Protein 7XZJ (pdb70)

Structure (mmCIF, N/CA/C/O backbone):
data_7XZJ
#
_entry.id   7XZJ
#
_cell.length_a   1.00
_cell.length_b   1.00
_cell.length_c   1.00
_cell.angle_alpha   90.00
_cell.angle_beta   90.00
_cell.angle_gamma   90.00
#
_symmetry.space_group_name_H-M   'P 1'
#
loop_
_entity.id
_entity.type
_entity.pdbx_description
1 polymer Ctap3
2 polymer Toc39
3 polymer Toc75
4 polymer Toc90
5 polymer Tic214
6 polymer Tic100
7 polymer Toc34
8 polymer 'Unknown peptide'
9 non-polymer 'INOSITOL HEXAKISPHOSPHATE'
#
loop_
_atom_site.group_PDB
_atom_site.id
_atom_site.type_symbol
_atom_site.label_atom_id
_atom_site.label_alt_id
_atom_site.label_comp_id
_atom_site.label_asym_id
_atom_site.label_entity_id
_atom_site.label_seq_id
_atom_site.pdbx_PDB_ins_code
_atom_site.Cartn_x
_atom_site.Cartn_y
_atom_site.Cartn_z
_atom_site.occupancy
_atom_site.B_iso_or_equiv
_atom_site.auth_seq_id
_atom_site.auth_comp_id
_atom_site.auth_asym_id
_atom_site.auth_atom_id
_atom_site.pdbx_PDB_model_num
ATOM 1 N N . ALA A 1 260 ? 233.405 152.974 168.241 1.00 30.00 260 ALA 3 N 1
ATOM 2 C CA . ALA A 1 260 ? 234.591 153.733 167.781 1.00 30.00 260 ALA 3 CA 1
ATOM 3 C C . ALA A 1 260 ? 234.865 154.886 168.752 1.00 30.00 260 ALA 3 C 1
ATOM 4 O O . ALA A 1 260 ? 235.434 154.626 169.828 1.00 30.00 260 ALA 3 O 1
ATOM 6 N N . ARG A 1 261 ? 234.477 156.110 168.381 1.00 30.00 261 ARG 3 N 1
ATOM 7 C CA . ARG A 1 261 ? 234.643 157.278 169.291 1.00 30.00 261 ARG 3 CA 1
ATOM 8 C C . ARG A 1 261 ? 233.815 157.087 170.572 1.00 30.00 261 ARG 3 C 1
ATOM 9 O O . ARG A 1 261 ? 234.358 157.393 171.650 1.00 30.00 261 ARG 3 O 1
ATOM 11 N N . PRO A 1 262 ? 232.547 156.605 170.542 1.00 30.00 262 PRO 3 N 1
ATOM 12 C CA . PRO A 1 262 ? 231.804 156.326 171.779 1.00 30.00 262 PRO 3 CA 1
ATOM 13 C C . PRO A 1 262 ? 232.501 155.240 172.612 1.00 30.00 262 PRO 3 C 1
ATOM 14 O O . PRO A 1 262 ? 232.500 155.354 173.820 1.00 30.00 262 PRO 3 O 1
ATOM 18 N N . VAL A 1 263 ? 233.049 154.213 171.954 1.00 30.00 263 VAL 3 N 1
ATOM 19 C CA . VAL A 1 263 ? 233.777 153.129 172.679 1.00 30.00 263 VAL 3 CA 1
ATOM 20 C C . VAL A 1 263 ? 234.998 153.737 173.377 1.00 30.00 263 VAL 3 C 1
ATOM 21 O O . VAL A 1 263 ? 235.262 153.348 174.528 1.00 30.00 263 VAL 3 O 1
ATOM 23 N N . LEU A 1 264 ? 235.708 154.648 172.703 1.00 30.00 264 LEU 3 N 1
ATOM 24 C CA . LEU A 1 264 ? 236.885 155.326 173.314 1.00 30.00 264 LEU 3 CA 1
ATOM 25 C C . LEU A 1 264 ? 236.401 156.178 174.490 1.00 30.00 264 LEU 3 C 1
ATOM 26 O O . LEU A 1 264 ? 237.110 156.225 175.513 1.00 30.00 264 LEU 3 O 1
ATOM 28 N N . VAL A 1 265 ? 235.241 156.824 174.343 1.00 30.00 265 VAL 3 N 1
ATOM 29 C CA . VAL A 1 265 ? 234.650 157.610 175.468 1.00 30.00 265 VAL 3 CA 1
ATOM 30 C C . VAL A 1 265 ? 234.330 156.633 176.601 1.00 30.00 265 VAL 3 C 1
ATOM 31 O O . VAL A 1 265 ? 234.516 157.011 177.769 1.00 30.00 265 VAL 3 O 1
ATOM 33 N N . GLY A 1 266 ? 233.847 155.433 176.263 1.00 30.00 266 GLY 3 N 1
ATOM 34 C CA . GLY A 1 266 ? 233.562 154.405 177.282 1.00 30.00 266 GLY 3 CA 1
ATOM 35 C C . GLY A 1 266 ? 234.828 153.994 178.012 1.00 30.00 266 GLY 3 C 1
ATOM 36 O O . GLY A 1 266 ? 234.751 153.771 179.233 1.00 30.00 266 GLY 3 O 1
ATOM 37 N N . PHE A 1 267 ? 235.948 153.873 177.293 1.00 242.04 267 PHE 3 N 1
ATOM 38 C CA . PHE A 1 267 ? 237.244 153.554 177.948 1.00 243.61 267 PHE 3 CA 1
ATOM 39 C C . PHE A 1 267 ? 237.619 154.697 178.898 1.00 244.82 267 PHE 3 C 1
ATOM 40 O O . PHE A 1 267 ? 238.112 154.418 180.008 1.00 245.95 267 PHE 3 O 1
ATOM 48 N N . VAL A 1 268 ? 237.395 155.943 178.472 1.00 246.69 268 VAL 3 N 1
ATOM 49 C CA . VAL A 1 268 ? 237.675 157.121 179.348 1.00 246.35 268 VAL 3 CA 1
ATOM 50 C C . VAL A 1 268 ? 236.756 157.050 180.572 1.00 246.00 268 VAL 3 C 1
ATOM 51 O O . VAL A 1 268 ? 237.228 157.361 181.679 1.00 245.85 268 VAL 3 O 1
ATOM 53 N N . LEU A 1 269 ? 235.493 156.660 180.373 1.00 237.24 269 LEU 3 N 1
ATOM 54 C CA . LEU A 1 269 ? 234.532 156.525 181.500 1.00 235.85 269 LEU 3 CA 1
ATOM 55 C C . LEU A 1 269 ? 235.035 155.439 182.454 1.00 236.55 269 LEU 3 C 1
ATOM 56 O O . LEU A 1 269 ? 234.882 155.613 183.674 1.00 234.88 269 LEU 3 O 1
ATOM 58 N N . HIS A 1 270 ? 235.598 154.356 181.909 1.00 244.84 270 HIS 3 N 1
ATOM 59 C CA . HIS A 1 270 ? 236.153 153.265 182.754 1.00 244.51 270 HIS 3 CA 1
ATOM 60 C C . HIS A 1 270 ? 237.299 153.822 183.603 1.00 242.35 270 HIS 3 C 1
ATOM 61 O O . HIS A 1 270 ? 237.401 153.435 184.783 1.00 241.18 270 HIS 3 O 1
ATOM 63 N N . ARG A 1 271 ? 238.129 154.692 183.022 1.00 232.18 271 ARG 3 N 1
ATOM 64 C CA . ARG A 1 271 ? 239.229 155.329 183.792 1.00 230.38 271 ARG 3 CA 1
ATOM 65 C C . ARG A 1 271 ? 238.622 156.176 184.915 1.00 227.34 271 ARG 3 C 1
ATOM 66 O O . ARG A 1 271 ? 239.189 156.177 186.022 1.00 225.43 271 ARG 3 O 1
ATOM 68 N N . VAL A 1 272 ? 237.517 156.873 184.634 1.00 204.42 272 VAL 3 N 1
ATOM 69 C CA . VAL A 1 272 ? 236.833 157.703 185.671 1.00 200.51 272 VAL 3 CA 1
ATOM 70 C C . VAL A 1 272 ? 236.342 156.782 186.794 1.00 197.92 272 VAL 3 C 1
ATOM 71 O O . VAL A 1 272 ? 236.474 157.164 187.968 1.00 196.58 272 VAL 3 O 1
ATOM 75 N N . LEU A 1 273 ? 235.811 155.608 186.441 1.00 192.25 273 LEU 3 N 1
ATOM 76 C CA . LEU A 1 273 ? 235.341 154.637 187.465 1.00 190.84 273 LEU 3 CA 1
ATOM 77 C C . LEU A 1 273 ? 236.534 154.192 188.316 1.00 192.84 273 LEU 3 C 1
ATOM 78 O O . LEU A 1 273 ? 236.362 154.051 189.538 1.00 192.59 273 LEU 3 O 1
ATOM 83 N N . LYS A 1 274 ? 237.690 153.970 187.685 1.00 209.24 274 LYS 3 N 1
ATOM 84 C CA . LYS A 1 274 ? 238.910 153.588 188.443 1.00 210.76 274 LYS 3 CA 1
ATOM 85 C C . LYS A 1 274 ? 239.298 154.746 189.368 1.00 209.09 274 LYS 3 C 1
ATOM 86 O O . LYS A 1 274 ? 239.686 154.473 190.518 1.00 210.04 274 LYS 3 O 1
ATOM 88 N N . THR A 1 275 ? 239.201 155.986 188.878 1.00 191.05 275 THR 3 N 1
ATOM 89 C CA . THR A 1 275 ? 239.515 157.171 189.716 1.00 189.03 275 THR 3 CA 1
ATOM 90 C C . THR A 1 275 ? 238.524 157.215 190.880 1.00 190.31 275 THR 3 C 1
ATOM 91 O O . THR A 1 275 ? 238.970 157.400 192.026 1.00 190.73 275 THR 3 O 1
ATOM 95 N N . LEU A 1 276 ? 237.234 157.037 190.587 1.00 196.62 276 LEU 3 N 1
ATOM 96 C CA . LEU A 1 276 ? 236.199 157.012 191.651 1.00 196.77 276 LEU 3 CA 1
ATOM 97 C C . LEU A 1 276 ? 236.617 155.981 192.699 1.00 198.18 276 LEU 3 C 1
ATOM 98 O O . LEU A 1 276 ? 236.572 156.305 193.902 1.00 198.79 276 LEU 3 O 1
ATOM 103 N N . ASP A 1 277 ? 237.017 154.789 192.248 1.00 212.98 277 ASP 3 N 1
ATOM 104 C CA . ASP A 1 277 ? 237.437 153.752 193.188 1.00 215.76 277 ASP 3 CA 1
ATOM 105 C C . ASP A 1 277 ? 238.622 154.218 194.029 1.00 214.32 277 ASP 3 C 1
ATOM 106 O O . ASP A 1 277 ? 238.672 153.975 195.242 1.00 214.22 277 ASP 3 O 1
ATOM 108 N N . ARG A 1 278 ? 239.587 154.890 193.397 1.00 197.96 278 ARG 3 N 1
ATOM 109 C CA . ARG A 1 278 ? 240.727 155.423 194.138 1.00 195.30 278 ARG 3 CA 1
ATOM 110 C C . ARG A 1 278 ? 240.281 156.469 195.154 1.00 194.42 278 ARG 3 C 1
ATOM 111 O O . ARG A 1 278 ? 240.797 156.517 196.278 1.00 191.40 278 ARG 3 O 1
ATOM 113 N N . SER A 1 279 ? 239.310 157.298 194.763 1.00 197.61 279 SER 3 N 1
ATOM 114 C CA . SER A 1 279 ? 238.776 158.325 195.694 1.00 197.03 279 SER 3 CA 1
ATOM 115 C C . SER A 1 279 ? 238.150 157.631 196.907 1.00 194.07 279 SER 3 C 1
ATOM 116 O O . SER A 1 279 ? 238.396 158.087 198.038 1.00 192.12 279 SER 3 O 1
ATOM 118 N N . ARG A 1 280 ? 237.377 156.567 196.672 1.00 185.49 280 ARG 3 N 1
ATOM 119 C CA . ARG A 1 280 ? 236.731 155.825 197.786 1.00 182.74 280 ARG 3 CA 1
ATOM 120 C C . ARG A 1 280 ? 237.818 155.218 198.678 1.00 178.11 280 ARG 3 C 1
ATOM 121 O O . ARG A 1 280 ? 237.668 155.277 199.912 1.00 175.88 280 ARG 3 O 1
ATOM 123 N N . GLN A 1 281 ? 238.870 154.662 198.069 1.00 158.15 281 GLN 3 N 1
ATOM 124 C CA . GLN A 1 281 ? 239.983 154.057 198.848 1.00 152.99 281 GLN 3 CA 1
ATOM 125 C C . GLN A 1 281 ? 240.686 155.145 199.666 1.00 151.55 281 GLN 3 C 1
ATOM 126 O O . GLN A 1 281 ? 241.012 154.879 200.836 1.00 150.45 281 GLN 3 O 1
ATOM 128 N N . LEU A 1 282 ? 240.910 156.318 199.067 1.00 156.02 282 LEU 3 N 1
ATOM 129 C CA . LEU A 1 282 ? 241.573 157.441 199.782 1.00 157.22 282 LEU 3 CA 1
ATOM 130 C C . LEU A 1 282 ? 240.685 157.884 200.947 1.00 157.79 282 LEU 3 C 1
ATOM 131 O O . LEU A 1 282 ? 241.228 158.174 202.031 1.00 156.48 282 LEU 3 O 1
ATOM 133 N N . GLU A 1 283 ? 239.370 157.934 200.720 1.00 156.20 283 GLU 3 N 1
ATOM 134 C CA . GLU A 1 283 ? 238.422 158.340 201.789 1.00 153.90 283 GLU 3 CA 1
ATOM 135 C C . GLU A 1 283 ? 238.518 157.317 202.923 1.00 149.60 283 GLU 3 C 1
ATOM 136 O O . GLU A 1 283 ? 238.557 157.735 204.090 1.00 146.87 283 GLU 3 O 1
ATOM 142 N N . TYR A 1 284 ? 238.597 156.030 202.579 1.00 144.12 284 TYR 3 N 1
ATOM 143 C CA . TYR A 1 284 ? 238.729 154.967 203.609 1.00 142.00 284 TYR 3 CA 1
ATOM 144 C C . TYR A 1 284 ? 240.049 155.154 204.362 1.00 140.71 284 TYR 3 C 1
ATOM 145 O O . TYR A 1 284 ? 240.065 154.968 205.594 1.00 136.74 284 TYR 3 O 1
ATOM 147 N N . ARG A 1 285 ? 241.115 155.518 203.646 1.00 143.55 285 ARG 3 N 1
ATOM 148 C CA . ARG A 1 285 ? 242.456 155.652 204.277 1.00 141.98 285 ARG 3 CA 1
ATOM 149 C C . ARG A 1 285 ? 242.458 156.755 205.341 1.00 139.86 285 ARG 3 C 1
ATOM 150 O O . ARG A 1 285 ? 243.109 156.547 206.380 1.00 136.22 285 ARG 3 O 1
ATOM 152 N N . LEU A 1 286 ? 241.792 157.888 205.091 1.00 130.04 286 LEU 3 N 1
ATOM 153 C CA . LEU A 1 286 ? 241.886 159.014 206.062 1.00 127.96 286 LEU 3 CA 1
ATOM 154 C C . LEU A 1 286 ? 240.538 159.320 206.724 1.00 121.98 286 LEU 3 C 1
ATOM 155 O O . LEU A 1 286 ? 240.468 159.249 207.965 1.00 117.73 286 LEU 3 O 1
ATOM 157 N N . ALA A 1 287 ? 239.517 159.672 205.938 1.00 107.49 287 ALA 3 N 1
ATOM 158 C CA . ALA A 1 287 ? 238.219 160.077 206.533 1.00 99.48 287 ALA 3 CA 1
ATOM 159 C C . ALA A 1 287 ? 237.580 158.904 207.283 1.00 91.64 287 ALA 3 C 1
ATOM 160 O O . ALA A 1 287 ? 237.063 159.129 208.393 1.00 85.95 287 ALA 3 O 1
ATOM 162 N N . ARG A 1 288 ? 237.625 157.703 206.699 1.00 71.91 288 ARG 3 N 1
ATOM 163 C CA . ARG A 1 288 ? 236.998 156.514 207.334 1.00 60.58 288 ARG 3 CA 1
ATOM 164 C C . ARG A 1 288 ? 237.976 155.896 208.336 1.00 65.46 288 ARG 3 C 1
ATOM 165 O O . ARG A 1 288 ? 237.563 154.972 209.061 1.00 57.40 288 ARG 3 O 1
ATOM 167 N N . MET A 1 289 ? 239.225 156.369 208.360 1.00 30.00 289 MET 3 N 1
ATOM 168 C CA . MET A 1 289 ? 240.175 155.879 209.393 1.00 30.00 289 MET 3 CA 1
ATOM 169 C C . MET A 1 289 ? 239.610 156.294 210.749 1.00 30.00 289 MET 3 C 1
ATOM 170 O O . MET A 1 289 ? 239.723 155.498 211.699 1.00 30.00 289 MET 3 O 1
ATOM 172 N N . GLY A 1 290 ? 239.045 157.503 210.828 1.00 30.00 290 GLY 3 N 1
ATOM 173 C CA . GLY A 1 290 ? 238.406 157.957 212.078 1.00 30.00 290 GLY 3 CA 1
ATOM 174 C C . GLY A 1 290 ? 237.428 156.911 212.604 1.00 30.00 290 GLY 3 C 1
ATOM 175 O O . GLY A 1 290 ? 237.681 156.417 213.721 1.00 30.00 290 GLY 3 O 1
ATOM 176 N N . PRO A 1 291 ? 236.318 156.534 211.911 1.00 30.00 291 PRO 3 N 1
ATOM 177 C CA . PRO A 1 291 ? 235.466 155.460 212.425 1.00 30.00 291 PRO 3 CA 1
ATOM 178 C C . PRO A 1 291 ? 236.025 154.081 212.045 1.00 30.00 291 PRO 3 C 1
ATOM 179 O O . PRO A 1 291 ? 237.226 153.999 211.863 1.00 30.00 291 PRO 3 O 1
ATOM 183 N N . PRO B 2 13 ? 226.957 139.122 186.897 1.00 30.00 13 PRO 4 N 1
ATOM 184 C CA . PRO B 2 13 ? 226.712 140.158 187.901 1.00 30.00 13 PRO 4 CA 1
ATOM 185 C C . PRO B 2 13 ? 227.665 140.001 189.092 1.00 30.00 13 PRO 4 C 1
ATOM 186 O O . PRO B 2 13 ? 228.854 139.882 188.872 1.00 30.00 13 PRO 4 O 1
ATOM 190 N N . ARG B 2 14 ? 227.132 140.044 190.316 1.00 30.00 14 ARG 4 N 1
ATOM 191 C CA . ARG B 2 14 ? 227.988 139.821 191.511 1.00 30.00 14 ARG 4 CA 1
ATOM 192 C C . ARG B 2 14 ? 228.546 138.398 191.434 1.00 30.00 14 ARG 4 C 1
ATOM 193 O O . ARG B 2 14 ? 229.730 138.207 191.773 1.00 30.00 14 ARG 4 O 1
ATOM 201 N N . LEU B 2 15 ? 227.769 137.444 190.915 1.00 30.00 15 LEU 4 N 1
ATOM 202 C CA . LEU B 2 15 ? 228.323 136.078 190.711 1.00 30.00 15 LEU 4 CA 1
ATOM 203 C C . LEU B 2 15 ? 229.509 136.187 189.747 1.00 30.00 15 LEU 4 C 1
ATOM 204 O O . LEU B 2 15 ? 230.570 135.606 190.050 1.00 30.00 15 LEU 4 O 1
ATOM 206 N N . SER B 2 16 ? 229.334 136.908 188.635 1.00 30.00 16 SER 4 N 1
ATOM 207 C CA . SER B 2 16 ? 230.425 137.114 187.643 1.00 30.00 16 SER 4 CA 1
ATOM 208 C C . SER B 2 16 ? 231.579 137.914 188.258 1.00 30.00 16 SER 4 C 1
ATOM 209 O O . SER B 2 16 ? 232.718 137.719 187.815 1.00 30.00 16 SER 4 O 1
ATOM 212 N N . PHE B 2 17 ? 231.275 138.864 189.147 1.00 30.00 17 PHE 4 N 1
ATOM 213 C CA . PHE B 2 17 ? 232.325 139.709 189.775 1.00 30.00 17 PHE 4 CA 1
ATOM 214 C C . PHE B 2 17 ? 233.420 138.818 190.376 1.00 30.00 17 PHE 4 C 1
ATOM 215 O O . PHE B 2 17 ? 234.611 139.131 190.182 1.00 30.00 17 PHE 4 O 1
ATOM 217 N N . LEU B 2 18 ? 233.029 137.748 191.078 1.00 30.00 18 LEU 4 N 1
ATOM 218 C CA . LEU B 2 18 ? 234.025 136.842 191.712 1.00 30.00 18 LEU 4 CA 1
ATOM 219 C C . LEU B 2 18 ? 233.717 135.392 191.323 1.00 30.00 18 LEU 4 C 1
ATOM 220 O O . LEU B 2 18 ? 233.209 134.647 192.183 1.00 30.00 18 LEU 4 O 1
ATOM 222 N N . PRO B 2 19 ? 234.001 134.956 190.075 1.00 30.00 19 PRO 4 N 1
ATOM 223 C CA . PRO B 2 19 ? 233.763 133.577 189.663 1.00 30.00 19 PRO 4 CA 1
ATOM 224 C C . PRO B 2 19 ? 234.977 132.693 189.982 1.00 30.00 19 PRO 4 C 1
ATOM 225 O O . PRO B 2 19 ? 234.865 131.488 189.855 1.00 30.00 19 PRO 4 O 1
ATOM 229 N N . ILE B 2 20 ? 236.095 133.308 190.385 1.00 30.00 20 ILE 4 N 1
ATOM 230 C CA . ILE B 2 20 ? 237.337 132.537 190.678 1.00 30.00 20 ILE 4 CA 1
ATOM 231 C C . ILE B 2 20 ? 237.059 131.634 191.880 1.00 30.00 20 ILE 4 C 1
ATOM 232 O O . ILE B 2 20 ? 236.484 132.127 192.869 1.00 30.00 20 ILE 4 O 1
ATOM 234 N N . GLU B 2 21 ? 237.473 130.368 191.795 1.00 30.00 21 GLU 4 N 1
ATOM 235 C CA . GLU B 2 21 ? 237.278 129.428 192.927 1.00 30.00 21 GLU 4 CA 1
ATOM 236 C C . GLU B 2 21 ? 238.336 129.735 193.988 1.00 30.00 21 GLU 4 C 1
ATOM 237 O O . GLU B 2 21 ? 238.100 129.405 195.166 1.00 30.00 21 GLU 4 O 1
ATOM 239 N N . TRP B 2 22 ? 239.448 130.357 193.582 1.00 127.71 22 TRP 4 N 1
ATOM 240 C CA . TRP B 2 22 ? 240.557 130.606 194.543 1.00 128.77 22 TRP 4 CA 1
ATOM 241 C C . TRP B 2 22 ? 240.293 131.908 195.304 1.00 130.29 22 TRP 4 C 1
ATOM 242 O O . TRP B 2 22 ? 240.477 131.920 196.535 1.00 128.35 22 TRP 4 O 1
ATOM 244 N N . ARG B 2 23 ? 239.880 132.959 194.591 1.00 156.68 23 ARG 4 N 1
ATOM 245 C CA . ARG B 2 23 ? 239.577 134.261 195.242 1.00 157.27 23 ARG 4 CA 1
ATOM 246 C C . ARG B 2 23 ? 238.403 134.071 196.207 1.00 157.40 23 ARG 4 C 1
ATOM 247 O O . ARG B 2 23 ? 238.423 134.690 197.285 1.00 157.26 23 ARG 4 O 1
ATOM 249 N N . SER B 2 24 ? 237.425 133.244 195.822 1.00 155.75 24 SER 4 N 1
ATOM 250 C CA . SER B 2 24 ? 236.262 132.960 196.704 1.00 156.02 24 SER 4 CA 1
ATOM 251 C C . SER B 2 24 ? 236.757 132.279 197.982 1.00 155.75 24 SER 4 C 1
ATOM 252 O O . SER B 2 24 ? 236.254 132.625 199.066 1.00 155.17 24 SER 4 O 1
ATOM 254 N N . ILE B 2 25 ? 237.701 131.343 197.850 1.00 145.33 25 ILE 4 N 1
ATOM 255 C CA . ILE B 2 25 ? 238.285 130.660 199.042 1.00 144.34 25 ILE 4 CA 1
ATOM 256 C C . ILE B 2 25 ? 239.014 131.701 199.896 1.00 144.61 25 ILE 4 C 1
ATOM 257 O O . ILE B 2 25 ? 238.902 131.630 201.132 1.00 143.62 25 ILE 4 O 1
ATOM 259 N N . GLY B 2 26 ? 239.738 132.622 199.254 1.00 159.80 26 GLY 4 N 1
ATOM 260 C CA . GLY B 2 26 ? 240.448 133.683 199.993 1.00 160.59 26 GLY 4 CA 1
ATOM 261 C C . GLY B 2 26 ? 239.469 134.541 200.772 1.00 160.77 26 GLY 4 C 1
ATOM 262 O O . GLY B 2 26 ? 239.810 134.955 201.896 1.00 159.93 26 GLY 4 O 1
ATOM 263 N N . SER B 2 27 ? 238.292 134.796 200.194 1.00 155.45 27 SER 4 N 1
ATOM 264 C CA . SER B 2 27 ? 237.250 135.596 200.885 1.00 153.89 27 SER 4 CA 1
ATOM 265 C C . SER B 2 27 ? 236.699 134.791 202.063 1.00 153.32 27 SER 4 C 1
ATOM 266 O O . SER B 2 27 ? 236.521 135.376 203.144 1.00 153.23 27 SER 4 O 1
ATOM 268 N N . ALA B 2 28 ? 236.456 133.494 201.853 1.00 138.24 28 ALA 4 N 1
ATOM 269 C CA . ALA B 2 28 ? 235.946 132.627 202.939 1.00 136.59 28 ALA 4 CA 1
ATOM 270 C C . ALA B 2 28 ? 236.946 132.641 204.098 1.00 136.71 28 ALA 4 C 1
ATOM 271 O O . ALA B 2 28 ? 236.503 132.726 205.259 1.00 136.31 28 ALA 4 O 1
ATOM 273 N N . PHE B 2 29 ? 238.243 132.571 203.785 1.00 143.51 29 PHE 4 N 1
ATOM 274 C CA . PHE B 2 29 ? 239.294 132.592 204.835 1.00 144.22 29 PHE 4 CA 1
ATOM 275 C C . PHE B 2 29 ? 239.228 133.928 205.578 1.00 144.80 29 PHE 4 C 1
ATOM 276 O O . PHE B 2 29 ? 239.196 133.917 206.821 1.00 144.39 29 PHE 4 O 1
ATOM 278 N N . GLY B 2 30 ? 239.195 135.038 204.835 1.00 138.85 30 GLY 4 N 1
ATOM 279 C CA . GLY B 2 30 ? 239.086 136.368 205.465 1.00 137.92 30 GLY 4 CA 1
ATOM 280 C C . GLY B 2 30 ? 237.926 136.398 206.439 1.00 137.03 30 GLY 4 C 1
ATOM 281 O O . GLY B 2 30 ? 238.027 137.116 207.454 1.00 135.87 30 GLY 4 O 1
ATOM 282 N N . LEU B 2 31 ? 236.866 135.638 206.147 1.00 124.17 31 LEU 4 N 1
ATOM 283 C CA . LEU B 2 31 ? 235.694 135.563 207.059 1.00 122.36 31 LEU 4 CA 1
ATOM 284 C C . LEU B 2 31 ? 236.077 134.746 208.298 1.00 122.65 31 LEU 4 C 1
ATOM 285 O O . LEU B 2 31 ? 236.132 135.352 209.387 1.00 122.53 31 LEU 4 O 1
ATOM 287 N N . GLN B 2 66 ? 223.134 124.538 188.022 1.00 30.00 66 GLN 4 N 1
ATOM 288 C CA . GLN B 2 66 ? 224.124 124.836 186.951 1.00 30.00 66 GLN 4 CA 1
ATOM 289 C C . GLN B 2 66 ? 225.328 125.556 187.566 1.00 30.00 66 GLN 4 C 1
ATOM 290 O O . GLN B 2 66 ? 226.315 125.783 186.839 1.00 30.00 66 GLN 4 O 1
ATOM 292 N N . ALA B 2 67 ? 225.245 125.897 188.856 1.00 30.00 67 ALA 4 N 1
ATOM 293 C CA . ALA B 2 67 ? 226.357 126.597 189.539 1.00 30.00 67 ALA 4 CA 1
ATOM 294 C C . ALA B 2 67 ? 226.934 125.700 190.638 1.00 30.00 67 ALA 4 C 1
ATOM 295 O O . ALA B 2 67 ? 226.149 125.213 191.475 1.00 30.00 67 ALA 4 O 1
ATOM 297 N N . ASP B 2 68 ? 228.254 125.495 190.631 1.00 30.00 68 ASP 4 N 1
ATOM 298 C CA . ASP B 2 68 ? 228.915 124.676 191.681 1.00 30.00 68 ASP 4 CA 1
ATOM 299 C C . ASP B 2 68 ? 229.887 125.572 192.454 1.00 30.00 68 ASP 4 C 1
ATOM 300 O O . ASP B 2 68 ? 230.672 126.287 191.800 1.00 30.00 68 ASP 4 O 1
ATOM 305 N N . VAL B 2 69 ? 229.833 125.533 193.788 1.00 220.00 69 VAL 4 N 1
ATOM 306 C CA . VAL B 2 69 ? 230.702 126.413 194.625 1.00 218.94 69 VAL 4 CA 1
ATOM 307 C C . VAL B 2 69 ? 232.160 125.947 194.526 1.00 218.25 69 VAL 4 C 1
ATOM 308 O O . VAL B 2 69 ? 232.383 124.754 194.233 1.00 217.69 69 VAL 4 O 1
ATOM 312 N N . GLY B 2 70 ? 233.111 126.858 194.755 1.00 204.70 70 GLY 4 N 1
ATOM 313 C CA . GLY B 2 70 ? 234.541 126.501 194.727 1.00 203.49 70 GLY 4 CA 1
ATOM 314 C C . GLY B 2 70 ? 234.922 125.667 195.937 1.00 204.23 70 GLY 4 C 1
ATOM 315 O O . GLY B 2 70 ? 234.470 126.003 197.049 1.00 204.60 70 GLY 4 O 1
ATOM 316 N N . ALA B 2 71 ? 235.696 124.597 195.742 1.00 206.42 71 ALA 4 N 1
ATOM 317 C CA . ALA B 2 71 ? 236.122 123.730 196.866 1.00 206.62 71 ALA 4 CA 1
ATOM 318 C C . ALA B 2 71 ? 237.407 124.299 197.471 1.00 206.66 71 ALA 4 C 1
ATOM 319 O O . ALA B 2 71 ? 238.493 123.821 197.096 1.00 206.21 71 ALA 4 O 1
ATOM 321 N N . SER B 2 72 ? 237.287 125.281 198.370 1.00 206.65 72 SER 4 N 1
ATOM 322 C CA . SER B 2 72 ? 238.501 125.942 198.916 1.00 206.27 72 SER 4 CA 1
ATOM 323 C C . SER B 2 72 ? 238.594 125.808 200.439 1.00 206.43 72 SER 4 C 1
ATOM 324 O O . SER B 2 72 ? 237.594 126.116 201.117 1.00 205.99 72 SER 4 O 1
ATOM 325 N N . LEU B 2 73 ? 239.750 125.371 200.950 1.00 215.05 73 LEU 4 N 1
ATOM 326 C CA . LEU B 2 73 ? 239.966 125.302 202.422 1.00 215.38 73 LEU 4 CA 1
ATOM 327 C C . LEU B 2 73 ? 241.167 126.192 202.755 1.00 215.19 73 LEU 4 C 1
ATOM 328 O O . LEU B 2 73 ? 242.224 125.994 202.131 1.00 215.55 73 LEU 4 O 1
ATOM 330 N N . LYS B 2 74 ? 241.019 127.130 203.696 1.00 191.84 74 LYS 4 N 1
ATOM 331 C CA . LYS B 2 74 ? 242.130 128.084 203.961 1.00 191.02 74 LYS 4 CA 1
ATOM 332 C C . LYS B 2 74 ? 242.206 128.450 205.447 1.00 190.13 74 LYS 4 C 1
ATOM 333 O O . LYS B 2 74 ? 241.173 128.328 206.134 1.00 188.47 74 LYS 4 O 1
ATOM 335 N N . LEU B 2 75 ? 243.384 128.887 205.910 1.00 189.69 75 LEU 4 N 1
ATOM 336 C CA . LEU B 2 75 ? 243.560 129.313 207.326 1.00 189.72 75 LEU 4 CA 1
ATOM 337 C C . LEU B 2 75 ? 244.804 130.202 207.431 1.00 189.29 75 LEU 4 C 1
ATOM 338 O O . LEU B 2 75 ? 245.685 130.061 206.560 1.00 188.46 75 LEU 4 O 1
ATOM 340 N N . ASN B 2 76 ? 244.870 131.070 208.449 1.00 175.22 76 ASN 4 N 1
ATOM 341 C CA . ASN B 2 76 ? 246.033 131.973 208.667 1.00 174.21 76 ASN 4 CA 1
ATOM 342 C C . ASN B 2 76 ? 246.440 132.607 207.332 1.00 175.75 76 ASN 4 C 1
ATOM 343 O O . ASN B 2 76 ? 247.574 132.334 206.894 1.00 173.59 76 ASN 4 O 1
ATOM 345 C CA . ALA B 2 79 ? 245.852 127.638 203.210 1.00 219.16 79 ALA 4 CA 1
ATOM 346 C C . ALA B 2 79 ? 245.220 127.883 201.836 1.00 219.92 79 ALA 4 C 1
ATOM 347 O O . ALA B 2 79 ? 244.741 129.009 201.605 1.00 219.72 79 ALA 4 O 1
ATOM 349 N N . ILE B 2 80 ? 245.243 126.878 200.955 1.00 221.87 80 ILE 4 N 1
ATOM 350 C CA . ILE B 2 80 ? 244.631 127.004 199.597 1.00 221.14 80 ILE 4 CA 1
ATOM 351 C C . ILE B 2 80 ? 243.857 125.719 199.287 1.00 220.84 80 ILE 4 C 1
ATOM 352 O O . ILE B 2 80 ? 244.178 124.676 199.889 1.00 220.87 80 ILE 4 O 1
ATOM 356 N N . GLY B 2 81 ? 242.869 125.799 198.391 1.00 213.37 81 GLY 4 N 1
ATOM 357 C CA . GLY B 2 81 ? 242.070 124.614 198.026 1.00 213.28 81 GLY 4 CA 1
ATOM 358 C C . GLY B 2 81 ? 242.285 124.204 196.580 1.00 213.67 81 GLY 4 C 1
ATOM 359 O O . GLY B 2 81 ? 243.416 124.377 196.083 1.00 213.83 81 GLY 4 O 1
ATOM 360 N N . VAL B 2 82 ? 241.244 123.679 195.927 1.00 206.94 82 VAL 4 N 1
ATOM 361 C CA . VAL B 2 82 ? 241.340 123.212 194.511 1.00 206.33 82 VAL 4 CA 1
ATOM 362 C C . VAL B 2 82 ? 240.344 123.957 193.614 1.00 205.90 82 VAL 4 C 1
ATOM 363 O O . VAL B 2 82 ? 239.287 124.381 194.126 1.00 205.94 82 VAL 4 O 1
ATOM 367 N N . SER B 2 83 ? 240.678 124.114 192.330 1.00 192.22 83 SER 4 N 1
ATOM 368 C CA . SER B 2 83 ? 239.775 124.764 191.343 1.00 191.19 83 SER 4 CA 1
ATOM 369 C C . SER B 2 83 ? 238.566 123.862 191.072 1.00 191.12 83 SER 4 C 1
ATOM 370 O O . SER B 2 83 ? 238.680 122.967 190.212 1.00 192.47 83 SER 4 O 1
ATOM 372 N N . ALA B 2 84 ? 237.452 124.080 191.778 1.00 190.72 84 ALA 4 N 1
ATOM 373 C CA . ALA B 2 84 ? 236.223 123.301 191.496 1.00 191.57 84 ALA 4 CA 1
ATOM 374 C C . ALA B 2 84 ? 235.402 124.048 190.442 1.00 192.37 84 ALA 4 C 1
ATOM 375 O O . ALA B 2 84 ? 234.395 124.680 190.820 1.00 192.97 84 ALA 4 O 1
ATOM 377 N N . SER B 2 85 ? 235.820 123.978 189.174 1.00 194.69 85 SER 4 N 1
ATOM 378 C CA . SER B 2 85 ? 235.122 124.743 188.108 1.00 194.44 85 SER 4 CA 1
ATOM 379 C C . SER B 2 85 ? 233.678 124.254 187.978 1.00 194.64 85 SER 4 C 1
ATOM 380 O O . SER B 2 85 ? 233.469 123.025 187.941 1.00 194.82 85 SER 4 O 1
ATOM 382 N N . ASN B 2 86 ? 232.725 125.187 187.898 1.00 193.43 86 ASN 4 N 1
ATOM 383 C CA . ASN B 2 86 ? 231.292 124.819 187.756 1.00 193.19 86 ASN 4 CA 1
ATOM 384 C C . ASN B 2 86 ? 231.040 124.301 186.339 1.00 194.22 86 ASN 4 C 1
ATOM 385 O O . ASN B 2 86 ? 231.560 124.917 185.388 1.00 193.95 86 ASN 4 O 1
ATOM 387 N N . ILE B 2 87 ? 230.273 123.217 186.204 1.00 203.10 87 ILE 4 N 1
ATOM 388 C CA . ILE B 2 87 ? 229.901 122.718 184.847 1.00 203.21 87 ILE 4 CA 1
ATOM 389 C C . ILE B 2 87 ? 228.373 122.646 184.776 1.00 203.63 87 ILE 4 C 1
ATOM 390 O O . ILE B 2 87 ? 227.767 122.084 185.709 1.00 203.10 87 ILE 4 O 1
ATOM 392 N N . THR B 2 88 ? 227.780 123.201 183.715 1.00 189.85 88 THR 4 N 1
ATOM 393 C CA . THR B 2 88 ? 226.299 123.208 183.574 1.00 188.51 88 THR 4 CA 1
ATOM 394 C C . THR B 2 88 ? 225.862 122.003 182.733 1.00 186.97 88 THR 4 C 1
ATOM 395 O O . THR B 2 88 ? 226.009 120.873 183.241 1.00 185.21 88 THR 4 O 1
ATOM 397 N N . ARG B 2 103 ? 227.310 116.581 180.433 1.00 30.00 103 ARG 4 N 1
ATOM 398 C CA . ARG B 2 103 ? 226.323 115.558 179.994 1.00 30.00 103 ARG 4 CA 1
ATOM 399 C C . ARG B 2 103 ? 225.846 114.768 181.216 1.00 30.00 103 ARG 4 C 1
ATOM 400 O O . ARG B 2 103 ? 225.344 115.400 182.166 1.00 30.00 103 ARG 4 O 1
ATOM 408 N N . SER B 2 104 ? 226.010 113.442 181.190 1.00 30.00 104 SER 4 N 1
ATOM 409 C CA . SER B 2 104 ? 225.583 112.589 182.331 1.00 30.00 104 SER 4 CA 1
ATOM 410 C C . SER B 2 104 ? 226.270 113.071 183.612 1.00 30.00 104 SER 4 C 1
ATOM 411 O O . SER B 2 104 ? 225.617 113.050 184.673 1.00 30.00 104 SER 4 O 1
ATOM 413 N N . SER B 2 105 ? 227.529 113.516 183.506 1.00 140.16 105 SER 4 N 1
ATOM 414 C CA . SER B 2 105 ? 228.288 114.008 184.688 1.00 142.72 105 SER 4 CA 1
ATOM 415 C C . SER B 2 105 ? 228.921 115.371 184.384 1.00 143.43 105 SER 4 C 1
ATOM 416 O O . SER B 2 105 ? 228.598 115.944 183.324 1.00 142.54 105 SER 4 O 1
ATOM 418 N N . LEU B 2 106 ? 229.786 115.867 185.277 1.00 150.33 106 LEU 4 N 1
ATOM 419 C CA . LEU B 2 106 ? 230.431 117.197 185.094 1.00 150.32 106 LEU 4 CA 1
ATOM 420 C C . LEU B 2 106 ? 231.930 117.081 185.400 1.00 151.25 106 LEU 4 C 1
ATOM 421 O O . LEU B 2 106 ? 232.291 116.227 186.233 1.00 149.75 106 LEU 4 O 1
ATOM 423 N N . ILE B 2 107 ? 232.765 117.903 184.750 1.00 163.93 107 ILE 4 N 1
ATOM 424 C CA . ILE B 2 107 ? 234.244 117.812 184.950 1.00 163.91 107 ILE 4 CA 1
ATOM 425 C C . ILE B 2 107 ? 234.806 119.159 185.422 1.00 165.43 107 ILE 4 C 1
ATOM 426 O O . ILE B 2 107 ? 234.578 120.168 184.726 1.00 164.34 107 ILE 4 O 1
ATOM 428 N N . PRO B 2 108 ? 235.526 119.223 186.566 1.00 194.48 108 PRO 4 N 1
ATOM 429 C CA . PRO B 2 108 ? 236.179 120.462 187.024 1.00 195.16 108 PRO 4 CA 1
ATOM 430 C C . PRO B 2 108 ? 237.560 120.692 186.386 1.00 196.16 108 PRO 4 C 1
ATOM 431 O O . PRO B 2 108 ? 238.085 119.768 185.790 1.00 195.70 108 PRO 4 O 1
ATOM 435 N N . SER B 2 109 ? 238.109 121.906 186.512 1.00 216.77 109 SER 4 N 1
ATOM 436 C CA . SER B 2 109 ? 239.474 122.194 185.990 1.00 216.61 109 SER 4 CA 1
ATOM 437 C C . SER B 2 109 ? 240.516 121.914 187.082 1.00 216.31 109 SER 4 C 1
ATOM 438 O O . SER B 2 109 ? 240.108 121.473 188.174 1.00 216.14 109 SER 4 O 1
ATOM 440 N N . LEU B 2 110 ? 241.804 122.156 186.801 1.00 202.61 110 LEU 4 N 1
ATOM 441 C CA . LEU B 2 110 ? 242.861 121.970 187.834 1.00 202.49 110 LEU 4 CA 1
ATOM 442 C C . LEU B 2 110 ? 244.079 122.844 187.522 1.00 202.20 110 LEU 4 C 1
ATOM 443 O O . LEU B 2 110 ? 244.797 122.521 186.556 1.00 201.60 110 LEU 4 O 1
ATOM 445 N N . LYS B 2 111 ? 244.312 123.884 188.330 1.00 191.92 111 LYS 4 N 1
ATOM 446 C CA . LYS B 2 111 ? 245.523 124.734 188.165 1.00 190.77 111 LYS 4 CA 1
ATOM 447 C C . LYS B 2 111 ? 246.453 124.449 189.348 1.00 190.48 111 LYS 4 C 1
ATOM 448 O O . LYS B 2 111 ? 246.059 124.764 190.488 1.00 191.52 111 LYS 4 O 1
ATOM 450 N N . LEU B 2 112 ? 247.636 123.882 189.091 1.00 175.40 112 LEU 4 N 1
ATOM 451 C CA . LEU B 2 112 ? 248.546 123.485 190.201 1.00 175.26 112 LEU 4 CA 1
ATOM 452 C C . LEU B 2 112 ? 248.975 124.720 191.003 1.00 174.86 112 LEU 4 C 1
ATOM 453 O O . LEU B 2 112 ? 249.046 124.615 192.242 1.00 175.07 112 LEU 4 O 1
ATOM 455 N N . THR B 2 113 ? 249.245 125.841 190.327 1.00 181.86 113 THR 4 N 1
ATOM 456 C CA . THR B 2 113 ? 249.722 127.064 191.028 1.00 182.16 113 THR 4 CA 1
ATOM 457 C C . THR B 2 113 ? 248.519 127.841 191.571 1.00 182.41 113 THR 4 C 1
ATOM 458 O O . THR B 2 113 ? 248.194 128.896 190.996 1.00 182.61 113 THR 4 O 1
ATOM 460 N N . ALA B 2 114 ? 247.875 127.326 192.623 1.00 176.56 114 ALA 4 N 1
ATOM 461 C CA . ALA B 2 114 ? 246.733 128.029 193.253 1.00 175.90 114 ALA 4 CA 1
ATOM 462 C C . ALA B 2 114 ? 247.196 128.689 194.554 1.00 177.14 114 ALA 4 C 1
ATOM 463 O O . ALA B 2 114 ? 246.334 129.225 195.277 1.00 177.25 114 ALA 4 O 1
ATOM 465 N N . ALA B 2 115 ? 248.502 128.643 194.835 1.00 180.47 115 ALA 4 N 1
ATOM 466 C CA . ALA B 2 115 ? 249.046 129.204 196.096 1.00 179.89 115 ALA 4 CA 1
ATOM 467 C C . ALA B 2 115 ? 248.852 130.722 196.128 1.00 180.31 115 ALA 4 C 1
ATOM 468 O O . ALA B 2 115 ? 249.459 131.412 195.286 1.00 180.19 115 ALA 4 O 1
ATOM 470 N N . LYS B 2 116 ? 248.036 131.216 197.064 1.00 186.76 116 LYS 4 N 1
ATOM 471 C CA . LYS B 2 116 ? 247.830 132.682 197.203 1.00 187.19 116 LYS 4 CA 1
ATOM 472 C C . LYS B 2 116 ? 248.184 133.119 198.629 1.00 187.64 116 LYS 4 C 1
ATOM 473 O O . LYS B 2 116 ? 247.664 132.499 199.577 1.00 188.07 116 LYS 4 O 1
ATOM 475 N N . GLN B 2 117 ? 249.030 134.146 198.769 1.00 188.86 117 GLN 4 N 1
ATOM 476 C CA . GLN B 2 117 ? 249.436 134.647 200.112 1.00 188.51 117 GLN 4 CA 1
ATOM 477 C C . GLN B 2 117 ? 249.348 136.177 200.134 1.00 188.29 117 GLN 4 C 1
ATOM 478 O O . GLN B 2 117 ? 250.181 136.824 199.469 1.00 188.33 117 GLN 4 O 1
ATOM 480 N N . PHE B 2 118 ? 248.377 136.726 200.872 1.00 171.78 118 PHE 4 N 1
ATOM 481 C CA . PHE B 2 118 ? 248.215 138.201 200.970 1.00 171.53 118 PHE 4 CA 1
ATOM 482 C C . PHE B 2 118 ? 248.088 138.596 202.444 1.00 171.26 118 PHE 4 C 1
ATOM 483 O O . PHE B 2 118 ? 246.972 138.942 202.878 1.00 170.29 118 PHE 4 O 1
ATOM 485 N N . LYS B 2 119 ? 249.197 138.537 203.188 1.00 170.84 119 LYS 4 N 1
ATOM 486 C CA . LYS B 2 119 ? 249.180 138.895 204.632 1.00 170.65 119 LYS 4 CA 1
ATOM 487 C C . LYS B 2 119 ? 248.805 140.372 204.781 1.00 170.11 119 LYS 4 C 1
ATOM 488 O O . LYS B 2 119 ? 248.009 140.690 205.687 1.00 169.09 119 LYS 4 O 1
ATOM 490 N N . ARG B 2 120 ? 249.350 141.233 203.916 1.00 160.05 120 ARG 4 N 1
ATOM 491 C CA . ARG B 2 120 ? 249.034 142.686 203.962 1.00 159.05 120 ARG 4 CA 1
ATOM 492 C C . ARG B 2 120 ? 247.784 142.951 203.118 1.00 158.98 120 ARG 4 C 1
ATOM 493 O O . ARG B 2 120 ? 247.326 144.112 203.103 1.00 159.40 120 ARG 4 O 1
ATOM 495 N N . ASP B 2 121 ? 247.269 141.919 202.440 1.00 134.89 121 ASP 4 N 1
ATOM 496 C CA . ASP B 2 121 ? 246.072 142.071 201.568 1.00 133.34 121 ASP 4 CA 1
ATOM 497 C C . ASP B 2 121 ? 246.328 143.204 200.568 1.00 131.62 121 ASP 4 C 1
ATOM 498 O O . ASP B 2 121 ? 246.831 142.888 199.472 1.00 129.76 121 ASP 4 O 1
ATOM 503 N N . GLN B 2 133 ? 253.176 125.877 184.488 1.00 185.84 133 GLN 4 N 1
ATOM 504 C CA . GLN B 2 133 ? 252.367 126.968 183.959 1.00 186.67 133 GLN 4 CA 1
ATOM 505 C C . GLN B 2 133 ? 253.007 128.321 184.252 1.00 187.78 133 GLN 4 C 1
ATOM 506 O O . GLN B 2 133 ? 254.219 128.416 184.449 1.00 187.32 133 GLN 4 O 1
ATOM 512 N N . LYS B 2 134 ? 252.184 129.370 184.277 1.00 235.60 134 LYS 4 N 1
ATOM 513 C CA . LYS B 2 134 ? 252.672 130.724 184.489 1.00 236.59 134 LYS 4 CA 1
ATOM 514 C C . LYS B 2 134 ? 252.496 131.100 185.949 1.00 237.76 134 LYS 4 C 1
ATOM 515 O O . LYS B 2 134 ? 251.356 131.111 186.441 1.00 237.66 134 LYS 4 O 1
ATOM 516 N N . PRO B 2 135 ? 253.557 131.468 186.723 1.00 267.55 135 PRO 4 N 1
ATOM 517 C CA . PRO B 2 135 ? 253.372 131.927 188.112 1.00 267.74 135 PRO 4 CA 1
ATOM 518 C C . PRO B 2 135 ? 252.465 133.163 188.213 1.00 267.85 135 PRO 4 C 1
ATOM 519 O O . PRO B 2 135 ? 252.384 133.907 187.254 1.00 268.11 135 PRO 4 O 1
ATOM 523 N N . GLU B 2 136 ? 251.828 133.368 189.370 1.00 254.22 136 GLU 4 N 1
ATOM 524 C CA . GLU B 2 136 ? 250.862 134.493 189.497 1.00 253.62 136 GLU 4 CA 1
ATOM 525 C C . GLU B 2 136 ? 251.097 135.275 190.794 1.00 252.66 136 GLU 4 C 1
ATOM 526 O O . GLU B 2 136 ? 251.645 134.687 191.749 1.00 251.62 136 GLU 4 O 1
ATOM 532 N N . LEU B 2 137 ? 250.721 136.559 190.813 1.00 229.47 137 LEU 4 N 1
ATOM 533 C CA . LEU B 2 137 ? 250.838 137.390 192.043 1.00 228.44 137 LEU 4 CA 1
ATOM 534 C C . LEU B 2 137 ? 249.471 138.031 192.298 1.00 228.08 137 LEU 4 C 1
ATOM 535 O O . LEU B 2 137 ? 249.159 139.026 191.615 1.00 228.22 137 LEU 4 O 1
ATOM 536 N N . SER B 2 138 ? 248.679 137.461 193.212 1.00 204.23 138 SER 4 N 1
ATOM 537 C CA . SER B 2 138 ? 247.303 137.970 193.456 1.00 203.84 138 SER 4 CA 1
ATOM 538 C C . SER B 2 138 ? 247.278 138.887 194.682 1.00 203.08 138 SER 4 C 1
ATOM 539 O O . SER B 2 138 ? 247.477 138.377 195.802 1.00 202.18 138 SER 4 O 1
ATOM 542 N N . ALA B 2 139 ? 247.044 140.186 194.473 1.00 184.25 139 ALA 4 N 1
ATOM 543 C CA . ALA B 2 139 ? 246.933 141.136 195.605 1.00 182.68 139 ALA 4 CA 1
ATOM 544 C C . ALA B 2 139 ? 245.537 141.767 195.591 1.00 182.09 139 ALA 4 C 1
ATOM 545 O O . ALA B 2 139 ? 245.121 142.254 194.522 1.00 182.46 139 ALA 4 O 1
ATOM 547 N N . CYS B 2 140 ? 244.846 141.758 196.733 1.00 147.07 140 CYS 4 N 1
ATOM 548 C CA . CYS B 2 140 ? 243.463 142.302 196.789 1.00 146.31 140 CYS 4 CA 1
ATOM 549 C C . CYS B 2 140 ? 243.444 143.566 197.652 1.00 146.34 140 CYS 4 C 1
ATOM 550 O O . CYS B 2 140 ? 243.872 143.492 198.813 1.00 145.58 140 CYS 4 O 1
ATOM 553 N N . TRP B 2 141 ? 242.937 144.673 197.107 1.00 155.01 141 TRP 4 N 1
ATOM 554 C CA . TRP B 2 141 ? 242.833 145.928 197.896 1.00 155.34 141 TRP 4 CA 1
ATOM 555 C C . TRP B 2 141 ? 241.364 146.164 198.255 1.00 154.31 141 TRP 4 C 1
ATOM 556 O O . TRP B 2 141 ? 240.540 146.254 197.330 1.00 154.45 141 TRP 4 O 1
ATOM 558 N N . THR B 2 142 ? 241.045 146.266 199.549 1.00 140.74 142 THR 4 N 1
ATOM 559 C CA . THR B 2 142 ? 239.621 146.404 199.958 1.00 140.65 142 THR 4 CA 1
ATOM 560 C C . THR B 2 142 ? 239.442 147.612 200.883 1.00 140.79 142 THR 4 C 1
ATOM 561 O O . THR B 2 142 ? 239.819 147.502 202.066 1.00 141.00 142 THR 4 O 1
ATOM 565 N N . GLY B 2 143 ? 238.904 148.720 200.362 1.00 146.85 143 GLY 4 N 1
ATOM 566 C CA . GLY B 2 143 ? 238.616 149.894 201.212 1.00 148.34 143 GLY 4 CA 1
ATOM 567 C C . GLY B 2 143 ? 237.160 150.315 201.098 1.00 149.33 143 GLY 4 C 1
ATOM 568 O O . GLY B 2 143 ? 236.696 150.518 199.961 1.00 148.51 143 GLY 4 O 1
ATOM 569 N N . GLU B 2 144 ? 236.463 150.432 202.233 1.00 173.82 144 GLU 4 N 1
ATOM 570 C CA . GLU B 2 144 ? 235.026 150.815 202.229 1.00 173.89 144 GLU 4 CA 1
ATOM 571 C C . GLU B 2 144 ? 234.827 152.036 203.132 1.00 174.19 144 GLU 4 C 1
ATOM 572 O O . GLU B 2 144 ? 235.083 151.919 204.346 1.00 173.90 144 GLU 4 O 1
ATOM 574 N N . ALA B 2 145 ? 234.390 153.160 202.556 1.00 174.76 145 ALA 4 N 1
ATOM 575 C CA . ALA B 2 145 ? 234.153 154.388 203.350 1.00 174.77 145 ALA 4 CA 1
ATOM 576 C C . ALA B 2 145 ? 232.668 154.759 203.293 1.00 175.54 145 ALA 4 C 1
ATOM 577 O O . ALA B 2 145 ? 232.137 154.894 202.175 1.00 176.12 145 ALA 4 O 1
ATOM 579 N N . GLY B 2 146 ? 232.037 154.944 204.456 1.00 170.32 146 GLY 4 N 1
ATOM 580 C CA . GLY B 2 146 ? 230.612 155.324 204.497 1.00 169.05 146 GLY 4 CA 1
ATOM 581 C C . GLY B 2 146 ? 229.739 154.302 203.790 1.00 168.54 146 GLY 4 C 1
ATOM 582 O O . GLY B 2 146 ? 229.871 153.101 204.098 1.00 169.38 146 GLY 4 O 1
ATOM 583 N N . ALA B 2 147 ? 228.881 154.757 202.872 1.00 147.49 147 ALA 4 N 1
ATOM 584 C CA . ALA B 2 147 ? 227.961 153.847 202.150 1.00 146.92 147 ALA 4 CA 1
ATOM 585 C C . ALA B 2 147 ? 228.637 153.310 200.884 1.00 148.62 147 ALA 4 C 1
ATOM 586 O O . ALA B 2 147 ? 227.991 152.521 200.172 1.00 148.14 147 ALA 4 O 1
ATOM 588 N N . ASP B 2 148 ? 229.881 153.723 200.618 1.00 161.32 148 ASP 4 N 1
ATOM 589 C CA . ASP B 2 148 ? 230.589 153.303 199.378 1.00 160.95 148 ASP 4 CA 1
ATOM 590 C C . ASP B 2 148 ? 231.588 152.187 199.702 1.00 159.81 148 ASP 4 C 1
ATOM 591 O O . ASP B 2 148 ? 232.377 152.362 200.645 1.00 161.02 148 ASP 4 O 1
ATOM 593 N N . ARG B 2 149 ? 231.544 151.084 198.949 1.00 145.19 149 ARG 4 N 1
ATOM 594 C CA . ARG B 2 149 ? 232.480 149.948 199.172 1.00 145.14 149 ARG 4 CA 1
ATOM 595 C C . ARG B 2 149 ? 233.301 149.720 197.899 1.00 145.33 149 ARG 4 C 1
ATOM 596 O O . ARG B 2 149 ? 232.693 149.683 196.812 1.00 143.80 149 ARG 4 O 1
ATOM 601 N N . ALA B 2 150 ? 234.625 149.574 198.027 1.00 145.04 150 ALA 4 N 1
ATOM 602 C CA . ALA B 2 150 ? 235.487 149.427 196.830 1.00 144.10 150 ALA 4 CA 1
ATOM 603 C C . ALA B 2 150 ? 236.437 148.233 196.977 1.00 144.69 150 ALA 4 C 1
ATOM 604 O O . ALA B 2 150 ? 237.255 148.246 197.917 1.00 145.16 150 ALA 4 O 1
ATOM 606 N N . THR B 2 151 ? 236.334 147.246 196.081 1.00 154.54 151 THR 4 N 1
ATOM 607 C CA . THR B 2 151 ? 237.226 146.099 196.096 1.00 155.73 151 THR 4 CA 1
ATOM 608 C C . THR B 2 151 ? 238.010 146.066 194.793 1.00 156.14 151 THR 4 C 1
ATOM 609 O O . THR B 2 151 ? 237.463 146.345 193.721 1.00 155.08 151 THR 4 O 1
ATOM 613 N N . LEU B 2 152 ? 239.293 145.726 194.891 1.00 167.33 152 LEU 4 N 1
ATOM 614 C CA . LEU B 2 152 ? 240.164 145.614 193.730 1.00 167.55 152 LEU 4 CA 1
ATOM 615 C C . LEU B 2 152 ? 240.884 144.278 193.786 1.00 167.25 152 LEU 4 C 1
ATOM 616 O O . LEU B 2 152 ? 241.648 144.018 194.722 1.00 166.34 152 LEU 4 O 1
ATOM 621 N N . LEU B 2 153 ? 240.658 143.441 192.770 1.00 169.83 153 LEU 4 N 1
ATOM 622 C CA . LEU B 2 153 ? 241.362 142.133 192.693 1.00 170.02 153 LEU 4 CA 1
ATOM 623 C C . LEU B 2 153 ? 242.381 142.202 191.551 1.00 170.27 153 LEU 4 C 1
ATOM 624 O O . LEU B 2 153 ? 241.952 142.300 190.384 1.00 169.72 153 LEU 4 O 1
ATOM 625 N N . VAL B 2 154 ? 243.675 142.166 191.880 1.00 207.19 154 VAL 4 N 1
ATOM 626 C CA . VAL B 2 154 ? 244.738 142.282 190.838 1.00 209.32 154 VAL 4 CA 1
ATOM 627 C C . VAL B 2 154 ? 245.525 140.969 190.781 1.00 210.59 154 VAL 4 C 1
ATOM 628 O O . VAL B 2 154 ? 246.040 140.542 191.832 1.00 210.25 154 VAL 4 O 1
ATOM 630 N N . ASN B 2 155 ? 245.611 140.368 189.591 1.00 30.00 155 ASN 4 N 1
ATOM 631 C CA . ASN B 2 155 ? 246.476 139.179 189.364 1.00 30.00 155 ASN 4 CA 1
ATOM 632 C C . ASN B 2 155 ? 247.540 139.536 188.323 1.00 30.00 155 ASN 4 C 1
ATOM 633 O O . ASN B 2 155 ? 247.178 140.153 187.302 1.00 30.00 155 ASN 4 O 1
ATOM 638 N N . VAL B 2 156 ? 248.799 139.160 188.565 1.00 254.53 156 VAL 4 N 1
ATOM 639 C CA . VAL B 2 156 ? 249.901 139.542 187.632 1.00 254.85 156 VAL 4 CA 1
ATOM 640 C C . VAL B 2 156 ? 250.727 138.301 187.276 1.00 255.17 156 VAL 4 C 1
ATOM 641 O O . VAL B 2 156 ? 251.348 137.728 188.191 1.00 254.87 156 VAL 4 O 1
ATOM 643 N N . ASP B 2 157 ? 250.738 137.912 185.997 1.00 266.07 157 ASP 4 N 1
ATOM 644 C CA . ASP B 2 157 ? 251.575 136.764 185.554 1.00 266.11 157 ASP 4 CA 1
ATOM 645 C C . ASP B 2 157 ? 252.767 137.330 184.775 1.00 266.54 157 ASP 4 C 1
ATOM 646 O O . ASP B 2 157 ? 252.542 137.913 183.701 1.00 266.38 157 ASP 4 O 1
ATOM 651 N N . PRO B 2 158 ? 254.016 137.193 185.273 1.00 274.12 158 PRO 4 N 1
ATOM 652 C CA . PRO B 2 158 ? 255.183 137.762 184.594 1.00 273.86 158 PRO 4 CA 1
ATOM 653 C C . PRO B 2 158 ? 255.451 137.129 183.221 1.00 273.57 158 PRO 4 C 1
ATOM 654 O O . PRO B 2 158 ? 255.696 137.863 182.282 1.00 273.40 158 PRO 4 O 1
ATOM 658 N N . VAL B 2 159 ? 255.392 135.795 183.140 1.00 260.06 159 VAL 4 N 1
ATOM 659 C CA . VAL B 2 159 ? 255.677 135.087 181.856 1.00 259.46 159 VAL 4 CA 1
ATOM 660 C C . VAL B 2 159 ? 254.599 135.469 180.839 1.00 259.08 159 VAL 4 C 1
ATOM 661 O O . VAL B 2 159 ? 254.957 135.779 179.685 1.00 258.60 159 VAL 4 O 1
ATOM 665 N N . MET B 2 160 ? 253.334 135.468 181.264 1.00 256.40 160 MET 4 N 1
ATOM 666 C CA . MET B 2 160 ? 252.209 135.854 180.370 1.00 256.35 160 MET 4 CA 1
ATOM 667 C C . MET B 2 160 ? 252.323 137.336 180.006 1.00 256.12 160 MET 4 C 1
ATOM 668 O O . MET B 2 160 ? 251.936 137.676 178.869 1.00 255.97 160 MET 4 O 1
ATOM 670 N N . ARG B 2 161 ? 252.780 138.177 180.943 1.00 244.49 161 ARG 4 N 1
ATOM 671 C CA . ARG B 2 161 ? 252.817 139.651 180.724 1.00 244.21 161 ARG 4 CA 1
ATOM 672 C C . ARG B 2 161 ? 251.368 140.127 180.590 1.00 244.64 161 ARG 4 C 1
ATOM 673 O O . ARG B 2 161 ? 251.134 141.132 179.891 1.00 244.51 161 ARG 4 O 1
ATOM 675 N N . SER B 2 162 ? 250.439 139.417 181.239 1.00 253.25 162 SER 4 N 1
ATOM 676 C CA . SER B 2 162 ? 248.997 139.771 181.179 1.00 252.70 162 SER 4 CA 1
ATOM 677 C C . SER B 2 162 ? 248.484 140.006 182.603 1.00 252.59 162 SER 4 C 1
ATOM 678 O O . SER B 2 162 ? 248.778 139.166 183.477 1.00 252.72 162 SER 4 O 1
ATOM 681 N N . VAL B 2 163 ? 247.758 141.105 182.828 1.00 241.51 163 VAL 4 N 1
ATOM 682 C CA . VAL B 2 163 ? 247.285 141.443 184.204 1.00 241.15 163 VAL 4 CA 1
ATOM 683 C C . VAL B 2 163 ? 245.754 141.466 184.224 1.00 240.10 163 VAL 4 C 1
ATOM 684 O O . VAL B 2 163 ? 245.159 142.104 183.335 1.00 239.58 163 VAL 4 O 1
ATOM 686 N N . LYS B 2 164 ? 245.147 140.803 185.215 1.00 215.47 164 LYS 4 N 1
ATOM 687 C CA . LYS B 2 164 ? 243.665 140.792 185.347 1.00 214.77 164 LYS 4 CA 1
ATOM 688 C C . LYS B 2 164 ? 243.267 141.637 186.562 1.00 214.44 164 LYS 4 C 1
ATOM 689 O O . LYS B 2 164 ? 243.516 141.187 187.696 1.00 214.05 164 LYS 4 O 1
ATOM 691 N N . LEU B 2 165 ? 242.676 142.812 186.327 1.00 197.22 165 LEU 4 N 1
ATOM 692 C CA . LEU B 2 165 ? 242.287 143.717 187.442 1.00 196.52 165 LEU 4 CA 1
ATOM 693 C C . LEU B 2 165 ? 240.767 143.912 187.436 1.00 194.84 165 LEU 4 C 1
ATOM 694 O O . LEU B 2 165 ? 240.221 144.226 186.363 1.00 193.86 165 LEU 4 O 1
ATOM 696 N N . ALA B 2 166 ? 240.122 143.738 188.594 1.00 166.79 166 ALA 4 N 1
ATOM 697 C CA . ALA B 2 166 ? 238.653 143.909 188.695 1.00 165.65 166 ALA 4 CA 1
ATOM 698 C C . ALA B 2 166 ? 238.321 144.884 189.829 1.00 165.76 166 ALA 4 C 1
ATOM 699 O O . ALA B 2 166 ? 238.640 144.566 190.988 1.00 166.11 166 ALA 4 O 1
ATOM 701 N N . ALA B 2 167 ? 237.694 146.019 189.505 1.00 147.05 167 ALA 4 N 1
ATOM 702 C CA . ALA B 2 167 ? 237.350 147.022 190.506 1.00 146.17 167 ALA 4 CA 1
ATOM 703 C C . ALA B 2 167 ? 235.840 147.207 190.527 1.00 144.98 167 ALA 4 C 1
ATOM 704 O O . ALA B 2 167 ? 235.232 147.475 189.486 1.00 144.50 167 ALA 4 O 1
ATOM 706 N N . ALA B 2 168 ? 235.244 147.064 191.715 1.00 133.84 168 ALA 4 N 1
ATOM 707 C CA . ALA B 2 168 ? 233.777 147.223 191.858 1.00 134.39 168 ALA 4 CA 1
ATOM 708 C C . ALA B 2 168 ? 233.479 148.405 192.785 1.00 132.76 168 ALA 4 C 1
ATOM 709 O O . ALA B 2 168 ? 234.192 148.555 193.794 1.00 132.93 168 ALA 4 O 1
ATOM 711 N N . VAL B 2 169 ? 232.456 149.200 192.458 1.00 113.68 169 VAL 4 N 1
ATOM 712 C CA . VAL B 2 169 ? 232.049 150.341 193.334 1.00 114.34 169 VAL 4 CA 1
ATOM 713 C C . VAL B 2 169 ? 230.623 150.075 193.827 1.00 113.22 169 VAL 4 C 1
ATOM 714 O O . VAL B 2 169 ? 229.813 149.578 193.030 1.00 111.69 169 VAL 4 O 1
ATOM 716 N N . ARG B 2 170 ? 230.341 150.380 195.096 1.00 117.07 170 ARG 4 N 1
ATOM 717 C CA . ARG B 2 170 ? 228.991 150.130 195.669 1.00 117.52 170 ARG 4 CA 1
ATOM 718 C C . ARG B 2 170 ? 228.507 151.395 196.380 1.00 120.58 170 ARG 4 C 1
ATOM 719 O O . ARG B 2 170 ? 228.508 151.396 197.622 1.00 121.77 170 ARG 4 O 1
ATOM 721 N N . THR B 2 171 ? 228.097 152.417 195.623 1.00 133.99 171 THR 4 N 1
ATOM 722 C CA . THR B 2 171 ? 227.690 153.711 196.236 1.00 134.04 171 THR 4 CA 1
ATOM 723 C C . THR B 2 171 ? 226.291 154.103 195.748 1.00 132.18 171 THR 4 C 1
ATOM 724 O O . THR B 2 171 ? 225.967 153.796 194.586 1.00 131.08 171 THR 4 O 1
ATOM 726 N N . PRO B 2 172 ? 225.457 154.776 196.573 1.00 123.47 172 PRO 4 N 1
ATOM 727 C CA . PRO B 2 172 ? 224.138 155.237 196.131 1.00 123.20 172 PRO 4 CA 1
ATOM 728 C C . PRO B 2 172 ? 224.279 156.238 194.977 1.00 121.67 172 PRO 4 C 1
ATOM 729 O O . PRO B 2 172 ? 223.485 156.175 194.056 1.00 120.77 172 PRO 4 O 1
ATOM 733 N N . GLY B 2 173 ? 225.271 157.129 195.056 1.00 95.76 173 GLY 4 N 1
ATOM 734 C CA . GLY B 2 173 ? 225.515 158.094 193.967 1.00 94.04 173 GLY 4 CA 1
ATOM 735 C C . GLY B 2 173 ? 224.699 159.372 194.141 1.00 92.03 173 GLY 4 C 1
ATOM 736 O O . GLY B 2 173 ? 224.535 159.779 195.307 1.00 93.13 173 GLY 4 O 1
ATOM 737 N N . PRO B 2 174 ? 224.172 160.046 193.082 1.00 77.35 174 PRO 4 N 1
ATOM 738 C CA . PRO B 2 174 ? 223.474 161.323 193.289 1.00 77.74 174 PRO 4 CA 1
ATOM 739 C C . PRO B 2 174 ? 222.118 161.171 193.996 1.00 77.90 174 PRO 4 C 1
ATOM 740 O O . PRO B 2 174 ? 221.437 160.192 193.749 1.00 80.67 174 PRO 4 O 1
ATOM 744 N N . GLU B 2 175 ? 221.759 162.136 194.852 1.00 74.48 175 GLU 4 N 1
ATOM 745 C CA . GLU B 2 175 ? 220.485 162.035 195.615 1.00 74.43 175 GLU 4 CA 1
ATOM 746 C C . GLU B 2 175 ? 219.568 163.226 195.311 1.00 72.58 175 GLU 4 C 1
ATOM 747 O O . GLU B 2 175 ? 220.033 164.376 195.412 1.00 69.92 175 GLU 4 O 1
ATOM 753 N N . TRP B 2 176 ? 218.324 162.953 194.918 1.00 60.27 176 TRP 4 N 1
ATOM 754 C CA . TRP B 2 176 ? 217.322 164.024 194.674 1.00 61.09 176 TRP 4 CA 1
ATOM 755 C C . TRP B 2 176 ? 216.956 164.696 195.999 1.00 59.17 176 TRP 4 C 1
ATOM 756 O O . TRP B 2 176 ? 216.672 165.906 195.978 1.00 59.53 176 TRP 4 O 1
ATOM 767 N N . ARG B 2 177 ? 216.985 163.938 197.100 1.00 65.90 177 ARG 4 N 1
ATOM 768 C CA . ARG B 2 177 ? 216.563 164.467 198.427 1.00 67.95 177 ARG 4 CA 1
ATOM 769 C C . ARG B 2 177 ? 217.415 165.672 198.837 1.00 65.63 177 ARG 4 C 1
ATOM 770 O O . ARG B 2 177 ? 218.620 165.683 198.515 1.00 63.90 177 ARG 4 O 1
ATOM 778 N N . LYS B 2 178 ? 216.810 166.635 199.540 1.00 62.07 178 LYS 4 N 1
ATOM 779 C CA . LYS B 2 178 ? 217.528 167.878 199.931 1.00 59.42 178 LYS 4 CA 1
ATOM 780 C C . LYS B 2 178 ? 217.420 168.071 201.446 1.00 60.59 178 LYS 4 C 1
ATOM 781 O O . LYS B 2 178 ? 216.375 167.706 202.014 1.00 62.66 178 LYS 4 O 1
ATOM 787 N N . VAL B 2 179 ? 218.462 168.624 202.073 1.00 53.10 179 VAL 4 N 1
ATOM 788 C CA . VAL B 2 179 ? 218.421 168.898 203.540 1.00 49.69 179 VAL 4 CA 1
ATOM 789 C C . VAL B 2 179 ? 217.322 169.933 203.799 1.00 49.32 179 VAL 4 C 1
ATOM 790 O O . VAL B 2 179 ? 217.208 170.884 203.001 1.00 53.69 179 VAL 4 O 1
ATOM 794 N N . LEU B 2 180 ? 216.553 169.757 204.876 1.00 49.09 180 LEU 4 N 1
ATOM 795 C CA . LEU B 2 180 ? 215.441 170.691 205.196 1.00 53.10 180 LEU 4 CA 1
ATOM 796 C C . LEU B 2 180 ? 215.687 171.294 206.580 1.00 54.87 180 LEU 4 C 1
ATOM 797 O O . LEU B 2 180 ? 216.321 170.619 207.402 1.00 52.24 180 LEU 4 O 1
ATOM 802 N N . TYR B 2 181 ? 215.231 172.527 206.809 1.00 60.13 181 TYR 4 N 1
ATOM 803 C CA . TYR B 2 181 ? 215.359 173.145 208.154 1.00 59.97 181 TYR 4 CA 1
ATOM 804 C C . TYR B 2 181 ? 213.968 173.277 208.776 1.00 53.67 181 TYR 4 C 1
ATOM 805 O O . TYR B 2 181 ? 213.083 173.872 208.131 1.00 52.04 181 TYR 4 O 1
ATOM 814 N N . ASN B 2 182 ? 213.780 172.739 209.985 1.00 50.66 182 ASN 4 N 1
ATOM 815 C CA . ASN B 2 182 ? 212.479 172.929 210.674 1.00 54.00 182 ASN 4 CA 1
ATOM 816 C C . ASN B 2 182 ? 212.657 174.070 211.675 1.00 57.88 182 ASN 4 C 1
ATOM 817 O O . ASN B 2 182 ? 213.497 173.926 212.582 1.00 63.72 182 ASN 4 O 1
ATOM 822 N N . ASP B 2 183 ? 211.905 175.159 211.506 1.00 65.32 183 ASP 4 N 1
ATOM 823 C CA . ASP B 2 183 ? 212.081 176.346 212.384 1.00 67.24 183 ASP 4 CA 1
ATOM 824 C C . ASP B 2 183 ? 211.726 175.994 213.831 1.00 72.31 183 ASP 4 C 1
ATOM 825 O O . ASP B 2 183 ? 212.480 176.404 214.730 1.00 74.65 183 ASP 4 O 1
ATOM 830 N N . GLU B 2 184 ? 210.633 175.254 214.047 1.00 78.96 184 GLU 4 N 1
ATOM 831 C CA . GLU B 2 184 ? 210.187 174.954 215.434 1.00 79.11 184 GLU 4 CA 1
ATOM 832 C C . GLU B 2 184 ? 211.262 174.125 216.140 1.00 78.17 184 GLU 4 C 1
ATOM 833 O O . GLU B 2 184 ? 211.585 174.442 217.300 1.00 80.19 184 GLU 4 O 1
ATOM 839 N N . THR B 2 185 ? 211.807 173.114 215.460 1.00 67.21 185 THR 4 N 1
ATOM 840 C CA . THR B 2 185 ? 212.893 172.290 216.053 1.00 68.63 185 THR 4 CA 1
ATOM 841 C C . THR B 2 185 ? 214.147 173.157 216.194 1.00 68.90 185 THR 4 C 1
ATOM 842 O O . THR B 2 185 ? 214.942 172.880 217.114 1.00 68.99 185 THR 4 O 1
ATOM 846 N N . ASP B 2 186 ? 214.312 174.153 215.316 1.00 71.20 186 ASP 4 N 1
ATOM 847 C CA . ASP B 2 186 ? 215.517 175.032 215.325 1.00 71.86 186 ASP 4 CA 1
ATOM 848 C C . ASP B 2 186 ? 216.749 174.179 215.007 1.00 73.87 186 ASP 4 C 1
ATOM 849 O O . ASP B 2 186 ? 217.860 174.571 215.415 1.00 72.81 186 ASP 4 O 1
ATOM 854 N N . LEU B 2 187 ? 216.555 173.067 214.290 1.00 71.85 187 LEU 4 N 1
ATOM 855 C CA . LEU B 2 187 ? 217.679 172.170 213.909 1.00 69.21 187 LEU 4 CA 1
ATOM 856 C C . LEU B 2 187 ? 217.454 171.726 212.461 1.00 67.28 187 LEU 4 C 1
ATOM 857 O O . LEU B 2 187 ? 216.287 171.735 212.021 1.00 70.31 187 LEU 4 O 1
ATOM 862 N N . LEU B 2 188 ? 218.524 171.346 211.756 1.00 50.32 188 LEU 4 N 1
ATOM 863 C CA . LEU B 2 188 ? 218.368 170.836 210.369 1.00 47.03 188 LEU 4 CA 1
ATOM 864 C C . LEU B 2 188 ? 217.801 169.418 210.416 1.00 49.66 188 LEU 4 C 1
ATOM 865 O O . LEU B 2 188 ? 218.237 168.641 211.278 1.00 51.02 188 LEU 4 O 1
ATOM 870 N N . GLU B 2 189 ? 216.875 169.090 209.517 1.00 66.87 189 GLU 4 N 1
ATOM 871 C CA . GLU B 2 189 ? 216.385 167.690 209.445 1.00 69.33 189 GLU 4 CA 1
ATOM 872 C C . GLU B 2 189 ? 217.095 167.044 208.257 1.00 71.36 189 GLU 4 C 1
ATOM 873 O O . GLU B 2 189 ? 216.858 167.490 207.119 1.00 78.63 189 GLU 4 O 1
ATOM 879 N N . TYR B 2 190 ? 217.930 166.036 208.512 1.00 70.43 190 TYR 4 N 1
ATOM 880 C CA . TYR B 2 190 ? 218.723 165.438 207.409 1.00 74.81 190 TYR 4 CA 1
ATOM 881 C C . TYR B 2 190 ? 217.915 164.310 206.757 1.00 75.79 190 TYR 4 C 1
ATOM 882 O O . TYR B 2 190 ? 217.173 163.652 207.510 1.00 77.24 190 TYR 4 O 1
ATOM 891 N N . PRO B 2 191 ? 217.965 164.063 205.419 1.00 81.01 191 PRO 4 N 1
ATOM 892 C CA . PRO B 2 191 ? 217.271 162.906 204.849 1.00 80.22 191 PRO 4 CA 1
ATOM 893 C C . PRO B 2 191 ? 218.054 161.660 205.269 1.00 80.75 191 PRO 4 C 1
ATOM 894 O O . PRO B 2 191 ? 218.673 161.049 204.417 1.00 84.81 191 PRO 4 O 1
ATOM 898 N N . ALA B 2 192 ? 218.017 161.318 206.559 1.00 85.62 192 ALA 4 N 1
ATOM 899 C CA . ALA B 2 192 ? 218.798 160.196 207.069 1.00 89.89 192 ALA 4 CA 1
ATOM 900 C C . ALA B 2 192 ? 218.373 158.881 206.431 1.00 89.33 192 ALA 4 C 1
ATOM 901 O O . ALA B 2 192 ? 219.201 157.983 206.240 1.00 84.85 192 ALA 4 O 1
ATOM 903 N N . ASP B 2 193 ? 217.089 158.789 206.072 1.00 103.50 193 ASP 4 N 1
ATOM 904 C CA . ASP B 2 193 ? 216.583 157.571 205.388 1.00 101.50 193 ASP 4 CA 1
ATOM 905 C C . ASP B 2 193 ? 217.581 157.169 204.300 1.00 102.69 193 ASP 4 C 1
ATOM 906 O O . ASP B 2 193 ? 217.990 158.053 203.523 1.00 106.05 193 ASP 4 O 1
ATOM 908 N N . ASP B 2 194 ? 217.959 155.889 204.255 1.00 103.04 194 ASP 4 N 1
ATOM 909 C CA . ASP B 2 194 ? 218.965 155.425 203.265 1.00 104.21 194 ASP 4 CA 1
ATOM 910 C C . ASP B 2 194 ? 218.322 154.423 202.307 1.00 104.77 194 ASP 4 C 1
ATOM 911 O O . ASP B 2 194 ? 217.758 153.425 202.796 1.00 106.03 194 ASP 4 O 1
ATOM 916 N N . GLY B 2 195 ? 218.409 154.676 200.998 1.00 102.98 195 GLY 4 N 1
ATOM 917 C CA . GLY B 2 195 ? 217.901 153.694 200.021 1.00 104.86 195 GLY 4 CA 1
ATOM 918 C C . GLY B 2 195 ? 218.455 152.321 200.342 1.00 105.83 195 GLY 4 C 1
ATOM 919 O O . GLY B 2 195 ? 219.601 152.252 200.832 1.00 105.06 195 GLY 4 O 1
ATOM 920 N N . ALA B 2 196 ? 217.692 151.259 200.078 1.00 111.38 196 ALA 4 N 1
ATOM 921 C CA . ALA B 2 196 ? 218.158 149.940 200.490 1.00 110.35 196 ALA 4 CA 1
ATOM 922 C C . ALA B 2 196 ? 219.352 149.488 199.657 1.00 110.34 196 ALA 4 C 1
ATOM 923 O O . ALA B 2 196 ? 220.320 148.936 200.189 1.00 109.45 196 ALA 4 O 1
ATOM 925 N N . ARG B 2 197 ? 219.257 149.704 198.344 1.00 109.72 197 ARG 4 N 1
ATOM 926 C CA . ARG B 2 197 ? 220.381 149.337 197.448 1.00 109.11 197 ARG 4 CA 1
ATOM 927 C C . ARG B 2 197 ? 221.611 150.131 197.883 1.00 106.51 197 ARG 4 C 1
ATOM 928 O O . ARG B 2 197 ? 222.577 149.496 198.348 1.00 104.98 197 ARG 4 O 1
ATOM 930 N N . HIS B 2 198 ? 221.590 151.453 197.683 1.00 117.92 198 HIS 4 N 1
ATOM 931 C CA . HIS B 2 198 ? 222.770 152.306 198.000 1.00 119.71 198 HIS 4 CA 1
ATOM 932 C C . HIS B 2 198 ? 223.978 151.680 197.301 1.00 118.14 198 HIS 4 C 1
ATOM 933 O O . HIS B 2 198 ? 225.087 151.717 197.865 1.00 117.30 198 HIS 4 O 1
ATOM 940 N N . THR B 2 199 ? 223.762 151.161 196.090 1.00 129.88 199 THR 4 N 1
ATOM 941 C CA . THR B 2 199 ? 224.848 150.446 195.376 1.00 131.41 199 THR 4 CA 1
ATOM 942 C C . THR B 2 199 ? 224.750 150.747 193.882 1.00 132.22 199 THR 4 C 1
ATOM 943 O O . THR B 2 199 ? 223.643 150.624 193.335 1.00 133.67 199 THR 4 O 1
ATOM 947 N N . LEU B 2 200 ? 225.857 151.159 193.271 1.00 144.48 200 LEU 4 N 1
ATOM 948 C CA . LEU B 2 200 ? 225.915 151.431 191.810 1.00 145.97 200 LEU 4 CA 1
ATOM 949 C C . LEU B 2 200 ? 227.057 150.564 191.285 1.00 145.26 200 LEU 4 C 1
ATOM 950 O O . LEU B 2 200 ? 228.133 151.123 190.998 1.00 143.86 200 LEU 4 O 1
ATOM 951 N N . TYR B 2 201 ? 226.820 149.257 191.145 1.00 151.89 201 TYR 4 N 1
ATOM 952 C CA . TYR B 2 201 ? 227.923 148.331 190.780 1.00 151.95 201 TYR 4 CA 1
ATOM 953 C C . TYR B 2 201 ? 228.557 148.720 189.445 1.00 153.50 201 TYR 4 C 1
ATOM 954 O O . TYR B 2 201 ? 227.823 148.947 188.464 1.00 154.06 201 TYR 4 O 1
ATOM 956 N N . VAL B 2 202 ? 229.889 148.779 189.415 1.00 152.97 202 VAL 4 N 1
ATOM 957 C CA . VAL B 2 202 ? 230.608 149.053 188.137 1.00 152.75 202 VAL 4 CA 1
ATOM 958 C C . VAL B 2 202 ? 231.560 147.876 187.921 1.00 151.94 202 VAL 4 C 1
ATOM 959 O O . VAL B 2 202 ? 232.347 147.587 188.838 1.00 151.09 202 VAL 4 O 1
ATOM 961 N N . GLN B 2 203 ? 231.478 147.215 186.765 1.00 171.59 203 GLN 4 N 1
ATOM 962 C CA . GLN B 2 203 ? 232.321 146.016 186.523 1.00 173.88 203 GLN 4 CA 1
ATOM 963 C C . GLN B 2 203 ? 233.230 146.290 185.324 1.00 174.64 203 GLN 4 C 1
ATOM 964 O O . GLN B 2 203 ? 232.711 146.760 184.295 1.00 174.80 203 GLN 4 O 1
ATOM 970 N N . HIS B 2 204 ? 234.531 146.024 185.470 1.00 187.49 204 HIS 4 N 1
ATOM 971 C CA . HIS B 2 204 ? 235.504 146.266 184.372 1.00 187.57 204 HIS 4 CA 1
ATOM 972 C C . HIS B 2 204 ? 236.740 145.391 184.603 1.00 187.79 204 HIS 4 C 1
ATOM 973 O O . HIS B 2 204 ? 237.522 145.711 185.519 1.00 186.93 204 HIS 4 O 1
ATOM 975 N N . GLU B 2 205 ? 236.902 144.331 183.804 1.00 174.20 205 GLU 4 N 1
ATOM 976 C CA . GLU B 2 205 ? 238.099 143.460 183.939 1.00 173.59 205 GLU 4 CA 1
ATOM 977 C C . GLU B 2 205 ? 239.021 143.734 182.750 1.00 174.25 205 GLU 4 C 1
ATOM 978 O O . GLU B 2 205 ? 238.510 144.176 181.709 1.00 174.05 205 GLU 4 O 1
ATOM 980 N N . VAL B 2 206 ? 240.324 143.499 182.913 1.00 195.74 206 VAL 4 N 1
ATOM 981 C CA . VAL B 2 206 ? 241.288 143.685 181.787 1.00 196.71 206 VAL 4 CA 1
ATOM 982 C C . VAL B 2 206 ? 241.907 142.322 181.460 1.00 196.99 206 VAL 4 C 1
ATOM 983 O O . VAL B 2 206 ? 242.366 141.648 182.400 1.00 196.11 206 VAL 4 O 1
ATOM 987 N N . ARG B 2 207 ? 241.899 141.925 180.183 1.00 220.14 207 ARG 4 N 1
ATOM 988 C CA . ARG B 2 207 ? 242.522 140.637 179.771 1.00 220.99 207 ARG 4 CA 1
ATOM 989 C C . ARG B 2 207 ? 244.027 140.690 180.051 1.00 221.51 207 ARG 4 C 1
ATOM 990 O O . ARG B 2 207 ? 244.567 139.683 180.548 1.00 221.93 207 ARG 4 O 1
ATOM 992 N N . GLY B 2 208 ? 244.671 141.822 179.752 1.00 221.75 208 GLY 4 N 1
ATOM 993 C CA . GLY B 2 208 ? 246.110 141.974 180.042 1.00 221.78 208 GLY 4 CA 1
ATOM 994 C C . GLY B 2 208 ? 246.932 142.247 178.795 1.00 221.65 208 GLY 4 C 1
ATOM 995 O O . GLY B 2 208 ? 248.117 142.603 178.946 1.00 220.66 208 GLY 4 O 1
ATOM 996 N N . ARG B 2 209 ? 246.334 142.098 177.608 1.00 219.29 209 ARG 4 N 1
ATOM 997 C CA . ARG B 2 209 ? 247.051 142.403 176.343 1.00 218.90 209 ARG 4 CA 1
ATOM 998 C C . ARG B 2 209 ? 246.899 143.904 176.079 1.00 218.37 209 ARG 4 C 1
ATOM 999 O O . ARG B 2 209 ? 246.331 144.598 176.945 1.00 217.49 209 ARG 4 O 1
ATOM 1001 N N . ASP B 2 210 ? 247.371 144.384 174.926 1.00 215.80 210 ASP 4 N 1
ATOM 1002 C CA . ASP B 2 210 ? 247.330 145.843 174.642 1.00 215.02 210 ASP 4 CA 1
ATOM 1003 C C . ASP B 2 210 ? 245.875 146.326 174.660 1.00 214.98 210 ASP 4 C 1
ATOM 1004 O O . ASP B 2 210 ? 245.634 147.434 175.178 1.00 214.99 210 ASP 4 O 1
ATOM 1006 N N . LEU B 2 211 ? 244.943 145.541 174.111 1.00 201.12 211 LEU 4 N 1
ATOM 1007 C CA . LEU B 2 211 ? 243.538 146.025 174.008 1.00 200.95 211 LEU 4 CA 1
ATOM 1008 C C . LEU B 2 211 ? 242.545 144.900 174.316 1.00 200.58 211 LEU 4 C 1
ATOM 1009 O O . LEU B 2 211 ? 241.673 144.645 173.463 1.00 200.35 211 LEU 4 O 1
ATOM 1011 N N . LEU B 2 212 ? 242.625 144.304 175.510 1.00 184.09 212 LEU 4 N 1
ATOM 1012 C CA . LEU B 2 212 ? 241.631 143.270 175.911 1.00 182.82 212 LEU 4 CA 1
ATOM 1013 C C . LEU B 2 212 ? 240.948 143.717 177.209 1.00 182.98 212 LEU 4 C 1
ATOM 1014 O O . LEU B 2 212 ? 241.644 143.779 178.237 1.00 181.86 212 LEU 4 O 1
ATOM 1015 N N . HIS B 2 213 ? 239.655 144.056 177.152 1.00 187.22 213 HIS 4 N 1
ATOM 1016 C CA . HIS B 2 213 ? 238.907 144.435 178.383 1.00 187.01 213 HIS 4 CA 1
ATOM 1017 C C . HIS B 2 213 ? 237.446 143.978 178.296 1.00 187.01 213 HIS 4 C 1
ATOM 1018 O O . HIS B 2 213 ? 236.903 143.963 177.176 1.00 186.96 213 HIS 4 O 1
ATOM 1020 N N . ALA B 2 214 ? 236.860 143.583 179.430 1.00 181.93 214 ALA 4 N 1
ATOM 1021 C CA . ALA B 2 214 ? 235.451 143.126 179.459 1.00 180.89 214 ALA 4 CA 1
ATOM 1022 C C . ALA B 2 214 ? 234.712 143.879 180.567 1.00 181.16 214 ALA 4 C 1
ATOM 1023 O O . ALA B 2 214 ? 234.933 143.554 181.750 1.00 181.10 214 ALA 4 O 1
ATOM 1025 N N . THR B 2 215 ? 233.867 144.843 180.195 1.00 171.78 215 THR 4 N 1
ATOM 1026 C CA . THR B 2 215 ? 233.161 145.667 181.210 1.00 170.90 215 THR 4 CA 1
ATOM 1027 C C . THR B 2 215 ? 231.691 145.247 181.266 1.00 171.41 215 THR 4 C 1
ATOM 1028 O O . THR B 2 215 ? 231.060 145.191 180.201 1.00 170.44 215 THR 4 O 1
ATOM 1032 N N . ARG B 2 216 ? 231.175 144.943 182.460 1.00 172.84 216 ARG 4 N 1
ATOM 1033 C CA . ARG B 2 216 ? 229.771 144.466 182.588 1.00 171.44 216 ARG 4 CA 1
ATOM 1034 C C . ARG B 2 216 ? 229.059 145.272 183.677 1.00 170.04 216 ARG 4 C 1
ATOM 1035 O O . ARG B 2 216 ? 228.333 144.658 184.483 1.00 169.22 216 ARG 4 O 1
ATOM 1037 N N . LEU B 2 217 ? 229.257 146.593 183.689 1.00 148.66 217 LEU 4 N 1
ATOM 1038 C CA . LEU B 2 217 ? 228.635 147.454 184.730 1.00 148.19 217 LEU 4 CA 1
ATOM 1039 C C . LEU B 2 217 ? 227.111 147.387 184.594 1.00 146.76 217 LEU 4 C 1
ATOM 1040 O O . LEU B 2 217 ? 226.618 147.437 183.450 1.00 145.85 217 LEU 4 O 1
ATOM 1042 N N . GLY B 2 218 ? 226.401 147.293 185.720 1.00 132.14 218 GLY 4 N 1
ATOM 1043 C CA . GLY B 2 218 ? 224.927 147.239 185.694 1.00 130.27 218 GLY 4 CA 1
ATOM 1044 C C . GLY B 2 218 ? 224.329 148.277 186.625 1.00 129.14 218 GLY 4 C 1
ATOM 1045 O O . GLY B 2 218 ? 224.978 148.596 187.639 1.00 128.17 218 GLY 4 O 1
ATOM 1046 N N . CYS B 2 219 ? 223.142 148.793 186.289 1.00 130.13 219 CYS 4 N 1
ATOM 1047 C CA . CYS B 2 219 ? 222.477 149.821 187.131 1.00 131.45 219 CYS 4 CA 1
ATOM 1048 C C . CYS B 2 219 ? 221.936 149.143 188.391 1.00 132.68 219 CYS 4 C 1
ATOM 1049 O O . CYS B 2 219 ? 220.714 148.898 188.456 1.00 130.24 219 CYS 4 O 1
ATOM 1052 N N . ARG B 2 220 ? 222.819 148.852 189.351 1.00 151.68 220 ARG 4 N 1
ATOM 1053 C CA . ARG B 2 220 ? 222.388 148.230 190.631 1.00 151.87 220 ARG 4 CA 1
ATOM 1054 C C . ARG B 2 220 ? 221.440 149.209 191.328 1.00 151.29 220 ARG 4 C 1
ATOM 1055 O O . ARG B 2 220 ? 220.461 148.739 191.940 1.00 151.26 220 ARG 4 O 1
ATOM 1057 N N . LEU B 2 221 ? 221.733 150.512 191.248 1.00 115.92 221 LEU 4 N 1
ATOM 1058 C CA . LEU B 2 221 ? 220.816 151.534 191.816 1.00 111.75 221 LEU 4 CA 1
ATOM 1059 C C . LEU B 2 221 ? 219.393 151.205 191.358 1.00 109.55 221 LEU 4 C 1
ATOM 1060 O O . LEU B 2 221 ? 219.202 151.005 190.142 1.00 109.39 221 LEU 4 O 1
ATOM 1062 N N . ASP B 2 222 ? 218.441 151.150 192.294 1.00 100.30 222 ASP 4 N 1
ATOM 1063 C CA . ASP B 2 222 ? 217.045 150.779 191.951 1.00 100.87 222 ASP 4 CA 1
ATOM 1064 C C . ASP B 2 222 ? 216.574 151.622 190.766 1.00 101.71 222 ASP 4 C 1
ATOM 1065 O O . ASP B 2 222 ? 216.963 152.802 190.685 1.00 103.66 222 ASP 4 O 1
ATOM 1067 N N . LEU B 2 223 ? 215.762 151.032 189.888 1.00 87.49 223 LEU 4 N 1
ATOM 1068 C CA . LEU B 2 223 ? 215.198 151.809 188.757 1.00 86.02 223 LEU 4 CA 1
ATOM 1069 C C . LEU B 2 223 ? 214.366 152.937 189.365 1.00 86.91 223 LEU 4 C 1
ATOM 1070 O O . LEU B 2 223 ? 214.398 154.051 188.818 1.00 86.32 223 LEU 4 O 1
ATOM 1072 N N . GLY B 2 224 ? 213.661 152.651 190.463 1.00 90.50 224 GLY 4 N 1
ATOM 1073 C CA . GLY B 2 224 ? 212.859 153.684 191.142 1.00 89.56 224 GLY 4 CA 1
ATOM 1074 C C . GLY B 2 224 ? 213.729 154.821 191.645 1.00 90.31 224 GLY 4 C 1
ATOM 1075 O O . GLY B 2 224 ? 213.319 155.982 191.486 1.00 93.09 224 GLY 4 O 1
ATOM 1076 N N . ARG B 2 225 ? 214.905 154.504 192.194 1.00 82.64 225 ARG 4 N 1
ATOM 1077 C CA . ARG B 2 225 ? 215.837 155.559 192.676 1.00 77.08 225 ARG 4 CA 1
ATOM 1078 C C . ARG B 2 225 ? 216.250 156.435 191.488 1.00 77.25 225 ARG 4 C 1
ATOM 1079 O O . ARG B 2 225 ? 216.280 157.669 191.647 1.00 83.21 225 ARG 4 O 1
ATOM 1087 N N . LEU B 2 226 ? 216.513 155.822 190.332 1.00 61.68 226 LEU 4 N 1
ATOM 1088 C CA . LEU B 2 226 ? 216.882 156.604 189.125 1.00 63.15 226 LEU 4 CA 1
ATOM 1089 C C . LEU B 2 226 ? 215.675 157.433 188.676 1.00 65.25 226 LEU 4 C 1
ATOM 1090 O O . LEU B 2 226 ? 215.866 158.627 188.382 1.00 68.04 226 LEU 4 O 1
ATOM 1092 N N . VAL B 2 227 ? 214.485 156.829 188.635 1.00 61.46 227 VAL 4 N 1
ATOM 1093 C CA . VAL B 2 227 ? 213.281 157.550 188.128 1.00 58.23 227 VAL 4 CA 1
ATOM 1094 C C . VAL B 2 227 ? 213.057 158.787 189.000 1.00 58.28 227 VAL 4 C 1
ATOM 1095 O O . VAL B 2 227 ? 212.796 159.863 188.437 1.00 58.93 227 VAL 4 O 1
ATOM 1099 N N . ASN B 2 228 ? 213.217 158.648 190.317 1.00 62.63 228 ASN 4 N 1
ATOM 1100 C CA . ASN B 2 228 ? 212.947 159.785 191.232 1.00 63.77 228 ASN 4 CA 1
ATOM 1101 C C . ASN B 2 228 ? 213.908 160.930 190.909 1.00 60.24 228 ASN 4 C 1
ATOM 1102 O O . ASN B 2 228 ? 213.450 162.082 190.881 1.00 67.36 228 ASN 4 O 1
ATOM 1107 N N . TYR B 2 229 ? 215.183 160.620 190.662 1.00 39.51 229 TYR 4 N 1
ATOM 1108 C CA . TYR B 2 229 ? 216.170 161.700 190.413 1.00 37.46 229 TYR 4 CA 1
ATOM 1109 C C . TYR B 2 229 ? 215.774 162.451 189.140 1.00 47.16 229 TYR 4 C 1
ATOM 1110 O O . TYR B 2 229 ? 215.812 163.694 189.142 1.00 53.59 229 TYR 4 O 1
ATOM 1119 N N . VAL B 2 230 ? 215.389 161.713 188.095 1.00 55.88 230 VAL 4 N 1
ATOM 1120 C CA . VAL B 2 230 ? 214.966 162.351 186.813 1.00 56.90 230 VAL 4 CA 1
ATOM 1121 C C . VAL B 2 230 ? 213.687 163.166 187.034 1.00 61.25 230 VAL 4 C 1
ATOM 1122 O O . VAL B 2 230 ? 213.640 164.312 186.564 1.00 60.36 230 VAL 4 O 1
ATOM 1126 N N . VAL B 2 231 ? 212.706 162.613 187.754 1.00 61.89 231 VAL 4 N 1
ATOM 1127 C CA . VAL B 2 231 ? 211.401 163.316 187.947 1.00 59.44 231 VAL 4 CA 1
ATOM 1128 C C . VAL B 2 231 ? 211.651 164.607 188.733 1.00 59.52 231 VAL 4 C 1
ATOM 1129 O O . VAL B 2 231 ? 211.072 165.644 188.362 1.00 58.39 231 VAL 4 O 1
ATOM 1133 N N . ASP B 2 232 ? 212.512 164.547 189.753 1.00 60.26 232 ASP 4 N 1
ATOM 1134 C CA . ASP B 2 232 ? 212.837 165.751 190.562 1.00 56.41 232 ASP 4 CA 1
ATOM 1135 C C . ASP B 2 232 ? 213.508 166.784 189.656 1.00 57.07 232 ASP 4 C 1
ATOM 1136 O O . ASP B 2 232 ? 213.193 167.980 189.790 1.00 65.80 232 ASP 4 O 1
ATOM 1141 N N . PHE B 2 233 ? 214.397 166.330 188.771 1.00 51.95 233 PHE 4 N 1
ATOM 1142 C CA . PHE B 2 233 ? 215.063 167.259 187.825 1.00 51.50 233 PHE 4 CA 1
ATOM 1143 C C . PHE B 2 233 ? 214.003 167.890 186.917 1.00 55.19 233 PHE 4 C 1
ATOM 1144 O O . PHE B 2 233 ? 214.010 169.127 186.777 1.00 56.97 233 PHE 4 O 1
ATOM 1152 N N . VAL B 2 234 ? 213.131 167.072 186.319 1.00 64.19 234 VAL 4 N 1
ATOM 1153 C CA . VAL B 2 234 ? 212.147 167.646 185.407 1.00 64.26 234 VAL 4 CA 1
ATOM 1154 C C . VAL B 2 234 ? 211.273 168.665 186.127 1.00 63.84 234 VAL 4 C 1
ATOM 1155 O O . VAL B 2 234 ? 210.926 169.711 185.566 1.00 68.06 234 VAL 4 O 1
ATOM 1159 N N . ASP B 2 235 ? 210.985 168.423 187.407 1.00 64.70 235 ASP 4 N 1
ATOM 1160 C CA . ASP B 2 235 ? 210.066 169.328 188.150 1.00 62.87 235 ASP 4 CA 1
ATOM 1161 C C . ASP B 2 235 ? 210.721 170.680 188.457 1.00 60.22 235 ASP 4 C 1
ATOM 1162 O O . ASP B 2 235 ? 210.313 171.678 187.835 1.00 63.41 235 ASP 4 O 1
ATOM 1167 N N . TYR B 2 236 ? 211.684 170.723 189.381 1.00 64.47 236 TYR 4 N 1
ATOM 1168 C CA . TYR B 2 236 ? 212.264 172.017 189.840 1.00 73.67 236 TYR 4 CA 1
ATOM 1169 C C . TYR B 2 236 ? 213.015 172.811 188.765 1.00 75.48 236 TYR 4 C 1
ATOM 1170 O O . TYR B 2 236 ? 212.844 174.045 188.738 1.00 76.71 236 TYR 4 O 1
ATOM 1179 N N . ARG B 2 237 ? 213.814 172.160 187.917 1.00 76.53 237 ARG 4 N 1
ATOM 1180 C CA . ARG B 2 237 ? 214.674 172.930 186.974 1.00 79.29 237 ARG 4 CA 1
ATOM 1181 C C . ARG B 2 237 ? 214.024 173.127 185.603 1.00 74.51 237 ARG 4 C 1
ATOM 1182 O O . ARG B 2 237 ? 214.074 174.263 185.094 1.00 78.33 237 ARG 4 O 1
ATOM 1190 N N . ILE B 2 238 ? 213.445 172.076 185.025 1.00 68.67 238 ILE 4 N 1
ATOM 1191 C CA . ILE B 2 238 ? 212.921 172.156 183.623 1.00 72.47 238 ILE 4 CA 1
ATOM 1192 C C . ILE B 2 238 ? 211.573 172.879 183.496 1.00 76.21 238 ILE 4 C 1
ATOM 1193 O O . ILE B 2 238 ? 211.495 173.785 182.651 1.00 79.00 238 ILE 4 O 1
ATOM 1198 N N . GLU B 2 239 ? 210.552 172.490 184.261 1.00 84.04 239 GLU 4 N 1
ATOM 1199 C CA . GLU B 2 239 ? 209.180 173.054 184.098 1.00 85.26 239 GLU 4 CA 1
ATOM 1200 C C . GLU B 2 239 ? 209.215 174.579 183.931 1.00 86.96 239 GLU 4 C 1
ATOM 1201 O O . GLU B 2 239 ? 208.475 175.083 183.064 1.00 88.40 239 GLU 4 O 1
ATOM 1207 N N . GLU B 2 240 ? 210.034 175.286 184.712 1.00 81.61 240 GLU 4 N 1
ATOM 1208 C CA . GLU B 2 240 ? 210.033 176.771 184.638 1.00 77.79 240 GLU 4 CA 1
ATOM 1209 C C . GLU B 2 240 ? 210.469 177.190 183.231 1.00 77.75 240 GLU 4 C 1
ATOM 1210 O O . GLU B 2 240 ? 209.857 178.123 182.679 1.00 79.99 240 GLU 4 O 1
ATOM 1212 N N . ASN B 2 241 ? 211.480 176.518 182.676 1.00 81.37 241 ASN 4 N 1
ATOM 1213 C CA . ASN B 2 241 ? 211.976 176.823 181.306 1.00 82.64 241 ASN 4 CA 1
ATOM 1214 C C . ASN B 2 241 ? 210.903 176.520 180.254 1.00 80.42 241 ASN 4 C 1
ATOM 1215 O O . ASN B 2 241 ? 210.827 177.280 179.271 1.00 80.94 241 ASN 4 O 1
ATOM 1217 N N . ILE B 2 242 ? 210.112 175.458 180.438 1.00 68.37 242 ILE 4 N 1
ATOM 1218 C CA . ILE B 2 242 ? 209.138 175.040 179.382 1.00 69.35 242 ILE 4 CA 1
ATOM 1219 C C . ILE B 2 242 ? 208.178 176.192 179.064 1.00 70.14 242 ILE 4 C 1
ATOM 1220 O O . ILE B 2 242 ? 207.657 176.809 180.013 1.00 67.50 242 ILE 4 O 1
ATOM 1224 N N . PRO B 2 243 ? 207.921 176.499 177.770 1.00 84.48 243 PRO 4 N 1
ATOM 1225 C CA . PRO B 2 243 ? 206.979 177.555 177.376 1.00 84.19 243 PRO 4 CA 1
ATOM 1226 C C . PRO B 2 243 ? 205.511 177.208 177.650 1.00 84.13 243 PRO 4 C 1
ATOM 1227 O O . PRO B 2 243 ? 205.226 176.055 177.906 1.00 84.25 243 PRO 4 O 1
ATOM 1231 N N . SER B 2 244 ? 204.618 178.196 177.547 1.00 91.03 244 SER 4 N 1
ATOM 1232 C CA . SER B 2 244 ? 203.211 177.979 177.863 1.00 92.69 244 SER 4 CA 1
ATOM 1233 C C . SER B 2 244 ? 202.411 177.448 176.681 1.00 92.84 244 SER 4 C 1
ATOM 1234 O O . SER B 2 244 ? 201.415 176.737 176.883 1.00 94.08 244 SER 4 O 1
ATOM 1237 N N . PHE B 2 245 ? 202.815 177.788 175.454 1.00 104.51 245 PHE 4 N 1
ATOM 1238 C CA . PHE B 2 245 ? 202.097 177.309 174.278 1.00 107.14 245 PHE 4 CA 1
ATOM 1239 C C . PHE B 2 245 ? 202.086 175.789 174.214 1.00 108.78 245 PHE 4 C 1
ATOM 1240 O O . PHE B 2 245 ? 201.162 175.197 173.645 1.00 109.22 245 PHE 4 O 1
ATOM 1242 N N . VAL B 2 246 ? 203.101 175.142 174.789 1.00 102.81 246 VAL 4 N 1
ATOM 1243 C CA . VAL B 2 246 ? 203.074 173.689 174.911 1.00 101.18 246 VAL 4 CA 1
ATOM 1244 C C . VAL B 2 246 ? 201.980 173.259 175.879 1.00 100.20 246 VAL 4 C 1
ATOM 1245 O O . VAL B 2 246 ? 201.240 172.305 175.614 1.00 100.21 246 VAL 4 O 1
ATOM 1247 N N . TRP B 2 247 ? 201.850 173.960 177.009 1.00 100.17 247 TRP 4 N 1
ATOM 1248 C CA . TRP B 2 247 ? 200.793 173.645 177.962 1.00 100.77 247 TRP 4 CA 1
ATOM 1249 C C . TRP B 2 247 ? 199.410 173.915 177.392 1.00 98.73 247 TRP 4 C 1
ATOM 1250 O O . TRP B 2 247 ? 198.421 173.386 177.911 1.00 97.49 247 TRP 4 O 1
ATOM 1261 N N . ASN B 2 248 ? 199.319 174.736 176.343 1.00 97.95 248 ASN 4 N 1
ATOM 1262 C CA . ASN B 2 248 ? 198.037 174.964 175.684 1.00 97.90 248 ASN 4 CA 1
ATOM 1263 C C . ASN B 2 248 ? 197.439 173.683 175.114 1.00 97.47 248 ASN 4 C 1
ATOM 1264 O O . ASN B 2 248 ? 196.224 173.627 174.896 1.00 97.87 248 ASN 4 O 1
ATOM 1269 N N . VAL B 2 249 ? 198.258 172.665 174.865 1.00 112.39 249 VAL 4 N 1
ATOM 1270 C CA . VAL B 2 249 ? 197.773 171.409 174.277 1.00 116.52 249 VAL 4 CA 1
ATOM 1271 C C . VAL B 2 249 ? 196.783 170.749 175.231 1.00 117.76 249 VAL 4 C 1
ATOM 1272 O O . VAL B 2 249 ? 197.064 170.646 176.441 1.00 118.75 249 VAL 4 O 1
ATOM 1276 N N . PRO B 2 250 ? 195.621 170.297 174.758 1.00 119.82 250 PRO 4 N 1
ATOM 1277 C CA . PRO B 2 250 ? 194.645 169.683 175.668 1.00 119.42 250 PRO 4 CA 1
ATOM 1278 C C . PRO B 2 250 ? 195.132 168.350 176.218 1.00 120.29 250 PRO 4 C 1
ATOM 1279 O O . PRO B 2 250 ? 195.793 167.574 175.523 1.00 119.43 250 PRO 4 O 1
ATOM 1283 N N . LEU B 2 251 ? 194.817 168.114 177.495 1.00 118.80 251 LEU 4 N 1
ATOM 1284 C CA . LEU B 2 251 ? 195.028 166.845 178.188 1.00 117.69 251 LEU 4 CA 1
ATOM 1285 C C . LEU B 2 251 ? 196.506 166.587 178.465 1.00 115.64 251 LEU 4 C 1
ATOM 1286 O O . LEU B 2 251 ? 196.856 165.628 179.160 1.00 113.56 251 LEU 4 O 1
ATOM 1288 N N . LEU B 2 252 ? 197.381 167.440 177.936 1.00 112.34 252 LEU 4 N 1
ATOM 1289 C CA . LEU B 2 252 ? 198.802 167.335 178.262 1.00 112.31 252 LEU 4 CA 1
ATOM 1290 C C . LEU B 2 252 ? 199.093 167.616 179.731 1.00 110.98 252 LEU 4 C 1
ATOM 1291 O O . LEU B 2 252 ? 199.875 166.861 180.334 1.00 111.49 252 LEU 4 O 1
ATOM 1296 N N . PRO B 2 253 ? 198.547 168.669 180.359 1.00 99.48 253 PRO 4 N 1
ATOM 1297 C CA . PRO B 2 253 ? 198.855 168.890 181.783 1.00 100.72 253 PRO 4 CA 1
ATOM 1298 C C . PRO B 2 253 ? 198.450 167.736 182.686 1.00 102.11 253 PRO 4 C 1
ATOM 1299 O O . PRO B 2 253 ? 199.147 167.461 183.667 1.00 103.45 253 PRO 4 O 1
ATOM 1303 N N . GLN B 2 254 ? 197.341 167.054 182.392 1.00 94.72 254 GLN 4 N 1
ATOM 1304 C CA . GLN B 2 254 ? 196.946 165.914 183.216 1.00 92.07 254 GLN 4 CA 1
ATOM 1305 C C . GLN B 2 254 ? 197.963 164.781 183.115 1.00 92.24 254 GLN 4 C 1
ATOM 1306 O O . GLN B 2 254 ? 198.345 164.180 184.130 1.00 92.22 254 GLN 4 O 1
ATOM 1312 N N . LEU B 2 255 ? 198.423 164.486 181.898 1.00 91.77 255 LEU 4 N 1
ATOM 1313 C CA . LEU B 2 255 ? 199.451 163.465 181.723 1.00 92.36 255 LEU 4 CA 1
ATOM 1314 C C . LEU B 2 255 ? 200.747 163.873 182.409 1.00 90.66 255 LEU 4 C 1
ATOM 1315 O O . LEU B 2 255 ? 201.447 163.030 182.979 1.00 92.50 255 LEU 4 O 1
ATOM 1320 N N . TYR B 2 256 ? 201.093 165.160 182.348 1.00 80.33 256 TYR 4 N 1
ATOM 1321 C CA . TYR B 2 256 ? 202.284 165.637 183.042 1.00 78.68 256 TYR 4 CA 1
ATOM 1322 C C . TYR B 2 256 ? 202.147 165.478 184.551 1.00 79.96 256 TYR 4 C 1
ATOM 1323 O O . TYR B 2 256 ? 203.104 165.096 185.234 1.00 82.58 256 TYR 4 O 1
ATOM 1332 N N . SER B 2 257 ? 200.966 165.782 185.091 1.00 86.53 257 SER 4 N 1
ATOM 1333 C CA . SER B 2 257 ? 200.738 165.613 186.521 1.00 90.29 257 SER 4 CA 1
ATOM 1334 C C . SER B 2 257 ? 200.871 164.152 186.921 1.00 88.66 257 SER 4 C 1
ATOM 1335 O O . SER B 2 257 ? 201.445 163.835 187.970 1.00 89.53 257 SER 4 O 1
ATOM 1338 N N . LEU B 2 258 ? 200.335 163.246 186.101 1.00 80.00 258 LEU 4 N 1
ATOM 1339 C CA . LEU B 2 258 ? 200.515 161.823 186.370 1.00 81.84 258 LEU 4 CA 1
ATOM 1340 C C . LEU B 2 258 ? 201.989 161.438 186.315 1.00 83.03 258 LEU 4 C 1
ATOM 1341 O O . LEU B 2 258 ? 202.476 160.687 187.169 1.00 79.98 258 LEU 4 O 1
ATOM 1346 N N . LEU B 2 259 ? 202.713 161.944 185.314 1.00 89.91 259 LEU 4 N 1
ATOM 1347 C CA . LEU B 2 259 ? 204.131 161.627 185.175 1.00 88.69 259 LEU 4 CA 1
ATOM 1348 C C . LEU B 2 259 ? 204.947 162.189 186.333 1.00 87.01 259 LEU 4 C 1
ATOM 1349 O O . LEU B 2 259 ? 205.831 161.509 186.865 1.00 88.07 259 LEU 4 O 1
ATOM 1354 N N . VAL B 2 260 ? 204.666 163.422 186.740 1.00 74.70 260 VAL 4 N 1
ATOM 1355 C CA . VAL B 2 260 ? 205.467 164.088 187.764 1.00 74.32 260 VAL 4 CA 1
ATOM 1356 C C . VAL B 2 260 ? 204.590 164.400 188.970 1.00 75.56 260 VAL 4 C 1
ATOM 1357 O O . VAL B 2 260 ? 203.899 165.429 188.984 1.00 77.23 260 VAL 4 O 1
ATOM 1361 N N . PRO B 2 261 ? 204.574 163.549 189.992 1.00 80.40 261 PRO 4 N 1
ATOM 1362 C CA . PRO B 2 261 ? 203.815 163.865 191.204 1.00 82.00 261 PRO 4 CA 1
ATOM 1363 C C . PRO B 2 261 ? 204.504 164.943 192.027 1.00 83.87 261 PRO 4 C 1
ATOM 1364 O O . PRO B 2 261 ? 205.707 165.186 191.912 1.00 80.75 261 PRO 4 O 1
ATOM 1368 N N . ALA B 2 262 ? 203.715 165.619 192.868 1.00 91.00 262 ALA 4 N 1
ATOM 1369 C CA . ALA B 2 262 ? 204.278 166.680 193.735 1.00 88.86 262 ALA 4 CA 1
ATOM 1370 C C . ALA B 2 262 ? 205.025 166.026 194.899 1.00 87.58 262 ALA 4 C 1
ATOM 1371 O O . ALA B 2 262 ? 204.506 165.037 195.452 1.00 88.00 262 ALA 4 O 1
ATOM 1373 N N . ASP B 2 263 ? 206.197 166.560 195.249 1.00 95.00 263 ASP 4 N 1
ATOM 1374 C CA . ASP B 2 263 ? 207.009 165.971 196.346 1.00 99.70 263 ASP 4 CA 1
ATOM 1375 C C . ASP B 2 263 ? 206.239 166.087 197.665 1.00 100.23 263 ASP 4 C 1
ATOM 1376 O O . ASP B 2 263 ? 205.645 167.155 197.908 1.00 101.18 263 ASP 4 O 1
ATOM 1381 N N . ASN B 2 264 ? 206.244 165.028 198.478 1.00 101.63 264 ASN 4 N 1
ATOM 1382 C CA . ASN B 2 264 ? 205.601 165.101 199.817 1.00 99.00 264 ASN 4 CA 1
ATOM 1383 C C . ASN B 2 264 ? 206.715 164.982 200.857 1.00 99.02 264 ASN 4 C 1
ATOM 1384 O O . ASN B 2 264 ? 207.449 163.981 200.798 1.00 99.40 264 ASN 4 O 1
ATOM 1386 N N . ASP B 2 265 ? 206.852 165.975 201.742 1.00 106.59 265 ASP 4 N 1
ATOM 1387 C CA . ASP B 2 265 ? 207.969 165.974 202.727 1.00 109.67 265 ASP 4 CA 1
ATOM 1388 C C . ASP B 2 265 ? 209.276 165.830 201.943 1.00 109.55 265 ASP 4 C 1
ATOM 1389 O O . ASP B 2 265 ? 209.440 166.554 200.941 1.00 109.78 265 ASP 4 O 1
ATOM 1394 N N . GLU B 2 266 ? 210.170 164.939 202.378 1.00 78.76 266 GLU 4 N 1
ATOM 1395 C CA . GLU B 2 266 ? 211.403 164.668 201.590 1.00 74.22 266 GLU 4 CA 1
ATOM 1396 C C . GLU B 2 266 ? 211.230 163.302 200.920 1.00 70.97 266 GLU 4 C 1
ATOM 1397 O O . GLU B 2 266 ? 212.191 162.818 200.292 1.00 69.43 266 GLU 4 O 1
ATOM 1403 N N . GLN B 2 267 ? 210.035 162.716 201.035 1.00 82.54 267 GLN 4 N 1
ATOM 1404 C CA . GLN B 2 267 ? 209.782 161.358 200.483 1.00 85.78 267 GLN 4 CA 1
ATOM 1405 C C . GLN B 2 267 ? 209.837 161.378 198.952 1.00 85.87 267 GLN 4 C 1
ATOM 1406 O O . GLN B 2 267 ? 209.704 162.472 198.366 1.00 83.93 267 GLN 4 O 1
ATOM 1412 N N . VAL B 2 268 ? 210.001 160.204 198.336 1.00 81.39 268 VAL 4 N 1
ATOM 1413 C CA . VAL B 2 268 ? 210.074 160.095 196.852 1.00 81.69 268 VAL 4 CA 1
ATOM 1414 C C . VAL B 2 268 ? 208.685 160.322 196.250 1.00 77.05 268 VAL 4 C 1
ATOM 1415 O O . VAL B 2 268 ? 207.683 160.056 196.944 1.00 77.16 268 VAL 4 O 1
ATOM 1419 N N . ARG B 2 269 ? 208.630 160.815 195.010 1.00 77.83 269 ARG 4 N 1
ATOM 1420 C CA . ARG B 2 269 ? 207.328 161.007 194.320 1.00 78.99 269 ARG 4 CA 1
ATOM 1421 C C . ARG B 2 269 ? 206.811 159.638 193.872 1.00 82.06 269 ARG 4 C 1
ATOM 1422 O O . ARG B 2 269 ? 205.586 159.424 193.932 1.00 86.10 269 ARG 4 O 1
ATOM 1430 N N . HIS B 2 270 ? 207.713 158.750 193.445 1.00 73.21 270 HIS 4 N 1
ATOM 1431 C CA . HIS B 2 270 ? 207.327 157.406 193.039 1.00 72.78 270 HIS 4 CA 1
ATOM 1432 C C . HIS B 2 270 ? 207.992 156.387 193.954 1.00 76.53 270 HIS 4 C 1
ATOM 1433 O O . HIS B 2 270 ? 209.216 156.407 194.132 1.00 79.77 270 HIS 4 O 1
ATOM 1440 N N . ARG B 2 271 ? 207.184 155.502 194.533 1.00 98.10 271 ARG 4 N 1
ATOM 1441 C CA . ARG B 2 271 ? 207.679 154.494 195.467 1.00 99.99 271 ARG 4 CA 1
ATOM 1442 C C . ARG B 2 271 ? 207.880 153.163 194.742 1.00 100.21 271 ARG 4 C 1
ATOM 1443 O O . ARG B 2 271 ? 207.140 152.196 194.924 1.00 100.35 271 ARG 4 O 1
ATOM 1445 N N . ILE B 2 272 ? 208.908 153.131 193.899 1.00 98.32 272 ILE 4 N 1
ATOM 1446 C CA . ILE B 2 272 ? 209.292 151.928 193.172 1.00 97.72 272 ILE 4 CA 1
ATOM 1447 C C . ILE B 2 272 ? 210.553 151.359 193.807 1.00 96.53 272 ILE 4 C 1
ATOM 1448 O O . ILE B 2 272 ? 211.565 152.060 193.936 1.00 94.19 272 ILE 4 O 1
ATOM 1450 N N . THR B 2 273 ? 210.493 150.089 194.206 1.00 108.21 273 THR 4 N 1
ATOM 1451 C CA . THR B 2 273 ? 211.606 149.429 194.871 1.00 108.82 273 THR 4 CA 1
ATOM 1452 C C . THR B 2 273 ? 211.673 147.976 194.425 1.00 108.76 273 THR 4 C 1
ATOM 1453 O O . THR B 2 273 ? 210.682 147.392 193.980 1.00 109.03 273 THR 4 O 1
ATOM 1457 N N . GLY B 2 274 ? 212.848 147.359 194.584 1.00 103.86 274 GLY 4 N 1
ATOM 1458 C CA . GLY B 2 274 ? 212.983 145.924 194.263 1.00 102.93 274 GLY 4 CA 1
ATOM 1459 C C . GLY B 2 274 ? 213.247 145.686 192.790 1.00 100.39 274 GLY 4 C 1
ATOM 1460 O O . GLY B 2 274 ? 213.460 144.522 192.412 1.00 101.90 274 GLY 4 O 1
ATOM 1461 N N . TRP B 2 275 ? 213.248 146.752 191.990 1.00 91.43 275 TRP 4 N 1
ATOM 1462 C CA . TRP B 2 275 ? 213.471 146.609 190.528 1.00 92.69 275 TRP 4 CA 1
ATOM 1463 C C . TRP B 2 275 ? 214.899 147.045 190.199 1.00 96.92 275 TRP 4 C 1
ATOM 1464 O O . TRP B 2 275 ? 215.267 148.176 190.564 1.00 98.43 275 TRP 4 O 1
ATOM 1475 N N . GLU B 2 276 ? 215.666 146.177 189.536 1.00 126.88 276 GLU 4 N 1
ATOM 1476 C CA . GLU B 2 276 ? 217.077 146.499 189.201 1.00 127.27 276 GLU 4 CA 1
ATOM 1477 C C . GLU B 2 276 ? 217.288 146.338 187.694 1.00 128.79 276 GLU 4 C 1
ATOM 1478 O O . GLU B 2 276 ? 216.454 145.670 187.052 1.00 129.00 276 GLU 4 O 1
ATOM 1480 N N . LEU B 2 277 ? 218.353 146.935 187.154 1.00 132.12 277 LEU 4 N 1
ATOM 1481 C CA . LEU B 2 277 ? 218.631 146.846 185.696 1.00 132.69 277 LEU 4 CA 1
ATOM 1482 C C . LEU B 2 277 ? 220.088 146.427 185.490 1.00 135.04 277 LEU 4 C 1
ATOM 1483 O O . LEU B 2 277 ? 220.977 147.210 185.845 1.00 134.98 277 LEU 4 O 1
ATOM 1485 N N . ASP B 2 278 ? 220.317 145.236 184.934 1.00 152.13 278 ASP 4 N 1
ATOM 1486 C CA . ASP B 2 278 ? 221.705 144.786 184.648 1.00 152.48 278 ASP 4 CA 1
ATOM 1487 C C . ASP B 2 278 ? 221.902 144.727 183.131 1.00 151.27 278 ASP 4 C 1
ATOM 1488 O O . ASP B 2 278 ? 221.093 144.068 182.456 1.00 150.95 278 ASP 4 O 1
ATOM 1490 N N . VAL B 2 279 ? 222.938 145.396 182.622 1.00 149.83 279 VAL 4 N 1
ATOM 1491 C CA . VAL B 2 279 ? 223.239 145.333 181.161 1.00 150.22 279 VAL 4 CA 1
ATOM 1492 C C . VAL B 2 279 ? 224.622 144.700 180.982 1.00 150.52 279 VAL 4 C 1
ATOM 1493 O O . VAL B 2 279 ? 225.577 145.166 181.634 1.00 150.33 279 VAL 4 O 1
ATOM 1495 N N . SER B 2 280 ? 224.719 143.660 180.149 1.00 150.84 280 SER 4 N 1
ATOM 1496 C CA . SER B 2 280 ? 226.047 143.058 179.870 1.00 150.94 280 SER 4 CA 1
ATOM 1497 C C . SER B 2 280 ? 226.446 143.371 178.427 1.00 151.27 280 SER 4 C 1
ATOM 1498 O O . SER B 2 280 ? 225.774 142.866 177.512 1.00 151.58 280 SER 4 O 1
ATOM 1500 N N . HIS B 2 281 ? 227.526 144.134 178.243 1.00 147.45 281 HIS 4 N 1
ATOM 1501 C CA . HIS B 2 281 ? 228.012 144.475 176.880 1.00 146.23 281 HIS 4 CA 1
ATOM 1502 C C . HIS B 2 281 ? 229.498 144.826 176.952 1.00 145.80 281 HIS 4 C 1
ATOM 1503 O O . HIS B 2 281 ? 229.827 145.897 177.498 1.00 145.50 281 HIS 4 O 1
ATOM 1510 N N . ASP B 2 282 ? 230.352 143.953 176.416 1.00 157.05 282 ASP 4 N 1
ATOM 1511 C CA . ASP B 2 282 ? 231.819 144.191 176.465 1.00 158.17 282 ASP 4 CA 1
ATOM 1512 C C . ASP B 2 282 ? 232.279 144.494 175.037 1.00 157.79 282 ASP 4 C 1
ATOM 1513 O O . ASP B 2 282 ? 231.892 143.735 174.131 1.00 157.62 282 ASP 4 O 1
ATOM 1515 N N . PHE B 2 283 ? 233.057 145.562 174.844 1.00 148.47 283 PHE 4 N 1
ATOM 1516 C CA . PHE B 2 283 ? 233.451 145.965 173.468 1.00 148.55 283 PHE 4 CA 1
ATOM 1517 C C . PHE B 2 283 ? 234.266 144.848 172.808 1.00 149.90 283 PHE 4 C 1
ATOM 1518 O O . PHE B 2 283 ? 234.042 144.570 171.614 1.00 149.90 283 PHE 4 O 1
ATOM 1520 N N . ALA B 2 284 ? 235.189 144.236 173.555 1.00 156.98 284 ALA 4 N 1
ATOM 1521 C CA . ALA B 2 284 ? 235.979 143.110 173.005 1.00 156.09 284 ALA 4 CA 1
ATOM 1522 C C . ALA B 2 284 ? 235.064 141.919 172.697 1.00 155.28 284 ALA 4 C 1
ATOM 1523 O O . ALA B 2 284 ? 235.229 141.316 171.619 1.00 154.17 284 ALA 4 O 1
ATOM 1525 N N . ARG B 2 285 ? 234.137 141.597 173.607 1.00 155.26 285 ARG 4 N 1
ATOM 1526 C CA . ARG B 2 285 ? 233.260 140.408 173.419 1.00 155.06 285 ARG 4 CA 1
ATOM 1527 C C . ARG B 2 285 ? 232.345 140.592 172.203 1.00 156.20 285 ARG 4 C 1
ATOM 1528 O O . ARG B 2 285 ? 232.213 139.629 171.421 1.00 156.12 285 ARG 4 O 1
ATOM 1530 N N . SER B 2 286 ? 231.744 141.776 172.048 1.00 172.14 286 SER 4 N 1
ATOM 1531 C CA . SER B 2 286 ? 230.785 142.004 170.935 1.00 172.89 286 SER 4 CA 1
ATOM 1532 C C . SER B 2 286 ? 230.845 143.460 170.464 1.00 173.15 286 SER 4 C 1
ATOM 1533 O O . SER B 2 286 ? 231.145 144.335 171.296 1.00 173.17 286 SER 4 O 1
ATOM 1535 N N . GLY B 2 287 ? 230.535 143.708 169.189 1.00 161.91 287 GLY 4 N 1
ATOM 1536 C CA . GLY B 2 287 ? 230.498 145.092 168.679 1.00 160.34 287 GLY 4 CA 1
ATOM 1537 C C . GLY B 2 287 ? 229.303 145.840 169.241 1.00 159.78 287 GLY 4 C 1
ATOM 1538 O O . GLY B 2 287 ? 229.513 146.935 169.800 1.00 159.26 287 GLY 4 O 1
ATOM 1539 N N . LEU B 2 288 ? 228.100 145.269 169.108 1.00 155.62 288 LEU 4 N 1
ATOM 1540 C CA . LEU B 2 288 ? 226.862 145.900 169.645 1.00 156.20 288 LEU 4 CA 1
ATOM 1541 C C . LEU B 2 288 ? 225.834 144.827 170.025 1.00 156.89 288 LEU 4 C 1
ATOM 1542 O O . LEU B 2 288 ? 224.790 144.766 169.347 1.00 154.88 288 LEU 4 O 1
ATOM 1547 N N . LEU B 2 289 ? 226.099 144.023 171.060 1.00 179.89 289 LEU 4 N 1
ATOM 1548 C CA . LEU B 2 289 ? 225.075 143.042 171.518 1.00 180.85 289 LEU 4 CA 1
ATOM 1549 C C . LEU B 2 289 ? 224.922 143.096 173.043 1.00 180.91 289 LEU 4 C 1
ATOM 1550 O O . LEU B 2 289 ? 225.379 142.147 173.710 1.00 180.30 289 LEU 4 O 1
ATOM 1552 N N . PRO B 2 290 ? 224.270 144.123 173.658 1.00 175.69 290 PRO 4 N 1
ATOM 1553 C CA . PRO B 2 290 ? 224.039 144.130 175.108 1.00 174.50 290 PRO 4 CA 1
ATOM 1554 C C . PRO B 2 290 ? 222.930 143.159 175.539 1.00 174.36 290 PRO 4 C 1
ATOM 1555 O O . PRO B 2 290 ? 221.940 143.055 174.837 1.00 174.60 290 PRO 4 O 1
ATOM 1559 N N . VAL B 2 291 ? 223.118 142.480 176.674 1.00 161.50 291 VAL 4 N 1
ATOM 1560 C CA . VAL B 2 291 ? 222.062 141.570 177.210 1.00 161.19 291 VAL 4 CA 1
ATOM 1561 C C . VAL B 2 291 ? 221.283 142.348 178.274 1.00 160.88 291 VAL 4 C 1
ATOM 1562 O O . VAL B 2 291 ? 221.900 142.725 179.290 1.00 159.56 291 VAL 4 O 1
ATOM 1566 N N . VAL B 2 292 ? 219.987 142.589 178.048 1.00 168.91 292 VAL 4 N 1
ATOM 1567 C CA . VAL B 2 292 ? 219.214 143.402 178.981 1.00 168.79 292 VAL 4 CA 1
ATOM 1568 C C . VAL B 2 292 ? 218.576 142.481 180.009 1.00 167.76 292 VAL 4 C 1
ATOM 1569 O O . VAL B 2 292 ? 217.848 141.551 179.647 1.00 167.33 292 VAL 4 O 1
ATOM 1571 N N . ALA B 2 293 ? 218.832 142.742 181.291 1.00 146.70 293 ALA 4 N 1
ATOM 1572 C CA . ALA B 2 293 ? 218.367 141.881 182.373 1.00 145.89 293 ALA 4 CA 1
ATOM 1573 C C . ALA B 2 293 ? 217.664 142.731 183.420 1.00 144.33 293 ALA 4 C 1
ATOM 1574 O O . ALA B 2 293 ? 218.311 143.502 184.137 1.00 143.70 293 ALA 4 O 1
ATOM 1576 N N . ILE B 2 294 ? 216.345 142.593 183.506 1.00 123.16 294 ILE 4 N 1
ATOM 1577 C CA . ILE B 2 294 ? 215.573 143.245 184.559 1.00 121.34 294 ILE 4 CA 1
ATOM 1578 C C . ILE B 2 294 ? 215.356 142.250 185.691 1.00 121.78 294 ILE 4 C 1
ATOM 1579 O O . ILE B 2 294 ? 214.985 141.094 185.455 1.00 122.35 294 ILE 4 O 1
ATOM 1583 N N . SER B 2 295 ? 215.606 142.689 186.921 1.00 118.70 295 SER 4 N 1
ATOM 1584 C CA . SER B 2 295 ? 215.515 141.834 188.095 1.00 120.17 295 SER 4 CA 1
ATOM 1585 C C . SER B 2 295 ? 214.480 142.394 189.058 1.00 117.95 295 SER 4 C 1
ATOM 1586 O O . SER B 2 295 ? 214.553 143.566 189.438 1.00 117.44 295 SER 4 O 1
ATOM 1589 N N . LYS B 2 296 ? 213.529 141.555 189.454 1.00 110.19 296 LYS 4 N 1
ATOM 1590 C CA . LYS B 2 296 ? 212.540 141.897 190.467 1.00 108.99 296 LYS 4 CA 1
ATOM 1591 C C . LYS B 2 296 ? 212.833 141.071 191.710 1.00 109.47 296 LYS 4 C 1
ATOM 1592 O O . LYS B 2 296 ? 212.844 139.836 191.650 1.00 113.72 296 LYS 4 O 1
ATOM 1598 N N . THR B 2 297 ? 213.071 141.752 192.828 1.00 109.65 297 THR 4 N 1
ATOM 1599 C CA . THR B 2 297 ? 213.409 141.123 194.103 1.00 112.10 297 THR 4 CA 1
ATOM 1600 C C . THR B 2 297 ? 212.312 141.495 195.096 1.00 111.35 297 THR 4 C 1
ATOM 1601 O O . THR B 2 297 ? 212.392 142.525 195.768 1.00 111.42 297 THR 4 O 1
ATOM 1605 N N . SER B 2 298 ? 211.291 140.648 195.190 1.00 126.42 298 SER 4 N 1
ATOM 1606 C CA . SER B 2 298 ? 210.136 140.897 196.042 1.00 126.59 298 SER 4 CA 1
ATOM 1607 C C . SER B 2 298 ? 210.041 139.806 197.098 1.00 127.90 298 SER 4 C 1
ATOM 1608 O O . SER B 2 298 ? 210.071 138.615 196.771 1.00 129.82 298 SER 4 O 1
ATOM 1611 N N . LYS B 2 299 ? 209.925 140.218 198.362 1.00 132.98 299 LYS 4 N 1
ATOM 1612 C CA . LYS B 2 299 ? 209.797 139.251 199.447 1.00 133.50 299 LYS 4 CA 1
ATOM 1613 C C . LYS B 2 299 ? 208.423 138.591 199.442 1.00 134.43 299 LYS 4 C 1
ATOM 1614 O O . LYS B 2 299 ? 208.291 137.419 199.811 1.00 134.51 299 LYS 4 O 1
ATOM 1616 N N . LYS B 2 300 ? 207.389 139.333 199.037 1.00 141.77 300 LYS 4 N 1
ATOM 1617 C CA . LYS B 2 300 ? 206.028 138.808 199.087 1.00 142.54 300 LYS 4 CA 1
ATOM 1618 C C . LYS B 2 300 ? 205.833 137.622 198.151 1.00 142.57 300 LYS 4 C 1
ATOM 1619 O O . LYS B 2 300 ? 205.077 136.698 198.474 1.00 142.11 300 LYS 4 O 1
ATOM 1620 N N . LEU B 2 301 ? 206.492 137.627 196.995 1.00 151.72 301 LEU 4 N 1
ATOM 1621 C CA . LEU B 2 301 ? 206.307 136.573 195.999 1.00 152.21 301 LEU 4 CA 1
ATOM 1622 C C . LEU B 2 301 ? 206.894 135.271 196.527 1.00 152.23 301 LEU 4 C 1
ATOM 1623 O O . LEU B 2 301 ? 208.113 135.085 196.539 1.00 152.05 301 LEU 4 O 1
ATOM 1625 N N . LEU B 2 302 ? 206.017 134.361 196.957 1.00 148.17 302 LEU 4 N 1
ATOM 1626 C CA . LEU B 2 302 ? 206.407 133.030 197.430 1.00 147.69 302 LEU 4 CA 1
ATOM 1627 C C . LEU B 2 302 ? 207.462 133.111 198.531 1.00 147.74 302 LEU 4 C 1
ATOM 1628 O O . LEU B 2 302 ? 208.400 132.312 198.583 1.00 148.22 302 LEU 4 O 1
ATOM 1630 N N . GLY B 2 303 ? 207.304 134.082 199.425 1.00 150.27 303 GLY 4 N 1
ATOM 1631 C CA . GLY B 2 303 ? 208.274 134.266 200.493 1.00 150.08 303 GLY 4 CA 1
ATOM 1632 C C . GLY B 2 303 ? 209.658 134.629 200.000 1.00 148.99 303 GLY 4 C 1
ATOM 1633 O O . GLY B 2 303 ? 210.655 134.099 200.506 1.00 148.63 303 GLY 4 O 1
ATOM 1634 N N . GLY B 2 304 ? 209.743 135.523 199.023 1.00 142.98 304 GLY 4 N 1
ATOM 1635 C CA . GLY B 2 304 ? 211.008 135.939 198.455 1.00 142.62 304 GLY 4 CA 1
ATOM 1636 C C . GLY B 2 304 ? 211.352 135.178 197.186 1.00 142.28 304 GLY 4 C 1
ATOM 1637 O O . GLY B 2 304 ? 210.743 134.164 196.834 1.00 142.06 304 GLY 4 O 1
ATOM 1638 N N . GLY B 2 305 ? 212.367 135.688 196.495 1.00 138.18 305 GLY 4 N 1
ATOM 1639 C CA . GLY B 2 305 ? 212.798 135.105 195.241 1.00 138.73 305 GLY 4 CA 1
ATOM 1640 C C . GLY B 2 305 ? 213.003 136.140 194.156 1.00 136.83 305 GLY 4 C 1
ATOM 1641 O O . GLY B 2 305 ? 212.155 137.014 193.955 1.00 135.19 305 GLY 4 O 1
ATOM 1642 N N . THR B 2 306 ? 214.125 136.049 193.448 1.00 135.45 306 THR 4 N 1
ATOM 1643 C CA . THR B 2 306 ? 214.479 137.005 192.409 1.00 134.30 306 THR 4 CA 1
ATOM 1644 C C . THR B 2 306 ? 214.044 136.470 191.052 1.00 134.64 306 THR 4 C 1
ATOM 1645 O O . THR B 2 306 ? 214.430 135.363 190.661 1.00 136.83 306 THR 4 O 1
ATOM 1649 N N . LEU B 2 307 ? 213.185 137.233 190.371 1.00 126.43 307 LEU 4 N 1
ATOM 1650 C CA . LEU B 2 307 ? 212.706 136.830 189.024 1.00 125.18 307 LEU 4 CA 1
ATOM 1651 C C . LEU B 2 307 ? 213.419 137.707 187.997 1.00 124.38 307 LEU 4 C 1
ATOM 1652 O O . LEU B 2 307 ? 213.027 138.880 187.850 1.00 125.69 307 LEU 4 O 1
ATOM 1655 N N . THR B 2 308 ? 214.430 137.159 187.324 1.00 137.06 308 THR 4 N 1
ATOM 1656 C CA . THR B 2 308 ? 215.226 137.977 186.375 1.00 137.65 308 THR 4 CA 1
ATOM 1657 C C . THR B 2 308 ? 214.872 137.577 184.943 1.00 138.03 308 THR 4 C 1
ATOM 1658 O O . THR B 2 308 ? 214.922 136.372 184.645 1.00 139.51 308 THR 4 O 1
ATOM 1662 N N . ALA B 2 309 ? 214.525 138.553 184.102 1.00 129.01 309 ALA 4 N 1
ATOM 1663 C CA . ALA B 2 309 ? 214.244 138.258 182.680 1.00 130.44 309 ALA 4 CA 1
ATOM 1664 C C . ALA B 2 309 ? 215.410 138.788 181.844 1.00 130.48 309 ALA 4 C 1
ATOM 1665 O O . ALA B 2 309 ? 215.714 139.989 181.958 1.00 130.84 309 ALA 4 O 1
ATOM 1667 N N . SER B 2 310 ? 216.032 137.924 181.041 1.00 142.07 310 SER 4 N 1
ATOM 1668 C CA . SER B 2 310 ? 217.225 138.338 180.258 1.00 142.10 310 SER 4 CA 1
ATOM 1669 C C . SER B 2 310 ? 216.929 138.230 178.762 1.00 142.78 310 SER 4 C 1
ATOM 1670 O O . SER B 2 310 ? 216.423 137.186 178.340 1.00 142.88 310 SER 4 O 1
ATOM 1673 N N . TYR B 2 311 ? 217.283 139.263 177.993 1.00 160.79 311 TYR 4 N 1
ATOM 1674 C CA . TYR B 2 311 ? 217.096 139.221 176.519 1.00 163.32 311 TYR 4 CA 1
ATOM 1675 C C . TYR B 2 311 ? 218.462 139.351 175.839 1.00 162.83 311 TYR 4 C 1
ATOM 1676 O O . TYR B 2 311 ? 218.999 140.474 175.786 1.00 163.00 311 TYR 4 O 1
ATOM 1678 N N . ASP B 2 312 ? 219.004 138.237 175.336 1.00 163.87 312 ASP 4 N 1
ATOM 1679 C CA . ASP B 2 312 ? 220.296 138.291 174.603 1.00 164.60 312 ASP 4 CA 1
ATOM 1680 C C . ASP B 2 312 ? 219.986 138.471 173.116 1.00 165.81 312 ASP 4 C 1
ATOM 1681 O O . ASP B 2 312 ? 219.411 137.544 172.520 1.00 166.57 312 ASP 4 O 1
ATOM 1686 N N . ALA B 2 313 ? 220.353 139.625 172.552 1.00 178.97 313 ALA 4 N 1
ATOM 1687 C CA . ALA B 2 313 ? 220.090 139.898 171.120 1.00 179.38 313 ALA 4 CA 1
ATOM 1688 C C . ALA B 2 313 ? 220.882 138.923 170.243 1.00 179.50 313 ALA 4 C 1
ATOM 1689 O O . ALA B 2 313 ? 220.308 138.422 169.257 1.00 179.00 313 ALA 4 O 1
ATOM 1691 N N . ALA B 2 314 ? 222.146 138.663 170.592 1.00 164.87 314 ALA 4 N 1
ATOM 1692 C CA . ALA B 2 314 ? 223.006 137.800 169.748 1.00 162.37 314 ALA 4 CA 1
ATOM 1693 C C . ALA B 2 314 ? 222.461 136.369 169.684 1.00 162.90 314 ALA 4 C 1
ATOM 1694 O O . ALA B 2 314 ? 222.446 135.798 168.576 1.00 161.38 314 ALA 4 O 1
ATOM 1696 N N . ALA B 2 315 ? 222.028 135.812 170.819 1.00 171.99 315 ALA 4 N 1
ATOM 1697 C CA . ALA B 2 315 ? 221.580 134.399 170.837 1.00 171.88 315 ALA 4 CA 1
ATOM 1698 C C . ALA B 2 315 ? 220.063 134.295 170.653 1.00 172.86 315 ALA 4 C 1
ATOM 1699 O O . ALA B 2 315 ? 219.570 133.148 170.603 1.00 172.82 315 ALA 4 O 1
ATOM 1701 N N . ARG B 2 316 ? 219.354 135.429 170.582 1.00 174.00 316 ARG 4 N 1
ATOM 1702 C CA . ARG B 2 316 ? 217.867 135.395 170.500 1.00 173.21 316 ARG 4 CA 1
ATOM 1703 C C . ARG B 2 316 ? 217.359 134.550 171.672 1.00 173.21 316 ARG 4 C 1
ATOM 1704 O O . ARG B 2 316 ? 216.461 133.715 171.447 1.00 173.54 316 ARG 4 O 1
ATOM 1706 N N . GLU B 2 317 ? 217.917 134.756 172.870 1.00 172.22 317 GLU 4 N 1
ATOM 1707 C CA . GLU B 2 317 ? 217.564 133.891 174.027 1.00 171.94 317 GLU 4 CA 1
ATOM 1708 C C . GLU B 2 317 ? 216.836 134.684 175.111 1.00 171.37 317 GLU 4 C 1
ATOM 1709 O O . GLU B 2 317 ? 217.332 135.766 175.482 1.00 169.70 317 GLU 4 O 1
ATOM 1715 N N . ALA B 2 318 ? 215.707 134.162 175.600 1.00 182.59 318 ALA 4 N 1
ATOM 1716 C CA . ALA B 2 318 ? 215.020 134.814 176.738 1.00 182.66 318 ALA 4 CA 1
ATOM 1717 C C . ALA B 2 318 ? 215.343 133.994 177.989 1.00 182.23 318 ALA 4 C 1
ATOM 1718 O O . ALA B 2 318 ? 215.026 132.790 178.000 1.00 183.04 318 ALA 4 O 1
ATOM 1720 N N . GLY B 2 319 ? 215.955 134.616 178.998 1.00 30.00 319 GLY 4 N 1
ATOM 1721 C CA . GLY B 2 319 ? 216.385 133.858 180.188 1.00 30.00 319 GLY 4 CA 1
ATOM 1722 C C . GLY B 2 319 ? 215.500 134.120 181.391 1.00 30.00 319 GLY 4 C 1
ATOM 1723 O O . GLY B 2 319 ? 215.984 134.769 182.338 1.00 30.00 319 GLY 4 O 1
ATOM 1724 N N . VAL B 2 320 ? 214.254 133.636 181.363 1.00 165.79 320 VAL 4 N 1
ATOM 1725 C CA . VAL B 2 320 ? 213.374 133.770 182.560 1.00 165.60 320 VAL 4 CA 1
ATOM 1726 C C . VAL B 2 320 ? 214.040 132.981 183.689 1.00 165.82 320 VAL 4 C 1
ATOM 1727 O O . VAL B 2 320 ? 214.451 131.833 183.438 1.00 167.45 320 VAL 4 O 1
ATOM 1729 N N . SER B 2 321 ? 214.179 133.582 184.873 1.00 161.83 321 SER 4 N 1
ATOM 1730 C CA . SER B 2 321 ? 214.891 132.900 185.985 1.00 162.41 321 SER 4 CA 1
ATOM 1731 C C . SER B 2 321 ? 214.121 133.082 187.294 1.00 162.25 321 SER 4 C 1
ATOM 1732 O O . SER B 2 321 ? 213.487 134.138 187.457 1.00 163.86 321 SER 4 O 1
ATOM 1735 N N . LEU B 2 322 ? 214.166 132.082 188.177 1.00 151.28 322 LEU 4 N 1
ATOM 1736 C CA . LEU B 2 322 ? 213.504 132.191 189.504 1.00 149.98 322 LEU 4 CA 1
ATOM 1737 C C . LEU B 2 322 ? 214.516 131.772 190.573 1.00 150.80 322 LEU 4 C 1
ATOM 1738 O O . LEU B 2 322 ? 214.374 130.657 191.111 1.00 154.75 322 LEU 4 O 1
ATOM 1740 N N . SER B 2 323 ? 215.498 132.630 190.864 1.00 153.66 323 SER 4 N 1
ATOM 1741 C CA . SER B 2 323 ? 216.567 132.257 191.825 1.00 156.11 323 SER 4 CA 1
ATOM 1742 C C . SER B 2 323 ? 216.158 132.645 193.248 1.00 155.84 323 SER 4 C 1
ATOM 1743 O O . SER B 2 323 ? 215.961 133.848 193.495 1.00 156.79 323 SER 4 O 1
ATOM 1746 N N . ARG B 2 324 ? 216.047 131.662 194.144 1.00 149.70 324 ARG 4 N 1
ATOM 1747 C CA . ARG B 2 324 ? 215.717 131.955 195.564 1.00 148.89 324 ARG 4 CA 1
ATOM 1748 C C . ARG B 2 324 ? 216.791 131.333 196.461 1.00 149.10 324 ARG 4 C 1
ATOM 1749 O O . ARG B 2 324 ? 217.054 130.127 196.300 1.00 149.95 324 ARG 4 O 1
ATOM 1751 N N . LYS B 2 325 ? 217.376 132.122 197.368 1.00 145.17 325 LYS 4 N 1
ATOM 1752 C CA . LYS B 2 325 ? 218.399 131.600 198.317 1.00 145.81 325 LYS 4 CA 1
ATOM 1753 C C . LYS B 2 325 ? 219.547 130.933 197.548 1.00 148.36 325 LYS 4 C 1
ATOM 1754 O O . LYS B 2 325 ? 220.009 129.868 198.000 1.00 147.80 325 LYS 4 O 1
ATOM 1760 N N . GLY B 2 326 ? 219.987 131.532 196.436 1.00 178.57 326 GLY 4 N 1
ATOM 1761 C CA . GLY B 2 326 ? 221.137 130.990 195.683 1.00 179.02 326 GLY 4 CA 1
ATOM 1762 C C . GLY B 2 326 ? 220.770 129.826 194.777 1.00 179.22 326 GLY 4 C 1
ATOM 1763 O O . GLY B 2 326 ? 221.700 129.163 194.276 1.00 180.14 326 GLY 4 O 1
ATOM 1764 N N . VAL B 2 327 ? 219.474 129.577 194.567 1.00 180.69 327 VAL 4 N 1
ATOM 1765 C CA . VAL B 2 327 ? 219.034 128.496 193.633 1.00 181.20 327 VAL 4 CA 1
ATOM 1766 C C . VAL B 2 327 ? 219.454 128.879 192.210 1.00 181.07 327 VAL 4 C 1
ATOM 1767 O O . VAL B 2 327 ? 219.449 130.082 191.898 1.00 181.97 327 VAL 4 O 1
ATOM 1769 N N . SER B 2 328 ? 219.803 127.890 191.384 1.00 201.57 328 SER 4 N 1
ATOM 1770 C CA . SER B 2 328 ? 220.171 128.175 189.972 1.00 202.24 328 SER 4 CA 1
ATOM 1771 C C . SER B 2 328 ? 219.016 127.765 189.054 1.00 203.46 328 SER 4 C 1
ATOM 1772 O O . SER B 2 328 ? 218.640 126.577 189.074 1.00 206.27 328 SER 4 O 1
ATOM 1775 N N . VAL B 2 329 ? 218.483 128.716 188.280 1.00 192.47 329 VAL 4 N 1
ATOM 1776 C CA . VAL B 2 329 ? 217.354 128.423 187.346 1.00 192.16 329 VAL 4 CA 1
ATOM 1777 C C . VAL B 2 329 ? 217.648 129.102 186.005 1.00 191.28 329 VAL 4 C 1
ATOM 1778 O O . VAL B 2 329 ? 218.307 130.161 186.014 1.00 190.64 329 VAL 4 O 1
ATOM 1780 N N . GLY B 2 330 ? 217.174 128.516 184.903 1.00 210.08 330 GLY 4 N 1
ATOM 1781 C CA . GLY B 2 330 ? 217.415 129.095 183.567 1.00 210.21 330 GLY 4 CA 1
ATOM 1782 C C . GLY B 2 330 ? 216.488 128.504 182.521 1.00 211.33 330 GLY 4 C 1
ATOM 1783 O O . GLY B 2 330 ? 216.840 127.450 181.956 1.00 212.74 330 GLY 4 O 1
ATOM 1784 N N . ALA B 2 331 ? 215.343 129.149 182.279 1.00 201.14 331 ALA 4 N 1
ATOM 1785 C CA . ALA B 2 331 ? 214.399 128.683 181.238 1.00 201.06 331 ALA 4 CA 1
ATOM 1786 C C . ALA B 2 331 ? 214.906 129.161 179.875 1.00 201.23 331 ALA 4 C 1
ATOM 1787 O O . ALA B 2 331 ? 214.208 129.973 179.236 1.00 200.48 331 ALA 4 O 1
ATOM 1789 N N . ARG B 2 332 ? 216.070 128.662 179.439 1.00 217.83 332 ARG 4 N 1
ATOM 1790 C CA . ARG B 2 332 ? 216.689 129.107 178.158 1.00 217.39 332 ARG 4 CA 1
ATOM 1791 C C . ARG B 2 332 ? 215.660 129.073 177.024 1.00 218.03 332 ARG 4 C 1
ATOM 1792 O O . ARG B 2 332 ? 215.074 127.997 176.792 1.00 218.92 332 ARG 4 O 1
ATOM 1800 N N . VAL B 2 333 ? 215.464 130.203 176.339 1.00 218.17 333 VAL 4 N 1
ATOM 1801 C CA . VAL B 2 333 ? 214.520 130.266 175.181 1.00 218.70 333 VAL 4 CA 1
ATOM 1802 C C . VAL B 2 333 ? 215.326 130.581 173.918 1.00 218.67 333 VAL 4 C 1
ATOM 1803 O O . VAL B 2 333 ? 214.767 131.235 173.015 1.00 217.77 333 VAL 4 O 1
ATOM 1805 N N . ALA B 2 334 ? 216.590 130.148 173.862 1.00 229.49 334 ALA 4 N 1
ATOM 1806 C CA . ALA B 2 334 ? 217.465 130.491 172.715 1.00 228.84 334 ALA 4 CA 1
ATOM 1807 C C . ALA B 2 334 ? 216.864 129.972 171.406 1.00 229.29 334 ALA 4 C 1
ATOM 1808 O O . ALA B 2 334 ? 216.366 128.829 171.391 1.00 229.59 334 ALA 4 O 1
ATOM 1810 N N . ARG B 2 335 ? 216.922 130.788 170.349 1.00 223.71 335 ARG 4 N 1
ATOM 1811 C CA . ARG B 2 335 ? 216.371 130.385 169.028 1.00 223.48 335 ARG 4 CA 1
ATOM 1812 C C . ARG B 2 335 ? 217.527 130.218 168.035 1.00 223.88 335 ARG 4 C 1
ATOM 1813 O O . ARG B 2 335 ? 218.501 130.985 168.167 1.00 223.27 335 ARG 4 O 1
ATOM 1818 N N . ASP C 3 149 ? 180.614 208.360 189.561 1.00 182.25 149 ASP 7 N 1
ATOM 1819 C CA . ASP C 3 149 ? 181.804 207.507 189.298 1.00 182.50 149 ASP 7 CA 1
ATOM 1820 C C . ASP C 3 149 ? 181.459 206.049 189.609 1.00 181.99 149 ASP 7 C 1
ATOM 1821 O O . ASP C 3 149 ? 181.255 205.743 190.796 1.00 181.75 149 ASP 7 O 1
ATOM 1826 N N . LEU C 3 150 ? 181.399 205.193 188.583 1.00 173.23 150 LEU 7 N 1
ATOM 1827 C CA . LEU C 3 150 ? 181.085 203.749 188.774 1.00 172.78 150 LEU 7 CA 1
ATOM 1828 C C . LEU C 3 150 ? 182.181 203.078 189.611 1.00 172.08 150 LEU 7 C 1
ATOM 1829 O O . LEU C 3 150 ? 181.843 202.210 190.437 1.00 170.27 150 LEU 7 O 1
ATOM 1830 N N . GLU C 3 151 ? 183.444 203.444 189.381 1.00 152.57 151 GLU 7 N 1
ATOM 1831 C CA . GLU C 3 151 ? 184.576 202.816 190.111 1.00 148.86 151 GLU 7 CA 1
ATOM 1832 C C . GLU C 3 151 ? 184.461 203.109 191.611 1.00 149.17 151 GLU 7 C 1
ATOM 1833 O O . GLU C 3 151 ? 184.678 202.179 192.405 1.00 148.86 151 GLU 7 O 1
ATOM 1835 N N . GLU C 3 152 ? 184.103 204.341 191.980 1.00 173.08 152 GLU 7 N 1
ATOM 1836 C CA . GLU C 3 152 ? 184.015 204.730 193.414 1.00 174.45 152 GLU 7 CA 1
ATOM 1837 C C . GLU C 3 152 ? 182.567 204.595 193.888 1.00 174.62 152 GLU 7 C 1
ATOM 1838 O O . GLU C 3 152 ? 182.279 205.029 195.020 1.00 172.84 152 GLU 7 O 1
ATOM 1840 N N . LYS C 3 153 ? 181.694 204.019 193.058 1.00 169.28 153 LYS 7 N 1
ATOM 1841 C CA . LYS C 3 153 ? 180.249 203.932 193.403 1.00 167.59 153 LYS 7 CA 1
ATOM 1842 C C . LYS C 3 153 ? 180.046 203.063 194.646 1.00 166.70 153 LYS 7 C 1
ATOM 1843 O O . LYS C 3 153 ? 180.812 202.098 194.835 1.00 164.86 153 LYS 7 O 1
ATOM 1845 N N . PRO C 3 154 ? 179.026 203.356 195.483 1.00 163.00 154 PRO 7 N 1
ATOM 1846 C CA . PRO C 3 154 ? 178.728 202.554 196.673 1.00 163.62 154 PRO 7 CA 1
ATOM 1847 C C . PRO C 3 154 ? 178.174 201.181 196.268 1.00 162.21 154 PRO 7 C 1
ATOM 1848 O O . PRO C 3 154 ? 178.027 200.340 197.134 1.00 162.48 154 PRO 7 O 1
ATOM 1852 N N . GLY C 3 155 ? 177.870 200.996 194.980 1.00 137.63 155 GLY 7 N 1
ATOM 1853 C CA . GLY C 3 155 ? 177.340 199.708 194.494 1.00 134.42 155 GLY 7 CA 1
ATOM 1854 C C . GLY C 3 155 ? 178.316 198.586 194.794 1.00 135.87 155 GLY 7 C 1
ATOM 1855 O O . GLY C 3 155 ? 177.848 197.481 195.127 1.00 135.33 155 GLY 7 O 1
ATOM 1856 N N . GLU C 3 156 ? 179.622 198.847 194.683 1.00 133.12 156 GLU 7 N 1
ATOM 1857 C CA . GLU C 3 156 ? 180.621 197.815 195.067 1.00 133.12 156 GLU 7 CA 1
ATOM 1858 C C . GLU C 3 156 ? 180.458 197.505 196.558 1.00 134.11 156 GLU 7 C 1
ATOM 1859 O O . GLU C 3 156 ? 180.414 198.460 197.356 1.00 131.63 156 GLU 7 O 1
ATOM 1865 N N . ARG C 3 157 ? 180.412 196.219 196.918 1.00 113.30 157 ARG 7 N 1
ATOM 1866 C CA . ARG C 3 157 ? 180.269 195.801 198.340 1.00 106.15 157 ARG 7 CA 1
ATOM 1867 C C . ARG C 3 157 ? 181.179 194.591 198.562 1.00 104.89 157 ARG 7 C 1
ATOM 1868 O O . ARG C 3 157 ? 181.148 193.679 197.712 1.00 105.15 157 ARG 7 O 1
ATOM 1876 N N . SER C 3 158 ? 181.953 194.575 199.650 1.00 97.64 158 SER 7 N 1
ATOM 1877 C CA . SER C 3 158 ? 182.937 193.476 199.838 1.00 99.77 158 SER 7 CA 1
ATOM 1878 C C . SER C 3 158 ? 182.991 193.053 201.306 1.00 101.99 158 SER 7 C 1
ATOM 1879 O O . SER C 3 158 ? 182.649 193.879 202.160 1.00 103.93 158 SER 7 O 1
ATOM 1882 N N . GLY C 3 159 ? 183.428 191.821 201.577 1.00 103.74 159 GLY 7 N 1
ATOM 1883 C CA . GLY C 3 159 ? 183.560 191.336 202.966 1.00 103.11 159 GLY 7 CA 1
ATOM 1884 C C . GLY C 3 159 ? 184.898 191.733 203.563 1.00 104.09 159 GLY 7 C 1
ATOM 1885 O O . GLY C 3 159 ? 185.129 191.420 204.747 1.00 101.22 159 GLY 7 O 1
ATOM 1886 N N . THR C 3 160 ? 185.751 192.393 202.775 1.00 103.81 160 THR 7 N 1
ATOM 1887 C CA . THR C 3 160 ? 187.101 192.806 203.240 1.00 99.76 160 THR 7 CA 1
ATOM 1888 C C . THR C 3 160 ? 187.002 194.124 204.011 1.00 104.24 160 THR 7 C 1
ATOM 1889 O O . THR C 3 160 ? 185.871 194.584 204.254 1.00 110.01 160 THR 7 O 1
ATOM 1893 N N . ASN C 3 161 ? 188.150 194.710 204.365 1.00 95.40 161 ASN 7 N 1
ATOM 1894 C CA . ASN C 3 161 ? 188.157 195.994 205.113 1.00 96.88 161 ASN 7 CA 1
ATOM 1895 C C . ASN C 3 161 ? 187.911 197.120 204.108 1.00 96.03 161 ASN 7 C 1
ATOM 1896 O O . ASN C 3 161 ? 188.884 197.777 203.701 1.00 91.75 161 ASN 7 O 1
ATOM 1901 N N . ARG C 3 162 ? 186.644 197.344 203.750 1.00 98.51 162 ARG 7 N 1
ATOM 1902 C CA . ARG C 3 162 ? 186.311 198.346 202.705 1.00 94.75 162 ARG 7 CA 1
ATOM 1903 C C . ARG C 3 162 ? 185.739 199.601 203.366 1.00 96.37 162 ARG 7 C 1
ATOM 1904 O O . ARG C 3 162 ? 184.763 199.471 204.126 1.00 101.28 162 ARG 7 O 1
ATOM 1912 N N . CYS C 3 163 ? 186.320 200.766 203.070 1.00 82.09 163 CYS 7 N 1
ATOM 1913 C CA . CYS C 3 163 ? 185.853 202.047 203.662 1.00 79.87 163 CYS 7 CA 1
ATOM 1914 C C . CYS C 3 163 ? 184.405 202.319 203.254 1.00 79.49 163 CYS 7 C 1
ATOM 1915 O O . CYS C 3 163 ? 184.106 202.215 202.054 1.00 88.13 163 CYS 7 O 1
ATOM 1918 N N . VAL C 3 164 ? 183.548 202.654 204.219 1.00 67.85 164 VAL 7 N 1
ATOM 1919 C CA . VAL C 3 164 ? 182.155 202.968 203.930 1.00 68.58 164 VAL 7 CA 1
ATOM 1920 C C . VAL C 3 164 ? 181.918 204.472 203.846 1.00 75.93 164 VAL 7 C 1
ATOM 1921 O O . VAL C 3 164 ? 181.192 204.937 202.967 1.00 85.16 164 VAL 7 O 1
ATOM 1925 N N . GLU C 3 165 ? 182.529 205.246 204.740 1.00 81.32 165 GLU 7 N 1
ATOM 1926 C CA . GLU C 3 165 ? 182.321 206.687 204.759 1.00 82.54 165 GLU 7 CA 1
ATOM 1927 C C . GLU C 3 165 ? 183.568 207.362 205.307 1.00 79.72 165 GLU 7 C 1
ATOM 1928 O O . GLU C 3 165 ? 184.373 206.747 206.011 1.00 87.80 165 GLU 7 O 1
ATOM 1934 N N . ILE C 3 166 ? 183.716 208.641 204.970 1.00 64.59 166 ILE 7 N 1
ATOM 1935 C CA . ILE C 3 166 ? 184.839 209.460 205.412 1.00 70.83 166 ILE 7 CA 1
ATOM 1936 C C . ILE C 3 166 ? 184.289 210.693 206.114 1.00 75.84 166 ILE 7 C 1
ATOM 1937 O O . ILE C 3 166 ? 183.383 211.354 205.595 1.00 81.01 166 ILE 7 O 1
ATOM 1942 N N . VAL C 3 167 ? 184.819 210.983 207.306 1.00 83.63 167 VAL 7 N 1
ATOM 1943 C CA . VAL C 3 167 ? 184.359 212.166 208.090 1.00 81.96 167 VAL 7 CA 1
ATOM 1944 C C . VAL C 3 167 ? 185.570 213.067 208.339 1.00 82.97 167 VAL 7 C 1
ATOM 1945 O O . VAL C 3 167 ? 186.574 212.561 208.866 1.00 83.58 167 VAL 7 O 1
ATOM 1949 N N . ILE C 3 168 ? 185.478 214.348 207.971 1.00 78.11 168 ILE 7 N 1
ATOM 1950 C CA . ILE C 3 168 ? 186.590 215.302 208.258 1.00 83.52 168 ILE 7 CA 1
ATOM 1951 C C . ILE C 3 168 ? 186.137 216.220 209.396 1.00 87.08 168 ILE 7 C 1
ATOM 1952 O O . ILE C 3 168 ? 185.048 216.813 209.274 1.00 89.09 168 ILE 7 O 1
ATOM 1957 N N . GLU C 3 169 ? 186.930 216.310 210.468 1.00 108.00 169 GLU 7 N 1
ATOM 1958 C CA . GLU C 3 169 ? 186.546 217.126 211.650 1.00 109.79 169 GLU 7 CA 1
ATOM 1959 C C . GLU C 3 169 ? 187.705 218.055 212.012 1.00 111.36 169 GLU 7 C 1
ATOM 1960 O O . GLU C 3 169 ? 188.859 217.680 211.752 1.00 111.19 169 GLU 7 O 1
ATOM 1966 N N . GLY C 3 170 ? 187.404 219.233 212.564 1.00 115.13 170 GLY 7 N 1
ATOM 1967 C CA . GLY C 3 170 ? 188.470 220.149 213.011 1.00 114.75 170 GLY 7 CA 1
ATOM 1968 C C . GLY C 3 170 ? 189.109 220.889 211.852 1.00 114.33 170 GLY 7 C 1
ATOM 1969 O O . GLY C 3 170 ? 190.140 221.550 212.074 1.00 116.50 170 GLY 7 O 1
ATOM 1970 N N . TRP C 3 171 ? 188.519 220.787 210.658 1.00 109.71 171 TRP 7 N 1
ATOM 1971 C CA . TRP C 3 171 ? 189.106 221.444 209.462 1.00 112.26 171 TRP 7 CA 1
ATOM 1972 C C . TRP C 3 171 ? 189.024 222.960 209.646 1.00 115.88 171 TRP 7 C 1
ATOM 1973 O O . TRP C 3 171 ? 187.925 223.450 209.966 1.00 118.53 171 TRP 7 O 1
ATOM 1984 N N . PRO C 3 172 ? 190.115 223.731 209.441 1.00 127.35 172 PRO 7 N 1
ATOM 1985 C CA . PRO C 3 172 ? 190.031 225.189 209.522 1.00 129.15 172 PRO 7 CA 1
ATOM 1986 C C . PRO C 3 172 ? 189.217 225.695 208.324 1.00 129.98 172 PRO 7 C 1
ATOM 1987 O O . PRO C 3 172 ? 189.543 225.329 207.211 1.00 127.41 172 PRO 7 O 1
ATOM 1991 N N . ASP C 3 173 ? 188.186 226.509 208.576 1.00 158.54 173 ASP 7 N 1
ATOM 1992 C CA . ASP C 3 173 ? 187.318 227.031 207.484 1.00 158.52 173 ASP 7 CA 1
ATOM 1993 C C . ASP C 3 173 ? 187.635 228.510 207.238 1.00 157.53 173 ASP 7 C 1
ATOM 1994 O O . ASP C 3 173 ? 187.476 228.961 206.087 1.00 155.53 173 ASP 7 O 1
ATOM 1999 N N . VAL C 3 174 ? 188.068 229.230 208.278 1.00 171.17 174 VAL 7 N 1
ATOM 2000 C CA . VAL C 3 174 ? 188.440 230.672 208.146 1.00 172.33 174 VAL 7 CA 1
ATOM 2001 C C . VAL C 3 174 ? 189.636 230.785 207.198 1.00 173.58 174 VAL 7 C 1
ATOM 2002 O O . VAL C 3 174 ? 189.697 231.777 206.445 1.00 175.00 174 VAL 7 O 1
ATOM 2003 N N . GLY C 3 175 ? 190.548 229.810 207.237 1.00 167.43 175 GLY 7 N 1
ATOM 2004 C CA . GLY C 3 175 ? 191.776 229.856 206.417 1.00 166.81 175 GLY 7 CA 1
ATOM 2005 C C . GLY C 3 175 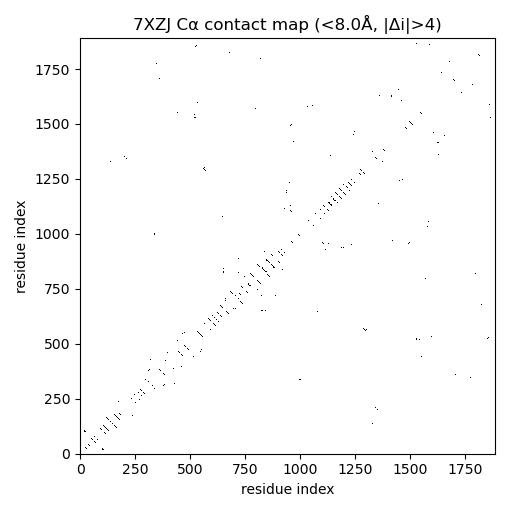? 191.517 229.640 204.937 1.00 167.12 175 GLY 7 C 1
ATOM 2006 O O . GLY C 3 175 ? 190.387 229.248 204.585 1.00 165.43 175 GLY 7 O 1
ATOM 2007 N N . ASN C 3 176 ? 192.533 229.866 204.098 1.00 161.44 176 ASN 7 N 1
ATOM 2008 C CA . ASN C 3 176 ? 192.374 229.766 202.621 1.00 159.54 176 ASN 7 CA 1
ATOM 2009 C C . ASN C 3 176 ? 192.547 228.305 202.187 1.00 159.91 176 ASN 7 C 1
ATOM 2010 O O . ASN C 3 176 ? 192.653 228.061 200.969 1.00 158.18 176 ASN 7 O 1
ATOM 2015 N N . LEU C 3 177 ? 192.580 227.376 203.147 1.00 156.26 177 LEU 7 N 1
ATOM 2016 C CA . LEU C 3 177 ? 192.755 225.931 202.840 1.00 154.57 177 LEU 7 CA 1
ATOM 2017 C C . LEU C 3 177 ? 191.618 225.471 201.924 1.00 152.67 177 LEU 7 C 1
ATOM 2018 O O . LEU C 3 177 ? 190.485 225.967 202.082 1.00 153.13 177 LEU 7 O 1
ATOM 2023 N N . PRO C 3 178 ? 191.871 224.526 200.992 1.00 122.92 178 PRO 7 N 1
ATOM 2024 C CA . PRO C 3 178 ? 190.838 224.039 200.077 1.00 122.23 178 PRO 7 CA 1
ATOM 2025 C C . PRO C 3 178 ? 189.677 223.428 200.871 1.00 122.48 178 PRO 7 C 1
ATOM 2026 O O . PRO C 3 178 ? 189.937 222.828 201.893 1.00 123.46 178 PRO 7 O 1
ATOM 2030 N N . THR C 3 179 ? 188.439 223.605 200.397 1.00 121.81 179 THR 7 N 1
ATOM 2031 C CA . THR C 3 179 ? 187.245 223.114 201.141 1.00 121.36 179 THR 7 CA 1
ATOM 2032 C C . THR C 3 179 ? 187.428 221.657 201.578 1.00 124.28 179 THR 7 C 1
ATOM 2033 O O . THR C 3 179 ? 188.118 220.904 200.869 1.00 128.05 179 THR 7 O 1
ATOM 2037 N N . ALA C 3 180 ? 186.800 221.273 202.690 1.00 118.49 180 ALA 7 N 1
ATOM 2038 C CA . ALA C 3 180 ? 186.936 219.900 203.227 1.00 119.77 180 ALA 7 CA 1
ATOM 2039 C C . ALA C 3 180 ? 186.525 218.875 202.165 1.00 120.89 180 ALA 7 C 1
ATOM 2040 O O . ALA C 3 180 ? 187.162 217.811 202.101 1.00 118.58 180 ALA 7 O 1
ATOM 2042 N N . ASP C 3 181 ? 185.491 219.176 201.375 1.00 128.47 181 ASP 7 N 1
ATOM 2043 C CA . ASP C 3 181 ? 185.069 218.255 200.287 1.00 127.68 181 ASP 7 CA 1
ATOM 2044 C C . ASP C 3 181 ? 186.210 218.106 199.275 1.00 126.77 181 ASP 7 C 1
ATOM 2045 O O . ASP C 3 181 ? 186.439 216.974 198.814 1.00 126.62 181 ASP 7 O 1
ATOM 2050 N N . GLU C 3 182 ? 186.896 219.203 198.947 1.00 132.37 182 GLU 7 N 1
ATOM 2051 C CA . GLU C 3 182 ? 188.061 219.137 198.023 1.00 132.66 182 GLU 7 CA 1
ATOM 2052 C C . GLU C 3 182 ? 189.166 218.287 198.658 1.00 133.49 182 GLU 7 C 1
ATOM 2053 O O . GLU C 3 182 ? 189.812 217.518 197.925 1.00 135.46 182 GLU 7 O 1
ATOM 2059 N N . LEU C 3 183 ? 189.381 218.438 199.967 1.00 114.60 183 LEU 7 N 1
ATOM 2060 C CA . LEU C 3 183 ? 190.413 217.636 200.674 1.00 112.92 183 LEU 7 CA 1
ATOM 2061 C C . LEU C 3 183 ? 190.033 216.154 200.588 1.00 115.19 183 LEU 7 C 1
ATOM 2062 O O . LEU C 3 183 ? 190.931 215.330 200.342 1.00 116.96 183 LEU 7 O 1
ATOM 2067 N N . LYS C 3 184 ? 188.748 215.839 200.767 1.00 110.60 184 LYS 7 N 1
ATOM 2068 C CA . LYS C 3 184 ? 188.286 214.429 200.692 1.00 109.06 184 LYS 7 CA 1
ATOM 2069 C C . LYS C 3 184 ? 188.704 213.860 199.336 1.00 107.72 184 LYS 7 C 1
ATOM 2070 O O . LYS C 3 184 ? 189.158 212.702 199.294 1.00 108.27 184 LYS 7 O 1
ATOM 2076 N N . ASP C 3 185 ? 188.567 214.657 198.276 1.00 120.46 185 ASP 7 N 1
ATOM 2077 C CA . ASP C 3 185 ? 188.929 214.191 196.941 1.00 123.08 185 ASP 7 CA 1
ATOM 2078 C C . ASP C 3 185 ? 190.408 213.833 196.864 1.00 121.75 185 ASP 7 C 1
ATOM 2079 O O . ASP C 3 185 ? 190.786 212.870 196.186 1.00 123.17 185 ASP 7 O 1
ATOM 2084 N N . LEU C 3 186 ? 191.255 214.585 197.570 1.00 109.08 186 LEU 7 N 1
ATOM 2085 C CA . LEU C 3 186 ? 192.726 214.357 197.476 1.00 109.12 186 LEU 7 CA 1
ATOM 2086 C C . LEU C 3 186 ? 193.132 213.087 198.233 1.00 111.91 186 LEU 7 C 1
ATOM 2087 O O . LEU C 3 186 ? 194.192 212.524 197.897 1.00 113.05 186 LEU 7 O 1
ATOM 2092 N N . LEU C 3 187 ? 192.329 212.646 199.203 1.00 104.24 187 LEU 7 N 1
ATOM 2093 C CA . LEU C 3 187 ? 192.686 211.492 200.025 1.00 99.66 187 LEU 7 CA 1
ATOM 2094 C C . LEU C 3 187 ? 192.844 210.222 199.197 1.00 106.99 187 LEU 7 C 1
ATOM 2095 O O . LEU C 3 187 ? 192.054 209.952 198.289 1.00 111.69 187 LEU 7 O 1
ATOM 2100 N N . THR C 3 188 ? 193.872 209.439 199.541 1.00 96.63 188 THR 7 N 1
ATOM 2101 C CA . THR C 3 188 ? 194.095 208.142 198.853 1.00 95.61 188 THR 7 CA 1
ATOM 2102 C C . THR C 3 188 ? 192.907 207.230 199.149 1.00 91.67 188 THR 7 C 1
ATOM 2103 O O . THR C 3 188 ? 192.388 206.606 198.208 1.00 93.90 188 THR 7 O 1
ATOM 2107 N N . VAL C 3 189 ? 192.495 207.172 200.416 1.00 80.09 189 VAL 7 N 1
ATOM 2108 C CA . VAL C 3 189 ? 191.361 206.336 200.781 1.00 75.81 189 VAL 7 CA 1
ATOM 2109 C C . VAL C 3 189 ? 190.119 206.809 200.043 1.00 72.75 189 VAL 7 C 1
ATOM 2110 O O . VAL C 3 189 ? 189.847 208.013 199.945 1.00 75.92 189 VAL 7 O 1
ATOM 2114 N N . GLN C 3 190 ? 189.348 205.860 199.509 1.00 90.76 190 GLN 7 N 1
ATOM 2115 C CA . GLN C 3 190 ? 188.082 206.229 198.822 1.00 94.00 190 GLN 7 CA 1
ATOM 2116 C C . GLN C 3 190 ? 186.939 205.344 199.321 1.00 98.17 190 GLN 7 C 1
ATOM 2117 O O . GLN C 3 190 ? 187.206 204.191 199.700 1.00 99.65 190 GLN 7 O 1
ATOM 2123 N N . GLU C 3 191 ? 185.717 205.878 199.321 1.00 103.79 191 GLU 7 N 1
ATOM 2124 C CA . GLU C 3 191 ? 184.536 205.085 199.747 1.00 108.80 191 GLU 7 CA 1
ATOM 2125 C C . GLU C 3 191 ? 184.327 203.947 198.747 1.00 107.76 191 GLU 7 C 1
ATOM 2126 O O . GLU C 3 191 ? 184.519 204.183 197.540 1.00 111.54 191 GLU 7 O 1
ATOM 2132 N N . GLY C 3 192 ? 183.933 202.767 199.232 1.00 93.06 192 GLY 7 N 1
ATOM 2133 C CA . GLY C 3 192 ? 183.705 201.610 198.347 1.00 95.00 192 GLY 7 CA 1
ATOM 2134 C C . GLY C 3 192 ? 185.016 200.989 197.906 1.00 94.83 192 GLY 7 C 1
ATOM 2135 O O . GLY C 3 192 ? 185.000 200.198 196.946 1.00 97.18 192 GLY 7 O 1
ATOM 2136 N N . HIS C 3 193 ? 186.113 201.335 198.584 1.00 91.45 193 HIS 7 N 1
ATOM 2137 C CA . HIS C 3 193 ? 187.448 200.792 198.220 1.00 91.36 193 HIS 7 CA 1
ATOM 2138 C C . HIS C 3 193 ? 188.163 200.272 199.467 1.00 90.71 193 HIS 7 C 1
ATOM 2139 O O . HIS C 3 193 ? 187.938 200.838 200.550 1.00 98.42 193 HIS 7 O 1
ATOM 2146 N N . ILE C 3 194 ? 189.000 199.244 199.313 1.00 71.63 194 ILE 7 N 1
ATOM 2147 C CA . ILE C 3 194 ? 189.667 198.629 200.498 1.00 76.13 194 ILE 7 CA 1
ATOM 2148 C C . ILE C 3 194 ? 190.924 199.422 200.850 1.00 75.87 194 ILE 7 C 1
ATOM 2149 O O . ILE C 3 194 ? 191.400 200.169 199.986 1.00 75.39 194 ILE 7 O 1
ATOM 2154 N N . PHE C 3 195 ? 191.374 199.258 202.094 1.00 66.87 195 PHE 7 N 1
ATOM 2155 C CA . PHE C 3 195 ? 192.541 200.027 202.573 1.00 66.85 195 PHE 7 CA 1
ATOM 2156 C C . PHE C 3 195 ? 193.351 199.185 203.551 1.00 69.15 195 PHE 7 C 1
ATOM 2157 O O . PHE C 3 195 ? 192.872 198.113 203.964 1.00 70.09 195 PHE 7 O 1
ATOM 2165 N N . GLU C 3 196 ? 194.543 199.657 203.894 1.00 78.42 196 GLU 7 N 1
ATOM 2166 C CA . GLU C 3 196 ? 195.417 199.000 204.849 1.00 78.04 196 GLU 7 CA 1
ATOM 2167 C C . GLU C 3 196 ? 195.998 200.061 205.770 1.00 78.44 196 GLU 7 C 1
ATOM 2168 O O . GLU C 3 196 ? 195.796 201.262 205.574 1.00 81.14 196 GLU 7 O 1
ATOM 2174 N N . LYS C 3 197 ? 196.716 199.605 206.798 1.00 91.23 197 LYS 7 N 1
ATOM 2175 C CA . LYS C 3 197 ? 197.367 200.533 207.717 1.00 97.14 197 LYS 7 CA 1
ATOM 2176 C C . LYS C 3 197 ? 198.316 201.472 206.985 1.00 99.59 197 LYS 7 C 1
ATOM 2177 O O . LYS C 3 197 ? 198.464 202.639 207.371 1.00 100.97 197 LYS 7 O 1
ATOM 2183 N N . GLN C 3 198 ? 198.957 200.984 205.921 1.00 90.18 198 GLN 7 N 1
ATOM 2184 C CA . GLN C 3 198 ? 199.900 201.807 205.173 1.00 90.44 198 GLN 7 CA 1
ATOM 2185 C C . GLN C 3 198 ? 199.210 203.015 204.556 1.00 91.20 198 GLN 7 C 1
ATOM 2186 O O . GLN C 3 198 ? 199.783 204.111 204.513 1.00 98.46 198 GLN 7 O 1
ATOM 2192 N N . ASP C 3 199 ? 197.984 202.808 204.079 1.00 89.03 199 ASP 7 N 1
ATOM 2193 C CA . ASP C 3 199 ? 197.226 203.920 203.451 1.00 90.90 199 ASP 7 CA 1
ATOM 2194 C C . ASP C 3 199 ? 197.113 205.063 204.460 1.00 87.47 199 ASP 7 C 1
ATOM 2195 O O . ASP C 3 199 ? 197.534 206.185 204.135 1.00 88.75 199 ASP 7 O 1
ATOM 2200 N N . LEU C 3 200 ? 196.519 204.770 205.620 1.00 78.05 200 LEU 7 N 1
ATOM 2201 C CA . LEU C 3 200 ? 196.305 205.804 206.663 1.00 74.58 200 LEU 7 CA 1
ATOM 2202 C C . LEU C 3 200 ? 197.648 206.446 207.011 1.00 72.66 200 LEU 7 C 1
ATOM 2203 O O . LEU C 3 200 ? 197.689 207.683 207.140 1.00 84.28 200 LEU 7 O 1
ATOM 2208 N N . LEU C 3 201 ? 198.701 205.638 207.154 1.00 73.97 201 LEU 7 N 1
ATOM 2209 C CA . LEU C 3 201 ? 199.995 206.218 207.583 1.00 82.09 201 LEU 7 CA 1
ATOM 2210 C C . LEU C 3 201 ? 200.454 207.226 206.525 1.00 82.30 201 LEU 7 C 1
ATOM 2211 O O . LEU C 3 201 ? 200.910 208.319 206.909 1.00 85.97 201 LEU 7 O 1
ATOM 2216 N N . ASP C 3 202 ? 200.329 206.874 205.243 1.00 97.90 202 ASP 7 N 1
ATOM 2217 C CA . ASP C 3 202 ? 200.804 207.777 204.161 1.00 100.07 202 ASP 7 CA 1
ATOM 2218 C C . ASP C 3 202 ? 199.960 209.053 204.138 1.00 101.96 202 ASP 7 C 1
ATOM 2219 O O . ASP C 3 202 ? 200.536 210.132 203.943 1.00 105.68 202 ASP 7 O 1
ATOM 2224 N N . ASP C 3 203 ? 198.649 208.924 204.340 1.00 97.76 203 ASP 7 N 1
ATOM 2225 C CA . ASP C 3 203 ? 197.761 210.111 204.277 1.00 95.76 203 ASP 7 CA 1
ATOM 2226 C C . ASP C 3 203 ? 198.196 211.084 205.368 1.00 90.11 203 ASP 7 C 1
ATOM 2227 O O . ASP C 3 203 ? 198.290 212.281 205.080 1.00 86.76 203 ASP 7 O 1
ATOM 2232 N N . ARG C 3 204 ? 198.503 210.572 206.558 1.00 99.43 204 ARG 7 N 1
ATOM 2233 C CA . ARG C 3 204 ? 198.860 211.480 207.671 1.00 99.63 204 ARG 7 CA 1
ATOM 2234 C C . ARG C 3 204 ? 200.114 212.259 207.281 1.00 102.18 204 ARG 7 C 1
ATOM 2235 O O . ARG C 3 204 ? 200.125 213.481 207.489 1.00 108.83 204 ARG 7 O 1
ATOM 2243 N N . ARG C 3 205 ? 201.106 211.591 206.693 1.00 101.17 205 ARG 7 N 1
ATOM 2244 C CA . ARG C 3 205 ? 202.385 212.283 206.377 1.00 100.08 205 ARG 7 CA 1
ATOM 2245 C C . ARG C 3 205 ? 202.158 213.241 205.204 1.00 99.56 205 ARG 7 C 1
ATOM 2246 O O . ARG C 3 205 ? 202.806 214.302 205.174 1.00 103.66 205 ARG 7 O 1
ATOM 2254 N N . LYS C 3 206 ? 201.255 212.881 204.289 1.00 92.57 206 LYS 7 N 1
ATOM 2255 C CA . LYS C 3 206 ? 200.959 213.762 203.130 1.00 93.64 206 LYS 7 CA 1
ATOM 2256 C C . LYS C 3 206 ? 200.273 215.043 203.606 1.00 95.75 206 LYS 7 C 1
ATOM 2257 O O . LYS C 3 206 ? 200.901 216.111 203.503 1.00 96.35 206 LYS 7 O 1
ATOM 2263 N N . LEU C 3 207 ? 199.043 214.922 204.113 1.00 93.23 207 LEU 7 N 1
ATOM 2264 C CA . LEU C 3 207 ? 198.265 216.109 204.554 1.00 90.50 207 LEU 7 CA 1
ATOM 2265 C C . LEU C 3 207 ? 199.157 217.025 205.393 1.00 86.58 207 LEU 7 C 1
ATOM 2266 O O . LEU C 3 207 ? 199.040 218.256 205.242 1.00 89.86 207 LEU 7 O 1
ATOM 2271 N N . GLU C 3 208 ? 200.017 216.450 206.233 1.00 100.55 208 GLU 7 N 1
ATOM 2272 C CA . GLU C 3 208 ? 200.841 217.290 207.139 1.00 102.84 208 GLU 7 CA 1
ATOM 2273 C C . GLU C 3 208 ? 201.671 218.274 206.312 1.00 105.42 208 GLU 7 C 1
ATOM 2274 O O . GLU C 3 208 ? 201.497 219.490 206.504 1.00 110.98 208 GLU 7 O 1
ATOM 2276 N N . ILE C 3 209 ? 202.517 217.770 205.412 1.00 97.72 209 ILE 7 N 1
ATOM 2277 C CA . ILE C 3 209 ? 203.425 218.670 204.639 1.00 96.55 209 ILE 7 CA 1
ATOM 2278 C C . ILE C 3 209 ? 202.579 219.587 203.752 1.00 93.75 209 ILE 7 C 1
ATOM 2279 O O . ILE C 3 209 ? 202.912 220.781 203.650 1.00 94.10 209 ILE 7 O 1
ATOM 2284 N N . GLN C 3 210 ? 201.538 219.035 203.125 1.00 97.02 210 GLN 7 N 1
ATOM 2285 C CA . GLN C 3 210 ? 200.665 219.835 202.226 1.00 97.56 210 GLN 7 CA 1
ATOM 2286 C C . GLN C 3 210 ? 200.308 221.147 202.927 1.00 97.76 210 GLN 7 C 1
ATOM 2287 O O . GLN C 3 210 ? 200.371 222.204 202.273 1.00 99.44 210 GLN 7 O 1
ATOM 2293 N N . TYR C 3 211 ? 199.961 221.076 204.213 1.00 98.64 211 TYR 7 N 1
ATOM 2294 C CA . TYR C 3 211 ? 199.561 222.296 204.958 1.00 97.31 211 TYR 7 CA 1
ATOM 2295 C C . TYR C 3 211 ? 200.661 222.659 205.959 1.00 99.81 211 TYR 7 C 1
ATOM 2296 O O . TYR C 3 211 ? 201.449 223.562 205.622 1.00 101.19 211 TYR 7 O 1
ATOM 2305 N N . GLU C 3 212 ? 200.726 221.966 207.103 1.00 118.93 212 GLU 7 N 1
ATOM 2306 C CA . GLU C 3 212 ? 201.780 222.199 208.133 1.00 120.55 212 GLU 7 CA 1
ATOM 2307 C C . GLU C 3 212 ? 201.553 223.538 208.841 1.00 124.05 212 GLU 7 C 1
ATOM 2308 O O . GLU C 3 212 ? 201.542 223.548 210.086 1.00 123.18 212 GLU 7 O 1
ATOM 2314 N N . ASP C 3 213 ? 201.379 224.619 208.080 1.00 144.81 213 ASP 7 N 1
ATOM 2315 C CA . ASP C 3 213 ? 201.241 225.965 208.695 1.00 146.31 213 ASP 7 CA 1
ATOM 2316 C C . ASP C 3 213 ? 199.923 226.044 209.468 1.00 144.11 213 ASP 7 C 1
ATOM 2317 O O . ASP C 3 213 ? 199.976 226.202 210.702 1.00 145.21 213 ASP 7 O 1
ATOM 2322 N N . TYR C 3 214 ? 198.786 225.951 208.773 1.00 124.70 214 TYR 7 N 1
ATOM 2323 C CA . TYR C 3 214 ? 197.460 226.130 209.418 1.00 121.67 214 TYR 7 CA 1
ATOM 2324 C C . TYR C 3 214 ? 197.148 224.980 210.372 1.00 120.13 214 TYR 7 C 1
ATOM 2325 O O . TYR C 3 214 ? 196.522 225.242 211.409 1.00 118.10 214 TYR 7 O 1
ATOM 2334 N N . ILE C 3 215 ? 197.559 223.756 210.034 1.00 100.53 215 ILE 7 N 1
ATOM 2335 C CA . ILE C 3 215 ? 197.166 222.587 210.877 1.00 100.44 215 ILE 7 CA 1
ATOM 2336 C C . ILE C 3 215 ? 198.354 222.143 211.731 1.00 101.59 215 ILE 7 C 1
ATOM 2337 O O . ILE C 3 215 ? 199.412 221.829 211.157 1.00 99.39 215 ILE 7 O 1
ATOM 2342 N N . ALA C 3 216 ? 198.168 222.106 213.052 1.00 111.58 216 ALA 7 N 1
ATOM 2343 C CA . ALA C 3 216 ? 199.238 221.663 213.972 1.00 110.54 216 ALA 7 CA 1
ATOM 2344 C C . ALA C 3 216 ? 199.351 220.142 213.925 1.00 110.50 216 ALA 7 C 1
ATOM 2345 O O . ALA C 3 216 ? 200.495 219.648 213.891 1.00 110.20 216 ALA 7 O 1
ATOM 2347 N N . GLU C 3 217 ? 198.217 219.426 213.930 1.00 119.13 217 GLU 7 N 1
ATOM 2348 C CA . GLU C 3 217 ? 198.348 217.945 214.009 1.00 117.39 217 GLU 7 CA 1
ATOM 2349 C C . GLU C 3 217 ? 197.165 217.250 213.332 1.00 113.85 217 GLU 7 C 1
ATOM 2350 O O . GLU C 3 217 ? 196.060 217.823 213.342 1.00 112.57 217 GLU 7 O 1
ATOM 2352 N N . VAL C 3 218 ? 197.398 216.057 212.777 1.00 93.27 218 VAL 7 N 1
ATOM 2353 C CA . VAL C 3 218 ? 196.343 215.279 212.136 1.00 98.37 218 VAL 7 CA 1
ATOM 2354 C C . VAL C 3 218 ? 196.224 213.949 212.865 1.00 97.13 218 VAL 7 C 1
ATOM 2355 O O . VAL C 3 218 ? 197.233 213.280 213.114 1.00 92.29 218 VAL 7 O 1
ATOM 2359 N N . GLU C 3 219 ? 194.999 213.573 213.217 1.00 99.05 219 GLU 7 N 1
ATOM 2360 C CA . GLU C 3 219 ? 194.711 212.293 213.846 1.00 94.47 219 GLU 7 CA 1
ATOM 2361 C C . GLU C 3 219 ? 193.757 211.514 212.953 1.00 92.58 219 GLU 7 C 1
ATOM 2362 O O . GLU C 3 219 ? 192.680 212.009 212.609 1.00 91.34 219 GLU 7 O 1
ATOM 2368 N N . ILE C 3 220 ? 194.146 210.300 212.586 1.00 74.24 220 ILE 7 N 1
ATOM 2369 C CA . ILE C 3 220 ? 193.329 209.431 211.752 1.00 75.31 220 ILE 7 CA 1
ATOM 2370 C C . ILE C 3 220 ? 192.895 208.238 212.588 1.00 70.43 220 ILE 7 C 1
ATOM 2371 O O . ILE C 3 220 ? 193.737 207.551 213.178 1.00 73.17 220 ILE 7 O 1
ATOM 2376 N N . ARG C 3 221 ? 191.584 207.978 212.634 1.00 67.02 221 ARG 7 N 1
ATOM 2377 C CA . ARG C 3 221 ? 191.073 206.786 213.367 1.00 67.60 221 ARG 7 CA 1
ATOM 2378 C C . ARG C 3 221 ? 190.149 205.987 212.441 1.00 68.70 221 ARG 7 C 1
ATOM 2379 O O . ARG C 3 221 ? 189.631 206.582 211.478 1.00 81.99 221 ARG 7 O 1
ATOM 2387 N N . THR C 3 222 ? 189.968 204.690 212.713 1.00 55.06 222 THR 7 N 1
ATOM 2388 C CA . THR C 3 222 ? 189.137 203.824 211.831 1.00 52.78 222 THR 7 CA 1
ATOM 2389 C C . THR C 3 222 ? 188.133 203.023 212.665 1.00 55.68 222 THR 7 C 1
ATOM 2390 O O . THR C 3 222 ? 188.362 201.813 212.857 1.00 66.59 222 THR 7 O 1
ATOM 2394 N N . GLU C 3 223 ? 187.060 203.671 213.126 1.00 72.62 223 GLU 7 N 1
ATOM 2395 C CA . GLU C 3 223 ? 186.023 202.979 213.937 1.00 85.54 223 GLU 7 CA 1
ATOM 2396 C C . GLU C 3 223 ? 185.313 201.929 213.076 1.00 87.18 223 GLU 7 C 1
ATOM 2397 O O . GLU C 3 223 ? 185.137 202.179 211.871 1.00 84.54 223 GLU 7 O 1
ATOM 2399 N N . TYR C 3 224 ? 184.932 200.798 213.676 1.00 92.50 224 TYR 7 N 1
ATOM 2400 C CA . TYR C 3 224 ? 184.219 199.725 212.934 1.00 88.43 224 TYR 7 CA 1
ATOM 2401 C C . TYR C 3 224 ? 182.718 200.013 212.928 1.00 91.02 224 TYR 7 C 1
ATOM 2402 O O . TYR C 3 224 ? 182.126 200.068 214.022 1.00 93.11 224 TYR 7 O 1
ATOM 2411 N N . VAL C 3 225 ? 182.125 200.190 211.744 1.00 80.44 225 VAL 7 N 1
ATOM 2412 C CA . VAL C 3 225 ? 180.683 200.390 211.656 1.00 76.85 225 VAL 7 CA 1
ATOM 2413 C C . VAL C 3 225 ? 179.963 199.252 212.367 1.00 80.50 225 VAL 7 C 1
ATOM 2414 O O . VAL C 3 225 ? 179.107 199.473 213.231 1.00 81.13 225 VAL 7 O 1
ATOM 2418 N N . ASP C 3 226 ? 180.324 198.018 212.028 1.00 107.96 226 ASP 7 N 1
ATOM 2419 C CA . ASP C 3 226 ? 179.888 196.830 212.742 1.00 112.96 226 ASP 7 CA 1
ATOM 2420 C C . ASP C 3 226 ? 181.079 195.893 212.854 1.00 112.81 226 ASP 7 C 1
ATOM 2421 O O . ASP C 3 226 ? 181.971 195.903 212.002 1.00 109.17 226 ASP 7 O 1
ATOM 2426 N N . GLY C 3 227 ? 181.097 195.089 213.916 1.00 110.60 227 GLY 7 N 1
ATOM 2427 C CA . GLY C 3 227 ? 182.204 194.166 214.098 1.00 109.96 227 GLY 7 CA 1
ATOM 2428 C C . GLY C 3 227 ? 182.257 193.091 213.029 1.00 110.93 227 GLY 7 C 1
ATOM 2429 O O . GLY C 3 227 ? 183.328 192.776 212.500 1.00 110.11 227 GLY 7 O 1
ATOM 2430 N N . LYS C 3 228 ? 181.099 192.519 212.691 1.00 109.30 228 LYS 7 N 1
ATOM 2431 C CA . LYS C 3 228 ? 181.069 191.376 211.786 1.00 111.45 228 LYS 7 CA 1
ATOM 2432 C C . LYS C 3 228 ? 181.402 191.760 210.349 1.00 112.20 228 LYS 7 C 1
ATOM 2433 O O . LYS C 3 228 ? 182.021 190.970 209.630 1.00 107.87 228 LYS 7 O 1
ATOM 2439 N N . SER C 3 229 ? 181.001 192.954 209.911 1.00 101.03 229 SER 7 N 1
ATOM 2440 C CA . SER C 3 229 ? 181.131 193.305 208.501 1.00 101.20 229 SER 7 CA 1
ATOM 2441 C C . SER C 3 229 ? 182.587 193.495 208.095 1.00 102.49 229 SER 7 C 1
ATOM 2442 O O . SER C 3 229 ? 182.969 193.168 206.964 1.00 101.87 229 SER 7 O 1
ATOM 2445 N N . ASN C 3 230 ? 183.397 194.044 209.009 1.00 91.41 230 ASN 7 N 1
ATOM 2446 C CA . ASN C 3 230 ? 184.805 194.415 208.684 1.00 85.38 230 ASN 7 CA 1
ATOM 2447 C C . ASN C 3 230 ? 184.763 195.741 207.917 1.00 90.28 230 ASN 7 C 1
ATOM 2448 O O . ASN C 3 230 ? 185.841 196.323 207.704 1.00 92.37 230 ASN 7 O 1
ATOM 2453 N N . HIS C 3 231 ? 183.566 196.197 207.523 1.00 85.42 231 HIS 7 N 1
ATOM 2454 C CA . HIS C 3 231 ? 183.440 197.537 206.890 1.00 83.01 231 HIS 7 CA 1
ATOM 2455 C C . HIS C 3 231 ? 183.803 198.585 207.944 1.00 81.59 231 HIS 7 C 1
ATOM 2456 O O . HIS C 3 231 ? 183.372 198.417 209.099 1.00 80.49 231 HIS 7 O 1
ATOM 2463 N N . GLN C 3 232 ? 184.584 199.609 207.585 1.00 70.82 232 GLN 7 N 1
ATOM 2464 C CA . GLN C 3 232 ? 185.048 200.593 208.603 1.00 75.66 232 GLN 7 CA 1
ATOM 2465 C C . GLN C 3 232 ? 184.784 202.023 208.125 1.00 81.74 232 GLN 7 C 1
ATOM 2466 O O . GLN C 3 232 ? 184.488 202.197 206.929 1.00 82.14 232 GLN 7 O 1
ATOM 2472 N N . ARG C 3 233 ? 184.881 203.002 209.030 1.00 83.56 233 ARG 7 N 1
ATOM 2473 C CA . ARG C 3 233 ? 184.705 204.431 208.653 1.00 77.74 233 ARG 7 CA 1
ATOM 2474 C C . ARG C 3 233 ? 185.983 205.193 209.016 1.00 69.89 233 ARG 7 C 1
ATOM 2475 O O . ARG C 3 233 ? 186.488 204.995 210.135 1.00 81.09 233 ARG 7 O 1
ATOM 2483 N N . VAL C 3 234 ? 186.497 206.015 208.098 1.00 52.69 234 VAL 7 N 1
ATOM 2484 C CA . VAL C 3 234 ? 187.788 206.717 208.359 1.00 60.39 234 VAL 7 CA 1
ATOM 2485 C C . VAL C 3 234 ? 187.507 208.153 208.812 1.00 71.93 234 VAL 7 C 1
ATOM 2486 O O . VAL C 3 234 ? 186.921 208.913 208.021 1.00 84.81 234 VAL 7 O 1
ATOM 2490 N N . VAL C 3 235 ? 187.914 208.506 210.034 1.00 78.88 235 VAL 7 N 1
ATOM 2491 C CA . VAL C 3 235 ? 187.685 209.835 210.584 1.00 76.50 235 VAL 7 CA 1
ATOM 2492 C C . VAL C 3 235 ? 189.025 210.551 210.662 1.00 78.14 235 VAL 7 C 1
ATOM 2493 O O . VAL C 3 235 ? 189.964 210.062 211.307 1.00 84.77 235 VAL 7 O 1
ATOM 2497 N N . TYR C 3 236 ? 189.114 211.694 209.988 1.00 76.01 236 TYR 7 N 1
ATOM 2498 C CA . TYR C 3 236 ? 190.269 212.579 210.057 1.00 80.72 236 TYR 7 CA 1
ATOM 2499 C C . TYR C 3 236 ? 189.911 213.776 210.928 1.00 87.73 236 TYR 7 C 1
ATOM 2500 O O . TYR C 3 236 ? 188.966 214.511 210.619 1.00 90.35 236 TYR 7 O 1
ATOM 2509 N N . LYS C 3 237 ? 190.633 213.928 212.040 1.00 99.22 237 LYS 7 N 1
ATOM 2510 C CA . LYS C 3 237 ? 190.400 215.080 212.947 1.00 97.56 237 LYS 7 CA 1
ATOM 2511 C C . LYS C 3 237 ? 191.639 215.969 212.876 1.00 100.75 237 LYS 7 C 1
ATOM 2512 O O . LYS C 3 237 ? 192.745 215.444 213.087 1.00 107.58 237 LYS 7 O 1
ATOM 2518 N N . PHE C 3 238 ? 191.463 217.260 212.594 1.00 97.87 238 PHE 7 N 1
ATOM 2519 C CA . PHE C 3 238 ? 192.638 218.147 212.398 1.00 99.71 238 PHE 7 CA 1
ATOM 2520 C C . PHE C 3 238 ? 192.746 219.126 213.568 1.00 103.76 238 PHE 7 C 1
ATOM 2521 O O . PHE C 3 238 ? 191.720 219.714 213.948 1.00 103.34 238 PHE 7 O 1
ATOM 2529 N N . THR C 3 239 ? 193.933 219.297 214.150 1.00 117.62 239 THR 7 N 1
ATOM 2530 C CA . THR C 3 239 ? 194.063 220.324 215.220 1.00 117.85 239 THR 7 CA 1
ATOM 2531 C C . THR C 3 239 ? 194.703 221.577 214.618 1.00 116.69 239 THR 7 C 1
ATOM 2532 O O . THR C 3 239 ? 195.920 221.563 214.401 1.00 118.45 239 THR 7 O 1
ATOM 2536 N N . PRO C 3 240 ? 193.939 222.646 214.304 1.00 113.47 240 PRO 7 N 1
ATOM 2537 C CA . PRO C 3 240 ? 194.518 223.821 213.659 1.00 114.66 240 PRO 7 CA 1
ATOM 2538 C C . PRO C 3 240 ? 195.503 224.518 214.607 1.00 111.61 240 PRO 7 C 1
ATOM 2539 O O . PRO C 3 240 ? 195.197 224.641 215.779 1.00 113.68 240 PRO 7 O 1
ATOM 2543 N N . HIS C 3 241 ? 196.671 224.913 214.092 1.00 100.27 241 HIS 7 N 1
ATOM 2544 C CA . HIS C 3 241 ? 197.672 225.622 214.933 1.00 100.51 241 HIS 7 CA 1
ATOM 2545 C C . HIS C 3 241 ? 197.161 227.031 215.230 1.00 103.20 241 HIS 7 C 1
ATOM 2546 O O . HIS C 3 241 ? 197.183 227.867 214.312 1.00 106.47 241 HIS 7 O 1
ATOM 2553 N N . GLN C 3 242 ? 196.704 227.265 216.461 1.00 118.20 242 GLN 7 N 1
ATOM 2554 C CA . GLN C 3 242 ? 196.178 228.598 216.851 1.00 119.59 242 GLN 7 CA 1
ATOM 2555 C C . GLN C 3 242 ? 197.014 229.118 218.026 1.00 121.22 242 GLN 7 C 1
ATOM 2556 O O . GLN C 3 242 ? 197.204 228.354 218.991 1.00 121.11 242 GLN 7 O 1
ATOM 2562 N N . PHE C 3 243 ? 197.510 230.357 217.941 1.00 137.14 243 PHE 7 N 1
ATOM 2563 C CA . PHE C 3 243 ? 198.419 230.878 218.997 1.00 135.71 243 PHE 7 CA 1
ATOM 2564 C C . PHE C 3 243 ? 198.031 232.312 219.371 1.00 135.96 243 PHE 7 C 1
ATOM 2565 O O . PHE C 3 243 ? 198.388 233.211 218.580 1.00 137.53 243 PHE 7 O 1
ATOM 2573 N N . ARG C 3 244 ? 197.277 232.500 220.464 1.00 130.18 244 ARG 7 N 1
ATOM 2574 C CA . ARG C 3 244 ? 196.883 233.847 220.979 1.00 133.34 244 ARG 7 CA 1
ATOM 2575 C C . ARG C 3 244 ? 195.627 234.345 220.254 1.00 131.86 244 ARG 7 C 1
ATOM 2576 O O . ARG C 3 244 ? 195.411 233.927 219.103 1.00 132.27 244 ARG 7 O 1
ATOM 2578 N N . GLY C 3 245 ? 194.875 235.261 220.871 1.00 124.03 245 GLY 7 N 1
ATOM 2579 C CA . GLY C 3 245 ? 193.611 235.728 220.267 1.00 123.41 245 GLY 7 CA 1
ATOM 2580 C C . GLY C 3 245 ? 193.665 237.194 219.879 1.00 124.42 245 GLY 7 C 1
ATOM 2581 O O . GLY C 3 245 ? 194.060 238.015 220.728 1.00 125.22 245 GLY 7 O 1
ATOM 2582 N N . ILE C 3 246 ? 193.292 237.501 218.635 1.00 129.76 246 ILE 7 N 1
ATOM 2583 C CA . ILE C 3 246 ? 193.234 238.922 218.189 1.00 128.07 246 ILE 7 CA 1
ATOM 2584 C C . ILE C 3 246 ? 191.761 239.308 218.018 1.00 131.27 246 ILE 7 C 1
ATOM 2585 O O . ILE C 3 246 ? 191.002 238.508 217.436 1.00 135.02 246 ILE 7 O 1
ATOM 2590 N N . ASN C 3 247 ? 191.364 240.462 218.555 1.00 133.36 247 ASN 7 N 1
ATOM 2591 C CA . ASN C 3 247 ? 189.971 240.953 218.371 1.00 132.02 247 ASN 7 CA 1
ATOM 2592 C C . ASN C 3 247 ? 189.916 242.050 217.302 1.00 132.89 247 ASN 7 C 1
ATOM 2593 O O . ASN C 3 247 ? 188.794 242.402 216.892 1.00 130.81 247 ASN 7 O 1
ATOM 2598 N N . ALA C 3 248 ? 191.071 242.565 216.863 1.00 137.40 248 ALA 7 N 1
ATOM 2599 C CA . ALA C 3 248 ? 191.067 243.698 215.904 1.00 136.43 248 ALA 7 CA 1
ATOM 2600 C C . ALA C 3 248 ? 192.182 243.545 214.863 1.00 136.16 248 ALA 7 C 1
ATOM 2601 O O . ALA C 3 248 ? 193.180 242.872 215.173 1.00 136.43 248 ALA 7 O 1
ATOM 2603 N N . ILE C 3 249 ? 192.000 244.130 213.673 1.00 142.90 249 ILE 7 N 1
ATOM 2604 C CA . ILE C 3 249 ? 193.052 244.098 212.610 1.00 143.71 249 ILE 7 CA 1
ATOM 2605 C C . ILE C 3 249 ? 193.322 245.543 212.167 1.00 144.91 249 ILE 7 C 1
ATOM 2606 O O . ILE C 3 249 ? 192.339 246.271 211.931 1.00 146.09 249 ILE 7 O 1
ATOM 2610 N N . ASP C 3 250 ? 194.596 245.939 212.060 1.00 138.11 250 ASP 7 N 1
ATOM 2611 C CA . ASP C 3 250 ? 194.947 247.310 211.595 1.00 138.19 250 ASP 7 CA 1
ATOM 2612 C C . ASP C 3 250 ? 196.146 247.253 210.639 1.00 137.50 250 ASP 7 C 1
ATOM 2613 O O . ASP C 3 250 ? 197.001 246.370 210.820 1.00 137.00 250 ASP 7 O 1
ATOM 2618 N N . ILE C 3 251 ? 196.197 248.160 209.656 1.00 131.69 251 ILE 7 N 1
ATOM 2619 C CA . ILE C 3 251 ? 197.304 248.168 208.650 1.00 128.27 251 ILE 7 CA 1
ATOM 2620 C C . ILE C 3 251 ? 197.984 249.541 208.698 1.00 126.54 251 ILE 7 C 1
ATOM 2621 O O . ILE C 3 251 ? 197.261 250.543 208.855 1.00 127.76 251 ILE 7 O 1
ATOM 2626 N N . LYS C 3 252 ? 199.315 249.586 208.583 1.00 124.59 252 LYS 7 N 1
ATOM 2627 C CA . LYS C 3 252 ? 200.049 250.875 208.696 1.00 127.56 252 LYS 7 CA 1
ATOM 2628 C C . LYS C 3 252 ? 201.175 250.931 207.656 1.00 129.67 252 LYS 7 C 1
ATOM 2629 O O . LYS C 3 252 ? 201.728 249.861 207.340 1.00 131.06 252 LYS 7 O 1
ATOM 2635 N N . GLY C 3 253 ? 201.494 252.125 207.140 1.00 131.24 253 GLY 7 N 1
ATOM 2636 C CA . GLY C 3 253 ? 202.565 252.278 206.181 1.00 130.96 253 GLY 7 CA 1
ATOM 2637 C C . GLY C 3 253 ? 202.173 252.085 204.732 1.00 131.94 253 GLY 7 C 1
ATOM 2638 O O . GLY C 3 253 ? 203.006 252.318 203.849 1.00 133.74 253 GLY 7 O 1
ATOM 2639 N N . ALA C 3 254 ? 200.941 251.663 204.456 1.00 142.20 254 ALA 7 N 1
ATOM 2640 C CA . ALA C 3 254 ? 200.474 251.494 203.080 1.00 141.26 254 ALA 7 CA 1
ATOM 2641 C C . ALA C 3 254 ? 199.959 252.837 202.560 1.00 142.59 254 ALA 7 C 1
ATOM 2642 O O . ALA C 3 254 ? 198.758 253.093 202.460 1.00 143.10 254 ALA 7 O 1
ATOM 2644 N N . ALA C 3 255 ? 200.915 253.716 202.246 1.00 136.27 255 ALA 7 N 1
ATOM 2645 C CA . ALA C 3 255 ? 200.576 255.058 201.783 1.00 135.53 255 ALA 7 CA 1
ATOM 2646 C C . ALA C 3 255 ? 199.787 255.020 200.478 1.00 134.38 255 ALA 7 C 1
ATOM 2647 O O . ALA C 3 255 ? 198.752 255.685 200.347 1.00 133.63 255 ALA 7 O 1
ATOM 2649 N N . LEU C 3 256 ? 200.256 254.240 199.500 1.00 122.85 256 LEU 7 N 1
ATOM 2650 C CA . LEU C 3 256 ? 199.627 254.242 198.182 1.00 122.70 256 LEU 7 CA 1
ATOM 2651 C C . LEU C 3 256 ? 198.280 253.534 198.161 1.00 122.66 256 LEU 7 C 1
ATOM 2652 O O . LEU C 3 256 ? 197.487 253.770 197.242 1.00 123.55 256 LEU 7 O 1
ATOM 2657 N N . MET C 3 257 ? 198.007 252.675 199.132 1.00 126.88 257 MET 7 N 1
ATOM 2658 C CA . MET C 3 257 ? 196.716 252.007 199.177 1.00 126.30 257 MET 7 CA 1
ATOM 2659 C C . MET C 3 257 ? 195.624 253.008 199.537 1.00 128.04 257 MET 7 C 1
ATOM 2660 O O . MET C 3 257 ? 195.815 253.825 200.449 1.00 128.20 257 MET 7 O 1
ATOM 2665 N N . PRO C 3 258 ? 194.490 252.996 198.840 1.00 140.08 258 PRO 7 N 1
ATOM 2666 C CA . PRO C 3 258 ? 193.404 253.915 199.187 1.00 141.27 258 PRO 7 CA 1
ATOM 2667 C C . PRO C 3 258 ? 192.808 253.583 200.545 1.00 145.40 258 PRO 7 C 1
ATOM 2668 O O . PRO C 3 258 ? 192.766 252.424 200.966 1.00 148.13 258 PRO 7 O 1
ATOM 2672 N N . ALA C 3 259 ? 192.347 254.631 201.236 1.00 159.69 259 ALA 7 N 1
ATOM 2673 C CA . ALA C 3 259 ? 191.781 254.459 202.572 1.00 159.33 259 ALA 7 CA 1
ATOM 2674 C C . ALA C 3 259 ? 190.560 253.549 202.550 1.00 158.46 259 ALA 7 C 1
ATOM 2675 O O . ALA C 3 259 ? 190.320 252.797 203.502 1.00 159.12 259 ALA 7 O 1
ATOM 2677 N N . SER C 3 260 ? 189.771 253.608 201.475 1.00 159.39 260 SER 7 N 1
ATOM 2678 C CA . SER C 3 260 ? 188.546 252.816 201.408 1.00 160.42 260 SER 7 CA 1
ATOM 2679 C C . SER C 3 260 ? 188.843 251.321 201.406 1.00 159.92 260 SER 7 C 1
ATOM 2680 O O . SER C 3 260 ? 188.133 250.538 202.050 1.00 158.97 260 SER 7 O 1
ATOM 2683 N N . GLU C 3 261 ? 189.881 250.905 200.677 1.00 154.25 261 GLU 7 N 1
ATOM 2684 C CA . GLU C 3 261 ? 190.172 249.481 200.542 1.00 153.41 261 GLU 7 CA 1
ATOM 2685 C C . GLU C 3 261 ? 190.544 248.855 201.881 1.00 151.27 261 GLU 7 C 1
ATOM 2686 O O . GLU C 3 261 ? 190.161 247.716 202.169 1.00 150.24 261 GLU 7 O 1
ATOM 2688 N N . VAL C 3 262 ? 191.294 249.584 202.709 1.00 161.57 262 VAL 7 N 1
ATOM 2689 C CA . VAL C 3 262 ? 191.744 249.037 203.987 1.00 163.81 262 VAL 7 CA 1
ATOM 2690 C C . VAL C 3 262 ? 190.556 248.727 204.888 1.00 166.46 262 VAL 7 C 1
ATOM 2691 O O . VAL C 3 262 ? 190.551 247.725 205.613 1.00 168.95 262 VAL 7 O 1
ATOM 2695 N N . GLU C 3 263 ? 189.532 249.582 204.857 1.00 179.17 263 GLU 7 N 1
ATOM 2696 C CA . GLU C 3 263 ? 188.408 249.444 205.779 1.00 180.53 263 GLU 7 CA 1
ATOM 2697 C C . GLU C 3 263 ? 187.685 248.114 205.595 1.00 181.39 263 GLU 7 C 1
ATOM 2698 O O . GLU C 3 263 ? 187.237 247.505 206.573 1.00 180.09 263 GLU 7 O 1
ATOM 2700 N N . ARG C 3 264 ? 187.626 247.639 204.349 1.00 181.96 264 ARG 7 N 1
ATOM 2701 C CA . ARG C 3 264 ? 186.879 246.388 204.050 1.00 180.35 264 ARG 7 CA 1
ATOM 2702 C C . ARG C 3 264 ? 187.649 245.157 204.537 1.00 181.04 264 ARG 7 C 1
ATOM 2703 O O . ARG C 3 264 ? 187.008 244.107 204.690 1.00 180.75 264 ARG 7 O 1
ATOM 2705 N N . ILE C 3 265 ? 188.958 245.281 204.781 1.00 178.86 265 ILE 7 N 1
ATOM 2706 C CA . ILE C 3 265 ? 189.789 244.096 205.167 1.00 177.95 265 ILE 7 CA 1
ATOM 2707 C C . ILE C 3 265 ? 189.275 243.506 206.486 1.00 178.74 265 ILE 7 C 1
ATOM 2708 O O . ILE C 3 265 ? 188.999 242.291 206.517 1.00 178.75 265 ILE 7 O 1
ATOM 2713 N N . CYS C 3 266 ? 189.161 244.329 207.533 1.00 176.09 266 CYS 7 N 1
ATOM 2714 C CA . CYS C 3 266 ? 188.713 243.830 208.862 1.00 174.38 266 CYS 7 CA 1
ATOM 2715 C C . CYS C 3 266 ? 187.283 243.290 208.747 1.00 174.91 266 CYS 7 C 1
ATOM 2716 O O . CYS C 3 266 ? 186.995 242.238 209.355 1.00 173.79 266 CYS 7 O 1
ATOM 2719 N N . ASN C 3 267 ? 186.429 243.981 207.986 1.00 186.47 267 ASN 7 N 1
ATOM 2720 C CA . ASN C 3 267 ? 185.028 243.523 207.782 1.00 186.37 267 ASN 7 CA 1
ATOM 2721 C C . ASN C 3 267 ? 185.048 242.164 207.075 1.00 186.08 267 ASN 7 C 1
ATOM 2722 O O . ASN C 3 267 ? 184.226 241.306 207.438 1.00 185.08 267 ASN 7 O 1
ATOM 2724 N N . GLU C 3 268 ? 185.954 241.985 206.109 1.00 180.55 268 GLU 7 N 1
ATOM 2725 C CA . GLU C 3 268 ? 186.057 240.704 205.358 1.00 180.09 268 GLU 7 CA 1
ATOM 2726 C C . GLU C 3 268 ? 186.424 239.572 206.323 1.00 181.81 268 GLU 7 C 1
ATOM 2727 O O . GLU C 3 268 ? 185.923 238.451 206.123 1.00 180.53 268 GLU 7 O 1
ATOM 2729 N N . CYS C 3 269 ? 187.300 239.846 207.295 1.00 187.77 269 CYS 7 N 1
ATOM 2730 C CA . CYS C 3 269 ? 187.733 238.795 208.255 1.00 185.97 269 CYS 7 CA 1
ATOM 2731 C C . CYS C 3 269 ? 186.530 238.304 209.071 1.00 185.90 269 CYS 7 C 1
ATOM 2732 O O . CYS C 3 269 ? 186.426 237.075 209.252 1.00 184.83 269 CYS 7 O 1
ATOM 2735 N N . LEU C 3 270 ? 185.680 239.217 209.564 1.00 194.74 270 LEU 7 N 1
ATOM 2736 C CA . LEU C 3 270 ? 184.437 238.838 210.307 1.00 194.65 270 LEU 7 CA 1
ATOM 2737 C C . LEU C 3 270 ? 184.682 237.709 211.321 1.00 195.60 270 LEU 7 C 1
ATOM 2738 O O . LEU C 3 270 ? 183.990 236.679 211.217 1.00 195.10 270 LEU 7 O 1
ATOM 2740 N N . PRO C 3 271 ? 185.593 237.834 212.314 1.00 194.03 271 PRO 7 N 1
ATOM 2741 C CA . PRO C 3 271 ? 185.894 236.704 213.205 1.00 192.20 271 PRO 7 CA 1
ATOM 2742 C C . PRO C 3 271 ? 184.628 236.210 213.922 1.00 192.14 271 PRO 7 C 1
ATOM 2743 O O . PRO C 3 271 ? 183.897 237.029 214.451 1.00 192.55 271 PRO 7 O 1
ATOM 2747 N N . LYS C 3 272 ? 184.404 234.892 213.924 1.00 176.65 272 LYS 7 N 1
ATOM 2748 C CA . LYS C 3 272 ? 183.166 234.317 214.520 1.00 175.36 272 LYS 7 CA 1
ATOM 2749 C C . LYS C 3 272 ? 183.109 234.560 216.033 1.00 173.44 272 LYS 7 C 1
ATOM 2750 O O . LYS C 3 272 ? 182.013 234.889 216.528 1.00 171.87 272 LYS 7 O 1
ATOM 2756 N N . GLN C 3 273 ? 184.234 234.410 216.737 1.00 157.42 273 GLN 7 N 1
ATOM 2757 C CA . GLN C 3 273 ? 184.218 234.535 218.219 1.00 155.76 273 GLN 7 CA 1
ATOM 2758 C C . GLN C 3 273 ? 185.468 235.298 218.687 1.00 155.05 273 GLN 7 C 1
ATOM 2759 O O . GLN C 3 273 ? 186.568 234.879 218.275 1.00 156.41 273 GLN 7 O 1
ATOM 2765 N N . PRO C 3 274 ? 185.397 236.385 219.505 1.00 146.32 274 PRO 7 N 1
ATOM 2766 C CA . PRO C 3 274 ? 186.633 237.022 219.965 1.00 147.85 274 PRO 7 CA 1
ATOM 2767 C C . PRO C 3 274 ? 187.168 236.235 221.167 1.00 148.88 274 PRO 7 C 1
ATOM 2768 O O . PRO C 3 274 ? 187.265 236.807 222.239 1.00 147.80 274 PRO 7 O 1
ATOM 2772 N N . TYR C 3 275 ? 187.488 234.952 220.969 1.00 161.99 275 TYR 7 N 1
ATOM 2773 C CA . TYR C 3 275 ? 188.045 234.112 222.064 1.00 161.40 275 TYR 7 CA 1
ATOM 2774 C C . TYR C 3 275 ? 188.983 233.051 221.481 1.00 161.03 275 TYR 7 C 1
ATOM 2775 O O . TYR C 3 275 ? 189.312 233.156 220.281 1.00 159.70 275 TYR 7 O 1
ATOM 2784 N N . MET C 3 276 ? 189.411 232.082 222.298 1.00 170.64 276 MET 7 N 1
ATOM 2785 C CA . MET C 3 276 ? 190.339 231.010 221.838 1.00 168.87 276 MET 7 CA 1
ATOM 2786 C C . MET C 3 276 ? 191.578 231.634 221.185 1.00 170.72 276 MET 7 C 1
ATOM 2787 O O . MET C 3 276 ? 192.118 232.605 221.754 1.00 172.22 276 MET 7 O 1
ATOM 2789 N N . VAL C 3 277 ? 191.997 231.127 220.021 1.00 163.85 277 VAL 7 N 1
ATOM 2790 C CA . VAL C 3 277 ? 193.254 231.634 219.391 1.00 164.95 277 VAL 7 CA 1
ATOM 2791 C C . VAL C 3 277 ? 193.095 231.692 217.867 1.00 163.18 277 VAL 7 C 1
ATOM 2792 O O . VAL C 3 277 ? 192.412 230.809 217.315 1.00 162.39 277 VAL 7 O 1
ATOM 2794 N N . ASP C 3 278 ? 193.716 232.680 217.207 1.00 153.43 278 ASP 7 N 1
ATOM 2795 C CA . ASP C 3 278 ? 193.532 232.861 215.739 1.00 152.77 278 ASP 7 CA 1
ATOM 2796 C C . ASP C 3 278 ? 194.878 233.097 215.043 1.00 153.01 278 ASP 7 C 1
ATOM 2797 O O . ASP C 3 278 ? 195.451 234.186 215.244 1.00 152.48 278 ASP 7 O 1
ATOM 2802 N N . ILE C 3 279 ? 195.364 232.127 214.258 1.00 143.55 279 ILE 7 N 1
ATOM 2803 C CA . ILE C 3 279 ? 196.621 232.329 213.471 1.00 142.02 279 ILE 7 CA 1
ATOM 2804 C C . ILE C 3 279 ? 196.288 232.341 211.971 1.00 142.84 279 ILE 7 C 1
ATOM 2805 O O . ILE C 3 279 ? 197.017 233.015 211.210 1.00 144.17 279 ILE 7 O 1
ATOM 2809 N N . ALA C 3 280 ? 195.188 231.693 211.571 1.00 139.27 280 ALA 7 N 1
ATOM 2810 C CA . ALA C 3 280 ? 194.807 231.594 210.139 1.00 139.69 280 ALA 7 CA 1
ATOM 2811 C C . ALA C 3 280 ? 194.500 232.974 209.548 1.00 139.89 280 ALA 7 C 1
ATOM 2812 O O . ALA C 3 280 ? 194.858 233.201 208.375 1.00 141.67 280 ALA 7 O 1
ATOM 2814 N N . VAL C 3 281 ? 193.866 233.858 210.323 1.00 131.94 281 VAL 7 N 1
ATOM 2815 C CA . VAL C 3 281 ? 193.446 235.195 209.802 1.00 131.72 281 VAL 7 CA 1
ATOM 2816 C C . VAL C 3 281 ? 194.672 235.989 209.339 1.00 134.95 281 VAL 7 C 1
ATOM 2817 O O . VAL C 3 281 ? 194.539 236.733 208.351 1.00 136.82 281 VAL 7 O 1
ATOM 2821 N N . MET C 3 282 ? 195.810 235.853 210.024 1.00 142.98 282 MET 7 N 1
ATOM 2822 C CA . MET C 3 282 ? 197.005 236.671 209.683 1.00 142.12 282 MET 7 CA 1
ATOM 2823 C C . MET C 3 282 ? 197.416 236.393 208.232 1.00 142.98 282 MET 7 C 1
ATOM 2824 O O . MET C 3 282 ? 197.705 237.365 207.507 1.00 145.74 282 MET 7 O 1
ATOM 2829 N N . ASP C 3 283 ? 197.405 235.123 207.819 1.00 139.97 283 ASP 7 N 1
ATOM 2830 C CA . ASP C 3 283 ? 197.773 234.756 206.425 1.00 139.02 283 ASP 7 CA 1
ATOM 2831 C C . ASP C 3 283 ? 196.768 235.363 205.439 1.00 140.13 283 ASP 7 C 1
ATOM 2832 O O . ASP C 3 283 ? 197.205 235.831 204.372 1.00 143.02 283 ASP 7 O 1
ATOM 2837 N N . LYS C 3 284 ? 195.476 235.348 205.782 1.00 131.96 284 LYS 7 N 1
ATOM 2838 C CA . LYS C 3 284 ? 194.426 235.883 204.874 1.00 130.92 284 LYS 7 CA 1
ATOM 2839 C C . LYS C 3 284 ? 194.656 237.381 204.647 1.00 130.83 284 LYS 7 C 1
ATOM 2840 O O . LYS C 3 284 ? 194.542 237.827 203.487 1.00 131.21 284 LYS 7 O 1
ATOM 2846 N N . VAL C 3 285 ? 194.990 238.120 205.709 1.00 125.14 285 VAL 7 N 1
ATOM 2847 C CA . VAL C 3 285 ? 195.256 239.584 205.582 1.00 124.17 285 VAL 7 CA 1
ATOM 2848 C C . VAL C 3 285 ? 196.500 239.767 204.708 1.00 127.53 285 VAL 7 C 1
ATOM 2849 O O . VAL C 3 285 ? 196.432 240.560 203.748 1.00 133.02 285 VAL 7 O 1
ATOM 2853 N N . ARG C 3 286 ? 197.580 239.049 205.026 1.00 122.66 286 ARG 7 N 1
ATOM 2854 C CA . ARG C 3 286 ? 198.849 239.161 204.260 1.00 118.43 286 ARG 7 CA 1
ATOM 2855 C C . ARG C 3 286 ? 198.553 238.992 202.766 1.00 119.05 286 ARG 7 C 1
ATOM 2856 O O . ARG C 3 286 ? 199.069 239.796 201.975 1.00 121.51 286 ARG 7 O 1
ATOM 2864 N N . ASN C 3 287 ? 197.750 237.991 202.398 1.00 121.28 287 ASN 7 N 1
ATOM 2865 C CA . ASN C 3 287 ? 197.484 237.702 200.962 1.00 121.29 287 ASN 7 CA 1
ATOM 2866 C C . ASN C 3 287 ? 196.748 238.861 200.279 1.00 121.78 287 ASN 7 C 1
ATOM 2867 O O . ASN C 3 287 ? 197.141 239.202 199.152 1.00 126.25 287 ASN 7 O 1
ATOM 2872 N N . ARG C 3 288 ? 195.746 239.456 200.933 1.00 108.07 288 ARG 7 N 1
ATOM 2873 C CA . ARG C 3 288 ? 194.913 240.502 200.273 1.00 104.42 288 ARG 7 CA 1
ATOM 2874 C C . ARG C 3 288 ? 195.768 241.689 199.815 1.00 106.71 288 ARG 7 C 1
ATOM 2875 O O . ARG C 3 288 ? 195.764 241.979 198.606 1.00 110.86 288 ARG 7 O 1
ATOM 2883 N N . ILE C 3 289 ? 196.438 242.369 200.746 1.00 104.07 289 ILE 7 N 1
ATOM 2884 C CA . ILE C 3 289 ? 197.267 243.572 200.424 1.00 105.07 289 ILE 7 CA 1
ATOM 2885 C C . ILE C 3 289 ? 198.270 243.239 199.314 1.00 108.88 289 ILE 7 C 1
ATOM 2886 O O . ILE C 3 289 ? 198.363 244.023 198.332 1.00 115.61 289 ILE 7 O 1
ATOM 2890 N N . GLU C 3 290 ? 199.006 242.138 199.471 1.00 112.61 290 GLU 7 N 1
ATOM 2891 C CA . GLU C 3 290 ? 200.044 241.779 198.472 1.00 109.27 290 GLU 7 CA 1
ATOM 2892 C C . GLU C 3 290 ? 199.364 241.580 197.116 1.00 106.61 290 GLU 7 C 1
ATOM 2893 O O . GLU C 3 290 ? 199.889 242.095 196.113 1.00 112.19 290 GLU 7 O 1
ATOM 2899 N N . GLN C 3 291 ? 198.219 240.899 197.104 1.00 95.66 291 GLN 7 N 1
ATOM 2900 C CA . GLN C 3 291 ? 197.484 240.665 195.836 1.00 96.34 291 GLN 7 CA 1
ATOM 2901 C C . GLN C 3 291 ? 197.195 242.010 195.166 1.00 94.08 291 GLN 7 C 1
ATOM 2902 O O . GLN C 3 291 ? 197.515 242.147 193.977 1.00 98.87 291 GLN 7 O 1
ATOM 2908 N N . TRP C 3 292 ? 196.620 242.959 195.908 1.00 85.47 292 TRP 7 N 1
ATOM 2909 C CA . TRP C 3 292 ? 196.290 244.297 195.347 1.00 89.11 292 TRP 7 CA 1
ATOM 2910 C C . TRP C 3 292 ? 197.557 244.937 194.774 1.00 91.46 292 TRP 7 C 1
ATOM 2911 O O . TRP C 3 292 ? 197.532 245.387 193.599 1.00 100.53 292 TRP 7 O 1
ATOM 2922 N N . TYR C 3 293 ? 198.628 244.966 195.568 1.00 89.16 293 TYR 7 N 1
ATOM 2923 C CA . TYR C 3 293 ? 199.858 245.644 195.090 1.00 89.11 293 TYR 7 CA 1
ATOM 2924 C C . TYR C 3 293 ? 200.290 245.006 193.766 1.00 95.17 293 TYR 7 C 1
ATOM 2925 O O . TYR C 3 293 ? 200.596 245.750 192.827 1.00 98.37 293 TYR 7 O 1
ATOM 2934 N N . GLN C 3 294 ? 200.288 243.674 193.691 1.00 96.26 294 GLN 7 N 1
ATOM 2935 C CA . GLN C 3 294 ? 200.752 242.966 192.468 1.00 93.52 294 GLN 7 CA 1
ATOM 2936 C C . GLN C 3 294 ? 199.845 243.310 191.284 1.00 97.12 294 GLN 7 C 1
ATOM 2937 O O . GLN C 3 294 ? 200.380 243.623 190.207 1.00 98.59 294 GLN 7 O 1
ATOM 2943 N N . SER C 3 295 ? 198.527 243.246 191.478 1.00 95.62 295 SER 7 N 1
ATOM 2944 C CA . SER C 3 295 ? 197.563 243.567 190.394 1.00 91.45 295 SER 7 CA 1
ATOM 2945 C C . SER C 3 295 ? 197.829 244.983 189.881 1.00 93.78 295 SER 7 C 1
ATOM 2946 O O . SER C 3 295 ? 197.721 245.195 188.660 1.00 93.96 295 SER 7 O 1
ATOM 2949 N N . ARG C 3 296 ? 198.164 245.916 190.776 1.00 90.31 296 ARG 7 N 1
ATOM 2950 C CA . ARG C 3 296 ? 198.532 247.274 190.289 1.00 85.21 296 ARG 7 CA 1
ATOM 2951 C C . ARG C 3 296 ? 199.824 247.165 189.474 1.00 87.61 296 ARG 7 C 1
ATOM 2952 O O . ARG C 3 296 ? 200.024 248.010 188.580 1.00 91.32 296 ARG 7 O 1
ATOM 2960 N N . GLY C 3 297 ? 200.657 246.161 189.761 1.00 91.19 297 GLY 7 N 1
ATOM 2961 C CA . GLY C 3 297 ? 201.881 245.940 189.024 1.00 95.39 297 GLY 7 CA 1
ATOM 2962 C C . GLY C 3 297 ? 203.165 246.244 189.761 1.00 99.22 297 GLY 7 C 1
ATOM 2963 O O . GLY C 3 297 ? 204.236 246.181 189.148 1.00 104.72 297 GLY 7 O 1
ATOM 2964 N N . LEU C 3 298 ? 203.103 246.573 191.048 1.00 92.02 298 LEU 7 N 1
ATOM 2965 C CA . LEU C 3 298 ? 204.312 246.817 191.823 1.00 88.44 298 LEU 7 CA 1
ATOM 2966 C C . LEU C 3 298 ? 204.700 245.546 192.562 1.00 91.93 298 LEU 7 C 1
ATOM 2967 O O . LEU C 3 298 ? 203.960 245.115 193.457 1.00 99.57 298 LEU 7 O 1
ATOM 2972 N N . PRO C 3 299 ? 205.831 244.864 192.232 1.00 95.01 299 PRO 7 N 1
ATOM 2973 C CA . PRO C 3 299 ? 206.166 243.599 192.884 1.00 99.36 299 PRO 7 CA 1
ATOM 2974 C C . PRO C 3 299 ? 207.146 243.746 194.057 1.00 100.93 299 PRO 7 C 1
ATOM 2975 O O . PRO C 3 299 ? 207.404 242.757 194.712 1.00 101.89 299 PRO 7 O 1
ATOM 2979 N N . PHE C 3 300 ? 207.657 244.955 194.300 1.00 115.56 300 PHE 7 N 1
ATOM 2980 C CA . PHE C 3 300 ? 208.678 245.152 195.363 1.00 117.00 300 PHE 7 CA 1
ATOM 2981 C C . PHE C 3 300 ? 208.028 245.670 196.649 1.00 116.28 300 PHE 7 C 1
ATOM 2982 O O . PHE C 3 300 ? 208.766 246.026 197.586 1.00 115.63 300 PHE 7 O 1
ATOM 2990 N N . CYS C 3 301 ? 206.694 245.719 196.685 1.00 122.01 301 CYS 7 N 1
ATOM 2991 C CA . CYS C 3 301 ? 205.983 246.173 197.909 1.00 124.05 301 CYS 7 CA 1
ATOM 2992 C C . CYS C 3 301 ? 205.406 244.957 198.637 1.00 123.49 301 CYS 7 C 1
ATOM 2993 O O . CYS C 3 301 ? 204.634 244.209 198.008 1.00 120.92 301 CYS 7 O 1
ATOM 2996 N N . TYR C 3 302 ? 205.760 244.777 199.913 1.00 130.54 302 TYR 7 N 1
ATOM 2997 C CA . TYR C 3 302 ? 205.327 243.573 200.672 1.00 130.90 302 TYR 7 CA 1
ATOM 2998 C C . TYR C 3 302 ? 205.115 243.953 202.140 1.00 130.74 302 TYR 7 C 1
ATOM 2999 O O . TYR C 3 302 ? 205.570 245.040 202.540 1.00 129.66 302 TYR 7 O 1
ATOM 3008 N N . VAL C 3 303 ? 204.454 243.087 202.917 1.00 125.21 303 VAL 7 N 1
ATOM 3009 C CA . VAL C 3 303 ? 204.298 243.372 204.374 1.00 123.52 303 VAL 7 CA 1
ATOM 3010 C C . VAL C 3 303 ? 205.646 243.094 205.040 1.00 128.11 303 VAL 7 C 1
ATOM 3011 O O . VAL C 3 303 ? 206.088 241.928 205.014 1.00 126.98 303 VAL 7 O 1
ATOM 3015 N N . GLY C 3 304 ? 206.264 244.126 205.620 1.00 141.67 304 GLY 7 N 1
ATOM 3016 C CA . GLY C 3 304 ? 207.582 243.964 206.262 1.00 141.56 304 GLY 7 CA 1
ATOM 3017 C C . GLY C 3 304 ? 207.522 243.037 207.460 1.00 141.46 304 GLY 7 C 1
ATOM 3018 O O . GLY C 3 304 ? 208.416 242.174 207.570 1.00 141.78 304 GLY 7 O 1
ATOM 3019 N N . PHE C 3 305 ? 206.491 243.181 208.301 1.00 137.38 305 PHE 7 N 1
ATOM 3020 C CA . PHE C 3 305 ? 206.381 242.361 209.535 1.00 137.06 305 PHE 7 CA 1
ATOM 3021 C C . PHE C 3 305 ? 205.053 242.636 210.241 1.00 138.30 305 PHE 7 C 1
ATOM 3022 O O . PHE C 3 305 ? 204.484 243.727 210.042 1.00 136.74 305 PHE 7 O 1
ATOM 3030 N N . PHE C 3 306 ? 204.576 241.675 211.035 1.00 125.62 306 PHE 7 N 1
ATOM 3031 C CA . PHE C 3 306 ? 203.368 241.873 211.820 1.00 124.00 306 PHE 7 CA 1
ATOM 3032 C C . PHE C 3 306 ? 203.751 242.237 213.247 1.00 126.30 306 PHE 7 C 1
ATOM 3033 O O . PHE C 3 306 ? 204.783 241.797 213.761 1.00 125.70 306 PHE 7 O 1
ATOM 3041 N N . ASP C 3 307 ? 202.911 243.046 213.886 1.00 140.41 307 ASP 7 N 1
ATOM 3042 C CA . ASP C 3 307 ? 203.213 243.543 215.219 1.00 141.69 307 ASP 7 CA 1
ATOM 3043 C C . ASP C 3 307 ? 201.909 243.742 215.980 1.00 141.24 307 ASP 7 C 1
ATOM 3044 O O . ASP C 3 307 ? 200.816 243.504 215.458 1.00 137.88 307 ASP 7 O 1
ATOM 3049 N N . GLY C 3 308 ? 202.017 244.202 217.233 1.00 141.30 308 GLY 7 N 1
ATOM 3050 C CA . GLY C 3 308 ? 200.815 244.488 218.044 1.00 139.95 308 GLY 7 CA 1
ATOM 3051 C C . GLY C 3 308 ? 200.088 243.226 218.469 1.00 138.13 308 GLY 7 C 1
ATOM 3052 O O . GLY C 3 308 ? 199.015 243.348 219.086 1.00 137.17 308 GLY 7 O 1
ATOM 3053 N N . MET C 3 309 ? 200.670 242.056 218.199 1.00 128.61 309 MET 7 N 1
ATOM 3054 C CA . MET C 3 309 ? 199.991 240.769 218.508 1.00 129.18 309 MET 7 CA 1
ATOM 3055 C C . MET C 3 309 ? 199.739 240.668 220.017 1.00 129.86 309 MET 7 C 1
ATOM 3056 O O . MET C 3 309 ? 198.666 240.163 220.398 1.00 132.13 309 MET 7 O 1
ATOM 3061 N N . ASP C 3 310 ? 200.687 241.130 220.837 1.00 126.30 310 ASP 7 N 1
ATOM 3062 C CA . ASP C 3 310 ? 200.541 241.070 222.317 1.00 128.45 310 ASP 7 CA 1
ATOM 3063 C C . ASP C 3 310 ? 199.335 241.914 222.741 1.00 127.02 310 ASP 7 C 1
ATOM 3064 O O . ASP C 3 310 ? 198.585 241.463 223.628 1.00 129.83 310 ASP 7 O 1
ATOM 3069 N N . ASP C 3 311 ? 199.145 243.079 222.114 1.00 119.45 311 ASP 7 N 1
ATOM 3070 C CA . ASP C 3 311 ? 198.028 243.991 222.483 1.00 120.16 311 ASP 7 CA 1
ATOM 3071 C C . ASP C 3 311 ? 196.701 243.407 221.983 1.00 121.24 311 ASP 7 C 1
ATOM 3072 O O . ASP C 3 311 ? 195.644 243.989 222.293 1.00 124.25 311 ASP 7 O 1
ATOM 3077 N N . GLY C 3 312 ? 196.756 242.294 221.247 1.00 123.44 312 GLY 7 N 1
ATOM 3078 C CA . GLY C 3 312 ? 195.530 241.673 220.708 1.00 125.40 312 GLY 7 CA 1
ATOM 3079 C C . GLY C 3 312 ? 195.042 242.352 219.438 1.00 125.32 312 GLY 7 C 1
ATOM 3080 O O . GLY C 3 312 ? 193.900 242.076 219.030 1.00 125.26 312 GLY 7 O 1
ATOM 3081 N N . ILE C 3 313 ? 195.867 243.214 218.838 1.00 121.09 313 ILE 7 N 1
ATOM 3082 C CA . ILE C 3 313 ? 195.491 243.890 217.560 1.00 118.10 313 ILE 7 CA 1
ATOM 3083 C C . ILE C 3 313 ? 196.449 243.427 216.454 1.00 120.20 313 ILE 7 C 1
ATOM 3084 O O . ILE C 3 313 ? 197.663 243.398 216.695 1.00 120.92 313 ILE 7 O 1
ATOM 3088 N N . LEU C 3 314 ? 195.922 243.052 215.286 1.00 125.68 314 LEU 7 N 1
ATOM 3089 C CA . LEU C 3 314 ? 196.793 242.527 214.199 1.00 126.73 314 LEU 7 CA 1
ATOM 3090 C C . LEU C 3 314 ? 197.411 243.697 213.428 1.00 128.81 314 LEU 7 C 1
ATOM 3091 O O . LEU C 3 314 ? 197.011 243.906 212.269 1.00 129.78 314 LEU 7 O 1
ATOM 3096 N N . ARG C 3 315 ? 198.355 244.416 214.046 1.00 129.14 315 ARG 7 N 1
ATOM 3097 C CA . ARG C 3 315 ? 199.022 245.564 213.376 1.00 128.02 315 ARG 7 CA 1
ATOM 3098 C C . ARG C 3 315 ? 199.987 245.018 212.321 1.00 128.25 315 ARG 7 C 1
ATOM 3099 O O . ARG C 3 315 ? 200.566 243.942 212.554 1.00 128.39 315 ARG 7 O 1
ATOM 3107 N N . ALA C 3 316 ? 200.137 245.728 211.200 1.00 128.44 316 ALA 7 N 1
ATOM 3108 C CA . ALA C 3 316 ? 201.030 245.260 210.118 1.00 128.05 316 ALA 7 CA 1
ATOM 3109 C C . ALA C 3 316 ? 201.759 246.463 209.526 1.00 125.35 316 ALA 7 C 1
ATOM 3110 O O . ALA C 3 316 ? 201.131 247.527 209.396 1.00 125.01 316 ALA 7 O 1
ATOM 3112 N N . ASN C 3 317 ? 203.036 246.297 209.191 1.00 132.00 317 ASN 7 N 1
ATOM 3113 C CA . ASN C 3 317 ? 203.771 247.401 208.528 1.00 138.47 317 ASN 7 CA 1
ATOM 3114 C C . ASN C 3 317 ? 203.992 247.001 207.070 1.00 138.24 317 ASN 7 C 1
ATOM 3115 O O . ASN C 3 317 ? 204.586 245.936 206.837 1.00 137.31 317 ASN 7 O 1
ATOM 3120 N N . VAL C 3 318 ? 203.533 247.834 206.134 1.00 129.25 318 VAL 7 N 1
ATOM 3121 C CA . VAL C 3 318 ? 203.694 247.528 204.684 1.00 126.19 318 VAL 7 CA 1
ATOM 3122 C C . VAL C 3 318 ? 204.885 248.340 204.177 1.00 123.56 318 VAL 7 C 1
ATOM 3123 O O . VAL C 3 318 ? 204.892 249.568 204.382 1.00 120.61 318 VAL 7 O 1
ATOM 3127 N N . THR C 3 319 ? 205.855 247.674 203.553 1.00 129.15 319 THR 7 N 1
ATOM 3128 C CA . THR C 3 319 ? 207.078 248.387 203.110 1.00 129.69 319 THR 7 CA 1
ATOM 3129 C C . THR C 3 319 ? 206.965 248.688 201.616 1.00 133.57 319 THR 7 C 1
ATOM 3130 O O . THR C 3 319 ? 206.764 247.734 200.842 1.00 136.68 319 THR 7 O 1
ATOM 3134 N N . GLU C 3 320 ? 207.083 249.963 201.236 1.00 130.22 320 GLU 7 N 1
ATOM 3135 C CA . GLU C 3 320 ? 207.068 250.326 199.795 1.00 128.60 320 GLU 7 CA 1
ATOM 3136 C C . GLU C 3 320 ? 208.497 250.691 199.393 1.00 124.54 320 GLU 7 C 1
ATOM 3137 O O . GLU C 3 320 ? 209.016 251.696 199.914 1.00 126.96 320 GLU 7 O 1
ATOM 3143 N N . ALA C 3 321 ? 209.105 249.906 198.503 1.00 106.57 321 ALA 7 N 1
ATOM 3144 C CA . ALA C 3 321 ? 210.511 250.143 198.106 1.00 111.34 321 ALA 7 CA 1
ATOM 3145 C C . ALA C 3 321 ? 210.597 251.210 197.010 1.00 114.09 321 ALA 7 C 1
ATOM 3146 O O . ALA C 3 321 ? 209.618 251.356 196.255 1.00 112.00 321 ALA 7 O 1
ATOM 3148 N N . LYS C 3 322 ? 211.729 251.916 196.921 1.00 117.69 322 LYS 7 N 1
ATOM 3149 C CA . LYS C 3 322 ? 211.922 252.961 195.878 1.00 112.90 322 LYS 7 CA 1
ATOM 3150 C C . LYS C 3 322 ? 213.252 252.725 195.151 1.00 111.22 322 LYS 7 C 1
ATOM 3151 O O . LYS C 3 322 ? 214.168 252.166 195.781 1.00 111.56 322 LYS 7 O 1
ATOM 3157 N N . ILE C 3 323 ? 213.359 253.157 193.890 1.00 112.86 323 ILE 7 N 1
ATOM 3158 C CA . ILE C 3 323 ? 214.589 252.916 193.073 1.00 114.31 323 ILE 7 CA 1
ATOM 3159 C C . ILE C 3 323 ? 215.742 253.804 193.553 1.00 112.76 323 ILE 7 C 1
ATOM 3160 O O . ILE C 3 323 ? 215.469 254.959 193.924 1.00 111.90 323 ILE 7 O 1
ATOM 3165 N N . ASP C 3 324 ? 216.971 253.279 193.566 1.00 115.68 324 ASP 7 N 1
ATOM 3166 C CA . ASP C 3 324 ? 218.161 254.110 193.896 1.00 116.31 324 ASP 7 CA 1
ATOM 3167 C C . ASP C 3 324 ? 219.412 253.456 193.297 1.00 122.87 324 ASP 7 C 1
ATOM 3168 O O . ASP C 3 324 ? 219.344 252.252 192.991 1.00 121.82 324 ASP 7 O 1
ATOM 3173 N N . ASN C 3 325 ? 220.495 254.216 193.107 1.00 133.84 325 ASN 7 N 1
ATOM 3174 C CA . ASN C 3 325 ? 221.785 253.627 192.650 1.00 130.67 325 ASN 7 CA 1
ATOM 3175 C C . ASN C 3 325 ? 221.635 252.796 191.371 1.00 130.20 325 ASN 7 C 1
ATOM 3176 O O . ASN C 3 325 ? 222.138 251.658 191.366 1.00 129.14 325 ASN 7 O 1
ATOM 3181 N N . VAL C 3 326 ? 220.969 253.321 190.339 1.00 118.41 326 VAL 7 N 1
ATOM 3182 C CA . VAL C 3 326 ? 220.899 252.587 189.037 1.00 119.17 326 VAL 7 CA 1
ATOM 3183 C C . VAL C 3 326 ? 222.323 252.485 188.475 1.00 119.92 326 VAL 7 C 1
ATOM 3184 O O . VAL C 3 326 ? 223.057 253.486 188.569 1.00 121.40 326 VAL 7 O 1
ATOM 3188 N N . SER C 3 327 ? 222.701 251.332 187.910 1.00 50.00 327 SER 7 N 1
ATOM 3189 C CA . SER C 3 327 ? 224.093 251.135 187.420 1.00 50.00 327 SER 7 CA 1
ATOM 3190 C C . SER C 3 327 ? 224.092 250.363 186.096 1.00 50.00 327 SER 7 C 1
ATOM 3191 O O . SER C 3 327 ? 223.042 249.784 185.762 1.00 50.00 327 SER 7 O 1
ATOM 3194 N N . VAL C 3 328 ? 225.222 250.370 185.378 1.00 128.93 328 VAL 7 N 1
ATOM 3195 C CA . VAL C 3 328 ? 225.299 249.700 184.045 1.00 127.24 328 VAL 7 CA 1
ATOM 3196 C C . VAL C 3 328 ? 226.686 249.073 183.857 1.00 126.51 328 VAL 7 C 1
ATOM 3197 O O . VAL C 3 328 ? 227.666 249.656 184.360 1.00 129.00 328 VAL 7 O 1
ATOM 3199 N N . ARG C 3 329 ? 226.758 247.935 183.159 1.00 136.30 329 ARG 7 N 1
ATOM 3200 C CA . ARG C 3 329 ? 228.050 247.243 182.899 1.00 139.11 329 ARG 7 CA 1
ATOM 3201 C C . ARG C 3 329 ? 228.063 246.764 181.444 1.00 140.66 329 ARG 7 C 1
ATOM 3202 O O . ARG C 3 329 ? 226.971 246.598 180.873 1.00 140.21 329 ARG 7 O 1
ATOM 3204 N N . PHE C 3 330 ? 229.250 246.563 180.865 1.00 50.00 330 PHE 7 N 1
ATOM 3205 C CA . PHE C 3 330 ? 229.347 246.051 179.473 1.00 50.00 330 PHE 7 CA 1
ATOM 3206 C C . PHE C 3 330 ? 230.051 244.690 179.474 1.00 50.00 330 PHE 7 C 1
ATOM 3207 O O . PHE C 3 330 ? 231.121 244.572 180.097 1.00 50.00 330 PHE 7 O 1
ATOM 3209 N N . VAL C 3 331 ? 229.460 243.697 178.802 1.00 124.19 331 VAL 7 N 1
ATOM 3210 C CA . VAL C 3 331 ? 230.042 242.322 178.784 1.00 120.53 331 VAL 7 CA 1
ATOM 3211 C C . VAL C 3 331 ? 230.251 241.874 177.335 1.00 121.86 331 VAL 7 C 1
ATOM 3212 O O . VAL C 3 331 ? 229.332 242.077 176.523 1.00 122.74 331 VAL 7 O 1
ATOM 3214 N N . ARG C 3 332 ? 231.413 241.291 177.025 1.00 119.55 332 ARG 7 N 1
ATOM 3215 C CA . ARG C 3 332 ? 231.658 240.751 175.661 1.00 118.42 332 ARG 7 CA 1
ATOM 3216 C C . ARG C 3 332 ? 231.629 239.221 175.738 1.00 117.18 332 ARG 7 C 1
ATOM 3217 O O . ARG C 3 332 ? 232.483 238.649 176.436 1.00 116.49 332 ARG 7 O 1
ATOM 3225 N N . PRO C 3 333 ? 230.701 238.538 175.034 1.00 97.89 333 PRO 7 N 1
ATOM 3226 C CA . PRO C 3 333 ? 230.615 237.081 175.065 1.00 94.72 333 PRO 7 CA 1
ATOM 3227 C C . PRO C 3 333 ? 231.664 236.449 174.140 1.00 93.80 333 PRO 7 C 1
ATOM 3228 O O . PRO C 3 333 ? 231.574 236.653 172.945 1.00 96.77 333 PRO 7 O 1
ATOM 3232 N N . LYS C 3 334 ? 232.618 235.701 174.704 1.00 104.47 334 LYS 7 N 1
ATOM 3233 C CA . LYS C 3 334 ? 233.697 235.103 173.873 1.00 107.63 334 LYS 7 CA 1
ATOM 3234 C C . LYS C 3 334 ? 233.104 233.932 173.088 1.00 105.64 334 LYS 7 C 1
ATOM 3235 O O . LYS C 3 334 ? 232.093 233.375 173.551 1.00 111.95 334 LYS 7 O 1
ATOM 3241 N N . LEU C 3 335 ? 233.704 233.579 171.949 1.00 90.88 335 LEU 7 N 1
ATOM 3242 C CA . LEU C 3 335 ? 233.144 232.522 171.116 1.00 95.57 335 LEU 7 CA 1
ATOM 3243 C C . LEU C 3 335 ? 234.103 231.338 171.067 1.00 99.60 335 LEU 7 C 1
ATOM 3244 O O . LEU C 3 335 ? 235.259 231.483 170.652 1.00 103.03 335 LEU 7 O 1
ATOM 3249 N N . THR C 3 336 ? 233.617 230.172 171.487 1.00 115.52 336 THR 7 N 1
ATOM 3250 C CA . THR C 3 336 ? 234.366 228.922 171.477 1.00 114.58 336 THR 7 CA 1
ATOM 3251 C C . THR C 3 336 ? 233.374 227.787 171.676 1.00 113.69 336 THR 7 C 1
ATOM 3252 O O . THR C 3 336 ? 232.404 227.939 172.420 1.00 113.03 336 THR 7 O 1
ATOM 3256 N N . GLY C 3 337 ? 233.616 226.662 171.008 1.00 114.41 337 GLY 7 N 1
ATOM 3257 C CA . GLY C 3 337 ? 232.722 225.526 171.110 1.00 116.70 337 GLY 7 CA 1
ATOM 3258 C C . GLY C 3 337 ? 232.965 224.678 172.342 1.00 121.31 337 GLY 7 C 1
ATOM 3259 O O . GLY C 3 337 ? 233.499 223.569 172.245 1.00 123.03 337 GLY 7 O 1
ATOM 3260 N N . ASP C 3 338 ? 232.583 225.189 173.513 1.00 124.37 338 ASP 7 N 1
ATOM 3261 C CA . ASP C 3 338 ? 232.788 224.484 174.768 1.00 122.47 338 ASP 7 CA 1
ATOM 3262 C C . ASP C 3 338 ? 231.501 224.185 175.522 1.00 121.74 338 ASP 7 C 1
ATOM 3263 O O . ASP C 3 338 ? 231.570 223.664 176.642 1.00 124.72 338 ASP 7 O 1
ATOM 3268 N N . SER C 3 339 ? 230.338 224.505 174.953 1.00 108.03 339 SER 7 N 1
ATOM 3269 C CA . SER C 3 339 ? 229.050 224.369 175.636 1.00 108.51 339 SER 7 CA 1
ATOM 3270 C C . SER C 3 339 ? 229.017 225.193 176.922 1.00 108.76 339 SER 7 C 1
ATOM 3271 O O . SER C 3 339 ? 228.265 224.893 177.851 1.00 108.00 339 SER 7 O 1
ATOM 3274 N N . GLU C 3 340 ? 229.835 226.239 176.971 1.00 132.53 340 GLU 7 N 1
ATOM 3275 C CA . GLU C 3 340 ? 229.915 227.167 178.089 1.00 132.66 340 GLU 7 CA 1
ATOM 3276 C C . GLU C 3 340 ? 230.656 228.399 177.594 1.00 134.17 340 GLU 7 C 1
ATOM 3277 O O . GLU C 3 340 ? 231.399 228.337 176.610 1.00 135.07 340 GLU 7 O 1
ATOM 3283 N N . LEU C 3 341 ? 230.455 229.516 178.285 1.00 122.27 341 LEU 7 N 1
ATOM 3284 C CA . LEU C 3 341 ? 230.930 230.801 177.799 1.00 121.56 341 LEU 7 CA 1
ATOM 3285 C C . LEU C 3 341 ? 231.690 231.545 178.887 1.00 119.64 341 LEU 7 C 1
ATOM 3286 O O . LEU C 3 341 ? 231.434 231.375 180.082 1.00 122.08 341 LEU 7 O 1
ATOM 3291 N N . GLU C 3 342 ? 232.634 232.381 178.450 1.00 118.48 342 GLU 7 N 1
ATOM 3292 C CA . GLU C 3 342 ? 233.377 233.249 179.396 1.00 121.09 342 GLU 7 CA 1
ATOM 3293 C C . GLU C 3 342 ? 233.137 234.677 178.906 1.00 122.84 342 GLU 7 C 1
ATOM 3294 O O . GLU C 3 342 ? 233.210 234.890 177.684 1.00 126.62 342 GLU 7 O 1
ATOM 3300 N N . TYR C 3 343 ? 232.812 235.609 179.803 1.00 105.50 343 TYR 7 N 1
ATOM 3301 C CA . TYR C 3 343 ? 232.448 236.974 179.344 1.00 105.29 343 TYR 7 CA 1
ATOM 3302 C C . TYR C 3 343 ? 233.534 237.980 179.722 1.00 107.84 343 TYR 7 C 1
ATOM 3303 O O . TYR C 3 343 ? 233.777 238.160 180.928 1.00 110.21 343 TYR 7 O 1
ATOM 3312 N N . SER C 3 344 ? 234.171 238.607 178.729 1.00 111.53 344 SER 7 N 1
ATOM 3313 C CA . SER C 3 344 ? 235.137 239.689 179.049 1.00 110.81 344 SER 7 CA 1
ATOM 3314 C C . SER C 3 344 ? 234.330 240.862 179.605 1.00 113.38 344 SER 7 C 1
ATOM 3315 O O . SER C 3 344 ? 233.250 241.131 179.055 1.00 115.65 344 SER 7 O 1
ATOM 3318 N N . VAL C 3 345 ? 234.801 241.515 180.670 1.00 135.99 345 VAL 7 N 1
ATOM 3319 C CA . VAL C 3 345 ? 233.971 242.583 181.306 1.00 136.87 345 VAL 7 CA 1
ATOM 3320 C C . VAL C 3 345 ? 234.637 243.948 181.122 1.00 139.63 345 VAL 7 C 1
ATOM 3321 O O . VAL C 3 345 ? 235.834 244.067 181.446 1.00 139.33 345 VAL 7 O 1
ATOM 3323 N N . TYR C 3 346 ? 233.884 244.935 180.626 1.00 152.20 346 TYR 7 N 1
ATOM 3324 C CA . TYR C 3 346 ? 234.429 246.311 180.494 1.00 152.19 346 TYR 7 CA 1
ATOM 3325 C C . TYR C 3 346 ? 233.418 247.293 181.089 1.00 152.72 346 TYR 7 C 1
ATOM 3326 O O . TYR C 3 346 ? 232.869 248.117 180.332 1.00 150.92 346 TYR 7 O 1
ATOM 3335 N N . ASP C 3 347 ? 233.153 247.182 182.394 1.00 30.00 347 ASP 7 N 1
ATOM 3336 C CA . ASP C 3 347 ? 232.179 248.085 183.066 1.00 30.00 347 ASP 7 CA 1
ATOM 3337 C C . ASP C 3 347 ? 232.757 249.503 183.098 1.00 30.00 347 ASP 7 C 1
ATOM 3338 O O . ASP C 3 347 ? 231.987 250.457 182.873 1.00 30.00 347 ASP 7 O 1
ATOM 3340 N N . GLU C 3 348 ? 234.061 249.627 183.361 1.00 30.00 348 GLU 7 N 1
ATOM 3341 C CA . GLU C 3 348 ? 234.727 250.957 183.421 1.00 30.00 348 GLU 7 CA 1
ATOM 3342 C C . GLU C 3 348 ? 234.649 251.629 182.047 1.00 30.00 348 GLU 7 C 1
ATOM 3343 O O . GLU C 3 348 ? 234.446 252.858 182.006 1.00 30.00 348 GLU 7 O 1
ATOM 3345 N N . GLY C 3 349 ? 234.815 250.849 180.973 1.00 30.00 349 GLY 7 N 1
ATOM 3346 C CA . GLY C 3 349 ? 234.811 251.410 179.607 1.00 30.00 349 GLY 7 CA 1
ATOM 3347 C C . GLY C 3 349 ? 233.466 252.005 179.234 1.00 30.00 349 GLY 7 C 1
ATOM 3348 O O . GLY C 3 349 ? 232.448 251.548 179.794 1.00 30.00 349 GLY 7 O 1
ATOM 3349 N N . LYS C 3 350 ? 233.464 252.988 178.326 1.00 30.00 350 LYS 7 N 1
ATOM 3350 C CA . LYS C 3 350 ? 232.202 253.630 177.866 1.00 30.00 350 LYS 7 CA 1
ATOM 3351 C C . LYS C 3 350 ? 231.430 254.175 179.073 1.00 30.00 350 LYS 7 C 1
ATOM 3352 O O . LYS C 3 350 ? 230.204 253.976 179.122 1.00 30.00 350 LYS 7 O 1
ATOM 3354 N N . VAL C 3 351 ? 232.128 254.817 180.016 1.00 30.00 351 VAL 7 N 1
ATOM 3355 C CA . VAL C 3 351 ? 231.456 255.418 181.208 1.00 30.00 351 VAL 7 CA 1
ATOM 3356 C C . VAL C 3 351 ? 230.500 256.516 180.732 1.00 30.00 351 VAL 7 C 1
ATOM 3357 O O . VAL C 3 351 ? 229.387 256.608 181.284 1.00 30.00 351 VAL 7 O 1
ATOM 3359 N N . VAL C 3 352 ? 230.924 257.321 179.752 1.00 30.00 352 VAL 7 N 1
ATOM 3360 C CA . VAL C 3 352 ? 230.039 258.382 179.186 1.00 30.00 352 VAL 7 CA 1
ATOM 3361 C C . VAL C 3 352 ? 228.832 257.716 178.516 1.00 30.00 352 VAL 7 C 1
ATOM 3362 O O . VAL C 3 352 ? 227.711 258.231 178.680 1.00 30.00 352 VAL 7 O 1
ATOM 3366 N N . LYS C 3 353 ? 229.057 256.610 177.799 1.00 130.92 353 LYS 7 N 1
ATOM 3367 C CA . LYS C 3 353 ? 227.945 255.870 177.145 1.00 129.71 353 LYS 7 CA 1
ATOM 3368 C C . LYS C 3 353 ? 227.004 255.330 178.227 1.00 129.28 353 LYS 7 C 1
ATOM 3369 O O . LYS C 3 353 ? 225.784 255.352 178.006 1.00 128.97 353 LYS 7 O 1
ATOM 3375 N N . ALA C 3 354 ? 227.558 254.860 179.348 1.00 127.20 354 ALA 7 N 1
ATOM 3376 C CA . ALA C 3 354 ? 226.728 254.340 180.459 1.00 126.29 354 ALA 7 CA 1
ATOM 3377 C C . ALA C 3 354 ? 225.843 255.467 180.999 1.00 123.78 354 ALA 7 C 1
ATOM 3378 O O . ALA C 3 354 ? 224.673 255.193 181.313 1.00 121.81 354 ALA 7 O 1
ATOM 3380 N N . ASP C 3 355 ? 226.383 256.685 181.102 1.00 128.57 355 ASP 7 N 1
ATOM 3381 C CA . ASP C 3 355 ? 225.568 257.845 181.551 1.00 130.61 355 ASP 7 CA 1
ATOM 3382 C C . ASP C 3 355 ? 224.444 258.081 180.537 1.00 129.26 355 ASP 7 C 1
ATOM 3383 O O . ASP C 3 355 ? 223.312 258.368 180.971 1.00 127.61 355 ASP 7 O 1
ATOM 3385 N N . LYS C 3 356 ? 224.747 257.964 179.241 1.00 132.06 356 LYS 7 N 1
ATOM 3386 C CA . LYS C 3 356 ? 223.708 258.117 178.187 1.00 132.95 356 LYS 7 CA 1
ATOM 3387 C C . LYS C 3 356 ? 222.663 257.006 178.344 1.00 132.67 356 LYS 7 C 1
ATOM 3388 O O . LYS C 3 356 ? 221.470 257.292 178.147 1.00 131.24 356 LYS 7 O 1
ATOM 3391 N N . ILE C 3 357 ? 223.104 255.785 178.659 1.00 120.63 357 ILE 7 N 1
ATOM 3392 C CA . ILE C 3 357 ? 222.154 254.654 178.884 1.00 120.19 357 ILE 7 CA 1
ATOM 3393 C C . ILE C 3 357 ? 221.197 255.049 180.013 1.00 120.72 357 ILE 7 C 1
ATOM 3394 O O . ILE C 3 357 ? 219.979 254.865 179.842 1.00 120.97 357 ILE 7 O 1
ATOM 3398 N N . ILE C 3 358 ? 221.730 255.596 181.110 1.00 116.25 358 ILE 7 N 1
ATOM 3399 C CA . ILE C 3 358 ? 220.879 256.012 182.264 1.00 115.19 358 ILE 7 CA 1
ATOM 3400 C C . ILE C 3 358 ? 219.884 257.074 181.779 1.00 112.58 358 ILE 7 C 1
ATOM 3401 O O . ILE C 3 358 ? 218.716 257.042 182.205 1.00 111.51 358 ILE 7 O 1
ATOM 3406 N N . GLU C 3 359 ? 220.336 257.985 180.917 1.00 122.97 359 GLU 7 N 1
ATOM 3407 C CA . GLU C 3 359 ? 219.440 259.047 180.391 1.00 124.86 359 GLU 7 CA 1
ATOM 3408 C C . GLU C 3 359 ? 218.309 258.406 179.581 1.00 124.77 359 GLU 7 C 1
ATOM 3409 O O . GLU C 3 359 ? 217.161 258.867 179.715 1.00 125.57 359 GLU 7 O 1
ATOM 3411 N N . ALA C 3 360 ? 218.619 257.378 178.787 1.00 111.23 360 ALA 7 N 1
ATOM 3412 C CA . ALA C 3 360 ? 217.597 256.768 177.903 1.00 111.56 360 ALA 7 CA 1
ATOM 3413 C C . ALA C 3 360 ? 216.739 255.764 178.678 1.00 110.42 360 ALA 7 C 1
ATOM 3414 O O . ALA C 3 360 ? 215.633 255.452 178.205 1.00 112.64 360 ALA 7 O 1
ATOM 3416 N N . SER C 3 361 ? 217.238 255.266 179.811 1.00 105.96 361 SER 7 N 1
ATOM 3417 C CA . SER C 3 361 ? 216.448 254.341 180.617 1.00 107.14 361 SER 7 CA 1
ATOM 3418 C C . SER C 3 361 ? 215.227 255.025 181.215 1.00 109.33 361 SER 7 C 1
ATOM 3419 O O . SER C 3 361 ? 214.149 254.425 181.292 1.00 110.52 361 SER 7 O 1
ATOM 3422 N N . GLY C 3 362 ? 215.372 256.276 181.637 1.00 107.52 362 GLY 7 N 1
ATOM 3423 C CA . GLY C 3 362 ? 214.307 256.957 182.351 1.00 107.14 362 GLY 7 CA 1
ATOM 3424 C C . GLY C 3 362 ? 214.047 256.402 183.736 1.00 110.92 362 GLY 7 C 1
ATOM 3425 O O . GLY C 3 362 ? 212.884 256.271 184.139 1.00 107.79 362 GLY 7 O 1
ATOM 3426 N N . PHE C 3 363 ? 215.118 256.061 184.461 1.00 112.99 363 PHE 7 N 1
ATOM 3427 C CA . PHE C 3 363 ? 214.967 255.557 185.853 1.00 110.30 363 PHE 7 CA 1
ATOM 3428 C C . PHE C 3 363 ? 215.315 256.678 186.836 1.00 108.26 363 PHE 7 C 1
ATOM 3429 O O . PHE C 3 363 ? 216.468 257.150 186.820 1.00 108.60 363 PHE 7 O 1
ATOM 3437 N N . GLN C 3 364 ? 214.347 257.095 187.659 1.00 117.44 364 GLN 7 N 1
ATOM 3438 C CA . GLN C 3 364 ? 214.580 258.238 188.584 1.00 117.06 364 GLN 7 CA 1
ATOM 3439 C C . GLN C 3 364 ? 214.585 257.752 190.035 1.00 121.57 364 GLN 7 C 1
ATOM 3440 O O . GLN C 3 364 ? 213.719 256.929 190.386 1.00 124.39 364 GLN 7 O 1
ATOM 3446 N N . ARG C 3 365 ? 215.526 258.254 190.838 1.00 128.77 365 ARG 7 N 1
ATOM 3447 C CA . ARG C 3 365 ? 215.607 257.864 192.270 1.00 130.10 365 ARG 7 CA 1
ATOM 3448 C C . ARG C 3 365 ? 214.377 258.403 193.005 1.00 126.94 365 ARG 7 C 1
ATOM 3449 O O . ARG C 3 365 ? 213.937 259.521 192.677 1.00 124.63 365 ARG 7 O 1
ATOM 3457 N N . GLY C 3 366 ? 213.847 257.635 193.960 1.00 115.72 366 GLY 7 N 1
ATOM 3458 C CA . GLY C 3 366 ? 212.695 258.100 194.752 1.00 117.82 366 GLY 7 CA 1
ATOM 3459 C C . GLY C 3 366 ? 211.387 257.804 194.047 1.00 117.38 366 GLY 7 C 1
ATOM 3460 O O . GLY C 3 366 ? 210.341 258.287 194.520 1.00 121.02 366 GLY 7 O 1
ATOM 3461 N N . HIS C 3 367 ? 211.440 257.039 192.955 1.00 110.15 367 HIS 7 N 1
ATOM 3462 C CA . HIS C 3 367 ? 210.202 256.653 192.227 1.00 111.51 367 HIS 7 CA 1
ATOM 3463 C C . HIS C 3 367 ? 209.960 255.154 192.421 1.00 112.88 367 HIS 7 C 1
ATOM 3464 O O . HIS C 3 367 ? 210.924 254.385 192.286 1.00 114.79 367 HIS 7 O 1
ATOM 3471 N N . HIS C 3 368 ? 208.729 254.767 192.764 1.00 103.78 368 HIS 7 N 1
ATOM 3472 C CA . HIS C 3 368 ? 208.429 253.336 193.038 1.00 105.07 368 HIS 7 CA 1
ATOM 3473 C C . HIS C 3 368 ? 208.635 252.508 191.766 1.00 104.77 368 HIS 7 C 1
ATOM 3474 O O . HIS C 3 368 ? 208.185 252.951 190.698 1.00 106.43 368 HIS 7 O 1
ATOM 3481 N N . TYR C 3 369 ? 209.272 251.341 191.887 1.00 99.36 369 TYR 7 N 1
ATOM 3482 C CA . TYR C 3 369 ? 209.580 250.515 190.690 1.00 99.41 369 TYR 7 CA 1
ATOM 3483 C C . TYR C 3 369 ? 208.300 249.949 190.073 1.00 100.15 369 TYR 7 C 1
ATOM 3484 O O . TYR C 3 369 ? 207.388 249.562 190.825 1.00 102.40 369 TYR 7 O 1
ATOM 3493 N N . HIS C 3 370 ? 208.251 249.889 188.742 1.00 90.84 370 HIS 7 N 1
ATOM 3494 C CA . HIS C 3 370 ? 207.090 249.288 188.038 1.00 89.11 370 HIS 7 CA 1
ATOM 3495 C C . HIS C 3 370 ? 207.656 248.479 186.867 1.00 99.72 370 HIS 7 C 1
ATOM 3496 O O . HIS C 3 370 ? 208.650 248.933 186.277 1.00 106.56 370 HIS 7 O 1
ATOM 3503 N N . VAL C 3 371 ? 207.082 247.312 186.574 1.00 97.34 371 VAL 7 N 1
ATOM 3504 C CA . VAL C 3 371 ? 207.597 246.438 185.492 1.00 92.31 371 VAL 7 CA 1
ATOM 3505 C C . VAL C 3 371 ? 207.384 247.145 184.157 1.00 93.92 371 VAL 7 C 1
ATOM 3506 O O . VAL C 3 371 ? 208.334 247.319 183.416 1.00 93.20 371 VAL 7 O 1
ATOM 3510 N N . GLU C 3 372 ? 206.161 247.616 183.902 1.00 93.59 372 GLU 7 N 1
ATOM 3511 C CA . GLU C 3 372 ? 205.848 248.325 182.635 1.00 91.12 372 GLU 7 CA 1
ATOM 3512 C C . GLU C 3 372 ? 206.933 249.370 182.366 1.00 93.25 372 GLU 7 C 1
ATOM 3513 O O . GLU C 3 372 ? 207.238 249.601 181.187 1.00 101.52 372 GLU 7 O 1
ATOM 3519 N N . ASP C 3 373 ? 207.506 249.954 183.422 1.00 94.76 373 ASP 7 N 1
ATOM 3520 C CA . ASP C 3 373 ? 208.607 250.941 183.256 1.00 94.90 373 ASP 7 CA 1
ATOM 3521 C C . ASP C 3 373 ? 209.804 250.246 182.603 1.00 95.02 373 ASP 7 C 1
ATOM 3522 O O . ASP C 3 373 ? 210.477 250.896 181.787 1.00 101.96 373 ASP 7 O 1
ATOM 3527 N N . GLY C 3 374 ? 210.127 249.028 183.045 1.00 94.43 374 GLY 7 N 1
ATOM 3528 C CA . GLY C 3 374 ? 211.274 248.280 182.495 1.00 100.58 374 GLY 7 CA 1
ATOM 3529 C C . GLY C 3 374 ? 211.028 247.862 181.058 1.00 102.14 374 GLY 7 C 1
ATOM 3530 O O . GLY C 3 374 ? 211.997 247.850 180.283 1.00 104.95 374 GLY 7 O 1
ATOM 3531 N N . TYR C 3 375 ? 209.784 247.514 180.714 1.00 92.43 375 TYR 7 N 1
ATOM 3532 C CA . TYR C 3 375 ? 209.463 247.187 179.300 1.00 88.49 375 TYR 7 CA 1
ATOM 3533 C C . TYR C 3 375 ? 209.681 248.437 178.444 1.00 85.46 375 TYR 7 C 1
ATOM 3534 O O . TYR C 3 375 ? 210.243 248.311 177.344 1.00 92.38 375 TYR 7 O 1
ATOM 3543 N N . ASP C 3 376 ? 209.265 249.603 178.947 1.00 79.72 376 ASP 7 N 1
ATOM 3544 C CA . ASP C 3 376 ? 209.493 250.876 178.213 1.00 83.44 376 ASP 7 CA 1
ATOM 3545 C C . ASP C 3 376 ? 210.997 251.146 178.178 1.00 85.79 376 ASP 7 C 1
ATOM 3546 O O . ASP C 3 376 ? 211.496 251.577 177.122 1.00 90.06 376 ASP 7 O 1
ATOM 3551 N N . ALA C 3 377 ? 211.682 250.906 179.299 1.00 81.18 377 ALA 7 N 1
ATOM 3552 C CA . ALA C 3 377 ? 213.139 251.151 179.372 1.00 79.29 377 ALA 7 CA 1
ATOM 3553 C C . ALA C 3 377 ? 213.848 250.257 178.353 1.00 83.16 377 ALA 7 C 1
ATOM 3554 O O . ALA C 3 377 ? 214.794 250.737 177.710 1.00 89.97 377 ALA 7 O 1
ATOM 3556 N N . MET C 3 378 ? 213.401 249.006 178.219 1.00 92.66 378 MET 7 N 1
ATOM 3557 C CA . MET C 3 378 ? 214.010 248.066 177.241 1.00 94.02 378 MET 7 CA 1
ATOM 3558 C C . MET C 3 378 ? 213.797 248.604 175.824 1.00 96.19 378 MET 7 C 1
ATOM 3559 O O . MET C 3 378 ? 214.767 248.604 175.050 1.00 97.81 378 MET 7 O 1
ATOM 3564 N N . ASN C 3 379 ? 212.593 249.093 175.517 1.00 84.29 379 ASN 7 N 1
ATOM 3565 C CA . ASN C 3 379 ? 212.303 249.541 174.131 1.00 73.54 379 ASN 7 CA 1
ATOM 3566 C C . ASN C 3 379 ? 213.218 250.714 173.770 1.00 75.91 379 ASN 7 C 1
ATOM 3567 O O . ASN C 3 379 ? 213.782 250.696 172.662 1.00 84.39 379 ASN 7 O 1
ATOM 3572 N N . SER C 3 380 ? 213.366 251.684 174.675 1.00 78.53 380 SER 7 N 1
ATOM 3573 C CA . SER C 3 380 ? 214.195 252.882 174.382 1.00 78.91 380 SER 7 CA 1
ATOM 3574 C C . SER C 3 380 ? 215.670 252.499 174.224 1.00 81.05 380 SER 7 C 1
ATOM 3575 O O . SER C 3 380 ? 216.308 253.006 173.286 1.00 83.20 380 SER 7 O 1
ATOM 3578 N N . ILE C 3 381 ? 216.195 251.663 175.124 1.00 82.21 381 ILE 7 N 1
ATOM 3579 C CA . ILE C 3 381 ? 217.640 251.288 175.084 1.00 77.68 381 ILE 7 CA 1
ATOM 3580 C C . ILE C 3 381 ? 217.902 250.471 173.817 1.00 80.76 381 ILE 7 C 1
ATOM 3581 O O . ILE C 3 381 ? 218.915 250.738 173.144 1.00 78.78 381 ILE 7 O 1
ATOM 3586 N N . PHE C 3 382 ? 217.001 249.543 173.488 1.00 103.60 382 PHE 7 N 1
ATOM 3587 C CA . PHE C 3 382 ? 217.197 248.653 172.312 1.00 103.60 382 PHE 7 CA 1
ATOM 3588 C C . PHE C 3 382 ? 217.238 249.473 171.019 1.00 105.86 382 PHE 7 C 1
ATOM 3589 O O . PHE C 3 382 ? 217.979 249.073 170.111 1.00 105.89 382 PHE 7 O 1
ATOM 3597 N N . ALA C 3 383 ? 216.426 250.531 170.922 1.00 102.56 383 ALA 7 N 1
ATOM 3598 C CA . ALA C 3 383 ? 216.359 251.362 169.695 1.00 96.96 383 ALA 7 CA 1
ATOM 3599 C C . ALA C 3 383 ? 217.760 251.676 169.148 1.00 98.56 383 ALA 7 C 1
ATOM 3600 O O . ALA C 3 383 ? 217.869 251.881 167.930 1.00 98.81 383 ALA 7 O 1
ATOM 3602 N N . CYS C 3 384 ? 218.786 251.731 170.002 1.00 100.12 384 CYS 7 N 1
ATOM 3603 C CA . CYS C 3 384 ? 220.172 251.935 169.505 1.00 95.99 384 CYS 7 CA 1
ATOM 3604 C C . CYS C 3 384 ? 220.504 250.912 168.409 1.00 97.87 384 CYS 7 C 1
ATOM 3605 O O . CYS C 3 384 ? 221.323 251.259 167.538 1.00 99.01 384 CYS 7 O 1
ATOM 3608 N N . GLY C 3 385 ? 219.917 249.711 168.450 1.00 96.19 385 GLY 7 N 1
ATOM 3609 C CA . GLY C 3 385 ? 220.099 248.711 167.374 1.00 95.34 385 GLY 7 CA 1
ATOM 3610 C C . GLY C 3 385 ? 221.485 248.091 167.309 1.00 92.46 385 GLY 7 C 1
ATOM 3611 O O . GLY C 3 385 ? 221.667 247.169 166.497 1.00 88.49 385 GLY 7 O 1
ATOM 3612 N N . LEU C 3 386 ? 222.436 248.572 168.112 1.00 101.10 386 LEU 7 N 1
ATOM 3613 C CA . LEU C 3 386 ? 223.831 248.064 168.008 1.00 101.75 386 LEU 7 CA 1
ATOM 3614 C C . LEU C 3 386 ? 224.127 247.035 169.106 1.00 103.89 386 LEU 7 C 1
ATOM 3615 O O . LEU C 3 386 ? 225.296 246.618 169.209 1.00 103.33 386 LEU 7 O 1
ATOM 3620 N N . LEU C 3 387 ? 223.126 246.675 169.918 1.00 108.56 387 LEU 7 N 1
ATOM 3621 C CA . LEU C 3 387 ? 223.378 245.771 171.075 1.00 106.27 387 LEU 7 CA 1
ATOM 3622 C C . LEU C 3 387 ? 222.764 244.389 170.840 1.00 108.95 387 LEU 7 C 1
ATOM 3623 O O . LEU C 3 387 ? 221.559 244.324 170.534 1.00 110.24 387 LEU 7 O 1
ATOM 3628 N N . GLU C 3 388 ? 223.570 243.333 170.981 1.00 123.23 388 GLU 7 N 1
ATOM 3629 C CA . GLU C 3 388 ? 223.074 241.940 170.819 1.00 123.31 388 GLU 7 CA 1
ATOM 3630 C C . GLU C 3 388 ? 222.044 241.613 171.907 1.00 124.97 388 GLU 7 C 1
ATOM 3631 O O . GLU C 3 388 ? 221.025 240.980 171.567 1.00 126.19 388 GLU 7 O 1
ATOM 3637 N N . ASP C 3 389 ? 222.290 242.032 173.156 1.00 121.83 389 ASP 7 N 1
ATOM 3638 C CA . ASP C 3 389 ? 221.369 241.666 174.269 1.00 123.27 389 ASP 7 CA 1
ATOM 3639 C C . ASP C 3 389 ? 221.529 242.624 175.455 1.00 122.58 389 ASP 7 C 1
ATOM 3640 O O . ASP C 3 389 ? 222.684 242.911 175.820 1.00 118.87 389 ASP 7 O 1
ATOM 3645 N N . ILE C 3 390 ? 220.415 243.092 176.032 1.00 112.38 390 ILE 7 N 1
ATOM 3646 C CA . ILE C 3 390 ? 220.444 243.960 177.203 1.00 107.29 390 ILE 7 CA 1
ATOM 3647 C C . ILE C 3 390 ? 219.633 243.301 178.310 1.00 109.88 390 ILE 7 C 1
ATOM 3648 O O . ILE C 3 390 ? 218.488 242.894 178.085 1.00 107.26 390 ILE 7 O 1
ATOM 3652 N N . ASN C 3 391 ? 220.227 243.190 179.498 1.00 118.17 391 ASN 7 N 1
ATOM 3653 C CA . ASN C 3 391 ? 219.569 242.605 180.660 1.00 116.95 391 ASN 7 CA 1
ATOM 3654 C C . ASN C 3 391 ? 219.497 243.645 181.768 1.00 118.04 391 ASN 7 C 1
ATOM 3655 O O . ASN C 3 391 ? 220.524 244.209 182.161 1.00 119.05 391 ASN 7 O 1
ATOM 3657 N N . ILE C 3 392 ? 218.290 243.892 182.271 1.00 112.44 392 ILE 7 N 1
ATOM 3658 C CA . ILE C 3 392 ? 218.051 244.835 183.357 1.00 111.06 392 ILE 7 CA 1
ATOM 3659 C C . ILE C 3 392 ? 217.408 244.082 184.513 1.00 116.61 392 ILE 7 C 1
ATOM 3660 O O . ILE C 3 392 ? 216.407 243.381 184.324 1.00 116.96 392 ILE 7 O 1
ATOM 3664 N N . GLU C 3 393 ? 217.978 244.230 185.707 1.00 134.19 393 GLU 7 N 1
ATOM 3665 C CA . GLU C 3 393 ? 217.503 243.485 186.865 1.00 132.44 393 GLU 7 CA 1
ATOM 3666 C C . GLU C 3 393 ? 217.478 244.359 188.113 1.00 131.02 393 GLU 7 C 1
ATOM 3667 O O . GLU C 3 393 ? 218.517 244.896 188.519 1.00 131.32 393 GLU 7 O 1
ATOM 3669 N N . PRO C 3 394 ? 216.306 244.571 188.713 1.00 123.43 394 PRO 7 N 1
ATOM 3670 C CA . PRO C 3 394 ? 216.247 245.241 190.020 1.00 125.88 394 PRO 7 CA 1
ATOM 3671 C C . PRO C 3 394 ? 216.487 244.247 191.150 1.00 126.83 394 PRO 7 C 1
ATOM 3672 O O . PRO C 3 394 ? 215.866 243.182 191.199 1.00 127.08 394 PRO 7 O 1
ATOM 3676 N N . GLU C 3 395 ? 217.393 244.598 192.059 1.00 142.44 395 GLU 7 N 1
ATOM 3677 C CA . GLU C 3 395 ? 217.703 243.789 193.230 1.00 141.60 395 GLU 7 CA 1
ATOM 3678 C C . GLU C 3 395 ? 217.433 244.603 194.487 1.00 141.92 395 GLU 7 C 1
ATOM 3679 O O . GLU C 3 395 ? 217.888 245.747 194.598 1.00 141.24 395 GLU 7 O 1
ATOM 3681 N N . GLN C 3 396 ? 216.684 244.019 195.419 1.00 142.57 396 GLN 7 N 1
ATOM 3682 C CA . GLN C 3 396 ? 216.427 244.673 196.694 1.00 141.55 396 GLN 7 CA 1
ATOM 3683 C C . GLN C 3 396 ? 217.711 244.748 197.508 1.00 141.13 396 GLN 7 C 1
ATOM 3684 O O . GLN C 3 396 ? 218.471 243.778 197.578 1.00 143.47 396 GLN 7 O 1
ATOM 3686 N N . ASP C 3 397 ? 217.960 245.907 198.107 1.00 144.26 397 ASP 7 N 1
ATOM 3687 C CA . ASP C 3 397 ? 219.154 246.071 198.920 1.00 147.16 397 ASP 7 CA 1
ATOM 3688 C C . ASP C 3 397 ? 219.097 245.134 200.123 1.00 150.86 397 ASP 7 C 1
ATOM 3689 O O . ASP C 3 397 ? 218.067 245.058 200.804 1.00 150.40 397 ASP 7 O 1
ATOM 3694 N N . PRO C 3 398 ? 220.172 244.395 200.405 1.00 150.11 398 PRO 7 N 1
ATOM 3695 C CA . PRO C 3 398 ? 220.122 243.442 201.526 1.00 147.88 398 PRO 7 CA 1
ATOM 3696 C C . PRO C 3 398 ? 219.892 244.099 202.875 1.00 147.67 398 PRO 7 C 1
ATOM 3697 O O . PRO C 3 398 ? 219.199 243.530 203.727 1.00 147.80 398 PRO 7 O 1
ATOM 3701 N N . SER C 3 399 ? 220.453 245.286 203.094 1.00 147.69 399 SER 7 N 1
ATOM 3702 C CA . SER C 3 399 ? 220.330 245.958 204.381 1.00 146.54 399 SER 7 CA 1
ATOM 3703 C C . SER C 3 399 ? 219.065 246.802 204.479 1.00 146.93 399 SER 7 C 1
ATOM 3704 O O . SER C 3 399 ? 218.404 246.806 205.524 1.00 148.23 399 SER 7 O 1
ATOM 3707 N N . ASP C 3 400 ? 218.714 247.516 203.415 1.00 156.35 400 ASP 7 N 1
ATOM 3708 C CA . ASP C 3 400 ? 217.575 248.425 203.421 1.00 156.75 400 ASP 7 CA 1
ATOM 3709 C C . ASP C 3 400 ? 216.413 247.775 202.683 1.00 156.10 400 ASP 7 C 1
ATOM 3710 O O . ASP C 3 400 ? 216.557 247.366 201.526 1.00 157.33 400 ASP 7 O 1
ATOM 3715 N N . VAL C 3 401 ? 215.263 247.668 203.352 1.00 147.29 401 VAL 7 N 1
ATOM 3716 C CA . VAL C 3 401 ? 214.082 246.995 202.734 1.00 147.80 401 VAL 7 CA 1
ATOM 3717 C C . VAL C 3 401 ? 213.422 247.949 201.736 1.00 150.05 401 VAL 7 C 1
ATOM 3718 O O . VAL C 3 401 ? 212.615 247.470 200.917 1.00 152.39 401 VAL 7 O 1
ATOM 3720 N N . ASN C 3 402 ? 213.737 249.245 201.809 1.00 140.09 402 ASN 7 N 1
ATOM 3721 C CA . ASN C 3 402 ? 213.063 250.241 200.932 1.00 139.98 402 ASN 7 CA 1
ATOM 3722 C C . ASN C 3 402 ? 214.003 250.744 199.828 1.00 137.38 402 ASN 7 C 1
ATOM 3723 O O . ASN C 3 402 ? 213.665 251.761 199.194 1.00 138.59 402 ASN 7 O 1
ATOM 3728 N N . LYS C 3 403 ? 215.137 250.074 199.612 1.00 125.23 403 LYS 7 N 1
ATOM 3729 C CA . LYS C 3 403 ? 216.051 250.484 198.514 1.00 124.74 403 LYS 7 CA 1
ATOM 3730 C C . LYS C 3 403 ? 216.121 249.407 197.427 1.00 128.98 403 LYS 7 C 1
ATOM 3731 O O . LYS C 3 403 ? 216.331 248.234 197.784 1.00 129.56 403 LYS 7 O 1
ATOM 3734 N N . ILE C 3 404 ? 215.937 249.790 196.158 1.00 122.86 404 ILE 7 N 1
ATOM 3735 C CA . ILE C 3 404 ? 216.075 248.835 195.019 1.00 120.34 404 ILE 7 CA 1
ATOM 3736 C C . ILE C 3 404 ? 217.229 249.325 194.145 1.00 117.34 404 ILE 7 C 1
ATOM 3737 O O . ILE C 3 404 ? 217.170 250.480 193.698 1.00 111.82 404 ILE 7 O 1
ATOM 3742 N N . ASN C 3 405 ? 218.211 248.462 193.883 1.00 126.42 405 ASN 7 N 1
ATOM 3743 C CA . ASN C 3 405 ? 219.344 248.842 193.001 1.00 128.53 405 ASN 7 CA 1
ATOM 3744 C C . ASN C 3 405 ? 219.123 248.175 191.643 1.00 129.22 405 ASN 7 C 1
ATOM 3745 O O . ASN C 3 405 ? 218.970 246.941 191.616 1.00 130.44 405 ASN 7 O 1
ATOM 3750 N N . VAL C 3 406 ? 219.114 248.960 190.564 1.00 116.45 406 VAL 7 N 1
ATOM 3751 C CA . VAL C 3 406 ? 218.821 248.386 189.220 1.00 112.90 406 VAL 7 CA 1
ATOM 3752 C C . VAL C 3 406 ? 220.148 248.172 188.491 1.00 113.94 406 VAL 7 C 1
ATOM 3753 O O . VAL C 3 406 ? 220.916 249.143 188.369 1.00 114.63 406 VAL 7 O 1
ATOM 3757 N N . LYS C 3 407 ? 220.403 246.942 188.039 1.00 127.69 407 LYS 7 N 1
ATOM 3758 C CA . LYS C 3 407 ? 221.687 246.625 187.362 1.00 130.46 407 LYS 7 CA 1
ATOM 3759 C C . LYS C 3 407 ? 221.424 246.370 185.876 1.00 131.14 407 LYS 7 C 1
ATOM 3760 O O . LYS C 3 407 ? 220.498 245.596 185.569 1.00 129.61 407 LYS 7 O 1
ATOM 3762 N N . ILE C 3 408 ? 222.208 246.999 184.995 1.00 114.91 408 ILE 7 N 1
ATOM 3763 C CA . ILE C 3 408 ? 222.040 246.830 183.556 1.00 109.27 408 ILE 7 CA 1
ATOM 3764 C C . ILE C 3 408 ? 223.336 246.290 182.967 1.00 110.27 408 ILE 7 C 1
ATOM 3765 O O . ILE C 3 408 ? 224.422 246.786 183.286 1.00 113.59 408 ILE 7 O 1
ATOM 3770 N N . ARG C 3 409 ? 223.221 245.262 182.118 1.00 114.77 409 ARG 7 N 1
ATOM 3771 C CA . ARG C 3 409 ? 224.409 244.697 181.424 1.00 115.38 409 ARG 7 CA 1
ATOM 3772 C C . ARG C 3 409 ? 224.097 244.628 179.927 1.00 117.43 409 ARG 7 C 1
ATOM 3773 O O . ARG C 3 409 ? 223.109 243.958 179.569 1.00 117.16 409 ARG 7 O 1
ATOM 3781 N N . CYS C 3 410 ? 224.904 245.286 179.089 1.00 112.82 410 CYS 7 N 1
ATOM 3782 C CA . CYS C 3 410 ? 224.617 245.333 177.628 1.00 109.90 410 CYS 7 CA 1
ATOM 3783 C C . CYS C 3 410 ? 225.745 244.659 176.841 1.00 110.52 410 CYS 7 C 1
ATOM 3784 O O . CYS C 3 410 ? 226.922 244.932 177.144 1.00 112.22 410 CYS 7 O 1
ATOM 3787 N N . GLU C 3 411 ? 225.393 243.797 175.883 1.00 112.29 411 GLU 7 N 1
ATOM 3788 C CA . GLU C 3 411 ? 226.414 243.131 175.030 1.00 112.46 411 GLU 7 CA 1
ATOM 3789 C C . GLU C 3 411 ? 226.296 243.678 173.606 1.00 114.95 411 GLU 7 C 1
ATOM 3790 O O . GLU C 3 411 ? 225.169 243.721 173.100 1.00 117.56 411 GLU 7 O 1
ATOM 3792 N N . GLU C 3 412 ? 227.415 244.080 172.996 1.00 121.77 412 GLU 7 N 1
ATOM 3793 C CA . GLU C 3 412 ? 227.410 244.599 171.599 1.00 122.02 412 GLU 7 CA 1
ATOM 3794 C C . GLU C 3 412 ? 227.456 243.435 170.601 1.00 124.91 412 GLU 7 C 1
ATOM 3795 O O . GLU C 3 412 ? 227.848 242.324 171.009 1.00 126.33 412 GLU 7 O 1
ATOM 3801 N N . VAL C 3 413 ? 227.066 243.681 169.346 1.00 117.81 413 VAL 7 N 1
ATOM 3802 C CA . VAL C 3 413 ? 227.111 242.626 168.287 1.00 119.07 413 VAL 7 CA 1
ATOM 3803 C C . VAL C 3 413 ? 228.555 242.485 167.790 1.00 118.69 413 VAL 7 C 1
ATOM 3804 O O . VAL C 3 413 ? 229.371 243.371 168.114 1.00 120.09 413 VAL 7 O 1
ATOM 3808 N N . GLN C 3 414 ? 228.870 241.404 167.071 1.00 108.80 414 GLN 7 N 1
ATOM 3809 C CA . GLN C 3 414 ? 230.233 241.231 166.495 1.00 108.02 414 GLN 7 CA 1
ATOM 3810 C C . GLN C 3 414 ? 230.093 241.034 164.983 1.00 108.98 414 GLN 7 C 1
ATOM 3811 O O . GLN C 3 414 ? 229.772 239.907 164.563 1.00 110.14 414 GLN 7 O 1
ATOM 3817 N N . PRO C 3 415 ? 230.318 242.071 164.148 1.00 99.72 415 PRO 7 N 1
ATOM 3818 C CA . PRO C 3 415 ? 230.083 241.971 162.697 1.00 98.14 415 PRO 7 CA 1
ATOM 3819 C C . PRO C 3 415 ? 230.928 240.984 161.879 1.00 101.99 415 PRO 7 C 1
ATOM 3820 O O . PRO C 3 415 ? 230.365 240.354 161.005 1.00 106.32 415 PRO 7 O 1
ATOM 3824 N N . LYS C 3 416 ? 232.230 240.877 162.158 1.00 87.76 416 LYS 7 N 1
ATOM 3825 C CA . LYS C 3 416 ? 233.139 240.029 161.336 1.00 83.73 416 LYS 7 CA 1
ATOM 3826 C C . LYS C 3 416 ? 232.553 238.627 161.131 1.00 86.23 416 LYS 7 C 1
ATOM 3827 O O . LYS C 3 416 ? 231.993 238.090 162.103 1.00 91.90 416 LYS 7 O 1
ATOM 3833 N N . SER C 3 417 ? 232.700 238.054 159.926 1.00 81.62 417 SER 7 N 1
ATOM 3834 C CA . SER C 3 417 ? 232.217 236.674 159.638 1.00 85.97 417 SER 7 CA 1
ATOM 3835 C C . SER C 3 417 ? 232.736 236.184 158.281 1.00 86.09 417 SER 7 C 1
ATOM 3836 O O . SER C 3 417 ? 232.289 236.729 157.257 1.00 90.82 417 SER 7 O 1
ATOM 3839 N N . MET C 3 418 ? 233.639 235.197 158.274 1.00 79.54 418 MET 7 N 1
ATOM 3840 C CA . MET C 3 418 ? 234.135 234.618 156.995 1.00 72.50 418 MET 7 CA 1
ATOM 3841 C C . MET C 3 418 ? 234.006 233.095 157.027 1.00 70.67 418 MET 7 C 1
ATOM 3842 O O . MET C 3 418 ? 234.422 232.497 158.032 1.00 82.06 418 MET 7 O 1
ATOM 3847 N N . GLU C 3 419 ? 233.456 232.494 155.970 1.00 85.25 419 GLU 7 N 1
ATOM 3848 C CA . GLU C 3 419 ? 233.397 231.010 155.891 1.00 94.39 419 GLU 7 CA 1
ATOM 3849 C C . GLU C 3 419 ? 234.159 230.562 154.642 1.00 96.67 419 GLU 7 C 1
ATOM 3850 O O . GLU C 3 419 ? 233.856 231.084 153.555 1.00 105.11 419 GLU 7 O 1
ATOM 3856 N N . LEU C 3 420 ? 235.106 229.632 154.794 1.00 82.49 420 LEU 7 N 1
ATOM 3857 C CA . LEU C 3 420 ? 235.922 229.157 153.647 1.00 79.67 420 LEU 7 CA 1
ATOM 3858 C C . LEU C 3 420 ? 235.688 227.657 153.450 1.00 84.13 420 LEU 7 C 1
ATOM 3859 O O . LEU C 3 420 ? 235.847 226.910 154.428 1.00 94.70 420 LEU 7 O 1
ATOM 3864 N N . ASP C 3 421 ? 235.331 227.234 152.234 1.00 95.65 421 ASP 7 N 1
ATOM 3865 C CA . ASP C 3 421 ? 235.186 225.781 151.945 1.00 99.84 421 ASP 7 CA 1
ATOM 3866 C C . ASP C 3 421 ? 236.278 225.381 150.948 1.00 96.47 421 ASP 7 C 1
ATOM 3867 O O . ASP C 3 421 ? 236.617 226.221 150.100 1.00 103.02 421 ASP 7 O 1
ATOM 3872 N N . LEU C 3 422 ? 236.826 224.167 151.070 1.00 88.09 422 LEU 7 N 1
ATOM 3873 C CA . LEU C 3 422 ? 237.931 223.709 150.181 1.00 92.84 422 LEU 7 CA 1
ATOM 3874 C C . LEU C 3 422 ? 237.623 222.288 149.698 1.00 95.98 422 LEU 7 C 1
ATOM 3875 O O . LEU C 3 422 ? 236.904 221.571 150.420 1.00 96.18 422 LEU 7 O 1
ATOM 3880 N N . ASP C 3 423 ? 238.141 221.900 148.527 1.00 113.12 423 ASP 7 N 1
ATOM 3881 C CA . ASP C 3 423 ? 237.943 220.515 148.016 1.00 114.80 423 ASP 7 CA 1
ATOM 3882 C C . ASP C 3 423 ? 239.247 220.012 147.384 1.00 116.36 423 ASP 7 C 1
ATOM 3883 O O . ASP C 3 423 ? 240.034 220.850 146.924 1.00 117.87 423 ASP 7 O 1
ATOM 3888 N N . TRP C 3 424 ? 239.476 218.696 147.383 1.00 110.67 424 TRP 7 N 1
ATOM 3889 C CA . TRP C 3 424 ? 240.682 218.125 146.724 1.00 107.17 424 TRP 7 CA 1
ATOM 3890 C C . TRP C 3 424 ? 240.338 216.785 146.069 1.00 107.99 424 TRP 7 C 1
ATOM 3891 O O . TRP C 3 424 ? 239.378 216.138 146.528 1.00 112.53 424 TRP 7 O 1
ATOM 3902 N N . SER C 3 425 ? 241.092 216.394 145.038 1.00 109.44 425 SER 7 N 1
ATOM 3903 C CA . SER C 3 425 ? 240.884 215.078 144.378 1.00 113.42 425 SER 7 CA 1
ATOM 3904 C C . SER C 3 425 ? 242.256 214.503 144.021 1.00 114.09 425 SER 7 C 1
ATOM 3905 O O . SER C 3 425 ? 242.709 214.735 142.883 1.00 115.52 425 SER 7 O 1
ATOM 3908 N N . PHE C 3 426 ? 242.890 213.787 144.953 1.00 116.06 426 PHE 7 N 1
ATOM 3909 C CA . PHE C 3 426 ? 244.271 213.297 144.712 1.00 114.77 426 PHE 7 CA 1
ATOM 3910 C C . PHE C 3 426 ? 244.243 211.886 144.127 1.00 116.95 426 PHE 7 C 1
ATOM 3911 O O . PHE C 3 426 ? 243.536 211.024 144.679 1.00 116.82 426 PHE 7 O 1
ATOM 3919 N N . GLN C 3 427 ? 245.010 211.660 143.054 1.00 128.63 427 GLN 7 N 1
ATOM 3920 C CA . GLN C 3 427 ? 245.094 210.317 142.416 1.00 130.24 427 GLN 7 CA 1
ATOM 3921 C C . GLN C 3 427 ? 246.560 209.875 142.422 1.00 130.34 427 GLN 7 C 1
ATOM 3922 O O . GLN C 3 427 ? 247.383 210.578 141.805 1.00 129.34 427 GLN 7 O 1
ATOM 3928 N N . LEU C 3 428 ? 246.875 208.764 143.095 1.00 132.61 428 LEU 7 N 1
ATOM 3929 C CA . LEU C 3 428 ? 248.290 208.316 143.200 1.00 132.29 428 LEU 7 CA 1
ATOM 3930 C C . LEU C 3 428 ? 248.452 206.939 142.555 1.00 134.84 428 LEU 7 C 1
ATOM 3931 O O . LEU C 3 428 ? 247.767 206.005 143.000 1.00 133.92 428 LEU 7 O 1
ATOM 3933 N N . LYS C 3 429 ? 249.372 206.801 141.595 1.00 143.03 429 LYS 7 N 1
ATOM 3934 C CA . LYS C 3 429 ? 249.636 205.459 141.010 1.00 142.28 429 LYS 7 CA 1
ATOM 3935 C C . LYS C 3 429 ? 250.165 204.559 142.128 1.00 138.49 429 LYS 7 C 1
ATOM 3936 O O . LYS C 3 429 ? 249.727 203.394 142.203 1.00 136.55 429 LYS 7 O 1
ATOM 3938 N N . ASN C 3 430 ? 251.063 205.086 142.966 1.00 30.00 430 ASN 7 N 1
ATOM 3939 C CA . ASN C 3 430 ? 251.572 204.318 144.133 1.00 30.00 430 ASN 7 CA 1
ATOM 3940 C C . ASN C 3 430 ? 251.712 205.291 145.308 1.00 30.00 430 ASN 7 C 1
ATOM 3941 O O . ASN C 3 430 ? 252.045 206.465 145.053 1.00 30.00 430 ASN 7 O 1
ATOM 3946 N N . GLY C 3 431 ? 251.469 204.829 146.539 1.00 30.00 431 GLY 7 N 1
ATOM 3947 C CA . GLY C 3 431 ? 251.674 205.698 147.713 1.00 30.00 431 GLY 7 CA 1
ATOM 3948 C C . GLY C 3 431 ? 250.835 206.961 147.632 1.00 30.00 431 GLY 7 C 1
ATOM 3949 O O . GLY C 3 431 ? 249.604 206.840 147.484 1.00 30.00 431 GLY 7 O 1
ATOM 3950 N N . ILE C 3 432 ? 251.477 208.128 147.732 1.00 30.00 432 ILE 7 N 1
ATOM 3951 C CA . ILE C 3 432 ? 250.758 209.433 147.636 1.00 30.00 432 ILE 7 CA 1
ATOM 3952 C C . ILE C 3 432 ? 251.215 210.124 146.347 1.00 30.00 432 ILE 7 C 1
ATOM 3953 O O . ILE C 3 432 ? 252.328 209.809 145.881 1.00 30.00 432 ILE 7 O 1
ATOM 3955 N N . PRO C 3 433 ? 250.425 211.041 145.744 1.00 30.00 433 PRO 7 N 1
ATOM 3956 C CA . PRO C 3 433 ? 250.873 211.771 144.556 1.00 30.00 433 PRO 7 CA 1
ATOM 3957 C C . PRO C 3 433 ? 252.035 212.707 144.921 1.00 30.00 433 PRO 7 C 1
ATOM 3958 O O . PRO C 3 433 ? 252.054 213.214 146.030 1.00 30.00 433 PRO 7 O 1
ATOM 3962 N N . SER C 3 434 ? 252.969 212.911 143.987 1.00 30.00 434 SER 7 N 1
ATOM 3963 C CA . SER C 3 434 ? 254.140 213.782 144.266 1.00 30.00 434 SER 7 CA 1
ATOM 3964 C C . SER C 3 434 ? 253.633 215.191 144.579 1.00 30.00 434 SER 7 C 1
ATOM 3965 O O . SER C 3 434 ? 252.705 215.649 143.883 1.00 30.00 434 SER 7 O 1
ATOM 3968 N N . ILE C 3 435 ? 254.221 215.852 145.581 1.00 171.73 435 ILE 7 N 1
ATOM 3969 C CA . ILE C 3 435 ? 253.687 217.185 145.990 1.00 172.59 435 ILE 7 CA 1
ATOM 3970 C C . ILE C 3 435 ? 253.831 218.139 144.803 1.00 171.95 435 ILE 7 C 1
ATOM 3971 O O . ILE C 3 435 ? 254.949 218.240 144.261 1.00 170.49 435 ILE 7 O 1
ATOM 3973 N N . ASN C 3 436 ? 252.744 218.825 144.440 1.00 164.64 436 ASN 7 N 1
ATOM 3974 C CA . ASN C 3 436 ? 252.769 219.778 143.300 1.00 163.42 436 ASN 7 CA 1
ATOM 3975 C C . ASN C 3 436 ? 251.856 220.958 143.635 1.00 162.34 436 ASN 7 C 1
ATOM 3976 O O . ASN C 3 436 ? 250.862 220.741 144.353 1.00 161.24 436 ASN 7 O 1
ATOM 3981 N N . ARG C 3 437 ? 252.173 222.151 143.127 1.00 152.77 437 ARG 7 N 1
ATOM 3982 C CA . ARG C 3 437 ? 251.275 223.317 143.334 1.00 151.56 437 ARG 7 CA 1
ATOM 3983 C C . ARG C 3 437 ? 249.940 223.028 142.642 1.00 153.19 437 ARG 7 C 1
ATOM 3984 O O . ARG C 3 437 ? 248.890 223.379 143.214 1.00 149.96 437 ARG 7 O 1
ATOM 3992 N N . GLN C 3 438 ? 249.991 222.413 141.456 1.00 161.36 438 GLN 7 N 1
ATOM 3993 C CA . GLN C 3 438 ? 248.751 222.096 140.699 1.00 160.43 438 GLN 7 CA 1
ATOM 3994 C C . GLN C 3 438 ? 247.884 221.125 141.511 1.00 159.96 438 GLN 7 C 1
ATOM 3995 O O . GLN C 3 438 ? 246.651 221.304 141.509 1.00 159.65 438 GLN 7 O 1
ATOM 4001 N N . SER C 3 439 ? 248.500 220.140 142.176 1.00 149.69 439 SER 7 N 1
ATOM 4002 C CA . SER C 3 439 ? 247.702 219.131 142.920 1.00 148.06 439 SER 7 CA 1
ATOM 4003 C C . SER C 3 439 ? 247.161 219.755 144.209 1.00 147.39 439 SER 7 C 1
ATOM 4004 O O . SER C 3 439 ? 246.188 219.210 144.757 1.00 146.79 439 SER 7 O 1
ATOM 4006 N N . LEU C 3 440 ? 247.725 220.888 144.637 1.00 136.24 440 LEU 7 N 1
ATOM 4007 C CA . LEU C 3 440 ? 247.331 221.493 145.940 1.00 135.27 440 LEU 7 CA 1
ATOM 4008 C C . LEU C 3 440 ? 246.249 222.566 145.761 1.00 134.52 440 LEU 7 C 1
ATOM 4009 O O . LEU C 3 440 ? 245.972 223.266 146.753 1.00 133.48 440 LEU 7 O 1
ATOM 4011 N N . ILE C 3 441 ? 245.671 222.708 144.563 1.00 116.93 441 ILE 7 N 1
ATOM 4012 C CA . ILE C 3 441 ? 244.691 223.814 144.332 1.00 114.39 441 ILE 7 CA 1
ATOM 4013 C C . ILE C 3 441 ? 243.322 223.418 144.899 1.00 112.96 441 ILE 7 C 1
ATOM 4014 O O . ILE C 3 441 ? 242.743 222.425 144.418 1.00 113.69 441 ILE 7 O 1
ATOM 4016 N N . PRO C 3 442 ? 242.792 224.151 145.904 1.00 108.43 442 PRO 7 N 1
ATOM 4017 C CA . PRO C 3 442 ? 241.478 223.861 146.510 1.00 109.96 442 PRO 7 CA 1
ATOM 4018 C C . PRO C 3 442 ? 240.216 224.013 145.645 1.00 111.35 442 PRO 7 C 1
ATOM 4019 O O . PRO C 3 442 ? 239.324 223.204 145.788 1.00 112.26 442 PRO 7 O 1
ATOM 4023 N N . GLY C 3 443 ? 240.141 225.040 144.796 1.00 111.86 443 GLY 7 N 1
ATOM 4024 C CA . GLY C 3 443 ? 238.892 225.267 144.038 1.00 112.32 443 GLY 7 CA 1
ATOM 4025 C C . GLY C 3 443 ? 237.689 225.423 144.957 1.00 111.50 443 GLY 7 C 1
ATOM 4026 O O . GLY C 3 443 ? 236.675 224.743 144.707 1.00 113.54 443 GLY 7 O 1
ATOM 4027 N N . GLY C 3 444 ? 237.786 226.279 145.982 1.00 98.34 444 GLY 7 N 1
ATOM 4028 C CA . GLY C 3 444 ? 236.700 226.419 146.975 1.00 98.30 444 GLY 7 CA 1
ATOM 4029 C C . GLY C 3 444 ? 236.151 227.833 147.084 1.00 99.03 444 GLY 7 C 1
ATOM 4030 O O . GLY C 3 444 ? 236.838 228.765 146.626 1.00 104.09 444 GLY 7 O 1
ATOM 4031 N N . SER C 3 445 ? 234.949 227.993 147.654 1.00 97.58 445 SER 7 N 1
ATOM 4032 C CA . SER C 3 445 ? 234.284 229.325 147.739 1.00 98.54 445 SER 7 CA 1
ATOM 4033 C C . SER C 3 445 ? 234.709 230.116 148.983 1.00 96.40 445 SER 7 C 1
ATOM 4034 O O . SER C 3 445 ? 235.254 229.494 149.915 1.00 104.62 445 SER 7 O 1
ATOM 4037 N N . VAL C 3 446 ? 234.445 231.432 149.001 1.00 72.99 446 VAL 7 N 1
ATOM 4038 C CA . VAL C 3 446 ? 234.774 232.301 150.169 1.00 69.64 446 VAL 7 CA 1
ATOM 4039 C C . VAL C 3 446 ? 233.556 233.199 150.392 1.00 71.50 446 VAL 7 C 1
ATOM 4040 O O . VAL C 3 446 ? 233.031 233.729 149.396 1.00 83.43 446 VAL 7 O 1
ATOM 4044 N N . GLU C 3 447 ? 233.085 233.331 151.633 1.00 74.71 447 GLU 7 N 1
ATOM 4045 C CA . GLU C 3 447 ? 231.841 234.113 151.859 1.00 77.66 447 GLU 7 CA 1
ATOM 4046 C C . GLU C 3 447 ? 232.086 235.193 152.916 1.00 75.57 447 GLU 7 C 1
ATOM 4047 O O . GLU C 3 447 ? 231.546 235.060 154.029 1.00 76.02 447 GLU 7 O 1
ATOM 4053 N N . VAL C 3 448 ? 232.863 236.223 152.575 1.00 70.60 448 VAL 7 N 1
ATOM 4054 C CA . VAL C 3 448 ? 233.094 237.314 153.516 1.00 73.20 448 VAL 7 CA 1
ATOM 4055 C C . VAL C 3 448 ? 231.830 238.148 153.687 1.00 72.35 448 VAL 7 C 1
ATOM 4056 O O . VAL C 3 448 ? 231.223 238.616 152.714 1.00 79.64 448 VAL 7 O 1
ATOM 4060 N N . SER C 3 449 ? 231.482 238.413 154.955 1.00 73.98 449 SER 7 N 1
ATOM 4061 C CA . SER C 3 449 ? 230.270 239.221 155.272 1.00 78.17 449 SER 7 CA 1
ATOM 4062 C C . SER C 3 449 ? 230.518 240.126 156.489 1.00 79.49 449 SER 7 C 1
ATOM 4063 O O . SER C 3 449 ? 231.221 239.679 157.413 1.00 83.13 449 SER 7 O 1
ATOM 4066 N N . HIS C 3 450 ? 229.966 241.347 156.488 1.00 79.52 450 HIS 7 N 1
ATOM 4067 C CA . HIS C 3 450 ? 230.098 242.286 157.640 1.00 76.53 450 HIS 7 CA 1
ATOM 4068 C C . HIS C 3 450 ? 228.706 242.805 158.018 1.00 79.56 450 HIS 7 C 1
ATOM 4069 O O . HIS C 3 450 ? 227.945 243.132 157.092 1.00 88.36 450 HIS 7 O 1
ATOM 4076 N N . GLU C 3 451 ? 228.375 242.874 159.312 1.00 82.36 451 GLU 7 N 1
ATOM 4077 C CA . GLU C 3 451 ? 226.989 243.257 159.713 1.00 86.28 451 GLU 7 CA 1
ATOM 4078 C C . GLU C 3 451 ? 226.868 244.709 160.206 1.00 90.23 451 GLU 7 C 1
ATOM 4079 O O . GLU C 3 451 ? 225.730 245.117 160.499 1.00 92.85 451 GLU 7 O 1
ATOM 4085 N N . ASN C 3 452 ? 227.969 245.457 160.312 1.00 96.92 452 ASN 7 N 1
ATOM 4086 C CA . ASN C 3 452 ? 227.875 246.893 160.702 1.00 97.31 452 ASN 7 CA 1
ATOM 4087 C C . ASN C 3 452 ? 228.763 247.716 159.769 1.00 103.62 452 ASN 7 C 1
ATOM 4088 O O . ASN C 3 452 ? 229.784 248.244 160.247 1.00 109.54 452 ASN 7 O 1
ATOM 4093 N N . LEU C 3 453 ? 228.385 247.837 158.496 1.00 106.57 453 LEU 7 N 1
ATOM 4094 C CA . LEU C 3 453 ? 229.275 248.514 157.516 1.00 108.00 453 LEU 7 CA 1
ATOM 4095 C C . LEU C 3 453 ? 229.488 249.998 157.841 1.00 106.49 453 LEU 7 C 1
ATOM 4096 O O . LEU C 3 453 ? 230.653 250.434 157.791 1.00 106.28 453 LEU 7 O 1
ATOM 4101 N N . PHE C 3 454 ? 228.428 250.747 158.165 1.00 113.87 454 PHE 7 N 1
ATOM 4102 C CA . PHE C 3 454 ? 228.600 252.215 158.358 1.00 116.36 454 PHE 7 CA 1
ATOM 4103 C C . PHE C 3 454 ? 228.132 252.689 159.741 1.00 119.59 454 PHE 7 C 1
ATOM 4104 O O . PHE C 3 454 ? 228.032 253.914 159.938 1.00 122.07 454 PHE 7 O 1
ATOM 4112 N N . GLY C 3 455 ? 227.850 251.765 160.662 1.00 116.03 455 GLY 7 N 1
ATOM 4113 C CA . GLY C 3 455 ? 227.409 252.141 162.020 1.00 114.87 455 GLY 7 CA 1
ATOM 4114 C C . GLY C 3 455 ? 225.911 252.381 162.104 1.00 111.74 455 GLY 7 C 1
ATOM 4115 O O . GLY C 3 455 ? 225.442 252.756 163.193 1.00 113.40 455 GLY 7 O 1
ATOM 4116 N N . ASN C 3 456 ? 225.181 252.178 161.004 1.00 107.83 456 ASN 7 N 1
ATOM 4117 C CA . ASN C 3 456 ? 223.699 252.305 161.026 1.00 105.87 456 ASN 7 CA 1
ATOM 4118 C C . ASN C 3 456 ? 223.103 250.904 160.867 1.00 114.15 456 ASN 7 C 1
ATOM 4119 O O . ASN C 3 456 ? 221.938 250.814 160.430 1.00 117.65 456 ASN 7 O 1
ATOM 4124 N N . SER C 3 457 ? 223.892 249.862 161.154 1.00 112.98 457 SER 7 N 1
ATOM 4125 C CA . SER C 3 457 ? 223.430 248.451 161.038 1.00 111.92 457 SER 7 CA 1
ATOM 4126 C C . SER C 3 457 ? 223.314 248.012 159.574 1.00 103.98 457 SER 7 C 1
ATOM 4127 O O . SER C 3 457 ? 222.548 247.069 159.307 1.00 101.52 457 SER 7 O 1
ATOM 4129 N N . GLU C 3 458 ? 224.040 248.668 158.664 1.00 94.38 458 GLU 7 N 1
ATOM 4130 C CA . GLU C 3 458 ? 224.047 248.228 157.244 1.00 99.31 458 GLU 7 CA 1
ATOM 4131 C C . GLU C 3 458 ? 224.681 246.839 157.159 1.00 100.55 458 GLU 7 C 1
ATOM 4132 O O . GLU C 3 458 ? 225.714 246.628 157.817 1.00 104.17 458 GLU 7 O 1
ATOM 4138 N N . SER C 3 459 ? 224.104 245.946 156.351 1.00 92.53 459 SER 7 N 1
ATOM 4139 C CA . SER C 3 459 ? 224.624 244.559 156.231 1.00 90.20 459 SER 7 CA 1
ATOM 4140 C C . SER C 3 459 ? 225.091 244.298 154.796 1.00 91.56 459 SER 7 C 1
ATOM 4141 O O . SER C 3 459 ? 224.332 244.624 153.868 1.00 98.92 459 SER 7 O 1
ATOM 4144 N N . ALA C 3 460 ? 226.287 243.727 154.629 1.00 75.18 460 ALA 7 N 1
ATOM 4145 C CA . ALA C 3 460 ? 226.822 243.422 153.282 1.00 78.53 460 ALA 7 CA 1
ATOM 4146 C C . ALA C 3 460 ? 227.378 241.996 153.249 1.00 81.93 460 ALA 7 C 1
ATOM 4147 O O . ALA C 3 460 ? 227.930 241.561 154.273 1.00 89.75 460 ALA 7 O 1
ATOM 4149 N N . THR C 3 461 ? 227.248 241.306 152.112 1.00 81.27 461 THR 7 N 1
ATOM 4150 C CA . THR C 3 461 ? 227.731 239.905 151.983 1.00 81.20 461 THR 7 CA 1
ATOM 4151 C C . THR C 3 461 ? 228.348 239.716 150.595 1.00 78.55 461 THR 7 C 1
ATOM 4152 O O . THR C 3 461 ? 227.672 240.059 149.610 1.00 85.74 461 THR 7 O 1
ATOM 4156 N N . LEU C 3 462 ? 229.572 239.186 150.522 1.00 63.64 462 LEU 7 N 1
ATOM 4157 C CA . LEU C 3 462 ? 230.205 238.916 149.203 1.00 67.17 462 LEU 7 CA 1
ATOM 4158 C C . LEU C 3 462 ? 230.493 237.418 149.094 1.00 69.58 462 LEU 7 C 1
ATOM 4159 O O . LEU C 3 462 ? 231.170 236.884 149.992 1.00 79.33 462 LEU 7 O 1
ATOM 4164 N N . SER C 3 463 ? 230.004 236.776 148.033 1.00 80.76 463 SER 7 N 1
ATOM 4165 C CA . SER C 3 463 ? 230.214 235.349 147.832 1.00 83.11 463 SER 7 CA 1
ATOM 4166 C C . SER C 3 463 ? 230.950 235.121 146.520 1.00 84.16 463 SER 7 C 1
ATOM 4167 O O . SER C 3 463 ? 230.521 235.610 145.470 1.00 95.13 463 SER 7 O 1
ATOM 4170 N N . LEU C 3 464 ? 232.057 234.374 146.568 1.00 89.52 464 LEU 7 N 1
ATOM 4171 C CA . LEU C 3 464 ? 232.873 234.145 145.344 1.00 92.32 464 LEU 7 CA 1
ATOM 4172 C C . LEU C 3 464 ? 233.218 232.657 145.234 1.00 95.28 464 LEU 7 C 1
ATOM 4173 O O . LEU C 3 464 ? 234.015 232.183 146.061 1.00 104.22 464 LEU 7 O 1
ATOM 4178 N N . SER C 3 465 ? 232.651 231.962 144.243 1.00 103.24 465 SER 7 N 1
ATOM 4179 C CA . SER C 3 465 ? 232.883 230.501 144.091 1.00 106.20 465 SER 7 CA 1
ATOM 4180 C C . SER C 3 465 ? 233.677 230.213 142.813 1.00 106.38 465 SER 7 C 1
ATOM 4181 O O . SER C 3 465 ? 233.137 230.464 141.719 1.00 111.08 465 SER 7 O 1
ATOM 4184 N N . ALA C 3 466 ? 234.901 229.697 142.949 1.00 111.44 466 ALA 7 N 1
ATOM 4185 C CA . ALA C 3 466 ? 235.695 229.314 141.758 1.00 109.17 466 ALA 7 CA 1
ATOM 4186 C C . ALA C 3 466 ? 235.780 227.788 141.701 1.00 109.63 466 ALA 7 C 1
ATOM 4187 O O . ALA C 3 466 ? 236.261 227.192 142.680 1.00 114.39 466 ALA 7 O 1
ATOM 4189 N N . SER C 3 467 ? 235.328 227.185 140.598 1.00 116.88 467 SER 7 N 1
ATOM 4190 C CA . SER C 3 467 ? 235.313 225.702 140.493 1.00 123.07 467 SER 7 CA 1
ATOM 4191 C C . SER C 3 467 ? 236.744 225.158 140.544 1.00 121.30 467 SER 7 C 1
ATOM 4192 O O . SER C 3 467 ? 236.967 224.148 141.239 1.00 123.21 467 SER 7 O 1
ATOM 4195 N N . ASP C 3 468 ? 237.678 225.826 139.862 1.00 125.71 468 ASP 7 N 1
ATOM 4196 C CA . ASP C 3 468 ? 239.092 225.366 139.836 1.00 126.50 468 ASP 7 CA 1
ATOM 4197 C C . ASP C 3 468 ? 240.024 226.556 140.076 1.00 129.33 468 ASP 7 C 1
ATOM 4198 O O . ASP C 3 468 ? 239.929 227.535 139.315 1.00 132.80 468 ASP 7 O 1
ATOM 4203 N N . TRP C 3 469 ? 240.883 226.475 141.096 1.00 128.50 469 TRP 7 N 1
ATOM 4204 C CA . TRP C 3 469 ? 241.883 227.550 141.340 1.00 131.35 469 TRP 7 CA 1
ATOM 4205 C C . TRP C 3 469 ? 243.031 227.401 140.336 1.00 132.79 469 TRP 7 C 1
ATOM 4206 O O . TRP C 3 469 ? 243.090 226.329 139.699 1.00 131.14 469 TRP 7 O 1
ATOM 4217 N N . ARG C 3 470 ? 243.872 228.431 140.176 1.00 153.26 470 ARG 7 N 1
ATOM 4218 C CA . ARG C 3 470 ? 244.955 228.418 139.147 1.00 153.96 470 ARG 7 CA 1
ATOM 4219 C C . ARG C 3 470 ? 244.289 228.558 137.775 1.00 154.59 470 ARG 7 C 1
ATOM 4220 O O . ARG C 3 470 ? 245.021 228.590 136.766 1.00 154.30 470 ARG 7 O 1
ATOM 4222 N N . ASN C 3 471 ? 242.956 228.647 137.752 1.00 156.70 471 ASN 7 N 1
ATOM 4223 C CA . ASN C 3 471 ? 242.188 228.841 136.494 1.00 157.82 471 ASN 7 CA 1
ATOM 4224 C C . ASN C 3 471 ? 240.841 229.442 136.930 1.00 157.65 471 ASN 7 C 1
ATOM 4225 O O . ASN C 3 471 ? 239.806 228.895 136.500 1.00 157.76 471 ASN 7 O 1
ATOM 4230 N N . PRO C 3 472 ? 240.766 230.519 137.762 1.00 153.62 472 PRO 7 N 1
ATOM 4231 C CA . PRO C 3 472 ? 239.465 230.990 138.266 1.00 153.22 472 PRO 7 CA 1
ATOM 4232 C C . PRO C 3 472 ? 238.526 231.458 137.172 1.00 152.08 472 PRO 7 C 1
ATOM 4233 O O . PRO C 3 472 ? 237.303 231.353 137.329 1.00 149.06 472 PRO 7 O 1
ATOM 4237 N N . SER C 3 473 ? 239.066 231.979 136.070 1.00 154.26 473 SER 7 N 1
ATOM 4238 C CA . SER C 3 473 ? 238.266 232.483 134.959 1.00 153.59 473 SER 7 CA 1
ATOM 4239 C C . SER C 3 473 ? 237.252 231.443 134.500 1.00 153.23 473 SER 7 C 1
ATOM 4240 O O . SER C 3 473 ? 236.151 231.790 134.060 1.00 152.03 473 SER 7 O 1
ATOM 4243 N N . ALA C 3 474 ? 237.617 230.168 134.594 1.00 159.17 474 ALA 7 N 1
ATOM 4244 C CA . ALA C 3 474 ? 236.688 229.096 134.267 1.00 160.44 474 ALA 7 CA 1
ATOM 4245 C C . ALA C 3 474 ? 235.599 229.006 135.330 1.00 161.67 474 ALA 7 C 1
ATOM 4246 O O . ALA C 3 474 ? 235.876 228.675 136.488 1.00 160.79 474 ALA 7 O 1
ATOM 4248 N N . ASP C 3 475 ? 234.361 229.296 134.928 1.00 158.17 475 ASP 7 N 1
ATOM 4249 C CA . ASP C 3 475 ? 233.178 229.107 135.773 1.00 158.08 475 ASP 7 CA 1
ATOM 4250 C C . ASP C 3 475 ? 233.284 229.854 137.103 1.00 156.87 475 ASP 7 C 1
ATOM 4251 O O . ASP C 3 475 ? 232.910 229.342 138.159 1.00 157.84 475 ASP 7 O 1
ATOM 4256 N N . LEU C 3 476 ? 233.794 231.081 137.053 1.00 121.55 476 LEU 7 N 1
ATOM 4257 C CA . LEU C 3 476 ? 233.806 231.929 138.238 1.00 118.85 476 LEU 7 CA 1
ATOM 4258 C C . LEU C 3 476 ? 232.395 232.419 138.542 1.00 116.89 476 LEU 7 C 1
ATOM 4259 O O . LEU C 3 476 ? 231.675 232.858 137.640 1.00 117.48 476 LEU 7 O 1
ATOM 4264 N N . GLY C 3 477 ? 231.996 232.349 139.811 1.00 118.02 477 GLY 7 N 1
ATOM 4265 C CA . GLY C 3 477 ? 230.684 232.819 140.212 1.00 119.51 477 GLY 7 CA 1
ATOM 4266 C C . GLY C 3 477 ? 230.743 233.853 141.318 1.00 119.74 477 GLY 7 C 1
ATOM 4267 O O . GLY C 3 477 ? 231.332 233.604 142.373 1.00 121.59 477 GLY 7 O 1
ATOM 4268 N N . PHE C 3 478 ? 230.142 235.019 141.096 1.00 104.09 478 PHE 7 N 1
ATOM 4269 C CA . PHE C 3 478 ? 230.210 236.136 142.029 1.00 101.62 478 PHE 7 CA 1
ATOM 4270 C C . PHE C 3 478 ? 228.805 236.601 142.384 1.00 101.88 478 PHE 7 C 1
ATOM 4271 O O . PHE C 3 478 ? 227.964 236.779 141.498 1.00 105.10 478 PHE 7 O 1
ATOM 4279 N N . SER C 3 479 ? 228.550 236.789 143.677 1.00 90.30 479 SER 7 N 1
ATOM 4280 C CA . SER C 3 479 ? 227.278 237.308 144.161 1.00 91.10 479 SER 7 CA 1
ATOM 4281 C C . SER C 3 479 ? 227.532 238.341 145.251 1.00 90.96 479 SER 7 C 1
ATOM 4282 O O . SER C 3 479 ? 228.460 238.192 146.051 1.00 94.90 479 SER 7 O 1
ATOM 4285 N N . VAL C 3 480 ? 226.722 239.398 145.273 1.00 79.21 480 VAL 7 N 1
ATOM 4286 C CA . VAL C 3 480 ? 226.848 240.452 146.273 1.00 76.88 480 VAL 7 CA 1
ATOM 4287 C C . VAL C 3 480 ? 225.462 240.864 146.752 1.00 79.55 480 VAL 7 C 1
ATOM 4288 O O . VAL C 3 480 ? 224.501 240.888 145.972 1.00 82.89 480 VAL 7 O 1
ATOM 4292 N N . ALA C 3 481 ? 225.337 241.150 148.053 1.00 83.73 481 ALA 7 N 1
ATOM 4293 C CA . ALA C 3 481 ? 224.028 241.551 148.623 1.00 85.96 481 ALA 7 CA 1
ATOM 4294 C C . ALA C 3 481 ? 224.223 242.629 149.693 1.00 89.80 481 ALA 7 C 1
ATOM 4295 O O . ALA C 3 481 ? 224.998 242.388 150.634 1.00 95.56 481 ALA 7 O 1
ATOM 4297 N N . TYR C 3 482 ? 223.545 243.770 149.547 1.00 83.12 482 TYR 7 N 1
ATOM 4298 C CA . TYR C 3 482 ? 223.647 244.874 150.536 1.00 81.20 482 TYR 7 CA 1
ATOM 4299 C C . TYR C 3 482 ? 222.240 245.314 150.946 1.00 77.80 482 TYR 7 C 1
ATOM 4300 O O . TYR C 3 482 ? 221.357 245.376 150.073 1.00 78.46 482 TYR 7 O 1
ATOM 4309 N N . SER C 3 483 ? 222.046 245.612 152.232 1.00 86.90 483 SER 7 N 1
ATOM 4310 C CA . SER C 3 483 ? 220.726 246.094 152.714 1.00 92.44 483 SER 7 CA 1
ATOM 4311 C C . SER C 3 483 ? 220.926 247.131 153.824 1.00 95.69 483 SER 7 C 1
ATOM 4312 O O . SER C 3 483 ? 221.951 247.051 154.527 1.00 96.04 483 SER 7 O 1
ATOM 4315 N N . GLU C 3 484 ? 219.980 248.066 153.963 1.00 99.43 484 GLU 7 N 1
ATOM 4316 C CA . GLU C 3 484 ? 220.074 249.107 155.017 1.00 99.46 484 GLU 7 CA 1
ATOM 4317 C C . GLU C 3 484 ? 218.716 249.191 155.711 1.00 98.28 484 GLU 7 C 1
ATOM 4318 O O . GLU C 3 484 ? 217.759 249.666 155.076 1.00 95.99 484 GLU 7 O 1
ATOM 4324 N N . PRO C 3 485 ? 218.588 248.738 156.974 1.00 93.42 485 PRO 7 N 1
ATOM 4325 C CA . PRO C 3 485 ? 217.290 248.699 157.650 1.00 93.04 485 PRO 7 CA 1
ATOM 4326 C C . PRO C 3 485 ? 216.719 250.066 158.049 1.00 97.44 485 PRO 7 C 1
ATOM 4327 O O . PRO C 3 485 ? 215.521 250.236 157.955 1.00 101.81 485 PRO 7 O 1
ATOM 4331 N N . PHE C 3 486 ? 217.567 250.993 158.496 1.00 96.97 486 PHE 7 N 1
ATOM 4332 C CA . PHE C 3 486 ? 217.060 252.295 159.005 1.00 97.31 486 PHE 7 CA 1
ATOM 4333 C C . PHE C 3 486 ? 217.490 253.433 158.079 1.00 98.46 486 PHE 7 C 1
ATOM 4334 O O . PHE C 3 486 ? 217.985 254.459 158.579 1.00 96.46 486 PHE 7 O 1
ATOM 4342 N N . TYR C 3 487 ? 217.310 253.256 156.772 1.00 103.56 487 TYR 7 N 1
ATOM 4343 C CA . TYR C 3 487 ? 217.686 254.282 155.807 1.00 100.66 487 TYR 7 CA 1
ATOM 4344 C C . TYR C 3 487 ? 216.769 255.494 155.896 1.00 97.26 487 TYR 7 C 1
ATOM 4345 O O . TYR C 3 487 ? 217.239 256.638 155.893 1.00 96.36 487 TYR 7 O 1
ATOM 4354 N N . LYS C 3 488 ? 215.468 255.263 155.986 1.00 91.91 488 LYS 7 N 1
ATOM 4355 C CA . LYS C 3 488 ? 214.456 256.302 156.055 1.00 90.05 488 LYS 7 CA 1
ATOM 4356 C C . LYS C 3 488 ? 213.398 255.855 157.045 1.00 90.57 488 LYS 7 C 1
ATOM 4357 O O . LYS C 3 488 ? 213.313 254.663 157.373 1.00 93.94 488 LYS 7 O 1
ATOM 4363 N N . PRO C 3 489 ? 212.587 256.799 157.585 1.00 81.94 489 PRO 7 N 1
ATOM 4364 C CA . PRO C 3 489 ? 211.596 256.452 158.615 1.00 77.93 489 PRO 7 CA 1
ATOM 4365 C C . PRO C 3 489 ? 210.839 255.151 158.388 1.00 80.29 489 PRO 7 C 1
ATOM 4366 O O . PRO C 3 489 ? 210.793 254.294 159.276 1.00 84.93 489 PRO 7 O 1
ATOM 4370 N N . HIS C 3 490 ? 210.245 254.980 157.210 1.00 84.53 490 HIS 7 N 1
ATOM 4371 C CA . HIS C 3 490 ? 209.501 253.765 156.902 1.00 87.29 490 HIS 7 CA 1
ATOM 4372 C C . HIS C 3 490 ? 210.050 253.033 155.685 1.00 92.67 490 HIS 7 C 1
ATOM 4373 O O . HIS C 3 490 ? 209.408 252.095 155.199 1.00 92.70 490 HIS 7 O 1
ATOM 4380 N N . THR C 3 491 ? 211.218 253.425 155.189 1.00 100.16 491 THR 7 N 1
ATOM 4381 C CA . THR C 3 491 ? 211.766 252.888 153.953 1.00 99.55 491 THR 7 CA 1
ATOM 4382 C C . THR C 3 491 ? 213.020 252.075 154.243 1.00 96.86 491 THR 7 C 1
ATOM 4383 O O . THR C 3 491 ? 213.904 252.525 154.981 1.00 95.54 491 THR 7 O 1
ATOM 4387 N N . THR C 3 492 ? 213.087 250.881 153.662 1.00 90.84 492 THR 7 N 1
ATOM 4388 C CA . THR C 3 492 ? 214.267 250.030 153.706 1.00 96.06 492 THR 7 CA 1
ATOM 4389 C C . THR C 3 492 ? 214.893 249.990 152.319 1.00 98.98 492 THR 7 C 1
ATOM 4390 O O . THR C 3 492 ? 214.177 249.857 151.318 1.00 95.49 492 THR 7 O 1
ATOM 4394 N N . ARG C 3 493 ? 216.220 250.106 152.261 1.00 94.87 493 ARG 7 N 1
ATOM 4395 C CA . ARG C 3 493 ? 216.937 250.185 150.994 1.00 86.48 493 ARG 7 CA 1
ATOM 4396 C C . ARG C 3 493 ? 217.713 248.895 150.761 1.00 91.95 493 ARG 7 C 1
ATOM 4397 O O . ARG C 3 493 ? 218.254 248.315 151.702 1.00 97.75 493 ARG 7 O 1
ATOM 4405 N N . ASN C 3 494 ? 217.750 248.425 149.513 1.00 81.79 494 ASN 7 N 1
ATOM 4406 C CA . ASN C 3 494 ? 218.411 247.165 149.208 1.00 82.27 494 ASN 7 CA 1
ATOM 4407 C C . ASN C 3 494 ? 219.083 247.237 147.845 1.00 80.85 494 ASN 7 C 1
ATOM 4408 O O . ASN C 3 494 ? 218.653 247.984 146.963 1.00 84.08 494 ASN 7 O 1
ATOM 4413 N N . ALA C 3 495 ? 220.140 246.437 147.682 1.00 73.00 495 ALA 7 N 1
ATOM 4414 C CA . ALA C 3 495 ? 220.866 246.341 146.415 1.00 74.15 495 ALA 7 CA 1
ATOM 4415 C C . ALA C 3 495 ? 221.500 244.952 146.357 1.00 79.30 495 ALA 7 C 1
ATOM 4416 O O . ALA C 3 495 ? 222.430 244.660 147.117 1.00 85.15 495 ALA 7 O 1
ATOM 4418 N N . GLN C 3 496 ? 220.978 244.096 145.477 1.00 88.05 496 GLN 7 N 1
ATOM 4419 C CA . GLN C 3 496 ? 221.429 242.712 145.383 1.00 83.67 496 GLN 7 CA 1
ATOM 4420 C C . GLN C 3 496 ? 221.666 242.307 143.934 1.00 85.26 496 GLN 7 C 1
ATOM 4421 O O . GLN C 3 496 ? 220.912 242.699 143.037 1.00 90.47 496 GLN 7 O 1
ATOM 4427 N N . LEU C 3 497 ? 222.688 241.466 143.714 1.00 76.99 497 LEU 7 N 1
ATOM 4428 C CA . LEU C 3 497 ? 222.979 240.911 142.361 1.00 78.67 497 LEU 7 CA 1
ATOM 4429 C C . LEU C 3 497 ? 222.659 239.413 142.412 1.00 75.45 497 LEU 7 C 1
ATOM 4430 O O . LEU C 3 497 ? 223.302 238.713 143.216 1.00 82.19 497 LEU 7 O 1
ATOM 4435 N N . PHE C 3 498 ? 221.704 238.937 141.609 1.00 64.92 498 PHE 7 N 1
ATOM 4436 C CA . PHE C 3 498 ? 221.279 237.517 141.721 1.00 61.33 498 PHE 7 CA 1
ATOM 4437 C C . PHE C 3 498 ? 220.931 236.924 140.352 1.00 72.01 498 PHE 7 C 1
ATOM 4438 O O . PHE C 3 498 ? 220.670 237.698 139.415 1.00 85.32 498 PHE 7 O 1
ATOM 4446 N N . ASN C 3 499 ? 220.876 235.590 140.261 1.00 74.06 499 ASN 7 N 1
ATOM 4447 C CA . ASN C 3 499 ? 220.540 234.896 138.987 1.00 78.37 499 ASN 7 CA 1
ATOM 4448 C C . ASN C 3 499 ? 219.288 234.037 139.195 1.00 77.81 499 ASN 7 C 1
ATOM 4449 O O . ASN C 3 499 ? 219.296 233.205 140.118 1.00 78.28 499 ASN 7 O 1
ATOM 4454 N N . THR C 3 500 ? 218.258 234.232 138.363 1.00 86.16 500 THR 7 N 1
ATOM 4455 C CA . THR C 3 500 ? 216.994 233.456 138.488 1.00 84.17 500 THR 7 CA 1
ATOM 4456 C C . THR C 3 500 ? 216.627 232.839 137.134 1.00 87.35 500 THR 7 C 1
ATOM 4457 O O . THR C 3 500 ? 216.644 233.578 136.133 1.00 96.46 500 THR 7 O 1
ATOM 4461 N N . ARG C 3 501 ? 216.294 231.543 137.110 1.00 89.28 501 ARG 7 N 1
ATOM 4462 C CA . ARG C 3 501 ? 215.875 230.874 135.847 1.00 90.62 501 ARG 7 CA 1
ATOM 4463 C C . ARG C 3 501 ? 214.447 230.339 135.999 1.00 92.06 501 ARG 7 C 1
ATOM 4464 O O . ARG C 3 501 ? 214.195 229.618 136.983 1.00 92.65 501 ARG 7 O 1
ATOM 4472 N N . LYS C 3 502 ? 213.558 230.677 135.060 1.00 78.64 502 LYS 7 N 1
ATOM 4473 C CA . LYS C 3 502 ? 212.138 230.237 135.129 1.00 76.01 502 LYS 7 CA 1
ATOM 4474 C C . LYS C 3 502 ? 211.663 229.854 133.725 1.00 76.81 502 LYS 7 C 1
ATOM 4475 O O . LYS C 3 502 ? 212.315 230.276 132.756 1.00 81.43 502 LYS 7 O 1
ATOM 4481 N N . THR C 3 503 ? 210.563 229.101 133.626 1.00 85.04 503 THR 7 N 1
ATOM 4482 C CA . THR C 3 503 ? 210.000 228.712 132.304 1.00 86.98 503 THR 7 CA 1
ATOM 4483 C C . THR C 3 503 ? 209.227 229.892 131.708 1.00 89.47 503 THR 7 C 1
ATOM 4484 O O . THR C 3 503 ? 208.994 230.867 132.438 1.00 99.47 503 THR 7 O 1
ATOM 4488 N N . SER C 3 504 ? 208.843 229.800 130.430 1.00 95.72 504 SER 7 N 1
ATOM 4489 C CA . SER C 3 504 ? 208.125 230.913 129.753 1.00 98.16 504 SER 7 CA 1
ATOM 4490 C C . SER C 3 504 ? 206.682 230.503 129.443 1.00 101.37 504 SER 7 C 1
ATOM 4491 O O . SER C 3 504 ? 206.499 229.569 128.640 1.00 102.36 504 SER 7 O 1
ATOM 4494 N N . THR C 3 505 ? 205.700 231.181 130.044 1.00 97.68 505 THR 7 N 1
ATOM 4495 C CA . THR C 3 505 ? 204.272 230.883 129.750 1.00 98.55 505 THR 7 CA 1
ATOM 4496 C C . THR C 3 505 ? 203.911 231.476 128.384 1.00 98.48 505 THR 7 C 1
ATOM 4497 O O . THR C 3 505 ? 202.851 231.104 127.845 1.00 99.18 505 THR 7 O 1
ATOM 4499 N N . ILE C 3 506 ? 204.766 232.355 127.851 1.00 93.48 506 ILE 7 N 1
ATOM 4500 C CA . ILE C 3 506 ? 204.495 233.012 126.537 1.00 94.25 506 ILE 7 CA 1
ATOM 4501 C C . ILE C 3 506 ? 204.444 231.933 125.451 1.00 97.44 506 ILE 7 C 1
ATOM 4502 O O . ILE C 3 506 ? 203.534 231.994 124.600 1.00 95.31 506 ILE 7 O 1
ATOM 4507 N N . PHE C 3 507 ? 205.367 230.967 125.498 1.00 90.84 507 PHE 7 N 1
ATOM 4508 C CA . PHE C 3 507 ? 205.335 229.845 124.524 1.00 82.67 507 PHE 7 CA 1
ATOM 4509 C C . PHE C 3 507 ? 204.762 228.616 125.232 1.00 84.29 507 PHE 7 C 1
ATOM 4510 O O . PHE C 3 507 ? 205.456 228.044 126.094 1.00 84.28 507 PHE 7 O 1
ATOM 4518 N N . THR C 3 508 ? 203.542 228.219 124.866 1.00 94.18 508 THR 7 N 1
ATOM 4519 C CA . THR C 3 508 ? 202.876 227.070 125.532 1.00 90.74 508 THR 7 CA 1
ATOM 4520 C C . THR C 3 508 ? 202.071 226.317 124.471 1.00 85.23 508 THR 7 C 1
ATOM 4521 O O . THR C 3 508 ? 201.725 226.947 123.452 1.00 89.05 508 THR 7 O 1
ATOM 4525 N N . PRO C 3 509 ? 201.785 225.005 124.619 1.00 80.51 509 PRO 7 N 1
ATOM 4526 C CA . PRO C 3 509 ? 200.943 224.322 123.643 1.00 86.04 509 PRO 7 CA 1
ATOM 4527 C C . PRO C 3 509 ? 199.527 224.910 123.657 1.00 86.99 509 PRO 7 C 1
ATOM 4528 O O . PRO C 3 509 ? 198.952 225.025 124.722 1.00 90.61 509 PRO 7 O 1
ATOM 4532 N N . GLY C 3 510 ? 198.998 225.247 122.481 1.00 111.85 510 GLY 7 N 1
ATOM 4533 C CA . GLY C 3 510 ? 197.616 225.753 122.381 1.00 116.60 510 GLY 7 CA 1
ATOM 4534 C C . GLY C 3 510 ? 196.869 224.875 121.405 1.00 112.95 510 GLY 7 C 1
ATOM 4535 O O . GLY C 3 510 ? 196.642 223.698 121.743 1.00 114.37 510 GLY 7 O 1
ATOM 4536 N N . GLY C 3 511 ? 196.500 225.407 120.237 1.00 113.97 511 GLY 7 N 1
ATOM 4537 C CA . GLY C 3 511 ? 195.916 224.511 119.221 1.00 115.86 511 GLY 7 CA 1
ATOM 4538 C C . GLY C 3 511 ? 196.918 223.435 118.848 1.00 121.40 511 GLY 7 C 1
ATOM 4539 O O . GLY C 3 511 ? 196.496 222.278 118.658 1.00 121.77 511 GLY 7 O 1
ATOM 4540 N N . GLU C 3 512 ? 198.200 223.801 118.747 1.00 149.81 512 GLU 7 N 1
ATOM 4541 C CA . GLU C 3 512 ? 199.269 222.812 118.442 1.00 151.63 512 GLU 7 CA 1
ATOM 4542 C C . GLU C 3 512 ? 199.364 221.814 119.599 1.00 152.34 512 GLU 7 C 1
ATOM 4543 O O . GLU C 3 512 ? 199.224 222.246 120.760 1.00 152.39 512 GLU 7 O 1
ATOM 4549 N N . SER C 3 513 ? 199.603 220.535 119.295 1.00 146.17 513 SER 7 N 1
ATOM 4550 C CA . SER C 3 513 ? 199.629 219.485 120.348 1.00 144.06 513 SER 7 CA 1
ATOM 4551 C C . SER C 3 513 ? 200.788 219.706 121.327 1.00 140.78 513 SER 7 C 1
ATOM 4552 O O . SER C 3 513 ? 200.523 219.726 122.545 1.00 140.83 513 SER 7 O 1
ATOM 4555 N N . GLU C 3 514 ? 202.019 219.848 120.824 1.00 140.72 514 GLU 7 N 1
ATOM 4556 C CA . GLU C 3 514 ? 203.197 219.970 121.727 1.00 143.52 514 GLU 7 CA 1
ATOM 4557 C C . GLU C 3 514 ? 204.172 221.037 121.219 1.00 143.20 514 GLU 7 C 1
ATOM 4558 O O . GLU C 3 514 ? 204.297 221.182 119.985 1.00 142.36 514 GLU 7 O 1
ATOM 4564 N N . VAL C 3 515 ? 204.794 221.774 122.150 1.00 124.53 515 VAL 7 N 1
ATOM 4565 C CA . VAL C 3 515 ? 205.805 222.810 121.778 1.00 121.96 515 VAL 7 CA 1
ATOM 4566 C C . VAL C 3 515 ? 207.010 222.707 122.736 1.00 125.62 515 VAL 7 C 1
ATOM 4567 O O . VAL C 3 515 ? 206.772 222.475 123.940 1.00 126.43 515 VAL 7 O 1
ATOM 4571 N N . PRO C 3 516 ? 208.292 222.786 122.284 1.00 129.68 516 PRO 7 N 1
ATOM 4572 C CA . PRO C 3 516 ? 209.425 222.817 123.217 1.00 127.81 516 PRO 7 CA 1
ATOM 4573 C C . PRO C 3 516 ? 209.375 224.091 124.075 1.00 127.83 516 PRO 7 C 1
ATOM 4574 O O . PRO C 3 516 ? 209.073 225.142 123.541 1.00 129.72 516 PRO 7 O 1
ATOM 4578 N N . PRO C 3 517 ? 209.691 224.071 125.401 1.00 122.25 517 PRO 7 N 1
ATOM 4579 C CA . PRO C 3 517 ? 209.601 225.285 126.215 1.00 123.61 517 PRO 7 CA 1
ATOM 4580 C C . PRO C 3 517 ? 210.882 226.133 126.195 1.00 126.77 517 PRO 7 C 1
ATOM 4581 O O . PRO C 3 517 ? 211.887 225.666 125.687 1.00 128.16 517 PRO 7 O 1
ATOM 4585 N N . VAL C 3 518 ? 210.815 227.356 126.733 1.00 104.38 518 VAL 7 N 1
ATOM 4586 C CA . VAL C 3 518 ? 212.009 228.254 126.795 1.00 95.22 518 VAL 7 CA 1
ATOM 4587 C C . VAL C 3 518 ? 212.242 228.645 128.259 1.00 97.49 518 VAL 7 C 1
ATOM 4588 O O . VAL C 3 518 ? 211.255 228.960 128.944 1.00 101.90 518 VAL 7 O 1
ATOM 4592 N N . PHE C 3 519 ? 213.495 228.598 128.722 1.00 106.28 519 PHE 7 N 1
ATOM 4593 C CA . PHE C 3 519 ? 213.821 228.988 130.119 1.00 108.76 519 PHE 7 CA 1
ATOM 4594 C C . PHE C 3 519 ? 214.517 230.354 130.116 1.00 108.24 519 PHE 7 C 1
ATOM 4595 O O . PHE C 3 519 ? 215.644 230.447 129.597 1.00 111.65 519 PHE 7 O 1
ATOM 4603 N N . VAL C 3 520 ? 213.865 231.375 130.682 1.00 77.34 520 VAL 7 N 1
ATOM 4604 C CA . VAL C 3 520 ? 214.457 232.742 130.716 1.00 70.87 520 VAL 7 CA 1
ATOM 4605 C C . VAL C 3 520 ? 215.385 232.813 131.928 1.00 70.61 520 VAL 7 C 1
ATOM 4606 O O . VAL C 3 520 ? 214.892 232.667 133.062 1.00 78.49 520 VAL 7 O 1
ATOM 4610 N N . ASP C 3 521 ? 216.685 233.007 131.692 1.00 81.01 521 ASP 7 N 1
ATOM 4611 C CA . ASP C 3 521 ? 217.669 233.121 132.802 1.00 86.44 521 ASP 7 CA 1
ATOM 4612 C C . ASP C 3 521 ? 218.116 234.581 132.899 1.00 93.40 521 ASP 7 C 1
ATOM 4613 O O . ASP C 3 521 ? 218.702 235.077 131.919 1.00 96.98 521 ASP 7 O 1
ATOM 4618 N N . ARG C 3 522 ? 217.858 235.237 134.034 1.00 78.99 522 ARG 7 N 1
ATOM 4619 C CA . ARG C 3 522 ? 218.176 236.681 134.165 1.00 67.79 522 ARG 7 CA 1
ATOM 4620 C C . ARG C 3 522 ? 219.252 236.853 135.237 1.00 62.84 522 ARG 7 C 1
ATOM 4621 O O . ARG C 3 522 ? 218.963 236.552 136.407 1.00 63.31 522 ARG 7 O 1
ATOM 4629 N N . PHE C 3 523 ? 220.452 237.286 134.845 1.00 61.55 523 PHE 7 N 1
ATOM 4630 C CA . PHE C 3 523 ? 221.506 237.570 135.850 1.00 64.50 523 PHE 7 CA 1
ATOM 4631 C C . PHE C 3 523 ? 221.559 239.089 135.967 1.00 71.80 523 PHE 7 C 1
ATOM 4632 O O . PHE C 3 523 ? 222.021 239.735 135.008 1.00 77.48 523 PHE 7 O 1
ATOM 4640 N N . GLY C 3 524 ? 221.093 239.644 137.088 1.00 68.66 524 GLY 7 N 1
ATOM 4641 C CA . GLY C 3 524 ? 221.009 241.112 137.128 1.00 64.91 524 GLY 7 CA 1
ATOM 4642 C C . GLY C 3 524 ? 221.100 241.744 138.497 1.00 68.55 524 GLY 7 C 1
ATOM 4643 O O . GLY C 3 524 ? 220.843 241.042 139.492 1.00 77.26 524 GLY 7 O 1
ATOM 4644 N N . LEU C 3 525 ? 221.448 243.029 138.537 1.00 74.80 525 LEU 7 N 1
ATOM 4645 C CA . LEU C 3 525 ? 221.566 243.810 139.758 1.00 72.53 525 LEU 7 CA 1
ATOM 4646 C C . LEU C 3 525 ? 220.305 244.641 139.946 1.00 73.37 525 LEU 7 C 1
ATOM 4647 O O . LEU C 3 525 ? 219.921 245.408 139.054 1.00 82.95 525 LEU 7 O 1
ATOM 4652 N N . LYS C 3 526 ? 219.667 244.486 141.101 1.00 64.12 526 LYS 7 N 1
ATOM 4653 C CA . LYS C 3 526 ? 218.436 245.190 141.430 1.00 69.05 526 LYS 7 CA 1
ATOM 4654 C C . LYS C 3 526 ? 218.671 246.036 142.672 1.00 70.07 526 LYS 7 C 1
ATOM 4655 O O . LYS C 3 526 ? 219.114 245.516 143.704 1.00 84.18 526 LYS 7 O 1
ATOM 4661 N N . GLY C 3 527 ? 218.389 247.333 142.570 1.00 64.96 527 GLY 7 N 1
ATOM 4662 C CA . GLY C 3 527 ? 218.414 248.194 143.734 1.00 71.17 527 GLY 7 CA 1
ATOM 4663 C C . GLY C 3 527 ? 217.049 248.804 143.965 1.00 72.87 527 GLY 7 C 1
ATOM 4664 O O . GLY C 3 527 ? 216.508 249.470 143.080 1.00 77.63 527 GLY 7 O 1
ATOM 4665 N N . TRP C 3 528 ? 216.474 248.594 145.144 1.00 74.75 528 TRP 7 N 1
ATOM 4666 C CA . TRP C 3 528 ? 215.103 249.030 145.350 1.00 80.79 528 TRP 7 CA 1
ATOM 4667 C C . TRP C 3 528 ? 214.890 249.489 146.783 1.00 88.63 528 TRP 7 C 1
ATOM 4668 O O . TRP C 3 528 ? 215.579 249.063 147.712 1.00 93.96 528 TRP 7 O 1
ATOM 4679 N N . THR C 3 529 ? 213.902 250.360 146.942 1.00 97.38 529 THR 7 N 1
ATOM 4680 C CA . THR C 3 529 ? 213.463 250.845 148.241 1.00 94.28 529 THR 7 CA 1
ATOM 4681 C C . THR C 3 529 ? 212.012 250.447 148.460 1.00 95.08 529 THR 7 C 1
ATOM 4682 O O . THR C 3 529 ? 211.173 250.589 147.560 1.00 94.76 529 THR 7 O 1
ATOM 4686 N N . SER C 3 530 ? 211.723 249.944 149.659 1.00 96.43 530 SER 7 N 1
ATOM 4687 C CA . SER C 3 530 ? 210.384 249.493 150.015 1.00 95.15 530 SER 7 CA 1
ATOM 4688 C C . SER C 3 530 ? 209.895 250.259 151.234 1.00 98.14 530 SER 7 C 1
ATOM 4689 O O . SER C 3 530 ? 210.643 250.458 152.195 1.00 96.74 530 SER 7 O 1
ATOM 4692 N N . GLN C 3 531 ? 208.633 250.673 151.194 1.00 102.96 531 GLN 7 N 1
ATOM 4693 C CA . GLN C 3 531 ? 208.054 251.506 152.237 1.00 98.43 531 GLN 7 CA 1
ATOM 4694 C C . GLN C 3 531 ? 206.679 250.975 152.606 1.00 103.10 531 GLN 7 C 1
ATOM 4695 O O . GLN C 3 531 ? 205.836 250.759 151.727 1.00 102.84 531 GLN 7 O 1
ATOM 4701 N N . ILE C 3 532 ? 206.462 250.759 153.900 1.00 107.03 532 ILE 7 N 1
ATOM 4702 C CA . ILE C 3 532 ? 205.175 250.339 154.438 1.00 104.87 532 ILE 7 CA 1
ATOM 4703 C C . ILE C 3 532 ? 204.654 251.460 155.325 1.00 106.94 532 ILE 7 C 1
ATOM 4704 O O . ILE C 3 532 ? 205.294 251.822 156.320 1.00 104.84 532 ILE 7 O 1
ATOM 4709 N N . THR C 3 533 ? 203.498 252.009 154.966 1.00 119.76 533 THR 7 N 1
ATOM 4710 C CA . THR C 3 533 ? 202.885 253.101 155.704 1.00 117.49 533 THR 7 CA 1
ATOM 4711 C C . THR C 3 533 ? 201.453 252.730 156.057 1.00 115.57 533 THR 7 C 1
ATOM 4712 O O . THR C 3 533 ? 200.824 251.902 155.394 1.00 113.71 533 THR 7 O 1
ATOM 4716 N N . GLY C 3 534 ? 200.941 253.364 157.109 1.00 108.33 534 GLY 7 N 1
ATOM 4717 C CA . GLY C 3 534 ? 199.612 253.022 157.590 1.00 108.12 534 GLY 7 CA 1
ATOM 4718 C C . GLY C 3 534 ? 199.557 251.559 157.970 1.00 108.00 534 GLY 7 C 1
ATOM 4719 O O . GLY C 3 534 ? 200.402 251.051 158.714 1.00 105.51 534 GLY 7 O 1
ATOM 4720 N N . GLN C 3 535 ? 198.552 250.860 157.453 1.00 115.85 535 GLN 7 N 1
ATOM 4721 C CA . GLN C 3 535 ? 198.444 249.418 157.606 1.00 117.92 535 GLN 7 CA 1
ATOM 4722 C C . GLN C 3 535 ? 198.298 248.775 156.235 1.00 119.94 535 GLN 7 C 1
ATOM 4723 O O . GLN C 3 535 ? 197.359 249.087 155.496 1.00 121.36 535 GLN 7 O 1
ATOM 4729 N N . ASP C 3 536 ? 199.226 247.876 155.906 1.00 127.55 536 ASP 7 N 1
ATOM 4730 C CA . ASP C 3 536 ? 199.178 247.104 154.664 1.00 128.53 536 ASP 7 CA 1
ATOM 4731 C C . ASP C 3 536 ? 199.153 247.999 153.424 1.00 128.45 536 ASP 7 C 1
ATOM 4732 O O . ASP C 3 536 ? 198.415 247.746 152.470 1.00 124.85 536 ASP 7 O 1
ATOM 4734 N N . ASN C 3 537 ? 199.958 249.056 153.431 1.00 109.30 537 ASN 7 N 1
ATOM 4735 C CA . ASN C 3 537 ? 200.178 249.877 152.248 1.00 106.08 537 ASN 7 CA 1
ATOM 4736 C C . ASN C 3 537 ? 201.638 249.766 151.839 1.00 103.12 537 ASN 7 C 1
ATOM 4737 O O . ASN C 3 537 ? 202.533 249.938 152.671 1.00 97.74 537 ASN 7 O 1
ATOM 4742 N N . LYS C 3 538 ? 201.875 249.490 150.560 1.00 83.10 538 LYS 7 N 1
ATOM 4743 C CA . LYS C 3 538 ? 203.213 249.178 150.082 1.00 77.39 538 LYS 7 CA 1
ATOM 4744 C C . LYS C 3 538 ? 203.588 250.074 148.915 1.00 80.19 538 LYS 7 C 1
ATOM 4745 O O . LYS C 3 538 ? 202.802 250.241 147.976 1.00 76.88 538 LYS 7 O 1
ATOM 4751 N N . VAL C 3 539 ? 204.797 250.632 148.977 1.00 92.81 539 VAL 7 N 1
ATOM 4752 C CA . VAL C 3 539 ? 205.373 251.429 147.898 1.00 91.54 539 VAL 7 CA 1
ATOM 4753 C C . VAL C 3 539 ? 206.774 250.899 147.617 1.00 93.27 539 VAL 7 C 1
ATOM 4754 O O . VAL C 3 539 ? 207.637 250.924 148.502 1.00 90.16 539 VAL 7 O 1
ATOM 4758 N N . GLU C 3 540 ? 207.004 250.431 146.391 1.00 104.31 540 GLU 7 N 1
ATOM 4759 C CA . GLU C 3 540 ? 208.276 249.830 146.007 1.00 100.87 540 GLU 7 CA 1
ATOM 4760 C C . GLU C 3 540 ? 208.816 250.505 144.755 1.00 103.57 540 GLU 7 C 1
ATOM 4761 O O . GLU C 3 540 ? 208.158 250.492 143.707 1.00 99.46 540 GLU 7 O 1
ATOM 4763 N N . HIS C 3 541 ? 210.017 251.082 144.875 1.00 104.37 541 HIS 7 N 1
ATOM 4764 C CA . HIS C 3 541 ? 210.740 251.728 143.776 1.00 100.25 541 HIS 7 CA 1
ATOM 4765 C C . HIS C 3 541 ? 211.986 250.900 143.467 1.00 101.71 541 HIS 7 C 1
ATOM 4766 O O . HIS C 3 541 ? 212.920 250.859 144.271 1.00 102.49 541 HIS 7 O 1
ATOM 4773 N N . ALA C 3 542 ? 212.003 250.236 142.312 1.00 94.27 542 ALA 7 N 1
ATOM 4774 C CA . ALA C 3 542 ? 213.107 249.375 141.911 1.00 89.57 542 ALA 7 CA 1
ATOM 4775 C C . ALA C 3 542 ? 213.765 249.905 140.645 1.00 92.69 542 ALA 7 C 1
ATOM 4776 O O . ALA C 3 542 ? 213.075 250.327 139.714 1.00 98.54 542 ALA 7 O 1
ATOM 4778 N N . LEU C 3 543 ? 215.096 249.876 140.613 1.00 88.25 543 LEU 7 N 1
ATOM 4779 C CA . LEU C 3 543 ? 215.881 250.161 139.416 1.00 85.35 543 LEU 7 CA 1
ATOM 4780 C C . LEU C 3 543 ? 216.784 248.956 139.180 1.00 87.28 543 LEU 7 C 1
ATOM 4781 O O . LEU C 3 543 ? 217.612 248.618 140.036 1.00 97.48 543 LEU 7 O 1
ATOM 4786 N N . MET C 3 544 ? 216.609 248.286 138.042 1.00 64.69 544 MET 7 N 1
ATOM 4787 C CA . MET C 3 544 ? 217.279 247.019 137.789 1.00 65.65 544 MET 7 CA 1
ATOM 4788 C C . MET C 3 544 ? 217.970 247.006 136.432 1.00 73.35 544 MET 7 C 1
ATOM 4789 O O . MET C 3 544 ? 217.413 247.466 135.428 1.00 79.93 544 MET 7 O 1
ATOM 4794 N N . LEU C 3 545 ? 219.183 246.456 136.411 1.00 73.35 545 LEU 7 N 1
ATOM 4795 C CA . LEU C 3 545 ? 219.926 246.195 135.183 1.00 72.56 545 LEU 7 CA 1
ATOM 4796 C C . LEU C 3 545 ? 220.123 244.690 135.060 1.00 68.08 545 LEU 7 C 1
ATOM 4797 O O . LEU C 3 545 ? 220.745 244.075 135.931 1.00 83.92 545 LEU 7 O 1
ATOM 4802 N N . GLN C 3 546 ? 219.551 244.079 134.020 1.00 66.63 546 GLN 7 N 1
ATOM 4803 C CA . GLN C 3 546 ? 219.610 242.595 133.952 1.00 72.07 546 GLN 7 CA 1
ATOM 4804 C C . GLN C 3 546 ? 219.908 242.098 132.538 1.00 83.60 546 GLN 7 C 1
ATOM 4805 O O . GLN C 3 546 ? 219.439 242.732 131.574 1.00 94.48 546 GLN 7 O 1
ATOM 4811 N N . LEU C 3 547 ? 220.658 240.998 132.432 1.00 84.44 547 LEU 7 N 1
ATOM 4812 C CA . LEU C 3 547 ? 220.897 240.378 131.105 1.00 74.77 547 LEU 7 CA 1
ATOM 4813 C C . LEU C 3 547 ? 219.965 239.172 130.999 1.00 76.77 547 LEU 7 C 1
ATOM 4814 O O . LEU C 3 547 ? 220.097 238.252 131.827 1.00 81.52 547 LEU 7 O 1
ATOM 4819 N N . VAL C 3 548 ? 218.998 239.232 130.082 1.00 76.51 548 VAL 7 N 1
ATOM 4820 C CA . VAL C 3 548 ? 218.012 238.124 129.927 1.00 78.28 548 VAL 7 CA 1
ATOM 4821 C C . VAL C 3 548 ? 218.474 237.178 128.818 1.00 82.19 548 VAL 7 C 1
ATOM 4822 O O . VAL C 3 548 ? 218.565 237.618 127.655 1.00 91.45 548 VAL 7 O 1
ATOM 4826 N N . SER C 3 549 ? 218.820 235.944 129.185 1.00 88.31 549 SER 7 N 1
ATOM 4827 C CA . SER C 3 549 ? 219.242 234.937 128.180 1.00 90.05 549 SER 7 CA 1
ATOM 4828 C C . SER C 3 549 ? 218.118 233.913 128.020 1.00 93.84 549 SER 7 C 1
ATOM 4829 O O . SER C 3 549 ? 217.490 233.568 129.035 1.00 97.77 549 SER 7 O 1
ATOM 4832 N N . THR C 3 550 ? 217.888 233.430 126.798 1.00 99.85 550 THR 7 N 1
ATOM 4833 C CA . THR C 3 550 ? 216.861 232.376 126.582 1.00 99.35 550 THR 7 CA 1
ATOM 4834 C C . THR C 3 550 ? 217.561 231.027 126.399 1.00 104.34 550 THR 7 C 1
ATOM 4835 O O . THR C 3 550 ? 218.423 230.934 125.510 1.00 108.93 550 THR 7 O 1
ATOM 4839 N N . LEU C 3 551 ? 217.213 230.033 127.220 1.00 116.24 551 LEU 7 N 1
ATOM 4840 C CA . LEU C 3 551 ? 217.872 228.701 127.151 1.00 118.09 551 LEU 7 CA 1
ATOM 4841 C C . LEU C 3 551 ? 216.825 227.622 126.860 1.00 120.13 551 LEU 7 C 1
ATOM 4842 O O . LEU C 3 551 ? 215.775 227.638 127.521 1.00 118.13 551 LEU 7 O 1
ATOM 4847 N N . ASP C 3 552 ? 217.097 226.727 125.908 1.00 145.71 552 ASP 7 N 1
ATOM 4848 C CA . ASP C 3 552 ? 216.170 225.592 125.647 1.00 146.92 552 ASP 7 CA 1
ATOM 4849 C C . ASP C 3 552 ? 216.815 224.318 126.198 1.00 148.87 552 ASP 7 C 1
ATOM 4850 O O . ASP C 3 552 ? 217.746 223.817 125.540 1.00 146.88 552 ASP 7 O 1
ATOM 4852 N N . GLU C 3 553 ? 216.342 223.819 127.347 1.00 148.90 553 GLU 7 N 1
ATOM 4853 C CA . GLU C 3 553 ? 216.971 222.636 127.997 1.00 147.55 553 GLU 7 CA 1
ATOM 4854 C C . GLU C 3 553 ? 218.495 222.805 128.038 1.00 146.27 553 GLU 7 C 1
ATOM 4855 O O . GLU C 3 553 ? 218.966 223.731 128.727 1.00 146.46 553 GLU 7 O 1
ATOM 4861 N N . ASN C 3 554 ? 219.231 221.942 127.330 1.00 157.97 554 ASN 7 N 1
ATOM 4862 C CA . ASN C 3 554 ? 220.718 221.990 127.313 1.00 160.28 554 ASN 7 CA 1
ATOM 4863 C C . ASN C 3 554 ? 221.208 223.125 126.409 1.00 162.00 554 ASN 7 C 1
ATOM 4864 O O . ASN C 3 554 ? 222.224 223.753 126.768 1.00 162.41 554 ASN 7 O 1
ATOM 4866 N N . GLY C 3 555 ? 220.528 223.359 125.279 1.00 153.24 555 GLY 7 N 1
ATOM 4867 C CA . GLY C 3 555 ? 220.932 224.407 124.318 1.00 151.55 555 GLY 7 CA 1
ATOM 4868 C C . GLY C 3 555 ? 221.238 225.729 124.998 1.00 150.70 555 GLY 7 C 1
ATOM 4869 O O . GLY C 3 555 ? 220.384 226.206 125.772 1.00 149.09 555 GLY 7 O 1
ATOM 4870 N N . GLN C 3 556 ? 222.408 226.309 124.710 1.00 148.51 556 GLN 7 N 1
ATOM 4871 C CA . GLN C 3 556 ? 222.826 227.568 125.383 1.00 148.74 556 GLN 7 CA 1
ATOM 4872 C C . GLN C 3 556 ? 221.860 228.709 125.042 1.00 146.87 556 GLN 7 C 1
ATOM 4873 O O . GLN C 3 556 ? 221.515 229.468 125.963 1.00 143.75 556 GLN 7 O 1
ATOM 4875 N N . VAL C 3 557 ? 221.473 228.854 123.770 1.00 121.13 557 VAL 7 N 1
ATOM 4876 C CA . VAL C 3 557 ? 220.613 230.011 123.374 1.00 117.70 557 VAL 7 CA 1
ATOM 4877 C C . VAL C 3 557 ? 219.611 229.589 122.298 1.00 118.71 557 VAL 7 C 1
ATOM 4878 O O . VAL C 3 557 ? 219.963 228.729 121.468 1.00 121.51 557 VAL 7 O 1
ATOM 4882 N N . VAL C 3 558 ? 218.407 230.167 122.322 1.00 101.34 558 VAL 7 N 1
ATOM 4883 C CA . VAL C 3 558 ? 217.412 229.895 121.242 1.00 99.02 558 VAL 7 CA 1
ATOM 4884 C C . VAL C 3 558 ? 217.142 231.220 120.526 1.00 98.04 558 VAL 7 C 1
ATOM 4885 O O . VAL C 3 558 ? 216.803 232.196 121.215 1.00 102.19 558 VAL 7 O 1
ATOM 4889 N N . ALA C 3 559 ? 217.312 231.254 119.203 1.00 101.49 559 ALA 7 N 1
ATOM 4890 C CA . ALA C 3 559 ? 217.016 232.480 118.426 1.00 105.66 559 ALA 7 CA 1
ATOM 4891 C C . ALA C 3 559 ? 215.520 232.796 118.503 1.00 106.69 559 ALA 7 C 1
ATOM 4892 O O . ALA C 3 559 ? 215.179 233.988 118.635 1.00 107.59 559 ALA 7 O 1
ATOM 4894 N N . LYS C 3 560 ? 214.666 231.768 118.425 1.00 95.57 560 LYS 7 N 1
ATOM 4895 C CA . LYS C 3 560 ? 213.196 231.992 118.410 1.00 91.33 560 LYS 7 CA 1
ATOM 4896 C C . LYS C 3 560 ? 212.464 230.728 118.872 1.00 91.13 560 LYS 7 C 1
ATOM 4897 O O . LYS C 3 560 ? 213.149 229.728 119.158 1.00 94.81 560 LYS 7 O 1
ATOM 4899 N N . GLY C 3 561 ? 211.129 230.777 118.937 1.00 102.22 561 GLY 7 N 1
ATOM 4900 C CA . GLY C 3 561 ? 210.319 229.605 119.329 1.00 107.75 561 GLY 7 CA 1
ATOM 4901 C C . GLY C 3 561 ? 209.876 228.786 118.128 1.00 110.17 561 GLY 7 C 1
ATOM 4902 O O . GLY C 3 561 ? 209.794 229.363 117.024 1.00 110.93 561 GLY 7 O 1
ATOM 4903 N N . THR C 3 562 ? 209.588 227.496 118.332 1.00 128.03 562 THR 7 N 1
ATOM 4904 C CA . THR C 3 562 ? 209.179 226.590 117.226 1.00 129.14 562 THR 7 CA 1
ATOM 4905 C C . THR C 3 562 ? 208.144 225.576 117.716 1.00 127.90 562 THR 7 C 1
ATOM 4906 O O . THR C 3 562 ? 208.101 225.322 118.933 1.00 124.90 562 THR 7 O 1
ATOM 4910 N N . LYS C 3 563 ? 207.328 225.046 116.802 1.00 143.75 563 LYS 7 N 1
ATOM 4911 C CA . LYS C 3 563 ? 206.334 224.000 117.160 1.00 143.34 563 LYS 7 CA 1
ATOM 4912 C C . LYS C 3 563 ? 206.679 222.743 116.356 1.00 146.93 563 LYS 7 C 1
ATOM 4913 O O . LYS C 3 563 ? 206.937 222.877 115.147 1.00 151.33 563 LYS 7 O 1
ATOM 4919 N N . VAL C 3 564 ? 206.710 221.572 116.997 1.00 173.78 564 VAL 7 N 1
ATOM 4920 C CA . VAL C 3 564 ? 207.142 220.347 116.260 1.00 175.10 564 VAL 7 CA 1
ATOM 4921 C C . VAL C 3 564 ? 206.156 220.118 115.111 1.00 175.46 564 VAL 7 C 1
ATOM 4922 O O . VAL C 3 564 ? 206.628 219.825 113.992 1.00 174.06 564 VAL 7 O 1
ATOM 4926 N N . GLN C 3 565 ? 204.850 220.252 115.372 1.00 30.00 565 GLN 7 N 1
ATOM 4927 C CA . GLN C 3 565 ? 203.831 220.153 114.290 1.00 30.00 565 GLN 7 CA 1
ATOM 4928 C C . GLN C 3 565 ? 204.018 218.846 113.515 1.00 30.00 565 GLN 7 C 1
ATOM 4929 O O . GLN C 3 565 ? 204.099 217.781 114.160 1.00 30.00 565 GLN 7 O 1
ATOM 4931 N N . ARG C 3 566 ? 204.077 218.932 112.183 1.00 30.00 566 ARG 7 N 1
ATOM 4932 C CA . ARG C 3 566 ? 204.316 217.731 111.339 1.00 30.00 566 ARG 7 CA 1
ATOM 4933 C C . ARG C 3 566 ? 205.767 217.787 110.858 1.00 30.00 566 ARG 7 C 1
ATOM 4934 O O . ARG C 3 566 ? 206.190 218.869 110.406 1.00 30.00 566 ARG 7 O 1
ATOM 4936 N N . GLY C 3 567 ? 206.504 216.678 110.964 1.00 30.00 567 GLY 7 N 1
ATOM 4937 C CA . GLY C 3 567 ? 207.938 216.708 110.617 1.00 30.00 567 GLY 7 CA 1
ATOM 4938 C C . GLY C 3 567 ? 208.750 217.233 111.788 1.00 30.00 567 GLY 7 C 1
ATOM 4939 O O . GLY C 3 567 ? 208.202 217.265 112.908 1.00 30.00 567 GLY 7 O 1
ATOM 4940 N N . TYR C 3 568 ? 210.006 217.624 111.556 1.00 30.00 568 TYR 7 N 1
ATOM 4941 C CA . TYR C 3 568 ? 210.865 218.049 112.692 1.00 30.00 568 TYR 7 CA 1
ATOM 4942 C C . TYR C 3 568 ? 210.825 219.571 112.850 1.00 30.00 568 TYR 7 C 1
ATOM 4943 O O . TYR C 3 568 ? 211.385 220.262 111.975 1.00 30.00 568 TYR 7 O 1
ATOM 4945 N N . TYR C 3 569 ? 210.166 220.068 113.903 1.00 30.00 569 TYR 7 N 1
ATOM 4946 C CA . TYR C 3 569 ? 210.145 221.526 114.210 1.00 30.00 569 TYR 7 CA 1
ATOM 4947 C C . TYR C 3 569 ? 209.397 222.330 113.140 1.00 30.00 569 TYR 7 C 1
ATOM 4948 O O . TYR C 3 569 ? 208.594 221.737 112.392 1.00 30.00 569 TYR 7 O 1
ATOM 4957 N N . ALA C 3 570 ? 209.650 223.643 113.084 1.00 30.00 570 ALA 7 N 1
ATOM 4958 C CA . ALA C 3 570 ? 208.966 224.531 112.113 1.00 30.00 570 ALA 7 CA 1
ATOM 4959 C C . ALA C 3 570 ? 209.830 225.774 111.878 1.00 30.00 570 ALA 7 C 1
ATOM 4960 O O . ALA C 3 570 ? 210.784 225.980 112.654 1.00 30.00 570 ALA 7 O 1
ATOM 4962 N N . ASP C 3 571 ? 209.511 226.565 110.847 1.00 30.00 571 ASP 7 N 1
ATOM 4963 C CA . ASP C 3 571 ? 210.301 227.783 110.516 1.00 30.00 571 ASP 7 CA 1
ATOM 4964 C C . ASP C 3 571 ? 210.212 228.817 111.647 1.00 30.00 571 ASP 7 C 1
ATOM 4965 O O . ASP C 3 571 ? 209.282 228.710 112.473 1.00 30.00 571 ASP 7 O 1
ATOM 4967 N N . ASN C 3 572 ? 211.129 229.792 111.664 1.00 30.00 572 ASN 7 N 1
ATOM 4968 C CA . ASN C 3 572 ? 211.155 230.845 112.718 1.00 30.00 572 ASN 7 CA 1
ATOM 4969 C C . ASN C 3 572 ? 209.756 231.435 112.929 1.00 30.00 572 ASN 7 C 1
ATOM 4970 O O . ASN C 3 572 ? 209.155 231.885 111.932 1.00 30.00 572 ASN 7 O 1
ATOM 4975 N N . GLY C 3 573 ? 209.270 231.458 114.176 1.00 30.00 573 GLY 7 N 1
ATOM 4976 C CA . GLY C 3 573 ? 207.971 232.093 114.468 1.00 30.00 573 GLY 7 CA 1
ATOM 4977 C C . GLY C 3 573 ? 208.123 233.323 115.341 1.00 30.00 573 GLY 7 C 1
ATOM 4978 O O . GLY C 3 573 ? 208.665 234.335 114.857 1.00 30.00 573 GLY 7 O 1
ATOM 4979 N N . PRO C 3 574 ? 207.668 233.293 116.609 1.00 95.70 574 PRO 7 N 1
ATOM 4980 C CA . PRO C 3 574 ? 207.850 234.428 117.497 1.00 90.49 574 PRO 7 CA 1
ATOM 4981 C C . PRO C 3 574 ? 209.342 234.634 117.770 1.00 91.41 574 PRO 7 C 1
ATOM 4982 O O . PRO C 3 574 ? 210.010 233.667 118.073 1.00 91.82 574 PRO 7 O 1
ATOM 4986 N N . PRO C 3 575 ? 209.928 235.856 117.639 1.00 81.12 575 PRO 7 N 1
ATOM 4987 C CA . PRO C 3 575 ? 211.325 236.082 118.035 1.00 85.19 575 PRO 7 CA 1
ATOM 4988 C C . PRO C 3 575 ? 211.350 236.190 119.565 1.00 80.78 575 PRO 7 C 1
ATOM 4989 O O . PRO C 3 575 ? 210.755 237.114 120.085 1.00 84.70 575 PRO 7 O 1
ATOM 4993 N N . THR C 3 576 ? 212.032 235.265 120.248 1.00 85.19 576 THR 7 N 1
ATOM 4994 C CA . THR C 3 576 ? 212.012 235.244 121.739 1.00 89.50 576 THR 7 CA 1
ATOM 4995 C C . THR C 3 576 ? 212.634 236.520 122.327 1.00 96.48 576 THR 7 C 1
ATOM 4996 O O . THR C 3 576 ? 212.111 236.997 123.352 1.00 100.19 576 THR 7 O 1
ATOM 5000 N N . THR C 3 577 ? 213.709 237.043 121.727 1.00 105.88 577 THR 7 N 1
ATOM 5001 C CA . THR C 3 577 ? 214.310 238.320 122.201 1.00 103.71 577 THR 7 CA 1
ATOM 5002 C C . THR C 3 577 ? 214.333 239.335 121.056 1.00 107.89 577 THR 7 C 1
ATOM 5003 O O . THR C 3 577 ? 214.398 238.900 119.890 1.00 110.41 577 THR 7 O 1
ATOM 5007 N N . ASN C 3 578 ? 214.286 240.631 121.381 1.00 121.66 578 ASN 7 N 1
ATOM 5008 C CA . ASN C 3 578 ? 214.359 241.690 120.337 1.00 124.05 578 ASN 7 CA 1
ATOM 5009 C C . ASN C 3 578 ? 215.744 241.690 119.679 1.00 122.87 578 ASN 7 C 1
ATOM 5010 O O . ASN C 3 578 ? 215.810 241.886 118.452 1.00 120.64 578 ASN 7 O 1
ATOM 5015 N N . SER C 3 579 ? 216.802 241.490 120.468 1.00 126.36 579 SER 7 N 1
ATOM 5016 C CA . SER C 3 579 ? 218.186 241.513 119.927 1.00 129.41 579 SER 7 CA 1
ATOM 5017 C C . SER C 3 579 ? 218.352 240.447 118.838 1.00 130.87 579 SER 7 C 1
ATOM 5018 O O . SER C 3 579 ? 219.268 240.599 118.008 1.00 128.01 579 SER 7 O 1
ATOM 5021 N N . GLY C 3 580 ? 217.503 239.414 118.844 1.00 122.92 580 GLY 7 N 1
ATOM 5022 C CA . GLY C 3 580 ? 217.599 238.367 117.849 1.00 116.98 580 GLY 7 CA 1
ATOM 5023 C C . GLY C 3 580 ? 218.768 237.425 118.019 1.00 114.52 580 GLY 7 C 1
ATOM 5024 O O . GLY C 3 580 ? 218.880 236.462 117.251 1.00 113.37 580 GLY 7 O 1
ATOM 5025 N N . ASN C 3 581 ? 219.600 237.677 119.034 1.00 114.91 581 ASN 7 N 1
ATOM 5026 C CA . ASN C 3 581 ? 220.774 236.807 119.309 1.00 114.99 581 ASN 7 CA 1
ATOM 5027 C C . ASN C 3 581 ? 220.402 235.806 120.407 1.00 116.21 581 ASN 7 C 1
ATOM 5028 O O . ASN C 3 581 ? 221.265 234.983 120.768 1.00 119.42 581 ASN 7 O 1
ATOM 5033 N N . GLY C 3 582 ? 219.171 235.887 120.922 1.00 102.96 582 GLY 7 N 1
ATOM 5034 C CA . GLY C 3 582 ? 218.728 234.982 122.001 1.00 101.61 582 GLY 7 CA 1
ATOM 5035 C C . GLY C 3 582 ? 219.053 235.546 123.373 1.00 101.35 582 GLY 7 C 1
ATOM 5036 O O . GLY C 3 582 ? 218.636 234.931 124.372 1.00 101.76 582 GLY 7 O 1
ATOM 5037 N N . ARG C 3 583 ? 219.770 236.673 123.424 1.00 103.58 583 ARG 7 N 1
ATOM 5038 C CA . ARG C 3 583 ? 220.164 237.296 124.718 1.00 103.26 583 ARG 7 CA 1
ATOM 5039 C C . ARG C 3 583 ? 219.854 238.793 124.639 1.00 107.19 583 ARG 7 C 1
ATOM 5040 O O . ARG C 3 583 ? 219.687 239.286 123.508 1.00 106.53 583 ARG 7 O 1
ATOM 5048 N N . ASP C 3 584 ? 219.786 239.482 125.784 1.00 110.71 584 ASP 7 N 1
ATOM 5049 C CA . ASP C 3 584 ? 219.417 240.924 125.777 1.00 103.66 584 ASP 7 CA 1
ATOM 5050 C C . ASP C 3 584 ? 219.855 241.601 127.080 1.00 102.62 584 ASP 7 C 1
ATOM 5051 O O . ASP C 3 584 ? 219.586 241.032 128.147 1.00 100.94 584 ASP 7 O 1
ATOM 5056 N N . LEU C 3 585 ? 220.495 242.771 126.992 1.00 95.11 585 LEU 7 N 1
ATOM 5057 C CA . LEU C 3 585 ? 220.899 243.535 128.167 1.00 94.62 585 LEU 7 CA 1
ATOM 5058 C C . LEU C 3 585 ? 219.990 244.750 128.283 1.00 96.27 585 LEU 7 C 1
ATOM 5059 O O . LEU C 3 585 ? 219.911 245.558 127.351 1.00 99.70 585 LEU 7 O 1
ATOM 5064 N N . SER C 3 586 ? 219.308 244.884 129.421 1.00 87.10 586 SER 7 N 1
ATOM 5065 C CA . SER C 3 586 ? 218.305 245.924 129.599 1.00 85.64 586 SER 7 CA 1
ATOM 5066 C C . SER C 3 586 ? 218.495 246.635 130.932 1.00 87.50 586 SER 7 C 1
ATOM 5067 O O . SER C 3 586 ? 218.898 246.022 131.926 1.00 88.39 586 SER 7 O 1
ATOM 5070 N N . LEU C 3 587 ? 218.218 247.936 130.937 1.00 84.42 587 LEU 7 N 1
ATOM 5071 C CA . LEU C 3 587 ? 218.164 248.752 132.142 1.00 81.55 587 LEU 7 CA 1
ATOM 5072 C C . LEU C 3 587 ? 216.757 249.323 132.264 1.00 81.58 587 LEU 7 C 1
ATOM 5073 O O . LEU C 3 587 ? 216.231 249.879 131.295 1.00 90.52 587 LEU 7 O 1
ATOM 5078 N N . SER C 3 588 ? 216.141 249.184 133.438 1.00 69.62 588 SER 7 N 1
ATOM 5079 C CA . SER C 3 588 ? 214.740 249.561 133.566 1.00 78.69 588 SER 7 CA 1
ATOM 5080 C C . SER C 3 588 ? 214.415 249.940 135.004 1.00 84.85 588 SER 7 C 1
ATOM 5081 O O . SER C 3 588 ? 215.211 249.739 135.926 1.00 86.19 588 SER 7 O 1
ATOM 5084 N N . TYR C 3 589 ? 213.219 250.507 135.172 1.00 94.31 589 TYR 7 N 1
ATOM 5085 C CA . TYR C 3 589 ? 212.672 250.918 136.456 1.00 88.73 589 TYR 7 CA 1
ATOM 5086 C C . TYR C 3 589 ? 211.283 250.317 136.616 1.00 92.42 589 TYR 7 C 1
ATOM 5087 O O . TYR C 3 589 ? 210.518 250.234 135.651 1.00 89.68 589 TYR 7 O 1
ATOM 5096 N N . GLN C 3 590 ? 210.967 249.875 137.831 1.00 100.20 590 GLN 7 N 1
ATOM 5097 C CA . GLN C 3 590 ? 209.672 249.290 138.140 1.00 97.16 590 GLN 7 CA 1
ATOM 5098 C C . GLN C 3 590 ? 209.120 249.892 139.424 1.00 98.16 590 GLN 7 C 1
ATOM 5099 O O . GLN C 3 590 ? 209.863 250.178 140.368 1.00 97.15 590 GLN 7 O 1
ATOM 5105 N N . GLY C 3 591 ? 207.818 250.097 139.447 1.00 96.08 591 GLY 7 N 1
ATOM 5106 C CA . GLY C 3 591 ? 207.153 250.644 140.615 1.00 99.24 591 GLY 7 CA 1
ATOM 5107 C C . GLY C 3 591 ? 205.918 249.840 140.947 1.00 103.50 591 GLY 7 C 1
ATOM 5108 O O . GLY C 3 591 ? 205.130 249.487 140.063 1.00 96.32 591 GLY 7 O 1
ATOM 5109 N N . PHE C 3 592 ? 205.757 249.554 142.236 1.00 98.83 592 PHE 7 N 1
ATOM 5110 C CA . PHE C 3 592 ? 204.636 248.765 142.731 1.00 91.90 592 PHE 7 CA 1
ATOM 5111 C C . PHE C 3 592 ? 203.956 249.533 143.849 1.00 94.07 592 PHE 7 C 1
ATOM 5112 O O . PHE C 3 592 ? 204.614 249.944 144.810 1.00 94.02 592 PHE 7 O 1
ATOM 5120 N N . PHE C 3 593 ? 202.646 249.735 143.720 1.00 94.98 593 PHE 7 N 1
ATOM 5121 C CA . PHE C 3 593 ? 201.855 250.440 144.721 1.00 89.52 593 PHE 7 CA 1
ATOM 5122 C C . PHE C 3 593 ? 200.665 249.576 145.107 1.00 90.35 593 PHE 7 C 1
ATOM 5123 O O . PHE C 3 593 ? 199.859 249.206 144.248 1.00 86.05 593 PHE 7 O 1
ATOM 5131 N N . ALA C 3 594 ? 200.552 249.259 146.394 1.00 93.65 594 ALA 7 N 1
ATOM 5132 C CA . ALA C 3 594 ? 199.493 248.389 146.897 1.00 90.95 594 ALA 7 CA 1
ATOM 5133 C C . ALA C 3 594 ? 198.764 249.092 148.032 1.00 94.97 594 ALA 7 C 1
ATOM 5134 O O . ALA C 3 594 ? 199.381 249.445 149.043 1.00 94.37 594 ALA 7 O 1
ATOM 5136 N N . LEU C 3 595 ? 197.461 249.302 147.859 1.00 106.49 595 LEU 7 N 1
ATOM 5137 C CA . LEU C 3 595 ? 196.598 249.826 148.911 1.00 104.18 595 LEU 7 CA 1
ATOM 5138 C C . LEU C 3 595 ? 195.690 248.701 149.388 1.00 110.87 595 LEU 7 C 1
ATOM 5139 O O . LEU C 3 595 ? 194.913 248.154 148.599 1.00 108.65 595 LEU 7 O 1
ATOM 5144 N N . ASP C 3 596 ? 195.780 248.356 150.668 1.00 130.02 596 ASP 7 N 1
ATOM 5145 C CA . ASP C 3 596 ? 195.011 247.248 151.217 1.00 128.23 596 ASP 7 CA 1
ATOM 5146 C C . ASP C 3 596 ? 194.179 247.727 152.396 1.00 126.39 596 ASP 7 C 1
ATOM 5147 O O . ASP C 3 596 ? 194.711 248.321 153.339 1.00 124.31 596 ASP 7 O 1
ATOM 5152 N N . ASN C 3 597 ? 192.876 247.466 152.336 1.00 111.46 597 ASN 7 N 1
ATOM 5153 C CA . ASN C 3 597 ? 191.937 247.726 153.418 1.00 108.67 597 ASN 7 CA 1
ATOM 5154 C C . ASN C 3 597 ? 190.973 246.551 153.499 1.00 107.88 597 ASN 7 C 1
ATOM 5155 O O . ASN C 3 597 ? 189.771 246.686 153.271 1.00 105.16 597 ASN 7 O 1
ATOM 5160 N N . VAL C 3 598 ? 191.529 245.353 153.655 1.00 98.18 598 VAL 7 N 1
ATOM 5161 C CA . VAL C 3 598 ? 190.761 244.121 153.781 1.00 94.09 598 VAL 7 CA 1
ATOM 5162 C C . VAL C 3 598 ? 191.009 243.537 155.163 1.00 100.73 598 VAL 7 C 1
ATOM 5163 O O . VAL C 3 598 ? 192.161 243.428 155.602 1.00 105.71 598 VAL 7 O 1
ATOM 5167 N N . ARG C 3 599 ? 189.933 243.168 155.849 1.00 89.90 599 ARG 7 N 1
ATOM 5168 C CA . ARG C 3 599 ? 190.007 242.542 157.160 1.00 88.04 599 ARG 7 CA 1
ATOM 5169 C C . ARG C 3 599 ? 189.268 241.211 157.151 1.00 87.63 599 ARG 7 C 1
ATOM 5170 O O . ARG C 3 599 ? 188.230 241.066 156.494 1.00 86.27 599 ARG 7 O 1
ATOM 5178 N N . PHE C 3 600 ? 189.832 240.233 157.860 1.00 81.27 600 PHE 7 N 1
ATOM 5179 C CA . PHE C 3 600 ? 189.195 238.935 158.059 1.00 79.78 600 PHE 7 CA 1
ATOM 5180 C C . PHE C 3 600 ? 188.220 239.028 159.226 1.00 91.16 600 PHE 7 C 1
ATOM 5181 O O . PHE C 3 600 ? 188.637 239.064 160.387 1.00 88.83 600 PHE 7 O 1
ATOM 5189 N N . ILE C 3 601 ? 186.922 239.064 158.911 1.00 97.73 601 ILE 7 N 1
ATOM 5190 C CA . ILE C 3 601 ? 185.878 239.086 159.978 1.00 92.54 601 ILE 7 CA 1
ATOM 5191 C C . ILE C 3 601 ? 185.360 237.656 160.145 1.00 94.18 601 ILE 7 C 1
ATOM 5192 O O . ILE C 3 601 ? 184.638 237.188 159.240 1.00 88.14 601 ILE 7 O 1
ATOM 5196 N N . ASN C 3 602 ? 185.738 236.988 161.239 1.00 109.07 602 ASN 7 N 1
ATOM 5197 C CA . ASN C 3 602 ? 185.298 235.589 161.501 1.00 108.20 602 ASN 7 CA 1
ATOM 5198 C C . ASN C 3 602 ? 185.741 234.665 160.362 1.00 105.57 602 ASN 7 C 1
ATOM 5199 O O . ASN C 3 602 ? 184.964 233.758 160.013 1.00 108.12 602 ASN 7 O 1
ATOM 5204 N N . GLY C 3 603 ? 186.937 234.885 159.806 1.00 97.89 603 GLY 7 N 1
ATOM 5205 C CA . GLY C 3 603 ? 187.473 233.975 158.772 1.00 100.68 603 GLY 7 CA 1
ATOM 5206 C C . GLY C 3 603 ? 186.968 234.279 157.371 1.00 99.58 603 GLY 7 C 1
ATOM 5207 O O . GLY C 3 603 ? 187.197 233.440 156.478 1.00 102.40 603 GLY 7 O 1
ATOM 5208 N N . ASN C 3 604 ? 186.312 235.425 157.169 1.00 94.03 604 ASN 7 N 1
ATOM 5209 C CA . ASN C 3 604 ? 185.868 235.805 155.832 1.00 95.57 604 ASN 7 CA 1
ATOM 5210 C C . ASN C 3 604 ? 186.372 237.204 155.504 1.00 95.56 604 ASN 7 C 1
ATOM 5211 O O . ASN C 3 604 ? 186.245 238.118 156.321 1.00 95.78 604 ASN 7 O 1
ATOM 5216 N N . GLN C 3 605 ? 186.956 237.362 154.320 1.00 91.11 605 GLN 7 N 1
ATOM 5217 C CA . GLN C 3 605 ? 187.511 238.647 153.918 1.00 89.27 605 GLN 7 CA 1
ATOM 5218 C C . GLN C 3 605 ? 186.413 239.663 153.626 1.00 91.85 605 GLN 7 C 1
ATOM 5219 O O . GLN C 3 605 ? 185.358 239.326 153.081 1.00 96.02 605 GLN 7 O 1
ATOM 5225 N N . LEU C 3 606 ? 186.660 240.915 154.011 1.00 87.57 606 LEU 7 N 1
ATOM 5226 C CA . LEU C 3 606 ? 185.795 242.025 153.632 1.00 88.48 606 LEU 7 CA 1
ATOM 5227 C C . LEU C 3 606 ? 186.642 243.283 153.509 1.00 92.05 606 LEU 7 C 1
ATOM 5228 O O . LEU C 3 606 ? 187.469 243.555 154.384 1.00 82.69 606 LEU 7 O 1
ATOM 5233 N N . GLY C 3 607 ? 186.446 244.045 152.435 1.00 103.91 607 GLY 7 N 1
ATOM 5234 C CA . GLY C 3 607 ? 187.196 245.270 152.269 1.00 98.34 607 GLY 7 CA 1
ATOM 5235 C C . GLY C 3 607 ? 187.539 245.514 150.814 1.00 100.22 607 GLY 7 C 1
ATOM 5236 O O . GLY C 3 607 ? 186.878 245.011 149.909 1.00 95.40 607 GLY 7 O 1
ATOM 5237 N N . GLU C 3 608 ? 188.577 246.324 150.601 1.00 113.08 608 GLU 7 N 1
ATOM 5238 C CA . GLU C 3 608 ? 188.996 246.724 149.259 1.00 108.93 608 GLU 7 CA 1
ATOM 5239 C C . GLU C 3 608 ? 190.509 246.624 149.106 1.00 107.88 608 GLU 7 C 1
ATOM 5240 O O . GLU C 3 608 ? 191.255 247.112 149.960 1.00 107.36 608 GLU 7 O 1
ATOM 5246 N N . ARG C 3 609 ? 190.966 246.044 147.997 1.00 112.08 609 ARG 7 N 1
ATOM 5247 C CA . ARG C 3 609 ? 192.388 246.013 147.680 1.00 110.30 609 ARG 7 CA 1
ATOM 5248 C C . ARG C 3 609 ? 192.622 246.538 146.269 1.00 111.11 609 ARG 7 C 1
ATOM 5249 O O . ARG C 3 609 ? 191.889 246.188 145.335 1.00 109.34 609 ARG 7 O 1
ATOM 5257 N N . MET C 3 610 ? 193.640 247.389 146.128 1.00 100.51 610 MET 7 N 1
ATOM 5258 C CA . MET C 3 610 ? 194.034 247.984 144.857 1.00 100.02 610 MET 7 CA 1
ATOM 5259 C C . MET C 3 610 ? 195.519 247.740 144.625 1.00 100.39 610 MET 7 C 1
ATOM 5260 O O . MET C 3 610 ? 196.336 247.951 145.529 1.00 96.54 610 MET 7 O 1
ATOM 5265 N N . LEU C 3 611 ? 195.865 247.308 143.413 1.00 97.17 611 LEU 7 N 1
ATOM 5266 C CA . LEU C 3 611 ? 197.241 247.015 143.036 1.00 94.09 611 LEU 7 CA 1
ATOM 5267 C C . LEU C 3 611 ? 197.571 247.754 141.748 1.00 98.61 611 LEU 7 C 1
ATOM 5268 O O . LEU C 3 611 ? 196.763 247.757 140.814 1.00 98.61 611 LEU 7 O 1
ATOM 5273 N N . PHE C 3 612 ? 198.749 248.379 141.694 1.00 93.96 612 PHE 7 N 1
ATOM 5274 C CA . PHE C 3 612 ? 199.176 249.140 140.524 1.00 89.06 612 PHE 7 CA 1
ATOM 5275 C C . PHE C 3 612 ? 200.641 248.841 140.240 1.00 94.72 612 PHE 7 C 1
ATOM 5276 O O . PHE C 3 612 ? 201.504 249.088 141.091 1.00 94.50 612 PHE 7 O 1
ATOM 5284 N N . GLN C 3 613 ? 200.919 248.309 139.050 1.00 95.37 613 GLN 7 N 1
ATOM 5285 C CA . GLN C 3 613 ? 202.266 247.946 138.631 1.00 91.35 613 GLN 7 CA 1
ATOM 5286 C C . GLN C 3 613 ? 202.629 248.719 137.372 1.00 91.62 613 GLN 7 C 1
ATOM 5287 O O . GLN C 3 613 ? 201.867 248.716 136.399 1.00 88.49 613 GLN 7 O 1
ATOM 5293 N N . VAL C 3 614 ? 203.788 249.384 137.389 1.00 96.93 614 VAL 7 N 1
ATOM 5294 C CA . VAL C 3 614 ? 204.244 250.163 136.237 1.00 97.66 614 VAL 7 CA 1
ATOM 5295 C C . VAL C 3 614 ? 205.729 249.910 136.016 1.00 101.32 614 VAL 7 C 1
ATOM 5296 O O . VAL C 3 614 ? 206.533 250.103 136.931 1.00 99.45 614 VAL 7 O 1
ATOM 5300 N N . ASP C 3 615 ? 206.107 249.531 134.796 1.00 101.88 615 ASP 7 N 1
ATOM 5301 C CA . ASP C 3 615 ? 207.509 249.296 134.468 1.00 98.81 615 ASP 7 CA 1
ATOM 5302 C C . ASP C 3 615 ? 207.879 250.044 133.197 1.00 95.92 615 ASP 7 C 1
ATOM 5303 O O . ASP C 3 615 ? 207.176 249.949 132.186 1.00 85.30 615 ASP 7 O 1
ATOM 5308 N N . GLN C 3 616 ? 208.986 250.782 133.251 1.00 102.24 616 GLN 7 N 1
ATOM 5309 C CA . GLN C 3 616 ? 209.497 251.532 132.112 1.00 98.18 616 GLN 7 CA 1
ATOM 5310 C C . GLN C 3 616 ? 210.938 251.123 131.841 1.00 100.11 616 GLN 7 C 1
ATOM 5311 O O . GLN C 3 616 ? 211.782 251.165 132.742 1.00 101.72 616 GLN 7 O 1
ATOM 5317 N N . GLY C 3 617 ? 211.220 250.735 130.601 1.00 100.25 617 GLY 7 N 1
ATOM 5318 C CA . GLY C 3 617 ? 212.577 250.401 130.225 1.00 97.49 617 GLY 7 CA 1
ATOM 5319 C C . GLY C 3 617 ? 213.337 251.583 129.666 1.00 97.61 617 GLY 7 C 1
ATOM 5320 O O . GLY C 3 617 ? 213.207 251.908 128.483 1.00 99.45 617 GLY 7 O 1
ATOM 5321 N N . LEU C 3 618 ? 214.143 252.232 130.505 1.00 89.33 618 LEU 7 N 1
ATOM 5322 C CA . LEU C 3 618 ? 214.952 253.374 130.080 1.00 88.42 618 LEU 7 CA 1
ATOM 5323 C C . LEU C 3 618 ? 216.232 252.857 129.424 1.00 94.54 618 LEU 7 C 1
ATOM 5324 O O . LEU C 3 618 ? 217.326 252.885 129.990 1.00 99.24 618 LEU 7 O 1
ATOM 5326 N N . ASN C 3 619 ? 216.077 252.372 128.195 1.00 115.10 619 ASN 7 N 1
ATOM 5327 C CA . ASN C 3 619 ? 217.183 251.748 127.480 1.00 111.86 619 ASN 7 CA 1
ATOM 5328 C C . ASN C 3 619 ? 217.676 252.668 126.374 1.00 115.32 619 ASN 7 C 1
ATOM 5329 O O . ASN C 3 619 ? 216.900 253.006 125.467 1.00 112.60 619 ASN 7 O 1
ATOM 5334 N N . PRO C 3 620 ? 218.935 253.096 126.408 1.00 132.10 620 PRO 7 N 1
ATOM 5335 C CA . PRO C 3 620 ? 219.438 253.996 125.366 1.00 131.59 620 PRO 7 CA 1
ATOM 5336 C C . PRO C 3 620 ? 219.503 253.308 124.014 1.00 133.37 620 PRO 7 C 1
ATOM 5337 O O . PRO C 3 620 ? 219.641 252.087 123.913 1.00 133.65 620 PRO 7 O 1
ATOM 5341 N N . SER C 3 621 ? 219.389 254.116 122.966 1.00 152.99 621 SER 7 N 1
ATOM 5342 C CA . SER C 3 621 ? 219.481 253.625 121.597 1.00 155.19 621 SER 7 CA 1
ATOM 5343 C C . SER C 3 621 ? 220.868 253.064 121.303 1.00 154.62 621 SER 7 C 1
ATOM 5344 O O . SER C 3 621 ? 221.614 253.618 120.495 1.00 152.08 621 SER 7 O 1
ATOM 5347 N N . LYS C 3 629 ? 221.351 252.465 118.123 1.00 30.00 629 LYS 7 N 1
ATOM 5348 C CA . LYS C 3 629 ? 222.622 252.186 117.402 1.00 30.00 629 LYS 7 CA 1
ATOM 5349 C C . LYS C 3 629 ? 223.779 252.152 118.405 1.00 30.00 629 LYS 7 C 1
ATOM 5350 O O . LYS C 3 629 ? 223.960 253.151 119.128 1.00 30.00 629 LYS 7 O 1
ATOM 5352 N N . LEU C 3 630 ? 224.528 251.046 118.441 1.00 30.00 630 LEU 7 N 1
ATOM 5353 C CA . LEU C 3 630 ? 225.698 250.934 119.354 1.00 30.00 630 LEU 7 CA 1
ATOM 5354 C C . LEU C 3 630 ? 225.245 251.222 120.789 1.00 30.00 630 LEU 7 C 1
ATOM 5355 O O . LEU C 3 630 ? 225.994 251.903 121.516 1.00 30.00 630 LEU 7 O 1
ATOM 5360 N N . GLY C 3 631 ? 224.065 250.724 121.173 1.00 128.96 631 GLY 7 N 1
ATOM 5361 C CA . GLY C 3 631 ? 223.545 250.941 122.537 1.00 129.25 631 GLY 7 CA 1
ATOM 5362 C C . GLY C 3 631 ? 222.846 249.701 123.066 1.00 129.75 631 GLY 7 C 1
ATOM 5363 O O . GLY C 3 631 ? 222.597 248.781 122.262 1.00 130.25 631 GLY 7 O 1
ATOM 5364 N N . LEU C 3 632 ? 222.545 249.670 124.367 1.00 120.43 632 LEU 7 N 1
ATOM 5365 C CA . LEU C 3 632 ? 221.813 248.519 124.960 1.00 121.77 632 LEU 7 CA 1
ATOM 5366 C C . LEU C 3 632 ? 220.644 248.146 124.044 1.00 121.21 632 LEU 7 C 1
ATOM 5367 O O . LEU C 3 632 ? 220.059 249.061 123.433 1.00 120.28 632 LEU 7 O 1
ATOM 5372 N N . SER C 3 633 ? 220.315 246.855 123.960 1.00 110.94 633 SER 7 N 1
ATOM 5373 C CA . SER C 3 633 ? 219.246 246.404 123.081 1.00 109.59 633 SER 7 CA 1
ATOM 5374 C C . SER C 3 633 ? 217.924 246.194 123.806 1.00 109.20 633 SER 7 C 1
ATOM 5375 O O . SER C 3 633 ? 217.009 245.591 123.236 1.00 110.45 633 SER 7 O 1
ATOM 5378 N N . GLY C 3 634 ? 217.804 246.663 125.048 1.00 115.35 634 GLY 7 N 1
ATOM 5379 C CA . GLY C 3 634 ? 216.579 246.430 125.800 1.00 119.00 634 GLY 7 CA 1
ATOM 5380 C C . GLY C 3 634 ? 215.358 247.075 125.173 1.00 120.01 634 GLY 7 C 1
ATOM 5381 O O . GLY C 3 634 ? 214.279 246.479 125.135 1.00 115.64 634 GLY 7 O 1
ATOM 5382 N N . GLY C 3 635 ? 215.507 248.294 124.680 1.00 121.11 635 GLY 7 N 1
ATOM 5383 C CA . GLY C 3 635 ? 214.384 248.981 124.058 1.00 115.77 635 GLY 7 CA 1
ATOM 5384 C C . GLY C 3 635 ? 213.594 249.815 125.046 1.00 117.33 635 GLY 7 C 1
ATOM 5385 O O . GLY C 3 635 ? 213.577 249.563 126.250 1.00 116.27 635 GLY 7 O 1
ATOM 5386 N N . ILE C 3 636 ? 212.926 250.835 124.519 1.00 106.55 636 ILE 7 N 1
ATOM 5387 C CA . ILE C 3 636 ? 212.123 251.741 125.331 1.00 104.77 636 ILE 7 CA 1
ATOM 5388 C C . ILE C 3 636 ? 210.670 251.290 125.271 1.00 104.26 636 ILE 7 C 1
ATOM 5389 O O . ILE C 3 636 ? 210.061 251.267 124.196 1.00 105.96 636 ILE 7 O 1
ATOM 5394 N N . TYR C 3 637 ? 210.116 250.931 126.426 1.00 90.97 637 TYR 7 N 1
ATOM 5395 C CA . TYR C 3 637 ? 208.748 250.445 126.508 1.00 85.40 637 TYR 7 CA 1
ATOM 5396 C C . TYR C 3 637 ? 208.187 250.785 127.879 1.00 94.50 637 TYR 7 C 1
ATOM 5397 O O . TYR C 3 637 ? 208.930 250.908 128.855 1.00 96.76 637 TYR 7 O 1
ATOM 5406 N N . ASN C 3 638 ? 206.870 250.941 127.945 1.00 93.06 638 ASN 7 N 1
ATOM 5407 C CA . ASN C 3 638 ? 206.167 251.173 129.198 1.00 89.09 638 ASN 7 CA 1
ATOM 5408 C C . ASN C 3 638 ? 205.015 250.184 129.292 1.00 92.52 638 ASN 7 C 1
ATOM 5409 O O . ASN C 3 638 ? 204.151 250.152 128.409 1.00 93.94 638 ASN 7 O 1
ATOM 5414 N N . ARG C 3 639 ? 205.007 249.378 130.354 1.00 87.78 639 ARG 7 N 1
ATOM 5415 C CA . ARG C 3 639 ? 203.943 248.417 130.616 1.00 84.23 639 ARG 7 CA 1
ATOM 5416 C C . ARG C 3 639 ? 203.278 248.764 131.940 1.00 89.59 639 ARG 7 C 1
ATOM 5417 O O . ARG C 3 639 ? 203.963 248.954 132.951 1.00 89.50 639 ARG 7 O 1
ATOM 5425 N N . ALA C 3 640 ? 201.949 248.833 131.944 1.00 92.58 640 ALA 7 N 1
ATOM 5426 C CA . ALA C 3 640 ? 201.225 249.232 133.142 1.00 87.85 640 ALA 7 CA 1
ATOM 5427 C C . ALA C 3 640 ? 199.991 248.364 133.319 1.00 92.00 640 ALA 7 C 1
ATOM 5428 O O . ALA C 3 640 ? 199.211 248.187 132.378 1.00 93.47 640 ALA 7 O 1
ATOM 5430 N N . THR C 3 641 ? 199.810 247.840 134.531 1.00 91.59 641 THR 7 N 1
ATOM 5431 C CA . THR C 3 641 ? 198.644 247.032 134.854 1.00 92.59 641 THR 7 CA 1
ATOM 5432 C C . THR C 3 641 ? 198.066 247.480 136.190 1.00 93.10 641 THR 7 C 1
ATOM 5433 O O . THR C 3 641 ? 198.786 247.940 137.082 1.00 88.01 641 THR 7 O 1
ATOM 5437 N N . ALA C 3 642 ? 196.746 247.364 136.304 1.00 86.83 642 ALA 7 N 1
ATOM 5438 C CA . ALA C 3 642 ? 196.028 247.783 137.497 1.00 81.42 642 ALA 7 CA 1
ATOM 5439 C C . ALA C 3 642 ? 194.955 246.761 137.823 1.00 87.29 642 ALA 7 C 1
ATOM 5440 O O . ALA C 3 642 ? 194.294 246.232 136.924 1.00 88.52 642 ALA 7 O 1
ATOM 5442 N N . SER C 3 643 ? 194.785 246.490 139.115 1.00 88.36 643 SER 7 N 1
ATOM 5443 C CA . SER C 3 643 ? 193.812 245.515 139.584 1.00 82.94 643 SER 7 CA 1
ATOM 5444 C C . SER C 3 643 ? 193.053 246.074 140.775 1.00 83.06 643 SER 7 C 1
ATOM 5445 O O . SER C 3 643 ? 193.630 246.754 141.629 1.00 84.58 643 SER 7 O 1
ATOM 5448 N N . TYR C 3 644 ? 191.758 245.772 140.828 1.00 86.93 644 TYR 7 N 1
ATOM 5449 C CA . TYR C 3 644 ? 190.873 246.247 141.884 1.00 88.29 644 TYR 7 CA 1
ATOM 5450 C C . TYR C 3 644 ? 189.960 245.110 142.310 1.00 88.62 644 TYR 7 C 1
ATOM 5451 O O . TYR C 3 644 ? 189.274 244.516 141.470 1.00 89.92 644 TYR 7 O 1
ATOM 5460 N N . THR C 3 645 ? 189.948 244.808 143.610 1.00 91.97 645 THR 7 N 1
ATOM 5461 C CA . THR C 3 645 ? 189.094 243.758 144.150 1.00 89.84 645 THR 7 CA 1
ATOM 5462 C C . THR C 3 645 ? 188.334 244.273 145.364 1.00 92.50 645 THR 7 C 1
ATOM 5463 O O . THR C 3 645 ? 188.908 244.941 146.232 1.00 95.12 645 THR 7 O 1
ATOM 5467 N N . LYS C 3 646 ? 187.038 243.978 145.405 1.00 96.56 646 LYS 7 N 1
ATOM 5468 C CA . LYS C 3 646 ? 186.159 244.401 146.489 1.00 96.98 646 LYS 7 CA 1
ATOM 5469 C C . LYS C 3 646 ? 185.426 243.190 147.048 1.00 97.04 646 LYS 7 C 1
ATOM 5470 O O . LYS C 3 646 ? 184.749 242.472 146.303 1.00 98.48 646 LYS 7 O 1
ATOM 5472 N N . PHE C 3 647 ? 185.568 242.963 148.355 1.00 84.39 647 PHE 7 N 1
ATOM 5473 C CA . PHE C 3 647 ? 184.803 241.957 149.079 1.00 79.82 647 PHE 7 CA 1
ATOM 5474 C C . PHE C 3 647 ? 183.733 242.677 149.888 1.00 80.38 647 PHE 7 C 1
ATOM 5475 O O . PHE C 3 647 ? 184.063 243.429 150.813 1.00 80.89 647 PHE 7 O 1
ATOM 5483 N N . LEU C 3 648 ? 182.464 242.420 149.570 1.00 87.93 648 LEU 7 N 1
ATOM 5484 C CA . LEU C 3 648 ? 181.369 243.131 150.214 1.00 90.02 648 LEU 7 CA 1
ATOM 5485 C C . LEU C 3 648 ? 180.291 242.147 150.643 1.00 93.18 648 LEU 7 C 1
ATOM 5486 O O . LEU C 3 648 ? 180.153 241.060 150.081 1.00 97.15 648 LEU 7 O 1
ATOM 5491 N N . GLU C 3 649 ? 179.544 242.517 151.687 1.00 115.81 649 GLU 7 N 1
ATOM 5492 C CA . GLU C 3 649 ? 178.488 241.613 152.215 1.00 117.84 649 GLU 7 CA 1
ATOM 5493 C C . GLU C 3 649 ? 177.472 241.331 151.107 1.00 119.84 649 GLU 7 C 1
ATOM 5494 O O . GLU C 3 649 ? 177.090 242.282 150.400 1.00 119.44 649 GLU 7 O 1
ATOM 5496 N N . ALA C 3 650 ? 177.050 240.073 150.974 1.00 128.87 650 ALA 7 N 1
ATOM 5497 C CA . ALA C 3 650 ? 176.046 239.715 149.948 1.00 130.45 650 ALA 7 CA 1
ATOM 5498 C C . ALA C 3 650 ? 174.854 240.667 150.068 1.00 132.30 650 ALA 7 C 1
ATOM 5499 O O . ALA C 3 650 ? 174.169 240.632 151.108 1.00 133.60 650 ALA 7 O 1
ATOM 5501 N N . PRO C 3 651 ? 174.580 241.539 149.071 1.00 141.08 651 PRO 7 N 1
ATOM 5502 C CA . PRO C 3 651 ? 173.491 242.507 149.178 1.00 141.03 651 PRO 7 CA 1
ATOM 5503 C C . PRO C 3 651 ? 172.136 241.790 149.162 1.00 145.40 651 PRO 7 C 1
ATOM 5504 O O . PRO C 3 651 ? 171.234 242.239 149.844 1.00 145.89 651 PRO 7 O 1
ATOM 5508 N N . PHE C 3 652 ? 172.032 240.700 148.398 1.00 30.00 652 PHE 7 N 1
ATOM 5509 C CA . PHE C 3 652 ? 170.743 239.971 148.274 1.00 30.00 652 PHE 7 CA 1
ATOM 5510 C C . PHE C 3 652 ? 170.279 239.521 149.661 1.00 30.00 652 PHE 7 C 1
ATOM 5511 O O . PHE C 3 652 ? 169.090 239.705 149.985 1.00 30.00 652 PHE 7 O 1
ATOM 5519 N N . LEU C 3 653 ? 171.192 238.946 150.449 1.00 30.00 653 LEU 7 N 1
ATOM 5520 C CA . LEU C 3 653 ? 170.834 238.423 151.795 1.00 30.00 653 LEU 7 CA 1
ATOM 5521 C C . LEU C 3 653 ? 170.822 239.575 152.806 1.00 30.00 653 LEU 7 C 1
ATOM 5522 O O . LEU C 3 653 ? 171.341 240.657 152.470 1.00 30.00 653 LEU 7 O 1
ATOM 5524 N N . PRO C 3 654 ? 170.273 239.446 154.047 1.00 30.00 654 PRO 7 N 1
ATOM 5525 C CA . PRO C 3 654 ? 170.352 240.539 155.032 1.00 30.00 654 PRO 7 CA 1
ATOM 5526 C C . PRO C 3 654 ? 171.792 240.853 155.466 1.00 30.00 654 PRO 7 C 1
ATOM 5527 O O . PRO C 3 654 ? 172.692 240.119 155.096 1.00 30.00 654 PRO 7 O 1
ATOM 5531 N N . LYS C 3 655 ? 171.975 241.911 156.262 1.00 30.00 655 LYS 7 N 1
ATOM 5532 C CA . LYS C 3 655 ? 173.346 242.325 156.664 1.00 30.00 655 LYS 7 CA 1
ATOM 5533 C C . LYS C 3 655 ? 174.008 241.198 157.462 1.00 30.00 655 LYS 7 C 1
ATOM 5534 O O . LYS C 3 655 ? 175.207 240.948 157.220 1.00 30.00 655 LYS 7 O 1
ATOM 5536 N N . LEU C 3 656 ? 173.269 240.565 158.380 1.00 30.00 656 LEU 7 N 1
ATOM 5537 C CA . LEU C 3 656 ? 173.809 239.409 159.150 1.00 30.00 656 LEU 7 CA 1
ATOM 5538 C C . LEU C 3 656 ? 175.119 239.821 159.826 1.00 30.00 656 LEU 7 C 1
ATOM 5539 O O . LEU C 3 656 ? 175.098 240.839 160.551 1.00 30.00 656 LEU 7 O 1
ATOM 5541 N N . THR C 3 657 ? 176.185 239.030 159.646 1.00 30.00 657 THR 7 N 1
ATOM 5542 C CA . THR C 3 657 ? 177.530 239.370 160.194 1.00 30.00 657 THR 7 CA 1
ATOM 5543 C C . THR C 3 657 ? 177.538 239.231 161.719 1.00 30.00 657 THR 7 C 1
ATOM 5544 O O . THR C 3 657 ? 176.656 238.535 162.252 1.00 30.00 657 THR 7 O 1
ATOM 5546 N N . THR C 3 658 ? 178.512 239.858 162.383 1.00 30.00 658 THR 7 N 1
ATOM 5547 C CA . THR C 3 658 ? 178.622 239.774 163.864 1.00 30.00 658 THR 7 CA 1
ATOM 5548 C C . THR C 3 658 ? 178.087 241.060 164.503 1.00 30.00 658 THR 7 C 1
ATOM 5549 O O . THR C 3 658 ? 178.308 241.244 165.711 1.00 30.00 658 THR 7 O 1
ATOM 5551 N N . GLU C 3 659 ? 177.434 241.928 163.724 1.00 30.00 659 GLU 7 N 1
ATOM 5552 C CA . GLU C 3 659 ? 176.979 243.230 164.283 1.00 30.00 659 GLU 7 CA 1
ATOM 5553 C C . GLU C 3 659 ? 175.987 242.963 165.419 1.00 30.00 659 GLU 7 C 1
ATOM 5554 O O . GLU C 3 659 ? 176.119 243.610 166.476 1.00 30.00 659 GLU 7 O 1
ATOM 5556 N N . GLN C 3 660 ? 175.042 242.042 165.214 1.00 30.00 660 GLN 7 N 1
ATOM 5557 C CA . GLN C 3 660 ? 174.103 241.659 166.302 1.00 30.00 660 GLN 7 CA 1
ATOM 5558 C C . GLN C 3 660 ? 174.453 240.241 166.761 1.00 30.00 660 GLN 7 C 1
ATOM 5559 O O . GLN C 3 660 ? 173.821 239.757 167.720 1.00 30.00 660 GLN 7 O 1
ATOM 5565 N N . LEU C 3 661 ? 175.428 239.609 166.101 1.00 169.07 661 LEU 7 N 1
ATOM 5566 C CA . LEU C 3 661 ? 175.788 238.201 166.420 1.00 167.74 661 LEU 7 CA 1
ATOM 5567 C C . LEU C 3 661 ? 177.216 238.127 166.970 1.00 166.50 661 LEU 7 C 1
ATOM 5568 O O . LEU C 3 661 ? 177.847 237.075 166.796 1.00 163.24 661 LEU 7 O 1
ATOM 5573 N N . TRP C 3 662 ? 177.721 239.221 167.548 1.00 138.43 662 TRP 7 N 1
ATOM 5574 C CA . TRP C 3 662 ? 179.087 239.232 168.140 1.00 135.10 662 TRP 7 CA 1
ATOM 5575 C C . TRP C 3 662 ? 179.312 237.954 168.955 1.00 135.75 662 TRP 7 C 1
ATOM 5576 O O . TRP C 3 662 ? 180.385 237.347 168.807 1.00 134.60 662 TRP 7 O 1
ATOM 5587 N N . LYS C 3 663 ? 178.339 237.569 169.785 1.00 141.55 663 LYS 7 N 1
ATOM 5588 C CA . LYS C 3 663 ? 178.492 236.370 170.653 1.00 142.84 663 LYS 7 CA 1
ATOM 5589 C C . LYS C 3 663 ? 178.472 235.109 169.783 1.00 139.87 663 LYS 7 C 1
ATOM 5590 O O . LYS C 3 663 ? 179.302 234.212 170.028 1.00 138.85 663 LYS 7 O 1
ATOM 5592 N N . GLU C 3 664 ? 177.558 235.038 168.810 1.00 50.00 664 GLU 7 N 1
ATOM 5593 C CA . GLU C 3 664 ? 177.431 233.827 167.963 1.00 50.00 664 GLU 7 CA 1
ATOM 5594 C C . GLU C 3 664 ? 178.650 233.694 167.044 1.00 50.00 664 GLU 7 C 1
ATOM 5595 O O . GLU C 3 664 ? 178.898 232.568 166.568 1.00 50.00 664 GLU 7 O 1
ATOM 5597 N N . ARG C 3 665 ? 179.360 234.799 166.786 1.00 130.83 665 ARG 7 N 1
ATOM 5598 C CA . ARG C 3 665 ? 180.581 234.781 165.930 1.00 132.92 665 ARG 7 CA 1
ATOM 5599 C C . ARG C 3 665 ? 180.259 234.198 164.549 1.00 133.10 665 ARG 7 C 1
ATOM 5600 O O . ARG C 3 665 ? 181.105 233.457 164.016 1.00 133.18 665 ARG 7 O 1
ATOM 5605 N N . LYS C 3 666 ? 179.089 234.527 163.993 1.00 119.09 666 LYS 7 N 1
ATOM 5606 C CA . LYS C 3 666 ? 178.714 234.048 162.635 1.00 116.88 666 LYS 7 CA 1
ATOM 5607 C C . LYS C 3 666 ? 179.566 234.773 161.586 1.00 114.92 666 LYS 7 C 1
ATOM 5608 O O . LYS C 3 666 ? 179.880 235.959 161.801 1.00 118.50 666 LYS 7 O 1
ATOM 5614 N N . ALA C 3 667 ? 179.901 234.090 160.487 1.00 102.37 667 ALA 7 N 1
ATOM 5615 C CA . ALA C 3 667 ? 180.725 234.703 159.418 1.00 102.96 667 ALA 7 CA 1
ATOM 5616 C C . ALA C 3 667 ? 179.808 235.238 158.315 1.00 103.19 667 ALA 7 C 1
ATOM 5617 O O . ALA C 3 667 ? 178.905 234.497 157.886 1.00 105.95 667 ALA 7 O 1
ATOM 5619 N N . PRO C 3 668 ? 179.985 236.493 157.850 1.00 96.72 668 PRO 7 N 1
ATOM 5620 C CA . PRO C 3 668 ? 179.084 237.079 156.852 1.00 98.07 668 PRO 7 CA 1
ATOM 5621 C C . PRO C 3 668 ? 179.216 236.469 155.449 1.00 101.61 668 PRO 7 C 1
ATOM 5622 O O . PRO C 3 668 ? 180.329 236.179 155.045 1.00 103.18 668 PRO 7 O 1
ATOM 5626 N N . ASN C 3 669 ? 178.092 236.284 154.746 1.00 104.39 669 ASN 7 N 1
ATOM 5627 C CA . ASN C 3 669 ? 178.160 235.796 153.341 1.00 103.47 669 ASN 7 CA 1
ATOM 5628 C C . ASN C 3 669 ? 178.808 236.905 152.511 1.00 103.01 669 ASN 7 C 1
ATOM 5629 O O . ASN C 3 669 ? 178.453 238.078 152.736 1.00 105.84 669 ASN 7 O 1
ATOM 5634 N N . THR C 3 670 ? 179.715 236.562 151.591 1.00 92.13 670 THR 7 N 1
ATOM 5635 C CA . THR C 3 670 ? 180.455 237.628 150.865 1.00 89.26 670 THR 7 CA 1
ATOM 5636 C C . THR C 3 670 ? 180.464 237.480 149.346 1.00 90.51 670 THR 7 C 1
ATOM 5637 O O . THR C 3 670 ? 180.519 236.336 148.869 1.00 98.69 670 THR 7 O 1
ATOM 5641 N N . VAL C 3 671 ? 180.404 238.600 148.626 1.00 78.08 671 VAL 7 N 1
ATOM 5642 C CA . VAL C 3 671 ? 180.538 238.644 147.178 1.00 78.19 671 VAL 7 CA 1
ATOM 5643 C C . VAL C 3 671 ? 181.833 239.374 146.856 1.00 75.56 671 VAL 7 C 1
ATOM 5644 O O . VAL C 3 671 ? 182.090 240.467 147.382 1.00 83.04 671 VAL 7 O 1
ATOM 5648 N N . VAL C 3 672 ? 182.653 238.757 146.012 1.00 66.92 672 VAL 7 N 1
ATOM 5649 C CA . VAL C 3 672 ? 183.948 239.283 145.610 1.00 71.82 672 VAL 7 CA 1
ATOM 5650 C C . VAL C 3 672 ? 183.848 239.687 144.148 1.00 78.15 672 VAL 7 C 1
ATOM 5651 O O . VAL C 3 672 ? 183.466 238.873 143.295 1.00 92.41 672 VAL 7 O 1
ATOM 5655 N N . LEU C 3 673 ? 184.170 240.946 143.866 1.00 74.83 673 LEU 7 N 1
ATOM 5656 C CA . LEU C 3 673 ? 184.286 241.449 142.506 1.00 72.34 673 LEU 7 CA 1
ATOM 5657 C C . LEU C 3 673 ? 185.745 241.775 142.225 1.00 69.95 673 LEU 7 C 1
ATOM 5658 O O . LEU C 3 673 ? 186.440 242.326 143.085 1.00 66.71 673 LEU 7 O 1
ATOM 5663 N N . HIS C 3 674 ? 186.214 241.429 141.027 1.00 66.44 674 HIS 7 N 1
ATOM 5664 C CA . HIS C 3 674 ? 187.614 241.629 140.687 1.00 67.19 674 HIS 7 CA 1
ATOM 5665 C C . HIS C 3 674 ? 187.728 242.076 139.239 1.00 70.08 674 HIS 7 C 1
ATOM 5666 O O . HIS C 3 674 ? 187.067 241.520 138.356 1.00 77.87 674 HIS 7 O 1
ATOM 5673 N N . ALA C 3 675 ? 188.584 243.070 139.004 1.00 72.40 675 ALA 7 N 1
ATOM 5674 C CA . ALA C 3 675 ? 188.868 243.545 137.658 1.00 65.45 675 ALA 7 CA 1
ATOM 5675 C C . ALA C 3 675 ? 190.358 243.818 137.524 1.00 70.61 675 ALA 7 C 1
ATOM 5676 O O . ALA C 3 675 ? 191.019 244.221 138.483 1.00 71.71 675 ALA 7 O 1
ATOM 5678 N N . LYS C 3 676 ? 190.882 243.589 136.321 1.00 76.51 676 LYS 7 N 1
ATOM 5679 C CA . LYS C 3 676 ? 192.284 243.867 136.042 1.00 73.95 676 LYS 7 CA 1
ATOM 5680 C C . LYS C 3 676 ? 192.431 244.303 134.591 1.00 72.26 676 LYS 7 C 1
ATOM 5681 O O . LYS C 3 676 ? 191.729 243.801 133.710 1.00 76.01 676 LYS 7 O 1
ATOM 5687 N N . ALA C 3 677 ? 193.350 245.236 134.349 1.00 60.64 677 ALA 7 N 1
ATOM 5688 C CA . ALA C 3 677 ? 193.585 245.738 133.003 1.00 64.11 677 ALA 7 CA 1
ATOM 5689 C C . ALA C 3 677 ? 195.070 246.006 132.815 1.00 74.32 677 ALA 7 C 1
ATOM 5690 O O . ALA C 3 677 ? 195.746 246.467 133.738 1.00 76.68 677 ALA 7 O 1
ATOM 5692 N N . GLY C 3 678 ? 195.571 245.722 131.615 1.00 80.03 678 GLY 7 N 1
ATOM 5693 C CA . GLY C 3 678 ? 196.983 245.930 131.345 1.00 71.38 678 GLY 7 CA 1
ATOM 5694 C C . GLY C 3 678 ? 197.293 246.382 129.933 1.00 72.60 678 GLY 7 C 1
ATOM 5695 O O . GLY C 3 678 ? 196.867 245.739 128.968 1.00 73.42 678 GLY 7 O 1
ATOM 5696 N N . ASN C 3 679 ? 198.036 247.481 129.801 1.00 89.83 679 ASN 7 N 1
ATOM 5697 C CA . ASN C 3 679 ? 198.402 248.046 128.506 1.00 90.14 679 ASN 7 CA 1
ATOM 5698 C C . ASN C 3 679 ? 199.907 248.274 128.430 1.00 90.62 679 ASN 7 C 1
ATOM 5699 O O . ASN C 3 679 ? 200.527 248.718 129.403 1.00 87.47 679 ASN 7 O 1
ATOM 5704 N N . ALA C 3 680 ? 200.485 247.975 127.269 1.00 91.71 680 ALA 7 N 1
ATOM 5705 C CA . ALA C 3 680 ? 201.905 248.161 127.014 1.00 88.57 680 ALA 7 CA 1
ATOM 5706 C C . ALA C 3 680 ? 202.097 248.932 125.718 1.00 91.02 680 ALA 7 C 1
ATOM 5707 O O . ALA C 3 680 ? 201.463 248.617 124.706 1.00 91.21 680 ALA 7 O 1
ATOM 5709 N N . LEU C 3 681 ? 202.963 249.940 125.753 1.00 93.01 681 LEU 7 N 1
ATOM 5710 C CA . LEU C 3 681 ? 203.333 250.697 124.564 1.00 89.84 681 LEU 7 CA 1
ATOM 5711 C C . LEU C 3 681 ? 204.846 250.817 124.495 1.00 91.21 681 LEU 7 C 1
ATOM 5712 O O . LEU C 3 681 ? 205.477 251.266 125.454 1.00 83.56 681 LEU 7 O 1
ATOM 5717 N N . GLY C 3 682 ? 205.424 250.430 123.364 1.00 102.59 682 GLY 7 N 1
ATOM 5718 C CA . GLY C 3 682 ? 206.843 250.585 123.145 1.00 102.72 682 GLY 7 CA 1
ATOM 5719 C C . GLY C 3 682 ? 207.462 249.311 122.630 1.00 100.87 682 GLY 7 C 1
ATOM 5720 O O . GLY C 3 682 ? 206.778 248.407 122.139 1.00 95.51 682 GLY 7 O 1
ATOM 5721 N N . ASP C 3 683 ? 208.787 249.235 122.743 1.00 123.35 683 ASP 7 N 1
ATOM 5722 C CA . ASP C 3 683 ? 209.545 248.076 122.274 1.00 124.56 683 ASP 7 CA 1
ATOM 5723 C C . ASP C 3 683 ? 209.489 246.971 123.331 1.00 126.67 683 ASP 7 C 1
ATOM 5724 O O . ASP C 3 683 ? 210.473 246.637 123.993 1.00 129.79 683 ASP 7 O 1
ATOM 5729 N N . VAL C 3 684 ? 208.301 246.396 123.480 1.00 104.06 684 VAL 7 N 1
ATOM 5730 C CA . VAL C 3 684 ? 208.088 245.329 124.452 1.00 98.77 684 VAL 7 CA 1
ATOM 5731 C C . VAL C 3 684 ? 208.595 244.016 123.866 1.00 105.86 684 VAL 7 C 1
ATOM 5732 O O . VAL C 3 684 ? 208.188 243.611 122.772 1.00 110.64 684 VAL 7 O 1
ATOM 5736 N N . ALA C 3 685 ? 209.482 243.334 124.599 1.00 99.15 685 ALA 7 N 1
ATOM 5737 C CA . ALA C 3 685 ? 210.069 242.067 124.099 1.00 95.01 685 ALA 7 CA 1
ATOM 5738 C C . ALA C 3 685 ? 209.147 240.882 124.413 1.00 93.34 685 ALA 7 C 1
ATOM 5739 O O . ALA C 3 685 ? 208.238 241.050 125.246 1.00 97.03 685 ALA 7 O 1
ATOM 5741 N N . ALA C 3 686 ? 209.393 239.724 123.792 1.00 73.01 686 ALA 7 N 1
ATOM 5742 C CA . ALA C 3 686 ? 208.507 238.547 123.968 1.00 68.07 686 ALA 7 CA 1
ATOM 5743 C C . ALA C 3 686 ? 208.496 238.062 125.422 1.00 73.66 686 ALA 7 C 1
ATOM 5744 O O . ALA C 3 686 ? 207.426 237.639 125.886 1.00 80.72 686 ALA 7 O 1
ATOM 5746 N N . TYR C 3 687 ? 209.642 238.111 126.108 1.00 68.37 687 TYR 7 N 1
ATOM 5747 C CA . TYR C 3 687 ? 209.724 237.581 127.496 1.00 67.02 687 TYR 7 CA 1
ATOM 5748 C C . TYR C 3 687 ? 208.868 238.432 128.441 1.00 65.69 687 TYR 7 C 1
ATOM 5749 O O . TYR C 3 687 ? 208.493 237.929 129.518 1.00 69.13 687 TYR 7 O 1
ATOM 5758 N N . ASP C 3 688 ? 208.570 239.676 128.054 1.00 75.89 688 ASP 7 N 1
ATOM 5759 C CA . ASP C 3 688 ? 207.712 240.564 128.885 1.00 73.88 688 ASP 7 CA 1
ATOM 5760 C C . ASP C 3 688 ? 206.292 240.660 128.313 1.00 73.18 688 ASP 7 C 1
ATOM 5761 O O . ASP C 3 688 ? 205.528 241.502 128.819 1.00 78.36 688 ASP 7 O 1
ATOM 5766 N N . TYR C 3 689 ? 205.940 239.845 127.312 1.00 79.45 689 TYR 7 N 1
ATOM 5767 C CA . TYR C 3 689 ? 204.535 239.858 126.820 1.00 79.73 689 TYR 7 CA 1
ATOM 5768 C C . TYR C 3 689 ? 203.616 239.366 127.939 1.00 77.41 689 TYR 7 C 1
ATOM 5769 O O . TYR C 3 689 ? 203.997 238.420 128.656 1.00 79.02 689 TYR 7 O 1
ATOM 5778 N N . PHE C 3 690 ? 202.440 239.977 128.073 1.00 66.91 690 PHE 7 N 1
ATOM 5779 C CA . PHE C 3 690 ? 201.464 239.498 129.083 1.00 75.53 690 PHE 7 CA 1
ATOM 5780 C C . PHE C 3 690 ? 200.913 238.146 128.620 1.00 74.58 690 PHE 7 C 1
ATOM 5781 O O . PHE C 3 690 ? 200.512 238.039 127.446 1.00 73.66 690 PHE 7 O 1
ATOM 5789 N N . SER C 3 691 ? 200.900 237.150 129.513 1.00 78.66 691 SER 7 N 1
ATOM 5790 C CA . SER C 3 691 ? 200.374 235.806 129.156 1.00 79.90 691 SER 7 CA 1
ATOM 5791 C C . SER C 3 691 ? 198.986 235.625 129.778 1.00 76.85 691 SER 7 C 1
ATOM 5792 O O . SER C 3 691 ? 198.851 235.849 130.996 1.00 76.38 691 SER 7 O 1
ATOM 5795 N N . LEU C 3 692 ? 197.993 235.227 128.981 1.00 72.00 692 LEU 7 N 1
ATOM 5796 C CA . LEU C 3 692 ? 196.614 235.040 129.507 1.00 69.62 692 LEU 7 CA 1
ATOM 5797 C C . LEU C 3 692 ? 196.357 233.555 129.783 1.00 70.48 692 LEU 7 C 1
ATOM 5798 O O . LEU C 3 692 ? 196.763 232.726 128.949 1.00 75.97 692 LEU 7 O 1
ATOM 5803 N N . GLY C 3 693 ? 195.686 233.241 130.896 1.00 79.40 693 GLY 7 N 1
ATOM 5804 C CA . GLY C 3 693 ? 195.384 231.842 131.264 1.00 80.51 693 GLY 7 CA 1
ATOM 5805 C C . GLY C 3 693 ? 196.288 231.331 132.373 1.00 85.92 693 GLY 7 C 1
ATOM 5806 O O . GLY C 3 693 ? 197.428 231.825 132.477 1.00 92.66 693 GLY 7 O 1
ATOM 5807 N N . GLY C 3 694 ? 195.803 230.373 133.170 1.00 94.21 694 GLY 7 N 1
ATOM 5808 C CA . GLY C 3 694 ? 196.590 229.811 134.286 1.00 93.73 694 GLY 7 CA 1
ATOM 5809 C C . GLY C 3 694 ? 195.689 229.453 135.454 1.00 97.98 694 GLY 7 C 1
ATOM 5810 O O . GLY C 3 694 ? 194.466 229.628 135.318 1.00 98.05 694 GLY 7 O 1
ATOM 5811 N N . PRO C 3 695 ? 196.207 228.945 136.594 1.00 105.80 695 PRO 7 N 1
ATOM 5812 C CA . PRO C 3 695 ? 195.366 228.713 137.772 1.00 105.40 695 PRO 7 CA 1
ATOM 5813 C C . PRO C 3 695 ? 194.843 230.083 138.216 1.00 109.34 695 PRO 7 C 1
ATOM 5814 O O . PRO C 3 695 ? 193.674 230.180 138.543 1.00 108.23 695 PRO 7 O 1
ATOM 5818 N N . TYR C 3 696 ? 195.709 231.101 138.208 1.00 104.55 696 TYR 7 N 1
ATOM 5819 C CA . TYR C 3 696 ? 195.278 232.489 138.522 1.00 99.22 696 TYR 7 CA 1
ATOM 5820 C C . TYR C 3 696 ? 194.706 233.098 137.239 1.00 102.44 696 TYR 7 C 1
ATOM 5821 O O . TYR C 3 696 ? 194.784 232.412 136.202 1.00 100.47 696 TYR 7 O 1
ATOM 5830 N N . SER C 3 697 ? 194.141 234.307 137.300 1.00 108.07 697 SER 7 N 1
ATOM 5831 C CA . SER C 3 697 ? 193.449 234.874 136.110 1.00 104.11 697 SER 7 CA 1
ATOM 5832 C C . SER C 3 697 ? 192.280 233.945 135.768 1.00 101.52 697 SER 7 C 1
ATOM 5833 O O . SER C 3 697 ? 191.503 233.638 136.690 1.00 104.61 697 SER 7 O 1
ATOM 5836 N N . VAL C 3 698 ? 192.148 233.498 134.517 1.00 87.55 698 VAL 7 N 1
ATOM 5837 C CA . VAL C 3 698 ? 190.948 232.667 134.203 1.00 88.32 698 VAL 7 CA 1
ATOM 5838 C C . VAL C 3 698 ? 191.259 231.198 134.519 1.00 89.31 698 VAL 7 C 1
ATOM 5839 O O . VAL C 3 698 ? 192.197 230.646 133.912 1.00 94.88 698 VAL 7 O 1
ATOM 5843 N N . ARG C 3 699 ? 190.504 230.597 135.446 1.00 103.01 699 ARG 7 N 1
ATOM 5844 C CA . ARG C 3 699 ? 190.749 229.191 135.875 1.00 103.22 699 ARG 7 CA 1
ATOM 5845 C C . ARG C 3 699 ? 190.224 228.211 134.821 1.00 105.03 699 ARG 7 C 1
ATOM 5846 O O . ARG C 3 699 ? 189.409 228.630 133.984 1.00 104.01 699 ARG 7 O 1
ATOM 5848 N N . GLY C 3 700 ? 190.691 226.959 134.859 1.00 95.85 700 GLY 7 N 1
ATOM 5849 C CA . GLY C 3 700 ? 190.241 225.940 133.890 1.00 95.89 700 GLY 7 CA 1
ATOM 5850 C C . GLY C 3 700 ? 191.181 225.871 132.705 1.00 93.20 700 GLY 7 C 1
ATOM 5851 O O . GLY C 3 700 ? 191.099 224.889 131.946 1.00 93.86 700 GLY 7 O 1
ATOM 5852 N N . TYR C 3 701 ? 192.044 226.878 132.553 1.00 83.40 701 TYR 7 N 1
ATOM 5853 C CA . TYR C 3 701 ? 193.006 226.906 131.463 1.00 85.23 701 TYR 7 CA 1
ATOM 5854 C C . TYR C 3 701 ? 194.414 226.818 132.029 1.00 89.24 701 TYR 7 C 1
ATOM 5855 O O . TYR C 3 701 ? 194.706 227.387 133.086 1.00 95.25 701 TYR 7 O 1
ATOM 5864 N N . SER C 3 702 ? 195.283 226.102 131.325 1.00 80.49 702 SER 7 N 1
ATOM 5865 C CA . SER C 3 702 ? 196.677 226.036 131.724 1.00 79.78 702 SER 7 CA 1
ATOM 5866 C C . SER C 3 702 ? 197.366 227.368 131.441 1.00 85.98 702 SER 7 C 1
ATOM 5867 O O . SER C 3 702 ? 196.796 228.280 130.835 1.00 91.55 702 SER 7 O 1
ATOM 5870 N N . HIS C 3 703 ? 198.619 227.486 131.899 1.00 88.87 703 HIS 7 N 1
ATOM 5871 C CA . HIS C 3 703 ? 199.382 228.756 131.741 1.00 88.20 703 HIS 7 CA 1
ATOM 5872 C C . HIS C 3 703 ? 199.546 229.130 130.267 1.00 87.80 703 HIS 7 C 1
ATOM 5873 O O . HIS C 3 703 ? 200.140 228.327 129.530 1.00 90.74 703 HIS 7 O 1
ATOM 5880 N N . GLY C 3 704 ? 199.048 230.301 129.860 1.00 79.59 704 GLY 7 N 1
ATOM 5881 C CA . GLY C 3 704 ? 199.265 230.778 128.480 1.00 76.45 704 GLY 7 CA 1
ATOM 5882 C C . GLY C 3 704 ? 198.308 230.151 127.484 1.00 74.75 704 GLY 7 C 1
ATOM 5883 O O . GLY C 3 704 ? 198.444 230.443 126.284 1.00 77.88 704 GLY 7 O 1
ATOM 5884 N N . GLU C 3 705 ? 197.366 229.333 127.957 1.00 84.46 705 GLU 7 N 1
ATOM 5885 C CA . GLU C 3 705 ? 196.454 228.620 127.027 1.00 83.54 705 GLU 7 CA 1
ATOM 5886 C C . GLU C 3 705 ? 195.575 229.644 126.304 1.00 85.12 705 GLU 7 C 1
ATOM 5887 O O . GLU C 3 705 ? 195.414 229.512 125.074 1.00 81.78 705 GLU 7 O 1
ATOM 5893 N N . ILE C 3 706 ? 195.044 230.630 127.034 1.00 88.67 706 ILE 7 N 1
ATOM 5894 C CA . ILE C 3 706 ? 194.104 231.612 126.409 1.00 85.68 706 ILE 7 CA 1
ATOM 5895 C C . ILE C 3 706 ? 194.861 232.337 125.300 1.00 82.00 706 ILE 7 C 1
ATOM 5896 O O . ILE C 3 706 ? 194.291 232.507 124.207 1.00 79.24 706 ILE 7 O 1
ATOM 5901 N N . GLY C 3 707 ? 196.108 232.742 125.556 1.00 84.18 707 GLY 7 N 1
ATOM 5902 C CA . GLY C 3 707 ? 196.915 233.376 124.495 1.00 79.76 707 GLY 7 CA 1
ATOM 5903 C C . GLY C 3 707 ? 197.713 234.560 125.005 1.00 74.26 707 GLY 7 C 1
ATOM 5904 O O . GLY C 3 707 ? 197.855 234.688 126.231 1.00 78.35 707 GLY 7 O 1
ATOM 5905 N N . ALA C 3 708 ? 198.225 235.390 124.091 1.00 73.05 708 ALA 7 N 1
ATOM 5906 C CA . ALA C 3 708 ? 199.040 236.563 124.484 1.00 81.11 708 ALA 7 CA 1
ATOM 5907 C C . ALA C 3 708 ? 198.355 237.844 123.999 1.00 89.47 708 ALA 7 C 1
ATOM 5908 O O . ALA C 3 708 ? 197.961 237.889 122.817 1.00 85.95 708 ALA 7 O 1
ATOM 5910 N N . ALA C 3 709 ? 198.262 238.858 124.869 1.00 98.57 709 ALA 7 N 1
ATOM 5911 C CA . ALA C 3 709 ? 197.582 240.126 124.508 1.00 90.99 709 ALA 7 CA 1
ATOM 5912 C C . ALA C 3 709 ? 198.398 241.335 124.978 1.00 91.94 709 ALA 7 C 1
ATOM 5913 O O . ALA C 3 709 ? 198.692 241.406 126.186 1.00 97.97 709 ALA 7 O 1
ATOM 5915 N N . ARG C 3 710 ? 198.742 242.249 124.063 1.00 82.79 710 ARG 7 N 1
ATOM 5916 C CA . ARG C 3 710 ? 199.463 243.495 124.446 1.00 85.89 710 ARG 7 CA 1
ATOM 5917 C C . ARG C 3 710 ? 198.560 244.316 125.370 1.00 86.35 710 ARG 7 C 1
ATOM 5918 O O . ARG C 3 710 ? 199.070 244.852 126.372 1.00 81.93 710 ARG 7 O 1
ATOM 5926 N N . ARG C 3 711 ? 197.269 244.404 125.041 1.00 101.16 711 ARG 7 N 1
ATOM 5927 C CA . ARG C 3 711 ? 196.298 245.111 125.916 1.00 97.17 711 ARG 7 CA 1
ATOM 5928 C C . ARG C 3 711 ? 195.313 244.054 126.415 1.00 94.94 711 ARG 7 C 1
ATOM 5929 O O . ARG C 3 711 ? 194.649 243.447 125.566 1.00 97.64 711 ARG 7 O 1
ATOM 5937 N N . PHE C 3 712 ? 195.233 243.825 127.728 1.00 71.95 712 PHE 7 N 1
ATOM 5938 C CA . PHE C 3 712 ? 194.369 242.715 128.206 1.00 68.66 712 PHE 7 CA 1
ATOM 5939 C C . PHE C 3 712 ? 193.339 243.209 129.218 1.00 61.29 712 PHE 7 C 1
ATOM 5940 O O . PHE C 3 712 ? 193.588 244.235 129.877 1.00 71.65 712 PHE 7 O 1
ATOM 5948 N N . LEU C 3 713 ? 192.224 242.484 129.363 1.00 64.55 713 LEU 7 N 1
ATOM 5949 C CA . LEU C 3 713 ? 191.192 242.851 130.371 1.00 71.34 713 LEU 7 CA 1
ATOM 5950 C C . LEU C 3 713 ? 190.689 241.577 131.058 1.00 79.04 713 LEU 7 C 1
ATOM 5951 O O . LEU C 3 713 ? 190.285 240.646 130.339 1.00 94.72 713 LEU 7 O 1
ATOM 5956 N N . GLU C 3 714 ? 190.725 241.541 132.393 1.00 78.58 714 GLU 7 N 1
ATOM 5957 C CA . GLU C 3 714 ? 190.260 240.350 133.154 1.00 76.48 714 GLU 7 CA 1
ATOM 5958 C C . GLU C 3 714 ? 189.104 240.752 134.075 1.00 77.45 714 GLU 7 C 1
ATOM 5959 O O . GLU C 3 714 ? 189.257 241.750 134.801 1.00 76.50 714 GLU 7 O 1
ATOM 5965 N N . LEU C 3 715 ? 187.996 240.004 134.044 1.00 61.46 715 LEU 7 N 1
ATOM 5966 C CA . LEU C 3 715 ? 186.826 240.293 134.918 1.00 56.49 715 LEU 7 CA 1
ATOM 5967 C C . LEU C 3 715 ? 186.470 239.014 135.686 1.00 59.16 715 LEU 7 C 1
ATOM 5968 O O . LEU C 3 715 ? 186.550 237.935 135.076 1.00 75.68 715 LEU 7 O 1
ATOM 5973 N N . ALA C 3 716 ? 186.089 239.128 136.963 1.00 64.66 716 ALA 7 N 1
ATOM 5974 C CA . ALA C 3 716 ? 185.778 237.942 137.747 1.00 71.04 716 ALA 7 CA 1
ATOM 5975 C C . ALA C 3 716 ? 184.785 238.294 138.842 1.00 69.98 716 ALA 7 C 1
ATOM 5976 O O . ALA C 3 716 ? 184.875 239.364 139.452 1.00 74.20 716 ALA 7 O 1
ATOM 5978 N N . THR C 3 717 ? 183.844 237.386 139.087 1.00 69.85 717 THR 7 N 1
ATOM 5979 C CA . THR C 3 717 ? 182.912 237.516 140.195 1.00 71.40 717 THR 7 CA 1
ATOM 5980 C C . THR C 3 717 ? 182.841 236.190 140.936 1.00 70.82 717 THR 7 C 1
ATOM 5981 O O . THR C 3 717 ? 183.036 235.120 140.354 1.00 85.83 717 THR 7 O 1
ATOM 5985 N N . GLU C 3 718 ? 182.554 236.266 142.234 1.00 78.08 718 GLU 7 N 1
ATOM 5986 C CA . GLU C 3 718 ? 182.568 235.054 143.049 1.00 80.57 718 GLU 7 CA 1
ATOM 5987 C C . GLU C 3 718 ? 181.670 235.241 144.259 1.00 83.29 718 GLU 7 C 1
ATOM 5988 O O . GLU C 3 718 ? 181.816 236.221 144.992 1.00 88.69 718 GLU 7 O 1
ATOM 5994 N N . VAL C 3 719 ? 180.741 234.313 144.466 1.00 71.65 719 VAL 7 N 1
ATOM 5995 C CA . VAL C 3 719 ? 179.887 234.322 145.650 1.00 70.10 719 VAL 7 CA 1
ATOM 5996 C C . VAL C 3 719 ? 180.418 233.276 146.627 1.00 70.71 719 VAL 7 C 1
ATOM 5997 O O . VAL C 3 719 ? 180.492 232.088 146.299 1.00 86.34 719 VAL 7 O 1
ATOM 6001 N N . ARG C 3 720 ? 180.824 233.714 147.816 1.00 70.96 720 ARG 7 N 1
ATOM 6002 C CA . ARG C 3 720 ? 181.375 232.836 148.836 1.00 75.22 720 ARG 7 CA 1
ATOM 6003 C C . ARG C 3 720 ? 180.418 232.758 150.018 1.00 81.36 720 ARG 7 C 1
ATOM 6004 O O . ARG C 3 720 ? 180.067 233.789 150.610 1.00 93.91 720 ARG 7 O 1
ATOM 6012 N N . VAL C 3 721 ? 179.985 231.538 150.350 1.00 80.79 721 VAL 7 N 1
ATOM 6013 C CA . VAL C 3 721 ? 179.095 231.335 151.531 1.00 82.98 721 VAL 7 CA 1
ATOM 6014 C C . VAL C 3 721 ? 179.854 230.454 152.528 1.00 83.70 721 VAL 7 C 1
ATOM 6015 O O . VAL C 3 721 ? 180.056 229.262 152.227 1.00 88.22 721 VAL 7 O 1
ATOM 6019 N N . PRO C 3 722 ? 180.297 230.986 153.688 1.00 91.29 722 PRO 7 N 1
ATOM 6020 C CA . PRO C 3 722 ? 180.974 230.167 154.690 1.00 92.60 722 PRO 7 CA 1
ATOM 6021 C C . PRO C 3 722 ? 180.014 229.092 155.219 1.00 96.99 722 PRO 7 C 1
ATOM 6022 O O . PRO C 3 722 ? 178.865 229.404 155.464 1.00 99.19 722 PRO 7 O 1
ATOM 6026 N N . LEU C 3 723 ? 180.502 227.858 155.361 1.00 116.01 723 LEU 7 N 1
ATOM 6027 C CA . LEU C 3 723 ? 179.650 226.749 155.866 1.00 115.78 723 LEU 7 CA 1
ATOM 6028 C C . LEU C 3 723 ? 179.836 226.610 157.381 1.00 118.30 723 LEU 7 C 1
ATOM 6029 O O . LEU C 3 723 ? 179.150 225.763 157.978 1.00 122.08 723 LEU 7 O 1
ATOM 6034 N N . LYS C 3 724 ? 180.723 227.416 157.973 1.00 113.78 724 LYS 7 N 1
ATOM 6035 C CA . LYS C 3 724 ? 181.006 227.320 159.432 1.00 110.61 724 LYS 7 CA 1
ATOM 6036 C C . LYS C 3 724 ? 179.728 227.647 160.213 1.00 109.89 724 LYS 7 C 1
ATOM 6037 O O . LYS C 3 724 ? 179.510 227.023 161.267 1.00 110.61 724 LYS 7 O 1
ATOM 6043 N N . ASN C 3 725 ? 178.928 228.598 159.720 1.00 111.31 725 ASN 7 N 1
ATOM 6044 C CA . ASN C 3 725 ? 177.639 228.942 160.375 1.00 114.38 725 ASN 7 CA 1
ATOM 6045 C C . ASN C 3 725 ? 176.731 227.706 160.352 1.00 114.01 725 ASN 7 C 1
ATOM 6046 O O . ASN C 3 725 ? 176.028 227.476 161.354 1.00 110.58 725 ASN 7 O 1
ATOM 6051 N N . TYR C 3 726 ? 176.752 226.945 159.254 1.00 137.19 726 TYR 7 N 1
ATOM 6052 C CA . TYR C 3 726 ? 175.942 225.701 159.145 1.00 140.38 726 TYR 7 CA 1
ATOM 6053 C C . TYR C 3 726 ? 176.546 224.605 160.033 1.00 140.31 726 TYR 7 C 1
ATOM 6054 O O . TYR C 3 726 ? 175.865 223.587 160.262 1.00 140.37 726 TYR 7 O 1
ATOM 6063 N N . GLY C 3 727 ? 177.780 224.803 160.510 1.00 131.65 727 GLY 7 N 1
ATOM 6064 C CA . GLY C 3 727 ? 178.441 223.810 161.379 1.00 130.84 727 GLY 7 CA 1
ATOM 6065 C C . GLY C 3 727 ? 179.313 222.835 160.606 1.00 131.00 727 GLY 7 C 1
ATOM 6066 O O . GLY C 3 727 ? 179.810 221.876 161.227 1.00 131.08 727 GLY 7 O 1
ATOM 6067 N N . LEU C 3 728 ? 179.500 223.065 159.304 1.00 132.90 728 LEU 7 N 1
ATOM 6068 C CA . LEU C 3 728 ? 180.395 222.198 158.491 1.00 133.55 728 LEU 7 CA 1
ATOM 6069 C C . LEU C 3 728 ? 181.658 222.988 158.129 1.00 134.42 728 LEU 7 C 1
ATOM 6070 O O . LEU C 3 728 ? 181.525 224.098 157.598 1.00 134.36 728 LEU 7 O 1
ATOM 6075 N N . PRO C 3 729 ? 182.879 222.478 158.395 1.00 140.07 729 PRO 7 N 1
ATOM 6076 C CA . PRO C 3 729 ? 184.101 223.245 158.129 1.00 141.22 729 PRO 7 CA 1
ATOM 6077 C C . PRO C 3 729 ? 184.335 223.496 156.631 1.00 141.19 729 PRO 7 C 1
ATOM 6078 O O . PRO C 3 729 ? 184.181 222.566 155.859 1.00 141.78 729 PRO 7 O 1
ATOM 6082 N N . GLY C 3 730 ? 184.688 224.732 156.254 1.00 131.58 730 GLY 7 N 1
ATOM 6083 C CA . GLY C 3 730 ? 185.000 225.036 154.843 1.00 130.85 730 GLY 7 CA 1
ATOM 6084 C C . GLY C 3 730 ? 184.139 226.157 154.285 1.00 129.42 730 GLY 7 C 1
ATOM 6085 O O . GLY C 3 730 ? 183.204 226.585 154.989 1.00 129.13 730 GLY 7 O 1
ATOM 6086 N N . THR C 3 731 ? 184.446 226.621 153.068 1.00 105.12 731 THR 7 N 1
ATOM 6087 C CA . THR C 3 731 ? 183.674 227.722 152.429 1.00 101.86 731 THR 7 CA 1
ATOM 6088 C C . THR C 3 731 ? 183.287 227.313 151.005 1.00 99.70 731 THR 7 C 1
ATOM 6089 O O . THR C 3 731 ? 184.190 226.914 150.248 1.00 98.10 731 THR 7 O 1
ATOM 6093 N N . ALA C 3 732 ? 182.002 227.417 150.657 1.00 81.02 732 ALA 7 N 1
ATOM 6094 C CA . ALA C 3 732 ? 181.527 227.033 149.332 1.00 81.58 732 ALA 7 CA 1
ATOM 6095 C C . ALA C 3 732 ? 181.486 228.285 148.464 1.00 82.41 732 ALA 7 C 1
ATOM 6096 O O . ALA C 3 732 ? 180.746 229.228 148.761 1.00 94.15 732 ALA 7 O 1
ATOM 6098 N N . TYR C 3 733 ? 182.287 228.308 147.401 1.00 69.26 733 TYR 7 N 1
ATOM 6099 C CA . TYR C 3 733 ? 182.362 229.468 146.526 1.00 71.38 733 TYR 7 CA 1
ATOM 6100 C C . TYR C 3 733 ? 182.012 229.087 145.096 1.00 72.16 733 TYR 7 C 1
ATOM 6101 O O . TYR C 3 733 ? 182.505 228.086 144.569 1.00 79.25 733 TYR 7 O 1
ATOM 6110 N N . GLY C 3 734 ? 181.168 229.901 144.473 1.00 67.81 734 GLY 7 N 1
ATOM 6111 C CA . GLY C 3 734 ? 180.881 229.761 143.059 1.00 69.66 734 GLY 7 CA 1
ATOM 6112 C C . GLY C 3 734 ? 181.382 230.958 142.277 1.00 69.61 734 GLY 7 C 1
ATOM 6113 O O . GLY C 3 734 ? 180.983 232.092 142.561 1.00 75.05 734 GLY 7 O 1
ATOM 6114 N N . PHE C 3 735 ? 182.260 230.737 141.299 1.00 69.70 735 PHE 7 N 1
ATOM 6115 C CA . PHE C 3 735 ? 182.900 231.840 140.597 1.00 72.78 735 PHE 7 CA 1
ATOM 6116 C C . PHE C 3 735 ? 182.674 231.754 139.093 1.00 68.57 735 PHE 7 C 1
ATOM 6117 O O . PHE C 3 735 ? 182.589 230.663 138.516 1.00 72.57 735 PHE 7 O 1
ATOM 6125 N N . VAL C 3 736 ? 182.595 232.924 138.445 1.00 68.51 736 VAL 7 N 1
ATOM 6126 C CA . VAL C 3 736 ? 182.478 232.983 136.956 1.00 67.66 736 VAL 7 CA 1
ATOM 6127 C C . VAL C 3 736 ? 183.556 233.964 136.485 1.00 63.56 736 VAL 7 C 1
ATOM 6128 O O . VAL C 3 736 ? 183.436 235.157 136.820 1.00 76.09 736 VAL 7 O 1
ATOM 6132 N N . GLU C 3 737 ? 184.570 233.493 135.753 1.00 68.34 737 GLU 7 N 1
ATOM 6133 C CA . GLU C 3 737 ? 185.706 234.379 135.373 1.00 70.19 737 GLU 7 CA 1
ATOM 6134 C C . GLU C 3 737 ? 185.771 234.556 133.852 1.00 77.87 737 GLU 7 C 1
ATOM 6135 O O . GLU C 3 737 ? 185.592 233.554 133.138 1.00 93.24 737 GLU 7 O 1
ATOM 6141 N N . TYR C 3 738 ? 186.013 235.786 133.386 1.00 62.03 738 TYR 7 N 1
ATOM 6142 C CA . TYR C 3 738 ? 186.098 236.071 131.929 1.00 63.23 738 TYR 7 CA 1
ATOM 6143 C C . TYR C 3 738 ? 187.406 236.811 131.629 1.00 65.28 738 TYR 7 C 1
ATOM 6144 O O . TYR C 3 738 ? 187.866 237.573 132.496 1.00 74.70 738 TYR 7 O 1
ATOM 6153 N N . ALA C 3 739 ? 187.983 236.596 130.443 1.00 52.87 739 ALA 7 N 1
ATOM 6154 C CA . ALA C 3 739 ? 189.198 237.290 130.049 1.00 51.61 739 ALA 7 CA 1
ATOM 6155 C C . ALA C 3 739 ? 189.162 237.552 128.552 1.00 53.54 739 ALA 7 C 1
ATOM 6156 O O . ALA C 3 739 ? 188.657 236.736 127.776 1.00 74.99 739 ALA 7 O 1
ATOM 6158 N N . THR C 3 740 ? 189.674 238.713 128.130 1.00 63.59 740 THR 7 N 1
ATOM 6159 C CA . THR C 3 740 ? 189.587 239.078 126.688 1.00 69.09 740 THR 7 CA 1
ATOM 6160 C C . THR C 3 740 ? 190.916 239.659 126.195 1.00 71.41 740 THR 7 C 1
ATOM 6161 O O . THR C 3 740 ? 191.695 240.151 127.034 1.00 73.01 740 THR 7 O 1
ATOM 6165 N N . ASP C 3 741 ? 191.156 239.596 124.882 1.00 88.94 741 ASP 7 N 1
ATOM 6166 C CA . ASP C 3 741 ? 192.427 240.098 124.295 1.00 89.95 741 ASP 7 CA 1
ATOM 6167 C C . ASP C 3 741 ? 192.313 241.585 123.950 1.00 93.74 741 ASP 7 C 1
ATOM 6168 O O . ASP C 3 741 ? 193.329 242.152 123.522 1.00 93.12 741 ASP 7 O 1
ATOM 6173 N N . LEU C 3 742 ? 191.119 242.171 124.077 1.00 92.71 742 LEU 7 N 1
ATOM 6174 C CA . LEU C 3 742 ? 190.919 243.597 123.698 1.00 92.04 742 LEU 7 CA 1
ATOM 6175 C C . LEU C 3 742 ? 191.411 243.821 122.263 1.00 91.83 742 LEU 7 C 1
ATOM 6176 O O . LEU C 3 742 ? 192.148 244.800 122.049 1.00 94.50 742 LEU 7 O 1
ATOM 6181 N N . GLY C 3 743 ? 191.022 242.949 121.327 1.00 104.12 743 GLY 7 N 1
ATOM 6182 C CA . GLY C 3 743 ? 191.455 243.084 119.922 1.00 105.90 743 GLY 7 CA 1
ATOM 6183 C C . GLY C 3 743 ? 192.967 243.103 119.774 1.00 107.22 743 GLY 7 C 1
ATOM 6184 O O . GLY C 3 743 ? 193.479 244.000 119.078 1.00 109.76 743 GLY 7 O 1
ATOM 6185 N N . SER C 3 744 ? 193.661 242.150 120.404 1.00 97.53 744 SER 7 N 1
ATOM 6186 C CA . SER C 3 744 ? 195.147 242.091 120.346 1.00 95.80 744 SER 7 CA 1
ATOM 6187 C C . SER C 3 744 ? 195.600 241.158 119.221 1.00 98.04 744 SER 7 C 1
ATOM 6188 O O . SER C 3 744 ? 196.770 240.754 119.239 1.00 100.74 744 SER 7 O 1
ATOM 6191 N N . GLY C 3 745 ? 194.733 240.880 118.242 1.00 96.52 745 GLY 7 N 1
ATOM 6192 C CA . GLY C 3 745 ? 195.174 240.091 117.073 1.00 99.16 745 GLY 7 CA 1
ATOM 6193 C C . GLY C 3 745 ? 196.339 240.796 116.401 1.00 96.08 745 GLY 7 C 1
ATOM 6194 O O . GLY C 3 745 ? 196.294 242.043 116.340 1.00 90.97 745 GLY 7 O 1
ATOM 6195 N N . ARG C 3 746 ? 197.340 240.052 115.913 1.00 106.71 746 ARG 7 N 1
ATOM 6196 C CA . ARG C 3 746 ? 198.564 240.689 115.348 1.00 104.48 746 ARG 7 CA 1
ATOM 6197 C C . ARG C 3 746 ? 199.171 241.597 116.422 1.00 103.57 746 ARG 7 C 1
ATOM 6198 O O . ARG C 3 746 ? 199.572 242.726 116.080 1.00 105.03 746 ARG 7 O 1
ATOM 6200 N N . GLU C 3 747 ? 199.233 241.117 117.668 1.00 104.53 747 GLU 7 N 1
ATOM 6201 C CA . GLU C 3 747 ? 199.741 241.937 118.801 1.00 104.98 747 GLU 7 CA 1
ATOM 6202 C C . GLU C 3 747 ? 201.195 242.333 118.557 1.00 103.04 747 GLU 7 C 1
ATOM 6203 O O . GLU C 3 747 ? 201.530 243.515 118.787 1.00 105.33 747 GLU 7 O 1
ATOM 6209 N N . LEU C 3 748 ? 202.012 241.401 118.067 1.00 91.69 748 LEU 7 N 1
ATOM 6210 C CA . LEU C 3 748 ? 203.462 241.687 117.933 1.00 90.72 748 LEU 7 CA 1
ATOM 6211 C C . LEU C 3 748 ? 204.059 240.807 116.835 1.00 99.07 748 LEU 7 C 1
ATOM 6212 O O . LEU C 3 748 ? 203.323 239.954 116.302 1.00 101.01 748 LEU 7 O 1
ATOM 6214 N N . ASN C 3 749 ? 205.336 241.019 116.509 1.00 103.87 749 ASN 7 N 1
ATOM 6215 C CA . ASN C 3 749 ? 205.976 240.266 115.398 1.00 101.72 749 ASN 7 CA 1
ATOM 6216 C C . ASN C 3 749 ? 205.912 238.762 115.676 1.00 98.19 749 ASN 7 C 1
ATOM 6217 O O . ASN C 3 749 ? 206.148 238.357 116.831 1.00 100.32 749 ASN 7 O 1
ATOM 6222 N N . GLY C 3 750 ? 205.576 237.972 114.652 1.00 94.67 750 GLY 7 N 1
ATOM 6223 C CA . GLY C 3 750 ? 205.486 236.506 114.799 1.00 98.23 750 GLY 7 CA 1
ATOM 6224 C C . GLY C 3 750 ? 204.098 236.071 115.229 1.00 99.42 750 GLY 7 C 1
ATOM 6225 O O . GLY C 3 750 ? 203.838 234.853 115.192 1.00 95.42 750 GLY 7 O 1
ATOM 6226 N N . ASN C 3 751 ? 203.239 237.020 115.623 1.00 102.20 751 ASN 7 N 1
ATOM 6227 C CA . ASN C 3 751 ? 201.831 236.696 115.987 1.00 99.18 751 ASN 7 CA 1
ATOM 6228 C C . ASN C 3 751 ? 201.796 235.489 116.932 1.00 96.56 751 ASN 7 C 1
ATOM 6229 O O . ASN C 3 751 ? 201.140 234.499 116.566 1.00 101.75 751 ASN 7 O 1
ATOM 6234 N N . PRO C 3 752 ? 202.452 235.484 118.126 1.00 85.21 752 PRO 7 N 1
ATOM 6235 C CA . PRO C 3 752 ? 202.514 234.274 118.966 1.00 91.39 752 PRO 7 CA 1
ATOM 6236 C C . PRO C 3 752 ? 201.167 233.552 119.104 1.00 91.73 752 PRO 7 C 1
ATOM 6237 O O . PRO C 3 752 ? 201.149 232.339 119.023 1.00 95.98 752 PRO 7 O 1
ATOM 6241 N N . THR C 3 753 ? 200.084 234.306 119.305 1.00 96.49 753 THR 7 N 1
ATOM 6242 C CA . THR C 3 753 ? 198.755 233.678 119.520 1.00 95.69 753 THR 7 CA 1
ATOM 6243 C C . THR C 3 753 ? 198.351 232.886 118.271 1.00 93.99 753 THR 7 C 1
ATOM 6244 O O . THR C 3 753 ? 197.899 231.741 118.431 1.00 101.19 753 THR 7 O 1
ATOM 6248 N N . GLU C 3 754 ? 198.526 233.466 117.080 1.00 107.60 754 GLU 7 N 1
ATOM 6249 C CA . GLU C 3 754 ? 198.208 232.758 115.808 1.00 115.17 754 GLU 7 CA 1
ATOM 6250 C C . GLU C 3 754 ? 199.163 231.577 115.596 1.00 117.83 754 GLU 7 C 1
ATOM 6251 O O . GLU C 3 754 ? 198.692 230.518 115.137 1.00 116.18 754 GLU 7 O 1
ATOM 6257 N N . TYR C 3 755 ? 200.447 231.745 115.927 1.00 113.60 755 TYR 7 N 1
ATOM 6258 C CA . TYR C 3 755 ? 201.454 230.682 115.660 1.00 108.41 755 TYR 7 CA 1
ATOM 6259 C C . TYR C 3 755 ? 201.085 229.411 116.430 1.00 107.10 755 TYR 7 C 1
ATOM 6260 O O . TYR C 3 755 ? 201.206 228.311 115.860 1.00 112.71 755 TYR 7 O 1
ATOM 6269 N N . TYR C 3 756 ? 200.639 229.561 117.680 1.00 95.18 756 TYR 7 N 1
ATOM 6270 C CA . TYR C 3 756 ? 200.256 228.386 118.508 1.00 97.13 756 TYR 7 CA 1
ATOM 6271 C C . TYR C 3 756 ? 198.741 228.167 118.428 1.00 96.92 756 TYR 7 C 1
ATOM 6272 O O . TYR C 3 756 ? 198.242 227.306 119.175 1.00 96.26 756 TYR 7 O 1
ATOM 6281 N N . ARG C 3 757 ? 198.041 228.931 117.581 1.00 110.39 757 ARG 7 N 1
ATOM 6282 C CA . ARG C 3 757 ? 196.579 228.744 117.354 1.00 109.88 757 ARG 7 CA 1
ATOM 6283 C C . ARG C 3 757 ? 195.803 228.901 118.669 1.00 112.07 757 ARG 7 C 1
ATOM 6284 O O . ARG C 3 757 ? 194.801 228.183 118.851 1.00 113.77 757 ARG 7 O 1
ATOM 6292 N N . LYS C 3 758 ? 196.235 229.855 119.496 1.00 94.80 758 LYS 7 N 1
ATOM 6293 C CA . LYS C 3 758 ? 195.563 230.107 120.793 1.00 89.96 758 LYS 7 CA 1
ATOM 6294 C C . LYS C 3 758 ? 194.275 230.923 120.557 1.00 93.28 758 LYS 7 C 1
ATOM 6295 O O . LYS C 3 758 ? 194.289 231.767 119.640 1.00 96.79 758 LYS 7 O 1
ATOM 6301 N N . PRO C 3 759 ? 193.158 230.709 121.304 1.00 102.06 759 PRO 7 N 1
ATOM 6302 C CA . PRO C 3 759 ? 191.900 231.431 121.052 1.00 102.13 759 PRO 7 CA 1
ATOM 6303 C C . PRO C 3 759 ? 191.947 232.959 121.229 1.00 103.38 759 PRO 7 C 1
ATOM 6304 O O . PRO C 3 759 ? 191.364 233.646 120.412 1.00 104.79 759 PRO 7 O 1
ATOM 6308 N N . GLY C 3 760 ? 192.620 233.450 122.275 1.00 98.32 760 GLY 7 N 1
ATOM 6309 C CA . GLY C 3 760 ? 192.691 234.902 122.541 1.00 96.98 760 GLY 7 CA 1
ATOM 6310 C C . GLY C 3 760 ? 191.640 235.358 123.541 1.00 96.00 760 GLY 7 C 1
ATOM 6311 O O . GLY C 3 760 ? 191.896 236.356 124.241 1.00 97.99 760 GLY 7 O 1
ATOM 6312 N N . ARG C 3 761 ? 190.506 234.653 123.623 1.00 93.15 761 ARG 7 N 1
ATOM 6313 C CA . ARG C 3 761 ? 189.390 235.052 124.527 1.00 92.85 761 ARG 7 CA 1
ATOM 6314 C C . ARG C 3 761 ? 189.030 233.865 125.421 1.00 92.22 761 ARG 7 C 1
ATOM 6315 O O . ARG C 3 761 ? 189.364 232.731 125.033 1.00 93.87 761 ARG 7 O 1
ATOM 6323 N N . GLY C 3 762 ? 188.394 234.109 126.574 1.00 91.54 762 GLY 7 N 1
ATOM 6324 C CA . GLY C 3 762 ? 188.119 232.992 127.500 1.00 91.01 762 GLY 7 CA 1
ATOM 6325 C C . GLY C 3 762 ? 186.968 233.217 128.462 1.00 89.17 762 GLY 7 C 1
ATOM 6326 O O . GLY C 3 762 ? 186.709 234.384 128.803 1.00 97.54 762 GLY 7 O 1
ATOM 6327 N N . MET C 3 763 ? 186.307 232.137 128.891 1.00 73.74 763 MET 7 N 1
ATOM 6328 C CA . MET C 3 763 ? 185.225 232.205 129.863 1.00 80.58 763 MET 7 CA 1
ATOM 6329 C C . MET C 3 763 ? 185.177 230.884 130.611 1.00 80.26 763 MET 7 C 1
ATOM 6330 O O . MET C 3 763 ? 185.232 229.822 129.987 1.00 87.50 763 MET 7 O 1
ATOM 6335 N N . SER C 3 764 ? 185.089 230.947 131.938 1.00 70.19 764 SER 7 N 1
ATOM 6336 C CA . SER C 3 764 ? 185.039 229.737 132.749 1.00 71.88 764 SER 7 CA 1
ATOM 6337 C C . SER C 3 764 ? 184.111 229.951 133.932 1.00 70.08 764 SER 7 C 1
ATOM 6338 O O . SER C 3 764 ? 183.960 231.073 134.427 1.00 83.86 764 SER 7 O 1
ATOM 6341 N N . TYR C 3 765 ? 183.475 228.868 134.375 1.00 63.82 765 TYR 7 N 1
ATOM 6342 C CA . TYR C 3 765 ? 182.708 228.920 135.615 1.00 67.69 765 TYR 7 CA 1
ATOM 6343 C C . TYR C 3 765 ? 183.015 227.696 136.463 1.00 68.89 765 TYR 7 C 1
ATOM 6344 O O . TYR C 3 765 ? 183.155 226.587 135.937 1.00 84.06 765 TYR 7 O 1
ATOM 6353 N N . GLY C 3 766 ? 183.143 227.902 137.767 1.00 57.05 766 GLY 7 N 1
ATOM 6354 C CA . GLY C 3 766 ? 183.588 226.845 138.656 1.00 63.44 766 GLY 7 CA 1
ATOM 6355 C C . GLY C 3 766 ? 182.894 226.887 140.001 1.00 69.32 766 GLY 7 C 1
ATOM 6356 O O . GLY C 3 766 ? 182.443 227.938 140.467 1.00 82.51 766 GLY 7 O 1
ATOM 6357 N N . LEU C 3 767 ? 182.809 225.710 140.619 1.00 66.68 767 LEU 7 N 1
ATOM 6358 C CA . LEU C 3 767 ? 182.291 225.540 141.972 1.00 69.41 767 LEU 7 CA 1
ATOM 6359 C C . LEU C 3 767 ? 183.373 224.908 142.835 1.00 70.22 767 LEU 7 C 1
ATOM 6360 O O . LEU C 3 767 ? 183.919 223.864 142.473 1.00 76.03 767 LEU 7 O 1
ATOM 6365 N N . GLY C 3 768 ? 183.675 225.518 143.979 1.00 77.91 768 GLY 7 N 1
ATOM 6366 C CA . GLY C 3 768 ? 184.811 225.091 144.768 1.00 84.34 768 GLY 7 CA 1
ATOM 6367 C C . GLY C 3 768 ? 184.539 225.138 146.257 1.00 88.28 768 GLY 7 C 1
ATOM 6368 O O . GLY C 3 768 ? 183.643 225.838 146.735 1.00 91.85 768 GLY 7 O 1
ATOM 6369 N N . LEU C 3 769 ? 185.349 224.374 146.986 1.00 95.39 769 LEU 7 N 1
ATOM 6370 C CA . LEU C 3 769 ? 185.312 224.317 148.439 1.00 92.36 769 LEU 7 CA 1
ATOM 6371 C C . LEU C 3 769 ? 186.690 224.644 149.000 1.00 92.58 769 LEU 7 C 1
ATOM 6372 O O . LEU C 3 769 ? 187.702 224.093 148.546 1.00 98.93 769 LEU 7 O 1
ATOM 6374 N N . LYS C 3 770 ? 186.719 225.543 149.979 1.00 96.79 770 LYS 7 N 1
ATOM 6375 C CA . LYS C 3 770 ? 187.929 225.852 150.722 1.00 100.39 770 LYS 7 CA 1
ATOM 6376 C C . LYS C 3 770 ? 188.193 224.774 151.768 1.00 102.78 770 LYS 7 C 1
ATOM 6377 O O . LYS C 3 770 ? 187.320 223.970 152.106 1.00 105.27 770 LYS 7 O 1
ATOM 6379 N N . ALA C 3 771 ? 189.419 224.760 152.276 1.00 116.74 771 ALA 7 N 1
ATOM 6380 C CA . ALA C 3 771 ? 189.851 223.742 153.227 1.00 115.46 771 ALA 7 CA 1
ATOM 6381 C C . ALA C 3 771 ? 190.725 224.418 154.278 1.00 115.10 771 ALA 7 C 1
ATOM 6382 O O . ALA C 3 771 ? 190.770 225.648 154.383 1.00 117.85 771 ALA 7 O 1
ATOM 6384 N N . LEU C 3 772 ? 191.417 223.609 155.077 1.00 112.88 772 LEU 7 N 1
ATOM 6385 C CA . LEU C 3 772 ? 192.293 224.142 156.111 1.00 115.72 772 LEU 7 CA 1
ATOM 6386 C C . LEU C 3 772 ? 193.392 224.999 155.495 1.00 116.77 772 LEU 7 C 1
ATOM 6387 O O . LEU C 3 772 ? 193.941 224.674 154.439 1.00 114.98 772 LEU 7 O 1
ATOM 6389 N N . GLY C 3 773 ? 193.716 226.098 156.168 1.00 127.60 773 GLY 7 N 1
ATOM 6390 C CA . GLY C 3 773 ? 194.673 227.039 155.610 1.00 129.55 773 GLY 7 CA 1
ATOM 6391 C C . GLY C 3 773 ? 194.152 227.653 154.324 1.00 129.07 773 GLY 7 C 1
ATOM 6392 O O . GLY C 3 773 ? 193.010 228.116 154.248 1.00 127.90 773 GLY 7 O 1
ATOM 6393 N N . ALA C 3 774 ? 195.000 227.668 153.293 1.00 125.07 774 ALA 7 N 1
ATOM 6394 C CA . ALA C 3 774 ? 194.607 228.309 152.017 1.00 124.45 774 ALA 7 CA 1
ATOM 6395 C C . ALA C 3 774 ? 194.299 227.241 150.965 1.00 126.06 774 ALA 7 C 1
ATOM 6396 O O . ALA C 3 774 ? 194.030 227.613 149.809 1.00 129.79 774 ALA 7 O 1
ATOM 6398 N N . CYS C 3 775 ? 194.332 225.966 151.355 1.00 115.43 775 CYS 7 N 1
ATOM 6399 C CA . CYS C 3 775 ? 194.099 224.872 150.379 1.00 115.53 775 CYS 7 CA 1
ATOM 6400 C C . CYS C 3 775 ? 192.674 224.993 149.832 1.00 115.21 775 CYS 7 C 1
ATOM 6401 O O . CYS C 3 775 ? 191.759 225.268 150.629 1.00 114.83 775 CYS 7 O 1
ATOM 6404 N N . ARG C 3 776 ? 192.504 224.791 148.523 1.00 102.11 776 ARG 7 N 1
ATOM 6405 C CA . ARG C 3 776 ? 191.159 224.905 147.900 1.00 102.66 776 ARG 7 CA 1
ATOM 6406 C C . ARG C 3 776 ? 191.015 223.867 146.784 1.00 104.13 776 ARG 7 C 1
ATOM 6407 O O . ARG C 3 776 ? 192.007 223.623 146.071 1.00 105.01 776 ARG 7 O 1
ATOM 6415 N N . PHE C 3 777 ? 189.833 223.262 146.664 1.00 99.97 777 PHE 7 N 1
ATOM 6416 C CA . PHE C 3 777 ? 189.578 222.264 145.635 1.00 97.62 777 PHE 7 CA 1
ATOM 6417 C C . PHE C 3 777 ? 188.309 222.639 144.889 1.00 96.86 777 PHE 7 C 1
ATOM 6418 O O . PHE C 3 777 ? 187.268 222.862 145.510 1.00 96.89 777 PHE 7 O 1
ATOM 6426 N N . GLU C 3 778 ? 188.381 222.675 143.561 1.00 97.48 778 GLU 7 N 1
ATOM 6427 C CA . GLU C 3 778 ? 187.280 223.191 142.763 1.00 94.53 778 GLU 7 CA 1
ATOM 6428 C C . GLU C 3 778 ? 187.061 222.310 141.544 1.00 90.84 778 GLU 7 C 1
ATOM 6429 O O . GLU C 3 778 ? 187.900 221.487 141.184 1.00 97.17 778 GLU 7 O 1
ATOM 6431 N N . TYR C 3 779 ? 185.888 222.465 140.942 1.00 79.43 779 TYR 7 N 1
ATOM 6432 C CA . TYR C 3 779 ? 185.564 221.884 139.648 1.00 82.44 779 TYR 7 CA 1
ATOM 6433 C C . TYR C 3 779 ? 185.249 223.031 138.700 1.00 91.41 779 TYR 7 C 1
ATOM 6434 O O . TYR C 3 779 ? 184.313 223.802 138.947 1.00 101.86 779 TYR 7 O 1
ATOM 6443 N N . ALA C 3 780 ? 186.040 223.156 137.635 1.00 85.82 780 ALA 7 N 1
ATOM 6444 C CA . ALA C 3 780 ? 185.940 224.274 136.704 1.00 81.68 780 ALA 7 CA 1
ATOM 6445 C C . ALA C 3 780 ? 185.597 223.778 135.308 1.00 79.05 780 ALA 7 C 1
ATOM 6446 O O . ALA C 3 780 ? 186.157 222.783 134.841 1.00 86.57 780 ALA 7 O 1
ATOM 6448 N N . ARG C 3 781 ? 184.696 224.491 134.633 1.00 89.28 781 ARG 7 N 1
ATOM 6449 C CA . ARG C 3 781 ? 184.239 224.124 133.297 1.00 94.77 781 ARG 7 CA 1
ATOM 6450 C C . ARG C 3 781 ? 184.488 225.292 132.355 1.00 102.57 781 ARG 7 C 1
ATOM 6451 O O . ARG C 3 781 ? 184.072 226.429 132.635 1.00 111.90 781 ARG 7 O 1
ATOM 6459 N N . ASP C 3 782 ? 185.213 225.007 131.272 1.00 111.93 782 ASP 7 N 1
ATOM 6460 C CA . ASP C 3 782 ? 185.453 225.988 130.222 1.00 108.45 782 ASP 7 CA 1
ATOM 6461 C C . ASP C 3 782 ? 184.258 226.079 129.282 1.00 106.65 782 ASP 7 C 1
ATOM 6462 O O . ASP C 3 782 ? 183.644 225.068 128.929 1.00 111.51 782 ASP 7 O 1
ATOM 6467 N N . CYS C 3 783 ? 183.924 227.306 128.879 1.00 103.34 783 CYS 7 N 1
ATOM 6468 C CA . CYS C 3 783 ? 182.814 227.499 127.951 1.00 107.59 783 CYS 7 CA 1
ATOM 6469 C C . CYS C 3 783 ? 183.191 227.070 126.535 1.00 106.99 783 CYS 7 C 1
ATOM 6470 O O . CYS C 3 783 ? 182.432 226.354 125.870 1.00 106.68 783 CYS 7 O 1
ATOM 6473 N N . ASN C 3 784 ? 184.361 227.501 126.057 1.00 117.52 784 ASN 7 N 1
ATOM 6474 C CA . ASN C 3 784 ? 184.763 227.190 124.687 1.00 119.18 784 ASN 7 CA 1
ATOM 6475 C C . ASN C 3 784 ? 185.041 225.703 124.510 1.00 119.83 784 ASN 7 C 1
ATOM 6476 O O . ASN C 3 784 ? 184.668 225.110 123.491 1.00 115.34 784 ASN 7 O 1
ATOM 6481 N N . ALA C 3 785 ? 185.698 225.084 125.489 1.00 123.88 785 ALA 7 N 1
ATOM 6482 C CA . ALA C 3 785 ? 186.037 223.671 125.374 1.00 120.19 785 ALA 7 CA 1
ATOM 6483 C C . ALA C 3 785 ? 184.821 222.783 125.597 1.00 118.76 785 ALA 7 C 1
ATOM 6484 O O . ALA C 3 785 ? 184.719 221.703 125.004 1.00 116.99 785 ALA 7 O 1
ATOM 6486 N N . GLY C 3 786 ? 183.893 223.219 126.442 1.00 124.89 786 GLY 7 N 1
ATOM 6487 C CA . GLY C 3 786 ? 182.758 222.395 126.800 1.00 126.22 786 GLY 7 CA 1
ATOM 6488 C C . GLY C 3 786 ? 183.065 221.314 127.806 1.00 125.23 786 GLY 7 C 1
ATOM 6489 O O . GLY C 3 786 ? 182.224 220.436 128.023 1.00 123.84 786 GLY 7 O 1
ATOM 6490 N N . THR C 3 787 ? 184.239 221.349 128.429 1.00 119.69 787 THR 7 N 1
ATOM 6491 C CA . THR C 3 787 ? 184.678 220.310 129.344 1.00 117.14 787 THR 7 CA 1
ATOM 6492 C C . THR C 3 787 ? 184.971 220.894 130.721 1.00 117.35 787 THR 7 C 1
ATOM 6493 O O . THR C 3 787 ? 185.272 222.084 130.872 1.00 123.62 787 THR 7 O 1
ATOM 6497 N N . GLY C 3 788 ? 184.886 220.028 131.723 1.00 98.80 788 GLY 7 N 1
ATOM 6498 C CA . GLY C 3 788 ? 185.160 220.418 133.090 1.00 100.47 788 GLY 7 CA 1
ATOM 6499 C C . GLY C 3 788 ? 186.132 219.459 133.744 1.00 98.57 788 GLY 7 C 1
ATOM 6500 O O . GLY C 3 788 ? 186.203 218.280 133.403 1.00 100.86 788 GLY 7 O 1
ATOM 6501 N N . THR C 3 789 ? 186.959 219.983 134.656 1.00 92.69 789 THR 7 N 1
ATOM 6502 C CA . THR C 3 789 ? 188.004 219.144 135.302 1.00 91.40 789 THR 7 CA 1
ATOM 6503 C C . THR C 3 789 ? 188.167 219.535 136.771 1.00 94.18 789 THR 7 C 1
ATOM 6504 O O . THR C 3 789 ? 188.214 220.745 137.050 1.00 103.16 789 THR 7 O 1
ATOM 6508 N N . PHE C 3 790 ? 188.253 218.552 137.669 1.00 91.99 790 PHE 7 N 1
ATOM 6509 C CA . PHE C 3 790 ? 188.515 218.859 139.099 1.00 92.93 790 PHE 7 CA 1
ATOM 6510 C C . PHE C 3 790 ? 189.941 219.397 139.220 1.00 96.39 790 PHE 7 C 1
ATOM 6511 O O . PHE C 3 790 ? 190.838 218.839 138.569 1.00 97.59 790 PHE 7 O 1
ATOM 6519 N N . LEU C 3 791 ? 190.138 220.444 140.024 1.00 92.94 791 LEU 7 N 1
ATOM 6520 C CA . LEU C 3 791 ? 191.484 221.055 140.188 1.00 88.99 791 LEU 7 CA 1
ATOM 6521 C C . LEU C 3 791 ? 191.755 221.280 141.678 1.00 89.63 791 LEU 7 C 1
ATOM 6522 O O . LEU C 3 791 ? 190.798 221.591 142.405 1.00 97.17 791 LEU 7 O 1
ATOM 6527 N N . VAL C 3 792 ? 193.010 221.130 142.110 1.00 93.53 792 VAL 7 N 1
ATOM 6528 C CA . VAL C 3 792 ? 193.373 221.398 143.534 1.00 96.81 792 VAL 7 CA 1
ATOM 6529 C C . VAL C 3 792 ? 194.468 222.467 143.548 1.00 99.43 792 VAL 7 C 1
ATOM 6530 O O . VAL C 3 792 ? 195.307 222.460 142.624 1.00 99.39 792 VAL 7 O 1
ATOM 6534 N N . ASN C 3 793 ? 194.460 223.369 144.534 1.00 107.16 793 ASN 7 N 1
ATOM 6535 C CA . ASN C 3 793 ? 195.454 224.476 144.531 1.00 106.91 793 ASN 7 CA 1
ATOM 6536 C C . ASN C 3 793 ? 195.656 225.009 145.952 1.00 106.51 793 ASN 7 C 1
ATOM 6537 O O . ASN C 3 793 ? 194.707 224.931 146.751 1.00 107.86 793 ASN 7 O 1
ATOM 6542 N N . PHE C 3 794 ? 196.848 225.533 146.245 1.00 96.12 794 PHE 7 N 1
ATOM 6543 C CA . PHE C 3 794 ? 197.101 226.142 147.574 1.00 98.40 794 PHE 7 CA 1
ATOM 6544 C C . PHE C 3 794 ? 197.236 227.653 147.390 1.00 104.31 794 PHE 7 C 1
ATOM 6545 O O . PHE C 3 794 ? 198.052 228.079 146.553 1.00 108.00 794 PHE 7 O 1
ATOM 6553 N N . GLY C 3 795 ? 196.461 228.434 148.145 1.00 113.42 795 GLY 7 N 1
ATOM 6554 C CA . GLY C 3 795 ? 196.574 229.902 148.067 1.00 112.63 795 GLY 7 CA 1
ATOM 6555 C C . GLY C 3 795 ? 195.225 230.585 147.955 1.00 111.14 795 GLY 7 C 1
ATOM 6556 O O . GLY C 3 795 ? 194.209 229.872 147.864 1.00 109.51 795 GLY 7 O 1
ATOM 6557 N N . GLU C 3 796 ? 195.210 231.921 147.970 1.00 96.45 796 GLU 7 N 1
ATOM 6558 C CA . GLU C 3 796 ? 193.941 232.684 147.835 1.00 91.11 796 GLU 7 CA 1
ATOM 6559 C C . GLU C 3 796 ? 193.809 233.178 146.391 1.00 98.38 796 GLU 7 C 1
ATOM 6560 O O . GLU C 3 796 ? 194.747 233.831 145.903 1.00 98.86 796 GLU 7 O 1
ATOM 6566 N N . ARG C 3 797 ? 192.680 232.880 145.742 1.00 103.59 797 ARG 7 N 1
ATOM 6567 C CA . ARG C 3 797 ? 192.467 233.301 144.331 1.00 103.20 797 ARG 7 CA 1
ATOM 6568 C C . ARG C 3 797 ? 192.481 234.832 144.268 1.00 98.85 797 ARG 7 C 1
ATOM 6569 O O . ARG C 3 797 ? 193.111 235.380 143.342 1.00 100.47 797 ARG 7 O 1
ATOM 6577 N N . PHE C 3 798 ? 191.842 235.492 145.238 1.00 94.38 798 PHE 7 N 1
ATOM 6578 C CA . PHE C 3 798 ? 191.804 236.978 145.266 1.00 98.05 798 PHE 7 CA 1
ATOM 6579 C C . PHE C 3 798 ? 192.471 237.482 146.551 1.00 100.50 798 PHE 7 C 1
ATOM 6580 O O . PHE C 3 798 ? 193.210 238.481 146.452 1.00 100.01 798 PHE 7 O 1
ATOM 6588 N N . ARG D 4 529 ? 211.180 199.561 133.966 1.00 50.00 529 ARG 9 N 1
ATOM 6589 C CA . ARG D 4 529 ? 210.273 198.906 134.938 1.00 50.00 529 ARG 9 CA 1
ATOM 6590 C C . ARG D 4 529 ? 210.722 199.240 136.364 1.00 50.00 529 ARG 9 C 1
ATOM 6591 O O . ARG D 4 529 ? 210.786 200.440 136.698 1.00 50.00 529 ARG 9 O 1
ATOM 6593 N N . LEU D 4 530 ? 211.021 198.216 137.169 1.00 133.47 530 LEU 9 N 1
ATOM 6594 C CA . LEU D 4 530 ? 211.497 198.442 138.559 1.00 134.76 530 LEU 9 CA 1
ATOM 6595 C C . LEU D 4 530 ? 212.850 199.161 138.519 1.00 134.98 530 LEU 9 C 1
ATOM 6596 O O . LEU D 4 530 ? 213.670 198.836 137.637 1.00 133.71 530 LEU 9 O 1
ATOM 6601 N N . PRO D 4 531 ? 213.110 200.124 139.430 1.00 125.10 531 PRO 9 N 1
ATOM 6602 C CA . PRO D 4 531 ? 214.383 200.854 139.466 1.00 123.76 531 PRO 9 CA 1
ATOM 6603 C C . PRO D 4 531 ? 215.644 199.970 139.561 1.00 126.71 531 PRO 9 C 1
ATOM 6604 O O . PRO D 4 531 ? 215.500 198.844 140.004 1.00 122.78 531 PRO 9 O 1
ATOM 6608 N N . PRO D 4 532 ? 216.873 200.420 139.181 1.00 133.36 532 PRO 9 N 1
ATOM 6609 C CA . PRO D 4 532 ? 218.064 199.585 139.368 1.00 130.51 532 PRO 9 CA 1
ATOM 6610 C C . PRO D 4 532 ? 218.177 198.954 140.763 1.00 128.60 532 PRO 9 C 1
ATOM 6611 O O . PRO D 4 532 ? 217.880 199.625 141.730 1.00 129.34 532 PRO 9 O 1
ATOM 6615 N N . MET D 4 533 ? 218.591 197.686 140.823 1.00 125.26 533 MET 9 N 1
ATOM 6616 C CA . MET D 4 533 ? 218.709 196.975 142.123 1.00 127.75 533 MET 9 CA 1
ATOM 6617 C C . MET D 4 533 ? 219.574 197.801 143.079 1.00 127.71 533 MET 9 C 1
ATOM 6618 O O . MET D 4 533 ? 219.430 197.622 144.300 1.00 129.15 533 MET 9 O 1
ATOM 6622 N N . THR D 4 534 ? 220.426 198.674 142.537 1.00 118.58 534 THR 9 N 1
ATOM 6623 C CA . THR D 4 534 ? 221.318 199.506 143.386 1.00 117.90 534 THR 9 CA 1
ATOM 6624 C C . THR D 4 534 ? 220.457 200.410 144.270 1.00 115.90 534 THR 9 C 1
ATOM 6625 O O . THR D 4 534 ? 220.810 200.584 145.450 1.00 119.17 534 THR 9 O 1
ATOM 6629 N N . PHE D 4 535 ? 219.374 200.960 143.717 1.00 111.29 535 PHE 9 N 1
ATOM 6630 C CA . PHE D 4 535 ? 218.447 201.800 144.517 1.00 112.81 535 PHE 9 CA 1
ATOM 6631 C C . PHE D 4 535 ? 217.896 200.972 145.678 1.00 118.37 535 PHE 9 C 1
ATOM 6632 O O . PHE D 4 535 ? 217.921 201.467 146.821 1.00 121.49 535 PHE 9 O 1
ATOM 6640 N N . PHE D 4 536 ? 217.432 199.751 145.399 1.00 112.81 536 PHE 9 N 1
ATOM 6641 C CA . PHE D 4 536 ? 216.788 198.928 146.455 1.00 109.68 536 PHE 9 CA 1
ATOM 6642 C C . PHE D 4 536 ? 217.817 198.574 147.532 1.00 107.46 536 PHE 9 C 1
ATOM 6643 O O . PHE D 4 536 ? 217.489 198.684 148.723 1.00 105.89 536 PHE 9 O 1
ATOM 6651 N N . VAL D 4 537 ? 219.015 198.150 147.118 1.00 103.67 537 VAL 9 N 1
ATOM 6652 C CA . VAL D 4 537 ? 220.091 197.776 148.082 1.00 99.80 537 VAL 9 CA 1
ATOM 6653 C C . VAL D 4 537 ? 220.377 198.976 148.987 1.00 102.45 537 VAL 9 C 1
ATOM 6654 O O . VAL D 4 537 ? 220.396 198.792 150.218 1.00 105.91 537 VAL 9 O 1
ATOM 6658 N N . GLU D 4 538 ? 220.573 200.158 148.400 1.00 113.67 538 GLU 9 N 1
ATOM 6659 C CA . GLU D 4 538 ? 220.937 201.351 149.208 1.00 110.89 538 GLU 9 CA 1
ATOM 6660 C C . GLU D 4 538 ? 219.800 201.663 150.186 1.00 114.84 538 GLU 9 C 1
ATOM 6661 O O . GLU D 4 538 ? 220.099 201.955 151.358 1.00 119.49 538 GLU 9 O 1
ATOM 6663 N N . GLN D 4 539 ? 218.551 201.572 149.725 1.00 119.16 539 GLN 9 N 1
ATOM 6664 C CA . GLN D 4 539 ? 217.380 201.884 150.586 1.00 121.00 539 GLN 9 CA 1
ATOM 6665 C C . GLN D 4 539 ? 217.341 200.901 151.759 1.00 119.36 539 GLN 9 C 1
ATOM 6666 O O . GLN D 4 539 ? 217.031 201.338 152.882 1.00 118.87 539 GLN 9 O 1
ATOM 6672 N N . MET D 4 540 ? 217.651 199.627 151.509 1.00 111.35 540 MET 9 N 1
ATOM 6673 C CA . MET D 4 540 ? 217.571 198.592 152.575 1.00 112.41 540 MET 9 CA 1
ATOM 6674 C C . MET D 4 540 ? 218.631 198.864 153.646 1.00 108.24 540 MET 9 C 1
ATOM 6675 O O . MET D 4 540 ? 218.269 198.886 154.836 1.00 100.05 540 MET 9 O 1
ATOM 6680 N N . SER D 4 541 ? 219.894 199.026 153.248 1.00 109.84 541 SER 9 N 1
ATOM 6681 C CA . SER D 4 541 ? 220.989 199.193 154.239 1.00 104.13 541 SER 9 CA 1
ATOM 6682 C C . SER D 4 541 ? 221.144 200.663 154.637 1.00 105.38 541 SER 9 C 1
ATOM 6683 O O . SER D 4 541 ? 222.272 201.171 154.550 1.00 108.21 541 SER 9 O 1
ATOM 6686 N N . GLU D 4 542 ? 220.057 201.315 155.056 1.00 107.41 542 GLU 9 N 1
ATOM 6687 C CA . GLU D 4 542 ? 220.150 202.723 155.527 1.00 108.89 542 GLU 9 CA 1
ATOM 6688 C C . GLU D 4 542 ? 221.021 202.797 156.784 1.00 112.29 542 GLU 9 C 1
ATOM 6689 O O . GLU D 4 542 ? 221.857 203.715 156.864 1.00 113.80 542 GLU 9 O 1
ATOM 6695 N N . GLY D 4 543 ? 220.826 201.876 157.731 1.00 111.44 543 GLY 9 N 1
ATOM 6696 C CA . GLY D 4 543 ? 221.593 201.900 158.993 1.00 108.61 543 GLY 9 CA 1
ATOM 6697 C C . GLY D 4 543 ? 220.811 201.269 160.127 1.00 107.23 543 GLY 9 C 1
ATOM 6698 O O . GLY D 4 543 ? 219.767 200.652 159.844 1.00 106.28 543 GLY 9 O 1
ATOM 6699 N N . VAL D 4 544 ? 221.296 201.403 161.365 1.00 98.78 544 VAL 9 N 1
ATOM 6700 C CA . VAL D 4 544 ? 220.514 200.888 162.528 1.00 98.97 544 VAL 9 CA 1
ATOM 6701 C C . VAL D 4 544 ? 219.221 201.703 162.604 1.00 101.43 544 VAL 9 C 1
ATOM 6702 O O . VAL D 4 544 ? 219.303 202.943 162.525 1.00 99.63 544 VAL 9 O 1
ATOM 6706 N N . LEU D 4 545 ? 218.078 201.033 162.764 1.00 105.35 545 LEU 9 N 1
ATOM 6707 C CA . LEU D 4 545 ? 216.773 201.742 162.764 1.00 105.15 545 LEU 9 CA 1
ATOM 6708 C C . LEU D 4 545 ? 216.084 201.533 164.113 1.00 104.62 545 LEU 9 C 1
ATOM 6709 O O . LEU D 4 545 ? 215.984 200.369 164.547 1.00 106.20 545 LEU 9 O 1
ATOM 6714 N N . LYS D 4 546 ? 215.623 202.616 164.742 1.00 101.96 546 LYS 9 N 1
ATOM 6715 C CA . LYS D 4 546 ? 214.867 202.488 166.015 1.00 103.79 546 LYS 9 CA 1
ATOM 6716 C C . LYS D 4 546 ? 213.401 202.813 165.724 1.00 103.52 546 LYS 9 C 1
ATOM 6717 O O . LYS D 4 546 ? 213.133 203.922 165.227 1.00 108.37 546 LYS 9 O 1
ATOM 6723 N N . PRO D 4 547 ? 212.443 201.907 166.015 1.00 88.83 547 PRO 9 N 1
ATOM 6724 C CA . PRO D 4 547 ? 211.037 202.138 165.670 1.00 88.98 547 PRO 9 CA 1
ATOM 6725 C C . PRO D 4 547 ? 210.339 203.152 166.589 1.00 92.82 547 PRO 9 C 1
ATOM 6726 O O . PRO D 4 547 ? 210.901 203.500 167.612 1.00 93.63 547 PRO 9 O 1
ATOM 6730 N N . GLU D 4 548 ? 209.139 203.596 166.203 1.00 116.54 548 GLU 9 N 1
ATOM 6731 C CA . GLU D 4 548 ? 208.367 204.572 167.024 1.00 117.77 548 GLU 9 CA 1
ATOM 6732 C C . GLU D 4 548 ? 207.647 203.849 168.170 1.00 118.57 548 GLU 9 C 1
ATOM 6733 O O . GLU D 4 548 ? 207.273 202.675 167.982 1.00 119.85 548 GLU 9 O 1
ATOM 6739 N N . GLY D 4 549 ? 207.452 204.528 169.308 1.00 117.66 549 GLY 9 N 1
ATOM 6740 C CA . GLY D 4 549 ? 206.781 203.915 170.474 1.00 118.74 549 GLY 9 CA 1
ATOM 6741 C C . GLY D 4 549 ? 205.462 204.594 170.810 1.00 115.75 549 GLY 9 C 1
ATOM 6742 O O . GLY D 4 549 ? 204.940 205.313 169.938 1.00 115.99 549 GLY 9 O 1
ATOM 6743 N N . TRP D 4 550 ? 204.944 204.388 172.028 1.00 98.52 550 TRP 9 N 1
ATOM 6744 C CA . TRP D 4 550 ? 203.667 204.963 172.424 1.00 96.54 550 TRP 9 CA 1
ATOM 6745 C C . TRP D 4 550 ? 203.815 206.443 172.777 1.00 100.97 550 TRP 9 C 1
ATOM 6746 O O . TRP D 4 550 ? 204.918 206.984 172.884 1.00 105.04 550 TRP 9 O 1
ATOM 6757 N N . ALA D 4 551 ? 202.671 207.108 172.976 1.00 111.06 551 ALA 9 N 1
ATOM 6758 C CA . ALA D 4 551 ? 202.689 208.527 173.408 1.00 109.78 551 ALA 9 CA 1
ATOM 6759 C C . ALA D 4 551 ? 201.874 208.630 174.700 1.00 110.08 551 ALA 9 C 1
ATOM 6760 O O . ALA D 4 551 ? 200.838 207.944 174.787 1.00 113.25 551 ALA 9 O 1
ATOM 6762 N N . THR D 4 552 ? 202.308 209.455 175.657 1.00 116.34 552 THR 9 N 1
ATOM 6763 C CA . THR D 4 552 ? 201.622 209.505 176.978 1.00 115.50 552 THR 9 CA 1
ATOM 6764 C C . THR D 4 552 ? 200.857 210.822 177.136 1.00 118.10 552 THR 9 C 1
ATOM 6765 O O . THR D 4 552 ? 201.425 211.877 176.795 1.00 120.81 552 THR 9 O 1
ATOM 6769 N N . MET D 4 553 ? 199.605 210.759 177.603 1.00 124.74 553 MET 9 N 1
ATOM 6770 C CA . MET D 4 553 ? 198.784 211.986 177.791 1.00 125.97 553 MET 9 CA 1
ATOM 6771 C C . MET D 4 553 ? 199.500 212.897 178.790 1.00 127.38 553 MET 9 C 1
ATOM 6772 O O . MET D 4 553 ? 199.424 214.126 178.581 1.00 127.69 553 MET 9 O 1
ATOM 6777 N N . GLU D 4 554 ? 200.078 212.328 179.858 1.00 138.61 554 GLU 9 N 1
ATOM 6778 C CA . GLU D 4 554 ? 200.895 213.080 180.859 1.00 140.38 554 GLU 9 CA 1
ATOM 6779 C C . GLU D 4 554 ? 200.006 213.627 181.985 1.00 141.13 554 GLU 9 C 1
ATOM 6780 O O . GLU D 4 554 ? 200.545 213.906 183.075 1.00 141.29 554 GLU 9 O 1
ATOM 6786 N N . THR D 4 555 ? 198.691 213.721 181.766 1.00 135.56 555 THR 9 N 1
ATOM 6787 C CA . THR D 4 555 ? 197.792 214.137 182.878 1.00 134.52 555 THR 9 CA 1
ATOM 6788 C C . THR D 4 555 ? 197.755 212.989 183.892 1.00 133.52 555 THR 9 C 1
ATOM 6789 O O . THR D 4 555 ? 197.799 213.272 185.104 1.00 134.46 555 THR 9 O 1
ATOM 6793 N N . VAL D 4 556 ? 197.681 211.745 183.406 1.00 128.92 556 VAL 9 N 1
ATOM 6794 C CA . VAL D 4 556 ? 197.577 210.571 184.320 1.00 130.14 556 VAL 9 CA 1
ATOM 6795 C C . VAL D 4 556 ? 198.966 209.996 184.656 1.00 130.40 556 VAL 9 C 1
ATOM 6796 O O . VAL D 4 556 ? 199.054 209.135 185.552 1.00 130.79 556 VAL 9 O 1
ATOM 6798 N N . ALA D 4 557 ? 200.010 210.470 183.967 1.00 138.15 557 ALA 9 N 1
ATOM 6799 C CA . ALA D 4 557 ? 201.368 209.925 184.197 1.00 137.25 557 ALA 9 CA 1
ATOM 6800 C C . ALA D 4 557 ? 201.818 210.108 185.647 1.00 137.01 557 ALA 9 C 1
ATOM 6801 O O . ALA D 4 557 ? 202.377 209.151 186.216 1.00 137.20 557 ALA 9 O 1
ATOM 6803 N N . GLY D 4 558 ? 201.584 211.293 186.216 1.00 141.80 558 GLY 9 N 1
ATOM 6804 C CA . GLY D 4 558 ? 201.905 211.531 187.637 1.00 141.73 558 GLY 9 CA 1
ATOM 6805 C C . GLY D 4 558 ? 200.638 211.640 188.460 1.00 143.74 558 GLY 9 C 1
ATOM 6806 O O . GLY D 4 558 ? 200.743 212.076 189.625 1.00 145.26 558 GLY 9 O 1
ATOM 6807 N N . LEU D 4 559 ? 199.487 211.296 187.870 1.00 141.82 559 LEU 9 N 1
ATOM 6808 C CA . LEU D 4 559 ? 198.176 211.442 188.561 1.00 141.05 559 LEU 9 CA 1
ATOM 6809 C C . LEU D 4 559 ? 198.004 212.908 188.969 1.00 141.30 559 LEU 9 C 1
ATOM 6810 O O . LEU D 4 559 ? 197.460 213.157 190.062 1.00 142.11 559 LEU 9 O 1
ATOM 6812 N N . GLY D 4 560 ? 198.452 213.834 188.114 1.00 152.14 560 GLY 9 N 1
ATOM 6813 C CA . GLY D 4 560 ? 198.354 215.274 188.419 1.00 151.28 560 GLY 9 CA 1
ATOM 6814 C C . GLY D 4 560 ? 199.563 215.773 189.193 1.00 152.90 560 GLY 9 C 1
ATOM 6815 O O . GLY D 4 560 ? 199.355 216.433 190.231 1.00 153.29 560 GLY 9 O 1
ATOM 6816 N N . GLU D 4 561 ? 200.778 215.482 188.711 1.00 174.57 561 GLU 9 N 1
ATOM 6817 C CA . GLU D 4 561 ? 202.005 215.998 189.375 1.00 175.63 561 GLU 9 CA 1
ATOM 6818 C C . GLU D 4 561 ? 203.112 216.160 188.328 1.00 173.88 561 GLU 9 C 1
ATOM 6819 O O . GLU D 4 561 ? 202.990 215.550 187.249 1.00 174.66 561 GLU 9 O 1
ATOM 6821 N N . GLU D 4 562 ? 204.153 216.940 188.644 1.00 166.28 562 GLU 9 N 1
ATOM 6822 C CA . GLU D 4 562 ? 205.280 217.174 187.698 1.00 167.94 562 GLU 9 CA 1
ATOM 6823 C C . GLU D 4 562 ? 205.983 215.846 187.402 1.00 165.98 562 GLU 9 C 1
ATOM 6824 O O . GLU D 4 562 ? 206.260 215.103 188.363 1.00 166.08 562 GLU 9 O 1
ATOM 6826 N N . VAL D 4 563 ? 206.274 215.571 186.126 1.00 144.96 563 VAL 9 N 1
ATOM 6827 C CA . VAL D 4 563 ? 206.888 214.264 185.742 1.00 142.86 563 VAL 9 CA 1
ATOM 6828 C C . VAL D 4 563 ? 208.079 214.506 184.811 1.00 144.96 563 VAL 9 C 1
ATOM 6829 O O . VAL D 4 563 ? 208.098 215.556 184.139 1.00 148.33 563 VAL 9 O 1
ATOM 6833 N N . THR D 4 564 ? 209.040 213.578 184.788 1.00 142.56 564 THR 9 N 1
ATOM 6834 C CA . THR D 4 564 ? 210.197 213.686 183.858 1.00 142.86 564 THR 9 CA 1
ATOM 6835 C C . THR D 4 564 ? 209.936 212.753 182.670 1.00 144.90 564 THR 9 C 1
ATOM 6836 O O . THR D 4 564 ? 208.938 212.006 182.731 1.00 145.14 564 THR 9 O 1
ATOM 6840 N N . GLU D 4 565 ? 210.781 212.790 181.634 1.00 150.09 565 GLU 9 N 1
ATOM 6841 C CA . GLU D 4 565 ? 210.501 211.966 180.429 1.00 149.60 565 GLU 9 CA 1
ATOM 6842 C C . GLU D 4 565 ? 211.332 210.683 180.460 1.00 150.43 565 GLU 9 C 1
ATOM 6843 O O . GLU D 4 565 ? 212.564 210.782 180.308 1.00 151.28 565 GLU 9 O 1
ATOM 6845 N N . ASP D 4 566 ? 210.681 209.529 180.638 1.00 122.36 566 ASP 9 N 1
ATOM 6846 C CA . ASP D 4 566 ? 211.401 208.229 180.574 1.00 118.11 566 ASP 9 CA 1
ATOM 6847 C C . ASP D 4 566 ? 210.616 207.282 179.662 1.00 116.03 566 ASP 9 C 1
ATOM 6848 O O . ASP D 4 566 ? 209.399 207.133 179.877 1.00 118.86 566 ASP 9 O 1
ATOM 6853 N N . GLU D 4 567 ? 211.293 206.667 178.690 1.00 117.94 567 GLU 9 N 1
ATOM 6854 C CA . GLU D 4 567 ? 210.617 205.730 177.755 1.00 122.16 567 GLU 9 CA 1
ATOM 6855 C C . GLU D 4 567 ? 210.091 204.526 178.540 1.00 121.67 567 GLU 9 C 1
ATOM 6856 O O . GLU D 4 567 ? 208.961 204.087 178.259 1.00 121.34 567 GLU 9 O 1
ATOM 6862 N N . GLY D 4 568 ? 210.881 204.028 179.495 1.00 106.24 568 GLY 9 N 1
ATOM 6863 C CA . GLY D 4 568 ? 210.474 202.847 180.280 1.00 107.89 568 GLY 9 CA 1
ATOM 6864 C C . GLY D 4 568 ? 209.232 203.124 181.102 1.00 103.92 568 GLY 9 C 1
ATOM 6865 O O . GLY D 4 568 ? 208.331 202.267 181.101 1.00 104.88 568 GLY 9 O 1
ATOM 6866 N N . ALA D 4 569 ? 209.176 204.279 181.768 1.00 95.79 569 ALA 9 N 1
ATOM 6867 C CA . ALA D 4 569 ? 208.035 204.576 182.659 1.00 95.01 569 ALA 9 CA 1
ATOM 6868 C C . ALA D 4 569 ? 206.765 204.664 181.813 1.00 102.47 569 ALA 9 C 1
ATOM 6869 O O . ALA D 4 569 ? 205.750 204.071 182.210 1.00 106.20 569 ALA 9 O 1
ATOM 6871 N N . GLU D 4 570 ? 206.838 205.360 180.679 1.00 109.71 570 GLU 9 N 1
ATOM 6872 C CA . GLU D 4 570 ? 205.655 205.537 179.802 1.00 107.94 570 GLU 9 CA 1
ATOM 6873 C C . GLU D 4 570 ? 205.147 204.162 179.366 1.00 107.69 570 GLU 9 C 1
ATOM 6874 O O . GLU D 4 570 ? 203.967 203.855 179.620 1.00 110.90 570 GLU 9 O 1
ATOM 6876 N N . SER D 4 571 ? 206.025 203.363 178.754 1.00 87.92 571 SER 9 N 1
ATOM 6877 C CA . SER D 4 571 ? 205.644 202.006 178.285 1.00 91.78 571 SER 9 CA 1
ATOM 6878 C C . SER D 4 571 ? 205.042 201.212 179.446 1.00 96.75 571 SER 9 C 1
ATOM 6879 O O . SER D 4 571 ? 203.965 200.610 179.256 1.00 97.87 571 SER 9 O 1
ATOM 6882 N N . PHE D 4 572 ? 205.698 201.239 180.609 1.00 85.55 572 PHE 9 N 1
ATOM 6883 C CA . PHE D 4 572 ? 205.217 200.433 181.759 1.00 80.48 572 PHE 9 CA 1
ATOM 6884 C C . PHE D 4 572 ? 203.813 200.904 182.120 1.00 70.68 572 PHE 9 C 1
ATOM 6885 O O . PHE D 4 572 ? 202.944 200.053 182.319 1.00 76.72 572 PHE 9 O 1
ATOM 6893 N N . ASN D 4 573 ? 203.597 202.218 182.142 1.00 71.57 573 ASN 9 N 1
ATOM 6894 C CA . ASN D 4 573 ? 202.278 202.742 182.575 1.00 79.41 573 ASN 9 CA 1
ATOM 6895 C C . ASN D 4 573 ? 201.203 202.237 181.613 1.00 79.90 573 ASN 9 C 1
ATOM 6896 O O . ASN D 4 573 ? 200.139 201.831 182.100 1.00 87.86 573 ASN 9 O 1
ATOM 6901 N N . HIS D 4 574 ? 201.473 202.237 180.304 1.00 77.95 574 HIS 9 N 1
ATOM 6902 C CA . HIS D 4 574 ? 200.398 201.836 179.362 1.00 79.42 574 HIS 9 CA 1
ATOM 6903 C C . HIS D 4 574 ? 200.011 200.385 179.648 1.00 86.97 574 HIS 9 C 1
ATOM 6904 O O . HIS D 4 574 ? 198.804 200.108 179.801 1.00 97.39 574 HIS 9 O 1
ATOM 6911 N N . VAL D 4 575 ? 201.012 199.510 179.769 1.00 78.12 575 VAL 9 N 1
ATOM 6912 C CA . VAL D 4 575 ? 200.740 198.066 180.028 1.00 79.38 575 VAL 9 CA 1
ATOM 6913 C C . VAL D 4 575 ? 200.161 197.886 181.434 1.00 79.91 575 VAL 9 C 1
ATOM 6914 O O . VAL D 4 575 ? 199.190 197.127 181.570 1.00 75.21 575 VAL 9 O 1
ATOM 6918 N N . TYR D 4 576 ? 200.749 198.547 182.436 1.00 80.60 576 TYR 9 N 1
ATOM 6919 C CA . TYR D 4 576 ? 200.297 198.399 183.846 1.00 74.35 576 TYR 9 CA 1
ATOM 6920 C C . TYR D 4 576 ? 198.810 198.736 183.952 1.00 72.58 576 TYR 9 C 1
ATOM 6921 O O . TYR D 4 576 ? 198.052 197.904 184.467 1.00 84.73 576 TYR 9 O 1
ATOM 6930 N N . TYR D 4 577 ? 198.412 199.918 183.480 1.00 63.60 577 TYR 9 N 1
ATOM 6931 C CA . TYR D 4 577 ? 196.996 200.349 183.620 1.00 68.31 577 TYR 9 CA 1
ATOM 6932 C C . TYR D 4 577 ? 196.083 199.390 182.852 1.00 76.12 577 TYR 9 C 1
ATOM 6933 O O . TYR D 4 577 ? 194.990 199.081 183.357 1.00 86.59 577 TYR 9 O 1
ATOM 6942 N N . ARG D 4 578 ? 196.515 198.944 181.670 1.00 84.30 578 ARG 9 N 1
ATOM 6943 C CA . ARG D 4 578 ? 195.713 197.962 180.894 1.00 89.22 578 ARG 9 CA 1
ATOM 6944 C C . ARG D 4 578 ? 195.616 196.656 181.691 1.00 91.31 578 ARG 9 C 1
ATOM 6945 O O . ARG D 4 578 ? 194.519 196.068 181.719 1.00 90.02 578 ARG 9 O 1
ATOM 6953 N N . GLN D 4 579 ? 196.718 196.229 182.315 1.00 88.69 579 GLN 9 N 1
ATOM 6954 C CA . GLN D 4 579 ? 196.723 194.978 183.117 1.00 86.38 579 GLN 9 CA 1
ATOM 6955 C C . GLN D 4 579 ? 195.814 195.152 184.335 1.00 85.89 579 GLN 9 C 1
ATOM 6956 O O . GLN D 4 579 ? 195.024 194.237 184.617 1.00 89.18 579 GLN 9 O 1
ATOM 6962 N N . MET D 4 580 ? 195.914 196.298 185.011 1.00 85.50 580 MET 9 N 1
ATOM 6963 C CA . MET D 4 580 ? 195.092 196.533 186.223 1.00 86.93 580 MET 9 CA 1
ATOM 6964 C C . MET D 4 580 ? 193.628 196.544 185.797 1.00 84.55 580 MET 9 C 1
ATOM 6965 O O . MET D 4 580 ? 192.810 195.966 186.520 1.00 92.44 580 MET 9 O 1
ATOM 6970 N N . TYR D 4 581 ? 193.326 197.171 184.660 1.00 83.42 581 TYR 9 N 1
ATOM 6971 C CA . TYR D 4 581 ? 191.933 197.138 184.156 1.00 86.04 581 TYR 9 CA 1
ATOM 6972 C C . TYR D 4 581 ? 191.543 195.677 183.951 1.00 87.31 581 TYR 9 C 1
ATOM 6973 O O . TYR D 4 581 ? 190.485 195.266 184.452 1.00 93.94 581 TYR 9 O 1
ATOM 6982 N N . GLU D 4 582 ? 192.382 194.925 183.235 1.00 91.40 582 GLU 9 N 1
ATOM 6983 C CA . GLU D 4 582 ? 192.049 193.530 182.957 1.00 98.83 582 GLU 9 CA 1
ATOM 6984 C C . GLU D 4 58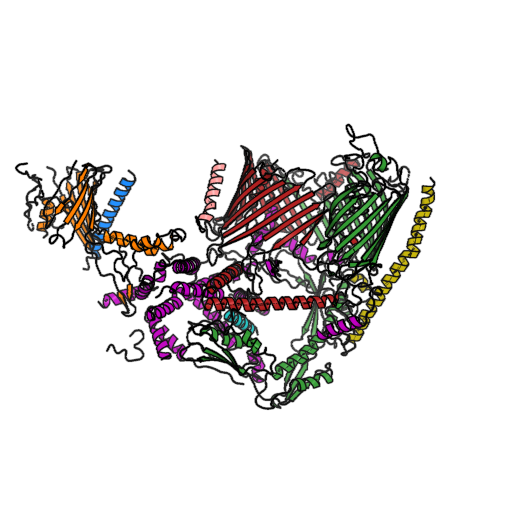2 ? 191.763 192.764 184.242 1.00 103.00 582 GLU 9 C 1
ATOM 6985 O O . GLU D 4 582 ? 190.795 191.998 184.317 1.00 100.13 582 GLU 9 O 1
ATOM 6987 N N . LEU D 4 583 ? 192.595 192.961 185.266 1.00 92.36 583 LEU 9 N 1
ATOM 6988 C CA . LEU D 4 583 ? 192.366 192.307 186.551 1.00 86.14 583 LEU 9 CA 1
ATOM 6989 C C . LEU D 4 583 ? 191.116 192.846 187.236 1.00 81.08 583 LEU 9 C 1
ATOM 6990 O O . LEU D 4 583 ? 190.351 192.080 187.832 1.00 83.87 583 LEU 9 O 1
ATOM 6995 N N . ALA D 4 584 ? 190.891 194.160 187.163 1.00 88.31 584 ALA 9 N 1
ATOM 6996 C CA . ALA D 4 584 ? 189.738 194.767 187.811 1.00 93.85 584 ALA 9 CA 1
ATOM 6997 C C . ALA D 4 584 ? 188.428 194.360 187.158 1.00 95.91 584 ALA 9 C 1
ATOM 6998 O O . ALA D 4 584 ? 187.368 194.540 187.766 1.00 101.24 584 ALA 9 O 1
ATOM 7000 N N . VAL D 4 585 ? 188.473 193.838 185.930 1.00 95.32 585 VAL 9 N 1
ATOM 7001 C CA . VAL D 4 585 ? 187.278 193.224 185.361 1.00 98.82 585 VAL 9 CA 1
ATOM 7002 C C . VAL D 4 585 ? 186.796 192.094 186.261 1.00 101.84 585 VAL 9 C 1
ATOM 7003 O O . VAL D 4 585 ? 185.595 191.958 186.526 1.00 101.28 585 VAL 9 O 1
ATOM 7007 N N . ALA D 4 586 ? 187.723 191.276 186.751 1.00 99.21 586 ALA 9 N 1
ATOM 7008 C CA . ALA D 4 586 ? 187.428 190.339 187.820 1.00 97.07 586 ALA 9 CA 1
ATOM 7009 C C . ALA D 4 586 ? 187.428 191.065 189.164 1.00 102.62 586 ALA 9 C 1
ATOM 7010 O O . ALA D 4 586 ? 187.899 192.197 189.291 1.00 104.56 586 ALA 9 O 1
ATOM 7012 N N . GLY D 4 587 ? 186.889 190.399 190.181 1.00 113.44 587 GLY 9 N 1
ATOM 7013 C CA . GLY D 4 587 ? 186.710 191.029 191.475 1.00 115.14 587 GLY 9 CA 1
ATOM 7014 C C . GLY D 4 587 ? 187.958 191.107 192.331 1.00 113.13 587 GLY 9 C 1
ATOM 7015 O O . GLY D 4 587 ? 188.008 190.518 193.415 1.00 109.62 587 GLY 9 O 1
ATOM 7016 N N . ASP D 4 588 ? 188.973 191.831 191.863 1.00 102.55 588 ASP 9 N 1
ATOM 7017 C CA . ASP D 4 588 ? 190.186 192.044 192.640 1.00 97.85 588 ASP 9 CA 1
ATOM 7018 C C . ASP D 4 588 ? 190.169 193.447 193.221 1.00 93.64 588 ASP 9 C 1
ATOM 7019 O O . ASP D 4 588 ? 190.177 194.422 192.455 1.00 94.32 588 ASP 9 O 1
ATOM 7024 N N . PRO D 4 589 ? 190.087 193.615 194.562 1.00 80.12 589 PRO 9 N 1
ATOM 7025 C CA . PRO D 4 589 ? 189.947 194.947 195.154 1.00 80.05 589 PRO 9 CA 1
ATOM 7026 C C . PRO D 4 589 ? 191.108 195.888 194.813 1.00 79.24 589 PRO 9 C 1
ATOM 7027 O O . PRO D 4 589 ? 190.851 196.932 194.255 1.00 89.77 589 PRO 9 O 1
ATOM 7031 N N . TRP D 4 590 ? 192.338 195.507 195.159 1.00 65.69 590 TRP 9 N 1
ATOM 7032 C CA . TRP D 4 590 ? 193.475 196.439 194.938 1.00 70.05 590 TRP 9 CA 1
ATOM 7033 C C . TRP D 4 590 ? 193.470 196.907 193.480 1.00 72.85 590 TRP 9 C 1
ATOM 7034 O O . TRP D 4 590 ? 193.669 198.114 193.247 1.00 74.24 590 TRP 9 O 1
ATOM 7045 N N . ALA D 4 591 ? 193.222 195.991 192.542 1.00 77.10 591 ALA 9 N 1
ATOM 7046 C CA . ALA D 4 591 ? 193.162 196.366 191.112 1.00 79.45 591 ALA 9 CA 1
ATOM 7047 C C . ALA D 4 591 ? 192.039 197.382 190.907 1.00 81.09 591 ALA 9 C 1
ATOM 7048 O O . ALA D 4 591 ? 192.299 198.443 190.312 1.00 89.34 591 ALA 9 O 1
ATOM 7050 N N . GLN D 4 592 ? 190.843 197.069 191.406 1.00 71.17 592 GLN 9 N 1
ATOM 7051 C CA . GLN D 4 592 ? 189.686 197.978 191.218 1.00 68.44 592 GLN 9 CA 1
ATOM 7052 C C . GLN D 4 592 ? 190.064 199.364 191.741 1.00 74.79 592 GLN 9 C 1
ATOM 7053 O O . GLN D 4 592 ? 189.804 200.353 191.031 1.00 88.64 592 GLN 9 O 1
ATOM 7059 N N . ARG D 4 593 ? 190.720 199.430 192.901 1.00 79.26 593 ARG 9 N 1
ATOM 7060 C CA . ARG D 4 593 ? 191.064 200.745 193.504 1.00 82.31 593 ARG 9 CA 1
ATOM 7061 C C . ARG D 4 593 ? 192.083 201.482 192.628 1.00 85.79 593 ARG 9 C 1
ATOM 7062 O O . ARG D 4 593 ? 191.899 202.692 192.412 1.00 95.51 593 ARG 9 O 1
ATOM 7070 N N . GLU D 4 594 ? 193.118 200.789 192.149 1.00 81.63 594 GLU 9 N 1
ATOM 7071 C CA . GLU D 4 594 ? 194.183 201.465 191.361 1.00 83.94 594 GLU 9 CA 1
ATOM 7072 C C . GLU D 4 594 ? 193.572 202.042 190.081 1.00 85.15 594 GLU 9 C 1
ATOM 7073 O O . GLU D 4 594 ? 193.933 203.175 189.715 1.00 86.12 594 GLU 9 O 1
ATOM 7079 N N . TYR D 4 595 ? 192.678 201.290 189.437 1.00 87.10 595 TYR 9 N 1
ATOM 7080 C CA . TYR D 4 595 ? 192.019 201.755 188.190 1.00 81.74 595 TYR 9 CA 1
ATOM 7081 C C . TYR D 4 595 ? 191.146 202.971 188.509 1.00 85.37 595 TYR 9 C 1
ATOM 7082 O O . TYR D 4 595 ? 191.119 203.911 187.697 1.00 92.61 595 TYR 9 O 1
ATOM 7091 N N . ALA D 4 596 ? 190.464 202.952 189.657 1.00 78.10 596 ALA 9 N 1
ATOM 7092 C CA . ALA D 4 596 ? 189.572 204.069 190.045 1.00 74.14 596 ALA 9 CA 1
ATOM 7093 C C . ALA D 4 596 ? 190.377 205.361 190.188 1.00 79.90 596 ALA 9 C 1
ATOM 7094 O O . ALA D 4 596 ? 189.881 206.415 189.757 1.00 93.17 596 ALA 9 O 1
ATOM 7096 N N . ALA D 4 597 ? 191.563 205.278 190.796 1.00 81.01 597 ALA 9 N 1
ATOM 7097 C CA . ALA D 4 597 ? 192.411 206.476 190.992 1.00 83.91 597 ALA 9 CA 1
ATOM 7098 C C . ALA D 4 597 ? 192.791 207.048 189.623 1.00 85.73 597 ALA 9 C 1
ATOM 7099 O O . ALA D 4 597 ? 192.768 208.285 189.469 1.00 92.05 597 ALA 9 O 1
ATOM 7101 N N . MET D 4 598 ? 193.111 206.171 188.668 1.00 80.04 598 MET 9 N 1
ATOM 7102 C CA . MET D 4 598 ? 193.494 206.627 187.306 1.00 80.33 598 MET 9 CA 1
ATOM 7103 C C . MET D 4 598 ? 192.305 207.362 186.681 1.00 78.83 598 MET 9 C 1
ATOM 7104 O O . MET D 4 598 ? 192.523 208.432 186.089 1.00 84.81 598 MET 9 O 1
ATOM 7109 N N . LEU D 4 599 ? 191.094 206.823 186.843 1.00 74.78 599 LEU 9 N 1
ATOM 7110 C CA . LEU D 4 599 ? 189.896 207.450 186.227 1.00 71.37 599 LEU 9 CA 1
ATOM 7111 C C . LEU D 4 599 ? 189.690 208.843 186.826 1.00 74.50 599 LEU 9 C 1
ATOM 7112 O O . LEU D 4 599 ? 189.380 209.767 186.058 1.00 88.59 599 LEU 9 O 1
ATOM 7117 N N . ARG D 4 600 ? 189.864 208.985 188.143 1.00 87.29 600 ARG 9 N 1
ATOM 7118 C CA . ARG D 4 600 ? 189.627 210.293 188.807 1.00 87.88 600 ARG 9 CA 1
ATOM 7119 C C . ARG D 4 600 ? 190.617 211.326 188.259 1.00 93.41 600 ARG 9 C 1
ATOM 7120 O O . ARG D 4 600 ? 190.175 212.439 187.917 1.00 100.60 600 ARG 9 O 1
ATOM 7128 N N . ALA D 4 601 ? 191.895 210.953 188.143 1.00 92.75 601 ALA 9 N 1
ATOM 7129 C CA . ALA D 4 601 ? 192.921 211.874 187.601 1.00 88.16 601 ALA 9 CA 1
ATOM 7130 C C . ALA D 4 601 ? 192.614 212.185 186.133 1.00 86.68 601 ALA 9 C 1
ATOM 7131 O O . ALA D 4 601 ? 192.780 213.349 185.729 1.00 88.12 601 ALA 9 O 1
ATOM 7133 N N . TYR D 4 602 ? 192.190 211.173 185.371 1.00 97.08 602 TYR 9 N 1
ATOM 7134 C CA . TYR D 4 602 ? 191.882 211.362 183.929 1.00 94.79 602 TYR 9 CA 1
ATOM 7135 C C . TYR D 4 602 ? 190.719 212.347 183.785 1.00 94.83 602 TYR 9 C 1
ATOM 7136 O O . TYR D 4 602 ? 190.800 213.237 182.923 1.00 106.21 602 TYR 9 O 1
ATOM 7145 N N . ASP D 4 603 ? 189.690 212.210 184.625 1.00 95.07 603 ASP 9 N 1
ATOM 7146 C CA . ASP D 4 603 ? 188.496 213.091 184.521 1.00 92.20 603 ASP 9 CA 1
ATOM 7147 C C . ASP D 4 603 ? 188.891 214.512 184.931 1.00 93.87 603 ASP 9 C 1
ATOM 7148 O O . ASP D 4 603 ? 188.469 215.461 184.245 1.00 103.59 603 ASP 9 O 1
ATOM 7153 N N . LYS D 4 604 ? 189.673 214.642 186.006 1.00 103.06 604 LYS 9 N 1
ATOM 7154 C CA . LYS D 4 604 ? 190.103 215.978 186.492 1.00 106.34 604 LYS 9 CA 1
ATOM 7155 C C . LYS D 4 604 ? 190.909 216.676 185.396 1.00 106.31 604 LYS 9 C 1
ATOM 7156 O O . LYS D 4 604 ? 190.550 217.809 185.028 1.00 110.85 604 LYS 9 O 1
ATOM 7162 N N . GLY D 4 605 ? 191.949 216.013 184.889 1.00 112.74 605 GLY 9 N 1
ATOM 7163 C CA . GLY D 4 605 ? 192.792 216.601 183.833 1.00 113.86 605 GLY 9 CA 1
ATOM 7164 C C . GLY D 4 605 ? 191.949 217.048 182.657 1.00 116.38 605 GLY 9 C 1
ATOM 7165 O O . GLY D 4 605 ? 192.117 218.199 182.213 1.00 119.44 605 GLY 9 O 1
ATOM 7166 N N . CYS D 4 606 ? 191.084 216.171 182.142 1.00 117.28 606 CYS 9 N 1
ATOM 7167 C CA . CYS D 4 606 ? 190.289 216.508 180.930 1.00 113.90 606 CYS 9 CA 1
ATOM 7168 C C . CYS D 4 606 ? 189.472 217.779 181.177 1.00 115.96 606 CYS 9 C 1
ATOM 7169 O O . CYS D 4 606 ? 189.498 218.681 180.310 1.00 123.74 606 CYS 9 O 1
ATOM 7172 N N . GLU D 4 607 ? 188.772 217.845 182.311 1.00 121.72 607 GLU 9 N 1
ATOM 7173 C CA . GLU D 4 607 ? 187.917 219.022 182.612 1.00 122.72 607 GLU 9 CA 1
ATOM 7174 C C . GLU D 4 607 ? 188.789 220.281 182.663 1.00 125.03 607 GLU 9 C 1
ATOM 7175 O O . GLU D 4 607 ? 188.342 221.327 182.159 1.00 127.47 607 GLU 9 O 1
ATOM 7181 N N . SER D 4 608 ? 189.992 220.177 183.236 1.00 130.51 608 SER 9 N 1
ATOM 7182 C CA . SER D 4 608 ? 190.894 221.354 183.349 1.00 128.65 608 SER 9 CA 1
ATOM 7183 C C . SER D 4 608 ? 191.285 221.841 181.950 1.00 131.47 608 SER 9 C 1
ATOM 7184 O O . SER D 4 608 ? 191.289 223.067 181.737 1.00 135.59 608 SER 9 O 1
ATOM 7187 N N . TYR D 4 609 ? 191.600 220.917 181.037 1.00 147.53 609 TYR 9 N 1
ATOM 7188 C CA . TYR D 4 609 ? 191.942 221.299 179.641 1.00 146.82 609 TYR 9 CA 1
ATOM 7189 C C . TYR D 4 609 ? 190.726 221.954 178.982 1.00 145.82 609 TYR 9 C 1
ATOM 7190 O O . TYR D 4 609 ? 190.903 222.953 178.262 1.00 148.55 609 TYR 9 O 1
ATOM 7199 N N . ARG D 4 610 ? 189.533 221.402 179.221 1.00 133.66 610 ARG 9 N 1
ATOM 7200 C CA . ARG D 4 610 ? 188.288 221.957 178.626 1.00 130.94 610 ARG 9 CA 1
ATOM 7201 C C . ARG D 4 610 ? 188.118 223.404 179.094 1.00 131.45 610 ARG 9 C 1
ATOM 7202 O O . ARG D 4 610 ? 187.840 224.270 178.242 1.00 138.05 610 ARG 9 O 1
ATOM 7210 N N . ALA D 4 611 ? 188.290 223.650 180.396 1.00 131.18 611 ALA 9 N 1
ATOM 7211 C CA . ALA D 4 611 ? 188.122 225.014 180.948 1.00 132.17 611 ALA 9 CA 1
ATOM 7212 C C . ALA D 4 611 ? 189.177 225.945 180.347 1.00 132.74 611 ALA 9 C 1
ATOM 7213 O O . ALA D 4 611 ? 188.819 227.072 179.981 1.00 133.91 611 ALA 9 O 1
ATOM 7215 N N . SER D 4 612 ? 190.426 225.485 180.256 1.00 140.76 612 SER 9 N 1
ATOM 7216 C CA . SER D 4 612 ? 191.520 226.330 179.713 1.00 139.76 612 SER 9 CA 1
ATOM 7217 C C . SER D 4 612 ? 191.191 226.727 178.272 1.00 139.20 612 SER 9 C 1
ATOM 7218 O O . SER D 4 612 ? 191.347 227.912 177.936 1.00 139.46 612 SER 9 O 1
ATOM 7221 N N . TYR D 4 613 ? 190.744 225.767 177.462 1.00 147.61 613 TYR 9 N 1
ATOM 7222 C CA . TYR D 4 613 ? 190.380 226.063 176.053 1.00 144.78 613 TYR 9 CA 1
ATOM 7223 C C . TYR D 4 613 ? 189.247 227.090 176.033 1.00 145.84 613 TYR 9 C 1
ATOM 7224 O O . TYR D 4 613 ? 189.336 228.065 175.268 1.00 151.35 613 TYR 9 O 1
ATOM 7233 N N . GLU D 4 614 ? 188.222 226.881 176.863 1.00 146.76 614 GLU 9 N 1
ATOM 7234 C CA . GLU D 4 614 ? 187.058 227.805 176.891 1.00 147.24 614 GLU 9 CA 1
ATOM 7235 C C . GLU D 4 614 ? 187.546 229.215 177.231 1.00 149.25 614 GLU 9 C 1
ATOM 7236 O O . GLU D 4 614 ? 187.031 230.178 176.632 1.00 152.36 614 GLU 9 O 1
ATOM 7242 N N . GLU D 4 615 ? 188.504 229.325 178.154 1.00 154.81 615 GLU 9 N 1
ATOM 7243 C CA . GLU D 4 615 ? 189.022 230.654 178.573 1.00 156.05 615 GLU 9 CA 1
ATOM 7244 C C . GLU D 4 615 ? 189.872 231.243 177.446 1.00 154.55 615 GLU 9 C 1
ATOM 7245 O O . GLU D 4 615 ? 189.519 232.332 176.942 1.00 152.19 615 GLU 9 O 1
ATOM 7251 N N . ALA D 4 616 ? 190.957 230.556 177.078 1.00 149.53 616 ALA 9 N 1
ATOM 7252 C CA . ALA D 4 616 ? 191.833 231.077 176.035 1.00 147.57 616 ALA 9 CA 1
ATOM 7253 C C . ALA D 4 616 ? 191.030 231.594 174.852 1.00 147.53 616 ALA 9 C 1
ATOM 7254 O O . ALA D 4 616 ? 191.370 232.630 174.268 1.00 147.92 616 ALA 9 O 1
ATOM 7256 N N . ASP D 4 617 ? 189.925 230.919 174.524 1.00 149.92 617 ASP 9 N 1
ATOM 7257 C CA . ASP D 4 617 ? 189.048 231.381 173.412 1.00 148.63 617 ASP 9 CA 1
ATOM 7258 C C . ASP D 4 617 ? 188.599 232.826 173.669 1.00 145.93 617 ASP 9 C 1
ATOM 7259 O O . ASP D 4 617 ? 188.816 233.676 172.780 1.00 148.75 617 ASP 9 O 1
ATOM 7264 N N . VAL D 4 618 ? 188.008 233.095 174.837 1.00 132.33 618 VAL 9 N 1
ATOM 7265 C CA . VAL D 4 618 ? 187.479 234.456 175.159 1.00 129.52 618 VAL 9 CA 1
ATOM 7266 C C . VAL D 4 618 ? 188.627 235.473 175.174 1.00 130.57 618 VAL 9 C 1
ATOM 7267 O O . VAL D 4 618 ? 188.439 236.580 174.634 1.00 130.26 618 VAL 9 O 1
ATOM 7271 N N . ASP D 4 619 ? 189.777 235.107 175.748 1.00 133.28 619 ASP 9 N 1
ATOM 7272 C CA . ASP D 4 619 ? 190.911 236.062 175.862 1.00 132.08 619 ASP 9 CA 1
ATOM 7273 C C . ASP D 4 619 ? 191.373 236.462 174.458 1.00 129.42 619 ASP 9 C 1
ATOM 7274 O O . ASP D 4 619 ? 191.642 237.660 174.244 1.00 125.23 619 ASP 9 O 1
ATOM 7279 N N . ALA D 4 620 ? 191.442 235.497 173.536 1.00 125.71 620 ALA 9 N 1
ATOM 7280 C CA . ALA D 4 620 ? 191.859 235.785 172.144 1.00 120.85 620 ALA 9 CA 1
ATOM 7281 C C . ALA D 4 620 ? 190.848 236.732 171.492 1.00 120.45 620 ALA 9 C 1
ATOM 7282 O O . ALA D 4 620 ? 191.280 237.638 170.753 1.00 124.93 620 ALA 9 O 1
ATOM 7284 N N . ASN D 4 621 ? 189.555 236.537 171.770 1.00 111.35 621 ASN 9 N 1
ATOM 7285 C CA . ASN D 4 621 ? 188.501 237.422 171.205 1.00 110.21 621 ASN 9 CA 1
ATOM 7286 C C . ASN D 4 621 ? 188.808 238.870 171.599 1.00 109.95 621 ASN 9 C 1
ATOM 7287 O O . ASN D 4 621 ? 188.780 239.736 170.715 1.00 110.50 621 ASN 9 O 1
ATOM 7292 N N . VAL D 4 622 ? 189.078 239.115 172.882 1.00 113.23 622 VAL 9 N 1
ATOM 7293 C CA . VAL D 4 622 ? 189.377 240.496 173.366 1.00 110.07 622 VAL 9 CA 1
ATOM 7294 C C . VAL D 4 622 ? 190.668 241.007 172.716 1.00 109.36 622 VAL 9 C 1
ATOM 7295 O O . VAL D 4 622 ? 190.684 242.171 172.290 1.00 111.62 622 VAL 9 O 1
ATOM 7299 N N . GLU D 4 623 ? 191.702 240.168 172.621 1.00 115.05 623 GLU 9 N 1
ATOM 7300 C CA . GLU D 4 623 ? 193.019 240.638 172.106 1.00 116.47 623 GLU 9 CA 1
ATOM 7301 C C . GLU D 4 623 ? 192.934 241.080 170.640 1.00 116.07 623 GLU 9 C 1
ATOM 7302 O O . GLU D 4 623 ? 193.536 242.122 170.316 1.00 114.55 623 GLU 9 O 1
ATOM 7308 N N . TYR D 4 624 ? 192.215 240.342 169.790 1.00 111.30 624 TYR 9 N 1
ATOM 7309 C CA . TYR D 4 624 ? 192.222 240.665 168.337 1.00 106.54 624 TYR 9 CA 1
ATOM 7310 C C . TYR D 4 624 ? 190.888 241.263 167.878 1.00 106.93 624 TYR 9 C 1
ATOM 7311 O O . TYR D 4 624 ? 190.804 241.656 166.698 1.00 105.19 624 TYR 9 O 1
ATOM 7320 N N . GLY D 4 625 ? 189.883 241.322 168.755 1.00 108.86 625 GLY 9 N 1
ATOM 7321 C CA . GLY D 4 625 ? 188.559 241.801 168.314 1.00 106.20 625 GLY 9 CA 1
ATOM 7322 C C . GLY D 4 625 ? 187.823 240.713 167.551 1.00 107.93 625 GLY 9 C 1
ATOM 7323 O O . GLY D 4 625 ? 188.196 239.534 167.701 1.00 111.69 625 GLY 9 O 1
ATOM 7324 N N . VAL D 4 626 ? 186.816 241.088 166.758 1.00 107.79 626 VAL 9 N 1
ATOM 7325 C CA . VAL D 4 626 ? 186.064 240.091 165.937 1.00 111.71 626 VAL 9 CA 1
ATOM 7326 C C . VAL D 4 626 ? 186.952 239.649 164.765 1.00 115.49 626 VAL 9 C 1
ATOM 7327 O O . VAL D 4 626 ? 186.731 238.538 164.241 1.00 117.56 626 VAL 9 O 1
ATOM 7331 N N . GLU D 4 627 ? 187.934 240.476 164.388 1.00 119.75 627 GLU 9 N 1
ATOM 7332 C CA . GLU D 4 627 ? 188.844 240.136 163.263 1.00 116.33 627 GLU 9 CA 1
ATOM 7333 C C . GLU D 4 627 ? 189.710 238.930 163.642 1.00 119.29 627 GLU 9 C 1
ATOM 7334 O O . GLU D 4 627 ? 190.261 238.926 164.760 1.00 119.51 627 GLU 9 O 1
ATOM 7337 N N . SER D 4 628 ? 189.829 237.955 162.735 1.00 118.03 628 SER 9 N 1
ATOM 7338 C CA . SER D 4 628 ? 190.651 236.741 162.987 1.00 118.01 628 SER 9 CA 1
ATOM 7339 C C . SER D 4 628 ? 192.139 237.051 162.800 1.00 115.89 628 SER 9 C 1
ATOM 7340 O O . SER D 4 628 ? 192.455 237.950 161.997 1.00 115.23 628 SER 9 O 1
ATOM 7343 N N . TYR D 4 629 ? 193.016 236.323 163.500 1.00 115.61 629 TYR 9 N 1
ATOM 7344 C CA . TYR D 4 629 ? 194.481 236.507 163.326 1.00 115.15 629 TYR 9 CA 1
ATOM 7345 C C . TYR D 4 629 ? 194.884 236.064 161.915 1.00 119.21 629 TYR 9 C 1
ATOM 7346 O O . TYR D 4 629 ? 194.326 235.067 161.418 1.00 121.99 629 TYR 9 O 1
ATOM 7355 N N . VAL D 4 630 ? 195.834 236.775 161.298 1.00 115.61 630 VAL 9 N 1
ATOM 7356 C CA . VAL D 4 630 ? 196.294 236.431 159.919 1.00 114.89 630 VAL 9 CA 1
ATOM 7357 C C . VAL D 4 630 ? 197.726 235.894 159.998 1.00 116.36 630 VAL 9 C 1
ATOM 7358 O O . VAL D 4 630 ? 198.531 236.459 160.762 1.00 115.88 630 VAL 9 O 1
ATOM 7362 N N . VAL D 4 631 ? 198.021 234.820 159.261 1.00 119.92 631 VAL 9 N 1
ATOM 7363 C CA . VAL D 4 631 ? 199.370 234.185 159.348 1.00 117.73 631 VAL 9 CA 1
ATOM 7364 C C . VAL D 4 631 ? 200.363 234.937 158.460 1.00 119.66 631 VAL 9 C 1
ATOM 7365 O O . VAL D 4 631 ? 199.921 235.793 157.666 1.00 121.95 631 VAL 9 O 1
ATOM 7369 N N . ASP D 4 632 ? 201.655 234.627 158.595 1.00 128.16 632 ASP 9 N 1
ATOM 7370 C CA . ASP D 4 632 ? 202.684 235.246 157.773 1.00 130.26 632 ASP 9 CA 1
ATOM 7371 C C . ASP D 4 632 ? 202.760 234.590 156.395 1.00 130.01 632 ASP 9 C 1
ATOM 7372 O O . ASP D 4 632 ? 202.439 233.408 156.241 1.00 131.15 632 ASP 9 O 1
ATOM 7377 N N . PRO D 4 633 ? 203.190 235.342 155.374 1.00 129.36 633 PRO 9 N 1
ATOM 7378 C CA . PRO D 4 633 ? 203.354 234.755 154.035 1.00 129.69 633 PRO 9 CA 1
ATOM 7379 C C . PRO D 4 633 ? 204.551 233.819 153.934 1.00 129.50 633 PRO 9 C 1
ATOM 7380 O O . PRO D 4 633 ? 205.224 233.542 154.932 1.00 129.95 633 PRO 9 O 1
ATOM 7384 N N . ILE D 4 634 ? 204.820 233.326 152.727 1.00 128.21 634 ILE 9 N 1
ATOM 7385 C CA . ILE D 4 634 ? 205.900 232.381 152.469 1.00 127.64 634 ILE 9 CA 1
ATOM 7386 C C . ILE D 4 634 ? 206.992 233.092 151.685 1.00 131.39 634 ILE 9 C 1
ATOM 7387 O O . ILE D 4 634 ? 206.722 233.704 150.645 1.00 134.39 634 ILE 9 O 1
ATOM 7392 N N . ASP D 4 635 ? 208.222 233.010 152.179 1.00 138.63 635 ASP 9 N 1
ATOM 7393 C CA . ASP D 4 635 ? 209.350 233.635 151.506 1.00 140.27 635 ASP 9 CA 1
ATOM 7394 C C . ASP D 4 635 ? 209.816 232.784 150.331 1.00 138.95 635 ASP 9 C 1
ATOM 7395 O O . ASP D 4 635 ? 209.860 231.554 150.414 1.00 139.50 635 ASP 9 O 1
ATOM 7400 N N . PHE D 4 636 ? 210.172 233.450 149.229 1.00 130.94 636 PHE 9 N 1
ATOM 7401 C CA . PHE D 4 636 ? 210.615 232.767 148.021 1.00 132.07 636 PHE 9 CA 1
ATOM 7402 C C . PHE D 4 636 ? 211.968 233.232 147.502 1.00 132.19 636 PHE 9 C 1
ATOM 7403 O O . PHE D 4 636 ? 212.413 232.739 146.459 1.00 131.59 636 PHE 9 O 1
ATOM 7411 N N . GLY D 4 637 ? 212.636 234.157 148.184 1.00 131.80 637 GLY 9 N 1
ATOM 7412 C CA . GLY D 4 637 ? 213.933 234.623 147.754 1.00 131.72 637 GLY 9 CA 1
ATOM 7413 C C . GLY D 4 637 ? 213.853 235.759 146.755 1.00 132.17 637 GLY 9 C 1
ATOM 7414 O O . GLY D 4 637 ? 212.771 236.152 146.310 1.00 134.26 637 GLY 9 O 1
ATOM 7415 N N . PRO D 4 638 ? 215.009 236.310 146.385 1.00 128.24 638 PRO 9 N 1
ATOM 7416 C CA . PRO D 4 638 ? 215.020 237.490 145.509 1.00 128.24 638 PRO 9 CA 1
ATOM 7417 C C . PRO D 4 638 ? 214.498 237.162 144.117 1.00 128.34 638 PRO 9 C 1
ATOM 7418 O O . PRO D 4 638 ? 214.829 236.124 143.540 1.00 128.66 638 PRO 9 O 1
ATOM 7422 N N . SER D 4 639 ? 213.671 238.058 143.584 1.00 119.29 639 SER 9 N 1
ATOM 7423 C CA . SER D 4 639 ? 213.202 237.978 142.209 1.00 116.33 639 SER 9 CA 1
ATOM 7424 C C . SER D 4 639 ? 213.201 239.374 1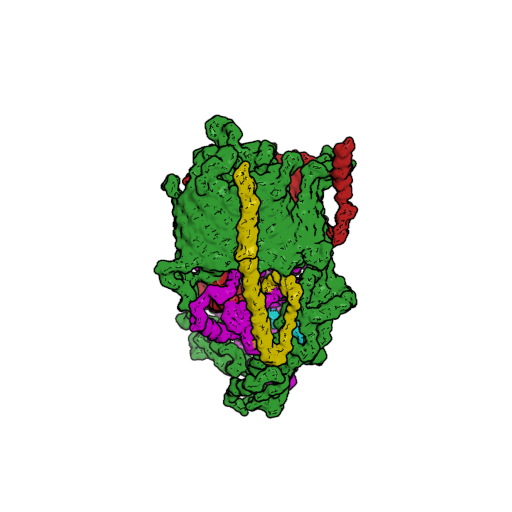41.605 1.00 116.07 639 SER 9 C 1
ATOM 7425 O O . SER D 4 639 ? 213.044 240.372 142.313 1.00 119.84 639 SER 9 O 1
ATOM 7428 N N . PHE D 4 640 ? 213.383 239.444 140.284 1.00 106.13 640 PHE 9 N 1
ATOM 7429 C CA . PHE D 4 640 ? 213.345 240.758 139.591 1.00 107.98 640 PHE 9 CA 1
ATOM 7430 C C . PHE D 4 640 ? 211.922 241.306 139.679 1.00 109.23 640 PHE 9 C 1
ATOM 7431 O O . PHE D 4 640 ? 211.750 242.536 139.663 1.00 111.30 640 PHE 9 O 1
ATOM 7439 N N . ASP D 4 641 ? 210.935 240.415 139.784 1.00 115.42 641 ASP 9 N 1
ATOM 7440 C CA . ASP D 4 641 ? 209.537 240.878 139.981 1.00 117.54 641 ASP 9 CA 1
ATOM 7441 C C . ASP D 4 641 ? 209.458 241.534 141.362 1.00 120.39 641 ASP 9 C 1
ATOM 7442 O O . ASP D 4 641 ? 210.160 241.058 142.273 1.00 118.69 641 ASP 9 O 1
ATOM 7447 N N . PRO D 4 642 ? 208.656 242.602 141.564 1.00 127.25 642 PRO 9 N 1
ATOM 7448 C CA . PRO D 4 642 ? 208.615 243.316 142.846 1.00 124.66 642 PRO 9 CA 1
ATOM 7449 C C . PRO D 4 642 ? 208.519 242.389 144.063 1.00 124.44 642 PRO 9 C 1
ATOM 7450 O O . PRO D 4 642 ? 207.778 241.424 144.005 1.00 126.49 642 PRO 9 O 1
ATOM 7454 N N . GLU D 4 643 ? 209.247 242.709 145.135 1.00 125.86 643 GLU 9 N 1
ATOM 7455 C CA . GLU D 4 643 ? 209.185 241.905 146.348 1.00 126.62 643 GLU 9 CA 1
ATOM 7456 C C . GLU D 4 643 ? 207.759 241.850 146.880 1.00 127.57 643 GLU 9 C 1
ATOM 7457 O O . GLU D 4 643 ? 207.001 242.819 146.788 1.00 127.85 643 GLU 9 O 1
ATOM 7463 N N . ASP D 4 644 ? 207.395 240.683 147.422 1.00 124.29 644 ASP 9 N 1
ATOM 7464 C CA . ASP D 4 644 ? 206.062 240.419 147.985 1.00 122.50 644 ASP 9 CA 1
ATOM 7465 C C . ASP D 4 644 ? 204.948 240.944 147.082 1.00 122.02 644 ASP 9 C 1
ATOM 7466 O O . ASP D 4 644 ? 203.941 241.482 147.545 1.00 121.32 644 ASP 9 O 1
ATOM 7471 N N . MET D 4 645 ? 205.131 240.773 145.771 1.00 118.54 645 MET 9 N 1
ATOM 7472 C CA . MET D 4 645 ? 204.107 241.194 144.822 1.00 119.31 645 MET 9 CA 1
ATOM 7473 C C . MET D 4 645 ? 202.822 240.394 145.005 1.00 119.23 645 MET 9 C 1
ATOM 7474 O O . MET D 4 645 ? 201.720 240.950 144.933 1.00 119.30 645 MET 9 O 1
ATOM 7479 N N . TYR D 4 646 ? 202.943 239.089 145.250 1.00 118.29 646 TYR 9 N 1
ATOM 7480 C CA . TYR D 4 646 ? 201.790 238.212 145.416 1.00 120.60 646 TYR 9 CA 1
ATOM 7481 C C . TYR D 4 646 ? 201.579 237.798 146.868 1.00 118.49 646 TYR 9 C 1
ATOM 7482 O O . TYR D 4 646 ? 200.905 236.798 147.129 1.00 122.16 646 TYR 9 O 1
ATOM 7491 N N . SER D 4 647 ? 202.140 238.549 147.818 1.00 99.01 647 SER 9 N 1
ATOM 7492 C CA . SER D 4 647 ? 202.071 238.169 149.225 1.00 99.74 647 SER 9 CA 1
ATOM 7493 C C . SER D 4 647 ? 200.648 238.076 149.756 1.00 101.18 647 SER 9 C 1
ATOM 7494 O O . SER D 4 647 ? 200.424 237.427 150.784 1.00 106.22 647 SER 9 O 1
ATOM 7497 N N . HIS D 4 648 ? 199.683 238.721 149.098 1.00 99.33 648 HIS 9 N 1
ATOM 7498 C CA . HIS D 4 648 ? 198.319 238.714 149.616 1.00 100.79 648 HIS 9 CA 1
ATOM 7499 C C . HIS D 4 648 ? 197.696 237.324 149.570 1.00 106.55 648 HIS 9 C 1
ATOM 7500 O O . HIS D 4 648 ? 196.894 236.979 150.443 1.00 104.64 648 HIS 9 O 1
ATOM 7507 N N . ARG D 4 649 ? 198.044 236.516 148.569 1.00 109.32 649 ARG 9 N 1
ATOM 7508 C CA . ARG D 4 649 ? 197.464 235.182 148.451 1.00 103.84 649 ARG 9 CA 1
ATOM 7509 C C . ARG D 4 649 ? 198.071 234.180 149.424 1.00 108.00 649 ARG 9 C 1
ATOM 7510 O O . ARG D 4 649 ? 197.459 233.137 149.677 1.00 109.33 649 ARG 9 O 1
ATOM 7518 N N . HIS D 4 650 ? 199.253 234.461 149.970 1.00 118.77 650 HIS 9 N 1
ATOM 7519 C CA . HIS D 4 650 ? 199.906 233.558 150.910 1.00 116.98 650 HIS 9 CA 1
ATOM 7520 C C . HIS D 4 650 ? 199.626 233.903 152.367 1.00 117.38 650 HIS 9 C 1
ATOM 7521 O O . HIS D 4 650 ? 200.162 233.239 153.259 1.00 122.65 650 HIS 9 O 1
ATOM 7528 N N . ALA D 4 651 ? 198.811 234.920 152.628 1.00 112.85 651 ALA 9 N 1
ATOM 7529 C CA . ALA D 4 651 ? 198.404 235.283 153.977 1.00 115.01 651 ALA 9 CA 1
ATOM 7530 C C . ALA D 4 651 ? 196.930 234.953 154.150 1.00 118.64 651 ALA 9 C 1
ATOM 7531 O O . ALA D 4 651 ? 196.091 235.413 153.367 1.00 122.10 651 ALA 9 O 1
ATOM 7533 N N . TYR D 4 652 ? 196.617 234.166 155.176 1.00 126.25 652 TYR 9 N 1
ATOM 7534 C CA . TYR D 4 652 ? 195.264 233.670 155.371 1.00 125.69 652 TYR 9 CA 1
ATOM 7535 C C . TYR D 4 652 ? 194.977 233.560 156.861 1.00 125.40 652 TYR 9 C 1
ATOM 7536 O O . TYR D 4 652 ? 195.889 233.549 157.692 1.00 125.51 652 TYR 9 O 1
ATOM 7545 N N . ALA D 4 653 ? 193.689 233.488 157.191 1.00 137.68 653 ALA 9 N 1
ATOM 7546 C CA . ALA D 4 653 ? 193.288 233.307 158.578 1.00 138.71 653 ALA 9 CA 1
ATOM 7547 C C . ALA D 4 653 ? 193.747 231.947 159.086 1.00 139.47 653 ALA 9 C 1
ATOM 7548 O O . ALA D 4 653 ? 193.658 230.939 158.379 1.00 140.21 653 ALA 9 O 1
ATOM 7550 N N . GLU D 4 654 ? 194.237 231.922 160.323 1.00 158.70 654 GLU 9 N 1
ATOM 7551 C CA . GLU D 4 654 ? 194.728 230.681 160.907 1.00 160.05 654 GLU 9 CA 1
ATOM 7552 C C . GLU D 4 654 ? 193.568 229.732 161.179 1.00 161.11 654 GLU 9 C 1
ATOM 7553 O O . GLU D 4 654 ? 192.527 230.139 161.703 1.00 161.40 654 GLU 9 O 1
ATOM 7559 N N . ALA D 4 655 ? 193.746 228.465 160.811 1.00 172.33 655 ALA 9 N 1
ATOM 7560 C CA . ALA D 4 655 ? 192.726 227.459 161.050 1.00 172.74 655 ALA 9 CA 1
ATOM 7561 C C . ALA D 4 655 ? 192.666 227.108 162.535 1.00 174.11 655 ALA 9 C 1
ATOM 7562 O O . ALA D 4 655 ? 193.545 227.466 163.324 1.00 174.50 655 ALA 9 O 1
ATOM 7564 N N . ALA D 4 656 ? 191.607 226.393 162.916 1.00 180.21 656 ALA 9 N 1
ATOM 7565 C CA . ALA D 4 656 ? 191.405 226.042 164.316 1.00 178.97 656 ALA 9 CA 1
ATOM 7566 C C . ALA D 4 656 ? 192.164 224.776 164.692 1.00 178.63 656 ALA 9 C 1
ATOM 7567 O O . ALA D 4 656 ? 191.579 223.844 165.255 1.00 178.20 656 ALA 9 O 1
ATOM 7569 N N . ASP D 4 657 ? 193.462 224.754 164.402 1.00 187.90 657 ASP 9 N 1
ATOM 7570 C CA . ASP D 4 657 ? 194.384 223.694 164.812 1.00 188.92 657 ASP 9 CA 1
ATOM 7571 C C . ASP D 4 657 ? 193.788 222.303 164.595 1.00 189.73 657 ASP 9 C 1
ATOM 7572 O O . ASP D 4 657 ? 193.623 221.510 165.522 1.00 190.54 657 ASP 9 O 1
ATOM 7577 N N . ALA D 4 658 ? 193.460 222.019 163.337 1.00 162.14 658 ALA 9 N 1
ATOM 7578 C CA . ALA D 4 658 ? 192.937 220.708 162.986 1.00 158.75 658 ALA 9 CA 1
ATOM 7579 C C . ALA D 4 658 ? 194.041 219.657 163.099 1.00 159.18 658 ALA 9 C 1
ATOM 7580 O O . ALA D 4 658 ? 195.209 219.960 163.361 1.00 160.06 658 ALA 9 O 1
ATOM 7582 N N . GLY D 4 659 ? 193.657 218.396 162.905 1.00 139.56 659 GLY 9 N 1
ATOM 7583 C CA . GLY D 4 659 ? 194.619 217.314 163.033 1.00 138.37 659 GLY 9 CA 1
ATOM 7584 C C . GLY D 4 659 ? 195.689 217.333 161.957 1.00 138.74 659 GLY 9 C 1
ATOM 7585 O O . GLY D 4 659 ? 196.867 217.102 162.239 1.00 138.51 659 GLY 9 O 1
ATOM 7586 N N . VAL D 4 660 ? 195.298 217.608 160.715 1.00 110.64 660 VAL 9 N 1
ATOM 7587 C CA . VAL D 4 660 ? 196.214 217.528 159.583 1.00 105.21 660 VAL 9 CA 1
ATOM 7588 C C . VAL D 4 660 ? 197.096 218.769 159.528 1.00 102.92 660 VAL 9 C 1
ATOM 7589 O O . VAL D 4 660 ? 196.726 219.849 160.000 1.00 104.07 660 VAL 9 O 1
ATOM 7593 N N . THR D 4 661 ? 198.290 218.600 158.953 1.00 106.90 661 THR 9 N 1
ATOM 7594 C CA . THR D 4 661 ? 199.226 219.742 158.780 1.00 108.71 661 THR 9 CA 1
ATOM 7595 C C . THR D 4 661 ? 199.462 219.909 157.277 1.00 107.35 661 THR 9 C 1
ATOM 7596 O O . THR D 4 661 ? 199.804 218.903 156.631 1.00 114.91 661 THR 9 O 1
ATOM 7600 N N . VAL D 4 662 ? 199.287 221.119 156.741 1.00 94.51 662 VAL 9 N 1
ATOM 7601 C CA . VAL D 4 662 ? 199.400 221.304 155.264 1.00 99.29 662 VAL 9 CA 1
ATOM 7602 C C . VAL D 4 662 ? 200.701 222.039 154.929 1.00 99.87 662 VAL 9 C 1
ATOM 7603 O O . VAL D 4 662 ? 200.957 223.098 155.528 1.00 104.81 662 VAL 9 O 1
ATOM 7607 N N . ILE D 4 663 ? 201.506 221.469 154.030 1.00 94.82 663 ILE 9 N 1
ATOM 7608 C CA . ILE D 4 663 ? 202.780 222.119 153.602 1.00 96.88 663 ILE 9 CA 1
ATOM 7609 C C . ILE D 4 663 ? 202.712 222.333 152.087 1.00 100.70 663 ILE 9 C 1
ATOM 7610 O O . ILE D 4 663 ? 202.413 221.363 151.374 1.00 105.53 663 ILE 9 O 1
ATOM 7615 N N . PRO D 4 664 ? 202.969 223.549 151.560 1.00 99.20 664 PRO 9 N 1
ATOM 7616 C CA . PRO D 4 664 ? 202.986 223.772 150.111 1.00 96.38 664 PRO 9 CA 1
ATOM 7617 C C . PRO D 4 664 ? 204.153 223.078 149.391 1.00 99.27 664 PRO 9 C 1
ATOM 7618 O O . PRO D 4 664 ? 205.219 222.981 149.969 1.00 99.50 664 PRO 9 O 1
ATOM 7622 N N . SER D 4 665 ? 203.926 222.616 148.156 1.00 117.41 665 SER 9 N 1
ATOM 7623 C CA . SER D 4 665 ? 204.998 221.960 147.358 1.00 117.62 665 SER 9 CA 1
ATOM 7624 C C . SER D 4 665 ? 205.405 222.869 146.194 1.00 119.51 665 SER 9 C 1
ATOM 7625 O O . SER D 4 665 ? 204.501 223.381 145.511 1.00 124.83 665 SER 9 O 1
ATOM 7628 N N . GLN D 4 666 ? 206.711 223.057 145.973 1.00 125.88 666 GLN 9 N 1
ATOM 7629 C CA . GLN D 4 666 ? 207.167 223.988 144.905 1.00 126.83 666 GLN 9 CA 1
ATOM 7630 C C . GLN D 4 666 ? 208.015 223.249 143.867 1.00 127.14 666 GLN 9 C 1
ATOM 7631 O O . GLN D 4 666 ? 208.297 222.055 144.084 1.00 125.53 666 GLN 9 O 1
ATOM 7637 N N . ASP D 4 667 ? 208.397 223.933 142.783 1.00 144.08 667 ASP 9 N 1
ATOM 7638 C CA . ASP D 4 667 ? 209.197 223.336 141.724 1.00 144.24 667 ASP 9 CA 1
ATOM 7639 C C . ASP D 4 667 ? 210.502 224.105 141.577 1.00 144.00 667 ASP 9 C 1
ATOM 7640 O O . ASP D 4 667 ? 210.615 225.264 141.987 1.00 145.03 667 ASP 9 O 1
ATOM 7645 N N . TYR D 4 668 ? 211.499 223.440 140.989 1.00 148.12 668 TYR 9 N 1
ATOM 7646 C CA . TYR D 4 668 ? 212.777 224.105 140.752 1.00 148.92 668 TYR 9 CA 1
ATOM 7647 C C . TYR D 4 668 ? 212.623 225.257 139.766 1.00 148.73 668 TYR 9 C 1
ATOM 7648 O O . TYR D 4 668 ? 213.199 226.333 139.963 1.00 148.76 668 TYR 9 O 1
ATOM 7657 N N . TYR D 4 669 ? 211.829 225.038 138.712 1.00 144.04 669 TYR 9 N 1
ATOM 7658 C CA . TYR D 4 669 ? 211.629 226.085 137.674 1.00 142.72 669 TYR 9 CA 1
ATOM 7659 C C . TYR D 4 669 ? 210.161 226.523 137.648 1.00 143.33 669 TYR 9 C 1
ATOM 7660 O O . TYR D 4 669 ? 209.325 225.782 137.097 1.00 142.34 669 TYR 9 O 1
ATOM 7669 N N . GLY D 4 670 ? 209.861 227.686 138.232 1.00 124.07 670 GLY 9 N 1
ATOM 7670 C CA . GLY D 4 670 ? 208.480 228.207 138.280 1.00 122.09 670 GLY 9 CA 1
ATOM 7671 C C . GLY D 4 670 ? 208.072 228.910 136.998 1.00 125.04 670 GLY 9 C 1
ATOM 7672 O O . GLY D 4 670 ? 208.936 229.089 136.124 1.00 126.37 670 GLY 9 O 1
ATOM 7673 N N . PRO D 4 671 ? 206.789 229.303 136.830 1.00 116.73 671 PRO 9 N 1
ATOM 7674 C CA . PRO D 4 671 ? 206.353 230.066 135.654 1.00 116.46 671 PRO 9 CA 1
ATOM 7675 C C . PRO D 4 671 ? 207.011 231.454 135.652 1.00 117.70 671 PRO 9 C 1
ATOM 7676 O O . PRO D 4 671 ? 207.385 231.913 136.714 1.00 119.87 671 PRO 9 O 1
ATOM 7680 N N . GLU D 4 672 ? 207.141 232.088 134.482 1.00 122.13 672 GLU 9 N 1
ATOM 7681 C CA . GLU D 4 672 ? 207.874 233.382 134.391 1.00 124.05 672 GLU 9 CA 1
ATOM 7682 C C . GLU D 4 672 ? 207.206 234.451 135.264 1.00 129.85 672 GLU 9 C 1
ATOM 7683 O O . GLU D 4 672 ? 207.946 235.189 135.944 1.00 130.92 672 GLU 9 O 1
ATOM 7686 N N . HIS D 4 673 ? 205.870 234.532 135.259 1.00 128.59 673 HIS 9 N 1
ATOM 7687 C CA . HIS D 4 673 ? 205.181 235.602 136.031 1.00 124.80 673 HIS 9 CA 1
ATOM 7688 C C . HIS D 4 673 ? 204.052 235.005 136.875 1.00 124.59 673 HIS 9 C 1
ATOM 7689 O O . HIS D 4 673 ? 202.900 235.448 136.703 1.00 123.96 673 HIS 9 O 1
ATOM 7696 N N . ASP D 4 674 ? 204.377 234.059 137.760 1.00 134.32 674 ASP 9 N 1
ATOM 7697 C CA . ASP D 4 674 ? 203.367 233.453 138.669 1.00 133.58 674 ASP 9 CA 1
ATOM 7698 C C . ASP D 4 674 ? 204.105 232.784 139.834 1.00 131.65 674 ASP 9 C 1
ATOM 7699 O O . ASP D 4 674 ? 205.335 232.622 139.733 1.00 133.18 674 ASP 9 O 1
ATOM 7704 N N . ASP D 4 675 ? 203.383 232.421 140.896 1.00 129.37 675 ASP 9 N 1
ATOM 7705 C CA . ASP D 4 675 ? 204.005 231.726 142.055 1.00 131.32 675 ASP 9 CA 1
ATOM 7706 C C . ASP D 4 675 ? 204.327 230.262 141.683 1.00 131.36 675 ASP 9 C 1
ATOM 7707 O O . ASP D 4 675 ? 203.537 229.685 140.910 1.00 133.25 675 ASP 9 O 1
ATOM 7712 N N . PRO D 4 676 ? 205.427 229.618 142.162 1.00 126.88 676 PRO 9 N 1
ATOM 7713 C CA . PRO D 4 676 ? 205.754 228.245 141.769 1.00 129.42 676 PRO 9 CA 1
ATOM 7714 C C . PRO D 4 676 ? 205.145 227.183 142.694 1.00 130.24 676 PRO 9 C 1
ATOM 7715 O O . PRO D 4 676 ? 205.692 226.099 142.761 1.00 129.43 676 PRO 9 O 1
ATOM 7719 N N . LEU D 4 677 ? 204.053 227.517 143.388 1.00 127.27 677 LEU 9 N 1
ATOM 7720 C CA . LEU D 4 677 ? 203.451 226.569 144.364 1.00 125.33 677 LEU 9 CA 1
ATOM 7721 C C . LEU D 4 677 ? 202.386 225.716 143.674 1.00 126.38 677 LEU 9 C 1
ATOM 7722 O O . LEU D 4 677 ? 201.309 226.259 143.365 1.00 126.97 677 LEU 9 O 1
ATOM 7727 N N . ASN D 4 678 ? 202.676 224.432 143.449 1.00 128.24 678 ASN 9 N 1
ATOM 7728 C CA . ASN D 4 678 ? 201.660 223.519 142.862 1.00 126.47 678 ASN 9 CA 1
ATOM 7729 C C . ASN D 4 678 ? 201.369 222.381 143.845 1.00 129.08 678 ASN 9 C 1
ATOM 7730 O O . ASN D 4 678 ? 202.325 221.708 144.272 1.00 130.65 678 ASN 9 O 1
ATOM 7735 N N . GLY D 4 679 ? 200.102 222.192 144.219 1.00 104.61 679 GLY 9 N 1
ATOM 7736 C CA . GLY D 4 679 ? 199.740 221.052 145.083 1.00 102.54 679 GLY 9 CA 1
ATOM 7737 C C . GLY D 4 679 ? 200.047 221.295 146.550 1.00 97.94 679 GLY 9 C 1
ATOM 7738 O O . GLY D 4 679 ? 200.632 222.348 146.871 1.00 99.49 679 GLY 9 O 1
ATOM 7739 N N . ILE D 4 680 ? 199.684 220.339 147.412 1.00 85.72 680 ILE 9 N 1
ATOM 7740 C CA . ILE D 4 680 ? 199.930 220.474 148.878 1.00 88.09 680 ILE 9 CA 1
ATOM 7741 C C . ILE D 4 680 ? 200.374 219.119 149.432 1.00 88.69 680 ILE 9 C 1
ATOM 7742 O O . ILE D 4 680 ? 200.047 218.097 148.804 1.00 99.25 680 ILE 9 O 1
ATOM 7746 N N . VAL D 4 681 ? 201.090 219.115 150.558 1.00 75.01 681 VAL 9 N 1
ATOM 7747 C CA . VAL D 4 681 ? 201.475 217.834 151.217 1.00 79.42 681 VAL 9 CA 1
ATOM 7748 C C . VAL D 4 681 ? 200.715 217.767 152.544 1.00 82.68 681 VAL 9 C 1
ATOM 7749 O O . VAL D 4 681 ? 200.837 218.722 153.328 1.00 90.04 681 VAL 9 O 1
ATOM 7753 N N . PHE D 4 682 ? 199.972 216.684 152.790 1.00 79.09 682 PHE 9 N 1
ATOM 7754 C CA . PHE D 4 682 ? 199.140 216.579 154.018 1.00 70.47 682 PHE 9 CA 1
ATOM 7755 C C . PHE D 4 682 ? 199.734 215.506 154.936 1.00 78.97 682 PHE 9 C 1
ATOM 7756 O O . PHE D 4 682 ? 200.015 214.403 154.444 1.00 92.20 682 PHE 9 O 1
ATOM 7764 N N . GLN D 4 683 ? 199.917 215.822 156.223 1.00 87.64 683 GLN 9 N 1
ATOM 7765 C CA . GLN D 4 683 ? 200.488 214.844 157.188 1.00 88.67 683 GLN 9 CA 1
ATOM 7766 C C . GLN D 4 683 ? 199.531 214.643 158.365 1.00 91.93 683 GLN 9 C 1
ATOM 7767 O O . GLN D 4 683 ? 199.133 215.653 158.970 1.00 100.46 683 GLN 9 O 1
ATOM 7773 N N . TYR D 4 684 ? 199.190 213.389 158.681 1.00 94.76 684 TYR 9 N 1
ATOM 7774 C CA . TYR D 4 684 ? 198.294 213.084 159.789 1.00 93.47 684 TYR 9 CA 1
ATOM 7775 C C . TYR D 4 684 ? 198.950 212.052 160.696 1.00 96.16 684 TYR 9 C 1
ATOM 7776 O O . TYR D 4 684 ? 199.471 211.040 160.217 1.00 103.69 684 TYR 9 O 1
ATOM 7785 N N . GLU D 4 685 ? 198.941 212.311 162.000 1.00 101.28 685 GLU 9 N 1
ATOM 7786 C CA . GLU D 4 685 ? 199.524 211.400 162.974 1.00 104.14 685 GLU 9 CA 1
ATOM 7787 C C . GLU D 4 685 ? 198.542 211.184 164.117 1.00 108.85 685 GLU 9 C 1
ATOM 7788 O O . GLU D 4 685 ? 197.828 212.106 164.519 1.00 114.90 685 GLU 9 O 1
ATOM 7794 N N . ALA D 4 686 ? 198.513 209.963 164.646 1.00 94.05 686 ALA 9 N 1
ATOM 7795 C CA . ALA D 4 686 ? 197.537 209.620 165.675 1.00 89.79 686 ALA 9 CA 1
ATOM 7796 C C . ALA D 4 686 ? 197.944 208.321 166.368 1.00 93.03 686 ALA 9 C 1
ATOM 7797 O O . ALA D 4 686 ? 198.976 207.713 166.055 1.00 100.39 686 ALA 9 O 1
ATOM 7799 N N . GLN D 4 687 ? 197.105 207.890 167.313 1.00 86.44 687 GLN 9 N 1
ATOM 7800 C CA . GLN D 4 687 ? 197.333 206.662 168.075 1.00 86.77 687 GLN 9 CA 1
ATOM 7801 C C . GLN D 4 687 ? 195.980 206.062 168.436 1.00 88.54 687 GLN 9 C 1
ATOM 7802 O O . GLN D 4 687 ? 195.539 206.111 169.591 1.00 94.73 687 GLN 9 O 1
ATOM 7808 N N . PRO D 4 688 ? 195.288 205.484 167.457 1.00 91.87 688 PRO 9 N 1
ATOM 7809 C CA . PRO D 4 688 ? 193.923 205.008 167.696 1.00 94.56 688 PRO 9 CA 1
ATOM 7810 C C . PRO D 4 688 ? 193.892 203.763 168.567 1.00 96.16 688 PRO 9 C 1
ATOM 7811 O O . PRO D 4 688 ? 194.917 203.139 168.856 1.00 97.31 688 PRO 9 O 1
ATOM 7815 N N . PHE D 4 689 ? 192.675 203.426 169.004 1.00 112.23 689 PHE 9 N 1
ATOM 7816 C CA . PHE D 4 689 ? 192.385 202.214 169.772 1.00 114.39 689 PHE 9 CA 1
ATOM 7817 C C . PHE D 4 689 ? 192.997 202.245 171.171 1.00 115.82 689 PHE 9 C 1
ATOM 7818 O O . PHE D 4 689 ? 193.324 201.200 171.733 1.00 114.82 689 PHE 9 O 1
ATOM 7826 N N . SER D 4 690 ? 193.152 203.434 171.745 1.00 106.20 690 SER 9 N 1
ATOM 7827 C CA . SER D 4 690 ? 193.604 203.589 173.120 1.00 104.49 690 SER 9 CA 1
ATOM 7828 C C . SER D 4 690 ? 192.398 203.833 174.017 1.00 106.98 690 SER 9 C 1
ATOM 7829 O O . SER D 4 690 ? 191.594 204.732 173.748 1.00 109.12 690 SER 9 O 1
ATOM 7832 N N . ARG D 4 691 ? 192.273 203.031 175.074 1.00 112.31 691 ARG 9 N 1
ATOM 7833 C CA . ARG D 4 691 ? 191.104 203.085 175.943 1.00 108.97 691 ARG 9 CA 1
ATOM 7834 C C . ARG D 4 691 ? 190.961 204.427 176.649 1.00 109.67 691 ARG 9 C 1
ATOM 7835 O O . ARG D 4 691 ? 189.996 205.160 176.411 1.00 114.07 691 ARG 9 O 1
ATOM 7843 N N . HIS D 4 692 ? 191.915 204.758 177.519 1.00 100.16 692 HIS 9 N 1
ATOM 7844 C CA . HIS D 4 692 ? 191.895 206.007 178.280 1.00 103.13 692 HIS 9 CA 1
ATOM 7845 C C . HIS D 4 692 ? 193.241 206.713 178.132 1.00 100.17 692 HIS 9 C 1
ATOM 7846 O O . HIS D 4 692 ? 193.845 207.172 179.100 1.00 97.64 692 HIS 9 O 1
ATOM 7853 N N . GLY D 4 693 ? 193.710 206.817 176.887 1.00 90.25 693 GLY 9 N 1
ATOM 7854 C CA . GLY D 4 693 ? 195.033 207.427 176.651 1.00 90.37 693 GLY 9 CA 1
ATOM 7855 C C . GLY D 4 693 ? 196.131 206.424 176.941 1.00 89.66 693 GLY 9 C 1
ATOM 7856 O O . GLY D 4 693 ? 197.313 206.818 176.923 1.00 89.49 693 GLY 9 O 1
ATOM 7857 N N . TRP D 4 694 ? 195.749 205.172 177.207 1.00 90.49 694 TRP 9 N 1
ATOM 7858 C CA . TRP D 4 694 ? 196.748 204.103 177.465 1.00 91.28 694 TRP 9 CA 1
ATOM 7859 C C . TRP D 4 694 ? 196.640 203.041 176.369 1.00 92.86 694 TRP 9 C 1
ATOM 7860 O O . TRP D 4 694 ? 195.513 202.582 176.106 1.00 100.25 694 TRP 9 O 1
ATOM 7871 N N . GLY D 4 695 ? 197.768 202.682 175.750 1.00 93.71 695 GLY 9 N 1
ATOM 7872 C CA . GLY D 4 695 ? 197.768 201.651 174.696 1.00 93.08 695 GLY 9 CA 1
ATOM 7873 C C . GLY D 4 695 ? 197.557 202.245 173.317 1.00 94.72 695 GLY 9 C 1
ATOM 7874 O O . GLY D 4 695 ? 198.062 203.356 173.077 1.00 100.71 695 GLY 9 O 1
ATOM 7875 N N . GLY D 4 696 ? 196.834 201.538 172.442 1.00 97.89 696 GLY 9 N 1
ATOM 7876 C CA . GLY D 4 696 ? 196.610 201.994 171.086 1.00 102.64 696 GLY 9 CA 1
ATOM 7877 C C . GLY D 4 696 ? 197.747 201.613 170.159 1.00 101.79 696 GLY 9 C 1
ATOM 7878 O O . GLY D 4 696 ? 198.723 200.959 170.537 1.00 101.16 696 GLY 9 O 1
ATOM 7879 N N . VAL D 4 697 ? 197.615 202.041 168.908 1.00 95.73 697 VAL 9 N 1
ATOM 7880 C CA . VAL D 4 697 ? 198.605 201.722 167.883 1.00 93.94 697 VAL 9 CA 1
ATOM 7881 C C . VAL D 4 697 ? 199.159 203.008 167.279 1.00 91.35 697 VAL 9 C 1
ATOM 7882 O O . VAL D 4 697 ? 198.407 203.781 166.673 1.00 92.14 697 VAL 9 O 1
ATOM 7886 N N . PRO D 4 698 ? 200.448 203.296 167.453 1.00 89.16 698 PRO 9 N 1
ATOM 7887 C CA . PRO D 4 698 ? 201.041 204.465 166.790 1.00 90.19 698 PRO 9 CA 1
ATOM 7888 C C . PRO D 4 698 ? 200.859 204.390 165.280 1.00 92.80 698 PRO 9 C 1
ATOM 7889 O O . PRO D 4 698 ? 201.167 203.372 164.646 1.00 99.39 698 PRO 9 O 1
ATOM 7893 N N . PHE D 4 699 ? 200.361 205.483 164.699 1.00 82.48 699 PHE 9 N 1
ATOM 7894 C CA . PHE D 4 699 ? 199.943 205.516 163.308 1.00 75.52 699 PHE 9 CA 1
ATOM 7895 C C . PHE D 4 699 ? 200.502 206.767 162.644 1.00 84.75 699 PHE 9 C 1
ATOM 7896 O O . PHE D 4 699 ? 200.822 207.756 163.308 1.00 95.91 699 PHE 9 O 1
ATOM 7904 N N . ASP D 4 700 ? 200.628 206.720 161.314 1.00 94.62 700 ASP 9 N 1
ATOM 7905 C CA . ASP D 4 700 ? 201.114 207.882 160.572 1.00 94.01 700 ASP 9 CA 1
ATOM 7906 C C . ASP D 4 700 ? 200.812 207.778 159.081 1.00 90.37 700 ASP 9 C 1
ATOM 7907 O O . ASP D 4 700 ? 201.143 206.772 158.448 1.00 96.22 700 ASP 9 O 1
ATOM 7912 N N . LEU D 4 701 ? 200.192 208.811 158.508 1.00 72.54 701 LEU 9 N 1
ATOM 7913 C CA . LEU D 4 701 ? 199.839 208.844 157.092 1.00 72.32 701 LEU 9 CA 1
ATOM 7914 C C . LEU D 4 701 ? 200.324 210.148 156.476 1.00 77.75 701 LEU 9 C 1
ATOM 7915 O O . LEU D 4 701 ? 200.186 211.213 157.084 1.00 89.75 701 LEU 9 O 1
ATOM 7920 N N . THR D 4 702 ? 200.919 210.076 155.280 1.00 76.29 702 THR 9 N 1
ATOM 7921 C CA . THR D 4 702 ? 201.429 211.294 154.589 1.00 77.14 702 THR 9 CA 1
ATOM 7922 C C . THR D 4 702 ? 201.115 211.207 153.092 1.00 82.22 702 THR 9 C 1
ATOM 7923 O O . THR D 4 702 ? 201.667 210.308 152.437 1.00 96.28 702 THR 9 O 1
ATOM 7927 N N . VAL D 4 703 ? 200.270 212.104 152.575 1.00 61.99 703 VAL 9 N 1
ATOM 7928 C CA . VAL D 4 703 ? 199.852 212.045 151.141 1.00 64.49 703 VAL 9 CA 1
ATOM 7929 C C . VAL D 4 703 ? 200.205 213.363 150.444 1.00 70.64 703 VAL 9 C 1
ATOM 7930 O O . VAL D 4 703 ? 199.907 214.420 151.022 1.00 80.95 703 VAL 9 O 1
ATOM 7934 N N . CYS D 4 704 ? 200.821 213.304 149.258 1.00 74.29 704 CYS 9 N 1
ATOM 7935 C CA . CYS D 4 704 ? 201.102 214.537 148.473 1.00 72.79 704 CYS 9 CA 1
ATOM 7936 C C . CYS D 4 704 ? 200.270 214.500 147.189 1.00 79.04 704 CYS 9 C 1
ATOM 7937 O O . CYS D 4 704 ? 200.410 213.526 146.430 1.00 87.57 704 CYS 9 O 1
ATOM 7940 N N . CYS D 4 705 ? 199.446 215.524 146.956 1.00 85.16 705 CYS 9 N 1
ATOM 7941 C CA . CYS D 4 705 ? 198.571 215.553 145.755 1.00 89.50 705 CYS 9 CA 1
ATOM 7942 C C . CYS D 4 705 ? 198.868 216.807 144.931 1.00 92.34 705 CYS 9 C 1
ATOM 7943 O O . CYS D 4 705 ? 198.876 217.902 145.519 1.00 97.50 705 CYS 9 O 1
ATOM 7946 N N . GLU D 4 706 ? 199.091 216.648 143.623 1.00 93.61 706 GLU 9 N 1
ATOM 7947 C CA . GLU D 4 706 ? 199.349 217.810 142.733 1.00 93.79 706 GLU 9 CA 1
ATOM 7948 C C . GLU D 4 706 ? 198.463 217.689 141.491 1.00 93.78 706 GLU 9 C 1
ATOM 7949 O O . GLU D 4 706 ? 199.016 217.472 140.398 1.00 102.29 706 GLU 9 O 1
ATOM 7955 N N . LYS D 4 707 ? 197.145 217.829 141.656 1.00 95.86 707 LYS 9 N 1
ATOM 7956 C CA . LYS D 4 707 ? 196.231 217.776 140.485 1.00 100.13 707 LYS 9 CA 1
ATOM 7957 C C . LYS D 4 707 ? 196.418 219.041 139.647 1.00 101.39 707 LYS 9 C 1
ATOM 7958 O O . LYS D 4 707 ? 196.561 220.125 140.244 1.00 105.74 707 LYS 9 O 1
ATOM 7964 N N . ASP D 4 708 ? 196.409 218.901 138.321 1.00 118.50 708 ASP 9 N 1
ATOM 7965 C CA . ASP D 4 708 ? 196.622 220.041 137.392 1.00 119.44 708 ASP 9 CA 1
ATOM 7966 C C . ASP D 4 708 ? 195.892 219.659 136.105 1.00 120.74 708 ASP 9 C 1
ATOM 7967 O O . ASP D 4 708 ? 195.385 218.523 136.046 1.00 120.37 708 ASP 9 O 1
ATOM 7972 N N . LYS D 4 709 ? 195.817 220.558 135.125 1.00 120.91 709 LYS 9 N 1
ATOM 7973 C CA . LYS D 4 709 ? 195.044 220.243 133.898 1.00 118.58 709 LYS 9 CA 1
ATOM 7974 C C . LYS D 4 709 ? 195.662 218.999 133.247 1.00 120.92 709 LYS 9 C 1
ATOM 7975 O O . LYS D 4 709 ? 194.891 218.151 132.758 1.00 120.99 709 LYS 9 O 1
ATOM 7981 N N . THR D 4 710 ? 196.996 218.898 133.240 1.00 118.98 710 THR 9 N 1
ATOM 7982 C CA . THR D 4 710 ? 197.672 217.754 132.567 1.00 115.97 710 THR 9 CA 1
ATOM 7983 C C . THR D 4 710 ? 198.425 216.832 133.541 1.00 113.84 710 THR 9 C 1
ATOM 7984 O O . THR D 4 710 ? 199.066 215.891 133.040 1.00 118.55 710 THR 9 O 1
ATOM 7988 N N . SER D 4 711 ? 198.372 217.064 134.859 1.00 120.11 711 SER 9 N 1
ATOM 7989 C CA . SER D 4 711 ? 199.204 216.231 135.775 1.00 122.88 711 SER 9 CA 1
ATOM 7990 C C . SER D 4 711 ? 198.419 215.700 136.982 1.00 126.78 711 SER 9 C 1
ATOM 7991 O O . SER D 4 711 ? 197.590 216.454 137.514 1.00 132.14 711 SER 9 O 1
ATOM 7994 N N . LEU D 4 712 ? 198.670 214.448 137.392 1.00 99.95 712 LEU 9 N 1
ATOM 7995 C CA . LEU D 4 712 ? 198.023 213.874 138.607 1.00 92.68 712 LEU 9 CA 1
ATOM 7996 C C . LEU D 4 712 ? 199.075 213.142 139.452 1.00 93.26 712 LEU 9 C 1
ATOM 7997 O O . LEU D 4 712 ? 199.158 211.906 139.339 1.00 99.96 712 LEU 9 O 1
ATOM 8002 N N . CYS D 4 713 ? 199.883 213.891 140.210 1.00 84.03 713 CYS 9 N 1
ATOM 8003 C CA . CYS D 4 713 ? 200.985 213.276 140.999 1.00 86.22 713 CYS 9 CA 1
ATOM 8004 C C . CYS D 4 713 ? 200.496 212.949 142.409 1.00 87.98 713 CYS 9 C 1
ATOM 8005 O O . CYS D 4 713 ? 200.529 213.852 143.267 1.00 91.14 713 CYS 9 O 1
ATOM 8008 N N . LEU D 4 714 ? 200.067 211.706 142.637 1.00 77.37 714 LEU 9 N 1
ATOM 8009 C CA . LEU D 4 714 ? 199.664 211.296 144.006 1.00 75.64 714 LEU 9 CA 1
ATOM 8010 C C . LEU D 4 714 ? 200.756 210.387 144.573 1.00 79.92 714 LEU 9 C 1
ATOM 8011 O O . LEU D 4 714 ? 200.970 209.303 144.009 1.00 92.81 714 LEU 9 O 1
ATOM 8016 N N . GLN D 4 715 ? 201.423 210.817 145.645 1.00 74.75 715 GLN 9 N 1
ATOM 8017 C CA . GLN D 4 715 ? 202.449 209.964 146.299 1.00 75.82 715 GLN 9 CA 1
ATOM 8018 C C . GLN D 4 715 ? 202.054 209.790 147.765 1.00 78.45 715 GLN 9 C 1
ATOM 8019 O O . GLN D 4 715 ? 201.79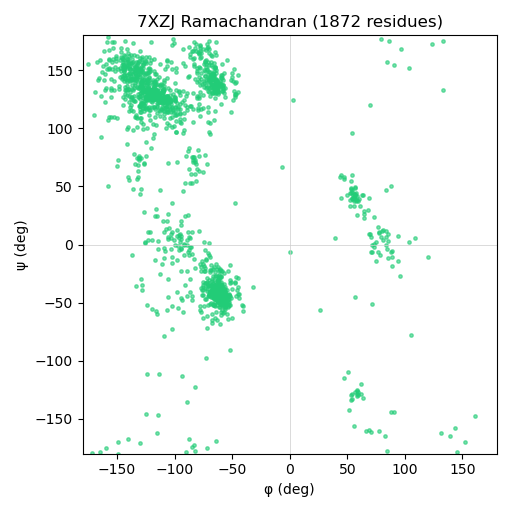9 210.811 148.424 1.00 96.17 715 GLN 9 O 1
ATOM 8025 N N . GLY D 4 716 ? 202.009 208.549 148.253 1.00 71.25 716 GLY 9 N 1
ATOM 8026 C CA . GLY D 4 716 ? 201.542 208.317 149.632 1.00 76.03 716 GLY 9 CA 1
ATOM 8027 C C . GLY D 4 716 ? 202.473 207.428 150.428 1.00 85.78 716 GLY 9 C 1
ATOM 8028 O O . GLY D 4 716 ? 203.237 206.673 149.800 1.00 97.13 716 GLY 9 O 1
ATOM 8029 N N . GLU D 4 717 ? 202.412 207.515 151.759 1.00 86.58 717 GLU 9 N 1
ATOM 8030 C CA . GLU D 4 717 ? 203.237 206.694 152.639 1.00 82.09 717 GLU 9 CA 1
ATOM 8031 C C . GLU D 4 717 ? 202.562 206.543 153.998 1.00 84.51 717 GLU 9 C 1
ATOM 8032 O O . GLU D 4 717 ? 202.131 207.533 154.596 1.00 103.70 717 GLU 9 O 1
ATOM 8038 N N . THR D 4 718 ? 202.500 205.310 154.500 1.00 85.23 718 THR 9 N 1
ATOM 8039 C CA . THR D 4 718 ? 201.834 205.009 155.760 1.00 88.83 718 THR 9 CA 1
ATOM 8040 C C . THR D 4 718 ? 202.731 204.149 156.644 1.00 91.25 718 THR 9 C 1
ATOM 8041 O O . THR D 4 718 ? 203.479 203.298 156.155 1.00 98.31 718 THR 9 O 1
ATOM 8045 N N . HIS D 4 719 ? 202.620 204.361 157.957 1.00 89.81 719 HIS 9 N 1
ATOM 8046 C CA . HIS D 4 719 ? 203.387 203.625 158.956 1.00 84.55 719 HIS 9 CA 1
ATOM 8047 C C . HIS D 4 719 ? 202.479 203.235 160.115 1.00 93.68 719 HIS 9 C 1
ATOM 8048 O O . HIS D 4 719 ? 201.710 204.066 160.610 1.00 106.32 719 HIS 9 O 1
ATOM 8055 N N . VAL D 4 720 ? 202.574 201.974 160.542 1.00 81.47 720 VAL 9 N 1
ATOM 8056 C CA . VAL D 4 720 ? 201.866 201.462 161.712 1.00 79.41 720 VAL 9 CA 1
ATOM 8057 C C . VAL D 4 720 ? 202.871 200.758 162.615 1.00 76.64 720 VAL 9 C 1
ATOM 8058 O O . VAL D 4 720 ? 203.759 200.044 162.133 1.00 86.15 720 VAL 9 O 1
ATOM 8062 N N . SER D 4 721 ? 202.732 200.957 163.927 1.00 87.08 721 SER 9 N 1
ATOM 8063 C CA . SER D 4 721 ? 203.633 200.351 164.903 1.00 91.03 721 SER 9 CA 1
ATOM 8064 C C . SER D 4 721 ? 202.848 199.453 165.850 1.00 98.93 721 SER 9 C 1
ATOM 8065 O O . SER D 4 721 ? 201.838 199.879 166.420 1.00 104.97 721 SER 9 O 1
ATOM 8068 N N . LEU D 4 722 ? 203.314 198.214 166.013 1.00 104.49 722 LEU 9 N 1
ATOM 8069 C CA . LEU D 4 722 ? 202.741 197.247 166.941 1.00 104.28 722 LEU 9 CA 1
ATOM 8070 C C . LEU D 4 722 ? 203.775 196.925 168.012 1.00 106.17 722 LEU 9 C 1
ATOM 8071 O O . LEU D 4 722 ? 204.904 196.539 167.693 1.00 105.58 722 LEU 9 O 1
ATOM 8076 N N . VAL D 4 723 ? 203.394 197.077 169.274 1.00 106.95 723 VAL 9 N 1
ATOM 8077 C CA . VAL D 4 723 ? 204.274 196.769 170.396 1.00 107.10 723 VAL 9 CA 1
ATOM 8078 C C . VAL D 4 723 ? 203.799 195.467 171.027 1.00 107.00 723 VAL 9 C 1
ATOM 8079 O O . VAL D 4 723 ? 202.642 195.361 171.452 1.00 102.91 723 VAL 9 O 1
ATOM 8083 N N . HIS D 4 724 ? 204.684 194.471 171.092 1.00 113.37 724 HIS 9 N 1
ATOM 8084 C CA . HIS D 4 724 ? 204.290 193.169 171.612 1.00 113.19 724 HIS 9 CA 1
ATOM 8085 C C . HIS D 4 724 ? 204.569 193.030 173.105 1.00 113.76 724 HIS 9 C 1
ATOM 8086 O O . HIS D 4 724 ? 203.701 192.584 173.861 1.00 114.02 724 HIS 9 O 1
ATOM 8093 N N . SER D 4 725 ? 205.771 193.396 173.543 1.00 108.02 725 SER 9 N 1
ATOM 8094 C CA . SER D 4 725 ? 206.143 193.265 174.943 1.00 107.92 725 SER 9 CA 1
ATOM 8095 C C . SER D 4 725 ? 207.042 194.426 175.342 1.00 106.30 725 SER 9 C 1
ATOM 8096 O O . SER D 4 725 ? 207.670 195.072 174.500 1.00 103.51 725 SER 9 O 1
ATOM 8099 N N . VAL D 4 726 ? 207.106 194.674 176.643 1.00 107.13 726 VAL 9 N 1
ATOM 8100 C CA . VAL D 4 726 ? 207.826 195.825 177.182 1.00 107.37 726 VAL 9 CA 1
ATOM 8101 C C . VAL D 4 726 ? 208.839 195.314 178.196 1.00 110.38 726 VAL 9 C 1
ATOM 8102 O O . VAL D 4 726 ? 208.692 194.207 178.741 1.00 114.78 726 VAL 9 O 1
ATOM 8106 N N . PRO D 4 727 ? 209.887 196.091 178.468 1.00 102.67 727 PRO 9 N 1
ATOM 8107 C CA . PRO D 4 727 ? 210.982 195.620 179.342 1.00 101.80 727 PRO 9 CA 1
ATOM 8108 C C . PRO D 4 727 ? 210.517 195.164 180.718 1.00 102.56 727 PRO 9 C 1
ATOM 8109 O O . PRO D 4 727 ? 211.046 194.167 181.233 1.00 107.60 727 PRO 9 O 1
ATOM 8113 N N . PRO D 4 728 ? 209.585 195.824 181.461 1.00 94.99 728 PRO 9 N 1
ATOM 8114 C CA . PRO D 4 728 ? 209.194 195.302 182.784 1.00 91.94 728 PRO 9 CA 1
ATOM 8115 C C . PRO D 4 728 ? 208.434 193.969 182.729 1.00 93.95 728 PRO 9 C 1
ATOM 8116 O O . PRO D 4 728 ? 208.673 193.135 183.580 1.00 97.90 728 PRO 9 O 1
ATOM 8120 N N . PHE D 4 729 ? 207.543 193.806 181.750 1.00 86.18 729 PHE 9 N 1
ATOM 8121 C CA . PHE D 4 729 ? 206.718 192.573 181.662 1.00 85.60 729 PHE 9 CA 1
ATOM 8122 C C . PHE D 4 729 ? 207.409 191.534 180.773 1.00 87.75 729 PHE 9 C 1
ATOM 8123 O O . PHE D 4 729 ? 206.844 190.439 180.601 1.00 89.14 729 PHE 9 O 1
ATOM 8131 N N . GLY D 4 730 ? 208.580 191.866 180.220 1.00 104.60 730 GLY 9 N 1
ATOM 8132 C CA . GLY D 4 730 ? 209.331 190.888 179.406 1.00 104.18 730 GLY 9 CA 1
ATOM 8133 C C . GLY D 4 730 ? 210.375 191.530 178.496 1.00 100.96 730 GLY 9 C 1
ATOM 8134 O O . GLY D 4 730 ? 210.985 192.510 178.935 1.00 104.88 730 GLY 9 O 1
ATOM 8135 N N . PRO D 4 731 ? 210.695 191.006 177.282 1.00 104.54 731 PRO 9 N 1
ATOM 8136 C CA . PRO D 4 731 ? 211.612 191.701 176.374 1.00 109.26 731 PRO 9 CA 1
ATOM 8137 C C . PRO D 4 731 ? 210.902 192.847 175.671 1.00 112.72 731 PRO 9 C 1
ATOM 8138 O O . PRO D 4 731 ? 209.675 192.951 175.680 1.00 114.51 731 PRO 9 O 1
ATOM 8142 N N . ARG D 4 732 ? 211.687 193.718 175.030 1.00 115.71 732 ARG 9 N 1
ATOM 8143 C CA . ARG D 4 732 ? 211.087 194.841 174.259 1.00 111.02 732 ARG 9 CA 1
ATOM 8144 C C . ARG D 4 732 ? 211.042 194.452 172.778 1.00 108.99 732 ARG 9 C 1
ATOM 8145 O O . ARG D 4 732 ? 212.071 194.612 172.094 1.00 106.46 732 ARG 9 O 1
ATOM 8153 N N . HIS D 4 733 ? 209.894 193.953 172.312 1.00 102.37 733 HIS 9 N 1
ATOM 8154 C CA . HIS D 4 733 ? 209.757 193.544 170.889 1.00 104.79 733 HIS 9 CA 1
ATOM 8155 C C . HIS D 4 733 ? 208.789 194.491 170.176 1.00 109.60 733 HIS 9 C 1
ATOM 8156 O O . HIS D 4 733 ? 207.651 194.643 170.661 1.00 112.17 733 HIS 9 O 1
ATOM 8163 N N . ILE D 4 734 ? 209.228 195.098 169.068 1.00 104.97 734 ILE 9 N 1
ATOM 8164 C CA . ILE D 4 734 ? 208.375 196.074 168.325 1.00 101.06 734 ILE 9 CA 1
ATOM 8165 C C . ILE D 4 734 ? 208.364 195.696 166.840 1.00 102.85 734 ILE 9 C 1
ATOM 8166 O O . ILE D 4 734 ? 209.392 195.185 166.361 1.00 106.71 734 ILE 9 O 1
ATOM 8171 N N . THR D 4 735 ? 207.248 195.936 166.145 1.00 107.06 735 THR 9 N 1
ATOM 8172 C CA . THR D 4 735 ? 207.112 195.615 164.731 1.00 109.05 735 THR 9 CA 1
ATOM 8173 C C . THR D 4 735 ? 206.574 196.834 163.998 1.00 109.87 735 THR 9 C 1
ATOM 8174 O O . THR D 4 735 ? 205.641 197.489 164.473 1.00 113.98 735 THR 9 O 1
ATOM 8178 N N . GLN D 4 736 ? 207.169 197.143 162.849 1.00 94.08 736 GLN 9 N 1
ATOM 8179 C CA . GLN D 4 736 ? 206.776 198.292 162.042 1.00 87.77 736 GLN 9 CA 1
ATOM 8180 C C . GLN D 4 736 ? 206.333 197.822 160.664 1.00 88.77 736 GLN 9 C 1
ATOM 8181 O O . GLN D 4 736 ? 207.058 197.075 159.995 1.00 99.05 736 GLN 9 O 1
ATOM 8187 N N . VAL D 4 737 ? 205.141 198.252 160.250 1.00 80.84 737 VAL 9 N 1
ATOM 8188 C CA . VAL D 4 737 ? 204.607 197.986 158.918 1.00 82.06 737 VAL 9 CA 1
ATOM 8189 C C . VAL D 4 737 ? 204.563 199.301 158.153 1.00 88.43 737 VAL 9 C 1
ATOM 8190 O O . VAL D 4 737 ? 203.960 200.277 158.617 1.00 100.78 737 VAL 9 O 1
ATOM 8194 N N . THR D 4 738 ? 205.188 199.329 156.977 1.00 90.03 738 THR 9 N 1
ATOM 8195 C CA . THR D 4 738 ? 205.273 200.525 156.148 1.00 88.15 738 THR 9 CA 1
ATOM 8196 C C . THR D 4 738 ? 204.733 200.223 154.759 1.00 87.13 738 THR 9 C 1
ATOM 8197 O O . THR D 4 738 ? 205.066 199.187 154.172 1.00 97.24 738 THR 9 O 1
ATOM 8201 N N . GLY D 4 739 ? 203.889 201.118 154.231 1.00 73.88 739 GLY 9 N 1
ATOM 8202 C CA . GLY D 4 739 ? 203.322 200.933 152.880 1.00 77.80 739 GLY 9 CA 1
ATOM 8203 C C . GLY D 4 739 ? 203.348 202.224 152.078 1.00 83.82 739 GLY 9 C 1
ATOM 8204 O O . GLY D 4 739 ? 202.644 203.172 152.474 1.00 98.47 739 GLY 9 O 1
ATOM 8205 N N . SER D 4 740 ? 204.122 202.263 150.989 1.00 79.56 740 SER 9 N 1
ATOM 8206 C CA . SER D 4 740 ? 204.260 203.506 150.185 1.00 78.44 740 SER 9 CA 1
ATOM 8207 C C . SER D 4 740 ? 203.794 203.275 148.744 1.00 82.09 740 SER 9 C 1
ATOM 8208 O O . SER D 4 740 ? 204.239 202.284 148.136 1.00 96.90 740 SER 9 O 1
ATOM 8211 N N . TRP D 4 741 ? 202.937 204.157 148.221 1.00 67.63 741 TRP 9 N 1
ATOM 8212 C CA . TRP D 4 741 ? 202.476 204.047 146.810 1.00 73.49 741 TRP 9 CA 1
ATOM 8213 C C . TRP D 4 741 ? 202.804 205.343 146.058 1.00 78.62 741 TRP 9 C 1
ATOM 8214 O O . TRP D 4 741 ? 202.509 206.424 146.594 1.00 94.88 741 TRP 9 O 1
ATOM 8225 N N . GLU D 4 742 ? 203.421 205.239 144.876 1.00 81.86 742 GLU 9 N 1
ATOM 8226 C CA . GLU D 4 742 ? 203.728 206.444 144.058 1.00 84.95 742 GLU 9 CA 1
ATOM 8227 C C . GLU D 4 742 ? 203.034 206.329 142.698 1.00 84.27 742 GLU 9 C 1
ATOM 8228 O O . GLU D 4 742 ? 203.281 205.324 142.008 1.00 94.34 742 GLU 9 O 1
ATOM 8234 N N . VAL D 4 743 ? 202.204 207.310 142.327 1.00 79.10 743 VAL 9 N 1
ATOM 8235 C CA . VAL D 4 743 ? 201.589 207.296 140.965 1.00 83.44 743 VAL 9 CA 1
ATOM 8236 C C . VAL D 4 743 ? 201.751 208.638 140.242 1.00 89.44 743 VAL 9 C 1
ATOM 8237 O O . VAL D 4 743 ? 201.369 209.670 140.827 1.00 102.36 743 VAL 9 O 1
ATOM 8241 N N . LEU D 4 744 ? 202.314 208.630 139.030 1.00 86.90 744 LEU 9 N 1
ATOM 8242 C CA . LEU D 4 744 ? 202.378 209.869 138.210 1.00 89.13 744 LEU 9 CA 1
ATOM 8243 C C . LEU D 4 744 ? 201.682 209.538 136.891 1.00 97.76 744 LEU 9 C 1
ATOM 8244 O O . LEU D 4 744 ? 202.217 208.691 136.168 1.00 106.75 744 LEU 9 O 1
ATOM 8249 N N . ARG D 4 745 ? 200.576 210.211 136.564 1.00 111.08 745 ARG 9 N 1
ATOM 8250 C CA . ARG D 4 745 ? 199.782 209.824 135.361 1.00 113.51 745 ARG 9 CA 1
ATOM 8251 C C . ARG D 4 745 ? 200.454 210.250 134.042 1.00 113.00 745 ARG 9 C 1
ATOM 8252 O O . ARG D 4 745 ? 200.615 209.355 133.187 1.00 114.39 745 ARG 9 O 1
ATOM 8260 N N . PRO D 4 746 ? 200.864 211.524 133.789 1.00 102.97 746 PRO 9 N 1
ATOM 8261 C CA . PRO D 4 746 ? 201.398 211.891 132.465 1.00 104.75 746 PRO 9 CA 1
ATOM 8262 C C . PRO D 4 746 ? 202.633 211.110 132.047 1.00 108.81 746 PRO 9 C 1
ATOM 8263 O O . PRO D 4 746 ? 202.931 211.062 130.847 1.00 103.56 746 PRO 9 O 1
ATOM 8267 N N . ASN D 4 747 ? 203.384 210.552 132.999 1.00 123.57 747 ASN 9 N 1
ATOM 8268 C CA . ASN D 4 747 ? 204.662 209.886 132.626 1.00 118.55 747 ASN 9 CA 1
ATOM 8269 C C . ASN D 4 747 ? 204.491 208.365 132.609 1.00 116.98 747 ASN 9 C 1
ATOM 8270 O O . ASN D 4 747 ? 204.836 207.751 131.583 1.00 116.25 747 ASN 9 O 1
ATOM 8275 N N . ILE D 4 748 ? 203.984 207.781 133.698 1.00 118.10 748 ILE 9 N 1
ATOM 8276 C CA . ILE D 4 748 ? 203.869 206.295 133.790 1.00 115.11 748 ILE 9 CA 1
ATOM 8277 C C . ILE D 4 748 ? 202.388 205.911 133.896 1.00 114.96 748 ILE 9 C 1
ATOM 8278 O O . ILE D 4 748 ? 201.676 206.523 134.707 1.00 116.47 748 ILE 9 O 1
ATOM 8283 N N . LYS D 4 749 ? 201.936 204.953 133.081 1.00 120.95 749 LYS 9 N 1
ATOM 8284 C CA . LYS D 4 749 ? 200.526 204.482 133.154 1.00 123.42 749 LYS 9 CA 1
ATOM 8285 C C . LYS D 4 749 ? 200.439 203.352 134.184 1.00 127.22 749 LYS 9 C 1
ATOM 8286 O O . LYS D 4 749 ? 199.507 202.531 134.081 1.00 127.31 749 LYS 9 O 1
ATOM 8288 N N . ASP D 4 750 ? 201.365 203.329 135.147 1.00 131.18 750 ASP 9 N 1
ATOM 8289 C CA . ASP D 4 750 ? 201.389 202.250 136.170 1.00 127.97 750 ASP 9 CA 1
ATOM 8290 C C . ASP D 4 750 ? 201.622 202.869 137.552 1.00 125.82 750 ASP 9 C 1
ATOM 8291 O O . ASP D 4 750 ? 202.057 204.036 137.609 1.00 129.75 750 ASP 9 O 1
ATOM 8293 N N . VAL D 4 751 ? 201.341 202.113 138.617 1.00 87.87 751 VAL 9 N 1
ATOM 8294 C CA . VAL D 4 751 ? 201.555 202.612 140.008 1.00 85.49 751 VAL 9 CA 1
ATOM 8295 C C . VAL D 4 751 ? 202.624 201.735 140.663 1.00 87.47 751 VAL 9 C 1
ATOM 8296 O O . VAL D 4 751 ? 202.523 200.502 140.542 1.00 98.76 751 VAL 9 O 1
ATOM 8300 N N . MET D 4 752 ? 203.611 202.343 141.323 1.00 85.87 752 MET 9 N 1
ATOM 8301 C CA . MET D 4 752 ? 204.623 201.535 142.050 1.00 88.28 752 MET 9 CA 1
ATOM 8302 C C . MET D 4 752 ? 204.139 201.331 143.486 1.00 91.84 752 MET 9 C 1
ATOM 8303 O O . MET D 4 752 ? 203.943 202.339 144.189 1.00 102.77 752 MET 9 O 1
ATOM 8308 N N . TYR D 4 753 ? 203.956 200.073 143.897 1.00 82.61 753 TYR 9 N 1
ATOM 8309 C CA . TYR D 4 753 ? 203.517 199.765 145.282 1.00 78.62 753 TYR 9 CA 1
ATOM 8310 C C . TYR D 4 753 ? 204.700 199.145 146.029 1.00 82.41 753 TYR 9 C 1
ATOM 8311 O O . TYR D 4 753 ? 205.423 198.337 145.420 1.00 92.48 753 TYR 9 O 1
ATOM 8320 N N . GLN D 4 754 ? 204.891 199.512 147.298 1.00 82.65 754 GLN 9 N 1
ATOM 8321 C CA . GLN D 4 754 ? 205.978 198.942 148.078 1.00 80.98 754 GLN 9 CA 1
ATOM 8322 C C . GLN D 4 754 ? 205.511 198.707 149.506 1.00 88.18 754 GLN 9 C 1
ATOM 8323 O O . GLN D 4 754 ? 204.789 199.533 150.072 1.00 103.82 754 GLN 9 O 1
ATOM 8329 N N . LEU D 4 755 ? 205.927 197.579 150.082 1.00 88.43 755 LEU 9 N 1
ATOM 8330 C CA . LEU D 4 755 ? 205.625 197.236 151.463 1.00 89.82 755 LEU 9 CA 1
ATOM 8331 C C . LEU D 4 755 ? 206.908 196.838 152.179 1.00 87.54 755 LEU 9 C 1
ATOM 8332 O O . LEU D 4 755 ? 207.857 196.344 151.563 1.00 95.82 755 LEU 9 O 1
ATOM 8337 N N . GLU D 4 756 ? 206.928 197.056 153.490 1.00 92.69 756 GLU 9 N 1
ATOM 8338 C CA . GLU D 4 756 ? 208.069 196.661 154.300 1.00 98.47 756 GLU 9 CA 1
ATOM 8339 C C . GLU D 4 756 ? 207.582 196.294 155.692 1.00 101.85 756 GLU 9 C 1
ATOM 8340 O O . GLU D 4 756 ? 206.740 196.989 156.266 1.00 112.97 756 GLU 9 O 1
ATOM 8346 N N . VAL D 4 757 ? 208.105 195.193 156.225 1.00 89.74 757 VAL 9 N 1
ATOM 8347 C CA . VAL D 4 757 ? 207.742 194.711 157.552 1.00 89.91 757 VAL 9 CA 1
ATOM 8348 C C . VAL D 4 757 ? 209.026 194.442 158.320 1.00 92.07 757 VAL 9 C 1
ATOM 8349 O O . VAL D 4 757 ? 209.842 193.616 157.895 1.00 94.23 757 VAL 9 O 1
ATOM 8353 N N . ASP D 4 758 ? 209.206 195.125 159.448 1.00 107.02 758 ASP 9 N 1
ATOM 8354 C CA . ASP D 4 758 ? 210.412 194.971 160.249 1.00 106.41 758 ASP 9 CA 1
ATOM 8355 C C . ASP D 4 758 ? 210.052 194.594 161.677 1.00 108.76 758 ASP 9 C 1
ATOM 8356 O O . ASP D 4 758 ? 209.020 195.014 162.205 1.00 111.29 758 ASP 9 O 1
ATOM 8361 N N . THR D 4 759 ? 210.926 193.803 162.302 1.00 116.02 759 THR 9 N 1
ATOM 8362 C CA . THR D 4 759 ? 210.768 193.383 163.690 1.00 114.78 759 THR 9 CA 1
ATOM 8363 C C . THR D 4 759 ? 212.076 193.625 164.426 1.00 112.77 759 THR 9 C 1
ATOM 8364 O O . THR D 4 759 ? 213.138 193.163 163.989 1.00 111.60 759 THR 9 O 1
ATOM 8368 N N . PHE D 4 760 ? 212.000 194.344 165.550 1.00 104.31 760 PHE 9 N 1
ATOM 8369 C CA . PHE D 4 760 ? 213.227 194.681 166.319 1.00 104.63 760 PHE 9 CA 1
ATOM 8370 C C . PHE D 4 760 ? 213.084 194.203 167.767 1.00 105.15 760 PHE 9 C 1
ATOM 8371 O O . PHE D 4 760 ? 212.104 194.596 168.429 1.00 102.83 760 PHE 9 O 1
ATOM 8379 N N . LYS D 4 761 ? 214.028 193.383 168.238 1.00 121.29 761 LYS 9 N 1
ATOM 8380 C CA . LYS D 4 761 ? 214.010 192.926 169.654 1.00 121.13 761 LYS 9 CA 1
ATOM 8381 C C . LYS D 4 761 ? 215.308 193.372 170.331 1.00 121.85 761 LYS 9 C 1
ATOM 8382 O O . LYS D 4 761 ? 216.387 193.112 169.766 1.00 122.85 761 LYS 9 O 1
ATOM 8388 N N . ASP D 4 762 ? 215.204 194.011 171.499 1.00 139.88 762 ASP 9 N 1
ATOM 8389 C CA . ASP D 4 762 ? 216.412 194.531 172.193 1.00 142.17 762 ASP 9 CA 1
ATOM 8390 C C . ASP D 4 762 ? 217.127 193.382 172.908 1.00 144.10 762 ASP 9 C 1
ATOM 8391 O O . ASP D 4 762 ? 216.492 192.741 173.767 1.00 146.16 762 ASP 9 O 1
ATOM 8396 N N . GLY D 4 763 ? 218.394 193.134 172.564 1.00 145.92 763 GLY 9 N 1
ATOM 8397 C CA . GLY D 4 763 ? 219.168 192.115 173.245 1.00 147.28 763 GLY 9 CA 1
ATOM 8398 C C . GLY D 4 763 ? 218.969 190.698 172.748 1.00 148.41 763 GLY 9 C 1
ATOM 8399 O O . GLY D 4 763 ? 218.775 189.781 173.550 1.00 150.49 763 GLY 9 O 1
ATOM 8400 N N . LEU D 4 764 ? 218.999 190.505 171.427 1.00 136.96 764 LEU 9 N 1
ATOM 8401 C CA . LEU D 4 764 ? 218.867 189.159 170.874 1.00 137.44 764 LEU 9 CA 1
ATOM 8402 C C . LEU D 4 764 ? 220.054 188.279 171.247 1.00 138.74 764 LEU 9 C 1
ATOM 8403 O O . LEU D 4 764 ? 219.875 187.129 171.664 1.00 137.48 764 LEU 9 O 1
ATOM 8408 N N . LEU D 4 765 ? 221.273 188.800 171.113 1.00 141.59 765 LEU 9 N 1
ATOM 8409 C CA . LEU D 4 765 ? 222.483 188.029 171.380 1.00 140.65 765 LEU 9 CA 1
ATOM 8410 C C . LEU D 4 765 ? 223.382 188.753 172.374 1.00 140.24 765 LEU 9 C 1
ATOM 8411 O O . LEU D 4 765 ? 224.603 188.578 172.363 1.00 138.07 765 LEU 9 O 1
ATOM 8413 N N . GLY D 4 766 ? 222.787 189.563 173.240 1.00 147.17 766 GLY 9 N 1
ATOM 8414 C CA . GLY D 4 766 ? 223.529 190.325 174.229 1.00 144.51 766 GLY 9 CA 1
ATOM 8415 C C . GLY D 4 766 ? 222.567 190.986 175.189 1.00 144.47 766 GLY 9 C 1
ATOM 8416 O O . GLY D 4 766 ? 221.347 190.826 175.092 1.00 145.39 766 GLY 9 O 1
ATOM 8417 N N . LYS D 4 767 ? 223.139 191.730 176.138 1.00 151.30 767 LYS 9 N 1
ATOM 8418 C CA . LYS D 4 767 ? 222.304 192.484 177.068 1.00 154.44 767 LYS 9 CA 1
ATOM 8419 C C . LYS D 4 767 ? 221.526 193.581 176.350 1.00 155.56 767 LYS 9 C 1
ATOM 8420 O O . LYS D 4 767 ? 220.318 193.739 176.567 1.00 155.57 767 LYS 9 O 1
ATOM 8426 N N . SER D 4 768 ? 222.197 194.345 175.486 1.00 149.49 768 SER 9 N 1
ATOM 8427 C CA . SER D 4 768 ? 221.586 195.476 174.792 1.00 149.60 768 SER 9 CA 1
ATOM 8428 C C . SER D 4 768 ? 221.988 195.467 173.313 1.00 149.27 768 SER 9 C 1
ATOM 8429 O O . SER D 4 768 ? 222.420 196.467 172.747 1.00 150.22 768 SER 9 O 1
ATOM 8432 N N . ASP D 4 769 ? 221.865 194.303 172.671 1.00 137.76 769 ASP 9 N 1
ATOM 8433 C CA . ASP D 4 769 ? 222.353 194.157 171.302 1.00 137.31 769 ASP 9 CA 1
ATOM 8434 C C . ASP D 4 769 ? 221.588 195.040 170.321 1.00 137.00 769 ASP 9 C 1
ATOM 8435 O O . ASP D 4 769 ? 222.174 195.553 169.361 1.00 137.85 769 ASP 9 O 1
ATOM 8440 N N . HIS D 4 770 ? 220.280 195.208 170.526 1.00 128.01 770 HIS 9 N 1
ATOM 8441 C CA . HIS D 4 770 ? 219.433 196.014 169.639 1.00 124.29 770 HIS 9 CA 1
ATOM 8442 C C . HIS D 4 770 ? 219.406 195.468 168.213 1.00 124.68 770 HIS 9 C 1
ATOM 8443 O O . HIS D 4 770 ? 219.301 196.229 167.250 1.00 127.10 770 HIS 9 O 1
ATOM 8450 N N . ALA D 4 771 ? 219.493 194.152 168.063 1.00 103.11 771 ALA 9 N 1
ATOM 8451 C CA . ALA D 4 771 ? 219.490 193.538 166.744 1.00 99.56 771 ALA 9 CA 1
ATOM 8452 C C . ALA D 4 771 ? 218.079 193.506 166.170 1.00 98.35 771 ALA 9 C 1
ATOM 8453 O O . ALA D 4 771 ? 217.098 193.392 166.910 1.00 96.39 771 ALA 9 O 1
ATOM 8455 N N . GLY D 4 772 ? 217.977 193.618 164.846 1.00 97.67 772 GLY 9 N 1
ATOM 8456 C CA . GLY D 4 772 ? 216.674 193.635 164.201 1.00 95.43 772 GLY 9 CA 1
ATOM 8457 C C . GLY D 4 772 ? 216.710 193.003 162.827 1.00 98.68 772 GLY 9 C 1
ATOM 8458 O O . GLY D 4 772 ? 217.767 192.897 162.198 1.00 100.75 772 GLY 9 O 1
ATOM 8459 N N . CYS D 4 773 ? 215.536 192.574 162.366 1.00 104.94 773 CYS 9 N 1
ATOM 8460 C CA . CYS D 4 773 ? 215.390 191.969 161.049 1.00 103.24 773 CYS 9 CA 1
ATOM 8461 C C . CYS D 4 773 ? 214.266 192.657 160.281 1.00 104.59 773 CYS 9 C 1
ATOM 8462 O O . CYS D 4 773 ? 213.407 193.326 160.861 1.00 107.55 773 CYS 9 O 1
ATOM 8465 N N . GLY D 4 774 ? 214.267 192.491 158.959 1.00 92.01 774 GLY 9 N 1
ATOM 8466 C CA . GLY D 4 774 ? 213.256 193.136 158.143 1.00 92.08 774 GLY 9 CA 1
ATOM 8467 C C . GLY D 4 774 ? 213.145 192.526 156.768 1.00 95.51 774 GLY 9 C 1
ATOM 8468 O O . GLY D 4 774 ? 214.112 191.977 156.233 1.00 99.75 774 GLY 9 O 1
ATOM 8469 N N . LEU D 4 775 ? 211.953 192.654 156.180 1.00 91.46 775 LEU 9 N 1
ATOM 8470 C CA . LEU D 4 775 ? 211.624 192.151 154.854 1.00 91.20 775 LEU 9 CA 1
ATOM 8471 C C . LEU D 4 775 ? 211.001 193.272 154.034 1.00 90.43 775 LEU 9 C 1
ATOM 8472 O O . LEU D 4 775 ? 210.251 194.095 154.570 1.00 95.21 775 LEU 9 O 1
ATOM 8477 N N . MET D 4 776 ? 211.309 193.304 152.734 1.00 94.97 776 MET 9 N 1
ATOM 8478 C CA . MET D 4 776 ? 210.828 194.343 151.831 1.00 93.66 776 MET 9 CA 1
ATOM 8479 C C . MET D 4 776 ? 210.313 193.718 150.543 1.00 92.86 776 MET 9 C 1
ATOM 8480 O O . MET D 4 776 ? 210.932 192.798 149.998 1.00 96.24 776 MET 9 O 1
ATOM 8485 N N . LEU D 4 777 ? 209.170 194.216 150.057 1.00 81.83 777 LEU 9 N 1
ATOM 8486 C CA . LEU D 4 777 ? 208.571 193.690 148.800 1.00 81.62 777 LEU 9 CA 1
ATOM 8487 C C . LEU D 4 777 ? 208.057 194.867 147.963 1.00 89.68 777 LEU 9 C 1
ATOM 8488 O O . LEU D 4 777 ? 207.129 195.553 148.428 1.00 103.38 777 LEU 9 O 1
ATOM 8493 N N . ALA D 4 778 ? 208.636 195.087 146.779 1.00 83.80 778 ALA 9 N 1
ATOM 8494 C CA . ALA D 4 778 ? 208.188 196.186 145.890 1.00 81.43 778 ALA 9 CA 1
ATOM 8495 C C . ALA D 4 778 ? 207.702 195.611 144.556 1.00 85.94 778 ALA 9 C 1
ATOM 8496 O O . ALA D 4 778 ? 208.450 194.830 143.945 1.00 90.75 778 ALA 9 O 1
ATOM 8498 N N . ARG D 4 779 ? 206.498 195.993 144.124 1.00 99.84 779 ARG 9 N 1
ATOM 8499 C CA . ARG D 4 779 ? 205.947 195.500 142.834 1.00 96.33 779 ARG 9 CA 1
ATOM 8500 C C . ARG D 4 779 ? 205.517 196.689 141.969 1.00 98.26 779 ARG 9 C 1
ATOM 8501 O O . ARG D 4 779 ? 204.776 197.547 142.483 1.00 109.90 779 ARG 9 O 1
ATOM 8509 N N . LEU D 4 780 ? 205.956 196.734 140.707 1.00 96.52 780 LEU 9 N 1
ATOM 8510 C CA . LEU D 4 780 ? 205.493 197.806 139.785 1.00 100.51 780 LEU 9 CA 1
ATOM 8511 C C . LEU D 4 780 ? 204.209 197.318 139.105 1.00 98.74 780 LEU 9 C 1
ATOM 8512 O O . LEU D 4 780 ? 204.290 196.848 137.955 1.00 103.16 780 LEU 9 O 1
ATOM 8517 N N . GLY D 4 781 ? 203.071 197.419 139.795 1.00 101.44 781 GLY 9 N 1
ATOM 8518 C CA . GLY D 4 781 ? 201.793 196.945 139.233 1.00 102.51 781 GLY 9 CA 1
ATOM 8519 C C . GLY D 4 781 ? 201.337 197.817 138.079 1.00 107.76 781 GLY 9 C 1
ATOM 8520 O O . GLY D 4 781 ? 201.637 199.023 138.104 1.00 109.41 781 GLY 9 O 1
ATOM 8521 N N . GLU D 4 782 ? 200.636 197.231 137.103 1.00 130.52 782 GLU 9 N 1
ATOM 8522 C CA . GLU D 4 782 ? 200.118 198.005 135.941 1.00 129.66 782 GLU 9 CA 1
ATOM 8523 C C . GLU D 4 782 ? 199.340 199.227 136.445 1.00 130.30 782 GLU 9 C 1
ATOM 8524 O O . GLU D 4 782 ? 198.494 199.037 137.339 1.00 131.66 782 GLU 9 O 1
ATOM 8530 N N . GLY D 4 784 ? 193.749 200.211 137.816 1.00 156.15 784 GLY 9 N 1
ATOM 8531 C CA . GLY D 4 784 ? 195.125 199.678 137.794 1.00 156.55 784 GLY 9 CA 1
ATOM 8532 C C . GLY D 4 784 ? 195.187 198.271 138.362 1.00 159.83 784 GLY 9 C 1
ATOM 8533 O O . GLY D 4 784 ? 194.343 197.945 139.219 1.00 158.87 784 GLY 9 O 1
ATOM 8534 N N . ASP D 4 785 ? 196.148 197.467 137.899 1.00 30.00 785 ASP 9 N 1
ATOM 8535 C CA . ASP D 4 785 ? 196.293 196.071 138.391 1.00 30.00 785 ASP 9 CA 1
ATOM 8536 C C . ASP D 4 785 ? 197.452 196.009 139.387 1.00 30.00 785 ASP 9 C 1
ATOM 8537 O O . ASP D 4 785 ? 198.614 195.970 138.939 1.00 30.00 785 ASP 9 O 1
ATOM 8539 N N . PRO D 4 786 ? 197.191 195.996 140.712 1.00 30.00 786 PRO 9 N 1
ATOM 8540 C CA . PRO D 4 786 ? 198.255 195.870 141.702 1.00 30.00 786 PRO 9 CA 1
ATOM 8541 C C . PRO D 4 786 ? 198.689 194.404 141.802 1.00 30.00 786 PRO 9 C 1
ATOM 8542 O O . PRO D 4 786 ? 199.410 194.076 142.722 1.00 30.00 786 PRO 9 O 1
ATOM 8546 N N . ARG D 4 787 ? 198.234 193.570 140.861 1.00 30.00 787 ARG 9 N 1
ATOM 8547 C CA . ARG D 4 787 ? 198.569 192.122 140.895 1.00 30.00 787 ARG 9 CA 1
ATOM 8548 C C . ARG D 4 787 ? 199.679 191.829 139.881 1.00 30.00 787 ARG 9 C 1
ATOM 8549 O O . ARG D 4 787 ? 200.827 191.609 140.312 1.00 30.00 787 ARG 9 O 1
ATOM 8557 N N . LYS D 4 788 ? 199.360 191.852 138.583 1.00 118.49 788 LYS 9 N 1
ATOM 8558 C CA . LYS D 4 788 ? 200.358 191.497 137.534 1.00 119.32 788 LYS 9 CA 1
ATOM 8559 C C . LYS D 4 788 ? 201.445 192.574 137.423 1.00 120.00 788 LYS 9 C 1
ATOM 8560 O O . LYS D 4 788 ? 201.208 193.583 136.735 1.00 118.83 788 LYS 9 O 1
ATOM 8566 N N . GLY D 4 789 ? 202.589 192.369 138.082 1.00 117.73 789 GLY 9 N 1
ATOM 8567 C CA . GLY D 4 789 ? 203.712 193.321 137.959 1.00 118.61 789 GLY 9 CA 1
ATOM 8568 C C . GLY D 4 789 ? 205.043 192.669 138.287 1.00 118.24 789 GLY 9 C 1
ATOM 8569 O O . GLY D 4 789 ? 205.033 191.639 138.989 1.00 113.10 789 GLY 9 O 1
ATOM 8570 N N . PRO D 4 790 ? 206.194 193.216 137.834 1.00 113.31 790 PRO 9 N 1
ATOM 8571 C CA . PRO D 4 790 ? 207.504 192.678 138.218 1.00 112.50 790 PRO 9 CA 1
ATOM 8572 C C . PRO D 4 790 ? 207.669 192.839 139.735 1.00 110.76 790 PRO 9 C 1
ATOM 8573 O O . PRO D 4 790 ? 207.239 193.851 140.255 1.00 113.55 790 PRO 9 O 1
ATOM 8577 N N . THR D 4 791 ? 208.277 191.858 140.408 1.00 106.40 791 THR 9 N 1
ATOM 8578 C CA . THR D 4 791 ? 208.340 191.925 141.894 1.00 105.58 791 THR 9 CA 1
ATOM 8579 C C . THR D 4 791 ? 209.777 191.831 142.412 1.00 105.44 791 THR 9 C 1
ATOM 8580 O O . THR D 4 791 ? 210.462 190.852 142.062 1.00 108.84 791 THR 9 O 1
ATOM 8584 N N . ALA D 4 792 ? 210.211 192.810 143.212 1.00 100.30 792 ALA 9 N 1
ATOM 8585 C CA . ALA D 4 792 ? 211.528 192.778 143.839 1.00 102.89 792 ALA 9 CA 1
ATOM 8586 C C . ALA D 4 792 ? 211.354 192.478 145.322 1.00 106.89 792 ALA 9 C 1
ATOM 8587 O O . ALA D 4 792 ? 210.572 193.150 146.006 1.00 109.30 792 ALA 9 O 1
ATOM 8589 N N . VAL D 4 793 ? 212.076 191.471 145.814 1.00 106.06 793 VAL 9 N 1
ATOM 8590 C CA . VAL D 4 793 ? 211.962 191.016 147.195 1.00 103.79 793 VAL 9 CA 1
ATOM 8591 C C . VAL D 4 793 ? 213.342 191.050 147.836 1.00 102.85 793 VAL 9 C 1
ATOM 8592 O O . VAL D 4 793 ? 214.314 190.558 147.251 1.00 101.86 793 VAL 9 O 1
ATOM 8596 N N . GLY D 4 794 ? 213.427 191.617 149.040 1.00 101.15 794 GLY 9 N 1
ATOM 8597 C CA . GLY D 4 794 ? 214.697 191.732 149.727 1.00 101.32 794 GLY 9 CA 1
ATOM 8598 C C . GLY D 4 794 ? 214.549 191.523 151.221 1.00 101.17 794 GLY 9 C 1
ATOM 8599 O O . GLY D 4 794 ? 213.456 191.618 151.783 1.00 104.50 794 GLY 9 O 1
ATOM 8600 N N . VAL D 4 795 ? 215.684 191.237 151.859 1.00 95.85 795 VAL 9 N 1
ATOM 8601 C CA . VAL D 4 795 ? 215.751 191.018 153.299 1.00 91.15 795 VAL 9 CA 1
ATOM 8602 C C . VAL D 4 795 ? 216.938 191.781 153.870 1.00 92.96 795 VAL 9 C 1
ATOM 8603 O O . VAL D 4 795 ? 217.967 191.959 153.210 1.00 97.88 795 VAL 9 O 1
ATOM 8607 N N . ARG D 4 796 ? 216.786 192.237 155.114 1.00 87.94 796 ARG 9 N 1
ATOM 8608 C CA . ARG D 4 796 ? 217.810 193.025 155.784 1.00 88.37 796 ARG 9 CA 1
ATOM 8609 C C . ARG D 4 796 ? 217.923 192.613 157.245 1.00 90.04 796 ARG 9 C 1
ATOM 8610 O O . ARG D 4 796 ? 216.963 192.135 157.856 1.00 93.30 796 ARG 9 O 1
ATOM 8618 N N . LEU D 4 797 ? 219.110 192.835 157.808 1.00 81.46 797 LEU 9 N 1
ATOM 8619 C CA . LEU D 4 797 ? 219.341 192.633 159.231 1.00 77.28 797 LEU 9 CA 1
ATOM 8620 C C . LEU D 4 797 ? 220.298 193.699 159.748 1.00 80.14 797 LEU 9 C 1
ATOM 8621 O O . LEU D 4 797 ? 221.141 194.215 159.008 1.00 88.93 797 LEU 9 O 1
ATOM 8626 N N . GLN D 4 798 ? 220.145 194.035 161.027 1.00 78.97 798 GLN 9 N 1
ATOM 8627 C CA . GLN D 4 798 ? 220.956 195.051 161.680 1.00 82.00 798 GLN 9 CA 1
ATOM 8628 C C . GLN D 4 798 ? 221.402 194.541 163.042 1.00 87.96 798 GLN 9 C 1
ATOM 8629 O O . GLN D 4 798 ? 220.700 193.760 163.695 1.00 98.51 798 GLN 9 O 1
ATOM 8635 N N . ASP D 4 799 ? 222.567 195.017 163.481 1.00 96.94 799 ASP 9 N 1
ATOM 8636 C CA . ASP D 4 799 ? 223.120 194.555 164.746 1.00 96.80 799 ASP 9 CA 1
ATOM 8637 C C . ASP D 4 799 ? 224.167 195.541 165.245 1.00 99.59 799 ASP 9 C 1
ATOM 8638 O O . ASP D 4 799 ? 224.947 196.085 164.457 1.00 111.90 799 ASP 9 O 1
ATOM 8640 N N . THR D 4 800 ? 224.180 195.755 166.557 1.00 94.92 800 THR 9 N 1
ATOM 8641 C CA . THR D 4 800 ? 225.185 196.563 167.232 1.00 102.26 800 THR 9 CA 1
ATOM 8642 C C . THR D 4 800 ? 225.964 195.678 168.194 1.00 101.97 800 THR 9 C 1
ATOM 8643 O O . THR D 4 800 ? 225.415 194.737 168.771 1.00 108.33 800 THR 9 O 1
ATOM 8647 N N . LEU D 4 801 ? 227.249 195.985 168.369 1.00 97.07 801 LEU 9 N 1
ATOM 8648 C CA . LEU D 4 801 ? 228.125 195.111 169.148 1.00 94.02 801 LEU 9 CA 1
ATOM 8649 C C . LEU D 4 801 ? 229.353 195.879 169.609 1.00 95.28 801 LEU 9 C 1
ATOM 8650 O O . LEU D 4 801 ? 230.074 196.448 168.785 1.00 100.49 801 LEU 9 O 1
ATOM 8655 N N . ARG D 4 802 ? 229.579 195.920 170.917 1.00 94.08 802 ARG 9 N 1
ATOM 8656 C CA . ARG D 4 802 ? 230.835 196.436 171.448 1.00 94.05 802 ARG 9 CA 1
ATOM 8657 C C . ARG D 4 802 ? 231.812 195.286 171.657 1.00 92.64 802 ARG 9 C 1
ATOM 8658 O O . ARG D 4 802 ? 231.506 194.329 172.375 1.00 96.48 802 ARG 9 O 1
ATOM 8666 N N . VAL D 4 803 ? 232.980 195.373 171.028 1.00 94.40 803 VAL 9 N 1
ATOM 8667 C CA . VAL D 4 803 ? 234.049 194.397 171.185 1.00 96.35 803 VAL 9 CA 1
ATOM 8668 C C . VAL D 4 803 ? 235.300 195.167 171.578 1.00 97.06 803 VAL 9 C 1
ATOM 8669 O O . VAL D 4 803 ? 235.812 195.975 170.792 1.00 100.81 803 VAL 9 O 1
ATOM 8673 N N . GLY D 4 804 ? 235.794 194.921 172.787 1.00 88.60 804 GLY 9 N 1
ATOM 8674 C CA . GLY D 4 804 ? 236.950 195.625 173.284 1.00 90.44 804 GLY 9 CA 1
ATOM 8675 C C . GLY D 4 804 ? 236.725 197.122 173.307 1.00 92.81 804 GLY 9 C 1
ATOM 8676 O O . GLY D 4 804 ? 235.715 197.618 173.816 1.00 90.50 804 GLY 9 O 1
ATOM 8677 N N . PRO D 4 805 ? 237.672 197.874 172.749 1.00 100.61 805 PRO 9 N 1
ATOM 8678 C CA . PRO D 4 805 ? 237.517 199.328 172.628 1.00 100.58 805 PRO 9 CA 1
ATOM 8679 C C . PRO D 4 805 ? 236.774 199.786 171.382 1.00 101.62 805 PRO 9 C 1
ATOM 8680 O O . PRO D 4 805 ? 236.696 200.997 171.147 1.00 100.82 805 PRO 9 O 1
ATOM 8684 N N . PHE D 4 806 ? 236.238 198.868 170.584 1.00 107.27 806 PHE 9 N 1
ATOM 8685 C CA . PHE D 4 806 ? 235.598 199.201 169.319 1.00 105.87 806 PHE 9 CA 1
ATOM 8686 C C . PHE D 4 806 ? 234.100 198.957 169.405 1.00 105.79 806 PHE 9 C 1
ATOM 8687 O O . PHE D 4 806 ? 233.662 197.835 169.678 1.00 107.99 806 PHE 9 O 1
ATOM 8695 N N . LYS D 4 807 ? 233.320 199.998 169.144 1.00 97.33 807 LYS 9 N 1
ATOM 8696 C CA . LYS D 4 807 ? 231.872 199.877 169.042 1.00 94.39 807 LYS 9 CA 1
ATOM 8697 C C . LYS D 4 807 ? 231.495 199.789 167.570 1.00 94.32 807 LYS 9 C 1
ATOM 8698 O O . LYS D 4 807 ? 231.977 200.582 166.757 1.00 97.12 807 LYS 9 O 1
ATOM 8704 N N . LEU D 4 808 ? 230.641 198.829 167.225 1.00 98.71 808 LEU 9 N 1
ATOM 8705 C CA . LEU D 4 808 ? 230.315 198.552 165.836 1.00 97.54 808 LEU 9 CA 1
ATOM 8706 C C . LEU D 4 808 ? 228.808 198.570 165.651 1.00 97.79 808 LEU 9 C 1
ATOM 8707 O O . 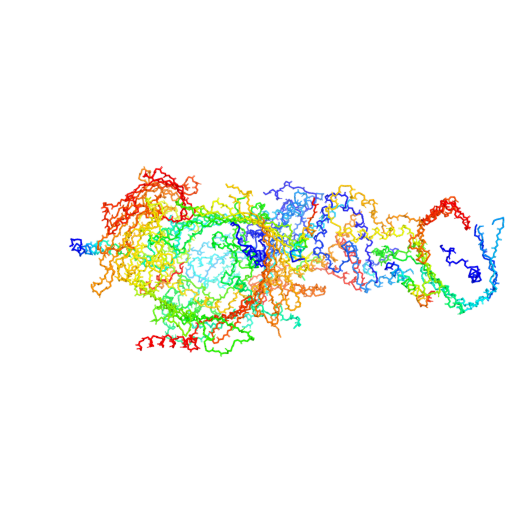LEU D 4 808 ? 228.068 198.031 166.477 1.00 107.78 808 LEU 9 O 1
ATOM 8712 N N . GLU D 4 809 ? 228.358 199.194 164.565 1.00 88.64 809 GLU 9 N 1
ATOM 8713 C CA . GLU D 4 809 ? 226.946 199.185 164.179 1.00 90.59 809 GLU 9 CA 1
ATOM 8714 C C . GLU D 4 809 ? 226.891 198.794 162.706 1.00 91.42 809 GLU 9 C 1
ATOM 8715 O O . GLU D 4 809 ? 227.297 199.576 161.842 1.00 100.84 809 GLU 9 O 1
ATOM 8717 N N . ALA D 4 810 ? 226.418 197.583 162.417 1.00 80.11 810 ALA 9 N 1
ATOM 8718 C CA . ALA D 4 810 ? 226.460 197.039 161.068 1.00 81.26 810 ALA 9 CA 1
ATOM 8719 C C . ALA D 4 810 ? 225.069 196.644 160.589 1.00 83.46 810 ALA 9 C 1
ATOM 8720 O O . ALA D 4 810 ? 224.279 196.061 161.340 1.00 91.29 810 ALA 9 O 1
ATOM 8722 N N . CYS D 4 811 ? 224.779 196.949 159.321 1.00 79.60 811 CYS 9 N 1
ATOM 8723 C CA . CYS D 4 811 ? 223.472 196.567 158.725 1.00 81.45 811 CYS 9 CA 1
ATOM 8724 C C . CYS D 4 811 ? 223.719 195.988 157.329 1.00 87.84 811 CYS 9 C 1
ATOM 8725 O O . CYS D 4 811 ? 224.345 196.684 156.508 1.00 92.28 811 CYS 9 O 1
ATOM 8728 N N . ALA D 4 812 ? 223.255 194.761 157.080 1.00 88.95 812 ALA 9 N 1
ATOM 8729 C CA . ALA D 4 812 ? 223.479 194.108 155.769 1.00 86.14 812 ALA 9 CA 1
ATOM 8730 C C . ALA D 4 812 ? 222.132 193.847 155.093 1.00 89.55 812 ALA 9 C 1
ATOM 8731 O O . ALA D 4 812 ? 221.111 193.827 155.806 1.00 95.40 812 ALA 9 O 1
ATOM 8733 N N . SER D 4 813 ? 222.135 193.653 153.772 1.00 91.27 813 SER 9 N 1
ATOM 8734 C CA . SER D 4 813 ? 220.853 193.470 153.044 1.00 94.29 813 SER 9 CA 1
ATOM 8735 C C . SER D 4 813 ? 221.081 192.809 151.684 1.00 96.47 813 SER 9 C 1
ATOM 8736 O O . SER D 4 813 ? 222.134 193.068 151.070 1.00 99.81 813 SER 9 O 1
ATOM 8739 N N . LYS D 4 814 ? 220.125 191.992 151.236 1.00 105.59 814 LYS 9 N 1
ATOM 8740 C CA . LYS D 4 814 ? 220.212 191.356 149.927 1.00 105.24 814 LYS 9 CA 1
ATOM 8741 C C . LYS D 4 814 ? 218.835 191.362 149.283 1.00 104.16 814 LYS 9 C 1
ATOM 8742 O O . LYS D 4 814 ? 217.846 191.015 149.935 1.00 104.50 814 LYS 9 O 1
ATOM 8748 N N . VAL D 4 815 ? 218.776 191.743 148.009 1.00 104.52 815 VAL 9 N 1
ATOM 8749 C CA . VAL D 4 815 ? 217.516 191.838 147.281 1.00 103.05 815 VAL 9 CA 1
ATOM 8750 C C . VAL D 4 815 ? 217.661 191.170 145.922 1.00 106.05 815 VAL 9 C 1
ATOM 8751 O O . VAL D 4 815 ? 218.707 191.271 145.271 1.00 109.65 815 VAL 9 O 1
ATOM 8755 N N . ALA D 4 816 ? 216.611 190.473 145.500 1.00 111.41 816 ALA 9 N 1
ATOM 8756 C CA . ALA D 4 816 ? 216.549 189.850 144.188 1.00 113.61 816 ALA 9 CA 1
ATOM 8757 C C . ALA D 4 816 ? 215.294 190.315 143.464 1.00 113.91 816 ALA 9 C 1
ATOM 8758 O O . ALA D 4 816 ? 214.222 190.440 144.070 1.00 112.61 816 ALA 9 O 1
ATOM 8760 N N . VAL D 4 817 ? 215.434 190.572 142.164 1.00 133.23 817 VAL 9 N 1
ATOM 8761 C CA . VAL D 4 817 ? 214.321 191.009 141.326 1.00 133.23 817 VAL 9 CA 1
ATOM 8762 C C . VAL D 4 817 ? 213.878 189.851 140.444 1.00 135.34 817 VAL 9 C 1
ATOM 8763 O O . VAL D 4 817 ? 214.707 189.145 139.857 1.00 135.31 817 VAL 9 O 1
ATOM 8767 N N . GLN D 4 818 ? 212.568 189.644 140.363 1.00 145.46 818 GLN 9 N 1
ATOM 8768 C CA . GLN D 4 818 ? 212.008 188.588 139.529 1.00 146.48 818 GLN 9 CA 1
ATOM 8769 C C . GLN D 4 818 ? 210.681 189.028 138.918 1.00 145.53 818 GLN 9 C 1
ATOM 8770 O O . GLN D 4 818 ? 210.499 188.977 137.702 1.00 141.90 818 GLN 9 O 1
ATOM 8772 N N . LYS D 4 824 ? 217.265 186.829 136.700 1.00 160.16 824 LYS 9 N 1
ATOM 8773 C CA . LYS D 4 824 ? 216.830 187.676 137.844 1.00 162.76 824 LYS 9 CA 1
ATOM 8774 C C . LYS D 4 824 ? 218.060 188.340 138.475 1.00 160.98 824 LYS 9 C 1
ATOM 8775 O O . LYS D 4 824 ? 219.059 187.632 138.705 1.00 158.63 824 LYS 9 O 1
ATOM 8781 N N . GLU D 4 825 ? 218.017 189.655 138.704 1.00 139.68 825 GLU 9 N 1
ATOM 8782 C CA . GLU D 4 825 ? 219.209 190.379 139.228 1.00 137.05 825 GLU 9 CA 1
ATOM 8783 C C . GLU D 4 825 ? 219.349 190.131 140.732 1.00 137.30 825 GLU 9 C 1
ATOM 8784 O O . GLU D 4 825 ? 218.324 190.177 141.433 1.00 138.30 825 GLU 9 O 1
ATOM 8785 N N . GLU D 4 826 ? 220.575 189.882 141.202 1.00 128.64 826 GLU 9 N 1
ATOM 8786 C CA . GLU D 4 826 ? 220.819 189.662 142.652 1.00 127.30 826 GLU 9 CA 1
ATOM 8787 C C . GLU D 4 826 ? 221.778 190.741 143.162 1.00 128.54 826 GLU 9 C 1
ATOM 8788 O O . GLU D 4 826 ? 222.827 190.943 142.522 1.00 130.84 826 GLU 9 O 1
ATOM 8790 N N . GLY D 4 827 ? 221.429 191.403 144.269 1.00 113.07 827 GLY 9 N 1
ATOM 8791 C CA . GLY D 4 827 ? 222.269 192.495 144.798 1.00 111.14 827 GLY 9 CA 1
ATOM 8792 C C . GLY D 4 827 ? 222.583 192.312 146.270 1.00 110.04 827 GLY 9 C 1
ATOM 8793 O O . GLY D 4 827 ? 221.690 191.860 147.005 1.00 109.84 827 GLY 9 O 1
ATOM 8794 N N . TRP D 4 828 ? 223.807 192.649 146.683 1.00 117.55 828 TRP 9 N 1
ATOM 8795 C CA . TRP D 4 828 ? 224.214 192.539 148.109 1.00 117.35 828 TRP 9 CA 1
ATOM 8796 C C . TRP D 4 828 ? 224.734 193.899 148.581 1.00 120.19 828 TRP 9 C 1
ATOM 8797 O O . TRP D 4 828 ? 225.441 194.557 147.798 1.00 121.97 828 TRP 9 O 1
ATOM 8808 N N . GLY D 4 829 ? 224.393 194.301 149.808 1.00 95.33 829 GLY 9 N 1
ATOM 8809 C CA . GLY D 4 829 ? 224.843 195.603 150.335 1.00 91.70 829 GLY 9 CA 1
ATOM 8810 C C . GLY D 4 829 ? 224.880 195.634 151.850 1.00 95.46 829 GLY 9 C 1
ATOM 8811 O O . GLY D 4 829 ? 223.908 195.175 152.465 1.00 99.56 829 GLY 9 O 1
ATOM 8812 N N . ALA D 4 830 ? 225.955 196.172 152.430 1.00 95.79 830 ALA 9 N 1
ATOM 8813 C CA . ALA D 4 830 ? 226.097 196.269 153.898 1.00 95.41 830 ALA 9 CA 1
ATOM 8814 C C . ALA D 4 830 ? 226.814 197.571 154.261 1.00 93.85 830 ALA 9 C 1
ATOM 8815 O O . ALA D 4 830 ? 227.623 198.041 153.440 1.00 98.57 830 ALA 9 O 1
ATOM 8817 N N . ARG D 4 831 ? 226.534 198.123 155.445 1.00 85.55 831 ARG 9 N 1
ATOM 8818 C CA . ARG D 4 831 ? 227.233 199.345 155.925 1.00 87.37 831 ARG 9 CA 1
ATOM 8819 C C . ARG D 4 831 ? 227.776 199.044 157.323 1.00 90.61 831 ARG 9 C 1
ATOM 8820 O O . ARG D 4 831 ? 227.205 198.161 157.986 1.00 98.09 831 ARG 9 O 1
ATOM 8828 N N . ALA D 4 832 ? 228.826 199.746 157.753 1.00 85.50 832 ALA 9 N 1
ATOM 8829 C CA . ALA D 4 832 ? 229.441 199.427 159.060 1.00 86.15 832 ALA 9 CA 1
ATOM 8830 C C . ALA D 4 832 ? 230.061 200.676 159.688 1.00 88.59 832 ALA 9 C 1
ATOM 8831 O O . ALA D 4 832 ? 231.101 201.131 159.179 1.00 97.60 832 ALA 9 O 1
ATOM 8833 N N . PHE D 4 833 ? 229.458 201.199 160.760 1.00 87.26 833 PHE 9 N 1
ATOM 8834 C CA . PHE D 4 833 ? 230.059 202.332 161.450 1.00 83.24 833 PHE 9 CA 1
ATOM 8835 C C . PHE D 4 833 ? 230.883 201.815 162.620 1.00 88.72 833 PHE 9 C 1
ATOM 8836 O O . PHE D 4 833 ? 230.383 201.024 163.432 1.00 98.14 833 PHE 9 O 1
ATOM 8844 N N . VAL D 4 834 ? 232.140 202.254 162.706 1.00 82.86 834 VAL 9 N 1
ATOM 8845 C CA . VAL D 4 834 ? 233.069 201.781 163.728 1.00 87.91 834 VAL 9 CA 1
ATOM 8846 C C . VAL D 4 834 ? 233.568 202.971 164.537 1.00 86.95 834 VAL 9 C 1
ATOM 8847 O O . VAL D 4 834 ? 234.003 203.976 163.966 1.00 88.01 834 VAL 9 O 1
ATOM 8851 N N . GLY D 4 835 ? 233.517 202.849 165.860 1.00 102.80 835 GLY 9 N 1
ATOM 8852 C CA . GLY D 4 835 ? 234.018 203.876 166.750 1.00 103.55 835 GLY 9 CA 1
ATOM 8853 C C . GLY D 4 835 ? 235.085 203.332 167.681 1.00 106.02 835 GLY 9 C 1
ATOM 8854 O O . GLY D 4 835 ? 234.979 202.213 168.184 1.00 108.60 835 GLY 9 O 1
ATOM 8855 N N . TYR D 4 836 ? 236.102 204.155 167.931 1.00 112.69 836 TYR 9 N 1
ATOM 8856 C CA . TYR D 4 836 ? 237.264 203.790 168.732 1.00 114.32 836 TYR 9 CA 1
ATOM 8857 C C . TYR D 4 836 ? 237.278 204.623 170.006 1.00 116.88 836 TYR 9 C 1
ATOM 8858 O O . TYR D 4 836 ? 237.182 205.852 169.948 1.00 118.66 836 TYR 9 O 1
ATOM 8867 N N . ASP D 4 837 ? 237.404 203.953 171.155 1.00 118.65 837 ASP 9 N 1
ATOM 8868 C CA . ASP D 4 837 ? 237.324 204.656 172.433 1.00 118.19 837 ASP 9 CA 1
ATOM 8869 C C . ASP D 4 837 ? 238.490 205.617 172.629 1.00 116.41 837 ASP 9 C 1
ATOM 8870 O O . ASP D 4 837 ? 238.306 206.727 173.142 1.00 119.83 837 ASP 9 O 1
ATOM 8875 N N . TRP D 4 838 ? 239.701 205.206 172.247 1.00 109.25 838 TRP 9 N 1
ATOM 8876 C CA . TRP D 4 838 ? 240.874 206.037 172.508 1.00 111.30 838 TRP 9 CA 1
ATOM 8877 C C . TRP D 4 838 ? 240.827 207.337 171.716 1.00 113.26 838 TRP 9 C 1
ATOM 8878 O O . TRP D 4 838 ? 241.283 208.382 172.196 1.00 114.60 838 TRP 9 O 1
ATOM 8889 N N . LEU D 4 839 ? 240.280 207.298 170.502 1.00 117.95 839 LEU 9 N 1
ATOM 8890 C CA . LEU D 4 839 ? 240.140 208.478 169.650 1.00 117.96 839 LEU 9 CA 1
ATOM 8891 C C . LEU D 4 839 ? 238.663 208.678 169.346 1.00 113.47 839 LEU 9 C 1
ATOM 8892 O O . LEU D 4 839 ? 238.169 208.245 168.294 1.00 114.06 839 LEU 9 O 1
ATOM 8897 N N . PRO D 4 840 ? 237.917 209.323 170.246 1.00 106.57 840 PRO 9 N 1
ATOM 8898 C CA . PRO D 4 840 ? 236.486 209.548 169.980 1.00 107.12 840 PRO 9 CA 1
ATOM 8899 C C . PRO D 4 840 ? 236.222 210.426 168.770 1.00 110.12 840 PRO 9 C 1
ATOM 8900 O O . PRO D 4 840 ? 235.220 210.231 168.073 1.00 110.99 840 PRO 9 O 1
ATOM 8904 N N . GLY D 4 841 ? 237.102 211.394 168.506 1.00 110.19 841 GLY 9 N 1
ATOM 8905 C CA . GLY D 4 841 ? 236.857 212.344 167.431 1.00 106.53 841 GLY 9 CA 1
ATOM 8906 C C . GLY D 4 841 ? 236.849 211.709 166.053 1.00 105.38 841 GLY 9 C 1
ATOM 8907 O O . GLY D 4 841 ? 236.088 212.122 165.175 1.00 108.13 841 GLY 9 O 1
ATOM 8908 N N . LEU D 4 842 ? 237.710 210.720 165.834 1.00 101.58 842 LEU 9 N 1
ATOM 8909 C CA . LEU D 4 842 ? 237.782 210.076 164.530 1.00 99.43 842 LEU 9 CA 1
ATOM 8910 C C . LEU D 4 842 ? 236.493 209.319 164.231 1.00 100.08 842 LEU 9 C 1
ATOM 8911 O O . LEU D 4 842 ? 235.961 208.602 165.082 1.00 105.60 842 LEU 9 O 1
ATOM 8916 N N . GLY D 4 843 ? 235.986 209.485 163.013 1.00 92.20 843 GLY 9 N 1
ATOM 8917 C CA . GLY D 4 843 ? 234.781 208.786 162.608 1.00 92.85 843 GLY 9 CA 1
ATOM 8918 C C . GLY D 4 843 ? 235.006 207.939 161.376 1.00 91.48 843 GLY 9 C 1
ATOM 8919 O O . GLY D 4 843 ? 235.531 208.439 160.377 1.00 101.65 843 GLY 9 O 1
ATOM 8920 N N . MET D 4 844 ? 234.591 206.671 161.427 1.00 87.16 844 MET 9 N 1
ATOM 8921 C CA . MET D 4 844 ? 234.931 205.671 160.416 1.00 89.67 844 MET 9 CA 1
ATOM 8922 C C . MET D 4 844 ? 233.665 204.978 159.928 1.00 89.27 844 MET 9 C 1
ATOM 8923 O O . MET D 4 844 ? 232.979 204.302 160.709 1.00 93.54 844 MET 9 O 1
ATOM 8928 N N . ALA D 4 845 ? 233.364 205.134 158.638 1.00 84.49 845 ALA 9 N 1
ATOM 8929 C CA . ALA D 4 845 ? 232.249 204.460 157.990 1.00 90.41 845 ALA 9 CA 1
ATOM 8930 C C . ALA D 4 845 ? 232.754 203.660 156.797 1.00 93.60 845 ALA 9 C 1
ATOM 8931 O O . ALA D 4 845 ? 233.617 204.127 156.046 1.00 103.29 845 ALA 9 O 1
ATOM 8933 N N . PHE D 4 846 ? 232.221 202.451 156.628 1.00 89.08 846 PHE 9 N 1
ATOM 8934 C CA . PHE D 4 846 ? 232.599 201.575 155.529 1.00 86.06 846 PHE 9 CA 1
ATOM 8935 C C . PHE D 4 846 ? 231.345 201.080 154.825 1.00 89.10 846 PHE 9 C 1
ATOM 8936 O O . PHE D 4 846 ? 230.357 200.724 155.478 1.00 95.87 846 PHE 9 O 1
ATOM 8944 N N . ASP D 4 847 ? 231.381 201.017 153.491 1.00 95.41 847 ASP 9 N 1
ATOM 8945 C CA . ASP D 4 847 ? 230.182 200.585 152.721 1.00 99.33 847 ASP 9 CA 1
ATOM 8946 C C . ASP D 4 847 ? 230.609 199.721 151.532 1.00 104.09 847 ASP 9 C 1
ATOM 8947 O O . ASP D 4 847 ? 231.507 200.154 150.798 1.00 108.66 847 ASP 9 O 1
ATOM 8949 N N . PHE D 4 848 ? 229.952 198.574 151.325 1.00 113.01 848 PHE 9 N 1
ATOM 8950 C CA . PHE D 4 848 ? 230.310 197.656 150.210 1.00 113.95 848 PHE 9 CA 1
ATOM 8951 C C . PHE D 4 848 ? 229.056 197.240 149.436 1.00 114.67 848 PHE 9 C 1
ATOM 8952 O O . PHE D 4 848 ? 228.050 196.894 150.082 1.00 117.50 848 PHE 9 O 1
ATOM 8960 N N . ILE D 4 849 ? 229.115 197.275 148.100 1.00 115.48 849 ILE 9 N 1
ATOM 8961 C CA . ILE D 4 849 ? 227.967 196.815 147.261 1.00 114.63 849 ILE 9 CA 1
ATOM 8962 C C . ILE D 4 849 ? 228.462 195.775 146.247 1.00 116.40 849 ILE 9 C 1
ATOM 8963 O O . ILE D 4 849 ? 229.501 196.022 145.609 1.00 118.10 849 ILE 9 O 1
ATOM 8967 N N . GLN D 4 850 ? 227.763 194.643 146.129 1.00 129.98 850 GLN 9 N 1
ATOM 8968 C CA . GLN D 4 850 ? 228.126 193.611 145.120 1.00 131.27 850 GLN 9 CA 1
ATOM 8969 C C . GLN D 4 850 ? 226.893 193.318 144.257 1.00 131.56 850 GLN 9 C 1
ATOM 8970 O O . GLN D 4 850 ? 225.813 193.106 144.834 1.00 133.07 850 GLN 9 O 1
ATOM 8976 N N . GLU D 4 851 ? 227.050 193.324 142.931 1.00 148.99 851 GLU 9 N 1
ATOM 8977 C CA . GLU D 4 851 ? 225.903 193.077 142.017 1.00 150.21 851 GLU 9 CA 1
ATOM 8978 C C . GLU D 4 851 ? 226.265 191.980 141.011 1.00 152.73 851 GLU 9 C 1
ATOM 8979 O O . GLU D 4 851 ? 227.393 192.011 140.488 1.00 152.45 851 GLU 9 O 1
ATOM 8985 N N . ARG D 4 852 ? 225.344 191.044 140.761 1.00 156.68 852 ARG 9 N 1
ATOM 8986 C CA . ARG D 4 852 ? 225.585 189.969 139.761 1.00 155.63 852 ARG 9 CA 1
ATOM 8987 C C . ARG D 4 852 ? 224.381 189.888 138.816 1.00 153.86 852 ARG 9 C 1
ATOM 8988 O O . ARG D 4 852 ? 223.282 189.589 139.324 1.00 153.82 852 ARG 9 O 1
ATOM 8996 N N . ARG D 4 860 ? 230.825 188.806 140.587 1.00 30.00 860 ARG 9 N 1
ATOM 8997 C CA . ARG D 4 860 ? 230.881 189.445 139.246 1.00 30.00 860 ARG 9 CA 1
ATOM 8998 C C . ARG D 4 860 ? 231.324 190.903 139.404 1.00 30.00 860 ARG 9 C 1
ATOM 8999 O O . ARG D 4 860 ? 232.507 191.192 139.141 1.00 30.00 860 ARG 9 O 1
ATOM 9007 N N . LEU D 4 861 ? 230.407 191.780 139.823 1.00 30.00 861 LEU 9 N 1
ATOM 9008 C CA . LEU D 4 861 ? 230.736 193.220 139.997 1.00 30.00 861 LEU 9 CA 1
ATOM 9009 C C . LEU D 4 861 ? 230.706 193.547 141.491 1.00 30.00 861 LEU 9 C 1
ATOM 9010 O O . LEU D 4 861 ? 229.703 193.210 142.142 1.00 30.00 861 LEU 9 O 1
ATOM 9015 N N . ARG D 4 862 ? 231.767 194.172 142.007 1.00 151.78 862 ARG 9 N 1
ATOM 9016 C CA . ARG D 4 862 ? 231.843 194.487 143.457 1.00 152.13 862 ARG 9 CA 1
ATOM 9017 C C . ARG D 4 862 ? 232.548 195.834 143.651 1.00 152.40 862 ARG 9 C 1
ATOM 9018 O O . ARG D 4 862 ? 233.361 196.202 142.781 1.00 152.38 862 ARG 9 O 1
ATOM 9026 N N . GLY D 4 863 ? 232.240 196.538 144.743 1.00 128.94 863 GLY 9 N 1
ATOM 9027 C CA . GLY D 4 863 ? 232.838 197.862 145.002 1.00 124.82 863 GLY 9 CA 1
ATOM 9028 C C . GLY D 4 863 ? 232.598 198.311 146.430 1.00 124.18 863 GLY 9 C 1
ATOM 9029 O O . GLY D 4 863 ? 231.494 198.063 146.940 1.00 126.07 863 GLY 9 O 1
ATOM 9030 N N . TYR D 4 864 ? 233.590 198.951 147.052 1.00 120.96 864 TYR 9 N 1
ATOM 9031 C CA . TYR D 4 864 ? 233.469 199.405 148.426 1.00 119.84 864 TYR 9 CA 1
ATOM 9032 C C . TYR D 4 864 ? 234.113 200.776 148.578 1.00 119.68 864 TYR 9 C 1
ATOM 9033 O O . TYR D 4 864 ? 234.963 201.182 147.782 1.00 122.20 864 TYR 9 O 1
ATOM 9042 N N . GLY D 4 865 ? 233.690 201.483 149.615 1.00 104.77 865 GLY 9 N 1
ATOM 9043 C CA . GLY D 4 865 ? 234.205 202.811 149.891 1.00 105.12 865 GLY 9 CA 1
ATOM 9044 C C . GLY D 4 865 ? 234.382 203.028 151.378 1.00 105.86 865 GLY 9 C 1
ATOM 9045 O O . GLY D 4 865 ? 233.679 202.436 152.207 1.00 107.60 865 GLY 9 O 1
ATOM 9046 N N . ALA D 4 866 ? 235.340 203.894 151.711 1.00 101.12 866 ALA 9 N 1
ATOM 9047 C CA . ALA D 4 866 ? 235.673 204.190 153.099 1.00 100.34 866 ALA 9 CA 1
ATOM 9048 C C . ALA D 4 866 ? 235.640 205.692 153.333 1.00 100.73 866 ALA 9 C 1
ATOM 9049 O O . ALA D 4 866 ? 236.237 206.455 152.568 1.00 111.81 866 ALA 9 O 1
ATOM 9051 N N . ASN D 4 867 ? 234.952 206.121 154.390 1.00 79.77 867 ASN 9 N 1
ATOM 9052 C CA . ASN D 4 867 ? 234.852 207.533 154.732 1.00 78.65 867 ASN 9 CA 1
ATOM 9053 C C . ASN D 4 867 ? 235.345 207.761 156.154 1.00 81.75 867 ASN 9 C 1
ATOM 9054 O O . ASN D 4 867 ? 234.944 207.045 157.079 1.00 91.77 867 ASN 9 O 1
ATOM 9059 N N . PHE D 4 868 ? 236.208 208.759 156.326 1.00 73.30 868 PHE 9 N 1
ATOM 9060 C CA . PHE D 4 868 ? 236.736 209.141 157.626 1.00 81.22 868 PHE 9 CA 1
ATOM 9061 C C . PHE D 4 868 ? 236.496 210.627 157.849 1.00 87.72 868 PHE 9 C 1
ATOM 9062 O O . PHE D 4 868 ? 236.589 211.428 156.915 1.00 97.83 868 PHE 9 O 1
ATOM 9070 N N . THR D 4 869 ? 236.175 210.990 159.088 1.00 100.56 869 THR 9 N 1
ATOM 9071 C CA . THR D 4 869 ? 235.843 212.369 159.425 1.00 100.38 869 THR 9 CA 1
ATOM 9072 C C . THR D 4 869 ? 236.533 212.778 160.716 1.00 98.81 869 THR 9 C 1
ATOM 9073 O O . THR D 4 869 ? 236.650 211.976 161.647 1.00 104.82 869 THR 9 O 1
ATOM 9077 N N . TYR D 4 870 ? 236.992 214.030 160.763 1.00 72.96 870 TYR 9 N 1
ATOM 9078 C CA . TYR D 4 870 ? 237.625 214.589 161.949 1.00 76.52 870 TYR 9 CA 1
ATOM 9079 C C . TYR D 4 870 ? 237.285 216.070 162.043 1.00 78.82 870 TYR 9 C 1
ATOM 9080 O O . TYR D 4 870 ? 237.067 216.732 161.028 1.00 89.48 870 TYR 9 O 1
ATOM 9089 N N . ASP D 4 871 ? 237.211 216.584 163.271 1.00 80.52 871 ASP 9 N 1
ATOM 9090 C CA . ASP D 4 871 ? 236.904 217.989 163.510 1.00 78.81 871 ASP 9 CA 1
ATOM 9091 C C . ASP D 4 871 ? 237.850 218.557 164.559 1.00 76.12 871 ASP 9 C 1
ATOM 9092 O O . ASP D 4 871 ? 238.287 217.846 165.468 1.00 83.82 871 ASP 9 O 1
ATOM 9097 N N . TRP D 4 872 ? 238.156 219.848 164.437 1.00 69.27 872 TRP 9 N 1
ATOM 9098 C CA . TRP D 4 872 ? 239.003 220.516 165.422 1.00 74.08 872 TRP 9 CA 1
ATOM 9099 C C . TRP D 4 872 ? 238.782 222.022 165.336 1.00 76.26 872 TRP 9 C 1
ATOM 9100 O O . TRP D 4 872 ? 237.915 222.505 164.604 1.00 87.95 872 TRP 9 O 1
ATOM 9111 N N . GLU D 4 873 ? 239.566 222.765 166.116 1.00 94.74 873 GLU 9 N 1
ATOM 9112 C CA . GLU D 4 873 ? 239.501 224.219 166.145 1.00 95.66 873 GLU 9 CA 1
ATOM 9113 C C . GLU D 4 873 ? 240.908 224.796 166.130 1.00 96.54 873 GLU 9 C 1
ATOM 9114 O O . GLU D 4 873 ? 241.814 224.258 166.773 1.00 99.87 873 GLU 9 O 1
ATOM 9116 N N . ALA D 4 874 ? 241.084 225.896 165.400 1.00 87.81 874 ALA 9 N 1
ATOM 9117 C CA . ALA D 4 874 ? 242.378 226.558 165.315 1.00 86.90 874 ALA 9 CA 1
ATOM 9118 C C . ALA D 4 874 ? 242.184 227.969 164.785 1.00 86.80 874 ALA 9 C 1
ATOM 9119 O O . ALA D 4 874 ? 241.269 228.230 164.000 1.00 89.08 874 ALA 9 O 1
ATOM 9121 N N . LEU D 4 875 ? 243.056 228.875 165.234 1.00 77.68 875 LEU 9 N 1
ATOM 9122 C CA . LEU D 4 875 ? 243.065 230.267 164.775 1.00 79.41 875 LEU 9 CA 1
ATOM 9123 C C . LEU D 4 875 ? 241.694 230.916 164.938 1.00 82.65 875 LEU 9 C 1
ATOM 9124 O O . LEU D 4 875 ? 241.247 231.696 164.096 1.00 78.60 875 LEU 9 O 1
ATOM 9129 N N . GLY D 4 876 ? 241.027 230.600 166.042 1.00 81.89 876 GLY 9 N 1
ATOM 9130 C CA . GLY D 4 876 ? 239.693 231.108 166.291 1.00 81.91 876 GLY 9 CA 1
ATOM 9131 C C . GLY D 4 876 ? 238.715 230.753 165.191 1.00 77.00 876 GLY 9 C 1
ATOM 9132 O O . GLY D 4 876 ? 237.926 231.593 164.750 1.00 75.44 876 GLY 9 O 1
ATOM 9133 N N . ALA D 4 877 ? 238.763 229.503 164.739 1.00 60.72 877 ALA 9 N 1
ATOM 9134 C CA . ALA D 4 877 ? 237.908 229.045 163.655 1.00 57.55 877 ALA 9 CA 1
ATOM 9135 C C . ALA D 4 877 ? 237.734 227.539 163.767 1.00 62.91 877 ALA 9 C 1
ATOM 9136 O O . ALA D 4 877 ? 238.675 226.825 164.119 1.00 78.24 877 ALA 9 O 1
ATOM 9138 N N . ALA D 4 878 ? 236.528 227.067 163.465 1.00 71.95 878 ALA 9 N 1
ATOM 9139 C CA . ALA D 4 878 ? 236.213 225.647 163.519 1.00 74.11 878 ALA 9 CA 1
ATOM 9140 C C . ALA D 4 878 ? 236.486 225.002 162.166 1.00 77.88 878 ALA 9 C 1
ATOM 9141 O O . ALA D 4 878 ? 235.998 225.482 161.136 1.00 90.93 878 ALA 9 O 1
ATOM 9143 N N . PHE D 4 879 ? 237.267 223.922 162.174 1.00 62.46 879 PHE 9 N 1
ATOM 9144 C CA . PHE D 4 879 ? 237.639 223.186 160.977 1.00 59.33 879 PHE 9 CA 1
ATOM 9145 C C . PHE D 4 879 ? 237.081 221.769 161.025 1.00 61.42 879 PHE 9 C 1
ATOM 9146 O O . PHE D 4 879 ? 236.990 221.152 162.091 1.00 76.88 879 PHE 9 O 1
ATOM 9154 N N . GLY D 4 880 ? 236.730 221.256 159.848 1.00 67.92 880 GLY 9 N 1
ATOM 9155 C CA . GLY D 4 880 ? 236.289 219.885 159.686 1.00 75.45 880 GLY 9 CA 1
ATOM 9156 C C . GLY D 4 880 ? 236.853 219.258 158.426 1.00 77.93 880 GLY 9 C 1
ATOM 9157 O O . GLY D 4 880 ? 236.656 219.784 157.327 1.00 85.31 880 GLY 9 O 1
ATOM 9158 N N . MET D 4 881 ? 237.576 218.142 158.584 1.00 88.47 881 MET 9 N 1
ATOM 9159 C CA . MET D 4 881 ? 238.234 217.481 157.423 1.00 86.35 881 MET 9 CA 1
ATOM 9160 C C . MET D 4 881 ? 237.581 216.123 157.151 1.00 91.41 881 MET 9 C 1
ATOM 9161 O O . MET D 4 881 ? 237.543 215.296 158.077 1.00 100.32 881 MET 9 O 1
ATOM 9166 N N . GLU D 4 882 ? 237.099 215.906 155.924 1.00 95.60 882 GLU 9 N 1
ATOM 9167 C CA . GLU D 4 882 ? 236.483 214.606 155.548 1.00 98.45 882 GLU 9 CA 1
ATOM 9168 C C . GLU D 4 882 ? 237.325 213.954 154.448 1.00 95.31 882 GLU 9 C 1
ATOM 9169 O O . GLU D 4 882 ? 237.588 214.628 153.437 1.00 105.02 882 GLU 9 O 1
ATOM 9175 N N . VAL D 4 883 ? 237.727 212.694 154.640 1.00 78.26 883 VAL 9 N 1
ATOM 9176 C CA . VAL D 4 883 ? 238.567 211.976 153.637 1.00 81.10 883 VAL 9 CA 1
ATOM 9177 C C . VAL D 4 883 ? 237.783 210.770 153.120 1.00 83.74 883 VAL 9 C 1
ATOM 9178 O O . VAL D 4 883 ? 237.457 209.891 153.936 1.00 88.84 883 VAL 9 O 1
ATOM 9182 N N . ASP D 4 884 ? 237.491 210.738 151.819 1.00 95.55 884 ASP 9 N 1
ATOM 9183 C CA . ASP D 4 884 ? 236.752 209.634 151.226 1.00 98.33 884 ASP 9 CA 1
ATOM 9184 C C . ASP D 4 884 ? 237.649 208.906 150.239 1.00 101.56 884 ASP 9 C 1
ATOM 9185 O O . ASP D 4 884 ? 238.320 209.541 149.419 1.00 106.18 884 ASP 9 O 1
ATOM 9190 N N . TYR D 4 885 ? 237.669 207.579 150.323 1.00 102.28 885 TYR 9 N 1
ATOM 9191 C CA . TYR D 4 885 ? 238.452 206.748 149.419 1.00 101.53 885 TYR 9 CA 1
ATOM 9192 C C . TYR D 4 885 ? 237.528 205.776 148.705 1.00 101.45 885 TYR 9 C 1
ATOM 9193 O O . TYR D 4 885 ? 236.761 205.049 149.354 1.00 102.91 885 TYR 9 O 1
ATOM 9202 N N . VAL D 4 886 ? 237.604 205.768 147.377 1.00 106.03 886 VAL 9 N 1
ATOM 9203 C CA . VAL D 4 886 ? 236.896 204.806 146.542 1.00 108.17 886 VAL 9 CA 1
ATOM 9204 C C . VAL D 4 886 ? 237.938 203.931 145.858 1.00 109.54 886 VAL 9 C 1
ATOM 9205 O O . VAL D 4 886 ? 238.746 204.420 145.056 1.00 110.53 886 VAL 9 O 1
ATOM 9209 N N . ALA D 4 887 ? 237.920 202.637 146.184 1.00 121.38 887 ALA 9 N 1
ATOM 9210 C CA . ALA D 4 887 ? 238.892 201.707 145.621 1.00 124.07 887 ALA 9 CA 1
ATOM 9211 C C . ALA D 4 887 ? 238.600 201.392 144.160 1.00 125.38 887 ALA 9 C 1
ATOM 9212 O O . ALA D 4 887 ? 239.533 201.173 143.377 1.00 125.57 887 ALA 9 O 1
ATOM 9214 N N . ALA D 4 888 ? 237.321 201.357 143.777 1.00 133.97 888 ALA 9 N 1
ATOM 9215 C CA . ALA D 4 888 ? 236.959 200.982 142.413 1.00 134.14 888 ALA 9 CA 1
ATOM 9216 C C . ALA D 4 888 ? 237.541 201.943 141.387 1.00 132.96 888 ALA 9 C 1
ATOM 9217 O O . ALA D 4 888 ? 237.864 201.532 140.267 1.00 131.24 888 ALA 9 O 1
ATOM 9219 N N . SER D 4 889 ? 237.738 203.203 141.792 1.00 136.93 889 SER 9 N 1
ATOM 9220 C CA . SER D 4 889 ? 238.260 204.234 140.856 1.00 136.44 889 SER 9 CA 1
ATOM 9221 C C . SER D 4 889 ? 239.645 204.713 141.302 1.00 136.85 889 SER 9 C 1
ATOM 9222 O O . SER D 4 889 ? 240.230 205.546 140.583 1.00 132.33 889 SER 9 O 1
ATOM 9225 N N . GLU D 4 890 ? 240.129 204.228 142.449 1.00 137.98 890 GLU 9 N 1
ATOM 9226 C CA . GLU D 4 890 ? 241.459 204.643 142.976 1.00 136.22 890 GLU 9 CA 1
ATOM 9227 C C . GLU D 4 890 ? 241.508 206.174 143.074 1.00 137.98 890 GLU 9 C 1
ATOM 9228 O O . GLU D 4 890 ? 242.511 206.767 142.638 1.00 135.73 890 GLU 9 O 1
ATOM 9234 N N . SER D 4 891 ? 240.443 206.788 143.597 1.00 126.92 891 SER 9 N 1
ATOM 9235 C CA . SER D 4 891 ? 240.399 208.266 143.739 1.00 123.38 891 SER 9 CA 1
ATOM 9236 C C . SER D 4 891 ? 240.285 208.639 145.220 1.00 121.66 891 SER 9 C 1
ATOM 9237 O O . SER D 4 891 ? 239.480 207.997 145.922 1.00 123.85 891 SER 9 O 1
ATOM 9240 N N . VAL D 4 892 ? 241.054 209.634 145.673 1.00 99.35 892 V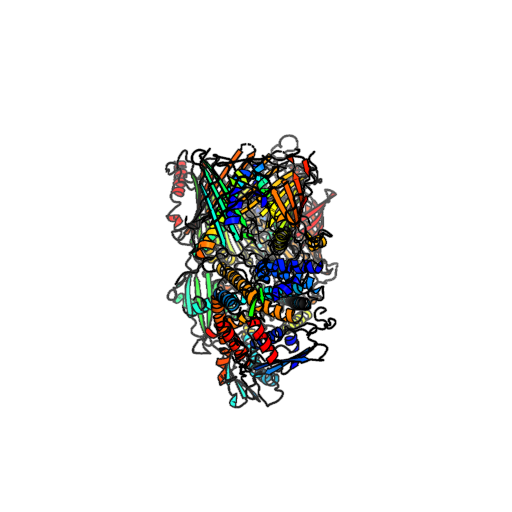AL 9 N 1
ATOM 9241 C CA . VAL D 4 892 ? 240.916 210.096 147.085 1.00 99.02 892 VAL 9 CA 1
ATOM 9242 C C . VAL D 4 892 ? 240.362 211.519 147.093 1.00 100.58 892 VAL 9 C 1
ATOM 9243 O O . VAL D 4 892 ? 240.927 212.370 146.387 1.00 105.29 892 VAL 9 O 1
ATOM 9247 N N . PHE D 4 893 ? 239.305 211.763 147.868 1.00 99.85 893 PHE 9 N 1
ATOM 9248 C CA . PHE D 4 893 ? 238.770 213.111 147.982 1.00 103.12 893 PHE 9 CA 1
ATOM 9249 C C . PHE D 4 893 ? 239.008 213.626 149.393 1.00 102.65 893 PHE 9 C 1
ATOM 9250 O O . PHE D 4 893 ? 238.802 212.899 150.370 1.00 110.80 893 PHE 9 O 1
ATOM 9258 N N . VAL D 4 894 ? 239.443 214.878 149.495 1.00 81.06 894 VAL 9 N 1
ATOM 9259 C CA . VAL D 4 894 ? 239.653 215.541 150.777 1.00 83.37 894 VAL 9 CA 1
ATOM 9260 C C . VAL D 4 894 ? 238.866 216.842 150.762 1.00 86.83 894 VAL 9 C 1
ATOM 9261 O O . VAL D 4 894 ? 239.045 217.667 149.858 1.00 94.28 894 VAL 9 O 1
ATOM 9265 N N . SER D 4 895 ? 238.007 217.047 151.765 1.00 93.79 895 SER 9 N 1
ATOM 9266 C CA . SER D 4 895 ? 237.190 218.288 151.840 1.00 94.78 895 SER 9 CA 1
ATOM 9267 C C . SER D 4 895 ? 237.339 218.940 153.219 1.00 92.46 895 SER 9 C 1
ATOM 9268 O O . SER D 4 895 ? 237.022 218.272 154.217 1.00 97.27 895 SER 9 O 1
ATOM 9271 N N . VAL D 4 896 ? 237.789 220.199 153.266 1.00 72.26 896 VAL 9 N 1
ATOM 9272 C CA . VAL D 4 896 ? 237.944 220.924 154.563 1.00 74.94 896 VAL 9 CA 1
ATOM 9273 C C . VAL D 4 896 ? 236.992 222.123 154.592 1.00 75.50 896 VAL 9 C 1
ATOM 9274 O O . VAL D 4 896 ? 237.017 222.909 153.630 1.00 85.13 896 VAL 9 O 1
ATOM 9278 N N . ASN D 4 897 ? 236.192 222.255 155.655 1.00 77.71 897 ASN 9 N 1
ATOM 9279 C CA . ASN D 4 897 ? 235.277 223.417 155.807 1.00 77.45 897 ASN 9 CA 1
ATOM 9280 C C . ASN D 4 897 ? 235.708 224.213 157.041 1.00 80.87 897 ASN 9 C 1
ATOM 9281 O O . ASN D 4 897 ? 235.848 223.600 158.109 1.00 92.16 897 ASN 9 O 1
ATOM 9286 N N . ALA D 4 898 ? 235.899 225.527 156.894 1.00 66.66 898 ALA 9 N 1
ATOM 9287 C CA . ALA D 4 898 ? 236.329 226.379 158.026 1.00 60.54 898 ALA 9 CA 1
ATOM 9288 C C . ALA D 4 898 ? 235.297 227.478 158.280 1.00 67.40 898 ALA 9 C 1
ATOM 9289 O O . ALA D 4 898 ? 234.937 228.171 157.317 1.00 85.88 898 ALA 9 O 1
ATOM 9291 N N . PHE D 4 899 ? 234.849 227.637 159.528 1.00 70.76 899 PHE 9 N 1
ATOM 9292 C CA . PHE D 4 899 ? 233.933 228.760 159.853 1.00 75.14 899 PHE 9 CA 1
ATOM 9293 C C . PHE D 4 899 ? 234.556 229.640 160.931 1.00 74.52 899 PHE 9 C 1
ATOM 9294 O O . PHE D 4 899 ? 234.946 229.106 161.981 1.00 92.45 899 PHE 9 O 1
ATOM 9302 N N . SER D 4 900 ? 234.626 230.943 160.680 1.00 62.68 900 SER 9 N 1
ATOM 9303 C CA . SER D 4 900 ? 235.155 231.894 161.644 1.00 68.06 900 SER 9 CA 1
ATOM 9304 C C . SER D 4 900 ? 234.057 232.851 162.076 1.00 70.10 900 SER 9 C 1
ATOM 9305 O O . SER D 4 900 ? 233.288 233.345 161.248 1.00 81.06 900 SER 9 O 1
ATOM 9308 N N . GLY D 4 901 ? 234.022 233.143 163.375 1.00 79.86 901 GLY 9 N 1
ATOM 9309 C CA . GLY D 4 901 ? 233.039 234.111 163.891 1.00 86.08 901 GLY 9 CA 1
ATOM 9310 C C . GLY D 4 901 ? 233.663 235.484 164.049 1.00 87.15 901 GLY 9 C 1
ATOM 9311 O O . GLY D 4 901 ? 232.902 236.438 164.286 1.00 88.45 901 GLY 9 O 1
ATOM 9312 N N . ASN D 4 902 ? 234.997 235.581 163.979 1.00 91.86 902 ASN 9 N 1
ATOM 9313 C CA . ASN D 4 902 ? 235.638 236.901 164.220 1.00 93.87 902 ASN 9 CA 1
ATOM 9314 C C . ASN D 4 902 ? 237.048 237.018 163.631 1.00 93.56 902 ASN 9 C 1
ATOM 9315 O O . ASN D 4 902 ? 237.687 235.959 163.476 1.00 91.26 902 ASN 9 O 1
ATOM 9320 N N . ASP D 4 903 ? 237.481 238.232 163.256 1.00 112.22 903 ASP 9 N 1
ATOM 9321 C CA . ASP D 4 903 ? 238.890 238.522 162.847 1.00 115.24 903 ASP 9 CA 1
ATOM 9322 C C . ASP D 4 903 ? 239.243 238.265 161.371 1.00 115.48 903 ASP 9 C 1
ATOM 9323 O O . ASP D 4 903 ? 240.342 238.707 160.981 1.00 115.33 903 ASP 9 O 1
ATOM 9325 N N . TYR D 4 904 ? 238.400 237.589 160.585 1.00 113.48 904 TYR 9 N 1
ATOM 9326 C CA . TYR D 4 904 ? 238.687 237.412 159.133 1.00 112.20 904 TYR 9 CA 1
ATOM 9327 C C . TYR D 4 904 ? 240.101 236.847 158.953 1.00 113.64 904 TYR 9 C 1
ATOM 9328 O O . TYR D 4 904 ? 240.763 237.244 157.978 1.00 115.44 904 TYR 9 O 1
ATOM 9337 N N . ARG D 4 905 ? 240.575 236.008 159.876 1.00 117.27 905 ARG 9 N 1
ATOM 9338 C CA . ARG D 4 905 ? 241.981 235.519 159.807 1.00 116.20 905 ARG 9 CA 1
ATOM 9339 C C . ARG D 4 905 ? 242.206 234.718 158.523 1.00 116.85 905 ARG 9 C 1
ATOM 9340 O O . ARG D 4 905 ? 243.331 234.768 157.993 1.00 115.62 905 ARG 9 O 1
ATOM 9348 N N . LEU D 4 906 ? 241.179 234.018 158.039 1.00 117.67 906 LEU 9 N 1
ATOM 9349 C CA . LEU D 4 906 ? 241.349 233.133 156.856 1.00 116.94 906 LEU 9 CA 1
ATOM 9350 C C . LEU D 4 906 ? 241.748 233.952 155.624 1.00 116.46 906 LEU 9 C 1
ATOM 9351 O O . LEU D 4 906 ? 242.608 233.480 154.869 1.00 121.66 906 LEU 9 O 1
ATOM 9356 N N . GLY D 4 907 ? 241.145 235.127 155.426 1.00 123.76 907 GLY 9 N 1
ATOM 9357 C CA . GLY D 4 907 ? 241.423 235.929 154.217 1.00 128.23 907 GLY 9 CA 1
ATOM 9358 C C . GLY D 4 907 ? 242.893 236.279 154.091 1.00 131.67 907 GLY 9 C 1
ATOM 9359 O O . GLY D 4 907 ? 243.402 236.289 152.957 1.00 131.97 907 GLY 9 O 1
ATOM 9360 N N . TRP D 4 908 ? 243.547 236.584 155.211 1.00 141.88 908 TRP 9 N 1
ATOM 9361 C CA . TRP D 4 908 ? 244.999 236.902 155.209 1.00 140.11 908 TRP 9 CA 1
ATOM 9362 C C . TRP D 4 908 ? 245.773 235.597 155.037 1.00 136.64 908 TRP 9 C 1
ATOM 9363 O O . TRP D 4 908 ? 246.794 235.602 154.323 1.00 134.92 908 TRP 9 O 1
ATOM 9374 N N . LEU D 4 909 ? 245.324 234.509 155.664 1.00 135.96 909 LEU 9 N 1
ATOM 9375 C CA . LEU D 4 909 ? 246.131 233.256 155.636 1.00 136.20 909 LEU 9 CA 1
ATOM 9376 C C . LEU D 4 909 ? 245.835 232.400 154.399 1.00 138.38 909 LEU 9 C 1
ATOM 9377 O O . LEU D 4 909 ? 246.492 231.350 154.262 1.00 138.90 909 LEU 9 O 1
ATOM 9379 N N . LEU D 4 910 ? 244.907 232.815 153.530 1.00 155.58 910 LEU 9 N 1
ATOM 9380 C CA . LEU D 4 910 ? 244.522 231.933 152.393 1.00 156.19 910 LEU 9 CA 1
ATOM 9381 C C . LEU D 4 910 ? 243.886 232.736 151.259 1.00 154.68 910 LEU 9 C 1
ATOM 9382 O O . LEU D 4 910 ? 243.731 233.956 151.436 1.00 154.20 910 LEU 9 O 1
ATOM 9384 N N . LEU D 4 911 ? 243.608 232.083 150.124 1.00 180.89 911 LEU 9 N 1
ATOM 9385 C CA . LEU D 4 911 ? 242.915 232.732 148.975 1.00 182.35 911 LEU 9 CA 1
ATOM 9386 C C . LEU D 4 911 ? 243.814 233.776 148.305 1.00 184.05 911 LEU 9 C 1
ATOM 9387 O O . LEU D 4 911 ? 243.305 234.505 147.431 1.00 185.11 911 LEU 9 O 1
ATOM 9389 N N . LEU D 4 912 ? 245.095 233.840 148.679 1.00 203.79 912 LEU 9 N 1
ATOM 9390 C CA . LEU D 4 912 ? 246.012 234.769 147.964 1.00 204.95 912 LEU 9 CA 1
ATOM 9391 C C . LEU D 4 912 ? 246.392 234.196 146.586 1.00 205.96 912 LEU 9 C 1
ATOM 9392 O O . LEU D 4 912 ? 246.359 234.976 145.615 1.00 206.23 912 LEU 9 O 1
ATOM 9397 N N . PRO D 4 913 ? 246.722 232.890 146.421 1.00 210.69 913 PRO 9 N 1
ATOM 9398 C CA . PRO D 4 913 ? 247.006 232.327 145.095 1.00 211.12 913 PRO 9 CA 1
ATOM 9399 C C . PRO D 4 913 ? 245.813 232.392 144.132 1.00 211.73 913 PRO 9 C 1
ATOM 9400 O O . PRO D 4 913 ? 246.034 232.646 142.964 1.00 214.00 913 PRO 9 O 1
ATOM 9404 N N . ALA D 4 914 ? 244.596 232.151 144.627 1.00 206.84 914 ALA 9 N 1
ATOM 9405 C CA . ALA D 4 914 ? 243.421 232.113 143.725 1.00 206.45 914 ALA 9 CA 1
ATOM 9406 C C . ALA D 4 914 ? 243.246 233.476 143.051 1.00 209.08 914 ALA 9 C 1
ATOM 9407 O O . ALA D 4 914 ? 243.011 233.503 141.828 1.00 209.87 914 ALA 9 O 1
ATOM 9409 N N . VAL D 4 915 ? 243.375 234.563 143.817 1.00 227.78 915 VAL 9 N 1
ATOM 9410 C CA . VAL D 4 915 ? 243.262 235.935 143.239 1.00 228.75 915 VAL 9 CA 1
ATOM 9411 C C . VAL D 4 915 ? 244.413 236.159 142.253 1.00 228.67 915 VAL 9 C 1
ATOM 9412 O O . VAL D 4 915 ? 244.164 236.748 141.184 1.00 228.26 915 VAL 9 O 1
ATOM 9414 N N . ASN D 4 916 ? 245.618 235.701 142.601 1.00 229.70 916 ASN 9 N 1
ATOM 9415 C CA . ASN D 4 916 ? 246.809 235.929 141.739 1.00 229.22 916 ASN 9 CA 1
ATOM 9416 C C . ASN D 4 916 ? 246.588 235.283 140.369 1.00 229.61 916 ASN 9 C 1
ATOM 9417 O O . ASN D 4 916 ? 246.864 235.956 139.359 1.00 230.40 916 ASN 9 O 1
ATOM 9422 N N . TYR D 4 917 ? 246.108 234.036 140.332 1.00 233.49 917 TYR 9 N 1
ATOM 9423 C CA . TYR D 4 917 ? 245.973 233.351 139.052 1.00 233.12 917 TYR 9 CA 1
ATOM 9424 C C . TYR D 4 917 ? 244.926 234.022 138.174 1.00 234.14 917 TYR 9 C 1
ATOM 9425 O O . TYR D 4 917 ? 245.119 234.157 136.962 1.00 235.55 917 TYR 9 O 1
ATOM 9427 N N . PHE D 4 918 ? 243.804 234.441 138.765 1.00 235.78 918 PHE 9 N 1
ATOM 9428 C CA . PHE D 4 918 ? 242.774 235.129 137.991 1.00 235.86 918 PHE 9 CA 1
ATOM 9429 C C . PHE D 4 918 ? 243.309 236.430 137.409 1.00 237.06 918 PHE 9 C 1
ATOM 9430 O O . PHE D 4 918 ? 243.056 236.756 136.241 1.00 238.12 918 PHE 9 O 1
ATOM 9438 N N . LYS D 4 919 ? 244.051 237.191 138.218 1.00 236.62 919 LYS 9 N 1
ATOM 9439 C CA . LYS D 4 919 ? 244.642 238.432 137.728 1.00 235.90 919 LYS 9 CA 1
ATOM 9440 C C . LYS D 4 919 ? 245.613 238.162 136.587 1.00 236.21 919 LYS 9 C 1
ATOM 9441 O O . LYS D 4 919 ? 245.606 238.874 135.574 1.00 236.15 919 LYS 9 O 1
ATOM 9444 N N . GLU D 4 920 ? 246.453 237.134 136.731 1.00 236.85 920 GLU 9 N 1
ATOM 9445 C CA . GLU D 4 920 ? 247.398 236.795 135.672 1.00 235.48 920 GLU 9 CA 1
ATOM 9446 C C . GLU D 4 920 ? 246.671 236.408 134.389 1.00 235.98 920 GLU 9 C 1
ATOM 9447 O O . GLU D 4 920 ? 247.045 236.842 133.293 1.00 236.25 920 GLU 9 O 1
ATOM 9453 N N . THR D 4 921 ? 245.631 235.582 134.533 1.00 242.32 921 THR 9 N 1
ATOM 9454 C CA . THR D 4 921 ? 244.847 235.133 133.352 1.00 242.06 921 THR 9 CA 1
ATOM 9455 C C . THR D 4 921 ? 244.317 236.356 132.599 1.00 241.99 921 THR 9 C 1
ATOM 9456 O O . THR D 4 921 ? 244.555 236.444 131.381 1.00 241.18 921 THR 9 O 1
ATOM 9460 N N . VAL D 4 922 ? 243.625 237.255 133.304 1.00 243.90 922 VAL 9 N 1
ATOM 9461 C CA . VAL D 4 922 ? 243.048 238.470 132.656 1.00 243.13 922 VAL 9 CA 1
ATOM 9462 C C . VAL D 4 922 ? 244.194 239.308 132.080 1.00 242.45 922 VAL 9 C 1
ATOM 9463 O O . VAL D 4 922 ? 244.048 239.806 130.947 1.00 241.90 922 VAL 9 O 1
ATOM 9467 N N . SER D 4 923 ? 245.287 239.452 132.835 1.00 235.95 923 SER 9 N 1
ATOM 9468 C CA . SER D 4 923 ? 246.448 240.253 132.367 1.00 235.00 923 SER 9 CA 1
ATOM 9469 C C . SER D 4 923 ? 247.046 239.606 131.114 1.00 234.88 923 SER 9 C 1
ATOM 9470 O O . SER D 4 923 ? 247.412 240.349 130.185 1.00 234.54 923 SER 9 O 1
ATOM 9473 N N . SER D 4 924 ? 247.142 238.273 131.099 1.00 233.24 924 SER 9 N 1
ATOM 9474 C CA . SER D 4 924 ? 247.680 237.551 129.917 1.00 232.68 924 SER 9 CA 1
ATOM 9475 C C . SER D 4 924 ? 246.761 237.789 128.716 1.00 233.21 924 SER 9 C 1
ATOM 9476 O O . SER D 4 924 ? 247.285 237.982 127.601 1.00 231.98 924 SER 9 O 1
ATOM 9479 N N . LEU D 4 925 ? 245.445 237.770 128.942 1.00 229.02 925 LEU 9 N 1
ATOM 9480 C CA . LEU D 4 925 ? 244.471 238.029 127.850 1.00 227.96 925 LEU 9 CA 1
ATOM 9481 C C . LEU D 4 925 ? 244.703 239.446 127.320 1.00 226.56 925 LEU 9 C 1
ATOM 9482 O O . LEU D 4 925 ? 244.697 239.623 126.087 1.00 223.60 925 LEU 9 O 1
ATOM 9487 N N . TRP D 4 926 ? 244.909 240.406 128.225 1.00 30.00 926 TRP 9 N 1
ATOM 9488 C CA . TRP D 4 926 ? 245.176 241.810 127.814 1.00 30.00 926 TRP 9 CA 1
ATOM 9489 C C . TRP D 4 926 ? 246.443 241.856 126.956 1.00 30.00 926 TRP 9 C 1
ATOM 9490 O O . TRP D 4 926 ? 246.424 242.546 125.919 1.00 30.00 926 TRP 9 O 1
ATOM 9492 N N . ALA D 4 927 ? 247.495 241.147 127.376 1.00 30.00 927 ALA 9 N 1
ATOM 9493 C CA . ALA D 4 927 ? 248.757 241.108 126.600 1.00 30.00 927 ALA 9 CA 1
ATOM 9494 C C . ALA D 4 927 ? 248.481 240.547 125.201 1.00 30.00 927 ALA 9 C 1
ATOM 9495 O O . ALA D 4 927 ? 248.598 241.331 124.238 1.00 30.00 927 ALA 9 O 1
ATOM 9497 N N . SER E 5 596 ? 227.938 173.897 202.384 1.00 140.43 596 SER A N 1
ATOM 9498 C CA . SER E 5 596 ? 228.379 172.916 201.400 1.00 140.34 596 SER A CA 1
ATOM 9499 C C . SER E 5 596 ? 227.197 172.333 200.636 1.00 141.44 596 SER A C 1
ATOM 9500 O O . SER E 5 596 ? 227.373 171.637 199.637 1.00 138.48 596 SER A O 1
ATOM 9503 N N . GLN E 5 597 ? 225.990 172.619 201.118 1.00 148.10 597 GLN A N 1
ATOM 9504 C CA . GLN E 5 597 ? 224.769 172.147 200.484 1.00 145.14 597 GLN A CA 1
ATOM 9505 C C . GLN E 5 597 ? 223.681 173.197 200.648 1.00 145.91 597 GLN A C 1
ATOM 9506 O O . GLN E 5 597 ? 223.750 174.064 201.521 1.00 145.66 597 GLN A O 1
ATOM 9508 N N . PHE E 5 598 ? 222.666 173.105 199.794 1.00 123.71 598 PHE A N 1
ATOM 9509 C CA . PHE E 5 598 ? 221.531 174.012 199.874 1.00 120.97 598 PHE A CA 1
ATOM 9510 C C . PHE E 5 598 ? 220.570 173.548 200.960 1.00 119.62 598 PHE A C 1
ATOM 9511 O O . PHE E 5 598 ? 220.143 172.390 200.970 1.00 121.45 598 PHE A O 1
ATOM 9519 N N . ILE E 5 599 ? 220.228 174.454 201.870 1.00 85.93 599 ILE A N 1
ATOM 9520 C CA . ILE E 5 599 ? 219.306 174.170 202.962 1.00 77.00 599 ILE A CA 1
ATOM 9521 C C . ILE E 5 599 ? 217.972 174.828 202.647 1.00 76.29 599 ILE A C 1
ATOM 9522 O O . ILE E 5 599 ? 217.913 176.037 202.395 1.00 85.30 599 ILE A O 1
ATOM 9527 N N . TYR E 5 600 ? 216.904 174.031 202.595 1.00 71.09 600 TYR A N 1
ATOM 9528 C CA . TYR E 5 600 ? 215.586 174.587 202.193 1.00 77.82 600 TYR A CA 1
ATOM 9529 C C . TYR E 5 600 ? 214.663 174.649 203.412 1.00 84.30 600 TYR A C 1
ATOM 9530 O O . TYR E 5 600 ? 214.832 173.830 204.328 1.00 88.89 600 TYR A O 1
ATOM 9539 N N . SER E 5 601 ? 213.724 175.598 203.422 1.00 76.86 601 SER A N 1
ATOM 9540 C CA . SER E 5 601 ? 212.748 175.665 204.538 1.00 74.43 601 SER A CA 1
ATOM 9541 C C . SER E 5 601 ? 211.719 174.548 204.369 1.00 75.25 601 SER A C 1
ATOM 9542 O O . SER E 5 601 ? 211.136 174.447 203.275 1.00 73.25 601 SER A O 1
ATOM 9545 N N . LYS E 5 602 ? 211.502 173.754 205.418 1.00 81.97 602 LYS A N 1
ATOM 9546 C CA . LYS E 5 602 ? 210.473 172.685 205.357 1.00 89.02 602 LYS A CA 1
ATOM 9547 C C . LYS E 5 602 ? 209.094 173.330 205.197 1.00 92.13 602 LYS A C 1
ATOM 9548 O O . LYS E 5 602 ? 208.312 172.845 204.357 1.00 98.56 602 LYS A O 1
ATOM 9554 N N . ARG E 5 603 ? 208.820 174.397 205.955 1.00 81.40 603 ARG A N 1
ATOM 9555 C CA . ARG E 5 603 ? 207.480 175.042 205.912 1.00 81.31 603 ARG A CA 1
ATOM 9556 C C . ARG E 5 603 ? 207.222 175.628 204.521 1.00 85.13 603 ARG A C 1
ATOM 9557 O O . ARG E 5 603 ? 206.127 175.392 203.973 1.00 84.20 603 ARG A O 1
ATOM 9565 N N . TRP E 5 604 ? 208.211 176.329 203.959 1.00 79.67 604 TRP A N 1
ATOM 9566 C CA . TRP E 5 604 ? 208.024 176.970 202.631 1.00 74.66 604 TRP A CA 1
ATOM 9567 C C . TRP E 5 604 ? 207.813 175.878 201.582 1.00 77.05 604 TRP A C 1
ATOM 9568 O O . TRP E 5 604 ? 206.904 176.032 200.746 1.00 87.36 604 TRP A O 1
ATOM 9579 N N . LYS E 5 605 ? 208.589 174.795 201.668 1.00 76.55 605 LYS A N 1
ATOM 9580 C CA . LYS E 5 605 ? 208.489 173.708 200.661 1.00 84.10 605 LYS A CA 1
ATOM 9581 C C . LYS E 5 605 ? 207.079 173.122 200.725 1.00 87.06 605 LYS A C 1
ATOM 9582 O O . LYS E 5 605 ? 206.490 172.890 199.656 1.00 89.26 605 LYS A O 1
ATOM 9588 N N . SER E 5 606 ? 206.556 172.930 201.937 1.00 89.07 606 SER A N 1
ATOM 9589 C CA . SER E 5 606 ? 205.212 172.320 202.092 1.00 88.57 606 SER A CA 1
ATOM 9590 C C . SER E 5 606 ? 204.160 173.222 201.441 1.00 95.14 606 SER A C 1
ATOM 9591 O O . SER E 5 606 ? 203.284 172.686 200.741 1.00 97.96 606 SER A O 1
ATOM 9594 N N . ILE E 5 607 ? 204.258 174.539 201.652 1.00 94.56 607 ILE A N 1
ATOM 9595 C CA . ILE E 5 607 ? 203.237 175.479 201.099 1.00 90.47 607 ILE A CA 1
ATOM 9596 C C . ILE E 5 607 ? 203.279 175.425 199.567 1.00 90.81 607 ILE A C 1
ATOM 9597 O O . ILE E 5 607 ? 202.201 175.314 198.950 1.00 93.75 607 ILE A O 1
ATOM 9602 N N . PHE E 5 608 ? 204.480 175.468 198.983 1.00 92.91 608 PHE A N 1
ATOM 9603 C CA . PHE E 5 608 ? 204.614 175.463 197.502 1.00 91.02 608 PHE A CA 1
ATOM 9604 C C . PHE E 5 608 ? 204.142 174.121 196.933 1.00 94.86 608 PHE A C 1
ATOM 9605 O O . PHE E 5 608 ? 203.490 174.113 195.875 1.00 98.26 608 PHE A O 1
ATOM 9613 N N . SER E 5 609 ? 204.483 173.019 197.604 1.00 108.13 609 SER A N 1
ATOM 9614 C CA . SER E 5 609 ? 204.034 171.677 197.151 1.00 111.57 609 SER A CA 1
ATOM 9615 C C . SER E 5 609 ? 202.509 171.588 197.238 1.00 108.38 609 SER A C 1
ATOM 9616 O O . SER E 5 609 ? 201.903 170.996 196.326 1.00 109.06 609 SER A O 1
ATOM 9619 N N . LYS E 5 610 ? 201.920 172.150 198.297 1.00 110.90 610 LYS A N 1
ATOM 9620 C CA . LYS E 5 610 ? 200.452 172.045 198.510 1.00 112.69 610 LYS A CA 1
ATOM 9621 C C . LYS E 5 610 ? 199.692 172.590 197.298 1.00 112.22 610 LYS A C 1
ATOM 9622 O O . LYS E 5 610 ? 198.678 171.971 196.924 1.00 112.06 610 LYS A O 1
ATOM 9624 N N . ILE E 5 611 ? 200.154 173.697 196.706 1.00 115.23 611 ILE A N 1
ATOM 9625 C CA . ILE E 5 611 ? 199.395 174.295 195.614 1.00 117.36 611 ILE A CA 1
ATOM 9626 C C . ILE E 5 611 ? 199.715 173.588 194.300 1.00 119.22 611 ILE A C 1
ATOM 9627 O O . ILE E 5 611 ? 200.782 172.996 194.117 1.00 118.60 611 ILE A O 1
ATOM 9632 N N . GLN E 5 612 ? 198.764 173.663 193.367 1.00 146.30 612 GLN A N 1
ATOM 9633 C CA . GLN E 5 612 ? 198.884 173.065 192.037 1.00 147.56 612 GLN A CA 1
ATOM 9634 C C . GLN E 5 612 ? 198.642 174.152 190.998 1.00 145.60 612 GLN A C 1
ATOM 9635 O O . GLN E 5 612 ? 197.499 174.363 190.562 1.00 144.66 612 GLN A O 1
ATOM 9637 N N . PRO E 5 613 ? 199.685 174.873 190.579 1.00 140.14 613 PRO A N 1
ATOM 9638 C CA . PRO E 5 613 ? 199.484 175.954 189.600 1.00 139.95 613 PRO A CA 1
ATOM 9639 C C . PRO E 5 613 ? 198.926 175.482 188.270 1.00 141.67 613 PRO A C 1
ATOM 9640 O O . PRO E 5 613 ? 198.196 176.236 187.615 1.00 143.85 613 PRO A O 1
ATOM 9644 N N . LEU E 5 614 ? 199.244 174.262 187.846 1.00 141.19 614 LEU A N 1
ATOM 9645 C CA . LEU E 5 614 ? 198.784 173.741 186.566 1.00 140.73 614 LEU A CA 1
ATOM 9646 C C . LEU E 5 614 ? 197.426 173.057 186.658 1.00 139.66 614 LEU A C 1
ATOM 9647 O O . LEU E 5 614 ? 197.013 172.396 185.700 1.00 138.88 614 LEU A O 1
ATOM 9652 N N . GLN E 5 615 ? 196.731 173.190 187.788 1.00 157.02 615 GLN A N 1
ATOM 9653 C CA . GLN E 5 615 ? 195.422 172.561 187.932 1.00 160.20 615 GLN A CA 1
ATOM 9654 C C . GLN E 5 615 ? 194.391 173.199 187.007 1.00 161.12 615 GLN A C 1
ATOM 9655 O O . GLN E 5 615 ? 193.617 172.497 186.346 1.00 159.38 615 GLN A O 1
ATOM 9657 N N . ASN E 5 616 ? 194.363 174.529 186.948 1.00 151.35 616 ASN A N 1
ATOM 9658 C CA . ASN E 5 616 ? 193.322 175.260 186.241 1.00 148.30 616 ASN A CA 1
ATOM 9659 C C . ASN E 5 616 ? 193.943 176.281 185.298 1.00 149.00 616 ASN A C 1
ATOM 9660 O O . ASN E 5 616 ? 195.039 176.791 185.544 1.00 150.02 616 ASN A O 1
ATOM 9665 N N . GLY E 5 617 ? 193.221 176.576 184.213 1.00 150.16 617 GLY A N 1
ATOM 9666 C CA . GLY E 5 617 ? 193.730 177.512 183.223 1.00 150.86 617 GLY A CA 1
ATOM 9667 C C . GLY E 5 617 ? 193.951 178.908 183.776 1.00 150.99 617 GLY A C 1
ATOM 9668 O O . GLY E 5 617 ? 194.969 179.543 183.492 1.00 151.16 617 GLY A O 1
ATOM 9669 N N . THR E 5 618 ? 192.993 179.414 184.557 1.00 144.45 618 THR A N 1
ATOM 9670 C CA . THR E 5 618 ? 193.167 180.724 185.177 1.00 145.11 618 THR A CA 1
ATOM 9671 C C . THR E 5 618 ? 194.342 180.715 186.147 1.00 144.84 618 THR A C 1
ATOM 9672 O O . THR E 5 618 ? 195.151 181.656 186.177 1.00 143.52 618 THR A O 1
ATOM 9676 N N . THR E 5 619 ? 194.452 179.654 186.947 1.00 131.33 619 THR A N 1
ATOM 9677 C CA . THR E 5 619 ? 195.614 179.501 187.811 1.00 130.83 619 THR A CA 1
ATOM 9678 C C . THR E 5 619 ? 196.892 179.467 186.987 1.00 132.20 619 THR A C 1
ATOM 9679 O O . THR E 5 619 ? 197.898 180.085 187.357 1.00 131.78 619 THR A O 1
ATOM 9683 N N . ARG E 5 620 ? 196.860 178.768 185.850 1.00 141.61 620 ARG A N 1
ATOM 9684 C CA . ARG E 5 620 ? 198.037 178.688 184.993 1.00 141.34 620 ARG A CA 1
ATOM 9685 C C . ARG E 5 620 ? 198.448 180.064 184.489 1.00 139.99 620 ARG A C 1
ATOM 9686 O O . ARG E 5 620 ? 199.633 180.403 184.488 1.00 139.35 620 ARG A O 1
ATOM 9694 N N . LYS E 5 621 ? 197.482 180.869 184.042 1.00 136.33 621 LYS A N 1
ATOM 9695 C CA . LYS E 5 621 ? 197.840 182.162 183.466 1.00 136.40 621 LYS A CA 1
ATOM 9696 C C . LYS E 5 621 ? 198.339 183.124 184.538 1.00 134.56 621 LYS A C 1
ATOM 9697 O O . LYS E 5 621 ? 199.266 183.905 184.291 1.00 135.95 621 LYS A O 1
ATOM 9703 N N . SER E 5 622 ? 197.764 183.024 185.740 1.00 117.59 622 SER A N 1
ATOM 9704 C CA . SER E 5 622 ? 198.232 183.873 186.866 1.00 119.77 622 SER A CA 1
ATOM 9705 C C . SER E 5 622 ? 199.638 183.421 187.257 1.00 119.17 622 SER A C 1
ATOM 9706 O O . SER E 5 622 ? 200.482 184.289 187.548 1.00 115.88 622 SER A O 1
ATOM 9709 N N . TYR E 5 623 ? 199.872 182.107 187.251 1.00 119.42 623 TYR A N 1
ATOM 9710 C CA . TYR E 5 623 ? 201.223 181.576 187.560 1.00 120.42 623 TYR A CA 1
ATOM 9711 C C . TYR E 5 623 ? 202.198 182.071 186.491 1.00 120.56 623 TYR A C 1
ATOM 9712 O O . TYR E 5 623 ? 203.321 182.476 186.843 1.00 118.34 623 TYR A O 1
ATOM 9721 N N . GLN E 5 624 ? 201.765 182.058 185.229 1.00 125.24 624 GLN A N 1
ATOM 9722 C CA . GLN E 5 624 ? 202.652 182.477 184.114 1.00 125.22 624 GLN A CA 1
ATOM 9723 C C . GLN E 5 624 ? 203.033 183.944 184.307 1.00 124.34 624 GLN A C 1
ATOM 9724 O O . GLN E 5 624 ? 204.222 184.265 184.160 1.00 125.91 624 GLN A O 1
ATOM 9730 N N . LEU E 5 625 ? 202.056 184.791 184.634 1.00 112.56 625 LEU A N 1
ATOM 9731 C CA . LEU E 5 625 ? 202.321 186.245 184.784 1.00 110.73 625 LEU A CA 1
ATOM 9732 C C . LEU E 5 625 ? 203.435 186.444 185.812 1.00 110.81 625 LEU A C 1
ATOM 9733 O O . LEU E 5 625 ? 204.427 187.133 185.489 1.00 112.82 625 LEU A O 1
ATOM 9738 N N . PHE E 5 626 ? 203.241 185.891 187.011 1.00 97.81 626 PHE A N 1
ATOM 9739 C CA . PHE E 5 626 ? 204.241 186.066 188.092 1.00 100.69 626 PHE A CA 1
ATOM 9740 C C . PHE E 5 626 ? 205.572 185.504 187.608 1.00 100.45 626 PHE A C 1
ATOM 9741 O O . PHE E 5 626 ? 206.602 186.143 187.847 1.00 103.05 626 PHE A O 1
ATOM 9749 N N . ARG E 5 627 ? 205.536 184.366 186.913 1.00 109.72 627 ARG A N 1
ATOM 9750 C CA . ARG E 5 627 ? 206.804 183.719 186.490 1.00 114.18 627 ARG A CA 1
ATOM 9751 C C . ARG E 5 627 ? 207.550 184.686 185.570 1.00 114.17 627 ARG A C 1
ATOM 9752 O O . ARG E 5 627 ? 208.771 184.827 185.734 1.00 113.06 627 ARG A O 1
ATOM 9760 N N . ASN E 5 628 ? 206.825 185.355 184.672 1.00 116.26 628 ASN A N 1
ATOM 9761 C CA . ASN E 5 628 ? 207.458 186.305 183.723 1.00 116.67 628 ASN A CA 1
ATOM 9762 C C . ASN E 5 628 ? 208.043 187.488 184.496 1.00 115.33 628 ASN A C 1
ATOM 9763 O O . ASN E 5 628 ? 209.236 187.778 184.295 1.00 116.53 628 ASN A O 1
ATOM 9768 N N . VAL E 5 629 ? 207.248 188.131 185.357 1.00 94.45 629 VAL A N 1
ATOM 9769 C CA . VAL E 5 629 ? 207.722 189.333 186.039 1.00 91.88 629 VAL A CA 1
ATOM 9770 C C . VAL E 5 629 ? 208.868 188.995 186.989 1.00 93.07 629 VAL A C 1
ATOM 9771 O O . VAL E 5 629 ? 209.897 189.686 187.021 1.00 90.89 629 VAL A O 1
ATOM 9775 N N . ALA E 5 630 ? 208.709 187.895 187.728 1.00 104.18 630 ALA A N 1
ATOM 9776 C CA . ALA E 5 630 ? 209.765 187.461 188.670 1.00 107.73 630 ALA A CA 1
ATOM 9777 C C . ALA E 5 630 ? 211.062 187.224 187.898 1.00 104.87 630 ALA A C 1
ATOM 9778 O O . ALA E 5 630 ? 212.117 187.668 188.366 1.00 105.68 630 ALA A O 1
ATOM 9780 N N . LYS E 5 631 ? 210.979 186.554 186.749 1.00 109.07 631 LYS A N 1
ATOM 9781 C CA . LYS E 5 631 ? 212.214 186.234 185.991 1.00 111.50 631 LYS A CA 1
ATOM 9782 C C . LYS E 5 631 ? 212.877 187.554 185.596 1.00 114.22 631 LYS A C 1
ATOM 9783 O O . LYS E 5 631 ? 214.118 187.633 185.651 1.00 112.47 631 LYS A O 1
ATOM 9789 N N . GLN E 5 632 ? 212.068 188.548 185.225 1.00 119.79 632 GLN A N 1
ATOM 9790 C CA . GLN E 5 632 ? 212.615 189.861 184.799 1.00 119.02 632 GLN A CA 1
ATOM 9791 C C . GLN E 5 632 ? 213.316 190.558 185.967 1.00 116.81 632 GLN A C 1
ATOM 9792 O O . GLN E 5 632 ? 214.400 191.124 185.728 1.00 115.22 632 GLN A O 1
ATOM 9798 N N . ILE E 5 633 ? 212.746 190.521 187.180 1.00 109.95 633 ILE A N 1
ATOM 9799 C CA . ILE E 5 633 ? 213.363 191.295 188.258 1.00 109.24 633 ILE A CA 1
ATOM 9800 C C . ILE E 5 633 ? 213.810 190.420 189.423 1.00 113.17 633 ILE A C 1
ATOM 9801 O O . ILE E 5 633 ? 214.979 190.459 189.822 1.00 115.26 633 ILE A O 1
ATOM 9806 N N . LEU E 5 634 ? 212.884 189.644 189.990 1.00 99.89 634 LEU A N 1
ATOM 9807 C CA . LEU E 5 634 ? 213.153 188.951 191.248 1.00 93.57 634 LEU A CA 1
ATOM 9808 C C . LEU E 5 634 ? 214.327 187.985 191.124 1.00 99.81 634 LEU A C 1
ATOM 9809 O O . LEU E 5 634 ? 215.230 187.972 191.969 1.00 98.28 634 LEU A O 1
ATOM 9814 N N . VAL E 5 635 ? 214.326 187.158 190.079 1.00 105.80 635 VAL A N 1
ATOM 9815 C CA . VAL E 5 635 ? 215.316 186.095 189.975 1.00 101.33 635 VAL A CA 1
ATOM 9816 C C . VAL E 5 635 ? 216.701 186.684 189.756 1.00 99.96 635 VAL A C 1
ATOM 9817 O O . VAL E 5 635 ? 216.910 187.530 188.877 1.00 100.43 635 VAL A O 1
ATOM 9821 N N . THR E 5 636 ? 217.658 186.233 190.561 1.00 126.47 636 THR A N 1
ATOM 9822 C CA . THR E 5 636 ? 219.046 186.614 190.378 1.00 130.36 636 THR A CA 1
ATOM 9823 C C . THR E 5 636 ? 219.601 185.963 189.110 1.00 133.68 636 THR A C 1
ATOM 9824 O O . THR E 5 636 ? 219.232 184.835 188.772 1.00 134.47 636 THR A O 1
ATOM 9828 N N . PRO E 5 637 ? 220.469 186.663 188.373 1.00 153.04 637 PRO A N 1
ATOM 9829 C CA . PRO E 5 637 ? 221.139 186.006 187.237 1.00 153.51 637 PRO A CA 1
ATOM 9830 C C . PRO E 5 637 ? 221.939 184.778 187.642 1.00 155.10 637 PRO A C 1
ATOM 9831 O O . PRO E 5 637 ? 221.957 183.782 186.906 1.00 153.54 637 PRO A O 1
ATOM 9835 N N . ASP E 5 638 ? 222.538 184.817 188.836 1.00 158.39 638 ASP A N 1
ATOM 9836 C CA . ASP E 5 638 ? 223.300 183.646 189.350 1.00 156.31 638 ASP A CA 1
ATOM 9837 C C . ASP E 5 638 ? 222.378 182.772 190.210 1.00 154.87 638 ASP A C 1
ATOM 9838 O O . ASP E 5 638 ? 222.810 182.368 191.307 1.00 153.13 638 ASP A O 1
ATOM 9840 N N . ALA E 5 639 ? 221.161 182.493 189.732 1.00 139.32 639 ALA A N 1
ATOM 9841 C CA . ALA E 5 639 ? 220.218 181.620 190.473 1.00 136.25 639 ALA A CA 1
ATOM 9842 C C . ALA E 5 639 ? 219.910 180.378 189.632 1.00 135.55 639 ALA A C 1
ATOM 9843 O O . ALA E 5 639 ? 219.601 180.544 188.436 1.00 133.77 639 ALA A O 1
ATOM 9845 N N . LYS E 5 640 ? 219.993 179.186 190.231 1.00 121.93 640 LYS A N 1
ATOM 9846 C CA . LYS E 5 640 ? 219.800 177.932 189.453 1.00 121.96 640 LYS A CA 1
ATOM 9847 C C . LYS E 5 640 ? 218.369 177.846 188.907 1.00 119.85 640 LYS A C 1
ATOM 9848 O O . LYS E 5 640 ? 218.227 177.541 187.706 1.00 122.16 640 LYS A O 1
ATOM 9850 N N . SER E 5 641 ? 217.359 178.115 189.741 1.00 103.20 641 SER A N 1
ATOM 9851 C CA . SER E 5 641 ? 215.949 178.137 189.272 1.00 105.92 641 SER A CA 1
ATOM 9852 C C . SER E 5 641 ? 215.083 179.031 190.161 1.00 108.85 641 SER A C 1
ATOM 9853 O O . SER E 5 641 ? 215.468 179.236 191.325 1.00 108.65 641 SER A O 1
ATOM 9856 N N . LEU E 5 642 ? 213.956 179.529 189.641 1.00 98.85 642 LEU A N 1
ATOM 9857 C CA . LEU E 5 642 ? 213.027 180.337 190.477 1.00 96.54 642 LEU A CA 1
ATOM 9858 C C . LEU E 5 642 ? 212.476 179.405 191.560 1.00 98.75 642 LEU A C 1
ATOM 9859 O O . LEU E 5 642 ? 212.435 179.826 192.729 1.00 96.11 642 LEU A O 1
ATOM 9864 N N . LYS E 5 643 ? 212.106 178.176 191.187 1.00 92.15 643 LYS A N 1
ATOM 9865 C CA . LYS E 5 643 ? 211.509 177.220 192.159 1.00 86.56 643 LYS A CA 1
ATOM 9866 C C . LYS E 5 643 ? 212.530 176.891 193.252 1.00 86.96 643 LYS A C 1
ATOM 9867 O O . LYS E 5 643 ? 212.130 176.794 194.423 1.00 94.44 643 LYS A O 1
ATOM 9873 N N . LEU E 5 644 ? 213.796 176.704 192.876 1.00 89.03 644 LEU A N 1
ATOM 9874 C CA . LEU E 5 644 ? 214.858 176.414 193.874 1.00 90.95 644 LEU A CA 1
ATOM 9875 C C . LEU E 5 644 ? 215.041 177.610 194.815 1.00 95.14 644 LEU A C 1
ATOM 9876 O O . LEU E 5 644 ? 215.202 177.376 196.023 1.00 104.42 644 LEU A O 1
ATOM 9881 N N . ILE E 5 645 ? 215.004 178.837 194.286 1.00 78.81 645 ILE A N 1
ATOM 9882 C CA . ILE E 5 645 ? 215.258 180.047 195.127 1.00 74.30 645 ILE A CA 1
ATOM 9883 C C . ILE E 5 645 ? 214.061 180.296 196.050 1.00 79.77 645 ILE A C 1
ATOM 9884 O O . ILE E 5 645 ? 214.286 180.499 197.260 1.00 82.92 645 ILE A O 1
ATOM 9889 N N . THR E 5 646 ? 212.833 180.247 195.532 1.00 83.30 646 THR A N 1
ATOM 9890 C CA . THR E 5 646 ? 211.669 180.581 196.397 1.00 84.76 646 THR A CA 1
ATOM 9891 C C . THR E 5 646 ? 211.737 179.750 197.688 1.00 78.49 646 THR A C 1
ATOM 9892 O O . THR E 5 646 ? 211.654 180.356 198.774 1.00 81.21 646 THR A O 1
ATOM 9896 N N . ILE E 5 647 ? 211.875 178.426 197.576 1.00 82.01 647 ILE A N 1
ATOM 9897 C CA . ILE E 5 647 ? 211.973 177.524 198.765 1.00 77.62 647 ILE A CA 1
ATOM 9898 C C . ILE E 5 647 ? 213.274 177.779 199.535 1.00 77.13 647 ILE A C 1
ATOM 9899 O O . ILE E 5 647 ? 213.230 177.744 200.780 1.00 80.86 647 ILE A O 1
ATOM 9904 N N . ASN E 5 648 ? 214.385 178.016 198.832 1.00 76.38 648 ASN A N 1
ATOM 9905 C CA . ASN E 5 648 ? 215.711 178.168 199.497 1.00 77.50 648 ASN A CA 1
ATOM 9906 C C . ASN E 5 648 ? 215.639 179.106 200.703 1.00 82.40 648 ASN A C 1
ATOM 9907 O O . ASN E 5 648 ? 215.116 180.223 200.546 1.00 84.48 648 ASN A O 1
ATOM 9912 N N . GLN E 5 649 ? 216.152 178.667 201.855 1.00 89.82 649 GLN A N 1
ATOM 9913 C CA . GLN E 5 649 ? 216.223 179.517 203.037 1.00 84.72 649 GLN A CA 1
ATOM 9914 C C . GLN E 5 649 ? 217.608 180.151 203.044 1.00 88.16 649 GLN A C 1
ATOM 9915 O O . GLN E 5 649 ? 218.601 179.496 203.372 1.00 92.83 649 GLN A O 1
ATOM 9921 N N . LYS E 5 650 ? 217.671 181.432 202.683 1.00 87.40 650 LYS A N 1
ATOM 9922 C CA . LYS E 5 650 ? 218.946 182.113 202.512 1.00 85.50 650 LYS A CA 1
ATOM 9923 C C . LYS E 5 650 ? 219.675 182.233 203.841 1.00 91.54 650 LYS A C 1
ATOM 9924 O O . LYS E 5 650 ? 219.290 183.027 204.704 1.00 92.28 650 LYS A O 1
ATOM 9930 N N . LEU E 5 651 ? 220.732 181.446 204.007 1.00 98.31 651 LEU A N 1
ATOM 9931 C CA . LEU E 5 651 ? 221.527 181.427 205.224 1.00 96.97 651 LEU A CA 1
ATOM 9932 C C . LEU E 5 651 ? 222.980 181.707 204.876 1.00 99.01 651 LEU A C 1
ATOM 9933 O O . LEU E 5 651 ? 223.499 181.175 203.890 1.00 97.11 651 LEU A O 1
ATOM 9938 N N . SER E 5 652 ? 223.629 182.538 205.684 1.00 119.33 652 SER A N 1
ATOM 9939 C CA . SER E 5 652 ? 225.042 182.807 205.493 1.00 121.17 652 SER A CA 1
ATOM 9940 C C . SER E 5 652 ? 225.867 181.564 205.815 1.00 121.66 652 SER A C 1
ATOM 9941 O O . SER E 5 652 ? 225.396 180.619 206.456 1.00 123.15 652 SER A O 1
ATOM 9944 N N . LEU E 5 653 ? 227.116 181.572 205.345 1.00 117.21 653 LEU A N 1
ATOM 9945 C CA . LEU E 5 653 ? 227.997 180.424 205.544 1.00 117.81 653 LEU A CA 1
ATOM 9946 C C . LEU E 5 653 ? 228.174 180.111 207.026 1.00 118.22 653 LEU A C 1
ATOM 9947 O O . LEU E 5 653 ? 227.995 178.965 207.458 1.00 117.28 653 LEU A O 1
ATOM 9952 N N . LYS E 5 654 ? 228.524 181.125 207.822 1.00 116.55 654 LYS A N 1
ATOM 9953 C CA . LYS E 5 654 ? 228.739 180.916 209.250 1.00 117.39 654 LYS A CA 1
ATOM 9954 C C . LYS E 5 654 ? 227.475 180.404 209.928 1.00 119.14 654 LYS A C 1
ATOM 9955 O O . LYS E 5 654 ? 227.524 179.472 210.738 1.00 126.52 654 LYS A O 1
ATOM 9957 N N . GLU E 5 655 ? 226.329 181.011 209.610 1.00 128.33 655 GLU A N 1
ATOM 9958 C CA . GLU E 5 655 ? 225.076 180.598 210.234 1.00 130.85 655 GLU A CA 1
ATOM 9959 C C . GLU E 5 655 ? 224.722 179.160 209.874 1.00 136.33 655 GLU A C 1
ATOM 9960 O O . GLU E 5 655 ? 224.300 178.383 210.739 1.00 138.95 655 GLU A O 1
ATOM 9963 N N . ARG E 5 656 ? 224.887 178.781 208.605 1.00 127.29 656 ARG A N 1
ATOM 9964 C CA . ARG E 5 656 ? 224.559 177.416 208.207 1.00 122.33 656 ARG A CA 1
ATOM 9965 C C . ARG E 5 656 ? 225.510 176.412 208.851 1.00 122.92 656 ARG A C 1
ATOM 9966 O O . ARG E 5 656 ? 225.090 175.323 209.262 1.00 124.67 656 ARG A O 1
ATOM 9974 N N . LYS E 5 657 ? 226.795 176.764 208.957 1.00 121.66 657 LYS A N 1
ATOM 9975 C CA . LYS E 5 657 ? 227.748 175.881 209.620 1.00 122.77 657 LYS A CA 1
ATOM 9976 C C . LYS E 5 657 ? 227.394 175.704 211.091 1.00 122.19 657 LYS A C 1
ATOM 9977 O O . LYS E 5 657 ? 227.438 174.586 211.619 1.00 122.54 657 LYS A O 1
ATOM 9979 N N . LEU E 5 658 ? 227.025 176.796 211.765 1.00 125.51 658 LEU A N 1
ATOM 9980 C CA . LEU E 5 658 ? 226.620 176.702 213.163 1.00 126.44 658 LEU A CA 1
ATOM 9981 C C . LEU E 5 658 ? 225.369 175.849 213.317 1.00 126.55 658 LEU A C 1
ATOM 9982 O O . LEU E 5 658 ? 225.261 175.057 214.258 1.00 130.26 658 LEU A O 1
ATOM 9987 N N . LEU E 5 659 ? 224.403 176.012 212.411 1.00 116.80 659 LEU A N 1
ATOM 9988 C CA . LEU E 5 659 ? 223.176 175.229 212.495 1.00 117.76 659 LEU A CA 1
ATOM 9989 C C . LEU E 5 659 ? 223.453 173.744 212.294 1.00 115.81 659 LEU A C 1
ATOM 9990 O O . LEU E 5 659 ? 222.919 172.898 213.025 1.00 119.61 659 LEU A O 1
ATOM 9995 N N . GLU E 5 660 ? 224.296 173.410 211.313 1.00 115.02 660 GLU A N 1
ATOM 9996 C CA . GLU E 5 660 ? 224.664 172.015 211.098 1.00 118.34 660 GLU A CA 1
ATOM 9997 C C . GLU E 5 660 ? 225.397 171.452 212.307 1.00 120.71 660 GLU A C 1
ATOM 9998 O O . GLU E 5 660 ? 225.149 170.311 212.719 1.00 121.44 660 GLU A O 1
ATOM 10000 N N . LEU E 5 661 ? 226.296 172.255 212.882 1.00 116.36 661 LEU A N 1
ATOM 10001 C CA . LEU E 5 661 ? 227.070 171.802 214.069 1.00 116.50 661 LEU A CA 1
ATOM 10002 C C . LEU E 5 661 ? 226.109 171.606 215.244 1.00 113.22 661 LEU A C 1
ATOM 10003 O O . LEU E 5 661 ? 226.237 170.585 215.940 1.00 114.41 661 LEU A O 1
ATOM 10005 N N . ARG E 5 662 ? 225.177 172.543 215.440 1.00 110.00 662 ARG A N 1
ATOM 10006 C CA . ARG E 5 662 ? 224.227 172.467 216.581 1.00 108.77 662 ARG A CA 1
ATOM 10007 C C . ARG E 5 662 ? 223.380 171.201 216.431 1.00 106.38 662 ARG A C 1
ATOM 10008 O O . ARG E 5 662 ? 223.150 170.519 217.447 1.00 107.04 662 ARG A O 1
ATOM 10016 N N . THR E 5 663 ? 222.949 170.903 215.204 1.00 110.41 663 THR A N 1
ATOM 10017 C CA . THR E 5 663 ? 222.139 169.685 214.956 1.00 111.98 663 THR A CA 1
ATOM 10018 C C . THR E 5 663 ? 222.990 168.451 215.266 1.00 117.17 663 THR A C 1
ATOM 10019 O O . THR E 5 663 ? 222.565 167.646 216.120 1.00 120.67 663 THR A O 1
ATOM 10023 N N . GLN E 5 664 ? 224.138 168.314 214.594 1.00 124.18 664 GLN A N 1
ATOM 10024 C CA . GLN E 5 664 ? 224.990 167.152 214.824 1.00 124.70 664 GLN A CA 1
ATOM 10025 C C . GLN E 5 664 ? 225.240 166.937 216.311 1.00 124.18 664 GLN A C 1
ATOM 10026 O O . GLN E 5 664 ? 225.269 165.795 216.783 1.00 121.11 664 GLN A O 1
ATOM 10028 N N . TYR E 5 665 ? 225.411 168.025 217.066 1.00 143.61 665 TYR A N 1
ATOM 10029 C CA . TYR E 5 665 ? 225.761 167.908 218.476 1.00 145.67 665 TYR A CA 1
ATOM 10030 C C . TYR E 5 665 ? 224.585 167.415 219.306 1.00 141.20 665 TYR A C 1
ATOM 10031 O O . TYR E 5 665 ? 224.764 166.602 220.219 1.00 143.47 665 TYR A O 1
ATOM 10033 N N . ASN E 5 666 ? 223.378 167.902 219.014 1.00 108.00 666 ASN A N 1
ATOM 10034 C CA . ASN E 5 666 ? 222.232 167.548 219.844 1.00 108.61 666 ASN A CA 1
ATOM 10035 C C . ASN E 5 666 ? 221.986 166.044 219.839 1.00 111.50 666 ASN A C 1
ATOM 10036 O O . ASN E 5 666 ? 221.640 165.462 220.873 1.00 113.57 666 ASN A O 1
ATOM 10041 N N . ASN E 5 667 ? 222.156 165.400 218.691 1.00 114.76 667 ASN A N 1
ATOM 10042 C CA . ASN E 5 667 ? 221.979 163.956 218.592 1.00 119.70 667 ASN A CA 1
ATOM 10043 C C . ASN E 5 667 ? 223.307 163.232 218.775 1.00 118.54 667 ASN A C 1
ATOM 10044 O O . ASN E 5 667 ? 224.042 163.492 219.725 1.00 116.04 667 ASN A O 1
ATOM 10049 N N . LYS E 5 1043 ? 192.755 175.143 200.141 1.00 110.29 1043 LYS A N 1
ATOM 10050 C CA . LYS E 5 1043 ? 192.270 176.236 199.308 1.00 114.27 1043 LYS A CA 1
ATOM 10051 C C . LYS E 5 1043 ? 193.300 177.357 199.229 1.00 115.22 1043 LYS A C 1
ATOM 10052 O O . LYS E 5 1043 ? 193.074 178.457 199.733 1.00 110.88 1043 LYS A O 1
ATOM 10054 N N . LEU E 5 1044 ? 194.438 177.069 198.595 1.00 123.91 1044 LEU A N 1
ATOM 10055 C CA . LEU E 5 1044 ? 195.514 178.039 198.429 1.00 122.13 1044 LEU A CA 1
ATOM 10056 C C . LEU E 5 1044 ? 195.774 178.354 196.960 1.00 121.99 1044 LEU A C 1
ATOM 10057 O O . LEU E 5 1044 ? 196.885 178.754 196.601 1.00 124.72 1044 LEU A O 1
ATOM 10062 N N . ASN E 5 1045 ? 194.767 178.172 196.103 1.00 121.44 1045 ASN A N 1
ATOM 10063 C CA . ASN E 5 1045 ? 194.951 178.389 194.671 1.00 124.44 1045 ASN A CA 1
ATOM 10064 C C . ASN E 5 1045 ? 195.292 179.841 194.358 1.00 123.54 1045 ASN A C 1
ATOM 10065 O O . ASN E 5 1045 ? 196.159 180.117 193.521 1.00 121.75 1045 ASN A O 1
ATOM 10070 N N . PHE E 5 1046 ? 194.626 180.783 195.024 1.00 113.45 1046 PHE A N 1
ATOM 10071 C CA . PHE E 5 1046 ? 194.738 182.197 194.682 1.00 111.53 1046 PHE A CA 1
ATOM 10072 C C . PHE E 5 1046 ? 196.084 182.806 195.043 1.00 108.84 1046 PHE A C 1
ATOM 10073 O O . PHE E 5 1046 ? 196.339 183.948 194.639 1.00 111.78 1046 PHE A O 1
ATOM 10081 N N . VAL E 5 1047 ? 196.949 182.072 195.749 1.00 88.00 1047 VAL A N 1
ATOM 10082 C CA . VAL E 5 1047 ? 198.153 182.670 196.322 1.00 90.38 1047 VAL A CA 1
ATOM 10083 C C . VAL E 5 1047 ? 198.950 183.398 195.249 1.00 92.02 1047 VAL A C 1
ATOM 10084 O O . VAL E 5 1047 ? 199.227 184.600 195.368 1.00 97.42 1047 VAL A O 1
ATOM 10088 N N . TYR E 5 1048 ? 199.269 182.700 194.155 1.00 97.10 1048 TYR A N 1
ATOM 10089 C CA . TYR E 5 1048 ? 200.072 183.313 193.103 1.00 99.55 1048 TYR A CA 1
ATOM 10090 C C . TYR E 5 1048 ? 199.443 184.612 192.636 1.00 102.27 1048 TYR A C 1
ATOM 10091 O O . TYR E 5 1048 ? 200.117 185.650 192.582 1.00 103.57 1048 TYR A O 1
ATOM 10100 N N . SER E 5 1049 ? 198.131 184.593 192.385 1.00 101.13 1049 SER A N 1
ATOM 10101 C CA . SER E 5 1049 ? 197.471 185.796 191.900 1.00 100.73 1049 SER A CA 1
ATOM 10102 C C . SER E 5 1049 ? 197.747 186.962 192.829 1.00 100.13 1049 SER A C 1
ATOM 10103 O O . SER E 5 1049 ? 198.208 188.022 192.385 1.00 94.80 1049 SER A O 1
ATOM 10106 N N . GLU E 5 1050 ? 197.476 186.778 194.120 1.00 102.38 1050 GLU A N 1
ATOM 10107 C CA . GLU E 5 1050 ? 197.713 187.865 195.104 1.00 98.57 1050 GLU A CA 1
ATOM 10108 C C . GLU E 5 1050 ? 199.151 188.369 194.956 1.00 97.74 1050 GLU A C 1
ATOM 10109 O O . GLU E 5 1050 ? 199.345 189.600 194.792 1.00 103.24 1050 GLU A O 1
ATOM 10115 N N . LEU E 5 1051 ? 200.120 187.452 194.989 1.00 70.39 1051 LEU A N 1
ATOM 10116 C CA . LEU E 5 1051 ? 201.549 187.856 194.929 1.00 73.87 1051 LEU A CA 1
ATOM 10117 C C . LEU E 5 1051 ? 201.799 188.676 193.661 1.00 78.54 1051 LEU A C 1
ATOM 10118 O O . LEU E 5 1051 ? 202.518 189.681 193.755 1.00 76.25 1051 LEU A O 1
ATOM 10123 N N . PHE E 5 1052 ? 201.228 188.265 192.526 1.00 86.74 1052 PHE A N 1
ATOM 10124 C CA . PHE E 5 1052 ? 201.490 188.975 191.247 1.00 83.69 1052 PHE A CA 1
ATOM 10125 C C . PHE E 5 1052 ? 201.030 190.427 191.375 1.00 82.60 1052 PHE A C 1
ATOM 10126 O O . PHE E 5 1052 ? 201.827 191.346 191.086 1.00 81.99 1052 PHE A O 1
ATOM 10134 N N . VAL E 5 1053 ? 199.785 190.620 191.814 1.00 75.03 1053 VAL A N 1
ATOM 10135 C CA . VAL E 5 1053 ? 199.241 191.997 191.983 1.00 71.14 1053 VAL A CA 1
ATOM 10136 C C . VAL E 5 1053 ? 200.189 192.761 192.906 1.00 70.92 1053 VAL A C 1
ATOM 10137 O O . VAL E 5 1053 ? 200.604 193.870 192.537 1.00 76.28 1053 VAL A O 1
ATOM 10141 N N . LYS E 5 1054 ? 200.548 192.164 194.044 1.00 69.22 1054 LYS A N 1
ATOM 10142 C CA . LYS E 5 1054 ? 201.401 192.895 195.014 1.00 75.22 1054 LYS A CA 1
ATOM 10143 C C . LYS E 5 1054 ? 202.670 193.366 194.301 1.00 83.14 1054 LYS A C 1
ATOM 10144 O O . LYS E 5 1054 ? 202.948 194.576 194.348 1.00 85.68 1054 LYS A O 1
ATOM 10150 N N . LEU E 5 1055 ? 203.349 192.464 193.587 1.00 81.06 1055 LEU A N 1
ATOM 10151 C CA . LEU E 5 1055 ? 204.638 192.801 192.920 1.00 81.37 1055 LEU A CA 1
ATOM 10152 C C . LEU E 5 1055 ? 204.477 193.965 191.936 1.00 88.31 1055 LEU A C 1
ATOM 10153 O O . LEU E 5 1055 ? 205.252 194.927 192.050 1.00 96.53 1055 LEU A O 1
ATOM 10158 N N . ILE E 5 1056 ? 203.530 193.884 190.999 1.00 79.63 1056 ILE A N 1
ATOM 10159 C CA . ILE E 5 1056 ? 203.425 194.948 189.955 1.00 70.68 1056 ILE A CA 1
ATOM 10160 C C . ILE E 5 1056 ? 203.092 196.298 190.604 1.00 77.95 1056 ILE A C 1
ATOM 10161 O O . ILE E 5 1056 ? 203.667 197.312 190.169 1.00 78.96 1056 ILE A O 1
ATOM 10166 N N . LYS E 5 1057 ? 202.200 196.312 191.599 1.00 85.44 1057 LYS A N 1
ATOM 10167 C CA . LYS E 5 1057 ? 201.820 197.580 192.274 1.00 80.40 1057 LYS A CA 1
ATOM 10168 C C . LYS E 5 1057 ? 203.061 198.151 192.956 1.00 82.05 1057 LYS A C 1
ATOM 10169 O O . LYS E 5 1057 ? 203.302 199.366 192.832 1.00 90.14 1057 LYS A O 1
ATOM 10175 N N . GLU E 5 1058 ? 203.835 197.290 193.614 1.00 89.06 1058 GLU A N 1
ATOM 10176 C CA . GLU E 5 1058 ? 205.081 197.738 194.285 1.00 93.56 1058 GLU A CA 1
ATOM 10177 C C . GLU E 5 1058 ? 206.047 198.257 193.219 1.00 98.69 1058 GLU A C 1
ATOM 10178 O O . GLU E 5 1058 ? 206.692 199.284 193.466 1.00 104.48 1058 GLU A O 1
ATOM 10184 N N . CYS E 5 1059 ? 206.113 197.586 192.068 1.00 87.40 1059 CYS A N 1
ATOM 10185 C CA . CYS E 5 1059 ? 207.060 197.984 190.993 1.00 84.56 1059 CYS A CA 1
ATOM 10186 C C . CYS E 5 1059 ? 206.723 199.400 190.518 1.00 89.92 1059 CYS A C 1
ATOM 10187 O O . CYS E 5 1059 ? 207.654 200.194 190.315 1.00 88.37 1059 CYS A O 1
ATOM 10190 N N . LYS E 5 1060 ? 205.435 199.706 190.364 1.00 94.50 1060 LYS A N 1
ATOM 10191 C CA . LYS E 5 1060 ? 205.032 201.073 189.949 1.00 88.19 1060 LYS A CA 1
ATOM 10192 C C . LYS E 5 1060 ? 205.659 202.096 190.900 1.00 80.40 1060 LYS A C 1
ATOM 10193 O O . LYS E 5 1060 ? 206.480 202.903 190.436 1.00 81.87 1060 LYS A O 1
ATOM 10199 N N . LYS E 5 1061 ? 205.286 202.062 192.180 1.00 83.64 1061 LYS A N 1
ATOM 10200 C CA . LYS E 5 1061 ? 205.771 203.092 193.136 1.00 83.61 1061 LYS A CA 1
ATOM 10201 C C . LYS E 5 1061 ? 207.290 203.036 193.327 1.00 86.14 1061 LYS A C 1
ATOM 10202 O O . LYS E 5 1061 ? 207.915 204.112 193.297 1.00 87.26 1061 LYS A O 1
ATOM 10208 N N . ARG E 5 1062 ? 207.866 201.843 193.500 1.00 90.60 1062 ARG A N 1
ATOM 10209 C CA . ARG E 5 1062 ? 209.316 201.752 193.833 1.00 88.75 1062 ARG A CA 1
ATOM 10210 C C . ARG E 5 1062 ? 210.227 202.261 192.709 1.00 94.39 1062 ARG A C 1
ATOM 10211 O O . ARG E 5 1062 ? 211.169 203.009 193.030 1.00 96.31 1062 ARG A O 1
ATOM 10219 N N . ILE E 5 1063 ? 209.975 201.880 191.452 1.00 93.66 1063 ILE A N 1
ATOM 10220 C CA . ILE E 5 1063 ? 210.936 202.268 190.373 1.00 91.49 1063 ILE A CA 1
ATOM 10221 C C . ILE E 5 1063 ? 210.246 203.042 189.245 1.00 93.83 1063 ILE A C 1
ATOM 10222 O O . ILE E 5 1063 ? 210.734 204.141 188.914 1.00 99.21 1063 ILE A O 1
ATOM 10226 N N . HIS E 5 1064 ? 209.157 202.509 188.682 1.00 97.57 1064 HIS A N 1
ATOM 10227 C CA . HIS E 5 1064 ? 208.532 203.175 187.506 1.00 96.78 1064 HIS A CA 1
ATOM 10228 C C . HIS E 5 1064 ? 207.555 204.268 187.943 1.00 93.86 1064 HIS A C 1
ATOM 10229 O O . HIS E 5 1064 ? 206.364 204.160 187.588 1.00 94.97 1064 HIS A O 1
ATOM 10236 N N . ASP E 5 1065 ? 208.034 205.283 188.666 1.00 104.23 1065 ASP A N 1
ATOM 10237 C CA . ASP E 5 1065 ? 207.157 206.432 189.017 1.00 108.04 1065 ASP A CA 1
ATOM 10238 C C . ASP E 5 1065 ? 207.810 207.691 188.444 1.00 112.39 1065 ASP A C 1
ATOM 10239 O O . ASP E 5 1065 ? 208.913 208.041 188.902 1.00 110.17 1065 ASP A O 1
ATOM 10244 N N . GLN E 5 1066 ? 207.144 208.347 187.492 1.00 114.32 1066 GLN A N 1
ATOM 10245 C CA . GLN E 5 1066 ? 207.744 209.536 186.832 1.00 106.33 1066 GLN A CA 1
ATOM 10246 C C . GLN E 5 1066 ? 207.911 210.663 187.856 1.00 107.07 1066 GLN A C 1
ATOM 10247 O O . GLN E 5 1066 ? 208.965 211.324 187.834 1.00 109.78 1066 GLN A O 1
ATOM 10253 N N . THR E 5 1067 ? 206.912 210.862 188.722 1.00 99.48 1067 THR A N 1
ATOM 10254 C CA . THR E 5 1067 ? 206.970 211.952 189.732 1.00 102.68 1067 THR A CA 1
ATOM 10255 C C . THR E 5 1067 ? 208.126 211.703 190.705 1.00 102.93 1067 THR A C 1
ATOM 10256 O O . THR E 5 1067 ? 208.838 212.669 191.033 1.00 99.39 1067 THR A O 1
ATOM 10260 N N . PHE E 5 1068 ? 208.305 210.452 191.137 1.00 111.29 1068 PHE A N 1
ATOM 10261 C CA . PHE E 5 1068 ? 209.384 210.118 192.102 1.00 110.25 1068 PHE A CA 1
ATOM 10262 C C . PHE E 5 1068 ? 210.740 210.413 191.452 1.00 110.91 1068 PHE A C 1
ATOM 10263 O O . PHE E 5 1068 ? 211.612 211.001 192.123 1.00 109.08 1068 PHE A O 1
ATOM 10271 N N . LEU E 5 1069 ? 210.898 210.042 190.178 1.00 113.10 1069 LEU A N 1
ATOM 10272 C CA . LEU E 5 1069 ? 212.162 210.320 189.446 1.00 116.54 1069 LEU A CA 1
ATOM 10273 C C . LEU E 5 1069 ? 212.348 211.834 189.305 1.00 115.52 1069 LEU A C 1
ATOM 10274 O O . LEU E 5 1069 ? 213.492 212.300 189.444 1.00 118.16 1069 LEU A O 1
ATOM 10279 N N . LYS E 5 1070 ? 211.262 212.565 189.034 1.00 109.01 1070 LYS A N 1
ATOM 10280 C CA . LYS E 5 1070 ? 211.349 214.038 188.846 1.00 111.22 1070 LYS A CA 1
ATOM 10281 C C . LYS E 5 1070 ? 211.834 214.685 190.147 1.00 111.09 1070 LYS A C 1
ATOM 10282 O O . LYS E 5 1070 ? 212.702 215.574 190.078 1.00 113.82 1070 LYS A O 1
ATOM 10288 N N . ASN E 5 1071 ? 211.311 214.232 191.289 1.00 110.16 1071 ASN A N 1
ATOM 10289 C CA . ASN E 5 1071 ? 211.751 214.778 192.600 1.00 114.01 1071 ASN A CA 1
ATOM 10290 C C . ASN E 5 1071 ? 213.235 214.455 192.794 1.00 112.49 1071 ASN A C 1
ATOM 10291 O O . ASN E 5 1071 ? 213.973 215.334 193.280 1.00 114.51 1071 ASN A O 1
ATOM 10296 N N . TYR E 5 1072 ? 213.646 213.238 192.426 1.00 110.51 1072 TYR A N 1
ATOM 10297 C CA . TYR E 5 1072 ? 215.057 212.817 192.624 1.00 113.79 1072 TYR A CA 1
ATOM 10298 C C . TYR E 5 1072 ? 216.005 213.680 191.785 1.00 117.33 1072 TYR A C 1
ATOM 10299 O O . TYR E 5 1072 ? 217.034 214.108 192.331 1.00 119.11 1072 TYR A O 1
ATOM 10308 N N . ILE E 5 1073 ? 215.662 213.956 190.523 1.00 117.74 1073 ILE A N 1
ATOM 10309 C CA . ILE E 5 1073 ? 216.628 214.686 189.644 1.00 113.45 1073 ILE A CA 1
ATOM 10310 C C . ILE E 5 1073 ? 216.752 216.144 190.101 1.00 113.62 1073 ILE A C 1
ATOM 10311 O O . ILE E 5 1073 ? 217.856 216.704 189.968 1.00 113.55 1073 ILE A O 1
ATOM 10315 N N . THR E 5 1074 ? 215.668 216.728 190.618 1.00 120.96 1074 THR A N 1
ATOM 10316 C CA . THR E 5 1074 ? 215.716 218.154 191.026 1.00 120.95 1074 THR A CA 1
ATOM 10317 C C . THR E 5 1074 ? 216.684 218.306 192.201 1.00 121.61 1074 THR A C 1
ATOM 10318 O O . THR E 5 1074 ? 217.534 219.212 192.148 1.00 124.25 1074 THR A O 1
ATOM 10322 N N . HIS E 5 1075 ? 216.582 217.435 193.205 1.00 126.55 1075 HIS A N 1
ATOM 10323 C CA . HIS E 5 1075 ? 217.546 217.478 194.336 1.00 128.33 1075 HIS A CA 1
ATOM 10324 C C . HIS E 5 1075 ? 218.942 217.053 193.870 1.00 131.39 1075 HIS A C 1
ATOM 10325 O O . HIS E 5 1075 ? 219.923 217.671 194.319 1.00 132.99 1075 HIS A O 1
ATOM 10332 N N . ARG E 5 1076 ? 219.025 216.034 193.012 1.00 128.49 1076 ARG A N 1
ATOM 10333 C CA . ARG E 5 1076 ? 220.348 215.492 192.599 1.00 128.17 1076 ARG A CA 1
ATOM 10334 C C . ARG E 5 1076 ? 221.161 216.531 191.822 1.00 129.24 1076 ARG A C 1
ATOM 10335 O O . ARG E 5 1076 ? 222.372 216.643 192.095 1.00 127.27 1076 ARG A O 1
ATOM 10340 N N . ILE E 5 1077 ? 220.533 217.270 190.902 1.00 133.61 1077 ILE A N 1
ATOM 10341 C CA . ILE E 5 1077 ? 221.333 218.188 190.036 1.00 133.30 1077 ILE A CA 1
ATOM 10342 C C . ILE E 5 1077 ? 221.131 219.656 190.422 1.00 133.17 1077 ILE A C 1
ATOM 10343 O O . ILE E 5 1077 ? 222.139 220.315 190.743 1.00 133.53 1077 ILE A O 1
ATOM 10347 N N . GLU E 5 1078 ? 219.887 220.141 190.435 1.00 136.01 1078 GLU A N 1
ATOM 10348 C CA . GLU E 5 1078 ? 219.660 221.594 190.666 1.00 133.17 1078 GLU A CA 1
ATOM 10349 C C . GLU E 5 1078 ? 220.145 222.013 192.057 1.00 132.72 1078 GLU A C 1
ATOM 10350 O O . GLU E 5 1078 ? 220.798 223.066 192.155 1.00 134.01 1078 GLU A O 1
ATOM 10352 N N . LYS E 5 1079 ? 219.833 221.228 193.088 1.00 131.68 1079 LYS A N 1
ATOM 10353 C CA . LYS E 5 1079 ? 220.206 221.636 194.467 1.00 134.31 1079 LYS A CA 1
ATOM 10354 C C . LYS E 5 1079 ? 221.732 221.657 194.611 1.00 134.24 1079 LYS A C 1
ATOM 10355 O O . LYS E 5 1079 ? 222.249 222.601 195.234 1.00 133.79 1079 LYS A O 1
ATOM 10361 N N . ARG E 5 1080 ? 222.417 220.658 194.049 1.00 133.23 1080 ARG A N 1
ATOM 10362 C CA . ARG E 5 1080 ? 223.896 220.581 194.171 1.00 136.33 1080 ARG A CA 1
ATOM 10363 C C . ARG E 5 1080 ? 224.491 221.780 193.435 1.00 135.67 1080 ARG A C 1
ATOM 10364 O O . ARG E 5 1080 ? 225.517 222.299 193.898 1.00 135.49 1080 ARG A O 1
ATOM 10366 N N . GLU E 5 1081 ? 223.867 222.188 192.332 1.00 141.94 1081 GLU A N 1
ATOM 10367 C CA . GLU E 5 1081 ? 224.321 223.357 191.538 1.00 140.66 1081 GLU A CA 1
ATOM 10368 C C . GLU E 5 1081 ? 224.209 224.618 192.400 1.00 139.72 1081 GLU A C 1
ATOM 10369 O O . GLU E 5 1081 ? 225.192 225.375 192.463 1.00 137.66 1081 GLU A O 1
ATOM 10371 N N . GLN E 5 1082 ? 223.057 224.822 193.046 1.00 138.37 1082 GLN A N 1
ATOM 10372 C CA . GLN E 5 1082 ? 222.849 226.050 193.856 1.00 135.94 1082 GLN A CA 1
ATOM 10373 C C . GLN E 5 1082 ? 223.873 226.044 194.990 1.00 135.38 1082 GLN A C 1
ATOM 10374 O O . GLN E 5 1082 ? 224.523 227.080 195.211 1.00 137.25 1082 GLN A O 1
ATOM 10380 N N . LEU E 5 1083 ? 224.011 224.906 195.667 1.00 127.84 1083 LEU A N 1
ATOM 10381 C CA . LEU E 5 1083 ? 224.999 224.776 196.761 1.00 127.87 1083 LEU A CA 1
ATOM 10382 C C . LEU E 5 1083 ? 226.364 225.058 196.148 1.00 129.38 1083 LEU A C 1
ATOM 10383 O O . LEU E 5 1083 ? 227.168 225.805 196.787 1.00 127.06 1083 LEU A O 1
ATOM 10388 N N . ASN E 5 1084 ? 226.608 224.522 194.942 1.00 130.43 1084 ASN A N 1
ATOM 10389 C CA . ASN E 5 1084 ? 227.913 224.882 194.397 1.00 129.84 1084 ASN A CA 1
ATOM 10390 C C . ASN E 5 1084 ? 227.989 226.375 194.093 1.00 128.79 1084 ASN A C 1
ATOM 10391 O O . ASN E 5 1084 ? 229.015 227.016 194.345 1.00 125.87 1084 ASN A O 1
ATOM 10396 N N . GLN E 5 1085 ? 226.910 226.943 193.548 1.00 134.93 1085 GLN A N 1
ATOM 10397 C CA . GLN E 5 1085 ? 226.902 228.366 193.220 1.00 135.44 1085 GLN A CA 1
ATOM 10398 C C . GLN E 5 1085 ? 227.043 229.226 194.470 1.00 133.94 1085 GLN A C 1
ATOM 10399 O O . GLN E 5 1085 ? 227.821 230.187 194.487 1.00 135.16 1085 GLN A O 1
ATOM 10401 N N . GLU E 5 1086 ? 226.293 228.902 195.527 1.00 130.49 1086 GLU A N 1
ATOM 10402 C CA . GLU E 5 1086 ? 226.439 229.645 196.774 1.00 132.44 1086 GLU A CA 1
ATOM 10403 C C . GLU E 5 1086 ? 227.812 229.408 197.391 1.00 132.96 1086 GLU A C 1
ATOM 10404 O O . GLU E 5 1086 ? 228.379 230.306 198.023 1.00 130.83 1086 GLU A O 1
ATOM 10410 N N . GLN E 5 1087 ? 228.357 228.201 197.223 1.00 131.14 1087 GLN A N 1
ATOM 10411 C CA . GLN E 5 1087 ? 229.723 227.939 197.658 1.00 132.79 1087 GLN A CA 1
ATOM 10412 C C . GLN E 5 1087 ? 230.714 228.798 196.885 1.00 131.17 1087 GLN A C 1
ATOM 10413 O O . GLN E 5 1087 ? 231.675 229.322 197.460 1.00 132.20 1087 GLN A O 1
ATOM 10415 N N . THR E 5 1088 ? 230.496 228.956 195.585 1.00 122.78 1088 THR A N 1
ATOM 10416 C CA . THR E 5 1088 ? 231.368 229.774 194.755 1.00 127.07 1088 THR A CA 1
ATOM 10417 C C . THR E 5 1088 ? 230.896 231.224 194.734 1.00 125.05 1088 THR A C 1
ATOM 10418 O O . THR E 5 1088 ? 230.323 231.712 195.710 1.00 120.02 1088 THR A O 1
ATOM 10422 N N . LEU E 5 1224 ? 244.588 199.563 172.821 1.00 117.85 1224 LEU A N 1
ATOM 10423 C CA . LEU E 5 1224 ? 243.882 198.294 172.711 1.00 123.62 1224 LEU A CA 1
ATOM 10424 C C . LEU E 5 1224 ? 243.105 197.986 173.987 1.00 124.17 1224 LEU A C 1
ATOM 10425 O O . LEU E 5 1224 ? 242.008 197.429 173.939 1.00 121.55 1224 LEU A O 1
ATOM 10430 N N . ARG E 5 1225 ? 243.685 198.353 175.127 1.00 141.03 1225 ARG A N 1
ATOM 10431 C CA . ARG E 5 1225 ? 243.023 198.142 176.407 1.00 140.33 1225 ARG A CA 1
ATOM 10432 C C . ARG E 5 1225 ? 241.741 198.961 176.479 1.00 143.18 1225 ARG A C 1
ATOM 10433 O O . ARG E 5 1225 ? 241.720 200.138 176.105 1.00 144.52 1225 ARG A O 1
ATOM 10441 N N . VAL E 5 1226 ? 240.665 198.329 176.950 1.00 145.70 1226 VAL A N 1
ATOM 10442 C CA . VAL E 5 1226 ? 239.388 199.023 177.056 1.00 146.33 1226 VAL A CA 1
ATOM 10443 C C . VAL E 5 1226 ? 239.509 200.186 178.031 1.00 147.66 1226 VAL A C 1
ATOM 10444 O O . VAL E 5 1226 ? 240.100 200.064 179.112 1.00 149.56 1226 VAL A O 1
ATOM 10448 N N . LYS E 5 1227 ? 238.944 201.328 177.649 1.00 145.96 1227 LYS A N 1
ATOM 10449 C CA . LYS E 5 1227 ? 238.976 202.524 178.478 1.00 144.17 1227 LYS A CA 1
ATOM 10450 C C . LYS E 5 1227 ? 237.767 202.527 179.404 1.00 145.54 1227 LYS A C 1
ATOM 10451 O O . LYS E 5 1227 ? 236.634 202.327 178.955 1.00 146.87 1227 LYS A O 1
ATOM 10457 N N . THR E 5 1228 ? 238.012 202.749 180.697 1.00 161.07 1228 THR A N 1
ATOM 10458 C CA . THR E 5 1228 ? 236.950 202.755 181.691 1.00 162.28 1228 THR A CA 1
ATOM 10459 C C . THR E 5 1228 ? 236.764 204.097 182.381 1.00 163.02 1228 THR A C 1
ATOM 10460 O O . THR E 5 1228 ? 235.747 204.285 183.058 1.00 162.20 1228 THR A O 1
ATOM 10464 N N . ASP E 5 1229 ? 237.702 205.027 182.236 1.00 162.18 1229 ASP A N 1
ATOM 10465 C CA . ASP E 5 1229 ? 237.564 206.363 182.813 1.00 159.84 1229 ASP A CA 1
ATOM 10466 C C . ASP E 5 1229 ? 236.913 207.332 181.829 1.00 159.72 1229 ASP A C 1
ATOM 10467 O O . ASP E 5 1229 ? 237.442 208.402 181.535 1.00 159.88 1229 ASP A O 1
ATOM 10472 N N . LYS E 5 1230 ? 235.753 206.940 181.291 1.00 137.26 1230 LYS A N 1
ATOM 10473 C CA . LYS E 5 1230 ? 235.050 207.796 180.294 1.00 134.55 1230 LYS A CA 1
ATOM 10474 C C . LYS E 5 1230 ? 234.602 209.094 180.973 1.00 133.95 1230 LYS A C 1
ATOM 10475 O O . LYS E 5 1230 ? 234.144 209.017 182.123 1.00 135.71 1230 LYS A O 1
ATOM 10481 N N . ASP E 5 1231 ? 234.693 210.231 180.278 1.00 126.40 1231 ASP A N 1
ATOM 10482 C CA . ASP E 5 1231 ? 234.383 211.540 180.917 1.00 123.24 1231 ASP A CA 1
ATOM 10483 C C . ASP E 5 1231 ? 233.379 212.319 180.061 1.00 124.15 1231 ASP A C 1
ATOM 10484 O O . ASP E 5 1231 ? 233.232 211.982 178.875 1.00 124.90 1231 ASP A O 1
ATOM 10489 N N . LEU E 5 1232 ? 232.687 213.293 180.658 1.00 115.95 1232 LEU A N 1
ATOM 10490 C CA . LEU E 5 1232 ? 231.700 214.119 179.912 1.00 113.30 1232 LEU A CA 1
ATOM 10491 C C . LEU E 5 1232 ? 232.353 214.707 178.654 1.00 115.52 1232 LEU A C 1
ATOM 10492 O O . LEU E 5 1232 ? 231.701 214.685 177.596 1.00 117.60 1232 LEU A O 1
ATOM 10497 N N . GLN E 5 1233 ? 233.582 215.221 178.766 1.00 115.56 1233 GLN A N 1
ATOM 10498 C CA . GLN E 5 1233 ? 234.261 215.797 177.608 1.00 117.18 1233 GLN A CA 1
ATOM 10499 C C . GLN E 5 1233 ? 234.438 214.762 176.502 1.00 112.67 1233 GLN A C 1
ATOM 10500 O O . GLN E 5 1233 ? 234.245 215.059 175.315 1.00 111.59 1233 GLN A O 1
ATOM 10506 N N . TRP E 5 1234 ? 234.796 213.537 176.880 1.00 92.09 1234 TRP A N 1
ATOM 10507 C CA . TRP E 5 1234 ? 234.875 212.446 175.919 1.00 90.79 1234 TRP A CA 1
ATOM 10508 C C . TRP E 5 1234 ? 233.518 212.189 175.276 1.00 98.49 1234 TRP A C 1
ATOM 10509 O O . TRP E 5 1234 ? 233.431 211.934 174.068 1.00 111.71 1234 TRP A O 1
ATOM 10520 N N . TRP E 5 1235 ? 232.447 212.257 176.067 1.00 87.83 1235 TRP A N 1
ATOM 10521 C CA . TRP E 5 1235 ? 231.113 212.072 175.509 1.00 91.57 1235 TRP A CA 1
ATOM 10522 C C . TRP E 5 1235 ? 230.775 213.156 174.495 1.00 96.13 1235 TRP A C 1
ATOM 10523 O O . TRP E 5 1235 ? 230.162 212.875 173.463 1.00 97.87 1235 TRP A O 1
ATOM 10534 N N . ARG E 5 1236 ? 231.134 214.407 174.783 1.00 103.75 1236 ARG A N 1
ATOM 10535 C CA . ARG E 5 1236 ? 230.883 215.482 173.825 1.00 105.38 1236 ARG A CA 1
ATOM 10536 C C . ARG E 5 1236 ? 231.682 215.276 172.544 1.00 108.99 1236 ARG A C 1
ATOM 10537 O O . ARG E 5 1236 ? 231.176 215.498 171.433 1.00 107.82 1236 ARG A O 1
ATOM 10545 N N . THR E 5 1237 ? 232.940 214.859 172.683 1.00 103.02 1237 THR A N 1
ATOM 10546 C CA . THR E 5 1237 ? 233.760 214.610 171.505 1.00 96.35 1237 THR A CA 1
ATOM 10547 C C . THR E 5 1237 ? 233.160 213.500 170.650 1.00 91.79 1237 THR A C 1
ATOM 10548 O O . THR E 5 1237 ? 233.166 213.585 169.416 1.00 97.24 1237 THR A O 1
ATOM 10552 N N . LYS E 5 1238 ? 232.649 212.444 171.287 1.00 90.38 1238 LYS A N 1
ATOM 10553 C CA . LYS E 5 1238 ? 231.949 211.400 170.541 1.00 91.53 1238 LYS A CA 1
ATOM 10554 C C . LYS E 5 1238 ? 230.654 211.926 169.927 1.00 98.13 1238 LYS A C 1
ATOM 10555 O O . LYS E 5 1238 ? 230.280 211.536 168.814 1.00 106.59 1238 LYS A O 1
ATOM 10561 N N . GLN E 5 1239 ? 229.947 212.798 170.649 1.00 97.71 1239 GLN A N 1
ATOM 10562 C CA . GLN E 5 1239 ? 228.678 213.327 170.161 1.00 101.57 1239 GLN A CA 1
ATOM 10563 C C . GLN E 5 1239 ? 228.875 214.122 168.880 1.00 103.83 1239 GLN A C 1
ATOM 10564 O O . GLN E 5 1239 ? 228.013 214.111 167.991 1.00 106.59 1239 GLN A O 1
ATOM 10570 N N . ARG E 5 1240 ? 230.003 214.827 168.774 1.00 100.16 1240 ARG A N 1
ATOM 10571 C CA . ARG E 5 1240 ? 230.305 215.530 167.529 1.00 98.93 1240 ARG A CA 1
ATOM 10572 C C . ARG E 5 1240 ? 230.306 214.571 166.344 1.00 96.08 1240 ARG A C 1
ATOM 10573 O O . ARG E 5 1240 ? 229.752 214.881 165.283 1.00 99.24 1240 ARG A O 1
ATOM 10581 N N . VAL E 5 1241 ? 230.860 213.373 166.532 1.00 100.13 1241 VAL A N 1
ATOM 10582 C CA . VAL E 5 1241 ? 230.884 212.361 165.433 1.00 97.99 1241 VAL A CA 1
ATOM 10583 C C . VAL E 5 1241 ? 229.454 211.908 165.121 1.00 96.87 1241 VAL A C 1
ATOM 10584 O O . VAL E 5 1241 ? 229.123 211.790 163.925 1.00 96.78 1241 VAL A O 1
ATOM 10588 N N . ILE E 5 1242 ? 228.638 211.675 166.153 1.00 107.37 1242 ILE A N 1
ATOM 10589 C CA . ILE E 5 1242 ? 227.252 211.158 165.944 1.00 104.01 1242 ILE A CA 1
ATOM 10590 C C . ILE E 5 1242 ? 226.437 212.180 165.145 1.00 109.95 1242 ILE A C 1
ATOM 10591 O O . ILE E 5 1242 ? 225.680 211.755 164.251 1.00 111.43 1242 ILE A O 1
ATOM 10596 N N . THR E 5 1243 ? 226.590 213.473 165.443 1.00 117.52 1243 THR A N 1
ATOM 10597 C CA . THR E 5 1243 ? 225.766 214.513 164.768 1.00 114.31 1243 THR A CA 1
ATOM 10598 C C . THR E 5 1243 ? 226.060 214.548 163.265 1.00 117.23 1243 THR A C 1
ATOM 10599 O O . THR E 5 1243 ? 225.242 215.133 162.530 1.00 117.48 1243 THR A O 1
ATOM 10603 N N . LYS E 5 1244 ? 227.172 213.952 162.823 1.00 130.03 1244 LYS A N 1
ATOM 10604 C CA . LYS E 5 1244 ? 227.551 214.050 161.387 1.00 129.26 1244 LYS A CA 1
ATOM 10605 C C . LYS E 5 1244 ? 227.263 212.730 160.671 1.00 129.42 1244 LYS A C 1
ATOM 10606 O O . LYS E 5 1244 ? 227.773 212.558 159.554 1.00 133.99 1244 LYS A O 1
ATOM 10612 N N . ARG E 5 1245 ? 226.486 211.839 161.293 1.00 141.33 1245 ARG A N 1
ATOM 10613 C CA . ARG E 5 1245 ? 226.239 210.489 160.714 1.00 140.84 1245 ARG A CA 1
ATOM 10614 C C . ARG E 5 1245 ? 225.605 210.598 159.325 1.00 143.81 1245 ARG A C 1
ATOM 10615 O O . ARG E 5 1245 ? 226.058 209.874 158.420 1.00 149.41 1245 ARG A O 1
ATOM 10623 N N . LYS E 5 1246 ? 224.598 211.459 159.160 1.00 142.36 1246 LYS A N 1
ATOM 10624 C CA . LYS E 5 1246 ? 223.879 211.533 157.859 1.00 144.00 1246 LYS A CA 1
ATOM 10625 C C . LYS E 5 1246 ? 224.841 211.969 156.747 1.00 146.54 1246 LYS A C 1
ATOM 10626 O O . LYS E 5 1246 ? 224.775 211.380 155.651 1.00 147.83 1246 LYS A O 1
ATOM 10632 N N . SER E 5 1247 ? 225.706 212.947 157.027 1.00 161.97 1247 SER A N 1
ATOM 10633 C CA . SER E 5 1247 ? 226.686 213.421 156.015 1.00 161.52 1247 SER A CA 1
ATOM 10634 C C . SER E 5 1247 ? 227.760 212.350 155.803 1.00 161.46 1247 SER A C 1
ATOM 10635 O O . SER E 5 1247 ? 228.221 212.199 154.655 1.00 163.50 1247 SER A O 1
ATOM 10638 N N . ALA E 5 1248 ? 228.133 211.639 156.870 1.00 163.13 1248 ALA A N 1
ATOM 10639 C CA . ALA E 5 1248 ? 229.177 210.592 156.775 1.00 161.99 1248 ALA A CA 1
ATOM 10640 C C . ALA E 5 1248 ? 228.767 209.505 155.779 1.00 163.57 1248 ALA A C 1
ATOM 10641 O O . ALA E 5 1248 ? 229.669 208.968 155.109 1.00 164.41 1248 ALA A O 1
ATOM 10643 N N . ARG E 5 1249 ? 227.474 209.178 155.690 1.00 156.25 1249 ARG A N 1
ATOM 10644 C CA . ARG E 5 1249 ? 227.083 208.043 154.812 1.00 155.75 1249 ARG A CA 1
ATOM 10645 C C . ARG E 5 1249 ? 227.556 208.347 153.389 1.00 157.46 1249 ARG A C 1
ATOM 10646 O O . ARG E 5 1249 ? 228.152 207.437 152.780 1.00 156.28 1249 ARG A O 1
ATOM 10654 N N . LYS E 5 1250 ? 227.303 209.556 152.875 1.00 182.94 1250 LYS A N 1
ATOM 10655 C CA . LYS E 5 1250 ? 227.858 209.963 151.552 1.00 182.38 1250 LYS A CA 1
ATOM 10656 C C . LYS E 5 1250 ? 227.580 208.878 150.508 1.00 181.13 1250 LYS A C 1
ATOM 10657 O O . LYS E 5 1250 ? 228.498 208.585 149.718 1.00 179.98 1250 LYS A O 1
ATOM 10659 N N . ARG E 5 1251 ? 226.374 208.307 150.499 1.00 194.29 1251 ARG A N 1
ATOM 10660 C CA . ARG E 5 1251 ? 226.096 207.181 149.568 1.00 195.49 1251 ARG A CA 1
ATOM 10661 C C . ARG E 5 1251 ? 226.106 207.712 148.133 1.00 196.48 1251 ARG A C 1
ATOM 10662 O O . ARG E 5 1251 ? 225.580 208.817 147.919 1.00 195.67 1251 ARG A O 1
ATOM 10664 N N . ASP E 5 1252 ? 226.696 206.955 147.204 1.00 196.42 1252 ASP A N 1
ATOM 10665 C CA . ASP E 5 1252 ? 226.736 207.369 145.776 1.00 195.46 1252 ASP A CA 1
ATOM 10666 C C . ASP E 5 1252 ? 227.286 208.796 145.671 1.00 196.10 1252 ASP A C 1
ATOM 10667 O O . ASP E 5 1252 ? 226.686 209.594 144.923 1.00 195.21 1252 ASP A O 1
ATOM 10672 N N . ARG E 5 1253 ? 228.361 209.103 146.409 1.00 184.77 1253 ARG A N 1
ATOM 10673 C CA . ARG E 5 1253 ? 228.997 210.449 146.343 1.00 182.18 1253 ARG A CA 1
ATOM 10674 C C . ARG E 5 1253 ? 227.995 211.521 146.792 1.00 181.40 1253 ARG A C 1
ATOM 10675 O O . ARG E 5 1253 ? 227.538 211.444 147.950 1.00 179.64 1253 ARG A O 1
ATOM 10683 N N . PHE E 5 1254 ? 227.669 212.479 145.921 1.00 30.00 1254 PHE A N 1
ATOM 10684 C CA . PHE E 5 1254 ? 226.782 213.616 146.288 1.00 30.00 1254 PHE A CA 1
ATOM 10685 C C . PHE E 5 1254 ? 225.375 213.134 146.662 1.00 30.00 1254 PHE A C 1
ATOM 10686 O O . PHE E 5 1254 ? 224.671 213.892 147.358 1.00 30.00 1254 PHE A O 1
ATOM 10688 N N . LYS E 5 1255 ? 224.985 211.934 146.220 1.00 30.00 1255 LYS A N 1
ATOM 10689 C CA . LYS E 5 1255 ? 223.601 211.439 146.469 1.00 30.00 1255 LYS A CA 1
ATOM 10690 C C . LYS E 5 1255 ? 223.304 211.485 147.973 1.00 30.00 1255 LYS A C 1
ATOM 10691 O O . LYS E 5 1255 ? 222.160 211.839 148.327 1.00 30.00 1255 LYS A O 1
ATOM 10697 N N . LYS E 5 1256 ? 224.285 211.137 148.814 1.00 30.00 1256 LYS A N 1
ATOM 10698 C CA . LYS E 5 1256 ? 224.105 211.206 150.291 1.00 30.00 1256 LYS A CA 1
ATOM 10699 C C . LYS E 5 1256 ? 222.916 210.326 150.701 1.00 30.00 1256 LYS A C 1
ATOM 10700 O O . LYS E 5 1256 ? 222.923 209.134 150.349 1.00 30.00 1256 LYS A O 1
ATOM 10706 N N . GLN E 5 1257 ? 221.945 210.886 151.430 1.00 135.38 1257 GLN A N 1
ATOM 10707 C CA . GLN E 5 1257 ? 220.785 210.099 151.931 1.00 134.32 1257 GLN A CA 1
ATOM 10708 C C . GLN E 5 1257 ? 220.129 209.311 150.793 1.00 134.88 1257 GLN A C 1
ATOM 10709 O O . GLN E 5 1257 ? 220.022 209.853 149.676 1.00 135.29 1257 GLN A O 1
ATOM 10715 N N . ILE E 5 1258 ? 219.689 208.083 151.080 1.00 134.76 1258 ILE A N 1
ATOM 10716 C CA . ILE E 5 1258 ? 219.021 207.232 150.052 1.00 133.46 1258 ILE A CA 1
ATOM 10717 C C . ILE E 5 1258 ? 217.502 207.309 150.228 1.00 132.36 1258 ILE A C 1
ATOM 10718 O O . ILE E 5 1258 ? 216.793 206.655 149.439 1.00 136.29 1258 ILE A O 1
ATOM 10722 N N . ALA E 5 1259 ? 217.015 208.070 151.213 1.00 136.33 1259 ALA A N 1
ATOM 10723 C CA . ALA E 5 1259 ? 215.558 208.102 151.492 1.00 138.19 1259 ALA A CA 1
ATOM 10724 C C . ALA E 5 1259 ? 214.836 208.996 150.480 1.00 142.61 1259 ALA A C 1
ATOM 10725 O O . ALA E 5 1259 ? 214.454 210.117 150.860 1.00 143.49 1259 ALA A O 1
ATOM 10727 N N . VAL E 5 1260 ? 214.633 208.511 149.250 1.00 157.90 1260 VAL A N 1
ATOM 10728 C CA . VAL E 5 1260 ? 213.951 209.319 148.193 1.00 157.68 1260 VAL A CA 1
ATOM 10729 C C . VAL E 5 1260 ? 212.950 208.439 147.439 1.00 157.05 1260 VAL A C 1
ATOM 10730 O O . VAL E 5 1260 ? 213.252 207.247 147.237 1.00 158.10 1260 VAL A O 1
ATOM 10734 N N . VAL E 5 1261 ? 211.799 208.999 147.050 1.00 138.71 1261 VAL A N 1
ATOM 10735 C CA . VAL E 5 1261 ? 210.821 208.230 146.222 1.00 136.41 1261 VAL A CA 1
ATOM 10736 C C . VAL E 5 1261 ? 211.470 207.972 144.859 1.00 139.12 1261 VAL A C 1
ATOM 10737 O O . VAL E 5 1261 ? 212.208 208.852 144.383 1.00 139.18 1261 VAL A O 1
ATOM 10741 N N . ASN E 5 1262 ? 211.233 206.796 144.275 1.00 147.53 1262 ASN A N 1
ATOM 10742 C CA . ASN E 5 1262 ? 211.859 206.451 142.971 1.00 146.15 1262 ASN A CA 1
ATOM 10743 C C . ASN E 5 1262 ? 211.351 207.398 141.877 1.00 144.21 1262 ASN A C 1
ATOM 10744 O O . ASN E 5 1262 ? 212.181 207.844 141.061 1.00 141.37 1262 ASN A O 1
ATOM 10746 N N . LYS E 5 1263 ? 210.047 207.693 141.863 1.00 157.90 1263 LYS A N 1
ATOM 10747 C CA . LYS E 5 1263 ? 209.456 208.545 140.793 1.00 158.58 1263 LYS A CA 1
ATOM 10748 C C . LYS E 5 1263 ? 210.010 209.976 140.840 1.00 158.13 1263 LYS A C 1
ATOM 10749 O O . LYS E 5 1263 ? 210.266 210.531 139.754 1.00 157.61 1263 LYS A O 1
ATOM 10755 N N . LYS E 5 1264 ? 210.182 210.556 142.033 1.00 153.22 1264 LYS A N 1
ATOM 10756 C CA . LYS E 5 1264 ? 210.619 211.978 142.125 1.00 151.11 1264 LYS A CA 1
ATOM 10757 C C . LYS E 5 1264 ? 211.886 212.095 142.980 1.00 150.81 1264 LYS A C 1
ATOM 10758 O O . LYS E 5 1264 ? 212.727 211.181 142.908 1.00 152.85 1264 LYS A O 1
ATOM 10760 N N . LEU E 5 1265 ? 212.029 213.197 143.726 1.00 158.98 1265 LEU A N 1
ATOM 10761 C CA . LEU E 5 1265 ? 213.200 213.381 144.628 1.00 159.44 1265 LEU A CA 1
ATOM 10762 C C . LEU E 5 1265 ? 212.734 213.684 146.057 1.00 160.24 1265 LEU A C 1
ATOM 10763 O O . LEU E 5 1265 ? 213.609 213.893 146.920 1.00 160.01 1265 LEU A O 1
ATOM 10765 N N . ALA E 5 1266 ? 211.419 213.719 146.299 1.00 163.33 1266 ALA A N 1
ATOM 10766 C CA . ALA E 5 1266 ? 210.900 214.086 147.638 1.00 163.38 1266 ALA A CA 1
ATOM 10767 C C . ALA E 5 1266 ? 211.459 213.127 148.694 1.00 163.32 1266 ALA A C 1
ATOM 10768 O O . ALA E 5 1266 ? 211.493 211.910 148.430 1.00 164.40 1266 ALA A O 1
ATOM 10770 N N . ALA E 5 1267 ? 211.877 213.659 149.847 1.00 138.06 1267 ALA A N 1
ATOM 10771 C CA . ALA E 5 1267 ? 212.496 212.828 150.909 1.00 134.33 1267 ALA A CA 1
ATOM 10772 C C . ALA E 5 1267 ? 211.455 211.953 151.615 1.00 135.33 1267 ALA A C 1
ATOM 10773 O O . ALA E 5 1267 ? 210.265 212.326 151.611 1.00 135.20 1267 ALA A O 1
ATOM 10775 N N . LEU E 5 1268 ? 211.893 210.832 152.199 1.00 132.01 1268 LEU A N 1
ATOM 10776 C CA . LEU E 5 1268 ? 210.977 209.926 152.946 1.00 131.80 1268 LEU A CA 1
ATOM 10777 C C . LEU E 5 1268 ? 211.452 209.841 154.401 1.00 133.40 1268 LEU A C 1
ATOM 10778 O O . LEU E 5 1268 ? 212.678 209.801 154.614 1.00 135.57 1268 LEU A O 1
ATOM 10783 N N . SER E 5 1269 ? 210.521 209.832 155.360 1.00 126.70 1269 SER A N 1
ATOM 10784 C CA . SER E 5 1269 ? 210.885 209.797 156.804 1.00 126.54 1269 SER A CA 1
ATOM 10785 C C . SER E 5 1269 ? 211.732 208.560 157.124 1.00 123.33 1269 SER A C 1
ATOM 10786 O O . SER E 5 1269 ? 211.386 207.467 156.631 1.00 126.40 1269 SER A O 1
ATOM 10789 N N . LYS E 5 1270 ? 212.787 208.726 157.930 1.00 103.56 1270 LYS A N 1
ATOM 10790 C CA . LYS E 5 1270 ? 213.646 207.579 158.331 1.00 103.39 1270 LYS A CA 1
ATOM 10791 C C . LYS E 5 1270 ? 213.561 207.378 159.846 1.00 106.79 1270 LYS A C 1
ATOM 10792 O O . LYS E 5 1270 ? 213.823 208.351 160.578 1.00 104.29 1270 LYS A O 1
ATOM 10796 N N . LYS E 5 1271 ? 213.212 206.168 160.294 1.00 121.31 1271 LYS A N 1
ATOM 10797 C CA . LYS E 5 1271 ? 213.199 205.866 161.750 1.00 119.10 1271 LYS A CA 1
ATOM 10798 C C . LYS E 5 1271 ? 214.608 205.412 162.138 1.00 123.63 1271 LYS A C 1
ATOM 10799 O O . LYS E 5 1271 ? 214.749 204.250 162.544 1.00 128.82 1271 LYS A O 1
ATOM 10805 N N . VAL E 5 1272 ? 215.600 206.300 162.028 1.00 133.21 1272 VAL A N 1
ATOM 10806 C CA . VAL E 5 1272 ? 217.026 205.933 162.288 1.00 132.87 1272 VAL A CA 1
ATOM 10807 C C . VAL E 5 1272 ? 217.354 206.102 163.780 1.00 134.61 1272 VAL A C 1
ATOM 10808 O O . VAL E 5 1272 ? 216.406 206.245 164.571 1.00 136.78 1272 VAL A O 1
ATOM 10812 N N . GLU E 5 1273 ? 218.637 206.066 164.157 1.00 143.42 1273 GLU A N 1
ATOM 10813 C CA . GLU E 5 1273 ? 219.073 206.172 165.578 1.00 144.27 1273 GLU A CA 1
ATOM 10814 C C . GLU E 5 1273 ? 218.613 207.507 166.178 1.00 146.85 1273 GLU A C 1
ATOM 10815 O O . GLU E 5 1273 ? 218.306 207.527 167.384 1.00 150.31 1273 GLU A O 1
ATOM 10821 N N . THR E 5 1274 ? 218.543 208.572 165.374 1.00 148.14 1274 THR A N 1
ATOM 10822 C CA . THR E 5 1274 ? 218.173 209.925 165.881 1.00 146.08 1274 THR A CA 1
ATOM 10823 C C . THR E 5 1274 ? 216.750 209.908 166.452 1.00 146.49 1274 THR A C 1
ATOM 10824 O O . THR E 5 1274 ? 216.423 210.828 167.225 1.00 148.75 1274 THR A O 1
ATOM 10828 N N . GLU E 5 1275 ? 215.940 208.909 166.088 1.00 142.30 1275 GLU A N 1
ATOM 10829 C CA . GLU E 5 1275 ? 214.549 208.785 166.602 1.00 140.70 1275 GLU A CA 1
ATOM 10830 C C . GLU E 5 1275 ? 214.588 208.656 168.131 1.00 141.68 1275 GLU A C 1
ATOM 10831 O O . GLU E 5 1275 ? 213.597 209.037 168.779 1.00 141.34 1275 GLU A O 1
ATOM 10837 N N . LYS E 5 1276 ? 215.685 208.131 168.687 1.00 136.60 1276 LYS A N 1
ATOM 10838 C CA . LYS E 5 1276 ? 215.803 207.938 170.158 1.00 133.67 1276 LYS A CA 1
ATOM 10839 C C . LYS E 5 1276 ? 215.676 209.289 170.874 1.00 135.91 1276 LYS A C 1
ATOM 10840 O O . LYS E 5 1276 ? 214.976 209.342 171.905 1.00 138.05 1276 LYS A O 1
ATOM 10846 N N . SER E 5 1277 ? 216.313 210.338 170.343 1.00 146.11 1277 SER A N 1
ATOM 10847 C CA . SER E 5 1277 ? 216.240 211.687 170.965 1.00 141.74 1277 SER A CA 1
ATOM 10848 C C . SER E 5 1277 ? 214.937 212.381 170.552 1.00 143.48 1277 SER A C 1
ATOM 10849 O O . SER E 5 1277 ? 215.013 213.509 170.029 1.00 144.77 1277 SER A O 1
ATOM 10852 N N . ASN E 5 1278 ? 213.792 211.732 170.786 1.00 162.85 1278 ASN A N 1
ATOM 10853 C CA . ASN E 5 1278 ? 212.478 212.299 170.389 1.00 165.57 1278 ASN A CA 1
ATOM 10854 C C . ASN E 5 1278 ? 211.453 211.974 171.476 1.00 165.80 1278 ASN A C 1
ATOM 10855 O O . ASN E 5 1278 ? 211.382 210.797 171.877 1.00 165.96 1278 ASN A O 1
ATOM 10860 N N . LEU E 5 1279 ? 210.664 212.965 171.905 1.00 169.65 1279 LEU A N 1
ATOM 10861 C CA . LEU E 5 1279 ? 209.595 212.723 172.914 1.00 167.97 1279 LEU A CA 1
ATOM 10862 C C . LEU E 5 1279 ? 208.270 213.302 172.400 1.00 165.28 1279 LEU A C 1
ATOM 10863 O O . LEU E 5 1279 ? 208.271 214.469 171.964 1.00 166.06 1279 LEU A O 1
ATOM 10865 N N . TYR E 5 1280 ? 207.192 212.511 172.441 1.00 147.46 1280 TYR A N 1
ATOM 10866 C CA . TYR E 5 1280 ? 205.864 212.970 171.952 1.00 147.74 1280 TYR A CA 1
ATOM 10867 C C . TYR E 5 1280 ? 204.807 212.764 173.043 1.00 149.25 1280 TYR A C 1
ATOM 10868 O O . TYR E 5 1280 ? 204.825 211.702 173.696 1.00 148.58 1280 TYR A O 1
ATOM 10870 N N . GLN E 5 1281 ? 203.922 213.747 173.237 1.00 152.94 1281 GLN A N 1
ATOM 10871 C CA . GLN E 5 1281 ? 202.871 213.651 174.288 1.00 151.19 1281 GLN A CA 1
ATOM 10872 C C . GLN E 5 1281 ? 201.452 213.790 173.726 1.00 151.05 1281 GLN A C 1
ATOM 10873 O O . GLN E 5 1281 ? 201.219 214.726 172.941 1.00 153.50 1281 GLN A O 1
ATOM 10875 N N . THR E 5 1282 ? 200.532 212.912 174.140 1.00 126.55 1282 THR A N 1
ATOM 10876 C CA . THR E 5 1282 ? 199.112 213.035 173.699 1.00 126.35 1282 THR A CA 1
ATOM 10877 C C . THR E 5 1282 ? 198.406 214.203 174.393 1.00 128.07 1282 THR A C 1
ATOM 10878 O O . THR E 5 1282 ? 198.789 214.514 175.538 1.00 127.91 1282 THR A O 1
ATOM 10882 N N . LEU E 5 1283 ? 197.431 214.828 173.726 1.00 113.23 1283 LEU A N 1
ATOM 10883 C CA . LEU E 5 1283 ? 196.728 216.004 174.307 1.00 106.64 1283 LEU A CA 1
ATOM 10884 C C . LEU E 5 1283 ? 195.297 216.076 173.768 1.00 107.24 1283 LEU A C 1
ATOM 10885 O O . LEU E 5 1283 ? 195.037 215.454 172.720 1.00 107.20 1283 LEU A O 1
ATOM 10887 N N . TYR E 5 1284 ? 194.417 216.807 174.461 1.00 30.00 1284 TYR A N 1
ATOM 10888 C CA . TYR E 5 1284 ? 193.006 216.958 174.015 1.00 30.00 1284 TYR A CA 1
ATOM 10889 C C . TYR E 5 1284 ? 192.414 215.577 173.718 1.00 30.00 1284 TYR A C 1
ATOM 10890 O O . TYR E 5 1284 ? 191.549 215.148 174.505 1.00 30.00 1284 TYR A O 1
ATOM 10899 N N . ALA E 5 1345 ? 188.277 206.678 168.162 1.00 30.00 1345 ALA A N 1
ATOM 10900 C CA . ALA E 5 1345 ? 189.191 207.449 167.286 1.00 30.00 1345 ALA A CA 1
ATOM 10901 C C . ALA E 5 1345 ? 188.846 208.939 167.371 1.00 30.00 1345 ALA A C 1
ATOM 10902 O O . ALA E 5 1345 ? 188.965 209.631 166.341 1.00 30.00 1345 ALA A O 1
ATOM 10904 N N . LYS E 5 1346 ? 188.436 209.408 168.553 1.00 30.00 1346 LYS A N 1
ATOM 10905 C CA . LYS E 5 1346 ? 188.039 210.832 168.722 1.00 30.00 1346 LYS A CA 1
ATOM 10906 C C . LYS E 5 1346 ? 188.960 211.506 169.743 1.00 30.00 1346 LYS A C 1
ATOM 10907 O O . LYS E 5 1346 ? 189.179 210.895 170.809 1.00 30.00 1346 LYS A O 1
ATOM 10909 N N . LYS E 5 1347 ? 189.506 212.681 169.407 1.00 126.73 1347 LYS A N 1
ATOM 10910 C CA . LYS E 5 1347 ? 190.368 213.458 170.345 1.00 129.87 1347 LYS A CA 1
ATOM 10911 C C . LYS E 5 1347 ? 191.702 212.737 170.566 1.00 131.86 1347 LYS A C 1
ATOM 10912 O O . LYS E 5 1347 ? 192.080 211.925 169.695 1.00 132.73 1347 LYS A O 1
ATOM 10914 N N . LEU E 5 1348 ? 192.398 213.056 171.663 1.00 136.61 1348 LEU A N 1
ATOM 10915 C CA . LEU E 5 1348 ? 193.695 212.401 171.994 1.00 133.76 1348 LEU A CA 1
ATOM 10916 C C . LEU E 5 1348 ? 194.662 212.544 170.814 1.00 133.68 1348 LEU A C 1
ATOM 10917 O O . LEU E 5 1348 ? 195.346 211.554 170.493 1.00 135.89 1348 LEU A O 1
ATOM 10922 N N . ARG E 5 1349 ? 194.709 213.728 170.197 1.00 145.82 1349 ARG A N 1
ATOM 10923 C CA . ARG E 5 1349 ? 195.588 213.952 169.018 1.00 148.94 1349 ARG A CA 1
ATOM 10924 C C . ARG E 5 1349 ? 197.055 213.809 169.437 1.00 146.69 1349 ARG A C 1
ATOM 10925 O O . ARG E 5 1349 ? 197.411 214.307 170.523 1.00 142.55 1349 ARG A O 1
ATOM 10927 N N . LYS E 5 1350 ? 197.871 213.166 168.595 1.00 150.61 1350 LYS A N 1
ATOM 10928 C CA . LYS E 5 1350 ? 199.315 212.986 168.902 1.00 148.87 1350 LYS A CA 1
ATOM 10929 C C . LYS E 5 1350 ? 200.053 214.293 168.599 1.00 148.21 1350 LYS A C 1
ATOM 10930 O O . LYS E 5 1350 ? 199.898 214.806 167.474 1.00 150.80 1350 LYS A O 1
ATOM 10931 N N . LYS E 5 1351 ? 200.821 214.805 169.566 1.00 152.06 1351 LYS A N 1
ATOM 10932 C CA . LYS E 5 1351 ? 201.545 216.092 169.379 1.00 152.45 1351 LYS A CA 1
ATOM 10933 C C . LYS E 5 1351 ? 202.961 215.948 169.942 1.00 153.11 1351 LYS A C 1
ATOM 10934 O O . LYS E 5 1351 ? 203.176 215.028 170.749 1.00 158.79 1351 LYS A O 1
ATOM 10936 N N . ILE E 5 1352 ? 203.896 216.802 169.516 1.00 151.92 1352 ILE A N 1
ATOM 10937 C CA . ILE E 5 1352 ? 205.268 216.770 170.106 1.00 154.11 1352 ILE A CA 1
ATOM 10938 C C . ILE E 5 1352 ? 205.183 217.250 171.561 1.00 154.79 1352 ILE A C 1
ATOM 10939 O O . ILE E 5 1352 ? 204.341 218.127 171.848 1.00 153.72 1352 ILE A O 1
ATOM 10944 N N . SER E 5 1353 ? 206.001 216.678 172.449 1.00 172.05 1353 SER A N 1
ATOM 10945 C CA . SER E 5 1353 ? 206.003 217.087 173.879 1.00 174.34 1353 SER A CA 1
ATOM 10946 C C . SER E 5 1353 ? 206.529 218.519 174.010 1.00 174.29 1353 SER A C 1
ATOM 10947 O O . SER E 5 1353 ? 207.403 218.895 173.204 1.00 171.43 1353 SER A O 1
ATOM 10950 N N . SER E 5 1354 ? 206.006 219.281 174.977 1.00 179.73 1354 SER A N 1
ATOM 10951 C CA . SER E 5 1354 ? 206.472 220.674 175.211 1.00 178.65 1354 SER A CA 1
ATOM 10952 C C . SER E 5 1354 ? 207.995 220.739 175.064 1.00 178.22 1354 SER A C 1
ATOM 10953 O O . SER E 5 1354 ? 208.473 221.586 174.284 1.00 176.62 1354 SER A O 1
ATOM 10956 N N . LYS E 5 1355 ? 208.724 219.881 175.784 1.00 182.42 1355 LYS A N 1
ATOM 10957 C CA . LYS E 5 1355 ? 210.202 219.825 175.628 1.00 182.60 1355 LYS A CA 1
ATOM 10958 C C . LYS E 5 1355 ? 210.509 218.648 174.700 1.00 184.31 1355 LYS A C 1
ATOM 10959 O O . LYS E 5 1355 ? 210.573 217.512 175.200 1.00 184.20 1355 LYS A O 1
ATOM 10961 N N . GLY E 5 1356 ? 210.702 218.909 173.404 1.00 181.46 1356 GLY A N 1
ATOM 10962 C CA . GLY E 5 1356 ? 210.881 217.808 172.435 1.00 179.99 1356 GLY A CA 1
ATOM 10963 C C . GLY E 5 1356 ? 212.097 216.951 172.728 1.00 179.57 1356 GLY A C 1
ATOM 10964 O O . GLY E 5 1356 ? 211.987 215.717 172.595 1.00 178.68 1356 GLY A O 1
ATOM 10965 N N . ARG E 5 1357 ? 213.220 217.567 173.104 1.00 166.55 1357 ARG A N 1
ATOM 10966 C CA . ARG E 5 1357 ? 214.460 216.776 173.311 1.00 165.22 1357 ARG A CA 1
ATOM 10967 C C . ARG E 5 1357 ? 214.275 215.868 174.528 1.00 164.40 1357 ARG A C 1
ATOM 10968 O O . ARG E 5 1357 ? 213.848 216.379 175.580 1.00 163.73 1357 ARG A O 1
ATOM 10970 N N . ARG E 5 1358 ? 214.601 214.581 174.391 1.00 157.60 1358 ARG A N 1
ATOM 10971 C CA . ARG E 5 1358 ? 214.531 213.649 175.546 1.00 156.40 1358 ARG A CA 1
ATOM 10972 C C . ARG E 5 1358 ? 215.556 214.120 176.578 1.00 156.26 1358 ARG A C 1
ATOM 10973 O O . ARG E 5 1358 ? 215.238 214.094 177.783 1.00 156.02 1358 ARG A O 1
ATOM 10981 N N . TYR E 5 1359 ? 216.730 214.553 176.111 1.00 141.79 1359 TYR A N 1
ATOM 10982 C CA . TYR E 5 1359 ? 217.801 215.030 177.024 1.00 138.09 1359 TYR A CA 1
ATOM 10983 C C . TYR E 5 1359 ? 217.531 216.498 177.357 1.00 142.43 1359 TYR A C 1
ATOM 10984 O O . TYR E 5 1359 ? 218.226 217.372 176.807 1.00 147.63 1359 TYR A O 1
ATOM 10993 N N . ARG E 5 1360 ? 216.552 216.753 178.229 1.00 148.11 1360 ARG A N 1
ATOM 10994 C CA . ARG E 5 1360 ? 216.169 218.150 178.566 1.00 150.51 1360 ARG A CA 1
ATOM 10995 C C . ARG E 5 1360 ? 217.340 218.853 179.255 1.00 151.41 1360 ARG A C 1
ATOM 10996 O O . ARG E 5 1360 ? 217.993 218.218 180.104 1.00 151.13 1360 ARG A O 1
ATOM 11004 N N . SER E 5 1361 ? 217.584 220.118 178.902 1.00 172.14 1361 SER A N 1
ATOM 11005 C CA . SER E 5 1361 ? 218.682 220.903 179.524 1.00 171.99 1361 SER A CA 1
ATOM 11006 C C . SER E 5 1361 ? 218.226 222.355 179.691 1.00 172.67 1361 SER A C 1
ATOM 11007 O O . SER E 5 1361 ? 217.676 222.911 178.721 1.00 173.69 1361 SER A O 1
ATOM 11010 N N . LEU E 5 1362 ? 218.447 222.940 180.871 1.00 191.84 1362 LEU A N 1
ATOM 11011 C CA . LEU E 5 1362 ? 218.048 224.316 181.125 1.00 191.34 1362 LEU A CA 1
ATOM 11012 C C . LEU E 5 1362 ? 218.864 225.277 180.266 1.00 192.57 1362 LEU A C 1
ATOM 11013 O O . LEU E 5 1362 ? 220.048 225.056 180.000 1.00 192.67 1362 LEU A O 1
ATOM 11015 N N . SER E 5 1363 ? 218.218 226.357 179.836 1.00 202.48 1363 SER A N 1
ATOM 11016 C CA . SER E 5 1363 ? 218.868 227.324 178.966 1.00 202.40 1363 SER A CA 1
ATOM 11017 C C . SER E 5 1363 ? 219.800 228.233 179.763 1.00 202.80 1363 SER A C 1
ATOM 11018 O O . SER E 5 1363 ? 219.690 228.365 180.985 1.00 204.07 1363 SER A O 1
ATOM 11021 N N . LEU E 5 1364 ? 220.731 228.864 179.049 1.00 189.96 1364 LEU A N 1
ATOM 11022 C CA . LEU E 5 1364 ? 221.624 229.838 179.657 1.00 189.84 1364 LEU A CA 1
ATOM 11023 C C . LEU E 5 1364 ? 220.906 231.175 179.848 1.00 191.24 1364 LEU A C 1
ATOM 11024 O O . LEU E 5 1364 ? 219.786 231.386 179.375 1.00 192.37 1364 LEU A O 1
ATOM 11026 N N . ALA E 5 1365 ? 221.571 232.091 180.556 1.00 172.20 1365 ALA A N 1
ATOM 11027 C CA . ALA E 5 1365 ? 221.007 233.406 180.862 1.00 170.11 1365 ALA A CA 1
ATOM 11028 C C . ALA E 5 1365 ? 221.243 234.360 179.689 1.00 170.85 1365 ALA A C 1
ATOM 11029 O O . ALA E 5 1365 ? 222.051 235.289 179.741 1.00 170.69 1365 ALA A O 1
ATOM 11031 N N . ARG E 5 1366 ? 220.525 234.111 178.585 1.00 142.88 1366 ARG A N 1
ATOM 11032 C CA . ARG E 5 1366 ? 220.700 234.947 177.364 1.00 138.83 1366 ARG A CA 1
ATOM 11033 C C . ARG E 5 1366 ? 219.362 235.119 176.640 1.00 137.70 1366 ARG A C 1
ATOM 11034 O O . ARG E 5 1366 ? 218.566 234.159 176.667 1.00 138.06 1366 ARG A O 1
ATOM 11042 N N . TYR E 5 1367 ? 219.110 236.299 176.058 1.00 131.17 1367 TYR A N 1
ATOM 11043 C CA . TYR E 5 1367 ? 217.887 236.552 175.244 1.00 130.18 1367 TYR A CA 1
ATOM 11044 C C . TYR E 5 1367 ? 216.614 236.464 176.093 1.00 129.94 1367 TYR A C 1
ATOM 11045 O O . TYR E 5 1367 ? 215.535 236.228 175.518 1.00 127.40 1367 TYR A O 1
ATOM 11054 N N . LEU E 5 1368 ? 216.733 236.648 177.409 1.00 145.10 1368 LEU A N 1
ATOM 11055 C CA . LEU E 5 1368 ? 215.538 236.639 178.295 1.00 146.04 1368 LEU A CA 1
ATOM 11056 C C . LEU E 5 1368 ? 214.641 237.839 177.971 1.00 147.24 1368 LEU A C 1
ATOM 11057 O O . LEU E 5 1368 ? 213.410 237.654 177.922 1.00 147.23 1368 LEU A O 1
ATOM 11062 N N . THR E 5 1369 ? 215.235 239.018 177.755 1.00 141.89 1369 THR A N 1
ATOM 11063 C CA . THR E 5 1369 ? 214.449 240.259 177.508 1.00 140.22 1369 THR A CA 1
ATOM 11064 C C . THR E 5 1369 ? 213.844 240.270 176.100 1.00 141.00 1369 THR A C 1
ATOM 11065 O O . THR E 5 1369 ? 214.465 239.686 175.191 1.00 143.14 1369 THR A O 1
ATOM 11069 N N . ALA E 5 1370 ? 212.687 240.921 175.933 1.00 131.68 1370 ALA A N 1
ATOM 11070 C CA . ALA E 5 1370 ? 212.051 241.034 174.598 1.00 132.53 1370 ALA A CA 1
ATOM 11071 C C . ALA E 5 1370 ? 211.518 242.457 174.386 1.00 131.41 1370 ALA A C 1
ATOM 11072 O O . ALA E 5 1370 ? 211.162 243.106 175.388 1.00 131.04 1370 ALA A O 1
ATOM 11074 N N . THR E 5 1371 ? 211.431 242.901 173.127 1.00 114.80 1371 THR A N 1
ATOM 11075 C CA . THR E 5 1371 ? 210.864 244.242 172.815 1.00 113.09 1371 THR A CA 1
ATOM 11076 C C . THR E 5 1371 ? 209.336 244.161 172.922 1.00 113.34 1371 THR A C 1
ATOM 11077 O O . THR E 5 1371 ? 208.779 243.122 172.519 1.00 110.79 1371 THR A O 1
ATOM 11081 N N . ARG E 5 1372 ? 208.689 245.213 173.435 1.00 120.96 1372 ARG A N 1
ATOM 11082 C CA . ARG E 5 1372 ? 207.215 245.190 173.644 1.00 121.36 1372 ARG A CA 1
ATOM 11083 C C . ARG E 5 1372 ? 206.571 246.342 172.867 1.00 121.78 1372 ARG A C 1
ATOM 11084 O O . ARG E 5 1372 ? 207.215 247.399 172.745 1.00 121.05 1372 ARG A O 1
ATOM 11092 N N . LYS E 5 1373 ? 205.340 246.156 172.385 1.00 111.00 1373 LYS A N 1
ATOM 11093 C CA . LYS E 5 1373 ? 204.632 247.247 171.662 1.00 110.90 1373 LYS A CA 1
ATOM 11094 C C . LYS E 5 1373 ? 203.314 247.568 172.371 1.00 107.29 1373 LYS A C 1
ATOM 11095 O O . LYS E 5 1373 ? 202.379 246.752 172.269 1.00 106.19 1373 LYS A O 1
ATOM 11101 N N . PRO E 5 1374 ? 203.190 248.710 173.083 1.00 90.77 1374 PRO A N 1
ATOM 11102 C CA . PRO E 5 1374 ? 201.912 249.081 173.689 1.00 88.50 1374 PRO A CA 1
ATOM 11103 C C . PRO E 5 1374 ? 200.887 249.306 172.570 1.00 86.92 1374 PRO A C 1
ATOM 11104 O O . PRO E 5 1374 ? 201.203 249.997 171.618 1.00 94.07 1374 PRO A O 1
ATOM 11108 N N . ARG E 5 1375 ? 199.694 248.726 172.709 1.00 84.84 1375 ARG A N 1
ATOM 11109 C CA . ARG E 5 1375 ? 198.682 248.833 171.625 1.00 85.76 1375 ARG A CA 1
ATOM 11110 C C . ARG E 5 1375 ? 197.275 248.822 172.224 1.00 89.32 1375 ARG A C 1
ATOM 11111 O O . ARG E 5 1375 ? 197.099 248.221 173.301 1.00 101.78 1375 ARG A O 1
ATOM 11119 N N . LEU E 5 1376 ? 196.315 249.472 171.562 1.00 85.82 1376 LEU A N 1
ATOM 11120 C CA . LEU E 5 1376 ? 194.910 249.389 172.036 1.00 94.22 1376 LEU A CA 1
ATOM 11121 C C . LEU E 5 1376 ? 194.418 247.994 171.644 1.00 92.50 1376 LEU A C 1
ATOM 11122 O O . LEU E 5 1376 ? 194.692 247.580 170.502 1.00 90.27 1376 LEU A O 1
ATOM 11127 N N . VAL E 5 1377 ? 193.727 247.297 172.548 1.00 105.63 1377 VAL A N 1
ATOM 11128 C CA . VAL E 5 1377 ? 193.300 245.898 172.247 1.00 106.98 1377 VAL A CA 1
ATOM 11129 C C . VAL E 5 1377 ? 191.786 245.807 172.440 1.00 108.06 1377 VAL A C 1
ATOM 11130 O O . VAL E 5 1377 ? 191.303 246.212 173.516 1.00 108.54 1377 VAL A O 1
ATOM 11134 N N . GLY E 5 1378 ? 191.066 245.309 171.430 1.00 125.44 1378 GLY A N 1
ATOM 11135 C CA . GLY E 5 1378 ? 189.610 245.119 171.586 1.00 125.78 1378 GLY A CA 1
ATOM 11136 C C . GLY E 5 1378 ? 188.863 246.382 171.965 1.00 128.49 1378 GLY A C 1
ATOM 11137 O O . GLY E 5 1378 ? 189.019 247.395 171.254 1.00 130.63 1378 GLY A O 1
ATOM 11138 N N . LEU E 5 1379 ? 188.079 246.325 173.045 1.00 148.11 1379 LEU A N 1
ATOM 11139 C CA . LEU E 5 1379 ? 187.242 247.479 173.470 1.00 148.65 1379 LEU A CA 1
ATOM 11140 C C . LEU E 5 1379 ? 188.122 248.661 173.886 1.00 150.04 1379 LEU A C 1
ATOM 11141 O O . LEU E 5 1379 ? 189.262 248.426 174.334 1.00 150.06 1379 LEU A O 1
ATOM 11143 N N . ASP E 5 1380 ? 187.599 249.882 173.749 1.00 165.46 1380 ASP A N 1
ATOM 11144 C CA . ASP E 5 1380 ? 188.373 251.108 174.084 1.00 165.21 1380 ASP A CA 1
ATOM 11145 C C . ASP E 5 1380 ? 188.606 251.183 175.595 1.00 165.09 1380 ASP A C 1
ATOM 11146 O O . ASP E 5 1380 ? 187.839 250.521 176.325 1.00 166.77 1380 ASP A O 1
ATOM 11148 N N . ASN E 5 1381 ? 189.642 251.916 176.027 1.00 132.69 1381 ASN A N 1
ATOM 11149 C CA . ASN E 5 1381 ? 189.990 252.074 177.469 1.00 131.19 1381 ASN A CA 1
ATOM 11150 C C . ASN E 5 1381 ? 190.836 250.883 177.937 1.00 127.28 1381 ASN A C 1
ATOM 11151 O O . ASN E 5 1381 ? 191.156 250.830 179.140 1.00 129.95 1381 ASN A O 1
ATOM 11156 N N . LEU E 5 1382 ? 191.230 250.000 177.012 1.00 100.45 1382 LEU A N 1
ATOM 11157 C CA . LEU E 5 1382 ? 192.097 248.842 177.367 1.00 98.82 1382 LEU A CA 1
ATOM 11158 C C . LEU E 5 1382 ? 193.424 248.941 176.607 1.00 102.46 1382 LEU A C 1
ATOM 11159 O O . LEU E 5 1382 ? 193.390 248.907 175.364 1.00 109.40 1382 LEU A O 1
ATOM 11164 N N . THR E 5 1383 ? 194.544 249.046 177.329 1.00 91.03 1383 THR A N 1
ATOM 11165 C CA . THR E 5 1383 ? 195.884 249.164 176.689 1.00 92.18 1383 THR A CA 1
ATOM 11166 C C . THR E 5 1383 ? 196.753 247.974 177.110 1.00 86.85 1383 THR A C 1
ATOM 11167 O O . THR E 5 1383 ? 196.778 247.670 178.315 1.00 95.70 1383 THR A O 1
ATOM 11171 N N . LYS E 5 1384 ? 197.429 247.325 176.157 1.00 80.99 1384 LYS A N 1
ATOM 11172 C CA . LYS E 5 1384 ? 198.224 246.112 176.487 1.00 84.34 1384 LYS A CA 1
ATOM 11173 C C . LYS E 5 1384 ? 199.679 246.274 176.040 1.00 88.52 1384 LYS A C 1
ATOM 11174 O O . LYS E 5 1384 ? 199.904 246.402 174.821 1.00 98.40 1384 LYS A O 1
ATOM 11180 N N . ILE E 5 1385 ? 200.623 246.272 176.985 1.00 100.25 1385 ILE A N 1
ATOM 11181 C CA . ILE E 5 1385 ? 202.070 246.305 176.621 1.00 103.36 1385 ILE A CA 1
ATOM 11182 C C . ILE E 5 1385 ? 202.582 244.890 176.892 1.00 107.97 1385 ILE A C 1
ATOM 11183 O O . ILE E 5 1385 ? 203.288 244.338 176.024 1.00 107.10 1385 ILE A O 1
ATOM 11188 N N . ASP E 5 1386 ? 202.208 244.319 178.041 1.00 133.74 1386 ASP A N 1
ATOM 11189 C CA . ASP E 5 1386 ? 202.538 242.897 178.331 1.00 132.98 1386 ASP A CA 1
ATOM 11190 C C . ASP E 5 1386 ? 201.262 242.231 178.856 1.00 131.67 1386 ASP A C 1
ATOM 11191 O O . ASP E 5 1386 ? 201.077 241.026 178.596 1.00 130.50 1386 ASP A O 1
ATOM 11196 N N . ASN E 5 1387 ? 200.449 242.972 179.612 1.00 119.92 1387 ASN A N 1
ATOM 11197 C CA . ASN E 5 1387 ? 199.162 242.436 180.130 1.00 114.39 1387 ASN A CA 1
ATOM 11198 C C . ASN E 5 1387 ? 198.073 243.460 179.810 1.00 116.44 1387 ASN A C 1
ATOM 11199 O O . ASN E 5 1387 ? 198.401 244.660 179.764 1.00 122.09 1387 ASN A O 1
ATOM 11204 N N . ILE E 5 1388 ? 196.835 243.012 179.589 1.00 97.72 1388 ILE A N 1
ATOM 11205 C CA . ILE E 5 1388 ? 195.739 244.000 179.372 1.00 100.11 1388 ILE A CA 1
ATOM 11206 C C . ILE E 5 1388 ? 195.594 244.807 180.665 1.00 103.34 1388 ILE A C 1
ATOM 11207 O O . ILE E 5 1388 ? 195.541 244.186 181.744 1.00 113.33 1388 ILE A O 1
ATOM 11212 N N . THR E 5 1389 ? 195.531 246.136 180.554 1.00 98.71 1389 THR A N 1
ATOM 11213 C CA . THR E 5 1389 ? 195.404 247.004 181.754 1.00 98.16 1389 THR A CA 1
ATOM 11214 C C . THR E 5 1389 ? 194.157 247.875 181.606 1.00 104.25 1389 THR A C 1
ATOM 11215 O O . THR E 5 1389 ? 193.786 248.178 180.456 1.00 107.10 1389 THR A O 1
ATOM 11219 N N . THR E 5 1390 ? 193.544 248.258 182.727 1.00 115.54 1390 THR A N 1
ATOM 11220 C CA . THR E 5 1390 ? 192.361 249.102 182.692 1.00 114.10 1390 THR A CA 1
ATOM 11221 C C . THR E 5 1390 ? 192.726 250.544 183.024 1.00 114.91 1390 THR A C 1
ATOM 11222 O O . THR E 5 1390 ? 193.875 250.872 183.332 1.00 115.21 1390 THR A O 1
ATOM 11226 N N . LEU E 5 1391 ? 191.717 251.415 182.946 1.00 122.95 1391 LEU A N 1
ATOM 11227 C CA . LEU E 5 1391 ? 191.929 252.834 183.217 1.00 122.08 1391 LEU A CA 1
ATOM 11228 C C . LEU E 5 1391 ? 192.368 253.078 184.655 1.00 126.65 1391 LEU A C 1
ATOM 11229 O O . LEU E 5 1391 ? 193.113 254.027 184.922 1.00 126.86 1391 LEU A O 1
ATOM 11231 N N . GLN E 5 1392 ? 191.913 252.244 185.593 1.00 127.10 1392 GLN A N 1
ATOM 11232 C CA . GLN E 5 1392 ? 192.321 252.398 186.986 1.00 121.81 1392 GLN A CA 1
ATOM 11233 C C . GLN E 5 1392 ? 193.812 252.154 187.166 1.00 119.11 1392 GLN A C 1
ATOM 11234 O O . GLN E 5 1392 ? 194.412 252.651 188.126 1.00 119.01 1392 GLN A O 1
ATOM 11240 N N . GLY E 5 1393 ? 194.424 251.401 186.260 1.00 116.28 1393 GLY A N 1
ATOM 11241 C CA . GLY E 5 1393 ? 195.823 251.049 186.366 1.00 116.48 1393 GLY A CA 1
ATOM 11242 C C . GLY E 5 1393 ? 196.098 249.636 186.826 1.00 119.30 1393 GLY A C 1
ATOM 11243 O O . GLY E 5 1393 ? 197.269 249.276 186.984 1.00 121.78 1393 GLY A O 1
ATOM 11244 N N . ALA E 5 1394 ? 195.066 248.830 187.044 1.00 109.29 1394 ALA A N 1
ATOM 11245 C CA . ALA E 5 1394 ? 195.217 247.438 187.435 1.00 106.53 1394 ALA A CA 1
ATOM 11246 C C . ALA E 5 1394 ? 194.983 246.524 186.239 1.00 107.24 1394 ALA A C 1
ATOM 11247 O O . ALA E 5 1394 ? 194.557 246.953 185.165 1.00 113.25 1394 ALA A O 1
ATOM 11249 N N . PHE E 5 1395 ? 195.272 245.243 186.439 1.00 99.75 1395 PHE A N 1
ATOM 11250 C CA . PHE E 5 1395 ? 195.034 244.254 185.402 1.00 99.95 1395 PHE A CA 1
ATOM 11251 C C . PHE E 5 1395 ? 193.565 243.850 185.391 1.00 101.67 1395 PHE A C 1
ATOM 11252 O O . PHE E 5 1395 ? 192.895 243.833 186.427 1.00 107.87 1395 PHE A O 1
ATOM 11260 N N . ILE E 5 1396 ? 193.066 243.526 184.198 1.00 115.73 1396 ILE A N 1
ATOM 11261 C CA . ILE E 5 1396 ? 191.644 243.265 184.035 1.00 116.27 1396 ILE A CA 1
ATOM 11262 C C . ILE E 5 1396 ? 191.277 241.934 184.685 1.00 120.29 1396 ILE A C 1
ATOM 11263 O O . ILE E 5 1396 ? 192.099 241.015 184.794 1.00 119.37 1396 ILE A O 1
ATOM 11268 N N . THR E 5 1397 ? 190.029 241.837 185.135 1.00 147.94 1397 THR A N 1
ATOM 11269 C CA . THR E 5 1397 ? 189.497 240.651 185.786 1.00 146.68 1397 THR A CA 1
ATOM 11270 C C . THR E 5 1397 ? 188.549 239.928 184.836 1.00 148.58 1397 THR A C 1
ATOM 11271 O O . THR E 5 1397 ? 188.025 240.515 183.887 1.00 153.24 1397 THR A O 1
ATOM 11275 N N . LYS E 5 1398 ? 188.338 238.637 185.102 1.00 156.14 1398 LYS A N 1
ATOM 11276 C CA . LYS E 5 1398 ? 187.466 237.837 184.248 1.00 159.00 1398 LYS A CA 1
ATOM 11277 C C . LYS E 5 1398 ? 186.054 238.407 184.221 1.00 162.22 1398 LYS A C 1
ATOM 11278 O O . LYS E 5 1398 ? 185.442 238.539 183.153 1.00 165.03 1398 LYS A O 1
ATOM 11280 N N . GLU E 5 1399 ? 185.520 238.757 185.392 1.00 187.02 1399 GLU A N 1
ATOM 11281 C CA . GLU E 5 1399 ? 184.218 239.412 185.437 1.00 188.88 1399 GLU A CA 1
ATOM 11282 C C . GLU E 5 1399 ? 184.268 240.767 184.746 1.00 189.91 1399 GLU A C 1
ATOM 11283 O O . GLU E 5 1399 ? 183.339 241.138 184.020 1.00 190.84 1399 GLU A O 1
ATOM 11285 N N . GLU E 5 1400 ? 185.364 241.505 184.943 1.00 186.54 1400 GLU A N 1
ATOM 11286 C CA . GLU E 5 1400 ? 185.517 242.822 184.264 1.00 186.08 1400 GLU A CA 1
ATOM 11287 C C . GLU E 5 1400 ? 185.589 242.601 182.749 1.00 185.77 1400 GLU A C 1
ATOM 11288 O O . GLU E 5 1400 ? 184.989 243.403 182.012 1.00 187.42 1400 GLU A O 1
ATOM 11290 N N . LYS E 5 1401 ? 186.299 241.558 182.308 1.00 167.67 1401 LYS A N 1
ATOM 11291 C CA . LYS E 5 1401 ? 186.452 241.261 180.858 1.00 164.60 1401 LYS A CA 1
ATOM 11292 C C . LYS E 5 1401 ? 185.086 240.930 180.254 1.00 166.43 1401 LYS A C 1
ATOM 11293 O O . LYS E 5 1401 ? 184.793 241.422 179.149 1.00 169.61 1401 LYS A O 1
ATOM 11299 N N . GLN E 5 1402 ? 184.280 240.142 180.968 1.00 191.59 1402 GLN A N 1
ATOM 11300 C CA . GLN E 5 1402 ? 182.938 239.764 180.460 1.00 193.86 1402 GLN A CA 1
ATOM 11301 C C . GLN E 5 1402 ? 182.038 241.002 180.470 1.00 196.18 1402 GLN A C 1
ATOM 11302 O O . GLN E 5 1402 ? 181.251 241.158 179.521 1.00 198.96 1402 GLN A O 1
ATOM 11308 N N . ASP E 5 1403 ? 182.134 241.826 181.516 1.00 213.66 1403 ASP A N 1
ATOM 11309 C CA . ASP E 5 1403 ? 181.330 243.075 181.579 1.00 215.58 1403 ASP A CA 1
ATOM 11310 C C . ASP E 5 1403 ? 181.730 243.962 180.398 1.00 216.19 1403 ASP A C 1
ATOM 11311 O O . ASP E 5 1403 ? 180.828 244.540 179.762 1.00 216.54 1403 ASP A O 1
ATOM 11313 N N . SER E 5 1404 ? 183.033 244.053 180.120 1.00 210.11 1404 SER A N 1
ATOM 11314 C CA . SER E 5 1404 ? 183.526 244.891 178.996 1.00 208.64 1404 SER A CA 1
ATOM 11315 C C . SER E 5 1404 ? 182.987 244.347 177.670 1.00 208.95 1404 SER A C 1
ATOM 11316 O O . SER E 5 1404 ? 182.552 245.160 176.836 1.00 211.40 1404 SER A O 1
ATOM 11319 N N . LEU E 5 1405 ? 182.999 243.021 177.500 1.00 215.58 1405 LEU A N 1
ATOM 11320 C CA . LEU E 5 1405 ? 182.477 242.400 176.253 1.00 215.85 1405 LEU A CA 1
ATOM 11321 C C . LEU E 5 1405 ? 180.980 242.693 176.129 1.00 216.82 1405 LEU A C 1
ATOM 11322 O O . LEU E 5 1405 ? 180.536 243.000 175.011 1.00 219.32 1405 LEU A O 1
ATOM 11327 N N . ASN E 5 1406 ? 180.243 242.600 177.239 1.00 220.96 1406 ASN A N 1
ATOM 11328 C CA . ASN E 5 1406 ? 178.778 242.857 177.215 1.00 221.05 1406 ASN A CA 1
ATOM 11329 C C . ASN E 5 1406 ? 178.532 244.316 176.822 1.00 222.63 1406 ASN A C 1
ATOM 11330 O O . ASN E 5 1406 ? 177.615 244.562 176.016 1.00 223.77 1406 ASN A O 1
ATOM 11335 N N . LEU E 5 1407 ? 179.324 245.240 177.374 1.00 232.48 1407 LEU A N 1
ATOM 11336 C CA . LEU E 5 1407 ? 179.158 246.687 177.068 1.00 232.63 1407 LEU A CA 1
ATOM 11337 C C . LEU E 5 1407 ? 179.446 246.921 175.582 1.00 233.96 1407 LEU A C 1
ATOM 11338 O O . LEU E 5 1407 ? 178.666 247.647 174.944 1.00 234.28 1407 LEU A O 1
ATOM 11340 N N . THR E 5 1408 ? 180.527 246.330 175.064 1.00 238.98 1408 THR A N 1
ATOM 11341 C CA . THR E 5 1408 ? 180.889 246.493 173.630 1.00 237.60 1408 THR A CA 1
ATOM 11342 C C . THR E 5 1408 ? 179.779 245.897 172.761 1.00 238.08 1408 THR A C 1
ATOM 11343 O O . THR E 5 1408 ? 179.419 246.527 171.748 1.00 238.57 1408 THR A O 1
ATOM 11347 N N . ILE E 5 1409 ? 179.251 244.736 173.159 1.00 249.90 1409 ILE A N 1
ATOM 11348 C CA . ILE E 5 1409 ? 178.175 244.064 172.374 1.00 250.25 1409 ILE A CA 1
ATOM 11349 C C . ILE E 5 1409 ? 176.949 244.982 172.341 1.00 250.16 1409 ILE A C 1
ATOM 11350 O O . ILE E 5 1409 ? 176.169 244.883 171.374 1.00 250.65 1409 ILE A O 1
ATOM 11352 N N . GLN E 5 1410 ? 176.791 245.841 173.354 1.00 252.23 1410 GLN A N 1
ATOM 11353 C CA . GLN E 5 1410 ? 175.614 246.701 173.406 1.00 251.37 1410 GLN A CA 1
ATOM 11354 C C . GLN E 5 1410 ? 175.847 248.081 172.801 1.00 251.20 1410 GLN A C 1
ATOM 11355 O O . GLN E 5 1410 ? 174.883 248.741 172.399 1.00 250.39 1410 GLN A O 1
ATOM 11357 N N . ARG E 5 1411 ? 177.097 248.536 172.728 1.00 261.28 1411 ARG A N 1
ATOM 11358 C CA . ARG E 5 1411 ? 177.396 249.887 172.265 1.00 261.51 1411 ARG A CA 1
ATOM 11359 C C . ARG E 5 1411 ? 177.785 249.942 170.789 1.00 261.82 1411 ARG A C 1
ATOM 11360 O O . ARG E 5 1411 ? 177.217 250.730 170.027 1.00 261.69 1411 ARG A O 1
ATOM 11362 N N . LYS E 5 1412 ? 178.795 249.158 170.390 1.00 259.01 1412 LYS A N 1
ATOM 11363 C CA . LYS E 5 1412 ? 179.315 249.227 168.991 1.00 258.20 1412 LYS A CA 1
ATOM 11364 C C . LYS E 5 1412 ? 178.252 248.766 167.986 1.00 258.64 1412 LYS A C 1
ATOM 11365 O O . LYS E 5 1412 ? 177.730 247.647 168.154 1.00 259.18 1412 LYS A O 1
ATOM 11367 N N . GLN E 5 1413 ? 177.949 249.601 166.985 1.00 277.24 1413 GLN A N 1
ATOM 11368 C CA . GLN E 5 1413 ? 176.919 249.251 165.967 1.00 277.76 1413 GLN A CA 1
ATOM 11369 C C . GLN E 5 1413 ? 177.552 248.961 164.599 1.00 277.62 1413 GLN A C 1
ATOM 11370 O O . GLN E 5 1413 ? 176.828 248.437 163.730 1.00 277.61 1413 GLN A O 1
ATOM 11372 N N . GLU E 5 1414 ? 178.838 249.276 164.405 1.00 271.21 1414 GLU A N 1
ATOM 11373 C CA . GLU E 5 1414 ? 179.465 249.106 163.062 1.00 270.85 1414 GLU A CA 1
ATOM 11374 C C . GLU E 5 1414 ? 180.916 248.637 163.217 1.00 270.10 1414 GLU A C 1
ATOM 11375 O O . GLU E 5 1414 ? 181.383 248.559 164.370 1.00 269.83 1414 GLU A O 1
ATOM 11377 N N . LEU E 5 1415 ? 181.599 248.342 162.102 1.00 245.39 1415 LEU A N 1
ATOM 11378 C CA . LEU E 5 1415 ? 182.962 247.831 162.198 1.00 245.24 1415 LEU A CA 1
ATOM 11379 C C . LEU E 5 1415 ? 183.937 248.623 161.335 1.00 244.89 1415 LEU A C 1
ATOM 11380 O O . LEU E 5 1415 ? 185.071 248.871 161.757 1.00 245.40 1415 LEU A O 1
ATOM 11382 N N . THR E 5 1416 ? 183.515 249.029 160.132 1.00 226.96 1416 THR A N 1
ATOM 11383 C CA . THR E 5 1416 ? 184.454 249.525 159.125 1.00 225.84 1416 THR A CA 1
ATOM 11384 C C . THR E 5 1416 ? 185.227 250.751 159.600 1.00 225.79 1416 THR A C 1
ATOM 11385 O O . THR E 5 1416 ? 186.444 250.844 159.397 1.00 223.89 1416 THR A O 1
ATOM 11389 N N . ASN E 5 1417 ? 184.546 251.700 160.245 1.00 234.73 1417 ASN A N 1
ATOM 11390 C CA . ASN E 5 1417 ? 185.144 253.000 160.563 1.00 233.74 1417 ASN A CA 1
ATOM 11391 C C . ASN E 5 1417 ? 186.133 252.894 161.728 1.00 233.83 1417 ASN A C 1
ATOM 11392 O O . ASN E 5 1417 ? 185.973 253.505 162.785 1.00 234.77 1417 ASN A O 1
ATOM 11394 N N . SER E 5 1418 ? 187.199 252.109 161.514 1.00 192.98 1418 SER A N 1
ATOM 11395 C CA . SER E 5 1418 ? 188.248 251.914 162.553 1.00 190.57 1418 SER A CA 1
ATOM 11396 C C . SER E 5 1418 ? 189.466 251.245 161.907 1.00 188.06 1418 SER A C 1
ATOM 11397 O O . SER E 5 1418 ? 189.284 250.575 160.873 1.00 188.81 1418 SER A O 1
ATOM 11400 N N . LEU E 5 1419 ? 190.654 251.403 162.501 1.00 145.90 1419 LEU A N 1
ATOM 11401 C CA . LEU E 5 1419 ? 191.869 250.717 161.979 1.00 147.20 1419 LEU A CA 1
ATOM 11402 C C . LEU E 5 1419 ? 191.673 249.203 162.109 1.00 146.16 1419 LEU A C 1
ATOM 11403 O O . LEU E 5 1419 ? 190.944 248.782 163.029 1.00 146.33 1419 LEU A O 1
ATOM 11408 N N . LYS E 5 1420 ? 192.283 248.415 161.216 1.00 141.90 1420 LYS A N 1
ATOM 11409 C CA . LYS E 5 1420 ? 192.054 246.942 161.225 1.00 142.62 1420 LYS A CA 1
ATOM 11410 C C . LYS E 5 1420 ? 193.061 246.234 162.138 1.00 144.26 1420 LYS A C 1
ATOM 11411 O O . LYS E 5 1420 ? 194.270 246.295 161.844 1.00 143.06 1420 LYS A O 1
ATOM 11417 N N . LYS E 5 1421 ? 192.577 245.603 163.212 1.00 150.55 1421 LYS A N 1
ATOM 11418 C CA . LYS E 5 1421 ? 193.470 244.805 164.096 1.00 147.96 1421 LYS A CA 1
ATOM 11419 C C . LYS E 5 1421 ? 193.858 243.525 163.350 1.00 151.49 1421 LYS A C 1
ATOM 11420 O O . LYS E 5 1421 ? 193.038 243.069 162.526 1.00 153.51 1421 LYS A O 1
ATOM 11426 N N . SER E 5 1422 ? 195.048 242.975 163.620 1.00 164.97 1422 SER A N 1
ATOM 11427 C CA . SER E 5 1422 ? 195.532 241.782 162.874 1.00 165.48 1422 SER A CA 1
ATOM 11428 C C . SER E 5 1422 ? 195.453 242.070 161.372 1.00 165.15 1422 SER A C 1
ATOM 11429 O O . SER E 5 1422 ? 194.811 241.279 160.653 1.00 166.11 1422 SER A O 1
ATOM 11431 N N . GLN E 5 1423 ? 196.080 243.162 160.924 1.00 160.19 1423 GLN A N 1
ATOM 11432 C CA . GLN E 5 1423 ? 196.037 243.562 159.491 1.00 160.38 1423 GLN A CA 1
ATOM 11433 C C . GLN E 5 1423 ? 196.875 242.587 158.658 1.00 160.64 1423 GLN A C 1
ATOM 11434 O O . GLN E 5 1423 ? 197.783 241.957 159.232 1.00 159.51 1423 GLN A O 1
ATOM 11440 N N . ILE E 5 1424 ? 196.592 242.483 157.356 1.00 148.70 1424 ILE A N 1
ATOM 11441 C CA . ILE E 5 1424 ? 197.295 241.483 156.498 1.00 146.57 1424 ILE A CA 1
ATOM 11442 C C . ILE E 5 1424 ? 198.802 241.731 156.598 1.00 145.47 1424 ILE A C 1
ATOM 11443 O O . ILE E 5 1424 ? 199.216 242.903 156.496 1.00 146.64 1424 ILE A O 1
ATOM 11448 N N . LYS E 5 1425 ? 199.587 240.665 156.773 1.00 134.67 1425 LYS A N 1
ATOM 11449 C CA . LYS E 5 1425 ? 201.053 240.823 156.966 1.00 133.79 1425 LYS A CA 1
ATOM 11450 C C . LYS E 5 1425 ? 201.756 240.849 155.607 1.00 137.46 1425 LYS A C 1
ATOM 11451 O O . LYS E 5 1425 ? 201.292 240.139 154.693 1.00 138.81 1425 LYS A O 1
ATOM 11457 N N . LYS E 5 1426 ? 202.827 241.639 155.486 1.00 135.72 1426 LYS A N 1
ATOM 11458 C CA . LYS E 5 1426 ? 203.584 241.720 154.248 1.00 134.72 1426 LYS A CA 1
ATOM 11459 C C . LYS E 5 1426 ? 205.036 241.362 154.524 1.00 132.97 1426 LYS A C 1
ATOM 11460 O O . LYS E 5 1426 ? 205.562 241.631 155.607 1.00 134.06 1426 LYS A O 1
ATOM 11466 N N . ARG E 5 1427 ? 205.679 240.746 153.536 1.00 127.24 1427 ARG A N 1
ATOM 11467 C CA . ARG E 5 1427 ? 207.083 240.394 153.674 1.00 127.36 1427 ARG A CA 1
ATOM 11468 C C . ARG E 5 1427 ? 207.936 241.652 153.794 1.00 131.06 1427 ARG A C 1
ATOM 11469 O O . ARG E 5 1427 ? 207.484 242.771 153.530 1.00 134.57 1427 ARG A O 1
ATOM 11477 N N . SER E 5 1428 ? 209.183 241.452 154.212 1.00 130.76 1428 SER A N 1
ATOM 11478 C CA . SER E 5 1428 ? 210.183 242.469 154.534 1.00 132.00 1428 SER A CA 1
ATOM 11479 C C . SER E 5 1428 ? 209.868 243.133 155.868 1.00 133.59 1428 SER A C 1
ATOM 11480 O O . SER E 5 1428 ? 210.590 244.053 156.267 1.00 131.25 1428 SER A O 1
ATOM 11483 N N . ARG E 5 1429 ? 208.816 242.711 156.566 1.00 131.28 1429 ARG A N 1
ATOM 11484 C CA . ARG E 5 1429 ? 208.547 243.237 157.896 1.00 126.66 1429 ARG A CA 1
ATOM 11485 C C . ARG E 5 1429 ? 209.607 242.748 158.873 1.00 127.22 1429 ARG A C 1
ATOM 11486 O O . ARG E 5 1429 ? 210.052 241.598 158.809 1.00 128.58 1429 ARG A O 1
ATOM 11494 N N . HIS E 5 1430 ? 210.014 243.636 159.777 1.00 124.31 1430 HIS A N 1
ATOM 11495 C CA . HIS E 5 1430 ? 210.992 243.318 160.813 1.00 124.18 1430 HIS A CA 1
ATOM 11496 C C . HIS E 5 1430 ? 212.269 242.739 160.208 1.00 121.35 1430 HIS A C 1
ATOM 11497 O O . HIS E 5 1430 ? 212.781 241.704 160.640 1.00 120.49 1430 HIS A O 1
ATOM 11504 N N . SER E 5 1431 ? 212.763 243.411 159.162 1.00 120.95 1431 SER A N 1
ATOM 11505 C CA . SER E 5 1431 ? 213.981 242.935 158.454 1.00 122.19 1431 SER A CA 1
ATOM 11506 C C . SER E 5 1431 ? 215.151 242.820 159.432 1.00 124.14 1431 SER A C 1
ATOM 11507 O O . SER E 5 1431 ? 215.811 241.761 159.439 1.00 126.32 1431 SER A O 1
ATOM 11510 N N . TRP E 5 1432 ? 215.386 243.863 160.232 1.00 122.06 1432 TRP A N 1
ATOM 11511 C CA . TRP E 5 1432 ? 216.547 243.849 161.157 1.00 119.51 1432 TRP A CA 1
ATOM 11512 C C . TRP E 5 1432 ? 216.369 242.687 162.131 1.00 122.75 1432 TRP A C 1
ATOM 11513 O O . TRP E 5 1432 ? 217.361 241.985 162.396 1.00 123.17 1432 TRP A O 1
ATOM 11524 N N . LYS E 5 1433 ? 215.143 242.479 162.617 1.00 122.73 1433 LYS A N 1
ATOM 11525 C CA . LYS E 5 1433 ? 214.931 241.423 163.638 1.00 123.42 1433 LYS A CA 1
ATOM 11526 C C . LYS E 5 1433 ? 215.302 240.067 163.034 1.00 124.46 1433 LYS A C 1
ATOM 11527 O O . LYS E 5 1433 ? 216.043 239.325 163.686 1.00 125.93 1433 LYS A O 1
ATOM 11533 N N . LYS E 5 1434 ? 214.851 239.776 161.812 1.00 126.24 1434 LYS A N 1
ATOM 11534 C CA . LYS E 5 1434 ? 215.122 238.429 161.247 1.00 124.17 1434 LYS A CA 1
ATOM 11535 C C . LYS E 5 1434 ? 216.630 238.252 161.053 1.00 123.15 1434 LYS A C 1
ATOM 11536 O O . LYS E 5 1434 ? 217.151 237.184 161.426 1.00 121.65 1434 LYS A O 1
ATOM 11542 N N . ARG E 5 1435 ? 217.299 239.262 160.493 1.00 139.35 1435 ARG A N 1
ATOM 11543 C CA . ARG E 5 1435 ? 218.753 239.153 160.195 1.00 139.49 1435 ARG A CA 1
ATOM 11544 C C . ARG E 5 1435 ? 219.625 239.122 161.455 1.00 138.91 1435 ARG A C 1
ATOM 11545 O O . ARG E 5 1435 ? 220.577 238.320 161.474 1.00 138.61 1435 ARG A O 1
ATOM 11547 N N . SER E 5 1436 ? 219.332 239.953 162.461 1.00 132.06 1436 SER A N 1
ATOM 11548 C CA . SER E 5 1436 ? 220.261 240.068 163.621 1.00 132.56 1436 SER A CA 1
ATOM 11549 C C . SER E 5 1436 ? 219.820 239.317 164.883 1.00 134.25 1436 SER A C 1
ATOM 11550 O O . SER E 5 1436 ? 220.681 239.125 165.762 1.00 135.24 1436 SER A O 1
ATOM 11553 N N . ARG E 5 1437 ? 218.556 238.903 164.995 1.00 127.01 1437 ARG A N 1
ATOM 11554 C CA . ARG E 5 1437 ? 218.138 238.278 166.281 1.00 122.81 1437 ARG A CA 1
ATOM 11555 C C . ARG E 5 1437 ? 218.899 236.968 166.487 1.00 127.12 1437 ARG A C 1
ATOM 11556 O O . ARG E 5 1437 ? 218.965 236.179 165.528 1.00 129.07 1437 ARG A O 1
ATOM 11564 N N . HIS E 5 1438 ? 219.447 236.752 167.688 1.00 125.58 1438 HIS A N 1
ATOM 11565 C CA . HIS E 5 1438 ? 220.150 235.481 168.020 1.00 125.65 1438 HIS A CA 1
ATOM 11566 C C . HIS E 5 1438 ? 221.284 235.197 167.028 1.00 123.78 1438 HIS A C 1
ATOM 11567 O O . HIS E 5 1438 ? 221.476 234.015 166.693 1.00 123.13 1438 HIS A O 1
ATOM 11574 N N . GLN E 5 1439 ? 222.007 236.227 166.580 1.00 124.24 1439 GLN A N 1
ATOM 11575 C CA . GLN E 5 1439 ? 223.169 235.993 165.681 1.00 125.32 1439 GLN A CA 1
ATOM 11576 C C . GLN E 5 1439 ? 224.252 235.204 166.424 1.00 126.77 1439 GLN A C 1
ATOM 11577 O O . GLN E 5 1439 ? 224.814 234.265 165.827 1.00 131.42 1439 GLN A O 1
ATOM 11583 N N . PHE E 5 1440 ? 224.515 235.564 167.683 1.00 100.91 1440 PHE A N 1
ATOM 11584 C CA . PHE E 5 1440 ? 225.575 234.878 168.465 1.00 97.63 1440 PHE A CA 1
ATOM 11585 C C . PHE E 5 1440 ? 225.189 233.409 168.643 1.00 107.01 1440 PHE A C 1
ATOM 11586 O O . PHE E 5 1440 ? 226.076 232.544 168.560 1.00 117.99 1440 PHE A O 1
ATOM 11594 N N . SER E 5 1441 ? 223.901 233.142 168.871 1.00 115.61 1441 SER A N 1
ATOM 11595 C CA . SER E 5 1441 ? 223.447 231.748 169.107 1.00 116.97 1441 SER A CA 1
ATOM 11596 C C . SER E 5 1441 ? 223.742 230.889 167.874 1.00 115.82 1441 SER A C 1
ATOM 11597 O O . SER E 5 1441 ? 224.216 229.751 168.049 1.00 116.53 1441 SER A O 1
ATOM 11600 N N . ARG E 5 1442 ? 223.486 231.423 166.676 1.00 116.19 1442 ARG A N 1
ATOM 11601 C CA . ARG E 5 1442 ? 223.754 230.666 165.425 1.00 113.59 1442 ARG A CA 1
ATOM 11602 C C . ARG E 5 1442 ? 225.257 230.400 165.298 1.00 116.16 1442 ARG A C 1
ATOM 11603 O O . ARG E 5 1442 ? 225.619 229.272 164.926 1.00 123.68 1442 ARG A O 1
ATOM 11611 N N . ASN E 5 1443 ? 226.093 231.394 165.609 1.00 103.97 1443 ASN A N 1
ATOM 11612 C CA . ASN E 5 1443 ? 227.562 231.238 165.437 1.00 107.13 1443 ASN A CA 1
ATOM 11613 C C . ASN E 5 1443 ? 228.091 230.222 166.453 1.00 106.84 1443 ASN A C 1
ATOM 11614 O O . ASN E 5 1443 ? 228.937 229.397 166.068 1.00 107.79 1443 ASN A O 1
ATOM 11619 N N . HIS E 5 1444 ? 227.619 230.288 167.699 1.00 94.53 1444 HIS A N 1
ATOM 11620 C CA . HIS E 5 1444 ? 228.038 229.347 168.728 1.00 91.47 1444 HIS A CA 1
ATOM 11621 C C . HIS E 5 1444 ? 227.678 227.919 168.346 1.00 102.30 1444 HIS A C 1
ATOM 11622 O O . HIS E 5 1444 ? 228.436 226.987 168.630 1.00 109.65 1444 HIS A O 1
ATOM 11629 N N . TYR E 5 1445 ? 226.515 227.716 167.721 1.00 104.12 1445 TYR A N 1
ATOM 11630 C CA . TYR E 5 1445 ? 226.176 226.376 167.251 1.00 99.97 1445 TYR A CA 1
ATOM 11631 C C . TYR E 5 1445 ? 227.126 225.920 166.152 1.00 96.06 1445 TYR A C 1
ATOM 11632 O O . TYR E 5 1445 ? 227.563 224.764 166.139 1.00 96.77 1445 TYR A O 1
ATOM 11641 N N . LYS E 5 1446 ? 227.450 226.812 165.212 1.00 93.62 1446 LYS A N 1
ATOM 11642 C CA . LYS E 5 1446 ? 228.426 226.475 164.180 1.00 96.63 1446 LYS A CA 1
ATOM 11643 C C . LYS E 5 1446 ? 229.790 226.160 164.772 1.00 92.87 1446 LYS A C 1
ATOM 11644 O O . LYS E 5 1446 ? 230.594 225.476 164.130 1.00 98.68 1446 LYS A O 1
ATOM 11650 N N . TYR E 5 1447 ? 230.070 226.649 165.976 1.00 72.94 1447 TYR A N 1
ATOM 11651 C CA . TYR E 5 1447 ? 231.323 226.307 166.639 1.00 71.48 1447 TYR A CA 1
ATOM 11652 C C . TYR E 5 1447 ? 231.253 224.983 167.401 1.00 74.72 1447 TYR A C 1
ATOM 11653 O O . TYR E 5 1447 ? 232.158 224.152 167.283 1.00 81.71 1447 TYR A O 1
ATOM 11662 N N . ARG E 5 1448 ? 230.205 224.774 168.201 1.00 86.36 1448 ARG A N 1
ATOM 11663 C CA . ARG E 5 1448 ? 230.167 223.602 169.074 1.00 91.07 1448 ARG A CA 1
ATOM 11664 C C . ARG E 5 1448 ? 229.905 222.318 168.292 1.00 96.47 1448 ARG A C 1
ATOM 11665 O O . ARG E 5 1448 ? 230.465 221.265 168.616 1.00 97.36 1448 ARG A O 1
ATOM 11673 N N . LYS E 5 1449 ? 229.055 222.384 167.266 1.00 93.69 1449 LYS A N 1
ATOM 11674 C CA . LYS E 5 1449 ? 228.751 221.232 166.409 1.00 93.28 1449 LYS A CA 1
ATOM 11675 C C . LYS E 5 1449 ? 228.220 220.044 167.210 1.00 94.35 1449 LYS A C 1
ATOM 11676 O O . LYS E 5 1449 ? 228.601 218.897 166.974 1.00 94.98 1449 LYS A O 1
ATOM 11682 N N . ARG E 5 1450 ? 227.329 220.308 168.158 1.00 102.03 1450 ARG A N 1
ATOM 11683 C CA . ARG E 5 1450 ? 226.798 219.255 169.010 1.00 101.75 1450 ARG A CA 1
ATOM 11684 C C . ARG E 5 1450 ? 225.281 219.340 169.088 1.00 98.35 1450 ARG A C 1
ATOM 11685 O O . ARG E 5 1450 ? 224.675 220.388 168.854 1.00 98.43 1450 ARG A O 1
ATOM 11693 N N . HIS E 5 1451 ? 224.678 218.206 169.425 1.00 115.07 1451 HIS A N 1
ATOM 11694 C CA . HIS E 5 1451 ? 223.249 218.092 169.652 1.00 119.92 1451 HIS A CA 1
ATOM 11695 C C . HIS E 5 1451 ? 223.005 217.680 171.098 1.00 126.54 1451 HIS A C 1
ATOM 11696 O O . HIS E 5 1451 ? 223.825 216.987 171.707 1.00 126.85 1451 HIS A O 1
ATOM 11703 N N . THR E 5 1452 ? 221.875 218.131 171.646 1.00 124.94 1452 THR A N 1
ATOM 11704 C CA . THR E 5 1452 ? 221.442 217.893 173.025 1.00 115.62 1452 THR A CA 1
ATOM 11705 C C . THR E 5 1452 ? 222.303 218.615 174.055 1.00 111.99 1452 THR A C 1
ATOM 11706 O O . THR E 5 1452 ? 222.151 218.362 175.256 1.00 107.07 1452 THR A O 1
ATOM 11710 N N . HIS E 5 1453 ? 223.198 219.505 173.623 1.00 112.84 1453 HIS A N 1
ATOM 11711 C CA . HIS E 5 1453 ? 224.063 220.266 174.520 1.00 108.23 1453 HIS A CA 1
ATOM 11712 C C . HIS E 5 1453 ? 224.803 219.368 175.503 1.00 107.99 1453 HIS A C 1
ATOM 11713 O O . HIS E 5 1453 ? 225.222 218.260 175.157 1.00 107.66 1453 HIS A O 1
ATOM 11720 N N . GLY E 5 1454 ? 224.961 219.845 176.730 1.00 99.28 1454 GLY A N 1
ATOM 11721 C CA . GLY E 5 1454 ? 225.603 219.072 177.772 1.00 101.04 1454 GLY A CA 1
ATOM 11722 C C . GLY E 5 1454 ? 224.739 219.006 179.012 1.00 100.96 1454 GLY A C 1
ATOM 11723 O O . GLY E 5 1454 ? 223.898 219.870 179.257 1.00 105.22 1454 GLY A O 1
ATOM 11724 N N . ASN E 5 1455 ? 224.953 217.945 179.788 1.00 102.90 1455 ASN A N 1
ATOM 11725 C CA . ASN E 5 1455 ? 224.309 217.602 181.054 1.00 104.51 1455 ASN A CA 1
ATOM 11726 C C . ASN E 5 1455 ? 222.903 217.033 180.868 1.00 106.94 1455 ASN A C 1
ATOM 11727 O O . ASN E 5 1455 ? 222.321 216.545 181.838 1.00 113.46 1455 ASN A O 1
ATOM 11732 N N . GLY E 5 1456 ? 222.361 217.026 179.650 1.00 102.88 1456 GLY A N 1
ATOM 11733 C CA . GLY E 5 1456 ? 221.164 216.241 179.402 1.00 101.47 1456 GLY A CA 1
ATOM 11734 C C . GLY E 5 1456 ? 221.448 214.756 179.515 1.00 106.11 1456 GLY A C 1
ATOM 11735 O O . GLY E 5 1456 ? 220.645 213.991 180.068 1.00 113.19 1456 GLY A O 1
ATOM 11736 N N . LYS E 5 1457 ? 222.609 214.333 179.010 1.00 102.92 1457 LYS A N 1
ATOM 11737 C CA . LYS E 5 1457 ? 223.060 212.968 179.234 1.00 101.20 1457 LYS A CA 1
ATOM 11738 C C . LYS E 5 1457 ? 223.226 212.693 180.720 1.00 106.09 1457 LYS A C 1
ATOM 11739 O O . LYS E 5 1457 ? 222.933 211.589 181.185 1.00 113.66 1457 LYS A O 1
ATOM 11745 N N . LEU E 5 1458 ? 223.696 213.685 181.482 1.00 96.38 1458 LEU A N 1
ATOM 11746 C CA . LEU E 5 1458 ? 223.813 213.511 182.926 1.00 94.50 1458 LEU A CA 1
ATOM 11747 C C . LEU E 5 1458 ? 222.451 213.290 183.569 1.00 91.39 1458 LEU A C 1
ATOM 11748 O O . LEU E 5 1458 ? 222.297 212.416 184.430 1.00 101.69 1458 LEU A O 1
ATOM 11753 N N . ARG E 5 1459 ? 221.446 214.066 183.154 1.00 86.96 1459 ARG A N 1
ATOM 11754 C CA . ARG E 5 1459 ? 220.102 213.893 183.697 1.00 88.98 1459 ARG A CA 1
ATOM 11755 C C . ARG E 5 1459 ? 219.568 212.493 183.405 1.00 95.73 1459 ARG A C 1
ATOM 11756 O O . ARG E 5 1459 ? 219.092 211.789 184.312 1.00 108.10 1459 ARG A O 1
ATOM 11764 N N . VAL E 5 1460 ? 219.696 212.052 182.152 1.00 92.75 1460 VAL A N 1
ATOM 11765 C CA . VAL E 5 1460 ? 219.173 210.741 181.777 1.00 92.34 1460 VAL A CA 1
ATOM 11766 C C . VAL E 5 1460 ? 219.938 209.631 182.491 1.00 97.89 1460 VAL A C 1
ATOM 11767 O O . VAL E 5 1460 ? 219.345 208.658 182.979 1.00 102.69 1460 VAL A O 1
ATOM 11771 N N . MET E 5 1461 ? 221.264 209.759 182.566 1.00 103.06 1461 MET A N 1
ATOM 11772 C CA . MET E 5 1461 ? 222.081 208.754 183.231 1.00 101.66 1461 MET A CA 1
ATOM 11773 C C . MET E 5 1461 ? 221.730 208.641 184.707 1.00 109.78 1461 MET A C 1
ATOM 11774 O O . MET E 5 1461 ? 221.681 207.535 185.256 1.00 114.56 1461 MET A O 1
ATOM 11779 N N . ASN E 5 1462 ? 221.506 209.775 185.374 1.00 101.88 1462 ASN A N 1
ATOM 11780 C CA . ASN E 5 1462 ? 221.116 209.729 186.779 1.00 96.59 1462 ASN A CA 1
ATOM 11781 C C . ASN E 5 1462 ? 219.772 209.037 186.955 1.00 93.96 1462 ASN A C 1
ATOM 11782 O O . ASN E 5 1462 ? 219.588 208.250 187.894 1.00 103.08 1462 ASN A O 1
ATOM 11787 N N . LYS E 5 1463 ? 218.818 209.316 186.061 1.00 85.60 1463 LYS A N 1
ATOM 11788 C CA . LYS E 5 1463 ? 217.548 208.593 186.117 1.00 90.85 1463 LYS A CA 1
ATOM 11789 C C . LYS E 5 1463 ? 217.763 207.086 186.000 1.00 92.97 1463 LYS A C 1
ATOM 11790 O O . LYS E 5 1463 ? 217.196 206.300 186.777 1.00 98.38 1463 LYS A O 1
ATOM 11796 N N . LYS E 5 1464 ? 218.598 206.665 185.047 1.00 92.92 1464 LYS A N 1
ATOM 11797 C CA . LYS E 5 1464 ? 218.820 205.235 184.844 1.00 95.31 1464 LYS A CA 1
ATOM 11798 C C . LYS E 5 1464 ? 219.476 204.589 186.062 1.00 100.02 1464 LYS A C 1
ATOM 11799 O O . LYS E 5 1464 ? 219.075 203.495 186.488 1.00 104.80 1464 LYS A O 1
ATOM 11805 N N . LEU E 5 1465 ? 220.499 205.254 186.611 1.00 95.11 1465 LEU A N 1
ATOM 11806 C CA . LEU E 5 1465 ? 221.232 204.700 187.784 1.00 92.19 1465 LEU A CA 1
ATOM 11807 C C . LEU E 5 1465 ? 220.261 204.533 188.955 1.00 90.97 1465 LEU A C 1
ATOM 11808 O O . LEU E 5 1465 ? 220.340 203.500 189.643 1.00 90.22 1465 LEU A O 1
ATOM 11813 N N . LYS E 5 1466 ? 219.392 205.523 189.175 1.00 96.43 1466 LYS A N 1
ATOM 11814 C CA . LYS E 5 1466 ? 218.421 205.455 190.298 1.00 93.77 1466 LYS A CA 1
ATOM 11815 C C . LYS E 5 1466 ? 217.480 204.269 190.075 1.00 94.17 1466 LYS A C 1
ATOM 11816 O O . LYS E 5 1466 ? 217.200 203.549 191.048 1.00 104.93 1466 LYS A O 1
ATOM 11822 N N . LYS E 5 1467 ? 217.027 204.074 188.834 1.00 90.45 1467 LYS A N 1
ATOM 11823 C CA . LYS E 5 1467 ? 216.108 202.949 188.524 1.00 92.82 1467 LYS A CA 1
ATOM 11824 C C . LYS E 5 1467 ? 216.826 201.631 188.829 1.00 92.77 1467 LYS A C 1
ATOM 11825 O O . LYS E 5 1467 ? 216.180 200.733 189.392 1.00 100.67 1467 LYS A O 1
ATOM 11831 N N . PHE E 5 1468 ? 218.114 201.535 188.488 1.00 87.74 1468 PHE A N 1
ATOM 11832 C CA . PHE E 5 1468 ? 218.879 200.322 188.773 1.00 89.22 1468 PHE A CA 1
ATOM 11833 C C . PHE E 5 1468 ? 218.951 200.059 190.275 1.00 95.43 1468 PHE A C 1
ATOM 11834 O O . PHE E 5 1468 ? 218.682 198.939 190.746 1.00 102.07 1468 PHE A O 1
ATOM 11842 N N . LYS E 5 1469 ? 219.282 201.095 191.049 1.00 84.98 1469 LYS A N 1
ATOM 11843 C CA . LYS E 5 1469 ? 219.368 200.920 192.496 1.00 85.08 1469 LYS A CA 1
ATOM 11844 C C . LYS E 5 1469 ? 218.010 200.560 193.087 1.00 89.04 1469 LYS A C 1
ATOM 11845 O O . LYS E 5 1469 ? 217.923 199.716 193.989 1.00 92.27 1469 LYS A O 1
ATOM 11851 N N . ALA E 5 1470 ? 216.938 201.178 192.583 1.00 85.62 1470 ALA A N 1
ATOM 11852 C CA . ALA E 5 1470 ? 215.604 200.882 193.094 1.00 77.61 1470 ALA A CA 1
ATOM 11853 C C . ALA E 5 1470 ? 215.222 199.431 192.837 1.00 81.33 1470 ALA A C 1
ATOM 11854 O O . ALA E 5 1470 ? 214.619 198.777 193.697 1.00 88.95 1470 ALA A O 1
ATOM 11856 N N . THR E 5 1471 ? 215.564 198.904 191.659 1.00 78.79 1471 THR A N 1
ATOM 11857 C CA . THR E 5 1471 ? 215.264 197.500 191.388 1.00 75.84 1471 THR A CA 1
ATOM 11858 C C . THR E 5 1471 ? 216.058 196.573 192.299 1.00 82.52 1471 THR A C 1
ATOM 11859 O O . THR E 5 1471 ? 215.525 195.555 192.766 1.00 87.73 1471 THR A O 1
ATOM 11863 N N . ASN E 5 1472 ? 217.322 196.906 192.574 1.00 93.62 1472 ASN A N 1
ATOM 11864 C CA . ASN E 5 1472 ? 218.087 196.091 193.519 1.00 93.68 1472 ASN A CA 1
ATOM 11865 C C . ASN E 5 1472 ? 217.444 196.097 194.904 1.00 92.61 1472 ASN A C 1
ATOM 11866 O O . ASN E 5 1472 ? 217.328 195.046 195.558 1.00 95.40 1472 ASN A O 1
ATOM 11871 N N . GLU E 5 1473 ? 217.019 197.276 195.368 1.00 95.29 1473 GLU A N 1
ATOM 11872 C CA . GLU E 5 1473 ? 216.368 197.369 196.672 1.00 93.37 1473 GLU A CA 1
ATOM 11873 C C . GLU E 5 1473 ? 215.082 196.554 196.701 1.00 90.67 1473 GLU A C 1
ATOM 11874 O O . GLU E 5 1473 ? 214.783 195.885 197.697 1.00 97.03 1473 GLU A O 1
ATOM 11880 N N . LEU E 5 1474 ? 214.303 196.609 195.619 1.00 67.24 1474 LEU A N 1
ATOM 11881 C CA . LEU E 5 1474 ? 213.064 195.841 195.565 1.00 63.43 1474 LEU A CA 1
ATOM 11882 C C . LEU E 5 1474 ? 213.337 194.347 195.639 1.00 69.74 1474 LEU A C 1
ATOM 11883 O O . LEU E 5 1474 ? 212.613 193.610 196.320 1.00 79.58 1474 LEU A O 1
ATOM 11888 N N . ARG E 5 1475 ? 214.370 193.874 194.935 1.00 79.76 1475 ARG A N 1
ATOM 11889 C CA . ARG E 5 1475 ? 214.691 192.451 195.008 1.00 78.37 1475 ARG A CA 1
ATOM 11890 C C . ARG E 5 1475 ? 215.074 192.047 196.425 1.00 82.55 1475 ARG A C 1
ATOM 11891 O O . ARG E 5 1475 ? 214.608 191.017 196.935 1.00 91.16 1475 ARG A O 1
ATOM 11899 N N . GLN E 5 1476 ? 215.919 192.849 197.079 1.00 78.07 1476 GLN A N 1
ATOM 11900 C CA . GLN E 5 1476 ? 216.315 192.526 198.448 1.00 76.79 1476 GLN A CA 1
ATOM 11901 C C . GLN E 5 1476 ? 215.103 192.498 199.374 1.00 75.38 1476 GLN A C 1
ATOM 11902 O O . GLN E 5 1476 ? 214.950 191.584 200.195 1.00 76.29 1476 GLN A O 1
ATOM 11908 N N . TRP E 5 1477 ? 214.220 193.489 199.244 1.00 77.63 1477 TRP A N 1
ATOM 11909 C CA . TRP E 5 1477 ? 213.030 193.545 200.087 1.00 74.31 1477 TRP A CA 1
ATOM 11910 C C . TRP E 5 1477 ? 212.136 192.331 199.870 1.00 68.76 1477 TRP A C 1
ATOM 11911 O O . TRP E 5 1477 ? 211.636 191.735 200.830 1.00 74.23 1477 TRP A O 1
ATOM 11922 N N . TRP E 5 1478 ? 211.907 191.959 198.611 1.00 48.86 1478 TRP A N 1
ATOM 11923 C CA . TRP E 5 1478 ? 211.018 190.835 198.344 1.00 48.85 1478 TRP A CA 1
ATOM 11924 C C . TRP E 5 1478 ? 211.595 189.534 198.878 1.00 56.45 1478 TRP A C 1
ATOM 11925 O O . TRP E 5 1478 ? 210.871 188.719 199.459 1.00 59.22 1478 TRP A O 1
ATOM 11936 N N . TRP E 5 1479 ? 212.893 189.313 198.690 1.00 71.03 1479 TRP A N 1
ATOM 11937 C CA . TRP E 5 1479 ? 213.484 188.046 199.095 1.00 70.34 1479 TRP A CA 1
ATOM 11938 C C . TRP E 5 1479 ? 213.989 188.046 200.530 1.00 70.84 1479 TRP A C 1
ATOM 11939 O O . TRP E 5 1479 ? 214.580 187.051 200.959 1.00 73.09 1479 TRP A O 1
ATOM 11950 N N . ASN E 5 1480 ? 213.781 189.122 201.287 1.00 76.42 1480 ASN A N 1
ATOM 11951 C CA . ASN E 5 1480 ? 214.256 189.078 202.664 1.00 73.22 1480 ASN A CA 1
ATOM 11952 C C . ASN E 5 1480 ? 213.198 189.467 203.692 1.00 76.42 1480 ASN A C 1
ATOM 11953 O O . ASN E 5 1480 ? 213.241 188.988 204.828 1.00 77.06 1480 ASN A O 1
ATOM 11958 N N . SER E 5 1481 ? 212.247 190.331 203.330 1.00 80.50 1481 SER A N 1
ATOM 11959 C CA . SER E 5 1481 ? 211.265 190.811 204.301 1.00 76.74 1481 SER A CA 1
ATOM 11960 C C . SER E 5 1481 ? 209.842 190.390 203.954 1.00 74.57 1481 SER A C 1
ATOM 11961 O O . SER E 5 1481 ? 209.184 189.752 204.778 1.00 81.55 1481 SER A O 1
ATOM 11964 N N . PHE E 5 1482 ? 209.337 190.732 202.770 1.00 58.14 1482 PHE A N 1
ATOM 11965 C CA . PHE E 5 1482 ? 207.925 190.525 202.469 1.00 53.25 1482 PHE A CA 1
ATOM 11966 C C . PHE E 5 1482 ? 207.531 189.055 202.448 1.00 66.88 1482 PHE A C 1
ATOM 11967 O O . PHE E 5 1482 ? 206.701 188.620 203.252 1.00 76.58 1482 PHE A O 1
ATOM 11975 N N . LEU E 5 1483 ? 208.113 188.289 201.526 1.00 65.61 1483 LEU A N 1
ATOM 11976 C CA . LEU E 5 1483 ? 207.685 186.909 201.298 1.00 63.55 1483 LEU A CA 1
ATOM 11977 C C . LEU E 5 1483 ? 207.695 186.043 202.551 1.00 73.81 1483 LEU A C 1
ATOM 11978 O O . LEU E 5 1483 ? 206.714 185.315 202.770 1.00 72.41 1483 LEU A O 1
ATOM 11983 N N . PRO E 5 1484 ? 208.768 185.995 203.390 1.00 80.06 1484 PRO A N 1
ATOM 11984 C CA . PRO E 5 1484 ? 208.713 185.214 204.631 1.00 73.96 1484 PRO A CA 1
ATOM 11985 C C . PRO E 5 1484 ? 207.489 185.593 205.471 1.00 65.67 1484 PRO A C 1
ATOM 11986 O O . PRO E 5 1484 ? 206.781 184.704 205.894 1.00 62.87 1484 PRO A O 1
ATOM 11990 N N . ARG E 5 1485 ? 207.274 186.893 205.687 1.00 71.24 1485 ARG A N 1
ATOM 11991 C CA . ARG E 5 1485 ? 206.144 187.356 206.534 1.00 73.84 1485 ARG A CA 1
ATOM 11992 C C . ARG E 5 1485 ? 204.813 186.941 205.894 1.00 76.14 1485 ARG A C 1
ATOM 11993 O O . ARG E 5 1485 ? 203.933 186.448 206.629 1.00 81.83 1485 ARG A O 1
ATOM 12001 N N . TYR E 5 1486 ? 204.689 187.095 204.572 1.00 60.66 1486 TYR A N 1
ATOM 12002 C CA . TYR E 5 1486 ? 203.445 186.682 203.874 1.00 63.94 1486 TYR A CA 1
ATOM 12003 C C . TYR E 5 1486 ? 203.265 185.172 204.029 1.00 75.30 1486 TYR A C 1
ATOM 12004 O O . TYR E 5 1486 ? 202.143 184.731 204.336 1.00 84.56 1486 TYR A O 1
ATOM 12013 N N . LEU E 5 1487 ? 204.348 184.412 203.846 1.00 78.54 1487 LEU A N 1
ATOM 12014 C CA . LEU E 5 1487 ? 204.269 182.930 203.935 1.00 81.60 1487 LEU A CA 1
ATOM 12015 C C . LEU E 5 1487 ? 203.884 182.522 205.359 1.00 88.14 1487 LEU A C 1
ATOM 12016 O O . LEU E 5 1487 ? 203.109 181.567 205.499 1.00 87.12 1487 LEU A O 1
ATOM 12021 N N . SER E 5 1488 ? 204.420 183.215 206.368 1.00 97.51 1488 SER A N 1
ATOM 12022 C CA . SER E 5 1488 ? 204.134 182.851 207.780 1.00 91.06 1488 SER A CA 1
ATOM 12023 C C . SER E 5 1488 ? 202.637 183.007 208.058 1.00 89.32 1488 SER A C 1
ATOM 12024 O O . SER E 5 1488 ? 202.067 182.114 208.704 1.00 87.74 1488 SER A O 1
ATOM 12027 N N . ASN E 5 1489 ? 202.026 184.087 207.561 1.00 96.84 1489 ASN A N 1
ATOM 12028 C CA . ASN E 5 1489 ? 200.569 184.310 207.759 1.00 95.95 1489 ASN A CA 1
ATOM 12029 C C . ASN E 5 1489 ? 199.800 183.260 206.952 1.00 93.72 1489 ASN A C 1
ATOM 12030 O O . ASN E 5 1489 ? 198.797 182.737 207.469 1.00 91.60 1489 ASN A O 1
ATOM 12035 N N . LEU E 5 1490 ? 200.257 182.974 205.731 1.00 100.23 1490 LEU A N 1
ATOM 12036 C CA . LEU E 5 1490 ? 199.598 181.966 204.863 1.00 101.54 1490 LEU A CA 1
ATOM 12037 C C . LEU E 5 1490 ? 199.700 180.597 205.536 1.00 101.90 1490 LEU A C 1
ATOM 12038 O O . LEU E 5 1490 ? 198.711 179.850 205.495 1.00 101.87 1490 LEU A O 1
ATOM 12043 N N . GLN E 5 1491 ? 200.863 180.280 206.113 1.00 118.98 1491 GLN A N 1
ATOM 12044 C CA . GLN E 5 1491 ? 201.059 178.974 206.800 1.00 120.45 1491 GLN A CA 1
ATOM 12045 C C . GLN E 5 1491 ? 200.115 178.897 208.001 1.00 120.83 1491 GLN A C 1
ATOM 12046 O O . GLN E 5 1491 ? 199.537 177.819 208.230 1.00 119.19 1491 GLN A O 1
ATOM 12048 N N . VAL E 5 1492 ? 199.979 180.000 208.739 1.00 130.43 1492 VAL A N 1
ATOM 12049 C CA . VAL E 5 1492 ? 199.019 180.029 209.878 1.00 131.68 1492 VAL A CA 1
ATOM 12050 C C . VAL E 5 1492 ? 197.625 179.761 209.304 1.00 129.54 1492 VAL A C 1
ATOM 12051 O O . VAL E 5 1492 ? 196.875 178.971 209.913 1.00 129.07 1492 VAL A O 1
ATOM 12055 N N . ASN E 5 1493 ? 197.315 180.368 208.152 1.00 30.00 1493 ASN A N 1
ATOM 12056 C CA . ASN E 5 1493 ? 195.990 180.136 207.520 1.00 30.00 1493 ASN A CA 1
ATOM 12057 C C . ASN E 5 1493 ? 195.872 178.654 207.156 1.00 30.00 1493 ASN A C 1
ATOM 12058 O O . ASN E 5 1493 ? 194.833 178.048 207.488 1.00 30.00 1493 ASN A O 1
ATOM 12060 N N . ASN E 5 1494 ? 196.901 178.100 206.511 1.00 30.00 1494 ASN A N 1
ATOM 12061 C CA . ASN E 5 1494 ? 196.904 176.662 206.134 1.00 30.00 1494 ASN A CA 1
ATOM 12062 C C . ASN E 5 1494 ? 196.654 175.817 207.388 1.00 30.00 1494 ASN A C 1
ATOM 12063 O O . ASN E 5 1494 ? 195.631 175.108 207.397 1.00 30.00 1494 ASN A O 1
ATOM 12068 N N . LYS E 5 1683 ? 240.102 215.200 194.006 1.00 30.00 1683 LYS A N 1
ATOM 12069 C CA . LYS E 5 1683 ? 238.775 215.290 193.339 1.00 30.00 1683 LYS A CA 1
ATOM 12070 C C . LYS E 5 1683 ? 238.886 214.721 191.921 1.00 30.00 1683 LYS A C 1
ATOM 12071 O O . LYS E 5 1683 ? 240.011 214.690 191.385 1.00 30.00 1683 LYS A O 1
ATOM 12073 N N . LYS E 5 1684 ? 237.760 214.291 191.344 1.00 30.00 1684 LYS A N 1
ATOM 12074 C CA . LYS E 5 1684 ? 237.764 213.730 189.967 1.00 30.00 1684 LYS A CA 1
ATOM 12075 C C . LYS E 5 1684 ? 236.621 214.354 189.160 1.00 30.00 1684 LYS A C 1
ATOM 12076 O O . LYS E 5 1684 ? 235.612 214.752 189.776 1.00 30.00 1684 LYS A O 1
ATOM 12082 N N . LYS E 5 1685 ? 236.785 214.450 187.837 1.00 30.00 1685 LYS A N 1
ATOM 12083 C CA . L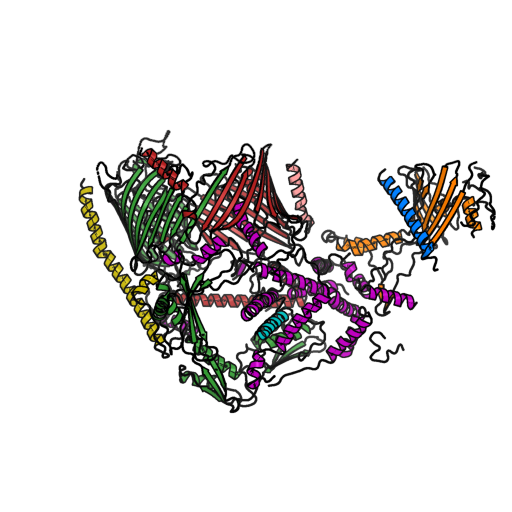YS E 5 1685 ? 235.709 214.989 186.961 1.00 30.00 1685 LYS A CA 1
ATOM 12084 C C . LYS E 5 1685 ? 234.592 213.947 186.849 1.00 30.00 1685 LYS A C 1
ATOM 12085 O O . LYS E 5 1685 ? 234.872 212.757 187.095 1.00 30.00 1685 LYS A O 1
ATOM 12087 N N . THR E 5 1686 ? 233.378 214.375 186.489 1.00 116.41 1686 THR A N 1
ATOM 12088 C CA . THR E 5 1686 ? 232.230 213.431 186.434 1.00 118.44 1686 THR A CA 1
ATOM 12089 C C . THR E 5 1686 ? 232.506 212.261 185.487 1.00 119.28 1686 THR A C 1
ATOM 12090 O O . THR E 5 1686 ? 232.986 212.513 184.364 1.00 121.14 1686 THR A O 1
ATOM 12094 N N . LEU E 5 1687 ? 232.196 211.036 185.920 1.00 115.11 1687 LEU A N 1
ATOM 12095 C CA . LEU E 5 1687 ? 232.460 209.838 185.079 1.00 116.99 1687 LEU A CA 1
ATOM 12096 C C . LEU E 5 1687 ? 231.243 209.295 184.328 1.00 113.26 1687 LEU A C 1
ATOM 12097 O O . LEU E 5 1687 ? 230.291 208.850 184.999 1.00 110.80 1687 LEU A O 1
ATOM 12102 N N . ILE E 5 1688 ? 231.264 209.347 182.993 1.00 112.89 1688 ILE A N 1
ATOM 12103 C CA . ILE E 5 1688 ? 230.131 208.771 182.207 1.00 111.47 1688 ILE A CA 1
ATOM 12104 C C . ILE E 5 1688 ? 230.196 207.245 182.308 1.00 113.11 1688 ILE A C 1
ATOM 12105 O O . ILE E 5 1688 ? 231.221 206.669 181.892 1.00 113.51 1688 ILE A O 1
ATOM 12110 N N . ILE E 5 1689 ? 229.163 206.621 182.880 1.00 123.60 1689 ILE A N 1
ATOM 12111 C CA . ILE E 5 1689 ? 229.167 205.179 183.071 1.00 123.48 1689 ILE A CA 1
ATOM 12112 C C . ILE E 5 1689 ? 228.021 204.545 182.298 1.00 122.45 1689 ILE A C 1
ATOM 12113 O O . ILE E 5 1689 ? 226.916 205.091 182.220 1.00 121.50 1689 ILE A O 1
ATOM 12117 N N . SER E 5 1690 ? 228.295 203.380 181.718 1.00 124.69 1690 SER A N 1
ATOM 12118 C CA . SER E 5 1690 ? 227.296 202.622 180.984 1.00 123.52 1690 SER A CA 1
ATOM 12119 C C . SER E 5 1690 ? 226.584 201.645 181.909 1.00 124.41 1690 SER A C 1
ATOM 12120 O O . SER E 5 1690 ? 227.139 201.191 182.913 1.00 127.32 1690 SER A O 1
ATOM 12123 N N . LEU E 5 1691 ? 225.344 201.298 181.558 1.00 116.33 1691 LEU A N 1
ATOM 12124 C CA . LEU E 5 1691 ? 224.553 200.378 182.418 1.00 119.00 1691 LEU A CA 1
ATOM 12125 C C . LEU E 5 1691 ? 225.113 198.954 182.316 1.00 119.64 1691 LEU A C 1
ATOM 12126 O O . LEU E 5 1691 ? 224.978 198.205 183.300 1.00 117.97 1691 LEU A O 1
ATOM 12131 N N . LYS E 5 1692 ? 225.717 198.595 181.179 1.00 127.21 1692 LYS A N 1
ATOM 12132 C CA . LYS E 5 1692 ? 226.202 197.228 181.014 1.00 123.52 1692 LYS A CA 1
ATOM 12133 C C . LYS E 5 1692 ? 227.263 196.850 182.037 1.00 125.47 1692 LYS A C 1
ATOM 12134 O O . LYS E 5 1692 ? 227.410 195.663 182.347 1.00 126.97 1692 LYS A O 1
ATOM 12140 N N . ASN E 5 1693 ? 228.004 197.822 182.567 1.00 133.49 1693 ASN A N 1
ATOM 12141 C CA . ASN E 5 1693 ? 229.144 197.555 183.435 1.00 133.05 1693 ASN A CA 1
ATOM 12142 C C . ASN E 5 1693 ? 228.817 197.785 184.907 1.00 134.14 1693 ASN A C 1
ATOM 12143 O O . ASN E 5 1693 ? 229.664 198.253 185.670 1.00 135.08 1693 ASN A O 1
ATOM 12148 N N . LEU E 5 1694 ? 227.595 197.462 185.319 1.00 143.02 1694 LEU A N 1
ATOM 12149 C CA . LEU E 5 1694 ? 227.172 197.613 186.702 1.00 143.88 1694 LEU A CA 1
ATOM 12150 C C . LEU E 5 1694 ? 226.716 196.274 187.260 1.00 145.85 1694 LEU A C 1
ATOM 12151 O O . LEU E 5 1694 ? 226.106 195.467 186.551 1.00 145.46 1694 LEU A O 1
ATOM 12156 N N . GLN E 5 1695 ? 227.014 196.050 188.535 1.00 154.16 1695 GLN A N 1
ATOM 12157 C CA . GLN E 5 1695 ? 226.652 194.846 189.261 1.00 152.42 1695 GLN A CA 1
ATOM 12158 C C . GLN E 5 1695 ? 225.929 195.230 190.543 1.00 151.44 1695 GLN A C 1
ATOM 12159 O O . GLN E 5 1695 ? 226.153 196.319 191.080 1.00 151.84 1695 GLN A O 1
ATOM 12165 N N . PRO E 5 1696 ? 225.048 194.364 191.045 1.00 142.08 1696 PRO A N 1
ATOM 12166 C CA . PRO E 5 1696 ? 224.285 194.709 192.250 1.00 142.63 1696 PRO A CA 1
ATOM 12167 C C . PRO E 5 1696 ? 225.193 194.985 193.438 1.00 145.35 1696 PRO A C 1
ATOM 12168 O O . PRO E 5 1696 ? 226.233 194.347 193.617 1.00 146.71 1696 PRO A O 1
ATOM 12172 N N . LEU E 5 1697 ? 224.786 195.951 194.253 1.00 139.78 1697 LEU A N 1
ATOM 12173 C CA . LEU E 5 1697 ? 225.557 196.345 195.420 1.00 141.28 1697 LEU A CA 1
ATOM 12174 C C . LEU E 5 1697 ? 225.200 195.483 196.626 1.00 141.37 1697 LEU A C 1
ATOM 12175 O O . LEU E 5 1697 ? 224.156 194.828 196.672 1.00 137.14 1697 LEU A O 1
ATOM 12180 N N . LYS E 5 1698 ? 226.094 195.494 197.610 1.00 140.58 1698 LYS A N 1
ATOM 12181 C CA . LYS E 5 1698 ? 225.892 194.730 198.828 1.00 138.11 1698 LYS A CA 1
ATOM 12182 C C . LYS E 5 1698 ? 224.832 195.392 199.704 1.00 138.87 1698 LYS A C 1
ATOM 12183 O O . LYS E 5 1698 ? 224.558 196.591 199.600 1.00 139.27 1698 LYS A O 1
ATOM 12189 N N . SER E 5 1699 ? 224.226 194.585 200.578 1.00 127.56 1699 SER A N 1
ATOM 12190 C CA . SER E 5 1699 ? 223.164 195.091 201.443 1.00 127.64 1699 SER A CA 1
ATOM 12191 C C . SER E 5 1699 ? 223.677 196.193 202.362 1.00 128.87 1699 SER A C 1
ATOM 12192 O O . SER E 5 1699 ? 222.947 197.145 202.673 1.00 131.72 1699 SER A O 1
ATOM 12195 N N . SER E 5 1700 ? 224.930 196.082 202.805 1.00 128.89 1700 SER A N 1
ATOM 12196 C CA . SER E 5 1700 ? 225.505 197.096 203.683 1.00 130.64 1700 SER A CA 1
ATOM 12197 C C . SER E 5 1700 ? 225.553 198.457 202.995 1.00 131.01 1700 SER A C 1
ATOM 12198 O O . SER E 5 1700 ? 225.233 199.484 203.602 1.00 129.79 1700 SER A O 1
ATOM 12201 N N . GLN E 5 1701 ? 225.952 198.483 201.723 1.00 139.76 1701 GLN A N 1
ATOM 12202 C CA . GLN E 5 1701 ? 225.982 199.739 200.978 1.00 140.60 1701 GLN A CA 1
ATOM 12203 C C . GLN E 5 1701 ? 224.580 200.316 200.809 1.00 141.88 1701 GLN A C 1
ATOM 12204 O O . GLN E 5 1701 ? 224.383 201.540 200.869 1.00 146.03 1701 GLN A O 1
ATOM 12210 N N . GLN E 5 1702 ? 223.594 199.445 200.574 1.00 123.55 1702 GLN A N 1
ATOM 12211 C CA . GLN E 5 1702 ? 222.215 199.901 200.455 1.00 123.79 1702 GLN A CA 1
ATOM 12212 C C . GLN E 5 1702 ? 221.748 200.562 201.745 1.00 125.84 1702 GLN A C 1
ATOM 12213 O O . GLN E 5 1702 ? 221.153 201.648 201.719 1.00 126.63 1702 GLN A O 1
ATOM 12219 N N . LYS E 5 1703 ? 222.044 199.941 202.888 1.00 130.73 1703 LYS A N 1
ATOM 12220 C CA . LYS E 5 1703 ? 221.736 200.572 204.167 1.00 130.15 1703 LYS A CA 1
ATOM 12221 C C . LYS E 5 1703 ? 222.493 201.886 204.325 1.00 129.10 1703 LYS A C 1
ATOM 12222 O O . LYS E 5 1703 ? 221.966 202.858 204.882 1.00 131.31 1703 LYS A O 1
ATOM 12228 N N . GLN E 5 1704 ? 223.737 201.926 203.846 1.00 126.74 1704 GLN A N 1
ATOM 12229 C CA . GLN E 5 1704 ? 224.571 203.112 204.005 1.00 127.48 1704 GLN A CA 1
ATOM 12230 C C . GLN E 5 1704 ? 223.984 204.316 203.277 1.00 131.34 1704 GLN A C 1
ATOM 12231 O O . GLN E 5 1704 ? 224.037 205.441 203.784 1.00 132.05 1704 GLN A O 1
ATOM 12237 N N . ASN E 5 1705 ? 223.453 204.114 202.070 1.00 130.09 1705 ASN A N 1
ATOM 12238 C CA . ASN E 5 1705 ? 222.791 205.233 201.390 1.00 128.16 1705 ASN A CA 1
ATOM 12239 C C . ASN E 5 1705 ? 221.415 205.520 201.994 1.00 128.18 1705 ASN A C 1
ATOM 12240 O O . ASN E 5 1705 ? 220.985 206.687 202.078 1.00 129.02 1705 ASN A O 1
ATOM 12245 N N . GLN E 5 1706 ? 220.711 204.470 202.425 1.00 128.73 1706 GLN A N 1
ATOM 12246 C CA . GLN E 5 1706 ? 219.375 204.659 202.973 1.00 129.93 1706 GLN A CA 1
ATOM 12247 C C . GLN E 5 1706 ? 219.407 205.527 204.223 1.00 132.15 1706 GLN A C 1
ATOM 12248 O O . GLN E 5 1706 ? 218.520 206.365 204.428 1.00 136.15 1706 GLN A O 1
ATOM 12254 N N . ILE E 5 1707 ? 220.416 205.339 205.076 1.00 127.17 1707 ILE A N 1
ATOM 12255 C CA . ILE E 5 1707 ? 220.485 206.130 206.302 1.00 128.13 1707 ILE A CA 1
ATOM 12256 C C . ILE E 5 1707 ? 220.689 207.606 205.980 1.00 125.47 1707 ILE A C 1
ATOM 12257 O O . ILE E 5 1707 ? 220.152 208.479 206.667 1.00 124.69 1707 ILE A O 1
ATOM 12262 N N . LYS E 5 1708 ? 221.465 207.914 204.937 1.00 115.50 1708 LYS A N 1
ATOM 12263 C CA . LYS E 5 1708 ? 221.635 209.310 204.539 1.00 116.28 1708 LYS A CA 1
ATOM 12264 C C . LYS E 5 1708 ? 220.315 209.912 204.077 1.00 118.76 1708 LYS A C 1
ATOM 12265 O O . LYS E 5 1708 ? 219.974 211.053 204.432 1.00 125.50 1708 LYS A O 1
ATOM 12271 N N . THR E 5 1709 ? 219.554 209.157 203.282 1.00 113.02 1709 THR A N 1
ATOM 12272 C CA . THR E 5 1709 ? 218.247 209.661 202.863 1.00 114.61 1709 THR A CA 1
ATOM 12273 C C . THR E 5 1709 ? 217.341 209.902 204.070 1.00 114.09 1709 THR A C 1
ATOM 12274 O O . THR E 5 1709 ? 216.631 210.919 204.145 1.00 118.94 1709 THR A O 1
ATOM 12278 N N . LYS E 5 1710 ? 217.366 208.981 205.035 1.00 108.42 1710 LYS A N 1
ATOM 12279 C CA . LYS E 5 1710 ? 216.571 209.154 206.246 1.00 108.50 1710 LYS A CA 1
ATOM 12280 C C . LYS E 5 1710 ? 217.026 210.374 207.038 1.00 109.65 1710 LYS A C 1
ATOM 12281 O O . LYS E 5 1710 ? 216.207 211.068 207.649 1.00 111.22 1710 LYS A O 1
ATOM 12287 N N . LYS E 5 1711 ? 218.335 210.636 207.060 1.00 100.42 1711 LYS A N 1
ATOM 12288 C CA . LYS E 5 1711 ? 218.847 211.820 207.742 1.00 98.98 1711 LYS A CA 1
ATOM 12289 C C . LYS E 5 1711 ? 218.303 213.093 207.113 1.00 99.52 1711 LYS A C 1
ATOM 12290 O O . LYS E 5 1711 ? 217.931 214.037 207.821 1.00 102.86 1711 LYS A O 1
ATOM 12296 N N . LEU E 5 1712 ? 218.266 213.145 205.780 1.00 96.67 1712 LEU A N 1
ATOM 12297 C CA . LEU E 5 1712 ? 217.692 214.317 205.119 1.00 93.46 1712 LEU A CA 1
ATOM 12298 C C . LEU E 5 1712 ? 216.215 214.479 205.463 1.00 89.99 1712 LEU A C 1
ATOM 12299 O O . LEU E 5 1712 ? 215.744 215.596 205.731 1.00 97.33 1712 LEU A O 1
ATOM 12304 N N . VAL E 5 1713 ? 215.468 213.371 205.475 1.00 83.38 1713 VAL A N 1
ATOM 12305 C CA . VAL E 5 1713 ? 214.054 213.447 205.846 1.00 84.46 1713 VAL A CA 1
ATOM 12306 C C . VAL E 5 1713 ? 213.902 213.968 207.271 1.00 89.38 1713 VAL A C 1
ATOM 12307 O O . VAL E 5 1713 ? 213.031 214.803 207.561 1.00 94.65 1713 VAL A O 1
ATOM 12311 N N . ALA E 5 1714 ? 214.738 213.470 208.184 1.00 90.06 1714 ALA A N 1
ATOM 12312 C CA . ALA E 5 1714 ? 214.683 213.905 209.575 1.00 91.62 1714 ALA A CA 1
ATOM 12313 C C . ALA E 5 1714 ? 214.987 215.390 209.699 1.00 92.93 1714 ALA A C 1
ATOM 12314 O O . ALA E 5 1714 ? 214.335 216.107 210.470 1.00 84.85 1714 ALA A O 1
ATOM 12316 N N . ARG E 5 1715 ? 215.977 215.873 208.947 1.00 93.86 1715 ARG A N 1
ATOM 12317 C CA . ARG E 5 1715 ? 216.279 217.297 208.980 1.00 84.10 1715 ARG A CA 1
ATOM 12318 C C . ARG E 5 1715 ? 215.086 218.110 208.507 1.00 78.64 1715 ARG A C 1
ATOM 12319 O O . ARG E 5 1715 ? 214.759 219.144 209.100 1.00 85.77 1715 ARG A O 1
ATOM 12324 N N . ARG E 5 1716 ? 214.397 217.631 207.474 1.00 72.91 1716 ARG A N 1
ATOM 12325 C CA . ARG E 5 1716 ? 213.259 218.407 206.918 1.00 68.98 1716 ARG A CA 1
ATOM 12326 C C . ARG E 5 1716 ? 212.116 218.444 207.934 1.00 74.01 1716 ARG A C 1
ATOM 12327 O O . ARG E 5 1716 ? 211.510 219.517 208.084 1.00 82.32 1716 ARG A O 1
ATOM 12335 N N . ILE E 5 1717 ? 211.824 217.336 208.618 1.00 79.07 1717 ILE A N 1
ATOM 12336 C CA . ILE E 5 1717 ? 210.643 217.351 209.535 1.00 83.46 1717 ILE A CA 1
ATOM 12337 C C . ILE E 5 1717 ? 211.008 218.078 210.836 1.00 74.83 1717 ILE A C 1
ATOM 12338 O O . ILE E 5 1717 ? 210.312 219.055 211.173 1.00 77.01 1717 ILE A O 1
ATOM 12343 N N . LYS E 5 1718 ? 212.055 217.631 211.531 1.00 67.06 1718 LYS A N 1
ATOM 12344 C CA . LYS E 5 1718 ? 212.425 218.227 212.844 1.00 74.51 1718 LYS A CA 1
ATOM 12345 C C . LYS E 5 1718 ? 212.870 219.688 212.710 1.00 80.12 1718 LYS A C 1
ATOM 12346 O O . LYS E 5 1718 ? 212.475 220.489 213.579 1.00 80.25 1718 LYS A O 1
ATOM 12352 N N . LYS E 5 1719 ? 213.649 220.034 211.679 1.00 98.03 1719 LYS A N 1
ATOM 12353 C CA . LYS E 5 1719 ? 214.207 221.416 211.616 1.00 97.71 1719 LYS A CA 1
ATOM 12354 C C . LYS E 5 1719 ? 213.894 222.124 210.294 1.00 98.03 1719 LYS A C 1
ATOM 12355 O O . LYS E 5 1719 ? 214.844 222.347 209.519 1.00 98.57 1719 LYS A O 1
ATOM 12357 N N . ARG E 5 1720 ? 212.631 222.478 210.050 1.00 101.07 1720 ARG A N 1
ATOM 12358 C CA . ARG E 5 1720 ? 212.281 223.281 208.856 1.00 102.87 1720 ARG A CA 1
ATOM 12359 C C . ARG E 5 1720 ? 212.655 224.723 209.174 1.00 108.69 1720 ARG A C 1
ATOM 12360 O O . ARG E 5 1720 ? 212.352 225.175 210.293 1.00 116.42 1720 ARG A O 1
ATOM 12365 N N . TYR E 5 1721 ? 213.367 225.405 208.276 1.00 112.76 1721 TYR A N 1
ATOM 12366 C CA . TYR E 5 1721 ? 213.826 226.776 208.622 1.00 111.22 1721 TYR A CA 1
ATOM 12367 C C . TYR E 5 1721 ? 212.600 227.681 208.767 1.00 112.26 1721 TYR A C 1
ATOM 12368 O O . TYR E 5 1721 ? 212.470 228.355 209.805 1.00 113.55 1721 TYR A O 1
ATOM 12377 N N . LYS E 5 1722 ? 211.733 227.689 207.753 1.00 118.94 1722 LYS A N 1
ATOM 12378 C CA . LYS E 5 1722 ? 210.494 228.504 207.823 1.00 117.88 1722 LYS A CA 1
ATOM 12379 C C . LYS E 5 1722 ? 209.920 228.398 209.237 1.00 117.28 1722 LYS A C 1
ATOM 12380 O O . LYS E 5 1722 ? 209.757 229.447 209.888 1.00 121.50 1722 LYS A O 1
ATOM 12382 N N . LEU E 5 1723 ? 209.635 227.175 209.693 1.00 106.17 1723 LEU A N 1
ATOM 12383 C CA . LEU E 5 1723 ? 209.061 226.991 211.020 1.00 111.05 1723 LEU A CA 1
ATOM 12384 C C . LEU E 5 1723 ? 209.897 227.695 212.082 1.00 110.41 1723 LEU A C 1
ATOM 12385 O O . LEU E 5 1723 ? 209.354 228.358 212.972 1.00 116.73 1723 LEU A O 1
ATOM 12390 N N . LEU E 5 1724 ? 211.223 227.571 211.995 1.00 109.16 1724 LEU A N 1
ATOM 12391 C CA . LEU E 5 1724 ? 212.094 228.166 213.002 1.00 111.39 1724 LEU A CA 1
ATOM 12392 C C . LEU E 5 1724 ? 212.044 229.688 212.956 1.00 112.27 1724 LEU A C 1
ATOM 12393 O O . LEU E 5 1724 ? 212.103 230.349 213.999 1.00 113.87 1724 LEU A O 1
ATOM 12395 N N . LYS E 5 1725 ? 211.948 230.260 211.753 1.00 117.93 1725 LYS A N 1
ATOM 12396 C CA . LYS E 5 1725 ? 212.039 231.709 211.601 1.00 118.55 1725 LYS A CA 1
ATOM 12397 C C . LYS E 5 1725 ? 210.944 232.422 212.383 1.00 121.73 1725 LYS A C 1
ATOM 12398 O O . LYS E 5 1725 ? 211.204 233.411 213.077 1.00 119.07 1725 LYS A O 1
ATOM 12400 N N . GLN E 5 1726 ? 209.713 231.935 212.284 1.00 141.05 1726 GLN A N 1
ATOM 12401 C CA . GLN E 5 1726 ? 208.580 232.575 212.936 1.00 141.75 1726 GLN A CA 1
ATOM 12402 C C . GLN E 5 1726 ? 208.360 232.100 214.368 1.00 141.89 1726 GLN A C 1
ATOM 12403 O O . GLN E 5 1726 ? 207.367 232.500 214.981 1.00 141.94 1726 GLN A O 1
ATOM 12409 N N . MET E 5 1727 ? 209.267 231.285 214.912 1.00 130.03 1727 MET A N 1
ATOM 12410 C CA . MET E 5 1727 ? 209.053 230.681 216.228 1.00 127.12 1727 MET A CA 1
ATOM 12411 C C . MET E 5 1727 ? 208.771 231.687 217.337 1.00 126.89 1727 MET A C 1
ATOM 12412 O O . MET E 5 1727 ? 207.864 231.432 218.147 1.00 128.13 1727 MET A O 1
ATOM 12414 N N . PRO E 5 1728 ? 209.495 232.806 217.464 1.00 126.17 1728 PRO A N 1
ATOM 12415 C CA . PRO E 5 1728 ? 209.199 233.718 218.586 1.00 126.23 1728 PRO A CA 1
ATOM 12416 C C . PRO E 5 1728 ? 207.793 234.292 218.545 1.00 126.26 1728 PRO A C 1
ATOM 12417 O O . PRO E 5 1728 ? 207.101 234.307 219.572 1.00 124.04 1728 PRO A O 1
ATOM 12421 N N . ASN E 5 1729 ? 207.391 234.783 217.370 1.00 134.13 1729 ASN A N 1
ATOM 12422 C CA . ASN E 5 1729 ? 206.046 235.395 217.216 1.00 132.71 1729 ASN A CA 1
ATOM 12423 C C . ASN E 5 1729 ? 204.976 234.305 217.319 1.00 137.20 1729 ASN A C 1
ATOM 12424 O O . ASN E 5 1729 ? 204.033 234.484 218.113 1.00 133.72 1729 ASN A O 1
ATOM 12429 N N . GLN E 5 1730 ? 205.121 233.221 216.550 1.00 150.02 1730 GLN A N 1
ATOM 12430 C CA . GLN E 5 1730 ? 204.089 232.151 216.541 1.00 148.81 1730 GLN A CA 1
ATOM 12431 C C . GLN E 5 1730 ? 204.753 230.773 216.497 1.00 150.36 1730 GLN A C 1
ATOM 12432 O O . GLN E 5 1730 ? 205.890 230.685 216.002 1.00 146.98 1730 GLN A O 1
ATOM 12438 N N . LEU E 5 1731 ? 204.080 229.741 217.012 1.00 142.93 1731 LEU A N 1
ATOM 12439 C CA . LEU E 5 1731 ? 204.612 228.358 216.898 1.00 138.30 1731 LEU A CA 1
ATOM 12440 C C . LEU E 5 1731 ? 206.035 228.249 217.442 1.00 133.39 1731 LEU A C 1
ATOM 12441 O O . LEU E 5 1731 ? 206.932 227.891 216.658 1.00 127.72 1731 LEU A O 1
ATOM 12443 N N . MET E 5 1732 ? 206.243 228.556 218.722 1.00 144.38 1732 MET A N 1
ATOM 12444 C CA . MET E 5 1732 ? 207.555 228.305 219.299 1.00 145.83 1732 MET A CA 1
ATOM 12445 C C . MET E 5 1732 ? 207.830 226.807 219.333 1.00 148.57 1732 MET A C 1
ATOM 12446 O O . MET E 5 1732 ? 206.969 226.012 219.720 1.00 148.43 1732 MET A O 1
ATOM 12448 N N . TYR E 5 1733 ? 209.036 226.428 218.917 1.00 174.46 1733 TYR A N 1
ATOM 12449 C CA . TYR E 5 1733 ? 209.437 225.026 218.809 1.00 176.45 1733 TYR A CA 1
ATOM 12450 C C . TYR E 5 1733 ? 208.490 224.248 217.905 1.00 175.19 1733 TYR A C 1
ATOM 12451 O O . TYR E 5 1733 ? 208.558 224.347 216.681 1.00 174.50 1733 TYR A O 1
ATOM 12453 N N . GLY E 5 1948 ? 199.187 227.183 220.911 1.00 134.31 1948 GLY A N 1
ATOM 12454 C CA . GLY E 5 1948 ? 199.981 226.366 219.972 1.00 135.99 1948 GLY A CA 1
ATOM 12455 C C . GLY E 5 1948 ? 200.639 225.190 220.670 1.00 140.04 1948 GLY A C 1
ATOM 12456 O O . GLY E 5 1948 ? 201.434 225.428 221.600 1.00 140.30 1948 GLY A O 1
ATOM 12457 N N . ILE E 5 1949 ? 200.323 223.965 220.240 1.00 137.68 1949 ILE A N 1
ATOM 12458 C CA . ILE E 5 1949 ? 200.880 222.744 220.896 1.00 133.55 1949 ILE A CA 1
ATOM 12459 C C . ILE E 5 1949 ? 201.937 222.121 219.981 1.00 133.47 1949 ILE A C 1
ATOM 12460 O O . ILE E 5 1949 ? 201.897 222.396 218.764 1.00 136.23 1949 ILE A O 1
ATOM 12465 N N . MET E 5 1950 ? 202.852 221.327 220.546 1.00 114.36 1950 MET A N 1
ATOM 12466 C CA . MET E 5 1950 ? 203.847 220.638 219.738 1.00 116.19 1950 MET A CA 1
ATOM 12467 C C . MET E 5 1950 ? 203.905 219.179 220.172 1.00 116.83 1950 MET A C 1
ATOM 12468 O O . MET E 5 1950 ? 204.510 218.870 221.210 1.00 118.23 1950 MET A O 1
ATOM 12471 N N . PRO E 5 1951 ? 203.281 218.208 219.449 1.00 111.04 1951 PRO A N 1
ATOM 12472 C CA . PRO E 5 1951 ? 203.222 216.819 219.934 1.00 112.12 1951 PRO A CA 1
ATOM 12473 C C . PRO E 5 1951 ? 204.477 215.954 219.755 1.00 105.66 1951 PRO A C 1
ATOM 12474 O O . PRO E 5 1951 ? 204.968 215.850 218.645 1.00 103.70 1951 PRO A O 1
ATOM 12478 N N . ARG E 5 1952 ? 204.967 215.359 220.847 1.00 78.23 1952 ARG A N 1
ATOM 12479 C CA . ARG E 5 1952 ? 206.123 214.426 220.764 1.00 73.81 1952 ARG A CA 1
ATOM 12480 C C . ARG E 5 1952 ? 205.634 213.077 221.298 1.00 80.33 1952 ARG A C 1
ATOM 12481 O O . ARG E 5 1952 ? 205.054 213.068 222.399 1.00 84.20 1952 ARG A O 1
ATOM 12485 N N . LYS E 5 1953 ? 205.846 211.986 220.557 1.00 82.30 1953 LYS A N 1
ATOM 12486 C CA . LYS E 5 1953 ? 205.279 210.678 220.987 1.00 83.20 1953 LYS A CA 1
ATOM 12487 C C . LYS E 5 1953 ? 206.395 209.700 221.365 1.00 85.48 1953 LYS A C 1
ATOM 12488 O O . LYS E 5 1953 ? 207.320 209.522 220.551 1.00 88.39 1953 LYS A O 1
ATOM 12494 N N . TYR E 5 1954 ? 206.303 209.091 222.552 1.00 72.18 1954 TYR A N 1
ATOM 12495 C CA . TYR E 5 1954 ? 207.294 208.064 222.971 1.00 72.48 1954 TYR A CA 1
ATOM 12496 C C . TYR E 5 1954 ? 207.094 206.807 222.118 1.00 76.86 1954 TYR A C 1
ATOM 12497 O O . TYR E 5 1954 ? 205.945 206.520 221.727 1.00 74.12 1954 TYR A O 1
ATOM 12506 N N . LEU E 5 1955 ? 208.180 206.077 221.848 1.00 84.37 1955 LEU A N 1
ATOM 12507 C CA . LEU E 5 1955 ? 208.096 204.856 221.002 1.00 74.93 1955 LEU A CA 1
ATOM 12508 C C . LEU E 5 1955 ? 208.848 203.705 221.675 1.00 81.05 1955 LEU A C 1
ATOM 12509 O O . LEU E 5 1955 ? 209.759 203.148 221.033 1.00 88.14 1955 LEU A O 1
ATOM 12514 N N . ILE E 5 1956 ? 208.482 203.365 222.913 1.00 87.14 1956 ILE A N 1
ATOM 12515 C CA . ILE E 5 1956 ? 209.106 202.198 223.608 1.00 88.87 1956 ILE A CA 1
ATOM 12516 C C . ILE E 5 1956 ? 208.755 200.930 222.823 1.00 96.29 1956 ILE A C 1
ATOM 12517 O O . ILE E 5 1956 ? 209.628 200.057 222.696 1.00 107.74 1956 ILE A O 1
ATOM 12522 N N . GLU E 5 1957 ? 207.527 200.844 222.304 1.00 79.05 1957 GLU A N 1
ATOM 12523 C CA . GLU E 5 1957 ? 207.075 199.641 221.552 1.00 69.82 1957 GLU A CA 1
ATOM 12524 C C . GLU E 5 1957 ? 207.946 199.441 220.305 1.00 64.52 1957 GLU A C 1
ATOM 12525 O O . GLU E 5 1957 ? 208.309 198.282 220.025 1.00 69.65 1957 GLU A O 1
ATOM 12531 N N . LYS E 5 1958 ? 208.280 200.523 219.595 1.00 53.04 1958 LYS A N 1
ATOM 12532 C CA . LYS E 5 1958 ? 209.169 200.422 218.407 1.00 60.91 1958 LYS A CA 1
ATOM 12533 C C . LYS E 5 1958 ? 210.540 199.916 218.861 1.00 68.29 1958 LYS A C 1
ATOM 12534 O O . LYS E 5 1958 ? 211.099 199.040 218.176 1.00 76.86 1958 LYS A O 1
ATOM 12540 N N . HIS E 5 1959 ? 211.037 200.427 219.990 1.00 63.27 1959 HIS A N 1
ATOM 12541 C CA . HIS E 5 1959 ? 212.351 199.987 220.532 1.00 60.98 1959 HIS A CA 1
ATOM 12542 C C . HIS E 5 1959 ? 212.284 198.497 220.880 1.00 71.50 1959 HIS A C 1
ATOM 12543 O O . HIS E 5 1959 ? 213.281 197.798 220.643 1.00 79.92 1959 HIS A O 1
ATOM 12550 N N . ASN E 5 1960 ? 211.152 198.037 221.420 1.00 67.61 1960 ASN A N 1
ATOM 12551 C CA . ASN E 5 1960 ? 211.016 196.617 221.837 1.00 64.48 1960 ASN A CA 1
ATOM 12552 C C . ASN E 5 1960 ? 211.164 195.696 220.621 1.00 67.73 1960 ASN A C 1
ATOM 12553 O O . ASN E 5 1960 ? 211.867 194.677 220.737 1.00 67.52 1960 ASN A O 1
ATOM 12558 N N . ILE E 5 1961 ? 210.540 196.054 219.496 1.00 62.99 1961 ILE A N 1
ATOM 12559 C CA . ILE E 5 1961 ? 210.661 195.227 218.259 1.00 54.90 1961 ILE A CA 1
ATOM 12560 C C . ILE E 5 1961 ? 212.129 195.224 217.823 1.00 59.52 1961 ILE A C 1
ATOM 12561 O O . ILE E 5 1961 ? 212.646 194.143 217.484 1.00 76.36 1961 ILE A O 1
ATOM 12566 N N . LYS E 5 1962 ? 212.779 196.390 217.857 1.00 60.13 1962 LYS A N 1
ATOM 12567 C CA . LYS E 5 1962 ? 214.199 196.497 217.430 1.00 62.87 1962 LYS A CA 1
ATOM 12568 C C . LYS E 5 1962 ? 215.088 195.709 218.399 1.00 69.15 1962 LYS A C 1
ATOM 12569 O O . LYS E 5 1962 ? 216.043 195.072 217.922 1.00 74.59 1962 LYS A O 1
ATOM 12575 N N . VAL E 5 1963 ? 214.802 195.762 219.704 1.00 50.83 1963 VAL A N 1
ATOM 12576 C CA . VAL E 5 1963 ? 215.706 195.095 220.689 1.00 45.03 1963 VAL A CA 1
ATOM 12577 C C . VAL E 5 1963 ? 215.647 193.579 220.460 1.00 59.38 1963 VAL A C 1
ATOM 12578 O O . VAL E 5 1963 ? 216.704 192.931 220.556 1.00 77.51 1963 VAL A O 1
ATOM 12582 N N . LEU E 5 1964 ? 214.467 193.050 220.127 1.00 63.93 1964 LEU A N 1
ATOM 12583 C CA . LEU E 5 1964 ? 214.328 191.603 219.823 1.00 58.89 1964 LEU A CA 1
ATOM 12584 C C . LEU E 5 1964 ? 215.169 191.251 218.595 1.00 58.23 1964 LEU A C 1
ATOM 12585 O O . LEU E 5 1964 ? 215.860 190.213 218.627 1.00 57.15 1964 LEU A O 1
ATOM 12590 N N . LYS E 5 1965 ? 215.142 192.111 217.574 1.00 74.40 1965 LYS A N 1
ATOM 12591 C CA . LYS E 5 1965 ? 215.876 191.831 216.313 1.00 67.34 1965 LYS A CA 1
ATOM 12592 C C . LYS E 5 1965 ? 217.373 191.741 216.611 1.00 68.60 1965 LYS A C 1
ATOM 12593 O O . LYS E 5 1965 ? 218.026 190.830 216.072 1.00 78.02 1965 LYS A O 1
ATOM 12599 N N . LYS E 5 1966 ? 217.885 192.638 217.457 1.00 73.11 1966 LYS A N 1
ATOM 12600 C CA . LYS E 5 1966 ? 219.341 192.660 217.745 1.00 71.55 1966 LYS A CA 1
ATOM 12601 C C . LYS E 5 1966 ? 219.750 191.341 218.405 1.00 67.07 1966 LYS A C 1
ATOM 12602 O O . LYS E 5 1966 ? 220.780 190.775 217.996 1.00 68.70 1966 LYS A O 1
ATOM 12605 N N . LYS E 5 1967 ? 218.961 190.864 219.372 1.00 60.05 1967 LYS A N 1
ATOM 12606 C CA . LYS E 5 1967 ? 219.304 189.615 220.103 1.00 59.69 1967 LYS A CA 1
ATOM 12607 C C . LYS E 5 1967 ? 219.388 188.446 219.117 1.00 71.94 1967 LYS A C 1
ATOM 12608 O O . LYS E 5 1967 ? 220.416 187.744 219.124 1.00 74.00 1967 LYS A O 1
ATOM 12614 N N . LEU E 5 1968 ? 218.348 188.250 218.302 1.00 85.36 1968 LEU A N 1
ATOM 12615 C CA . LEU E 5 1968 ? 218.309 187.096 217.362 1.00 77.87 1968 LEU A CA 1
ATOM 12616 C C . LEU E 5 1968 ? 219.451 187.204 216.346 1.00 72.39 1968 LEU A C 1
ATOM 12617 O O . LEU E 5 1968 ? 220.055 186.166 216.033 1.00 78.46 1968 LEU A O 1
ATOM 12622 N N . SER E 5 1969 ? 219.733 188.415 215.859 1.00 89.37 1969 SER A N 1
ATOM 12623 C CA . SER E 5 1969 ? 220.829 188.613 214.875 1.00 90.72 1969 SER A CA 1
ATOM 12624 C C . SER E 5 1969 ? 222.165 188.223 215.510 1.00 90.26 1969 SER A C 1
ATOM 12625 O O . SER E 5 1969 ? 222.981 187.583 214.820 1.00 93.94 1969 SER A O 1
ATOM 12628 N N . GLN E 5 1970 ? 222.369 188.581 216.780 1.00 101.36 1970 GLN A N 1
ATOM 12629 C CA . GLN E 5 1970 ? 223.640 188.254 217.479 1.00 105.26 1970 GLN A CA 1
ATOM 12630 C C . GLN E 5 1970 ? 223.707 186.743 217.713 1.00 103.34 1970 GLN A C 1
ATOM 12631 O O . GLN E 5 1970 ? 224.828 186.217 217.847 1.00 105.05 1970 GLN A O 1
ATOM 12633 N N . ALA E 5 1971 ? 222.551 186.076 217.752 1.00 94.83 1971 ALA A N 1
ATOM 12634 C CA . ALA E 5 1971 ? 222.508 184.619 218.017 1.00 99.35 1971 ALA A CA 1
ATOM 12635 C C . ALA E 5 1971 ? 222.477 183.845 216.696 1.00 94.06 1971 ALA A C 1
ATOM 12636 O O . ALA E 5 1971 ? 222.313 182.610 216.753 1.00 88.62 1971 ALA A O 1
ATOM 12638 N N . TYR E 5 1972 ? 222.597 184.544 215.562 1.00 95.07 1972 TYR A N 1
ATOM 12639 C CA . TYR E 5 1972 ? 222.505 183.883 214.234 1.00 88.19 1972 TYR A CA 1
ATOM 12640 C C . TYR E 5 1972 ? 221.175 183.129 214.159 1.00 90.97 1972 TYR A C 1
ATOM 12641 O O . TYR E 5 1972 ? 221.129 182.061 213.526 1.00 98.36 1972 TYR A O 1
ATOM 12650 N N . SER E 5 1973 ? 220.137 183.667 214.804 1.00 79.55 1973 SER A N 1
ATOM 12651 C CA . SER E 5 1973 ? 218.793 183.033 214.789 1.00 84.27 1973 SER A CA 1
ATOM 12652 C C . SER E 5 1973 ? 217.890 183.846 213.860 1.00 83.92 1973 SER A C 1
ATOM 12653 O O . SER E 5 1973 ? 216.662 183.827 214.064 1.00 81.88 1973 SER A O 1
ATOM 12656 N N . THR E 5 1974 ? 218.488 184.540 212.887 1.00 84.89 1974 THR A N 1
ATOM 12657 C CA . THR E 5 1974 ? 217.721 185.404 211.950 1.00 89.66 1974 THR A CA 1
ATOM 12658 C C . THR E 5 1974 ? 216.716 184.548 211.178 1.00 91.35 1974 THR A C 1
ATOM 12659 O O . THR E 5 1974 ? 215.690 185.096 210.737 1.00 94.75 1974 THR A O 1
ATOM 12663 N N . GLN E 5 1975 ? 217.019 183.263 210.992 1.00 92.36 1975 GLN A N 1
ATOM 12664 C CA . GLN E 5 1975 ? 216.083 182.345 210.293 1.00 92.00 1975 GLN A CA 1
ATOM 12665 C C . GLN E 5 1975 ? 214.763 182.280 211.072 1.00 95.09 1975 GLN A C 1
ATOM 12666 O O . GLN E 5 1975 ? 213.703 182.243 210.421 1.00 97.06 1975 GLN A O 1
ATOM 12672 N N . GLN E 5 1976 ? 214.825 182.269 212.408 1.00 96.78 1976 GLN A N 1
ATOM 12673 C CA . GLN E 5 1976 ? 213.601 182.161 213.248 1.00 97.71 1976 GLN A CA 1
ATOM 12674 C C . GLN E 5 1976 ? 213.134 183.586 213.567 1.00 95.37 1976 GLN A C 1
ATOM 12675 O O . GLN E 5 1976 ? 212.114 183.721 214.266 1.00 92.85 1976 GLN A O 1
ATOM 12681 N N . LEU E 5 1977 ? 213.836 184.607 213.064 1.00 98.89 1977 LEU A N 1
ATOM 12682 C CA . LEU E 5 1977 ? 213.488 186.016 213.399 1.00 98.94 1977 LEU A CA 1
ATOM 12683 C C . LEU E 5 1977 ? 212.041 186.306 212.981 1.00 96.92 1977 LEU A C 1
ATOM 12684 O O . LEU E 5 1977 ? 211.283 186.846 213.808 1.00 104.66 1977 LEU A O 1
ATOM 12689 N N . THR E 5 1978 ? 211.669 185.924 211.757 1.00 101.51 1978 THR A N 1
ATOM 12690 C CA . THR E 5 1978 ? 210.301 186.210 211.251 1.00 107.74 1978 THR A CA 1
ATOM 12691 C C . THR E 5 1978 ? 209.205 185.631 212.153 1.00 110.24 1978 THR A C 1
ATOM 12692 O O . THR E 5 1978 ? 208.083 186.170 212.124 1.00 112.61 1978 THR A O 1
ATOM 12696 N N . LYS E 5 1979 ? 209.523 184.588 212.927 1.00 103.67 1979 LYS A N 1
ATOM 12697 C CA . LYS E 5 1979 ? 208.495 183.927 213.775 1.00 102.94 1979 LYS A CA 1
ATOM 12698 C C . LYS E 5 1979 ? 208.436 184.608 215.145 1.00 105.65 1979 LYS A C 1
ATOM 12699 O O . LYS E 5 1979 ? 207.316 184.870 215.624 1.00 107.12 1979 LYS A O 1
ATOM 12701 N N . VAL E 5 1980 ? 209.598 184.896 215.741 1.00 98.60 1980 VAL A N 1
ATOM 12702 C CA . VAL E 5 1980 ? 209.627 185.502 217.106 1.00 94.31 1980 VAL A CA 1
ATOM 12703 C C . VAL E 5 1980 ? 208.989 186.894 217.046 1.00 95.73 1980 VAL A C 1
ATOM 12704 O O . VAL E 5 1980 ? 208.175 187.209 217.935 1.00 97.04 1980 VAL A O 1
ATOM 12708 N N . VAL E 5 1981 ? 209.322 187.677 216.015 1.00 102.12 1981 VAL A N 1
ATOM 12709 C CA . VAL E 5 1981 ? 208.772 189.059 215.886 1.00 98.34 1981 VAL A CA 1
ATOM 12710 C C . VAL E 5 1981 ? 207.254 188.972 215.703 1.00 99.73 1981 VAL A C 1
ATOM 12711 O O . VAL E 5 1981 ? 206.539 189.759 216.348 1.00 109.98 1981 VAL A O 1
ATOM 12715 N N . GLN E 5 1982 ? 206.785 188.021 214.893 1.00 110.62 1982 GLN A N 1
ATOM 12716 C CA . GLN E 5 1982 ? 205.329 187.901 214.616 1.00 112.60 1982 GLN A CA 1
ATOM 12717 C C . GLN E 5 1982 ? 204.599 187.584 215.924 1.00 116.47 1982 GLN A C 1
ATOM 12718 O O . GLN E 5 1982 ? 203.521 188.163 216.153 1.00 116.50 1982 GLN A O 1
ATOM 12724 N N . GLU E 5 1983 ? 205.177 186.705 216.748 1.00 127.77 1983 GLU A N 1
ATOM 12725 C CA . GLU E 5 1983 ? 204.548 186.333 218.042 1.00 127.68 1983 GLU A CA 1
ATOM 12726 C C . GLU E 5 1983 ? 204.506 187.566 218.950 1.00 127.87 1983 GLU A C 1
ATOM 12727 O O . GLU E 5 1983 ? 203.454 187.798 219.571 1.00 127.47 1983 GLU A O 1
ATOM 12729 N N . TYR E 5 1984 ? 205.608 188.318 219.017 1.00 120.40 1984 TYR A N 1
ATOM 12730 C CA . TYR E 5 1984 ? 205.678 189.519 219.887 1.00 119.85 1984 TYR A CA 1
ATOM 12731 C C . TYR E 5 1984 ? 204.606 190.519 219.448 1.00 121.76 1984 TYR A C 1
ATOM 12732 O O . TYR E 5 1984 ? 203.927 191.078 220.323 1.00 122.27 1984 TYR A O 1
ATOM 12741 N N . LYS E 5 1985 ? 204.464 190.733 218.137 1.00 134.17 1985 LYS A N 1
ATOM 12742 C CA . LYS E 5 1985 ? 203.490 191.731 217.623 1.00 131.71 1985 LYS A CA 1
ATOM 12743 C C . LYS E 5 1985 ? 202.079 191.278 218.001 1.00 133.07 1985 LYS A C 1
ATOM 12744 O O . LYS E 5 1985 ? 201.291 192.127 218.447 1.00 137.68 1985 LYS A O 1
ATOM 12747 N N . ASN E 5 1986 ? 201.778 189.991 217.819 1.00 143.39 1986 ASN A N 1
ATOM 12748 C CA . ASN E 5 1986 ? 200.476 189.476 218.212 1.00 147.46 1986 ASN A CA 1
ATOM 12749 C C . ASN E 5 1986 ? 200.264 189.663 219.704 1.00 150.20 1986 ASN A C 1
ATOM 12750 O O . ASN E 5 1986 ? 199.204 190.135 220.132 1.00 150.58 1986 ASN A O 1
ATOM 12755 N N . LEU E 5 1987 ? 201.297 189.376 220.504 1.00 144.91 1987 LEU A N 1
ATOM 12756 C CA . LEU E 5 1987 ? 201.180 189.560 221.946 1.00 141.89 1987 LEU A CA 1
ATOM 12757 C C . LEU E 5 1987 ? 200.884 191.011 222.283 1.00 142.37 1987 LEU A C 1
ATOM 12758 O O . LEU E 5 1987 ? 200.144 191.299 223.231 1.00 139.60 1987 LEU A O 1
ATOM 12763 N N . ILE E 5 1988 ? 201.461 191.942 221.522 1.00 152.50 1988 ILE A N 1
ATOM 12764 C CA . ILE E 5 1988 ? 201.173 193.353 221.750 1.00 151.02 1988 ILE A CA 1
ATOM 12765 C C . ILE E 5 1988 ? 199.703 193.634 221.476 1.00 151.54 1988 ILE A C 1
ATOM 12766 O O . ILE E 5 1988 ? 199.034 194.350 222.231 1.00 149.89 1988 ILE A O 1
ATOM 12771 N N . GLN E 5 1989 ? 199.177 193.072 220.387 1.00 159.29 1989 GLN A N 1
ATOM 12772 C CA . GLN E 5 1989 ? 197.764 193.262 220.084 1.00 157.75 1989 GLN A CA 1
ATOM 12773 C C . GLN E 5 1989 ? 196.885 192.528 221.089 1.00 159.63 1989 GLN A C 1
ATOM 12774 O O . GLN E 5 1989 ? 195.794 193.000 221.431 1.00 159.34 1989 GLN A O 1
ATOM 12780 N N . ASN E 5 1990 ? 197.335 191.371 221.563 1.00 172.62 1990 ASN A N 1
ATOM 12781 C CA . ASN E 5 1990 ? 196.589 190.603 222.552 1.00 172.41 1990 ASN A CA 1
ATOM 12782 C C . ASN E 5 1990 ? 196.503 191.361 223.871 1.00 171.15 1990 ASN A C 1
ATOM 12783 O O . ASN E 5 1990 ? 197.413 192.109 224.226 1.00 170.80 1990 ASN A O 1
ATOM 12788 N N . THR F 6 414 ? 208.090 171.378 231.531 1.00 30.00 414 THR E N 1
ATOM 12789 C CA . THR F 6 414 ? 207.300 172.606 231.248 1.00 30.00 414 THR E CA 1
ATOM 12790 C C . THR F 6 414 ? 208.047 173.458 230.222 1.00 30.00 414 THR E C 1
ATOM 12791 O O . THR F 6 414 ? 207.395 174.316 229.593 1.00 30.00 414 THR E O 1
ATOM 12795 N N . TRP F 6 415 ? 209.361 173.246 230.090 1.00 30.00 415 TRP E N 1
ATOM 12796 C CA . TRP F 6 415 ? 210.188 174.060 229.160 1.00 30.00 415 TRP E CA 1
ATOM 12797 C C . TRP F 6 415 ? 210.000 175.535 229.512 1.00 30.00 415 TRP E C 1
ATOM 12798 O O . TRP F 6 415 ? 209.912 176.357 228.581 1.00 30.00 415 TRP E O 1
ATOM 12800 N N . TYR F 6 416 ? 209.928 175.840 230.812 1.00 30.00 416 TYR E N 1
ATOM 12801 C CA . TYR F 6 416 ? 209.732 177.239 231.271 1.00 30.00 416 TYR E CA 1
ATOM 12802 C C . TYR F 6 416 ? 210.833 178.129 230.688 1.00 30.00 416 TYR E C 1
ATOM 12803 O O . TYR F 6 416 ? 212.024 177.807 230.863 1.00 30.00 416 TYR E O 1
ATOM 12805 N N . ARG F 6 417 ? 210.440 179.221 230.028 1.00 30.00 417 ARG E N 1
ATOM 12806 C CA . ARG F 6 417 ? 211.424 180.168 229.438 1.00 30.00 417 ARG E CA 1
ATOM 12807 C C . ARG F 6 417 ? 211.678 181.289 230.447 1.00 30.00 417 ARG E C 1
ATOM 12808 O O . ARG F 6 417 ? 212.361 182.265 230.082 1.00 30.00 417 ARG E O 1
ATOM 12810 N N . GLY F 6 418 ? 211.140 181.157 231.663 1.00 30.00 418 GLY E N 1
ATOM 12811 C CA . GLY F 6 418 ? 211.270 182.234 232.663 1.00 30.00 418 GLY E CA 1
ATOM 12812 C C . GLY F 6 418 ? 210.637 183.514 232.155 1.00 30.00 418 GLY E C 1
ATOM 12813 O O . GLY F 6 418 ? 211.229 184.587 232.384 1.00 30.00 418 GLY E O 1
ATOM 12814 N N . ASN F 6 419 ? 209.491 183.399 231.473 1.00 30.00 419 ASN E N 1
ATOM 12815 C CA . ASN F 6 419 ? 208.782 184.584 230.919 1.00 30.00 419 ASN E CA 1
ATOM 12816 C C . ASN F 6 419 ? 209.701 185.315 229.937 1.00 30.00 419 ASN E C 1
ATOM 12817 O O . ASN F 6 419 ? 210.221 184.654 229.016 1.00 30.00 419 ASN E O 1
ATOM 12819 N N . LYS F 6 420 ? 209.893 186.622 230.131 1.00 30.00 420 LYS E N 1
ATOM 12820 C CA . LYS F 6 420 ? 210.708 187.427 229.183 1.00 30.00 420 LYS E CA 1
ATOM 12821 C C . LYS F 6 420 ? 212.179 187.011 229.260 1.00 30.00 420 LYS E C 1
ATOM 12822 O O . LYS F 6 420 ? 212.551 186.439 230.305 1.00 30.00 420 LYS E O 1
ATOM 12828 N N . LEU F 6 421 ? 212.943 187.226 228.180 1.00 57.17 421 LEU E N 1
ATOM 12829 C CA . LEU F 6 421 ? 214.397 186.888 228.104 1.00 59.55 421 LEU E CA 1
ATOM 12830 C C . LEU F 6 421 ? 214.583 185.411 227.745 1.00 58.33 421 LEU E C 1
ATOM 12831 O O . LEU F 6 421 ? 215.745 184.985 227.629 1.00 56.66 421 LEU E O 1
ATOM 12833 N N . GLY F 6 422 ? 213.485 184.672 227.569 1.00 63.35 422 GLY E N 1
ATOM 12834 C CA . GLY F 6 422 ? 213.581 183.262 227.145 1.00 65.30 422 GLY E CA 1
ATOM 12835 C C . GLY F 6 422 ? 213.059 183.082 225.732 1.00 68.51 422 GLY E C 1
ATOM 12836 O O . GLY F 6 422 ? 213.350 182.035 225.125 1.00 69.57 422 GLY E O 1
ATOM 12837 N N . ASP F 6 423 ? 212.310 184.067 225.228 1.00 83.97 423 ASP E N 1
ATOM 12838 C CA . ASP F 6 423 ? 211.730 183.989 223.860 1.00 85.22 423 ASP E CA 1
ATOM 12839 C C . ASP F 6 423 ? 212.845 183.949 222.810 1.00 86.56 423 ASP E C 1
ATOM 12840 O O . ASP F 6 423 ? 212.700 183.186 221.835 1.00 87.93 423 ASP E O 1
ATOM 12842 N N . ALA F 6 424 ? 213.909 184.736 222.996 1.00 68.22 424 ALA E N 1
ATOM 12843 C CA . ALA F 6 424 ? 214.980 184.812 221.975 1.00 59.25 424 ALA E CA 1
ATOM 12844 C C . ALA F 6 424 ? 216.245 184.119 222.484 1.00 58.21 424 ALA E C 1
ATOM 12845 O O . ALA F 6 424 ? 216.671 184.437 223.613 1.00 58.75 424 ALA E O 1
ATOM 12847 N N . LYS F 6 425 ? 216.798 183.195 221.691 1.00 57.53 425 LYS E N 1
ATOM 12848 C CA . LYS F 6 425 ? 218.059 182.497 222.062 1.00 56.41 425 LYS E CA 1
ATOM 12849 C C . LYS F 6 425 ? 217.903 181.835 223.435 1.00 56.16 425 LYS E C 1
ATOM 12850 O O . LYS F 6 425 ? 218.874 181.888 224.215 1.00 56.18 425 LYS E O 1
ATOM 12852 N N . GLU F 6 426 ? 216.738 181.237 223.707 1.00 30.00 426 GLU E N 1
ATOM 12853 C CA . GLU F 6 426 ? 216.484 180.555 225.006 1.00 30.00 426 GLU E CA 1
ATOM 12854 C C . GLU F 6 426 ? 217.096 181.371 226.150 1.00 30.00 426 GLU E C 1
ATOM 12855 O O . GLU F 6 426 ? 216.700 182.543 226.288 1.00 30.00 426 GLU E O 1
ATOM 12857 N N . ASP F 6 504 ? 229.822 217.211 197.756 1.00 79.08 504 ASP E N 1
ATOM 12858 C CA . ASP F 6 504 ? 230.198 216.903 196.382 1.00 81.56 504 ASP E CA 1
ATOM 12859 C C . ASP F 6 504 ? 229.538 215.621 195.892 1.00 83.34 504 ASP E C 1
ATOM 12860 O O . ASP F 6 504 ? 228.848 215.625 194.874 1.00 82.69 504 ASP E O 1
ATOM 12865 N N . SER F 6 505 ? 229.759 214.522 196.616 1.00 83.86 505 SER E N 1
ATOM 12866 C CA . SER F 6 505 ? 229.167 213.248 196.219 1.00 84.24 505 SER E CA 1
ATOM 12867 C C . SER F 6 505 ? 227.647 213.335 196.211 1.00 85.17 505 SER E C 1
ATOM 12868 O O . SER F 6 505 ? 226.992 212.912 195.251 1.00 83.30 505 SER E O 1
ATOM 12871 N N . ASP F 6 506 ? 227.065 213.875 197.280 1.00 94.68 506 ASP E N 1
ATOM 12872 C CA . ASP F 6 506 ? 225.646 214.205 197.286 1.00 94.12 506 ASP E CA 1
ATOM 12873 C C . ASP F 6 506 ? 225.335 215.551 197.920 1.00 94.84 506 ASP E C 1
ATOM 12874 O O . ASP F 6 506 ? 224.185 215.991 197.834 1.00 92.94 506 ASP E O 1
ATOM 12879 N N . GLY F 6 507 ? 226.296 216.211 198.559 1.00 107.04 507 GLY E N 1
ATOM 12880 C CA . GLY F 6 507 ? 226.051 217.500 199.177 1.00 106.44 507 GLY E CA 1
ATOM 12881 C C . GLY F 6 507 ? 225.273 217.396 200.473 1.00 108.36 507 GLY E C 1
ATOM 12882 O O . GLY F 6 507 ? 224.786 216.326 200.840 1.00 110.68 507 GLY E O 1
ATOM 12883 N N . TRP F 6 531 ? 212.337 210.164 218.261 1.00 100.58 531 TRP E N 1
ATOM 12884 C CA . TRP F 6 531 ? 211.446 210.199 217.071 1.00 96.18 531 TRP E CA 1
ATOM 12885 C C . TRP F 6 531 ? 210.074 210.736 217.485 1.00 91.30 531 TRP E C 1
ATOM 12886 O O . TRP F 6 531 ? 209.287 209.959 218.057 1.00 89.84 531 TRP E O 1
ATOM 12897 N N . GLU F 6 532 ? 209.803 212.013 217.202 1.00 76.72 532 GLU E N 1
ATOM 12898 C CA . GLU F 6 532 ? 208.487 212.612 217.542 1.00 73.82 532 GLU E CA 1
ATOM 12899 C C . GLU F 6 532 ? 207.406 211.865 216.757 1.00 75.61 532 GLU E C 1
ATOM 12900 O O . GLU F 6 532 ? 206.348 211.574 217.347 1.00 73.82 532 GLU E O 1
ATOM 12906 N N . GLY F 6 533 ? 207.671 211.564 215.482 1.00 92.76 533 GLY E N 1
ATOM 12907 C CA . GLY F 6 533 ? 206.716 210.785 214.671 1.00 94.39 533 GLY E CA 1
ATOM 12908 C C . GLY F 6 533 ? 206.625 209.357 215.171 1.00 95.12 533 GLY E C 1
ATOM 12909 O O . GLY F 6 533 ? 207.673 208.805 215.552 1.00 95.63 533 GLY E O 1
ATOM 12910 N N . ALA F 6 534 ? 205.427 208.768 215.156 1.00 108.65 534 ALA E N 1
ATOM 12911 C CA . ALA F 6 534 ? 205.249 207.409 215.715 1.00 110.73 534 ALA E CA 1
ATOM 12912 C C . ALA F 6 534 ? 205.279 206.353 214.605 1.00 109.99 534 ALA E C 1
ATOM 12913 O O . ALA F 6 534 ? 204.336 206.336 213.789 1.00 111.33 534 ALA E O 1
ATOM 12915 N N . THR F 6 535 ? 206.315 205.508 214.576 1.00 100.10 535 THR E N 1
ATOM 12916 C CA . THR F 6 535 ? 206.363 204.394 213.590 1.00 96.27 535 THR E CA 1
ATOM 12917 C C . THR F 6 535 ? 206.477 203.080 214.370 1.00 100.54 535 THR E C 1
ATOM 12918 O O . THR F 6 535 ? 207.363 202.997 215.239 1.00 100.34 535 THR E O 1
ATOM 12922 N N . ASP F 6 536 ? 205.620 202.099 214.077 1.00 94.05 536 ASP E N 1
ATOM 12923 C CA . ASP F 6 536 ? 205.629 200.827 214.847 1.00 89.47 536 ASP E CA 1
ATOM 12924 C C . ASP F 6 536 ? 206.828 199.984 214.404 1.00 87.37 536 ASP E C 1
ATOM 12925 O O . ASP F 6 536 ? 207.711 199.728 215.245 1.00 86.97 536 ASP E O 1
ATOM 12930 N N . SER F 6 537 ? 206.854 199.580 213.131 1.00 95.75 537 SER E N 1
ATOM 12931 C CA . SER F 6 537 ? 207.965 198.754 212.595 1.00 97.18 537 SER E CA 1
ATOM 12932 C C . SER F 6 537 ? 208.300 199.215 211.181 1.00 97.85 537 SER E C 1
ATOM 12933 O O . SER F 6 537 ? 207.367 199.556 210.433 1.00 99.10 537 SER E O 1
ATOM 12936 N N . GLU F 6 538 ? 209.579 199.193 210.825 1.00 101.41 538 GLU E N 1
ATOM 12937 C CA . GLU F 6 538 ? 210.007 199.671 209.520 1.00 101.87 538 GLU E CA 1
ATOM 12938 C C . GLU F 6 538 ? 209.567 198.753 208.389 1.00 101.85 538 GLU E C 1
ATOM 12939 O O . GLU F 6 538 ? 209.888 199.026 207.228 1.00 103.88 538 GLU E O 1
ATOM 12945 N N . GLU F 6 539 ? 208.850 197.672 208.699 1.00 97.24 539 GLU E N 1
ATOM 12946 C CA . GLU F 6 539 ? 208.297 196.822 207.651 1.00 98.08 539 GLU E CA 1
ATOM 12947 C C . GLU F 6 539 ? 207.304 197.590 206.786 1.00 102.04 539 GLU E C 1
ATOM 12948 O O . GLU F 6 539 ? 207.135 197.283 205.600 1.00 103.68 539 GLU E O 1
ATOM 12954 N N . ASN F 6 540 ? 206.618 198.575 207.368 1.00 109.71 540 ASN E N 1
ATOM 12955 C CA . ASN F 6 540 ? 205.795 199.493 206.594 1.00 108.82 540 ASN E CA 1
ATOM 12956 C C . ASN F 6 540 ? 206.617 200.737 206.290 1.00 109.22 540 ASN E C 1
ATOM 12957 O O . ASN F 6 540 ? 206.822 201.565 207.192 1.00 106.88 540 ASN E O 1
ATOM 12962 N N . PRO F 6 541 ? 207.096 200.919 205.064 1.00 137.96 541 PRO E N 1
ATOM 12963 C CA . PRO F 6 541 ? 207.991 202.036 204.765 1.00 140.13 541 PRO E CA 1
ATOM 12964 C C . PRO F 6 541 ? 207.248 203.270 204.274 1.00 139.43 541 PRO E C 1
ATOM 12965 O O . PRO F 6 541 ? 206.065 203.232 203.928 1.00 139.87 541 PRO E O 1
ATOM 12969 N N . MET F 6 542 ? 207.965 204.396 204.210 1.00 146.11 542 MET E N 1
ATOM 12970 C CA . MET F 6 542 ? 207.337 205.660 203.739 1.00 147.16 542 MET E CA 1
ATOM 12971 C C . MET F 6 542 ? 207.328 205.686 202.207 1.00 147.50 542 MET E C 1
ATOM 12972 O O . MET F 6 542 ? 208.303 205.198 201.602 1.00 150.22 542 MET E O 1
ATOM 12977 N N . ASP F 6 543 ? 206.252 206.211 201.612 1.00 120.38 543 ASP E N 1
ATOM 12978 C CA . ASP F 6 543 ? 206.131 206.283 200.130 1.00 119.38 543 ASP E CA 1
ATOM 12979 C C . ASP F 6 543 ? 207.426 206.861 199.550 1.00 120.44 543 ASP E C 1
ATOM 12980 O O . ASP F 6 543 ? 207.884 207.905 200.052 1.00 122.04 543 ASP E O 1
ATOM 12985 N N . PRO F 6 544 ? 208.027 206.242 198.510 1.00 110.08 544 PRO E N 1
ATOM 12986 C CA . PRO F 6 544 ? 209.295 206.720 197.958 1.00 108.95 544 PRO E CA 1
ATOM 12987 C C . PRO F 6 544 ? 209.183 208.152 197.414 1.00 108.41 544 PRO E C 1
ATOM 12988 O O . PRO F 6 544 ? 210.104 208.915 197.617 1.00 109.68 544 PRO E O 1
ATOM 12992 N N . ARG F 6 545 ? 208.069 208.478 196.754 1.00 103.55 545 ARG E N 1
ATOM 12993 C CA . ARG F 6 545 ? 207.871 209.843 196.198 1.00 103.48 545 ARG E CA 1
ATOM 12994 C C . ARG F 6 545 ? 207.858 210.861 197.344 1.00 102.33 545 ARG E C 1
ATOM 12995 O O . ARG F 6 545 ? 208.523 211.908 197.211 1.00 102.42 545 ARG E O 1
ATOM 13003 N N . ILE F 6 546 ? 207.161 210.545 198.440 1.00 98.23 546 ILE E N 1
ATOM 13004 C CA . ILE F 6 546 ? 207.109 211.459 199.620 1.00 99.64 546 ILE E CA 1
ATOM 13005 C C . ILE F 6 546 ? 208.522 211.590 200.195 1.00 98.23 546 ILE E C 1
ATOM 13006 O O . ILE F 6 546 ? 208.915 212.716 200.548 1.00 100.49 546 ILE E O 1
ATOM 13011 N N . ARG F 6 547 ? 209.262 210.481 200.256 1.00 98.69 547 ARG E N 1
ATOM 13012 C CA . ARG F 6 547 ? 210.631 210.503 200.833 1.00 99.89 547 ARG E CA 1
ATOM 13013 C C . ARG F 6 547 ? 211.521 211.424 199.994 1.00 101.07 547 ARG E C 1
ATOM 13014 O O . ARG F 6 547 ? 212.279 212.210 200.590 1.00 103.65 547 ARG E O 1
ATOM 13022 N N . GLU F 6 548 ? 211.414 211.340 198.665 1.00 103.43 548 GLU E N 1
ATOM 13023 C CA . GLU F 6 548 ? 212.241 212.190 197.767 1.00 102.76 548 GLU E CA 1
ATOM 13024 C C . GLU F 6 548 ? 211.879 213.662 197.981 1.00 104.01 548 GLU E C 1
ATOM 13025 O O . GLU F 6 548 ? 212.804 214.495 198.012 1.00 105.73 548 GLU E O 1
ATOM 13031 N N . LEU F 6 549 ? 210.585 213.960 198.126 1.00 90.62 549 LEU E N 1
ATOM 13032 C CA . LEU F 6 549 ? 210.132 215.361 198.326 1.00 88.39 549 LEU E CA 1
ATOM 13033 C C . LEU F 6 549 ? 210.704 215.892 199.644 1.00 86.60 549 LEU E C 1
ATOM 13034 O O . LEU F 6 549 ? 211.324 216.968 199.622 1.00 89.52 549 LEU E O 1
ATOM 13039 N N . MET F 6 550 ? 210.503 215.161 200.743 1.00 87.06 550 MET E N 1
ATOM 13040 C CA . MET F 6 550 ? 210.974 215.616 202.046 1.00 88.62 550 MET E CA 1
ATOM 13041 C C . MET F 6 550 ? 212.484 215.809 202.056 1.00 86.33 550 MET E C 1
ATOM 13042 O O . MET F 6 550 ? 212.987 216.757 202.663 1.00 90.34 550 MET E O 1
ATOM 13047 N N . ALA F 6 551 ? 213.228 214.919 201.397 1.00 79.06 551 ALA E N 1
ATOM 13048 C CA . ALA F 6 551 ? 214.677 215.087 201.314 1.00 81.69 551 ALA E CA 1
ATOM 13049 C C . ALA F 6 551 ? 215.038 216.359 200.557 1.00 82.51 551 ALA E C 1
ATOM 13050 O O . ALA F 6 551 ? 215.924 217.119 200.972 1.00 86.89 551 ALA E O 1
ATOM 13052 N N . ALA F 6 552 ? 214.345 216.600 199.442 1.00 82.90 552 ALA E N 1
ATOM 13053 C CA . ALA F 6 552 ? 214.611 217.816 198.639 1.00 86.54 552 ALA E CA 1
ATOM 13054 C C . ALA F 6 552 ? 214.365 219.057 199.502 1.00 87.38 552 ALA E C 1
ATOM 13055 O O . ALA F 6 552 ? 215.219 219.980 199.499 1.00 85.66 552 ALA E O 1
ATOM 13057 N N . GLU F 6 553 ? 213.232 219.080 200.209 1.00 96.02 553 GLU E N 1
ATOM 13058 C CA . GLU F 6 553 ? 212.944 220.218 201.076 1.00 94.43 553 GLU E CA 1
ATOM 13059 C C . GLU F 6 553 ? 213.981 220.342 202.186 1.00 94.36 553 GLU E C 1
ATOM 13060 O O . GLU F 6 553 ? 214.385 221.452 202.553 1.00 97.15 553 GLU E O 1
ATOM 13066 N N . GLY F 6 554 ? 214.424 219.211 202.732 1.00 78.42 554 GLY E N 1
ATOM 13067 C CA . GLY F 6 554 ? 215.422 219.244 203.785 1.00 76.01 554 GLY E CA 1
ATOM 13068 C C . GLY F 6 554 ? 216.748 219.808 203.320 1.00 76.74 554 GLY E C 1
ATOM 13069 O O . GLY F 6 554 ? 217.493 220.392 204.110 1.00 76.98 554 GLY E O 1
ATOM 13070 N N . MET F 6 555 ? 217.023 219.670 202.019 1.00 86.07 555 MET E N 1
ATOM 13071 C CA . MET F 6 555 ? 218.261 220.259 201.444 1.00 88.92 555 MET E CA 1
ATOM 13072 C C . MET F 6 555 ? 218.036 221.764 201.293 1.00 89.58 555 MET E C 1
ATOM 13073 O O . MET F 6 555 ? 218.983 222.536 201.538 1.00 91.77 555 MET E O 1
ATOM 13078 N N . ASP F 6 556 ? 216.830 222.161 200.885 1.00 68.05 556 ASP E N 1
ATOM 13079 C CA . ASP F 6 556 ? 216.511 223.609 200.783 1.00 65.36 556 ASP E CA 1
ATOM 13080 C C . ASP F 6 556 ? 216.646 224.221 202.177 1.00 60.61 556 ASP E C 1
ATOM 13081 O O . ASP F 6 556 ? 217.241 225.306 202.288 1.00 55.11 556 ASP E O 1
ATOM 13086 N N . ASP F 6 557 ? 216.110 223.544 203.196 1.00 30.00 557 ASP E N 1
ATOM 13087 C CA . ASP F 6 557 ? 216.254 224.033 204.591 1.00 30.00 557 ASP E CA 1
ATOM 13088 C C . ASP F 6 557 ? 217.744 224.071 204.926 1.00 30.00 557 ASP E C 1
ATOM 13089 O O . ASP F 6 557 ? 218.176 225.023 205.596 1.00 30.00 557 ASP E O 1
ATOM 13091 N N . LYS F 6 558 ? 218.493 223.069 204.464 1.00 30.00 558 LYS E N 1
ATOM 13092 C CA . LYS F 6 558 ? 219.960 223.058 204.691 1.00 30.00 558 LYS E CA 1
ATOM 13093 C C . LYS F 6 558 ? 220.551 224.312 204.046 1.00 30.00 558 LYS E C 1
ATOM 13094 O O . LYS F 6 558 ? 221.412 224.951 204.679 1.00 30.00 558 LYS E O 1
ATOM 13096 N N . LEU F 6 559 ? 220.096 224.647 202.836 1.00 30.00 559 LEU E N 1
ATOM 13097 C CA . LEU F 6 559 ? 220.588 225.861 202.134 1.00 30.00 559 LEU E CA 1
ATOM 13098 C C . LEU F 6 559 ? 220.127 227.102 202.903 1.00 30.00 559 LEU E C 1
ATOM 13099 O O . LEU F 6 559 ? 220.916 228.060 203.000 1.00 30.00 559 LEU E O 1
ATOM 13104 N N . GLU F 6 560 ? 218.899 227.077 203.426 1.00 30.00 560 GLU E N 1
ATOM 13105 C CA . GLU F 6 560 ? 218.350 228.241 204.170 1.00 30.00 560 GLU E CA 1
ATOM 13106 C C . GLU F 6 560 ? 218.662 228.076 205.660 1.00 30.00 560 GLU E C 1
ATOM 13107 O O . GLU F 6 560 ? 217.784 227.548 206.366 1.00 30.00 560 GLU E O 1
ATOM 13113 N N . HIS G 7 324 ? 205.845 256.566 113.768 1.00 50.00 324 HIS G N 1
ATOM 13114 C CA . HIS G 7 324 ? 205.180 255.703 114.772 1.00 50.00 324 HIS G CA 1
ATOM 13115 C C . HIS G 7 324 ? 204.332 256.567 115.710 1.00 50.00 324 HIS G C 1
ATOM 13116 O O . HIS G 7 324 ? 204.918 257.257 116.566 1.00 50.00 324 HIS G O 1
ATOM 13118 N N . ARG G 7 325 ? 203.005 256.525 115.552 1.00 50.00 325 ARG G N 1
ATOM 13119 C CA . ARG G 7 325 ? 202.096 257.310 116.420 1.00 50.00 325 ARG G CA 1
ATOM 13120 C C . ARG G 7 325 ? 202.236 256.828 117.867 1.00 50.00 325 ARG G C 1
ATOM 13121 O O . ARG G 7 325 ? 202.205 257.678 118.775 1.00 50.00 325 ARG G O 1
ATOM 13123 N N . PHE G 7 326 ? 202.385 255.515 118.063 1.00 139.30 326 PHE G N 1
ATOM 13124 C CA . PHE G 7 326 ? 202.489 254.946 119.432 1.00 140.36 326 PHE G CA 1
ATOM 13125 C C . PHE G 7 326 ? 203.731 255.503 120.140 1.00 141.31 326 PHE G C 1
ATOM 13126 O O . PHE G 7 326 ? 203.641 255.812 121.343 1.00 138.87 326 PHE G O 1
ATOM 13128 N N . ARG G 7 327 ? 204.852 255.624 119.422 1.00 150.71 327 ARG G N 1
ATOM 13129 C CA . ARG G 7 327 ? 206.104 256.153 120.029 1.00 151.10 327 ARG G CA 1
ATOM 13130 C C . ARG G 7 327 ? 205.890 257.605 120.471 1.00 149.29 327 ARG G C 1
ATOM 13131 O O . ARG G 7 327 ? 206.367 257.959 121.563 1.00 147.89 327 ARG G O 1
ATOM 13133 N N . TRP G 7 328 ? 205.212 258.414 119.652 1.00 138.71 328 TRP G N 1
ATOM 13134 C CA . TRP G 7 328 ? 204.901 259.821 120.023 1.00 136.14 328 TRP G CA 1
ATOM 13135 C C . TRP G 7 328 ? 203.962 259.842 121.234 1.00 136.63 328 TRP G C 1
ATOM 13136 O O . TRP G 7 328 ? 204.076 260.775 122.045 1.00 139.90 328 TRP G O 1
ATOM 13138 N N . LEU G 7 329 ? 203.021 258.897 121.304 1.00 114.06 329 LEU G N 1
ATOM 13139 C CA . LEU G 7 329 ? 202.045 258.819 122.426 1.00 112.61 329 LEU G CA 1
ATOM 13140 C C . LEU G 7 329 ? 202.750 258.422 123.727 1.00 108.32 329 LEU G C 1
ATOM 13141 O O . LEU G 7 329 ? 202.194 258.705 124.799 1.00 106.98 329 LEU G O 1
ATOM 13146 N N . LEU G 7 330 ? 203.923 257.793 123.648 1.00 98.23 330 LEU G N 1
ATOM 13147 C CA . LEU G 7 330 ? 204.575 257.270 124.881 1.00 97.57 330 LEU G CA 1
ATOM 13148 C C . LEU G 7 330 ? 204.866 258.382 125.902 1.00 99.22 330 LEU G C 1
ATOM 13149 O O . LEU G 7 330 ? 204.604 258.137 127.091 1.00 103.39 330 LEU G O 1
ATOM 13154 N N . PRO G 7 331 ? 205.377 259.583 125.548 1.00 96.63 331 PRO G N 1
ATOM 13155 C CA . PRO G 7 331 ? 205.555 260.648 126.542 1.00 95.31 331 PRO G CA 1
ATOM 13156 C C . PRO G 7 331 ? 204.237 261.068 127.210 1.00 100.55 331 PRO G C 1
ATOM 13157 O O . PRO G 7 331 ? 204.239 261.304 128.396 1.00 106.51 331 PRO G O 1
ATOM 13161 N N . VAL G 7 332 ? 203.152 261.160 126.444 1.00 86.19 332 VAL G N 1
ATOM 13162 C CA . VAL G 7 332 ? 201.833 261.492 127.055 1.00 83.14 332 VAL G CA 1
ATOM 13163 C C . VAL G 7 332 ? 201.519 260.442 128.123 1.00 87.07 332 VAL G C 1
ATOM 13164 O O . VAL G 7 332 ? 200.986 260.824 129.177 1.00 94.77 332 VAL G O 1
ATOM 13168 N N . ALA G 7 333 ? 201.866 259.177 127.875 1.00 92.54 333 ALA G N 1
ATOM 13169 C CA . ALA G 7 333 ? 201.521 258.084 128.815 1.00 94.71 333 ALA G CA 1
ATOM 13170 C C . ALA G 7 333 ? 202.297 258.228 130.126 1.00 90.18 333 ALA G C 1
ATOM 13171 O O . ALA G 7 333 ? 201.643 258.327 131.178 1.00 93.06 333 ALA G O 1
ATOM 13173 N N . ILE G 7 334 ? 203.630 258.210 130.063 1.00 83.03 334 ILE G N 1
ATOM 13174 C CA . ILE G 7 334 ? 204.467 258.291 131.294 1.00 88.48 334 ILE G CA 1
ATOM 13175 C C . ILE G 7 334 ? 203.939 259.437 132.163 1.00 93.31 334 ILE G C 1
ATOM 13176 O O . ILE G 7 334 ? 204.014 259.317 133.395 1.00 96.58 334 ILE G O 1
ATOM 13180 N N . ALA G 7 335 ? 203.422 260.501 131.543 1.00 78.70 335 ALA G N 1
ATOM 13181 C CA . ALA G 7 335 ? 202.949 261.670 132.320 1.00 74.28 335 ALA G CA 1
ATOM 13182 C C . ALA G 7 335 ? 201.590 261.350 132.943 1.00 77.45 335 ALA G C 1
ATOM 13183 O O . ALA G 7 335 ? 201.463 261.427 134.190 1.00 82.32 335 ALA G O 1
ATOM 13185 N N . ALA G 7 336 ? 200.613 261.010 132.101 1.00 84.81 336 ALA G N 1
ATOM 13186 C CA . ALA G 7 336 ? 199.283 260.691 132.600 1.00 81.84 336 ALA G CA 1
ATOM 13187 C C . ALA G 7 336 ? 199.303 259.651 133.708 1.00 80.25 336 ALA G C 1
ATOM 13188 O O . ALA G 7 336 ? 198.307 259.522 134.429 1.00 79.24 336 ALA G O 1
ATOM 13190 N N . GLU G 7 337 ? 200.392 258.903 133.856 1.00 82.18 337 GLU G N 1
ATOM 13191 C CA . GLU G 7 337 ? 200.531 258.017 135.006 1.00 78.62 337 GLU G CA 1
ATOM 13192 C C . GLU G 7 337 ? 201.218 258.685 136.191 1.00 77.83 337 GLU G C 1
ATOM 13193 O O . GLU G 7 337 ? 200.856 258.411 137.343 1.00 86.96 337 GLU G O 1
ATOM 13199 N N . VAL G 7 338 ? 202.187 259.567 135.937 1.00 65.89 338 VAL G N 1
ATOM 13200 C CA . VAL G 7 338 ? 202.759 260.366 137.018 1.00 76.85 338 VAL G CA 1
ATOM 13201 C C . VAL G 7 338 ? 201.677 261.213 137.675 1.00 78.32 338 VAL G C 1
ATOM 13202 O O . VAL G 7 338 ? 201.645 261.365 138.902 1.00 76.68 338 VAL G O 1
ATOM 13206 N N . LEU G 7 339 ? 200.767 261.767 136.871 1.00 73.81 339 LEU G N 1
ATOM 13207 C CA . LEU G 7 339 ? 199.674 262.557 137.427 1.00 65.98 339 LEU G CA 1
ATOM 13208 C C . LEU G 7 339 ? 198.786 261.712 138.332 1.00 69.44 339 LEU G C 1
ATOM 13209 O O . LEU G 7 339 ? 198.384 262.156 139.416 1.00 85.31 339 LEU G O 1
ATOM 13214 N N . PHE G 7 340 ? 198.472 260.486 137.905 1.00 70.85 340 PHE G N 1
ATOM 13215 C CA . PHE G 7 340 ? 197.649 259.605 138.726 1.00 68.86 340 PHE G CA 1
ATOM 13216 C C . PHE G 7 340 ? 198.353 259.257 140.029 1.00 67.18 340 PHE G C 1
ATOM 13217 O O . PHE G 7 340 ? 197.712 259.163 141.082 1.00 75.06 340 PHE G O 1
ATOM 13225 N N . TYR G 7 341 ? 199.670 259.050 139.981 1.00 74.44 341 TYR G N 1
ATOM 13226 C CA . TYR G 7 341 ? 200.406 258.842 141.224 1.00 84.36 341 TYR G CA 1
ATOM 13227 C C . TYR G 7 341 ? 200.321 260.063 142.127 1.00 79.96 341 TYR G C 1
ATOM 13228 O O . TYR G 7 341 ? 200.110 259.938 143.339 1.00 77.71 341 TYR G O 1
ATOM 13237 N N . ARG G 7 342 ? 200.489 261.254 141.557 1.00 74.31 342 ARG G N 1
ATOM 13238 C CA . ARG G 7 342 ? 200.675 262.454 142.359 1.00 73.69 342 ARG G CA 1
ATOM 13239 C C . ARG G 7 342 ? 199.371 263.074 142.843 1.00 71.17 342 ARG G C 1
ATOM 13240 O O . ARG G 7 342 ? 199.418 263.954 143.710 1.00 70.99 342 ARG G O 1
ATOM 13248 N N . ARG G 7 343 ? 198.218 262.653 142.316 1.00 84.23 343 ARG G N 1
ATOM 13249 C CA . ARG G 7 343 ? 196.943 263.187 142.779 1.00 77.64 343 ARG G CA 1
ATOM 13250 C C . ARG G 7 343 ? 195.966 262.130 143.280 1.00 73.21 343 ARG G C 1
ATOM 13251 O O . ARG G 7 343 ? 194.832 262.481 143.623 1.00 78.98 343 ARG G O 1
ATOM 13259 N N . PHE G 7 344 ? 196.355 260.868 143.328 1.00 68.60 344 PHE G N 1
ATOM 13260 C CA . PHE G 7 344 ? 195.459 259.846 143.857 1.00 72.08 344 PHE G CA 1
ATOM 13261 C C . PHE G 7 344 ? 196.098 258.978 144.932 1.00 76.87 344 PHE G C 1
ATOM 13262 O O . PHE G 7 344 ? 195.406 258.562 145.864 1.00 88.23 344 PHE G O 1
ATOM 13270 N N . LEU G 7 345 ? 197.394 258.686 144.825 1.00 68.30 345 LEU G N 1
ATOM 13271 C CA . LEU G 7 345 ? 198.046 257.733 145.720 1.00 71.18 345 LEU G CA 1
ATOM 13272 C C . LEU G 7 345 ? 198.670 258.408 146.941 1.00 76.84 345 LEU G C 1
ATOM 13273 O O . LEU G 7 345 ? 198.333 258.076 148.084 1.00 87.82 345 LEU G O 1
ATOM 13278 N N . HIS G 7 346 ? 199.588 259.346 146.709 1.00 70.53 346 HIS G N 1
ATOM 13279 C CA . HIS G 7 346 ? 200.306 259.976 147.813 1.00 73.44 346 HIS G CA 1
ATOM 13280 C C . HIS G 7 346 ? 199.394 260.621 148.852 1.00 75.18 346 HIS G C 1
ATOM 13281 O O . HIS G 7 346 ? 199.679 260.473 150.056 1.00 82.81 346 HIS G O 1
ATOM 13288 N N . PRO G 7 347 ? 198.333 261.354 148.488 1.00 71.63 347 PRO G N 1
ATOM 13289 C CA . PRO G 7 347 ? 197.423 261.854 149.531 1.00 71.83 347 PRO G CA 1
ATOM 13290 C C . PRO G 7 347 ? 196.818 260.755 150.388 1.00 78.69 347 PRO G C 1
ATOM 13291 O O . PRO G 7 347 ? 196.722 260.920 151.610 1.00 86.18 347 PRO G O 1
ATOM 13295 N N . ARG G 7 348 ? 196.421 259.627 149.791 1.00 75.96 348 ARG G N 1
ATOM 13296 C CA . ARG G 7 348 ? 195.861 258.534 150.583 1.00 74.64 348 ARG G CA 1
ATOM 13297 C C . ARG G 7 348 ? 196.907 257.928 151.510 1.00 79.37 348 ARG G C 1
ATOM 13298 O O . ARG G 7 348 ? 196.606 257.591 152.666 1.00 82.98 348 ARG G O 1
ATOM 13306 N N . LEU G 7 349 ? 198.117 257.737 150.982 1.00 75.72 349 LEU G N 1
ATOM 13307 C CA . LEU G 7 349 ? 199.214 257.182 151.812 1.00 77.93 349 LEU G CA 1
ATOM 13308 C C . LEU G 7 349 ? 199.377 258.091 153.029 1.00 85.20 349 LEU G C 1
ATOM 13309 O O . LEU G 7 349 ? 199.453 257.565 154.156 1.00 97.30 349 LEU G O 1
ATOM 13314 N N . ASP G 7 350 ? 199.397 259.405 152.800 1.00 84.82 350 ASP G N 1
ATOM 13315 C CA . ASP G 7 350 ? 199.559 260.370 153.916 1.00 83.54 350 ASP G CA 1
ATOM 13316 C C . ASP G 7 350 ? 198.371 260.249 154.872 1.00 80.80 350 ASP G C 1
ATOM 13317 O O . ASP G 7 350 ? 198.611 260.201 156.088 1.00 83.83 350 ASP G O 1
ATOM 13322 N N . ASP G 7 351 ? 197.149 260.151 154.344 1.00 81.34 351 ASP G N 1
ATOM 13323 C CA . ASP G 7 351 ? 195.950 260.133 155.224 1.00 82.16 351 ASP G CA 1
ATOM 13324 C C . ASP G 7 351 ? 195.976 258.897 156.128 1.00 87.76 351 ASP G C 1
ATOM 13325 O O . ASP G 7 351 ? 195.715 259.048 157.336 1.00 97.58 351 ASP G O 1
ATOM 13330 N N . ASN G 7 352 ? 196.286 257.725 155.569 1.00 84.16 352 ASN G N 1
ATOM 13331 C CA . ASN G 7 352 ? 196.277 256.473 156.372 1.00 84.46 352 ASN G CA 1
ATOM 13332 C C . ASN G 7 352 ? 197.375 256.541 157.436 1.00 83.33 352 ASN G C 1
ATOM 13333 O O . ASN G 7 352 ? 197.120 256.115 158.57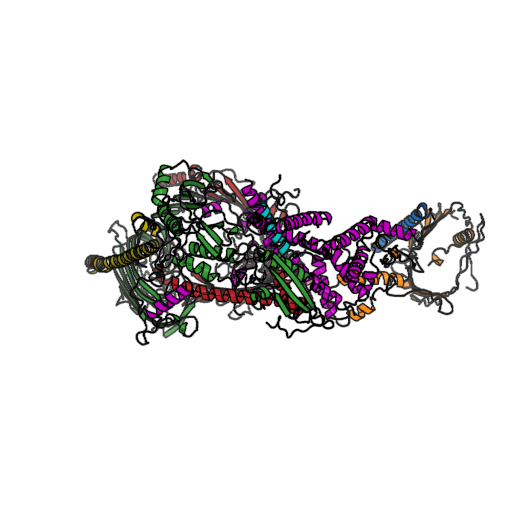7 1.00 93.03 352 ASN G O 1
ATOM 13338 N N . GLN G 7 353 ? 198.547 257.064 157.070 1.00 87.59 353 GLN G N 1
ATOM 13339 C CA . GLN G 7 353 ? 199.663 257.187 158.041 1.00 92.81 353 GLN G CA 1
ATOM 13340 C C . GLN G 7 353 ? 199.245 258.146 159.160 1.00 98.19 353 GLN G C 1
ATOM 13341 O O . GLN G 7 353 ? 199.550 257.853 160.326 1.00 104.10 353 GLN G O 1
ATOM 13347 N N . ARG G 7 354 ? 198.549 259.233 158.816 1.00 107.33 354 ARG G N 1
ATOM 13348 C CA . ARG G 7 354 ? 198.108 260.218 159.839 1.00 104.82 354 ARG G CA 1
ATOM 13349 C C . ARG G 7 354 ? 197.156 259.533 160.823 1.00 103.37 354 ARG G C 1
ATOM 13350 O O . ARG G 7 354 ? 197.275 259.796 162.032 1.00 107.93 354 ARG G O 1
ATOM 13358 N N . ARG G 7 355 ? 196.255 258.686 160.319 1.00 97.16 355 ARG G N 1
ATOM 13359 C CA . ARG G 7 355 ? 195.279 257.993 161.198 1.00 96.89 355 ARG G CA 1
ATOM 13360 C C . ARG G 7 355 ? 196.051 257.103 162.177 1.00 100.68 355 ARG G C 1
ATOM 13361 O O . ARG G 7 355 ? 195.689 257.079 163.368 1.00 105.73 355 ARG G O 1
ATOM 13369 N N . VAL G 7 356 ? 197.087 256.414 161.692 1.00 93.43 356 VAL G N 1
ATOM 13370 C CA . VAL G 7 356 ? 197.924 255.556 162.582 1.00 93.19 356 VAL G CA 1
ATOM 13371 C C . VAL G 7 356 ? 198.631 256.437 163.615 1.00 94.56 356 VAL G C 1
ATOM 13372 O O . VAL G 7 356 ? 198.655 256.052 164.798 1.00 100.38 356 VAL G O 1
ATOM 13376 N N . GLU G 7 357 ? 199.157 257.588 163.191 1.00 95.38 357 GLU G N 1
ATOM 13377 C CA . GLU G 7 357 ? 199.925 258.453 164.123 1.00 93.12 357 GLU G CA 1
ATOM 13378 C C . GLU G 7 357 ? 199.011 258.953 165.243 1.00 96.38 357 GLU G C 1
ATOM 13379 O O . GLU G 7 357 ? 199.446 258.932 166.406 1.00 99.75 357 GLU G O 1
ATOM 13385 N N . ARG G 7 358 ? 197.794 259.392 164.914 1.00 103.45 358 ARG G N 1
ATOM 13386 C CA . ARG G 7 358 ? 196.905 259.966 165.961 1.00 105.87 358 ARG G CA 1
ATOM 13387 C C . ARG G 7 358 ? 196.528 258.859 166.955 1.00 107.87 358 ARG G C 1
ATOM 13388 O O . ARG G 7 358 ? 196.487 259.148 168.167 1.00 111.56 358 ARG G O 1
ATOM 13396 N N . GLU G 7 359 ? 196.290 257.639 166.463 1.00 97.78 359 GLU G N 1
ATOM 13397 C CA . GLU G 7 359 ? 195.888 256.506 167.340 1.00 98.94 359 GLU G CA 1
ATOM 13398 C C . GLU G 7 359 ? 197.018 256.185 168.323 1.00 96.94 359 GLU G C 1
ATOM 13399 O O . GLU G 7 359 ? 196.715 255.943 169.504 1.00 95.95 359 GLU G O 1
ATOM 13405 N N . GLU G 7 360 ? 198.269 256.198 167.856 1.00 85.38 360 GLU G N 1
ATOM 13406 C CA . GLU G 7 360 ? 199.415 255.835 168.731 1.00 81.87 360 GLU G CA 1
ATOM 13407 C C . GLU G 7 360 ? 199.498 256.842 169.882 1.00 89.86 360 GLU G C 1
ATOM 13408 O O . GLU G 7 360 ? 199.714 256.410 171.034 1.00 92.81 360 GLU G O 1
ATOM 13414 N N . GLU G 7 361 ? 199.312 258.129 169.580 1.00 89.67 361 GLU G N 1
ATOM 13415 C CA . GLU G 7 361 ? 199.349 259.178 170.633 1.00 86.64 361 GLU G CA 1
ATOM 13416 C C . GLU G 7 361 ? 198.204 258.942 171.621 1.00 85.22 361 GLU G C 1
ATOM 13417 O O . GLU G 7 361 ? 198.437 259.096 172.833 1.00 91.63 361 GLU G O 1
ATOM 13423 N N . ARG G 7 362 ? 197.023 258.570 171.118 1.00 80.67 362 ARG G N 1
ATOM 13424 C CA . ARG G 7 362 ? 195.848 258.333 171.999 1.00 85.18 362 ARG G CA 1
ATOM 13425 C C . ARG G 7 362 ? 196.153 257.178 172.958 1.00 78.85 362 ARG G C 1
ATOM 13426 O O . ARG G 7 362 ? 195.832 257.307 174.154 1.00 77.82 362 ARG G O 1
ATOM 13434 N N . VAL G 7 363 ? 196.769 256.105 172.457 1.00 83.18 363 VAL G N 1
ATOM 13435 C CA . VAL G 7 363 ? 197.064 254.916 173.311 1.00 81.11 363 VAL G CA 1
ATOM 13436 C C . VAL G 7 363 ? 198.033 255.342 174.418 1.00 74.16 363 VAL G C 1
ATOM 13437 O O . VAL G 7 363 ? 197.798 254.970 175.583 1.00 71.22 363 VAL G O 1
ATOM 13441 N N . TRP G 7 364 ? 199.061 256.118 174.066 1.00 78.70 364 TRP G N 1
ATOM 13442 C CA . TRP G 7 364 ? 200.041 256.599 175.076 1.00 77.46 364 TRP G CA 1
ATOM 13443 C C . TRP G 7 364 ? 199.368 257.541 176.079 1.00 79.34 364 TRP G C 1
ATOM 13444 O O . TRP G 7 364 ? 199.716 257.467 177.269 1.00 79.36 364 TRP G O 1
ATOM 13455 N N . ALA G 7 365 ? 198.465 258.406 175.610 1.00 91.31 365 ALA G N 1
ATOM 13456 C CA . ALA G 7 365 ? 197.729 259.317 176.519 1.00 87.44 365 ALA G CA 1
ATOM 13457 C C . ALA G 7 365 ? 196.858 258.516 177.492 1.00 93.01 365 ALA G C 1
ATOM 13458 O O . ALA G 7 365 ? 196.812 258.891 178.676 1.00 97.64 365 ALA G O 1
ATOM 13460 N N . LEU G 7 366 ? 196.190 257.464 177.008 1.00 82.50 366 LEU G N 1
ATOM 13461 C CA . LEU G 7 366 ? 195.354 256.602 177.886 1.00 76.05 366 LEU G CA 1
ATOM 13462 C C . LEU G 7 366 ? 196.263 255.909 178.905 1.00 78.59 366 LEU G C 1
ATOM 13463 O O . LEU G 7 366 ? 195.859 255.799 180.076 1.00 77.28 366 LEU G O 1
ATOM 13468 N N . ARG G 7 367 ? 197.443 255.459 178.468 1.00 88.23 367 ARG G N 1
ATOM 13469 C CA . ARG G 7 367 ? 198.420 254.819 179.390 1.00 84.56 367 ARG G CA 1
ATOM 13470 C C . ARG G 7 367 ? 198.873 255.871 180.407 1.00 78.70 367 ARG G C 1
ATOM 13471 O O . ARG G 7 367 ? 199.028 255.519 181.587 1.00 82.39 367 ARG G O 1
ATOM 13479 N N . GLY G 7 368 ? 199.092 257.109 179.958 1.00 79.80 368 GLY G N 1
ATOM 13480 C CA . GLY G 7 368 ? 199.465 258.195 180.885 1.00 80.97 368 GLY G CA 1
ATOM 13481 C C . GLY G 7 368 ? 198.346 258.462 181.873 1.00 81.72 368 GLY G C 1
ATOM 13482 O O . GLY G 7 368 ? 198.650 258.633 183.067 1.00 79.40 368 GLY G O 1
ATOM 13483 N N . GLN G 7 369 ? 197.098 258.501 181.396 1.00 91.59 369 GLN G N 1
ATOM 13484 C CA . GLN G 7 369 ? 195.958 258.681 182.290 1.00 88.10 369 GLN G CA 1
ATOM 13485 C C . GLN G 7 369 ? 195.904 257.576 183.335 1.00 86.79 369 GLN G C 1
ATOM 13486 O O . GLN G 7 369 ? 195.683 257.842 184.522 1.00 86.30 369 GLN G O 1
ATOM 13492 N N . GLN G 7 370 ? 196.095 256.327 182.910 1.00 100.19 370 GLN G N 1
ATOM 13493 C CA . GLN G 7 370 ? 196.063 255.222 183.864 1.00 100.75 370 GLN G CA 1
ATOM 13494 C C . GLN G 7 370 ? 197.197 255.343 184.876 1.00 95.50 370 GLN G C 1
ATOM 13495 O O . GLN G 7 370 ? 197.028 255.005 186.054 1.00 88.90 370 GLN G O 1
ATOM 13501 N N . ARG G 7 371 ? 198.362 255.821 184.434 1.00 93.99 371 ARG G N 1
ATOM 13502 C CA . ARG G 7 371 ? 199.483 255.992 185.354 1.00 83.66 371 ARG G CA 1
ATOM 13503 C C . ARG G 7 371 ? 199.238 257.139 186.328 1.00 81.27 371 ARG G C 1
ATOM 13504 O O . ARG G 7 371 ? 199.749 257.121 187.453 1.00 75.25 371 ARG G O 1
ATOM 13512 N N . ARG G 7 372 ? 198.485 258.159 185.904 1.00 89.08 372 ARG G N 1
ATOM 13513 C CA . ARG G 7 372 ? 198.230 259.305 186.774 1.00 86.70 372 ARG G CA 1
ATOM 13514 C C . ARG G 7 372 ? 197.497 258.887 188.043 1.00 83.43 372 ARG G C 1
ATOM 13515 O O . ARG G 7 372 ? 197.816 259.365 189.138 1.00 82.52 372 ARG G O 1
ATOM 13517 N N . ALA G 7 373 ? 196.512 258.003 187.920 1.00 99.03 373 ALA G N 1
ATOM 13518 C CA . ALA G 7 373 ? 195.922 257.397 189.101 1.00 99.37 373 ALA G CA 1
ATOM 13519 C C . ALA G 7 373 ? 196.963 256.536 189.806 1.00 99.87 373 ALA G C 1
ATOM 13520 O O . ALA G 7 373 ? 197.901 256.030 189.185 1.00 103.38 373 ALA G O 1
ATOM 13522 N N . LEU G 7 374 ? 196.801 256.398 191.122 1.00 83.92 374 LEU G N 1
ATOM 13523 C CA . LEU G 7 374 ? 197.746 255.770 192.043 1.00 84.99 374 LEU G CA 1
ATOM 13524 C C . LEU G 7 374 ? 198.973 256.638 192.283 1.00 91.26 374 LEU G C 1
ATOM 13525 O O . LEU G 7 374 ? 199.862 256.233 193.038 1.00 102.47 374 LEU G O 1
ATOM 13530 N N . GLY G 7 375 ? 199.052 257.816 191.674 1.00 91.44 375 GLY G N 1
ATOM 13531 C CA . GLY G 7 375 ? 200.167 258.719 191.917 1.00 94.42 375 GLY G CA 1
ATOM 13532 C C . GLY G 7 375 ? 201.518 258.178 191.506 1.00 92.71 375 GLY G C 1
ATOM 13533 O O . GLY G 7 375 ? 202.495 258.330 192.250 1.00 95.61 375 GLY G O 1
ATOM 13534 N N . LEU G 7 376 ? 201.584 257.538 190.338 1.00 88.27 376 LEU G N 1
ATOM 13535 C CA . LEU G 7 376 ? 202.871 256.961 189.867 1.00 89.17 376 LEU G CA 1
ATOM 13536 C C . LEU G 7 376 ? 203.484 257.879 188.803 1.00 90.78 376 LEU G C 1
ATOM 13537 O O . LEU G 7 376 ? 202.716 258.568 188.107 1.00 87.88 376 LEU G O 1
ATOM 13542 N N . HIS G 7 377 ? 204.816 257.883 188.688 1.00 99.33 377 HIS G N 1
ATOM 13543 C CA . HIS G 7 377 ? 205.507 258.748 187.694 1.00 98.42 377 HIS G CA 1
ATOM 13544 C C . HIS G 7 377 ? 205.098 258.327 186.280 1.00 97.12 377 HIS G C 1
ATOM 13545 O O . HIS G 7 377 ? 205.002 257.108 186.039 1.00 95.43 377 HIS G O 1
ATOM 13552 N N . ARG G 7 378 ? 204.899 259.295 185.380 1.00 98.49 378 ARG G N 1
ATOM 13553 C CA . ARG G 7 378 ? 204.436 258.990 183.998 1.00 95.32 378 ARG G CA 1
ATOM 13554 C C . ARG G 7 378 ? 205.409 258.021 183.300 1.00 99.34 378 ARG G C 1
ATOM 13555 O O . ARG G 7 378 ? 206.619 258.128 183.586 1.00 100.14 378 ARG G O 1
ATOM 13557 N N . PRO G 7 379 ? 204.987 257.101 182.387 1.00 98.50 379 PRO G N 1
ATOM 13558 C CA . PRO G 7 379 ? 205.955 256.236 181.703 1.00 94.05 379 PRO G CA 1
ATOM 13559 C C . PRO G 7 379 ? 206.905 257.029 180.819 1.00 89.60 379 PRO G C 1
ATOM 13560 O O . PRO G 7 379 ? 206.519 258.005 180.173 1.00 93.98 379 PRO G O 1
ATOM 13564 N N . HIS G 7 380 ? 208.161 256.591 180.793 1.00 81.89 380 HIS G N 1
ATOM 13565 C CA . HIS G 7 380 ? 209.170 257.201 179.935 1.00 82.50 380 HIS G CA 1
ATOM 13566 C C . HIS G 7 380 ? 208.970 256.714 178.506 1.00 82.96 380 HIS G C 1
ATOM 13567 O O . HIS G 7 380 ? 209.213 255.542 178.205 1.00 82.97 380 HIS G O 1
ATOM 13574 N N . ARG G 7 381 ? 208.531 257.613 177.619 1.00 83.69 381 ARG G N 1
ATOM 13575 C CA . ARG G 7 381 ? 208.243 257.149 176.272 1.00 84.07 381 ARG G CA 1
ATOM 13576 C C . ARG G 7 381 ? 209.410 257.446 175.338 1.00 87.21 381 ARG G C 1
ATOM 13577 O O . ARG G 7 381 ? 210.171 258.391 175.566 1.00 88.69 381 ARG G O 1
ATOM 13585 N N . PRO G 7 382 ? 209.584 256.643 174.290 1.00 89.37 382 PRO G N 1
ATOM 13586 C CA . PRO G 7 382 ? 210.693 256.878 173.360 1.00 90.78 382 PRO G CA 1
ATOM 13587 C C . PRO G 7 382 ? 210.532 258.191 172.614 1.00 94.74 382 PRO G C 1
ATOM 13588 O O . PRO G 7 382 ? 209.419 258.657 172.358 1.00 96.75 382 PRO G O 1
ATOM 13592 N N . ASP G 7 383 ? 211.667 258.789 172.268 1.00 116.52 383 ASP G N 1
ATOM 13593 C CA . ASP G 7 383 ? 211.651 259.989 171.450 1.00 119.28 383 ASP G CA 1
ATOM 13594 C C . ASP G 7 383 ? 211.224 259.651 170.023 1.00 118.79 383 ASP G C 1
ATOM 13595 O O . ASP G 7 383 ? 211.211 258.489 169.607 1.00 120.32 383 ASP G O 1
ATOM 13600 N N . LYS G 7 384 ? 210.867 260.694 169.270 1.00 129.78 384 LYS G N 1
ATOM 13601 C CA . LYS G 7 384 ? 210.359 260.494 167.916 1.00 134.21 384 LYS G CA 1
ATOM 13602 C C . LYS G 7 384 ? 211.395 259.820 167.025 1.00 129.69 384 LYS G C 1
ATOM 13603 O O . LYS G 7 384 ? 211.049 258.991 166.176 1.00 126.31 384 LYS G O 1
ATOM 13605 N N . ASP G 7 385 ? 212.672 260.167 167.202 1.00 114.32 385 ASP G N 1
ATOM 13606 C CA . ASP G 7 385 ? 213.725 259.555 166.399 1.00 113.28 385 ASP G CA 1
ATOM 13607 C C . ASP G 7 385 ? 213.791 258.048 166.605 1.00 112.80 385 ASP G C 1
ATOM 13608 O O . ASP G 7 385 ? 214.187 257.314 165.694 1.00 113.69 385 ASP G O 1
ATOM 13613 N N . ALA G 7 386 ? 213.398 257.568 167.783 1.00 107.58 386 ALA G N 1
ATOM 13614 C CA . ALA G 7 386 ? 213.542 256.158 168.111 1.00 106.13 386 ALA G CA 1
ATOM 13615 C C . ALA G 7 386 ? 212.348 255.306 167.706 1.00 109.33 386 ALA G C 1
ATOM 13616 O O . ALA G 7 386 ? 212.510 254.097 167.541 1.00 114.85 386 ALA G O 1
ATOM 13618 N N . ALA G 7 387 ? 211.161 255.893 167.537 1.00 105.76 387 ALA G N 1
ATOM 13619 C CA . ALA G 7 387 ? 209.972 255.089 167.260 1.00 102.66 387 ALA G CA 1
ATOM 13620 C C . ALA G 7 387 ? 210.035 254.440 165.880 1.00 105.29 387 ALA G C 1
ATOM 13621 O O . ALA G 7 387 ? 209.795 253.234 165.736 1.00 104.01 387 ALA G O 1
ATOM 13623 N N . TRP G 7 388 ? 210.332 255.231 164.847 1.00 104.04 388 TRP G N 1
ATOM 13624 C CA . TRP G 7 388 ? 210.405 254.673 163.503 1.00 102.24 388 TRP G CA 1
ATOM 13625 C C . TRP G 7 388 ? 211.552 253.680 163.376 1.00 99.80 388 TRP G C 1
ATOM 13626 O O . TRP G 7 388 ? 211.450 252.707 162.621 1.00 103.63 388 TRP G O 1
ATOM 13637 N N . ARG G 7 389 ? 212.621 253.905 164.143 1.00 90.55 389 ARG G N 1
ATOM 13638 C CA . ARG G 7 389 ? 213.777 252.973 164.132 1.00 89.64 389 ARG G CA 1
ATOM 13639 C C . ARG G 7 389 ? 213.322 251.668 164.787 1.00 86.86 389 ARG G C 1
ATOM 13640 O O . ARG G 7 389 ? 213.663 250.593 164.269 1.00 91.23 389 ARG G O 1
ATOM 13648 N N . LEU G 7 390 ? 212.552 251.772 165.871 1.00 95.17 390 LEU G N 1
ATOM 13649 C CA . LEU G 7 390 ? 212.055 250.572 166.594 1.00 100.65 390 LEU G CA 1
ATOM 13650 C C . LEU G 7 390 ? 211.125 249.774 165.682 1.00 99.38 390 LEU G C 1
ATOM 13651 O O . LEU G 7 390 ? 211.116 248.548 165.802 1.00 103.19 390 LEU G O 1
ATOM 13656 N N . GLU G 7 391 ? 210.321 250.456 164.867 1.00 102.26 391 GLU G N 1
ATOM 13657 C CA . GLU G 7 391 ? 209.339 249.755 163.998 1.00 107.26 391 GLU G CA 1
ATOM 13658 C C . GLU G 7 391 ? 210.026 248.573 163.303 1.00 110.22 391 GLU G C 1
ATOM 13659 O O . GLU G 7 391 ? 209.329 247.583 163.003 1.00 108.54 391 GLU G O 1
ATOM 13665 N N . GLN G 7 392 ? 211.341 248.661 163.074 1.00 112.60 392 GLN G N 1
ATOM 13666 C CA . GLN G 7 392 ? 212.065 247.547 162.468 1.00 108.45 392 GLN G CA 1
ATOM 13667 C C . GLN G 7 392 ? 212.199 246.370 163.429 1.00 111.79 392 GLN G C 1
ATOM 13668 O O . GLN G 7 392 ? 212.048 245.212 163.026 1.00 112.61 392 GLN G O 1
ATOM 13674 N N . MET G 7 393 ? 212.536 246.664 164.685 1.00 110.93 393 MET G N 1
ATOM 13675 C CA . MET G 7 393 ? 212.783 245.573 165.663 1.00 109.08 393 MET G CA 1
ATOM 13676 C C . MET G 7 393 ? 211.630 245.511 166.666 1.00 108.01 393 MET G C 1
ATOM 13677 O O . MET G 7 393 ? 211.620 246.331 167.600 1.00 113.18 393 MET G O 1
ATOM 13682 N N . TYR G 7 394 ? 210.700 244.573 166.472 1.00 99.13 394 TYR G N 1
ATOM 13683 C CA . TYR G 7 394 ? 209.564 244.418 167.415 1.00 104.81 394 TYR G CA 1
ATOM 13684 C C . TYR G 7 394 ? 209.256 242.936 167.622 1.00 110.83 394 TYR G C 1
ATOM 13685 O O . TYR G 7 394 ? 208.568 242.347 166.768 1.00 111.00 394 TYR G O 1
ATOM 13694 N N . ASP G 7 395 ? 209.742 242.360 168.724 1.00 116.69 395 ASP G N 1
ATOM 13695 C CA . ASP G 7 395 ? 209.401 240.948 169.042 1.00 114.21 395 ASP G CA 1
ATOM 13696 C C . ASP G 7 395 ? 207.886 240.888 169.252 1.00 116.11 395 ASP G C 1
ATOM 13697 O O . ASP G 7 395 ? 207.270 239.912 168.783 1.00 117.91 395 ASP G O 1
ATOM 13702 N N . ASP G 7 396 ? 207.320 241.899 169.921 1.00 30.00 396 ASP G N 1
ATOM 13703 C CA . ASP G 7 396 ? 205.849 241.975 170.132 1.00 30.00 396 ASP G CA 1
ATOM 13704 C C . ASP G 7 396 ? 205.326 240.611 170.596 1.00 30.00 396 ASP G C 1
ATOM 13705 O O . ASP G 7 396 ? 204.670 240.587 171.655 1.00 30.00 396 ASP G O 1
ATOM 13710 N N . ALA H 8 1 ? 227.664 180.015 149.017 1.00 130.17 2 ALA X N 1
ATOM 13711 C CA . ALA H 8 1 ? 227.593 181.241 148.187 1.00 138.68 2 ALA X CA 1
ATOM 13712 C C . ALA H 8 1 ? 227.178 182.429 149.061 1.00 140.15 2 ALA X C 1
ATOM 13713 O O . ALA H 8 1 ? 226.565 182.195 150.121 1.00 135.27 2 ALA X O 1
ATOM 13715 N N . ALA H 8 2 ? 227.485 183.652 148.618 1.00 136.33 3 ALA X N 1
ATOM 13716 C CA . ALA H 8 2 ? 227.129 184.861 149.397 1.00 132.56 3 ALA X CA 1
ATOM 13717 C C . ALA H 8 2 ? 225.606 184.942 149.528 1.00 138.11 3 ALA X C 1
ATOM 13718 O O . ALA H 8 2 ? 225.125 185.270 150.629 1.00 141.06 3 ALA X O 1
ATOM 13720 N N . ALA H 8 3 ? 224.868 184.639 148.456 1.00 150.51 4 ALA X N 1
ATOM 13721 C CA . ALA H 8 3 ? 223.386 184.643 148.517 1.00 147.99 4 ALA X CA 1
ATOM 13722 C C . ALA H 8 3 ? 222.917 183.701 149.629 1.00 147.67 4 ALA X C 1
ATOM 13723 O O . ALA H 8 3 ? 222.127 184.142 150.515 1.00 149.19 4 ALA X O 1
ATOM 13725 N N . ALA H 8 4 ? 223.417 182.462 149.608 1.00 139.15 5 ALA X N 1
ATOM 13726 C CA . ALA H 8 4 ? 222.970 181.459 150.599 1.00 138.18 5 ALA X CA 1
ATOM 13727 C C . ALA H 8 4 ? 223.320 181.948 152.006 1.00 142.75 5 ALA X C 1
ATOM 13728 O O . ALA H 8 4 ? 222.464 181.823 152.882 1.00 142.53 5 ALA X O 1
ATOM 13730 N N . PHE H 8 5 ? 224.514 182.518 152.191 1.00 139.88 6 PHE X N 1
ATOM 13731 C CA . PHE H 8 5 ? 224.945 182.972 153.539 1.00 136.77 6 PHE X CA 1
ATOM 13732 C C . PHE H 8 5 ? 224.005 184.075 154.038 1.00 135.35 6 PHE X C 1
ATOM 13733 O O . PHE H 8 5 ? 223.592 184.028 155.215 1.00 131.15 6 PHE X O 1
ATOM 13741 N N . ALA H 8 6 ? 223.657 185.021 153.161 1.00 133.03 7 ALA X N 1
ATOM 13742 C CA . ALA H 8 6 ? 222.756 186.128 153.555 1.00 121.31 7 ALA X CA 1
ATOM 13743 C C . ALA H 8 6 ? 221.388 185.552 153.934 1.00 118.90 7 ALA X C 1
ATOM 13744 O O . ALA H 8 6 ? 220.822 185.974 154.967 1.00 119.62 7 ALA X O 1
ATOM 13746 N N . PHE H 8 7 ? 220.902 184.586 153.148 1.00 109.94 8 PHE X N 1
ATOM 13747 C CA . PHE H 8 7 ? 219.577 183.984 153.446 1.00 100.04 8 PHE X CA 1
ATOM 13748 C C . PHE H 8 7 ? 219.641 183.293 154.812 1.00 110.81 8 PHE X C 1
ATOM 13749 O O . PHE H 8 7 ? 218.677 183.417 155.592 1.00 112.19 8 PHE X O 1
ATOM 13757 N N . PHE H 8 8 ? 220.748 182.600 155.096 1.00 128.37 9 PHE X N 1
ATOM 13758 C CA . PHE H 8 8 ? 220.914 181.883 156.388 1.00 125.77 9 PHE X CA 1
ATOM 13759 C C . PHE H 8 8 ? 220.936 182.887 157.542 1.00 127.67 9 PHE X C 1
ATOM 13760 O O . PHE H 8 8 ? 220.357 182.583 158.592 1.00 124.34 9 PHE X O 1
ATOM 13768 N N . ALA H 8 9 ? 221.610 184.026 157.359 1.00 132.14 10 ALA X N 1
ATOM 13769 C CA . ALA H 8 9 ? 221.650 185.072 158.409 1.00 123.57 10 ALA X CA 1
ATOM 13770 C C . ALA H 8 9 ? 220.235 185.613 158.639 1.00 123.36 10 ALA X C 1
ATOM 13771 O O . ALA H 8 9 ? 219.859 185.854 159.817 1.00 126.61 10 ALA X O 1
ATOM 13773 N N . GLY H 8 10 ? 219.471 185.788 157.557 1.00 120.32 11 GLY X N 1
ATOM 13774 C CA . GLY H 8 10 ? 218.071 186.228 157.709 1.00 119.14 11 GLY X CA 1
ATOM 13775 C C . GLY H 8 10 ? 217.274 185.202 158.494 1.00 114.88 11 GLY X C 1
ATOM 13776 O O . GLY H 8 10 ? 216.508 185.614 159.386 1.00 118.44 11 GLY X O 1
ATOM 13777 N N . PHE H 8 11 ? 217.487 183.911 158.215 1.00 104.54 12 PHE X N 1
ATOM 13778 C CA . PHE H 8 11 ? 216.782 182.831 158.956 1.00 109.00 12 PHE X CA 1
ATOM 13779 C C . PHE H 8 11 ? 217.179 182.883 160.434 1.00 118.61 12 PHE X C 1
ATOM 13780 O O . PHE H 8 11 ? 216.316 182.636 161.293 1.00 117.82 12 PHE X O 1
ATOM 13788 N N . ALA H 8 12 ? 218.456 183.152 160.716 1.00 136.29 13 ALA X N 1
ATOM 13789 C CA . ALA H 8 12 ? 218.938 183.251 162.113 1.00 132.55 13 ALA X CA 1
ATOM 13790 C C . ALA H 8 12 ? 218.246 184.421 162.823 1.00 127.00 13 ALA X C 1
ATOM 13791 O O . ALA H 8 12 ? 217.877 184.245 163.996 1.00 126.89 13 ALA X O 1
ATOM 13793 N N . PHE H 8 13 ? 218.088 185.569 162.153 1.00 123.68 14 PHE X N 1
ATOM 13794 C CA . PHE H 8 13 ? 217.488 186.729 162.869 1.00 122.16 14 PHE X CA 1
ATOM 13795 C C . PHE H 8 13 ? 215.991 186.470 163.063 1.00 122.64 14 PHE X C 1
ATOM 13796 O O . PHE H 8 13 ? 215.364 187.193 163.858 1.00 128.72 14 PHE X O 1
ATOM 13804 N N . ALA H 8 14 ? 215.450 185.463 162.378 1.00 128.37 15 ALA X N 1
ATOM 13805 C CA . ALA H 8 14 ? 214.017 185.088 162.454 1.00 134.79 15 ALA X CA 1
ATOM 13806 C C . ALA H 8 14 ? 213.786 184.393 163.797 1.00 144.59 15 ALA X C 1
ATOM 13807 O O . ALA H 8 14 ? 212.646 183.958 164.052 1.00 141.46 15 ALA X O 1
ATOM 13809 N N . ALA H 8 15 ? 214.836 184.298 164.620 1.00 151.85 16 ALA X N 1
ATOM 13810 C CA . ALA H 8 15 ? 214.731 183.678 165.963 1.00 144.35 16 ALA X CA 1
ATOM 13811 C C . ALA H 8 15 ? 213.898 184.570 166.893 1.00 141.21 16 ALA X C 1
ATOM 13812 O O . ALA H 8 15 ? 213.568 184.108 167.997 1.00 144.88 16 ALA X O 1
ATOM 13814 N N . PHE H 8 16 ? 213.603 185.807 166.478 1.00 147.71 17 PHE X N 1
ATOM 13815 C CA . PHE H 8 16 ? 212.756 186.712 167.298 1.00 151.54 17 PHE X CA 1
ATOM 13816 C C . PHE H 8 16 ? 211.388 186.060 167.506 1.00 152.43 17 PHE X C 1
ATOM 13817 O O . PHE H 8 16 ? 210.844 186.159 168.619 1.00 155.15 17 PHE X O 1
ATOM 13825 N N . ALA H 8 17 ? 210.849 185.424 166.462 1.00 144.41 18 ALA X N 1
ATOM 13826 C CA . ALA H 8 17 ? 209.544 184.733 166.582 1.00 147.60 18 ALA X CA 1
ATOM 13827 C C . ALA H 8 17 ? 209.661 183.604 167.609 1.00 151.60 18 ALA X C 1
ATOM 13828 O O . ALA H 8 17 ? 208.720 183.438 168.405 1.00 147.07 18 ALA X O 1
ATOM 13830 N N . ALA H 8 18 ? 210.770 182.857 167.583 1.00 143.40 19 ALA X N 1
ATOM 13831 C CA . ALA H 8 18 ? 210.994 181.776 168.572 1.00 135.25 19 ALA X CA 1
ATOM 13832 C C . ALA H 8 18 ? 211.111 182.369 169.981 1.00 131.49 19 ALA X C 1
ATOM 13833 O O . ALA H 8 18 ? 210.571 181.757 170.923 1.00 125.83 19 ALA X O 1
ATOM 13835 N N . ALA H 8 19 ? 211.801 183.507 170.116 1.00 30.00 20 ALA X N 1
ATOM 13836 C CA . ALA H 8 19 ? 211.976 184.156 171.437 1.00 30.00 20 ALA X CA 1
ATOM 13837 C C . ALA H 8 19 ? 210.612 184.622 171.954 1.00 30.00 20 ALA X C 1
ATOM 13838 O O . ALA H 8 19 ? 210.366 184.481 173.168 1.00 30.00 20 ALA X O 1
ATOM 13840 N N . ALA H 8 20 ? 209.762 185.149 171.067 1.00 30.00 21 ALA X N 1
ATOM 13841 C CA . ALA H 8 20 ? 208.395 185.558 171.468 1.00 30.00 21 ALA X CA 1
ATOM 13842 C C . ALA H 8 20 ? 207.488 184.324 171.465 1.00 30.00 21 ALA X C 1
ATOM 13843 O O . ALA H 8 20 ? 207.997 183.216 171.216 1.00 30.00 21 ALA X O 1
ATOM 13845 N N . ALA H 8 21 ? 206.198 184.498 171.764 1.00 30.00 22 ALA X N 1
ATOM 13846 C CA . ALA H 8 21 ? 205.275 183.345 171.670 1.00 30.00 22 ALA X CA 1
ATOM 13847 C C . ALA H 8 21 ? 205.276 182.851 170.221 1.00 30.00 22 ALA X C 1
ATOM 13848 O O . ALA H 8 21 ? 205.207 183.699 169.309 1.00 30.00 22 ALA X O 1
ATOM 13850 N N . ALA H 8 22 ? 205.342 181.532 170.017 1.00 30.00 23 ALA X N 1
ATOM 13851 C CA . ALA H 8 22 ? 205.428 180.977 168.646 1.00 30.00 23 ALA X CA 1
ATOM 13852 C C . ALA H 8 22 ? 204.400 179.855 168.489 1.00 30.00 23 ALA X C 1
ATOM 13853 O O . ALA H 8 22 ? 204.009 179.277 169.523 1.00 30.00 23 ALA X O 1
ATOM 13855 N N . ALA H 8 23 ? 203.981 179.575 167.250 1.00 30.00 24 ALA X N 1
ATOM 13856 C CA . ALA H 8 23 ? 202.973 178.520 166.990 1.00 30.00 24 ALA X CA 1
ATOM 13857 C C . ALA H 8 23 ? 201.807 178.678 167.970 1.00 30.00 24 ALA X C 1
ATOM 13858 O O . ALA H 8 23 ? 201.505 177.703 168.688 1.00 30.00 24 ALA X O 1
ATOM 13860 N N . ALA H 8 24 ? 201.183 179.862 167.997 1.00 30.00 25 ALA X N 1
ATOM 13861 C CA . ALA H 8 24 ? 200.034 180.117 168.898 1.00 30.00 25 ALA X CA 1
ATOM 13862 C C . ALA H 8 24 ? 198.978 179.022 168.707 1.00 30.00 25 ALA X C 1
ATOM 13863 O O . ALA H 8 24 ? 198.766 178.633 167.542 1.00 30.00 25 ALA X O 1
#

Radius of gyration: 47.38 Å; Cα contacts (8 Å, |Δi|>4): 3664; chains: 8; bounding box: 85×151×122 Å

Organism: Chlamydomonas reinhardtii (NCBI:txid3055)

Secondary structure (P-SEA, 3-state):
caaaaaaaaaaaaaaaaaaaaaaaaacccccc/ccccccccaaaaaaaaaaccccccccccccccccccccccccccccccccccccccccccbbbbbbbbbbbcccbbbbbbbbbbccccbbbbbbbbbccccccbbbbbbcccccccccccccccccbbbbbbbccccbbbbbbccccccaaaaaaaaaaaaccccccccccccccccaaaaaaaaacccccccccccccccbbbbbbbbcccccbbbbbbbbbbccccccbbbbbbbbbccccbbbbcccccbbbbbccccc/cccccccccccccccccccccccccccccccaaaaaaaccccccccccaaaaaaaaaaaaaaccccccbbbbbbbbcccccccbbbbbbbbcccccccccccccccccccaaaaaaccccccccccccccaaaaaaaaaaaaaaaaaacccccccccccccccccbbbbbbbbbbccccbbbbbbbbcccccbbbbbccccaaaaaaaaaaaacccccbbbbaaaaaaaaaaaaccccccbbbbbbbcccccccbbbbbbbbbbbbcbbbbbbbbbbbbbcccccccccccccccbbbbbbbccccccbbbbbbbbbbccccccccbbbbbbbbbbcccccccccccccbbbbbbbcccccccccbbbbbbbbbbccccbbbbbccccbbbbbbbbbbbbbbbcccccccccccccccccccccccccccccccbbbbbbbbbbbbbbbccccccccbbbbbbbbbbbcccccccccccccbbbbbbbbbbbbccccccccccccccccbbbbbbbbbbbbbbbbccccccccccccccccccccccccccccccbbbbbbbbbbbbcccccccbbbbbbbbbbbcccccccccccccccccccccccccccccccccccccbbbbbccccbbbbbbbccccc/ccccaaaaaaaaaccbbbbbbbbbcccccccbbbbbbbaaaaaaaaaaaaaaaaaaccccaaaaaaaaaaaaaaaaaaaaaaaaaaaaaaaaaaacccccbbbbbbbbcccccccccccccccccccccccbbbbbbbccccccccccccbbbbbbbbbccccccccccbbbbbbbbbbcccbbbbbbbbbbbbbccccccccbbbbbbbbbbbbbcccccbbbbbbbbbbbbccccccccccccbbbbbbbccccccbbbbbbbcccccccccccbbbbbbbbccccccbbbbbbbbbbbbcccccbbbbbbbbbccccccbbbbbbbbbccccbbbbbbbbbbccccbbbbbbbbbbccccccccccaaaaaaaaaaaaaaaac/cbbbbbaaaaaaaaaccccccaaaaaaaaaaaaaaaacccccccccaaaaaacccccaaaaaaaaaaaaaaccccaaaaaaaaaaaaaaaaacccaaaaaaaaaaacaaaaaaaaaacccccccccaaaaaaaaaaaaaccccccccccccccccccccbbbbbbbccccccbbbbbccccccccccccccccbbbbbcccccbbbbbbbbcccccccccccccccccccccaaaaaaaaaaaaacccccccccccccccccccccccccccaaaaaaaaaacccccccaaaaaaaaaaaaaaaaaaaaaaaaacccaaaaaaaaaaacccccccccccccccccaaaaaaaaaaaaaaaaaaacccaaaaaaccccccccbbbbbbcaaaaaaaaaaaaaaaaccccaaaaaaaaaaaaaac/ccccccccccccccccccccccccccccccaaaaaaaaaaaaaaaac/cccccaaaaaaaaaaaaaacccaaaaaaaaaaaaaaaaaaaaaaaaaaacccccccccccccccccccccccc/caaaaaaaaaaaaccccccccccc

Sequence (1890 aa):
ARPVLVGFVLHRVLKTLDRSRQLEYRLARMGPPRLSFLPIEWRSIGSAFGLQADVGASLKLNAIGVSASNITRSSLIPSLKLTAAKQFKRDQKPELSACWTGEAGADRATLLVNVDPVMRSVKLAAAVRTPGPEWRKVLYNDETDLLEYPADDGARHTLYVQHEVRGRDLLHATRLGCRLDLGRLVNYVVDFVDYRIEENIPSFVWNVPLLPQLYSLLVPADNDEQVRHRITGWELDVSHDFARSGLLPVVAISKTSKKLLGGGTLTASYDAAAREAGVSLSRKGVSVGARVARDLEEKPGERSGTNRCVEIVIEGWPDVGNLPTADELKDLLTVQEGHIFEKQDLLDDRRKLEIQYEDYIAEVEIRTEYVDGKSNHQRVVYKFTPHQFRGINAIDIKGAALMPASEVERICNECLPKQPYMVDIAVMDKVRNRIEQWYQSRGLPFCYVGFFDGMDDGILRANVTEAKIDNVSVRFVRPKLTGDSELEYSVYDEGKVVKADKIIEASGFQRGHHYHVEDGYDAMNSIFACGLLEDINIEPEQDPSDVNKINVKIRCEEVQPKSMELDLDWSFQLKNGIPSINRQSLIPGGSVEVSHENLFGNSESATLSLSASDWRNPSADLGFSVAYSEPFYKPHTTRNAQLFNTRKTSTIFTPGGESEVPPVFVDRFGLKGWTSQITGQDNKVEHALMLQLVSTLDENGQVVAKGTKVQRGYYADNGPPTTNSGNGRDLSLSYQGFFALDNVRFINGNQLGERMLFQVDQGLNPSKLGLSGGIYNRATASYTKFLEAPFLPKLTTEQLWKERKAPNTVVLHAKAGNALGDVAAYDYFSLGGPYSVRGYSHGEIGAARRFLELATEVRVPLKNYGLPGTAYGFVEYATDLGSGRELNGNPTEYYRKPGRGMSYGLGLKALGACRFEYARDCNAGTGTFLVNFGERFRLPPMTFFVEQMSEGVLKPEGWATMETVAGLGEEVTEDEGAESFNHVYYRQMYELAVAGDPWAQREYAAMLRAYDKGCESYRASYEEADVDANVEYGVESYVVDPIDFGPSFDPEDMYSHRHAYAEAADAGVTVIPSQDYYGPEHDDPLNGIVFQYEAQPFSRHGWGGVPFDLTVCCEKDKTSLCLQGETHVSLVHSVPPFGPRHITQVTGSWEVLRPNIKDVMYQLEVDTFKDGLLGKSDHAGCGLMLARLGEGDPRKGPTAVGVRLQDTLRVGPFKLEACASKVAVQKEEGWGARAFVGYDWLPGLGMAFDFIQERRLRGYGANFTYDWEALGAAFGMEVDYVAASESVFVSVNAFSGNDYRLGWLLLLPAVNYFKETVSSLWASQFIYSKRWKSIFSKIQPLQNGTTRKSYQLFRNVAKQILVTPDAKSLKLITINQKLSLKERKLLELRTQYNNKLNFVYSELFVKLIKECKKRIHDQTFLKNYITHRIEKREQLNQEQTLRVKTDKDLQWWRTKQRVITKRKSARKRDRFKKQIAVVNKKLAALSKKVETEKSNLYQTLYAKKLRKKISSKGRRYRSLSLARYLTATRKPRLVGLDNLTKIDNITTLQGAFITKEEKQDSLNLTIQRKQELTNSLKKSQIKKRSRHSWKKRSRHQFSRNHYKYRKRHTHGNGKLRVMNKKLKKFKATNELRQWWWNSFLPRYLSNLQVNNKKKTLIISLKNLQPLKSSQQKQNQIKTKKLVARRIKKRYKLLKQMPNQLMYGIMPRKYLIEKHNIKVLKKKLSQAYSTQQLTKVVQEYKNLIQNTWYRGNKLGDAKEDSDGWEGATDSEENPMDPRIRELMAAEGMDDKLEHRFRWLLPVAIAAEVLFYRRFLHPRLDDNQRRVEREEERVWALRGQQRRALGLHRPHRPDKDAAWRLEQMYDDAAAAFAFFAGFAFAAFAAAAAAAA

B-factor: mean 109.21, std 39.72, range [30.0, 278.46]

Nearest PDB structures (foldseek):
  7xzj-assembly1_A  TM=1.002E+00  e=1.728E-68  Chlamydomonas reinhardtii
  7xzi-assembly1_A  TM=9.643E-01  e=1.341E-38  Chlamydomonas reinhardtii
  7vcf-assembly1_A  TM=8.867E-01  e=1.090E-33  Chlamydomonas reinhardtii
  7xzj-assembly1_9  TM=1.003E+00  e=1.677E-66  Chlamydomonas reinhardtii
  7xzi-assembly1_9  TM=9.881E-01  e=3.701E-57  Chlamydomonas reinhardtii

Foldseek 3Di:
DVVVVVVVVVVVVVVVVVVVVVVCCVPVVVVD/DVCVLDVWLDVVLVVVQVVCDDHRQDDDYDDDGFQQHNNVPVDGDGDGDPQSDADEDVAVFHKHWGKDWDADDLKTWIWIWIATPVVQFIKIWIWIFALPDALFDWAADVVVRGIDGPPDDAPRRGFTWTKIARGPPDGIFTFGWRSNAVLRVLQNVLSCCPPPPVVVDDCVVVVDPPVVVVNCVSRPDDDDRDGRDDDDQWTWTWGDGVVVDVDWIKTKIWGWDCPVVNTWIFIWIQTPVQRWTFTATADPNDGGGPTPGD/DVVLDLVQADLAAAEAEEAEAQDDPLFPPPDVVVVLVVQPHGHSGHDDPVSVVVRQVVVCVVPVQQFVHKDWDWDPPDDRSSYTHIYIHTNTDFDAFAPAEEEPAPVVDDPVVRVVLRVVSVDPDRDDGDDRSLVVSQVPVCVVCVVVAFNLKGFPDWDCVVVRYGYTHIAFAWEDAEAEWEWEWDDDPDVDTDIDTDRVPCVVVRVVLVVQLPGDTPHGDGVVSNVSSCVRNCVLVFWPDKDKDWDQDPVDSRYIYIYMYTYGDDFWDKDKDFAADFDDPDDGPDDDPQRVWGQIKMKTWGQQPPSQRKTKIKIWGANTPVCSVPPIDIWIWIWGCPPDPFKIKIKTWAKDKAKFLQFAFAVAPGWQIKIKIKGKIKIKMWGDPDDPKIKMKIKMKIKIAIAGVPRRFDLATWGCHPDGTDPHFAGQWQVSPRMFIFIKIKIKTKDDDWDQQLNRIFDKIKIKIKMFTPWDDVVTGPRWTKIKIKIKIKGKHADPVDDQDGCPVPVVVSDHGWIKMWMKMKMAMDTDDGSRRFDAAAPCAQAHPGHRNRQHTANIKIKTKMKTWAQCVSVVDHWIKMKMKIWIARVPCQPVDGSRSCVNSVRNRIWIKIKIKIADPAQKIWIWMATPVVRDIDIDIDGHHND/DDPPVVVVQCVQAVFQDDDDDADFPVLLLVLHDDDDDDPQSQQCVLVVLVVLVVCVVPPDVVSVVVNVSSVVSLVVVVVVVVVVVVVVVVVVCVVPPPDADKDFFDDDDDDPPDPCPVRVVRIDGDDPPDQKDKAWDFDPDADPPDGRTFWIKIKGWDFPPRDRSRHGKTWIKIWTFGDDPQKTWIKIKIKIKDWDDGVVRHWTKIKMKMKIKTDIVNPAQWIKIKIKIKMWTAAPPHPGWRKIKMKIKIFGCRVHPPPTKIKIKIKIWTWDDDDQKTKTKIWMWMATNHKIKIKMKMWIAGNVCRQKTKIKIKIDIPVRIWIKIKIKGWDDDPQKTKIWIWIATPVVRDIDIDMDIGHPDDVVDVVVDPPVVVVVVVVVVVVVVD/DDFDFDPLQVCLVVPEDQPPDPVSVVLLVLLLVVCVVFQDDPPHPDPNSQSRTQDADPVLVVVVVVVVVVVPVCSCVSNVVSVVVVVCLCVLFVDPVVLVVVLCCVPVVVVVVVVVVPVDDDFQAALVNVLVVQLVVLCVQVVCCPPPVLRDPQADPVDRDGDDDCDPVVVQAAWAFDFVDHRDIGGPPQGGLLDDDDDPPPPDDAWDWDQDPAPQWICRPATAHVVGHGADPVNVVVRVVVCVVPDDDDDPDDDPPPDDDPPPPVVCVVPPCPVVVVVCVVSSGPSPGCSLVSVQVSVVSSVQSSLVSNCCCSQPDSVLVSVVVSVVCVPHDGDDDPVPDDRDDPVVVVVVVVVVVVVVCCCPQPPPVQVVCQVVDVPNVPDDDDDPVVVVVLVVLCVVCVVVSVSSCNSVVSVVVVVVVVD/DLDLVPPPCVPPVVVVQPPDDDDDCVPPDDPVVVVVVVVVVVVVVVD/DVVVVCVVVVVVVVVVCCVPPPVVVVVVVVVVVVVVVVVVLVVQQVVCPPVPHDRDDDDDPVVPVVCVVPDPD/DVVVVVVVVVVVVVCVCVVPPHPD

Solvent-accessible surface area: 95903 Å² total; per-residue (Å²): 114,78,105,37,54,62,37,117,60,51,29,60,100,64,57,90,88,16,60,56,14,48,62,95,22,79,78,59,23,66,71,138,97,175,76,62,38,52,106,49,22,56,62,43,12,44,71,67,50,71,121,78,78,82,139,32,54,35,71,39,76,158,77,72,26,107,32,23,46,59,35,109,259,110,85,66,84,92,62,101,64,96,38,25,78,62,104,51,120,107,86,160,24,73,55,42,54,57,44,56,89,17,59,9,83,47,27,92,10,54,70,33,41,55,55,30,101,118,56,83,43,52,52,36,44,33,30,16,14,26,34,38,87,105,19,42,31,29,10,2,28,20,113,67,34,26,7,67,101,43,91,76,89,26,96,40,55,37,30,32,10,29,30,43,67,70,18,74,118,100,14,38,55,46,36,47,15,59,32,17,19,36,1,23,43,69,5,95,90,10,17,105,43,24,11,115,68,9,8,79,41,92,49,33,42,22,106,77,118,78,58,20,137,112,34,64,142,103,13,36,71,14,54,82,28,107,51,26,62,99,46,111,26,128,32,46,45,53,47,60,14,52,73,87,31,70,157,22,63,37,63,18,81,22,90,78,28,84,75,50,108,76,21,20,44,65,37,54,28,62,32,77,83,40,47,44,54,10,60,32,70,34,45,214,72,52,63,54,32,65,153,57,63,182,131,63,21,29,29,124,69,59,204,33,65,57,54,20,0,62,69,10,50,33,69,42,36,15,115,45,8,117,16,57,78,29,103,91,2,60,87,77,0,51,1,31,48,6,6,17,7,63,119,28,5,29,47,32,0,63,32,37,0,35,40,106,23,66,74,39,8,30,26,20,95,32,117,41,33,121,72,68,60,181,27,66,29,13,99,0,5,0,72,4,38,50,29,79,70,60,39,16,107,39,22,46,32,94,42,17,86,45,14,59,90,90,32,41,76,59,12,54,76,45,17,72,62,152,104,86,157,88,19,39,24,24,23,19,40,58,2,88,78,92,4,62,98,31,2,124,33,58,6,5,75,42,9,96,18,33,111,28,70,18,38,148,118,12,32,3,92,2,34,6,21,16,3,80,1,18,81,34,66,23,35,22,17,77,3,85,30,67,12,61,33,104,45,100,86,20,82,105,57,95,38,64,67,124,102,26,64,72,14,54,78,35,2,20,11,110,170,40,10,24,19,10,47,6,15,9,54,1,5,10,5,14,15,2,6,48,5,71,16,14,18,5,24,38,56,36,59,59,38,137,107,59,44,56,29,0,42,1,54,8,121,24,10,70,34,58,25,85,29,5,44,7,54,31,65,48,68,58,94,12,119,136,74,84,48,88,104,69,222,134,29,54,26,22,18,8,41,20,78,51,16,38,62,34,73,143,44,36,12,9,29,22,43,64,36,61,60,6,79,74,20,74,64,4,51,46,120,65,33,88,46,48,32,47,36,14,10,5,72,103,67,55,14,13,85,22,36,42,27,19,79,23,89,59,39,6,15,2,7,17,63,28,40,20,101,82,19,45,52,5,27,4,20,28,94,3,81,4,26,33,36,4,61,54,18,18,35,5,1,3,14,8,68,6,110,5,71,14,67,0,17,0,26,26,116,105,39,74,74,25,63,20,6,33,40,46,58,97,64,96,126,42,88,116,11,0,40,1,0,58,40,40,106,0,132,5,68,11,55,11,82,23,1,8,17,5,18,5,71,0,17,13,15,10,44,7,6,43,12,89,4,33,28,33,27,36,11,51,1,49,6,79,99,112,196,36,60,53,2,13,89,22,9,33,24,29,40,4,91,2,7,3,68,38,13,92,186,40,113,83,40,25,5,63,122,53,61,102,59,49,75,5,3,43,0,16,0,78,26,39,52,44,1,79,1,46,30,71,14,7,2,9,13,10,22,38,2,9,1,51,16,28,2,12,4,8,38,59,1,43,0,1,3,0,56,88,12,51,17,78,13,58,6,76,29,38,6,48,95,43,140,58,105,133,26,30,45,19,18,13,71,3,86,0,17,20,69,58,6,60,80,16,20,103,36,49,1,22,119,33,1,145,13,84,6,146,6,78,0,90,2,128,10,51,36,39,34,22,4,1,31,75,18,83,2,91,2,71,88,60,36,77,24,41,140,34,29,21,3,1,37,39,7,115,25,25,100,30,62,39,0,8,16,36,4,5,19,1,18,24,42,26,21,36,56,12,16,8,82,12,3,8,1,57,54,42,72,25,5,15,6,89,10,0,19,8,2,2,2,38,0,15,86,36,0,64,56,36,17,109,65,72,30,40,51,0,45,39,34,33,12,49,10,37,75,6,37,75,124,9,42,97,61,90,170,56,69,155,104,94,54,84,41,51,50,35,7,34,77,12,18,17,31,87,0,26,73,23,47,111,66,32,60,33,8,36,10,37,7,29,58,2,15,18,1,1,40,19,110,44,105,136,56,51,68,77,32,99,36,22,113,63,193,91,5,22,9,72,25,17,28,15,56,2,0,43,50,87,91,91,19,20,32,171,25,129,45,5,5,10,16,38,8,55,15,56,38,32,21,23,33,54,78,63,108,32,75,17,58,18,6,21,28,10,42,0,74,36,111,30,3,55,17,36,7,61,60,13,10,12,16,62,26,17,14,76,7,16,31,118,74,112,64,89,11,19,10,57,14,104,38,64,8,39,16,9,53,23,57,86,38,152,34,19,65,3,0,21,5,82,2,65,0,75,27,0,94,103,29,70,195,151,25,46,26,0,61,2,35,4,31,3,28,16,89,81,95,32,6,78,64,66,24,32,2,39,10,30,1,32,36,99,206,28,24,2,25,6,40,17,26,26,29,30,53,5,104,104,28,12,60,4,40,11,76,40,84,62,13,69,133,196,95,144,18,121,20,9,8,63,12,97,23,83,72,38,97,50,1,4,31,16,67,55,44,18,71,46,28,85,69,83,14,44,49,25,38,20,68,0,15,2,2,68,54,45,112,9,33,199,75,31,27,137,91,14,64,99,19,75,80,112,48,73,58,76,153,86,120,154,55,143,15,12,8,76,66,25,5,54,4,29,30,68,21,63,25,37,81,76,23,91,18,74,119,18,15,43,51,14,6,54,7,0,89,85,29,1,26,59,124,100,21,53,11,15,52,27,39,22,5,24,18,94,20,67,136,46,6,77,52,88,1,35,59,86,7,73,80,104,159,113,30,90,95,2,34,38,80,7,4,6,52,0,2,19,11,6,31,66,40,2,20,13,11,8,2,0,55,27,26,7,58,30,57,66,48,29,39,56,88,79,88,66,103,72,131,138,177,78,44,110,86,34,40,28,138,29,13,47,48,66,18,38,12,49,54,42,64,69,55,9,18,26,11,102,114,98,77,70,55,4,6,34,8,36,44,57,82,56,81,38,76,32,28,17,54,79,44,92,28,66,5,52,26,9,49,174,138,90,52,30,45,28,49,128,11,129,41,20,42,50,32,56,54,109,104,69,77,33,43,130,31,32,0,46,72,16,54,32,2,19,25,65,83,10,2,36,5,46,64,11,4,34,27,119,9,10,61,35,87,77,78,42,29,85,60,35,28,96,60,30,56,93,84,56,91,88,60,90,105,70,51,10,64,16,51,5,33,16,35,36,77,26,30,16,44,117,58,24,22,75,57,16,54,105,22,25,115,85,11,12,46,11,86,11,96,9,70,0,46,30,39,12,12,22,0,64,35,35,30,51,106,10,31,11,31,2,49,73,41,1,32,98,41,19,10,15,64,41,1,9,99,18,23,128,82,107,153,169,66,73,77,14,59,48,58,92,107,63,124,77,92,132,56,70,63,16,122,108,55,77,87,68,38,105,126,34,1,38,60,12,55,88,58,22,101,62,65,61,51,100,21,116,44,21,20,64,94,57,113,74,81,99,115,150,8,103,63,18,92,39,18,84,56,10,91,87,98,2,59,82,34,97,8,64,12,40,32,41,34,21,25,78,64,45,46,87,116,92,148,126,176,104,88,57,63,91,162,93,12,74,13,69,106,178,113,70,46,157,72,20,50,36,88,37,115,63,36,62,44,37,8,70,30,64,7,69,0,3,16,66,1,23,60,8,74,74,108,117,90,56,62,75,97,25,83,93,29,72,55,64,52,79,97,90,69,152,185,74,5,88,67,120,16,53,72,52,22,113,105,37,75,142,53,63,101,105,3,25,67,24,2,24,89,13,6,71,44,49,64,15,102,83,16,64,94,17,88,88,90,8,48,56,46,2,89,19,0,25,52,87,107,45,33,38,149,24,107,126,26,13,115,62,30,58,42,5,64,77,67,36,101,47,103,137